Protein 1Q15 (pdb70)

B-factor: mean 29.31, std 12.7, range [5.41, 83.26]

CATH classification: 3.60.20.10 (+1 more: 3.40.50.620)

Secondary structure (DSSP, 8-state):
---EEEEET--HHHHHHHHTTS-EEEEEETTEEEEEETT--EEEEE-SSSEEEEEE--S-HHHHHHHHTTT-GGGGG--HHHHHHHHHHHH-GGGGGG--SSEEEEEE-TTS-EEEEE-SSSSS--EEEESSSEEEES-HHHHHHHH-TTSS-BPPHHHHTT-S---TT--SBTTEEEPPSSEEEEEEE-TT--EEEEEEES--PPP-S-B---HHHHHHHHHHHHHHHHHHHGGG-SEEEEE--SSHHHHHHHHHHTTT-SEEEEEEEEETTB--HHHHHHHHHHHT-EEEEEEE-HHHHHHHHHHHHHHH----HHHHHHHHHHHHHHHHHBTTBSEEE--TTHHHHHTTTSPTT---S-HHHHHHHHHHHHHHHSTT--HHHHHTT-EEE-TT--HHHHHHHHTB-GGGTEETTEESHHHHHHHHHTS-S-HHHH---HHHHHHHHHTS-TT-HHHHHHHHHHHHHHHHTTSS-SS---HHHHHHHH-/---EEEEET--HHHHHHHTTTS-EEEEEETTEEEEEETT--EEEEEETTEEEEEES--S-HHHHHHHHTTT-GGGGG--HHHHHHHHHHHH-GGGGGG--SS-EEEEE-TTS-EEEEE-SSSSS--EEEESSSEEEES-THHHHHHH-TTSS-BPPHHHHSS-S---TT--SBTTEEEPPSSEEEEEEE-TT--EEEEEEES--PPP-S-B---HHHHHHHHHHHHHHHHHHHGGG-SEEEEE--SSHHHHHHHHHHTTT-SEEEEEEEE-SS---HHHHHHHHHHHT-EEEEEE--HHHHHHHHHHHHHHHT---HHHHHHHHHHHHHHHHHTTT-SEEE--TTHHHHHTTTSPTT---S-HHHHHHHHHHHHHHHSTT-SHHHHHTT-EEE-TT--HHHHHHHHSB-GGGTEETTEESHHHHHHHHTT--S-HHHH---HHHHHHHHHTS-SS--HHHHHHHHHHHHHHHTTSS-TTT--HHHHHHHH-/---EEEEET--GGGTTTTTTTS-EEEEEETTEEEEEETT--EEEEEETTEEEEEES--S-HHHHHHHHTTT-GGGGG--HHHHHHHHHHHH-GGGGGG--SS-EEEEEETTTEEEEEE-SSSSS--EEEESSSEEEES-HHHHHHHH-TTS--B--GGGTSS-S---TT--SBTTEEEPPSSEEEEEEE-TT--EEEEEEES--PPP-S-B---HHHHHHHHHHHHHHHHHHHGGG-SEEEEE--SSHHHHHHHHHHTTT-SEEEEEEEEESS---HHHHHHHHHHHT-EEEEEEEPHHHHHHHHHHHHHHH----HHHHHHHHHHHHHHHHHBTTBSEEE--TTHHHHHTTTS-TT---S-HHHHHHHHHHHHHHHSTT-SHHHHHTT-EEE-TT--HHHHHHHHSB-GGGTB-SS-BSHHHHHHHHHTT-S-HHHHT--HHHHHHHHHTS-SS-HHHHHHHHHHHHHHHHTT-S-SS---HHHHHHHH-/---EEEEET--SHHHHHHHHHS-EEEEEETTEEEEEETT--EEEEEETTEEEEEES--S-HHHHHHHHTTT-GGGTT--HHHHHHHHHHHH-GGGGGG--SS-EEEEE-TTS-EEEEE-SSSSS-EEEEESSSEEEES-HHHHHHHH-TTSSPBPPHHHHSS-S---TT--SBTTEEEEPSSEEEEEEE-TT--EEEEEEES--PPP-S-B---HHHHHHHHHHHHHHHHHHHGGG-SEEEEE--SSHHHHHHHHHHTTT-SEEEEEEEE-SSS--HHHHHHHHHHHT-B--EEEPPHHHHHHHHHHHHHHT----HHHHHHHHHHHHHHHHHTTT-SEEE--TTHHHHHTTTSPTT---S-HHHHHHHHHHHHHHH-TT-SHHHHHTT-EEE-TT--HHHHHHHHTB-GGGTEETTEESHHHHHHHHTTS-S-HHHH---HHHHHHHHHHHHHHTTSS-TTT--HHHHHH--

Structure (mmCIF, N/CA/C/O backbone):
data_1Q15
#
_entry.id   1Q15
#
_cell.length_a   61.101
_cell.length_b   180.388
_cell.length_c   96.633
_cell.angle_alpha   90.00
_cell.angle_beta   97.46
_cell.angle_gamma   90.00
#
_symmetry.space_group_name_H-M   'P 1 21 1'
#
loop_
_entity.id
_entity.type
_entity.pdbx_description
1 polymer CarA
2 water water
#
loop_
_atom_site.group_PDB
_atom_site.id
_atom_site.type_symbol
_atom_site.label_atom_id
_atom_site.label_alt_id
_atom_site.label_comp_id
_atom_site.label_asym_id
_atom_site.label_entity_id
_atom_site.label_seq_id
_atom_site.pdbx_PDB_ins_code
_atom_site.Cartn_x
_atom_site.Cartn_y
_atom_site.Cartn_z
_atom_site.occupancy
_atom_site.B_iso_or_equiv
_atom_site.auth_seq_id
_atom_site.auth_comp_id
_atom_site.auth_asym_id
_atom_site.auth_atom_id
_atom_site.pdbx_PDB_model_num
ATOM 1 N N . SER A 1 2 ? 78.297 135.633 -30.635 1.00 36.28 2 SER A N 1
ATOM 2 C CA . SER A 1 2 ? 79.122 134.650 -31.379 1.00 31.60 2 SER A CA 1
ATOM 3 C C . SER A 1 2 ? 80.007 133.912 -30.393 1.00 29.08 2 SER A C 1
ATOM 4 O O . SER A 1 2 ? 79.513 133.301 -29.439 1.00 24.20 2 SER A O 1
ATOM 7 N N . ASN A 1 3 ? 81.317 133.954 -30.604 1.00 26.92 3 ASN A N 1
ATOM 8 C CA . ASN A 1 3 ? 82.185 133.255 -29.670 1.00 24.74 3 ASN A CA 1
ATOM 9 C C . ASN A 1 3 ? 82.106 133.869 -28.293 1.00 23.00 3 ASN A C 1
ATOM 10 O O . ASN A 1 3 ? 81.816 135.053 -28.135 1.00 22.59 3 ASN A O 1
ATOM 15 N N . SER A 1 4 ? 82.372 133.052 -27.290 1.00 20.55 4 SER A N 1
ATOM 16 C CA . SER A 1 4 ? 82.277 133.493 -25.911 1.00 19.21 4 SER A CA 1
ATOM 17 C C . SER A 1 4 ? 83.489 134.266 -25.412 1.00 15.71 4 SER A C 1
ATOM 18 O O . SER A 1 4 ? 84.494 134.381 -26.104 1.00 13.27 4 SER A O 1
ATOM 21 N N . PHE A 1 5 ? 83.377 134.807 -24.201 1.00 16.52 5 PHE A N 1
ATOM 22 C CA . PHE A 1 5 ? 84.481 135.545 -23.601 1.00 15.86 5 PHE A CA 1
ATOM 23 C C . PHE A 1 5 ? 84.412 135.438 -22.082 1.00 15.64 5 PHE A C 1
ATOM 24 O O . PHE A 1 5 ? 83.404 135.014 -21.515 1.00 14.80 5 PHE A O 1
ATOM 32 N N . CYS A 1 6 ? 85.490 135.855 -21.430 1.00 15.49 6 CYS A N 1
ATOM 33 C CA . CYS A 1 6 ? 85.551 135.876 -19.970 1.00 14.04 6 CYS A CA 1
ATOM 34 C C . CYS A 1 6 ? 86.615 136.841 -19.505 1.00 14.55 6 CYS A C 1
ATOM 35 O O . CYS A 1 6 ? 87.503 137.236 -20.263 1.00 14.33 6 CYS A O 1
ATOM 38 N N . VAL A 1 7 ? 86.491 137.253 -18.258 1.00 15.58 7 VAL A N 1
ATOM 39 C CA . VAL A 1 7 ? 87.458 138.145 -17.668 1.00 15.03 7 VAL A CA 1
ATOM 40 C C . VAL A 1 7 ? 87.782 137.540 -16.317 1.00 15.53 7 VAL A C 1
ATOM 41 O O . VAL A 1 7 ? 86.884 137.096 -15.601 1.00 13.19 7 VAL A O 1
ATOM 45 N N . VAL A 1 8 ? 89.067 137.500 -15.982 1.00 15.35 8 VAL A N 1
ATOM 46 C CA . VAL A 1 8 ? 89.500 136.953 -14.703 1.00 14.72 8 VAL A CA 1
ATOM 47 C C . VAL A 1 8 ? 90.311 137.992 -13.933 1.00 14.27 8 VAL A C 1
ATOM 48 O O . VAL A 1 8 ? 91.319 138.493 -14.427 1.00 14.91 8 VAL A O 1
ATOM 52 N N . TYR A 1 9 ? 89.846 138.330 -12.733 1.00 15.04 9 TYR A N 1
ATOM 53 C CA . TYR A 1 9 ? 90.530 139.305 -11.886 1.00 15.86 9 TYR A CA 1
ATOM 54 C C . TYR A 1 9 ? 91.890 138.750 -11.458 1.00 16.70 9 TYR A C 1
ATOM 55 O O . TYR A 1 9 ? 91.969 137.665 -10.879 1.00 17.32 9 TYR A O 1
ATOM 64 N N . LYS A 1 10 ? 92.946 139.510 -11.736 1.00 16.36 10 LYS A N 1
ATOM 65 C CA . LYS A 1 10 ? 94.319 139.124 -11.429 1.00 16.28 10 LYS A CA 1
ATOM 66 C C . LYS A 1 10 ? 94.653 137.727 -11.928 1.00 16.52 10 LYS A C 1
ATOM 67 O O . LYS A 1 10 ? 95.393 136.989 -11.281 1.00 14.82 10 LYS A O 1
ATOM 73 N N . GLY A 1 11 ? 94.100 137.363 -13.081 1.00 15.00 11 GLY A N 1
ATOM 74 C CA . GLY A 1 11 ? 94.376 136.052 -13.641 1.00 13.66 11 GLY A CA 1
ATOM 75 C C . GLY A 1 11 ? 95.846 135.922 -13.998 1.00 15.40 11 GLY A C 1
ATOM 76 O O . GLY A 1 11 ? 96.583 136.911 -14.005 1.00 18.45 11 GLY A O 1
ATOM 77 N N . SER A 1 12 ? 96.275 134.702 -14.295 1.00 14.53 12 SER A N 1
ATOM 78 C CA . SER A 1 12 ? 97.661 134.429 -14.657 1.00 15.10 12 SER A CA 1
ATOM 79 C C . SER A 1 12 ? 97.718 133.818 -16.049 1.00 14.80 12 SER A C 1
ATOM 80 O O . SER A 1 12 ? 96.709 133.330 -16.548 1.00 15.73 12 SER A O 1
ATOM 83 N N . ASP A 1 13 ? 98.897 133.826 -16.668 1.00 14.84 13 ASP A N 1
ATOM 84 C CA . ASP A 1 13 ? 99.040 133.242 -17.994 1.00 14.16 13 ASP A CA 1
ATOM 85 C C . ASP A 1 13 ? 98.596 131.784 -18.008 1.00 14.70 13 ASP A C 1
ATOM 86 O O . ASP A 1 13 ? 98.127 131.274 -19.023 1.00 13.82 13 ASP A O 1
ATOM 91 N N . THR A 1 14 ? 98.740 131.117 -16.872 1.00 15.98 14 THR A N 1
ATOM 92 C CA . THR A 1 14 ? 98.351 129.724 -16.767 1.00 16.82 14 THR A CA 1
ATOM 93 C C . THR A 1 14 ? 96.841 129.553 -16.959 1.00 16.88 14 THR A C 1
ATOM 94 O O . THR A 1 14 ? 96.393 128.619 -17.637 1.00 18.47 14 THR A O 1
ATOM 98 N N . ASP A 1 15 ? 96.060 130.457 -16.371 1.00 15.52 15 ASP A N 1
ATOM 99 C CA . ASP A 1 15 ? 94.614 130.409 -16.521 1.00 15.87 15 ASP A CA 1
ATOM 100 C C . ASP A 1 15 ? 94.275 130.468 -18.011 1.00 16.62 15 ASP A C 1
ATOM 101 O O . ASP A 1 15 ? 93.448 129.701 -18.500 1.00 16.71 15 ASP A O 1
ATOM 106 N N . ILE A 1 16 ? 94.924 131.381 -18.729 1.00 15.56 16 ILE A N 1
ATOM 107 C CA . ILE A 1 16 ? 94.662 131.539 -20.153 1.00 15.02 16 ILE A CA 1
ATOM 108 C C . ILE A 1 16 ? 95.096 130.320 -20.964 1.00 14.35 16 ILE A C 1
ATOM 109 O O . ILE A 1 16 ? 94.354 129.850 -21.825 1.00 15.15 16 ILE A O 1
ATOM 114 N N . ASN A 1 17 ? 96.288 129.800 -20.694 1.00 13.39 17 ASN A N 1
ATOM 115 C CA . ASN A 1 17 ? 96.769 128.639 -21.433 1.00 12.66 17 ASN A CA 1
ATOM 116 C C . ASN A 1 17 ? 95.895 127.407 -21.183 1.00 12.39 17 ASN A C 1
ATOM 117 O O . ASN A 1 17 ? 95.737 126.561 -22.064 1.00 14.24 17 ASN A O 1
ATOM 122 N N . ASN A 1 18 ? 95.319 127.313 -19.987 1.00 14.01 18 ASN A N 1
ATOM 123 C CA . ASN A 1 18 ? 94.441 126.195 -19.657 1.00 15.53 18 ASN A CA 1
ATOM 124 C C . ASN A 1 18 ? 93.175 126.251 -20.520 1.00 16.43 18 ASN A C 1
ATOM 125 O O . ASN A 1 18 ? 92.673 125.216 -20.966 1.00 17.07 18 ASN A O 1
ATOM 130 N N . ILE A 1 19 ? 92.681 127.460 -20.770 1.00 16.06 19 ILE A N 1
ATOM 131 C CA . ILE A 1 19 ? 91.485 127.659 -21.589 1.00 16.62 19 ILE A CA 1
ATOM 132 C C . ILE A 1 19 ? 91.751 127.356 -23.065 1.00 16.23 19 ILE A C 1
ATOM 133 O O . ILE A 1 19 ? 90.939 126.708 -23.728 1.00 16.41 19 ILE A O 1
ATOM 138 N N . GLN A 1 20 ? 92.898 127.812 -23.565 1.00 16.86 20 GLN A N 1
ATOM 139 C CA . GLN A 1 20 ? 93.282 127.612 -24.956 1.00 17.75 20 GLN A CA 1
ATOM 140 C C . GLN A 1 20 ? 93.581 126.157 -25.325 1.00 19.60 20 GLN A C 1
ATOM 141 O O . GLN A 1 20 ? 93.683 125.824 -26.507 1.00 20.59 20 GLN A O 1
ATOM 147 N N . ARG A 1 21 ? 93.725 125.281 -24.337 1.00 20.62 21 ARG A N 1
ATOM 148 C CA . ARG A 1 21 ? 93.983 123.888 -24.666 1.00 20.98 21 ARG A CA 1
ATOM 149 C C . ARG A 1 21 ? 92.679 123.253 -25.143 1.00 20.22 21 ARG A C 1
ATOM 150 O O . ARG A 1 21 ? 92.701 122.273 -25.878 1.00 20.11 21 ARG A O 1
ATOM 158 N N . ASP A 1 22 ? 91.547 123.836 -24.749 1.00 21.49 22 ASP A N 1
ATOM 159 C CA . ASP A 1 22 ? 90.236 123.325 -25.160 1.00 23.71 22 ASP A CA 1
ATOM 160 C C . ASP A 1 22 ? 89.419 124.336 -25.990 1.00 24.01 22 ASP A C 1
ATOM 161 O O . ASP A 1 22 ? 88.462 123.956 -26.667 1.00 25.08 22 ASP A O 1
ATOM 166 N N . PHE A 1 23 ? 89.780 125.618 -25.935 1.00 23.02 23 PHE A N 1
ATOM 167 C CA . PHE A 1 23 ? 89.050 126.636 -26.694 1.00 21.91 23 PHE A CA 1
ATOM 168 C C . PHE A 1 23 ? 89.994 127.575 -27.420 1.00 21.98 23 PHE A C 1
ATOM 169 O O . PHE A 1 23 ? 90.764 128.302 -26.794 1.00 22.83 23 PHE A O 1
ATOM 177 N N . ASP A 1 24 ? 89.935 127.563 -28.745 1.00 22.41 24 ASP A N 1
ATOM 178 C CA . ASP A 1 24 ? 90.791 128.438 -29.528 1.00 22.64 24 ASP A CA 1
ATOM 179 C C . ASP A 1 24 ? 90.433 129.904 -29.312 1.00 22.71 24 ASP A C 1
ATOM 180 O O . ASP A 1 24 ? 89.258 130.258 -29.205 1.00 19.33 24 ASP A O 1
ATOM 185 N N . GLY A 1 25 ? 91.455 130.752 -29.239 1.00 22.47 25 GLY A N 1
ATOM 186 C CA . GLY A 1 25 ? 91.232 132.175 -29.037 1.00 24.06 25 GLY A CA 1
ATOM 187 C C . GLY A 1 25 ? 92.490 132.908 -28.604 1.00 24.49 25 GLY A C 1
ATOM 188 O O . GLY A 1 25 ? 93.593 132.373 -28.705 1.00 24.88 25 GLY A O 1
ATOM 189 N N . LYS A 1 26 ? 92.338 134.135 -28.117 1.00 25.09 26 LYS A N 1
ATOM 190 C CA . LYS A 1 26 ? 93.498 134.891 -27.681 1.00 26.87 26 LYS A CA 1
ATOM 191 C C . LYS A 1 26 ? 93.236 135.648 -26.390 1.00 26.74 26 LYS A C 1
ATOM 192 O O . LYS A 1 26 ? 92.107 136.064 -26.107 1.00 26.80 26 LYS A O 1
ATOM 198 N N . GLY A 1 27 ? 94.289 135.812 -25.597 1.00 25.26 27 GLY A N 1
ATOM 199 C CA . GLY A 1 27 ? 94.157 136.531 -24.345 1.00 24.14 27 GLY A CA 1
ATOM 200 C C . GLY A 1 27 ? 94.666 137.947 -24.512 1.00 23.20 27 GLY A C 1
ATOM 201 O O . GLY A 1 27 ? 95.521 138.199 -25.358 1.00 22.77 27 GLY A O 1
ATOM 202 N N . GLU A 1 28 ? 94.123 138.878 -23.736 1.00 23.58 28 GLU A N 1
ATOM 203 C CA . GLU A 1 28 ? 94.563 140.269 -23.779 1.00 24.62 28 GLU A CA 1
ATOM 204 C C . GLU A 1 28 ? 94.627 140.762 -22.337 1.00 24.82 28 GLU A C 1
ATOM 205 O O . GLU A 1 28 ? 93.685 140.564 -21.559 1.00 23.66 28 GLU A O 1
ATOM 211 N N . ALA A 1 29 ? 95.740 141.396 -21.978 1.00 23.80 29 ALA A N 1
ATOM 212 C CA . ALA A 1 29 ? 95.920 141.892 -20.620 1.00 23.95 29 ALA A CA 1
ATOM 213 C C . ALA A 1 29 ? 95.104 143.139 -20.331 1.00 22.65 29 ALA A C 1
ATOM 214 O O . ALA A 1 29 ? 94.948 144.015 -21.178 1.00 23.76 29 ALA A O 1
ATOM 216 N N . LEU A 1 30 ? 94.570 143.197 -19.122 1.00 22.49 30 LEU A N 1
ATOM 217 C CA . LEU A 1 30 ? 93.799 144.346 -18.679 1.00 22.88 30 LEU A CA 1
ATOM 218 C C . LEU A 1 30 ? 94.639 144.926 -17.542 1.00 22.19 30 LEU A C 1
ATOM 219 O O . LEU A 1 30 ? 95.711 144.406 -17.243 1.00 21.44 30 LEU A O 1
ATOM 224 N N . SER A 1 31 ? 94.154 145.992 -16.918 1.00 21.66 31 SER A N 1
ATOM 225 C CA . SER A 1 31 ? 94.864 146.636 -15.818 1.00 23.73 31 SER A CA 1
ATOM 226 C C . SER A 1 31 ? 95.284 145.669 -14.714 1.00 24.15 31 SER A C 1
ATOM 227 O O . SER A 1 31 ? 96.429 145.691 -14.259 1.00 22.35 31 SER A O 1
ATOM 230 N N . ASN A 1 32 ? 94.342 144.840 -14.275 1.00 22.16 32 ASN A N 1
ATOM 231 C CA . ASN A 1 32 ? 94.605 143.904 -13.204 1.00 22.20 32 ASN A CA 1
ATOM 232 C C . ASN A 1 32 ? 93.984 142.547 -13.458 1.00 20.27 32 ASN A C 1
ATOM 233 O O . ASN A 1 32 ? 93.242 142.026 -12.623 1.00 20.10 32 ASN A O 1
ATOM 238 N N . GLY A 1 33 ? 94.288 141.977 -14.612 1.00 17.93 33 GLY A N 1
ATOM 239 C CA . GLY A 1 33 ? 93.744 140.678 -14.946 1.00 17.93 33 GLY A CA 1
ATOM 240 C C . GLY A 1 33 ? 93.837 140.396 -16.431 1.00 17.94 33 GLY A C 1
ATOM 241 O O . GLY A 1 33 ? 94.588 141.053 -17.148 1.00 17.01 33 GLY A O 1
ATOM 242 N N . TYR A 1 34 ? 93.064 139.416 -16.889 1.00 18.36 34 TYR A N 1
ATOM 243 C CA . TYR A 1 34 ? 93.051 139.032 -18.287 1.00 16.44 34 TYR A CA 1
ATOM 244 C C . TYR A 1 34 ? 91.656 138.994 -18.895 1.00 18.05 34 TYR A C 1
ATOM 245 O O . TYR A 1 34 ? 90.647 138.775 -18.205 1.00 15.09 34 TYR A O 1
ATOM 254 N N . LEU A 1 35 ? 91.637 139.195 -20.209 1.00 17.25 35 LEU A N 1
ATOM 255 C CA . LEU A 1 35 ? 90.437 139.137 -21.023 1.00 19.20 35 LEU A CA 1
ATOM 256 C C . LEU A 1 35 ? 90.739 138.083 -22.096 1.00 19.10 35 LEU A C 1
ATOM 257 O O . LEU A 1 35 ? 91.781 138.133 -22.749 1.00 19.79 35 LEU A O 1
ATOM 262 N N . PHE A 1 36 ? 89.844 137.111 -22.237 1.00 18.22 36 PHE A N 1
ATOM 263 C CA . PHE A 1 36 ? 89.981 136.050 -23.229 1.00 16.73 36 PHE A CA 1
ATOM 264 C C . PHE A 1 36 ? 88.777 136.073 -24.153 1.00 17.45 36 PHE A C 1
ATOM 265 O O . PHE A 1 36 ? 87.640 136.205 -23.695 1.00 18.68 36 PHE A O 1
ATOM 273 N N . ILE A 1 37 ? 89.020 135.924 -25.450 1.00 19.78 37 ILE A N 1
ATOM 274 C CA . ILE A 1 37 ? 87.932 135.904 -26.423 1.00 20.35 37 ILE A CA 1
ATOM 275 C C . ILE A 1 37 ? 88.162 134.783 -27.434 1.00 20.98 37 ILE A C 1
ATOM 276 O O . ILE A 1 37 ? 89.232 134.696 -28.038 1.00 22.34 37 ILE A O 1
ATOM 281 N N . GLU A 1 38 ? 87.165 133.920 -27.611 1.00 21.30 38 GLU A N 1
ATOM 282 C CA . GLU A 1 38 ? 87.290 132.818 -28.564 1.00 23.31 38 GLU A CA 1
ATOM 283 C C . GLU A 1 38 ? 87.585 133.296 -29.987 1.00 22.71 38 GLU A C 1
ATOM 284 O O . GLU A 1 38 ? 87.236 134.415 -30.369 1.00 20.84 38 GLU A O 1
ATOM 290 N N . GLN A 1 39 ? 88.212 132.410 -30.756 1.00 24.12 39 GLN A N 1
ATOM 291 C CA . GLN A 1 39 ? 88.631 132.646 -32.139 1.00 26.85 39 GLN A CA 1
ATOM 292 C C . GLN A 1 39 ? 87.671 133.429 -33.046 1.00 25.74 39 GLN A C 1
ATOM 293 O O . GLN A 1 39 ? 88.107 134.240 -33.857 1.00 25.89 39 GLN A O 1
ATOM 299 N N . ASN A 1 40 ? 86.373 133.184 -32.914 1.00 24.39 40 ASN A N 1
ATOM 300 C CA . ASN A 1 40 ? 85.380 133.854 -33.744 1.00 25.22 40 ASN A CA 1
ATOM 301 C C . ASN A 1 40 ? 84.637 134.954 -32.992 1.00 23.27 40 ASN A C 1
ATOM 302 O O . ASN A 1 40 ? 83.566 135.398 -33.411 1.00 21.45 40 ASN A O 1
ATOM 307 N N . GLY A 1 41 ? 85.208 135.384 -31.872 1.00 22.64 41 GLY A N 1
ATOM 308 C CA . GLY A 1 41 ? 84.591 136.431 -31.082 1.00 20.83 41 GLY A CA 1
ATOM 309 C C . GLY A 1 41 ? 84.914 137.795 -31.654 1.00 22.91 41 GLY A C 1
ATOM 310 O O . GLY A 1 41 ? 85.912 137.974 -32.354 1.00 22.68 41 GLY A O 1
ATOM 311 N N . HIS A 1 42 ? 84.059 138.767 -31.376 1.00 24.85 42 HIS A N 1
ATOM 312 C CA . HIS A 1 42 ? 84.284 140.114 -31.861 1.00 25.44 42 HIS A CA 1
ATOM 313 C C . HIS A 1 42 ? 84.365 141.051 -30.680 1.00 25.88 42 HIS A C 1
ATOM 314 O O . HIS A 1 42 ? 83.712 140.838 -29.655 1.00 24.74 42 HIS A O 1
ATOM 321 N N . TYR A 1 43 ? 85.186 142.083 -30.807 1.00 24.88 43 TYR A N 1
ATOM 322 C CA . TYR A 1 43 ? 85.265 143.080 -29.754 1.00 24.86 43 TYR A CA 1
ATOM 323 C C . TYR A 1 43 ? 85.964 144.336 -30.246 1.00 23.68 43 TYR A C 1
ATOM 324 O O . TYR A 1 43 ? 86.726 144.306 -31.205 1.00 24.35 43 TYR A O 1
ATOM 333 N N . GLN A 1 44 ? 85.662 145.450 -29.603 1.00 22.70 44 GLN A N 1
ATOM 334 C CA . GLN A 1 44 ? 86.250 146.724 -29.962 1.00 20.98 44 GLN A CA 1
ATOM 335 C C . GLN A 1 44 ? 86.588 147.428 -28.645 1.00 22.13 44 GLN A C 1
ATOM 336 O O . GLN A 1 44 ? 86.112 147.030 -27.576 1.00 19.44 44 GLN A O 1
ATOM 342 N N . LYS A 1 45 ? 87.404 148.470 -28.721 1.00 21.33 45 LYS A N 1
ATOM 343 C CA . LYS A 1 45 ? 87.781 149.218 -27.533 1.00 23.77 45 LYS A CA 1
ATOM 344 C C . LYS A 1 45 ? 88.007 150.692 -27.853 1.00 23.66 45 LYS A C 1
ATOM 345 O O . LYS A 1 45 ? 88.066 151.084 -29.020 1.00 22.98 45 LYS A O 1
ATOM 351 N N . CYS A 1 46 ? 88.100 151.510 -26.813 1.00 24.15 46 CYS A N 1
ATOM 352 C CA . CYS A 1 46 ? 88.363 152.934 -26.985 1.00 25.69 46 CYS A CA 1
ATOM 353 C C . CYS A 1 46 ? 88.705 153.530 -25.641 1.00 25.39 46 CYS A C 1
ATOM 354 O O . CYS A 1 46 ? 88.140 153.146 -24.621 1.00 24.64 46 CYS A O 1
ATOM 357 N N . GLU A 1 47 ? 89.646 154.458 -25.637 1.00 26.52 47 GLU A N 1
ATOM 358 C CA . GLU A 1 47 ? 90.056 155.075 -24.391 1.00 30.06 47 GLU A CA 1
ATOM 359 C C . GLU A 1 47 ? 88.998 156.041 -23.892 1.00 31.42 47 GLU A C 1
ATOM 360 O O . GLU A 1 47 ? 88.449 156.822 -24.663 1.00 33.10 47 GLU A O 1
ATOM 366 N N . MET A 1 48 ? 88.691 155.963 -22.604 1.00 31.61 48 MET A N 1
ATOM 367 C CA . MET A 1 48 ? 87.724 156.864 -22.003 1.00 33.18 48 MET A CA 1
ATOM 368 C C . MET A 1 48 ? 88.465 157.679 -20.940 1.00 37.05 48 MET A C 1
ATOM 369 O O . MET A 1 48 ? 89.676 157.525 -20.765 1.00 36.41 48 MET A O 1
ATOM 374 N N . GLU A 1 49 ? 87.738 158.549 -20.245 1.00 41.14 49 GLU A N 1
ATOM 375 C CA . GLU A 1 49 ? 88.313 159.385 -19.200 1.00 44.52 49 GLU A CA 1
ATOM 376 C C . GLU A 1 49 ? 88.707 158.564 -17.970 1.00 45.56 49 GLU A C 1
ATOM 377 O O . GLU A 1 49 ? 89.796 158.741 -17.419 1.00 44.68 49 GLU A O 1
ATOM 383 N N . ARG A 1 50 ? 87.829 157.653 -17.553 1.00 46.81 50 ARG A N 1
ATOM 384 C CA . ARG A 1 50 ? 88.088 156.827 -16.370 1.00 46.99 50 ARG A CA 1
ATOM 385 C C . ARG A 1 50 ? 88.760 155.482 -16.655 1.00 44.06 50 ARG A C 1
ATOM 386 O O . ARG A 1 50 ? 88.956 154.679 -15.742 1.00 44.03 50 ARG A O 1
ATOM 394 N N . GLY A 1 51 ? 89.113 155.236 -17.914 1.00 40.85 51 GLY A N 1
ATOM 395 C CA . GLY A 1 51 ? 89.763 153.983 -18.260 1.00 35.87 51 GLY A CA 1
ATOM 396 C C . GLY A 1 51 ? 89.469 153.497 -19.671 1.00 32.82 51 GLY A C 1
ATOM 397 O O . GLY A 1 51 ? 88.927 154.224 -20.501 1.00 32.97 51 GLY A O 1
ATOM 398 N N . THR A 1 52 ? 89.827 152.251 -19.944 1.00 28.21 52 THR A N 1
ATOM 399 C CA . THR A 1 52 ? 89.608 151.674 -21.261 1.00 24.06 52 THR A CA 1
ATOM 400 C C . THR A 1 52 ? 88.252 150.977 -21.328 1.00 21.91 52 THR A C 1
ATOM 401 O O . THR A 1 52 ? 87.910 150.173 -20.452 1.00 19.43 52 THR A O 1
ATOM 405 N N . ALA A 1 53 ? 87.475 151.289 -22.362 1.00 16.37 53 ALA A N 1
ATOM 406 C CA . ALA A 1 53 ? 86.172 150.664 -22.521 1.00 15.45 53 ALA A CA 1
ATOM 407 C C . ALA A 1 53 ? 86.276 149.522 -23.512 1.00 16.44 53 ALA A C 1
ATOM 408 O O . ALA A 1 53 ? 86.933 149.647 -24.543 1.00 16.77 53 ALA A O 1
ATOM 410 N N . TYR A 1 54 ? 85.645 148.401 -23.187 1.00 16.01 54 TYR A N 1
ATOM 411 C CA . TYR A 1 54 ? 85.653 147.244 -24.076 1.00 15.97 54 TYR A CA 1
ATOM 412 C C . TYR A 1 54 ? 84.218 146.899 -24.429 1.00 15.29 54 TYR A C 1
ATOM 413 O O . TYR A 1 54 ? 83.327 146.981 -23.584 1.00 15.35 54 TYR A O 1
ATOM 422 N N . LEU A 1 55 ? 83.993 146.546 -25.685 1.00 14.38 55 LEU A N 1
ATOM 423 C CA . LEU A 1 55 ? 82.674 146.125 -26.124 1.00 15.13 55 LEU A CA 1
ATOM 424 C C . LEU A 1 55 ? 82.903 144.746 -26.733 1.00 15.15 55 LEU A C 1
ATOM 425 O O . LEU A 1 55 ? 83.524 144.617 -27.786 1.00 13.85 55 LEU A O 1
ATOM 430 N N . ILE A 1 56 ? 82.433 143.717 -26.040 1.00 16.10 56 ILE A N 1
ATOM 431 C CA . ILE A 1 56 ? 82.582 142.343 -26.502 1.00 17.23 56 ILE A CA 1
ATOM 432 C C . ILE A 1 56 ? 81.297 141.940 -27.225 1.00 18.69 56 ILE A C 1
ATOM 433 O O . ILE A 1 56 ? 80.199 142.269 -26.772 1.00 18.36 56 ILE A O 1
ATOM 438 N N . GLY A 1 57 ? 81.428 141.224 -28.338 1.00 19.37 57 GLY A N 1
ATOM 439 C CA . GLY A 1 57 ? 80.251 140.802 -29.077 1.00 17.90 57 GLY A CA 1
ATOM 440 C C . GLY A 1 57 ? 79.911 141.766 -30.197 1.00 19.09 57 GLY A C 1
ATOM 441 O O . GLY A 1 57 ? 80.776 142.474 -30.695 1.00 17.18 57 GLY A O 1
ATOM 442 N N . SER A 1 58 ? 78.647 141.812 -30.593 1.00 19.39 58 SER A N 1
ATOM 443 C CA . SER A 1 58 ? 78.269 142.694 -31.678 1.00 19.40 58 SER A CA 1
ATOM 444 C C . SER A 1 58 ? 76.981 143.434 -31.389 1.00 19.19 58 SER A C 1
ATOM 445 O O . SER A 1 58 ? 76.198 143.039 -30.517 1.00 18.98 58 SER A O 1
ATOM 448 N N . LEU A 1 59 ? 76.769 144.505 -32.146 1.00 18.20 59 LEU A N 1
ATOM 449 C CA . LEU A 1 59 ? 75.574 145.329 -32.027 1.00 17.20 59 LEU A CA 1
ATOM 450 C C . LEU A 1 59 ? 74.638 145.031 -33.195 1.00 17.04 59 LEU A C 1
ATOM 451 O O . LEU A 1 59 ? 75.095 144.807 -34.317 1.00 14.44 59 LEU A O 1
ATOM 456 N N . TYR A 1 60 ? 73.330 145.033 -32.932 1.00 16.95 60 TYR A N 1
ATOM 457 C CA . TYR A 1 60 ? 72.326 144.754 -33.968 1.00 16.20 60 TYR A CA 1
ATOM 458 C C . TYR A 1 60 ? 71.636 145.994 -34.522 1.00 15.83 60 TYR A C 1
ATOM 459 O O . TYR A 1 60 ? 71.105 145.956 -35.632 1.00 17.42 60 TYR A O 1
ATOM 468 N N . ASN A 1 61 ? 71.631 147.083 -33.758 1.00 14.51 61 ASN A N 1
ATOM 469 C CA . ASN A 1 61 ? 70.950 148.304 -34.195 1.00 14.25 61 ASN A CA 1
ATOM 470 C C . ASN A 1 61 ? 71.841 149.537 -34.265 1.00 14.47 61 ASN A C 1
ATOM 471 O O . ASN A 1 61 ? 71.439 150.630 -33.860 1.00 14.16 61 ASN A O 1
ATOM 476 N N . ARG A 1 62 ? 73.045 149.356 -34.799 1.00 15.39 62 ARG A N 1
ATOM 477 C CA . ARG A 1 62 ? 74.004 150.449 -34.932 1.00 17.83 62 ARG A CA 1
ATOM 478 C C . ARG A 1 62 ? 73.380 151.654 -35.632 1.00 18.96 62 ARG A C 1
ATOM 479 O O . ARG A 1 62 ? 73.613 152.795 -35.234 1.00 19.33 62 ARG A O 1
ATOM 487 N N . THR A 1 63 ? 72.589 151.399 -36.671 1.00 19.92 63 THR A N 1
ATOM 488 C CA . THR A 1 63 ? 71.937 152.481 -37.392 1.00 20.63 63 THR A CA 1
ATOM 489 C C . THR A 1 63 ? 71.105 153.291 -36.402 1.00 19.80 63 THR A C 1
ATOM 490 O O . THR A 1 63 ? 71.173 154.521 -36.379 1.00 18.73 63 THR A O 1
ATOM 494 N N . PHE A 1 64 ? 70.335 152.613 -35.561 1.00 19.57 64 PHE A N 1
ATOM 495 C CA . PHE A 1 64 ? 69.542 153.338 -34.582 1.00 17.84 64 PHE A CA 1
ATOM 496 C C . PHE A 1 64 ? 70.436 154.073 -33.567 1.00 18.01 64 PHE A C 1
ATOM 497 O O . PHE A 1 64 ? 70.201 155.243 -33.271 1.00 15.86 64 PHE A O 1
ATOM 505 N N . LEU A 1 65 ? 71.454 153.382 -33.048 1.00 15.91 65 LEU A N 1
ATOM 506 C CA . LEU A 1 65 ? 72.380 153.948 -32.059 1.00 15.36 65 LEU A CA 1
ATOM 507 C C . LEU A 1 65 ? 73.130 155.159 -32.592 1.00 16.43 65 LEU A C 1
ATOM 508 O O . LEU A 1 65 ? 73.298 156.163 -31.892 1.00 15.55 65 LEU A O 1
ATOM 513 N N . ILE A 1 66 ? 73.584 155.055 -33.838 1.00 16.35 66 ILE A N 1
ATOM 514 C CA . ILE A 1 66 ? 74.309 156.136 -34.475 1.00 16.66 66 ILE A CA 1
ATOM 515 C C . ILE A 1 66 ? 73.376 157.310 -34.725 1.00 17.16 66 ILE A C 1
ATOM 516 O O . ILE A 1 66 ? 73.773 158.470 -34.600 1.00 17.81 66 ILE A O 1
ATOM 521 N N . GLY A 1 67 ? 72.131 157.009 -35.073 1.00 18.88 67 GLY A N 1
ATOM 522 C CA . GLY A 1 67 ? 71.170 158.067 -35.315 1.00 17.23 67 GLY A CA 1
ATOM 523 C C . GLY A 1 67 ? 70.969 158.817 -34.019 1.00 19.36 67 GLY A C 1
ATOM 524 O O . GLY A 1 67 ? 70.770 160.035 -34.001 1.00 21.03 67 GLY A O 1
ATOM 525 N N . LEU A 1 68 ? 71.040 158.090 -32.912 1.00 17.95 68 LEU A N 1
ATOM 526 C CA . LEU A 1 68 ? 70.855 158.729 -31.627 1.00 16.72 68 LEU A CA 1
ATOM 527 C C . LEU A 1 68 ? 72.054 159.627 -31.271 1.00 17.42 68 LEU A C 1
ATOM 528 O O . LEU A 1 68 ? 71.886 160.829 -31.107 1.00 18.64 68 LEU A O 1
ATOM 533 N N . ALA A 1 69 ? 73.255 159.059 -31.177 1.00 15.84 69 ALA A N 1
ATOM 534 C CA . ALA A 1 69 ? 74.450 159.842 -30.843 1.00 17.85 69 ALA A CA 1
ATOM 535 C C . ALA A 1 69 ? 74.747 160.951 -31.858 1.00 18.38 69 ALA A C 1
ATOM 536 O O . ALA A 1 69 ? 75.324 161.988 -31.516 1.00 19.85 69 ALA A O 1
ATOM 538 N N . GLY A 1 70 ? 74.373 160.720 -33.110 1.00 20.37 70 GLY A N 1
ATOM 539 C CA . GLY A 1 70 ? 74.607 161.713 -34.143 1.00 22.03 70 GLY A CA 1
ATOM 540 C C . GLY A 1 70 ? 73.837 162.981 -33.837 1.00 23.39 70 GLY A C 1
ATOM 541 O O . GLY A 1 70 ? 74.105 164.043 -34.402 1.00 24.13 70 GLY A O 1
ATOM 542 N N . VAL A 1 71 ? 72.867 162.877 -32.940 1.00 20.92 71 VAL A N 1
ATOM 543 C CA . VAL A 1 71 ? 72.097 164.045 -32.589 1.00 22.09 71 VAL A CA 1
ATOM 544 C C . VAL A 1 71 ? 73.004 165.114 -31.983 1.00 22.71 71 VAL A C 1
ATOM 545 O O . VAL A 1 71 ? 72.787 166.307 -32.190 1.00 22.49 71 VAL A O 1
ATOM 549 N N . TRP A 1 72 ? 74.043 164.696 -31.270 1.00 21.67 72 TRP A N 1
ATOM 550 C CA . TRP A 1 72 ? 74.935 165.666 -30.661 1.00 20.74 72 TRP A CA 1
ATOM 551 C C . TRP A 1 72 ? 76.401 165.555 -31.068 1.00 20.78 72 TRP A C 1
ATOM 552 O O . TRP A 1 72 ? 77.147 166.510 -30.904 1.00 22.74 72 TRP A O 1
ATOM 563 N N . GLU A 1 73 ? 76.810 164.407 -31.607 1.00 22.32 73 GLU A N 1
ATOM 564 C CA . GLU A 1 73 ? 78.211 164.193 -31.993 1.00 21.17 73 GLU A CA 1
ATOM 565 C C . GLU A 1 73 ? 78.426 163.671 -33.401 1.00 21.62 73 GLU A C 1
ATOM 566 O O . GLU A 1 73 ? 78.120 162.513 -33.691 1.00 20.82 73 GLU A O 1
ATOM 572 N N . GLY A 1 74 ? 79.001 164.505 -34.259 1.00 20.58 74 GLY A N 1
ATOM 573 C CA . GLY A 1 74 ? 79.248 164.088 -35.625 1.00 20.79 74 GLY A CA 1
ATOM 574 C C . GLY A 1 74 ? 80.171 162.883 -35.753 1.00 21.73 74 GLY A C 1
ATOM 575 O O . GLY A 1 74 ? 80.137 162.187 -36.764 1.00 20.35 74 GLY A O 1
ATOM 576 N N . GLU A 1 75 ? 80.984 162.617 -34.737 1.00 21.08 75 GLU A N 1
ATOM 577 C CA . GLU A 1 75 ? 81.907 161.494 -34.815 1.00 23.59 75 GLU A CA 1
ATOM 578 C C . GLU A 1 75 ? 81.267 160.122 -34.611 1.00 22.22 75 GLU A C 1
ATOM 579 O O . GLU A 1 75 ? 81.940 159.092 -34.686 1.00 21.32 75 GLU A O 1
ATOM 585 N N . ALA A 1 76 ? 79.963 160.103 -34.362 1.00 19.69 76 ALA A N 1
ATOM 586 C CA . ALA A 1 76 ? 79.257 158.845 -34.167 1.00 19.50 76 ALA A CA 1
ATOM 587 C C . ALA A 1 76 ? 79.217 158.028 -35.460 1.00 20.77 76 ALA A C 1
ATOM 588 O O . ALA A 1 76 ? 79.259 156.793 -35.426 1.00 18.80 76 ALA A O 1
ATOM 590 N N . TYR A 1 77 ? 79.139 158.718 -36.596 1.00 19.62 77 TYR A N 1
ATOM 591 C CA . TYR A 1 77 ? 79.064 158.055 -37.896 1.00 21.57 77 TYR A CA 1
ATOM 592 C C . TYR A 1 77 ? 80.226 157.146 -38.231 1.00 21.65 77 TYR A C 1
ATOM 593 O O . TYR A 1 77 ? 80.079 156.244 -39.051 1.00 23.03 77 TYR A O 1
ATOM 602 N N . LEU A 1 78 ? 81.370 157.374 -37.595 1.00 22.25 78 LEU A N 1
ATOM 603 C CA . LEU A 1 78 ? 82.556 156.566 -37.855 1.00 24.29 78 LEU A CA 1
ATOM 604 C C . LEU A 1 78 ? 83.095 155.865 -36.615 1.00 23.98 78 LEU A C 1
ATOM 605 O O . LEU A 1 78 ? 84.160 155.257 -36.660 1.00 26.35 78 LEU A O 1
ATOM 610 N N . ALA A 1 79 ? 82.365 155.938 -35.512 1.00 22.91 79 ALA A N 1
ATOM 611 C CA . ALA A 1 79 ? 82.813 155.321 -34.264 1.00 22.69 79 ALA A CA 1
ATOM 612 C C . ALA A 1 79 ? 82.683 153.795 -34.242 1.00 21.22 79 ALA A C 1
ATOM 613 O O . ALA A 1 79 ? 81.709 153.253 -34.764 1.00 22.18 79 ALA A O 1
ATOM 615 N N . ASN A 1 80 ? 83.651 153.093 -33.648 1.00 19.93 80 ASN A N 1
ATOM 616 C CA . ASN A 1 80 ? 83.535 151.635 -33.578 1.00 18.64 80 ASN A CA 1
ATOM 617 C C . ASN A 1 80 ? 82.506 151.308 -32.507 1.00 18.18 80 ASN A C 1
ATOM 618 O O . ASN A 1 80 ? 82.000 152.208 -31.833 1.00 18.24 80 ASN A O 1
ATOM 623 N N . ASP A 1 81 ? 82.181 150.032 -32.349 1.00 19.28 81 ASP A N 1
ATOM 624 C CA . ASP A 1 81 ? 81.163 149.633 -31.379 1.00 19.89 81 ASP A CA 1
ATOM 625 C C . ASP A 1 81 ? 81.387 150.155 -29.968 1.00 19.22 81 ASP A C 1
ATOM 626 O O . ASP A 1 81 ? 80.437 150.569 -29.303 1.00 19.06 81 ASP A O 1
ATOM 631 N N . ALA A 1 82 ? 82.640 150.135 -29.522 1.00 18.47 82 ALA A N 1
ATOM 632 C CA . ALA A 1 82 ? 82.998 150.592 -28.182 1.00 19.77 82 ALA A CA 1
ATOM 633 C C . ALA A 1 82 ? 82.868 152.112 -28.039 1.00 19.98 82 ALA A C 1
ATOM 634 O O . ALA A 1 82 ? 82.344 152.604 -27.036 1.00 20.43 82 ALA A O 1
ATOM 636 N N . GLU A 1 83 ? 83.353 152.847 -29.040 1.00 19.60 83 GLU A N 1
ATOM 637 C CA . GLU A 1 83 ? 83.281 154.313 -29.042 1.00 21.42 83 GLU A CA 1
ATOM 638 C C . GLU A 1 83 ? 81.820 154.781 -29.049 1.00 19.98 83 GLU A C 1
ATOM 639 O O . GLU A 1 83 ? 81.444 155.711 -28.332 1.00 18.13 83 GLU A O 1
ATOM 645 N N . LEU A 1 84 ? 81.007 154.121 -29.869 1.00 19.06 84 LEU A N 1
ATOM 646 C CA . LEU A 1 84 ? 79.600 154.448 -29.985 1.00 17.25 84 LEU A CA 1
ATOM 647 C C . LEU A 1 84 ? 78.897 154.357 -28.634 1.00 17.06 84 LEU A C 1
ATOM 648 O O . LEU A 1 84 ? 78.267 155.325 -28.215 1.00 19.07 84 LEU A O 1
ATOM 653 N N . LEU A 1 85 ? 79.010 153.223 -27.938 1.00 16.12 85 LEU A N 1
ATOM 654 C CA . LEU A 1 85 ? 78.353 153.094 -26.630 1.00 15.19 85 LEU A CA 1
ATOM 655 C C . LEU A 1 85 ? 78.972 154.028 -25.591 1.00 15.20 85 LEU A C 1
ATOM 656 O O . LEU A 1 85 ? 78.297 154.473 -24.644 1.00 13.28 85 LEU A O 1
ATOM 661 N N . ALA A 1 86 ? 80.258 154.323 -25.764 1.00 14.86 86 ALA A N 1
ATOM 662 C CA . ALA A 1 86 ? 80.946 155.228 -24.855 1.00 16.88 86 ALA A CA 1
ATOM 663 C C . ALA A 1 86 ? 80.293 156.608 -24.988 1.00 18.66 86 ALA A C 1
ATOM 664 O O . ALA A 1 86 ? 80.062 157.288 -23.988 1.00 19.63 86 ALA A O 1
ATOM 666 N N . LEU A 1 87 ? 79.972 157.016 -26.217 1.00 19.25 87 LEU A N 1
ATOM 667 C CA . LEU A 1 87 ? 79.323 158.316 -26.418 1.00 18.63 87 LEU A CA 1
ATOM 668 C C . LEU A 1 87 ? 77.984 158.364 -25.693 1.00 18.21 87 LEU A C 1
ATOM 669 O O . LEU A 1 87 ? 77.677 159.336 -25.000 1.00 17.47 87 LEU A O 1
ATOM 674 N N . LEU A 1 88 ? 77.186 157.314 -25.853 1.00 17.74 88 LEU A N 1
ATOM 675 C CA . LEU A 1 88 ? 75.891 157.263 -25.191 1.00 17.46 88 LEU A CA 1
ATOM 676 C C . LEU A 1 88 ? 76.069 157.251 -23.679 1.00 16.22 88 LEU A C 1
ATOM 677 O O . LEU A 1 88 ? 75.325 157.908 -22.952 1.00 15.99 88 LEU A O 1
ATOM 682 N N . PHE A 1 89 ? 77.064 156.507 -23.213 1.00 16.46 89 PHE A N 1
ATOM 683 C CA . PHE A 1 89 ? 77.335 156.396 -21.785 1.00 17.83 89 PHE A CA 1
ATOM 684 C C . PHE A 1 89 ? 77.639 157.740 -21.134 1.00 18.84 89 PHE A C 1
ATOM 685 O O . PHE A 1 89 ? 77.002 158.127 -20.158 1.00 17.65 89 PHE A O 1
ATOM 693 N N . THR A 1 90 ? 78.625 158.443 -21.671 1.00 19.77 90 THR A N 1
ATOM 694 C CA . THR A 1 90 ? 79.019 159.721 -21.110 1.00 23.76 90 THR A CA 1
ATOM 695 C C . THR A 1 90 ? 77.977 160.818 -21.279 1.00 24.10 90 THR A C 1
ATOM 696 O O . THR A 1 90 ? 77.925 161.741 -20.470 1.00 23.70 90 THR A O 1
ATOM 700 N N . ARG A 1 91 ? 77.148 160.731 -22.317 1.00 23.63 91 ARG A N 1
ATOM 701 C CA . ARG A 1 91 ? 76.140 161.769 -22.533 1.00 23.08 91 ARG A CA 1
ATOM 702 C C . ARG A 1 91 ? 74.794 161.497 -21.882 1.00 22.00 91 ARG A C 1
ATOM 703 O O . ARG A 1 91 ? 74.240 162.374 -21.227 1.00 21.72 91 ARG A O 1
ATOM 711 N N . LEU A 1 92 ? 74.279 160.282 -22.057 1.00 22.46 92 LEU A N 1
ATOM 712 C CA . LEU A 1 92 ? 72.976 159.896 -21.517 1.00 21.31 92 LEU A CA 1
ATOM 713 C C . LEU A 1 92 ? 73.017 158.942 -20.328 1.00 21.19 92 LEU A C 1
ATOM 714 O O . LEU A 1 92 ? 71.969 158.521 -19.839 1.00 22.68 92 LEU A O 1
ATOM 719 N N . GLY A 1 93 ? 74.216 158.581 -19.881 1.00 19.90 93 GLY A N 1
ATOM 720 C CA . GLY A 1 93 ? 74.337 157.677 -18.747 1.00 18.09 93 GLY A CA 1
ATOM 721 C C . GLY A 1 93 ? 74.217 156.204 -19.088 1.00 18.21 93 GLY A C 1
ATOM 722 O O . GLY A 1 93 ? 73.906 155.829 -20.224 1.00 17.65 93 GLY A O 1
ATOM 723 N N . ALA A 1 94 ? 74.461 155.365 -18.085 1.00 18.05 94 ALA A N 1
ATOM 724 C CA . ALA A 1 94 ? 74.393 153.915 -18.238 1.00 18.44 94 ALA A CA 1
ATOM 725 C C . ALA A 1 94 ? 73.036 153.419 -18.764 1.00 17.68 94 ALA A C 1
ATOM 726 O O . ALA A 1 94 ? 72.977 152.454 -19.520 1.00 16.41 94 ALA A O 1
ATOM 728 N N . ASN A 1 95 ? 71.955 154.075 -18.355 1.00 16.36 95 ASN A N 1
ATOM 729 C CA . ASN A 1 95 ? 70.619 153.674 -18.784 1.00 16.48 95 ASN A CA 1
ATOM 730 C C . ASN A 1 95 ? 70.460 153.633 -20.305 1.00 15.95 95 ASN A C 1
ATOM 731 O O . ASN A 1 95 ? 69.706 152.818 -20.840 1.00 15.94 95 ASN A O 1
ATOM 736 N N . ALA A 1 96 ? 71.196 154.495 -20.996 1.00 17.21 96 ALA A N 1
ATOM 737 C CA . ALA A 1 96 ? 71.151 154.570 -22.452 1.00 16.17 96 ALA A CA 1
ATOM 738 C C . ALA A 1 96 ? 71.663 153.311 -23.132 1.00 16.86 96 ALA A C 1
ATOM 739 O O . ALA A 1 96 ? 71.312 153.040 -24.285 1.00 17.56 96 ALA A O 1
ATOM 741 N N . LEU A 1 97 ? 72.511 152.545 -22.456 1.00 15.54 97 LEU A N 1
ATOM 742 C CA . LEU A 1 97 ? 73.021 151.341 -23.101 1.00 17.01 97 LEU A CA 1
ATOM 743 C C . LEU A 1 97 ? 71.964 150.263 -23.179 1.00 16.61 97 LEU A C 1
ATOM 744 O O . LEU A 1 97 ? 72.092 149.326 -23.953 1.00 17.99 97 LEU A O 1
ATOM 749 N N . ALA A 1 98 ? 70.909 150.394 -22.385 1.00 18.07 98 ALA A N 1
ATOM 750 C CA . ALA A 1 98 ? 69.839 149.413 -22.459 1.00 18.73 98 ALA A CA 1
ATOM 751 C C . ALA A 1 98 ? 69.173 149.542 -23.846 1.00 19.34 98 ALA A C 1
ATOM 752 O O . ALA A 1 98 ? 68.487 148.626 -24.297 1.00 19.27 98 ALA A O 1
ATOM 754 N N . LEU A 1 99 ? 69.406 150.668 -24.526 1.00 16.84 99 LEU A N 1
ATOM 755 C CA . LEU A 1 99 ? 68.820 150.915 -25.849 1.00 17.05 99 LEU A CA 1
ATOM 756 C C . LEU A 1 99 ? 69.502 150.150 -26.970 1.00 17.52 99 LEU A C 1
ATOM 757 O O . LEU A 1 99 ? 68.953 150.025 -28.073 1.00 17.76 99 LEU A O 1
ATOM 762 N N . ALA A 1 100 ? 70.707 149.658 -26.701 1.00 15.69 100 ALA A N 1
ATOM 763 C CA . ALA A 1 100 ? 71.466 148.901 -27.693 1.00 14.42 100 ALA A CA 1
ATOM 764 C C . ALA A 1 100 ? 70.962 147.467 -27.727 1.00 13.38 100 ALA A C 1
ATOM 765 O O . ALA A 1 100 ? 70.594 146.922 -26.694 1.00 14.63 100 ALA A O 1
ATOM 767 N N . GLU A 1 101 ? 70.938 146.857 -28.909 1.00 14.97 101 GLU A N 1
ATOM 768 C CA . GLU A 1 101 ? 70.497 145.462 -29.045 1.00 16.02 101 GLU A CA 1
ATOM 769 C C . GLU A 1 101 ? 71.702 144.666 -29.524 1.00 15.00 101 GLU A C 1
ATOM 770 O O . GLU A 1 101 ? 72.498 145.167 -30.320 1.00 15.65 101 GLU A O 1
ATOM 776 N N . GLY A 1 102 ? 71.848 143.440 -29.048 1.00 12.80 102 GLY A N 1
ATOM 777 C CA . GLY A 1 102 ? 72.965 142.642 -29.503 1.00 13.13 102 GLY A CA 1
ATOM 778 C C . GLY A 1 102 ? 73.487 141.657 -28.485 1.00 15.56 102 GLY A C 1
ATOM 779 O O . GLY A 1 102 ? 73.153 141.738 -27.304 1.00 14.37 102 GLY A O 1
ATOM 780 N N . ASP A 1 103 ? 74.291 140.704 -28.942 1.00 14.47 103 ASP A N 1
ATOM 781 C CA . ASP A 1 103 ? 74.867 139.738 -28.027 1.00 16.93 103 ASP A CA 1
ATOM 782 C C . ASP A 1 103 ? 76.157 140.391 -27.544 1.00 15.91 103 ASP A C 1
ATOM 783 O O . ASP A 1 103 ? 77.247 139.907 -27.830 1.00 18.24 103 ASP A O 1
ATOM 788 N N . PHE A 1 104 ? 76.030 141.494 -26.809 1.00 13.21 104 PHE A N 1
ATOM 789 C CA . PHE A 1 104 ? 77.208 142.223 -26.338 1.00 12.62 104 PHE A CA 1
ATOM 790 C C . PHE A 1 104 ? 77.349 142.371 -24.831 1.00 11.32 104 PHE A C 1
ATOM 791 O O . PHE A 1 104 ? 76.418 142.118 -24.069 1.00 11.10 104 PHE A O 1
ATOM 799 N N . CYS A 1 105 ? 78.542 142.798 -24.420 1.00 9.99 105 CYS A N 1
ATOM 800 C CA . CYS A 1 105 ? 78.838 143.086 -23.023 1.00 11.30 105 CYS A CA 1
ATOM 801 C C . CYS A 1 105 ? 79.798 144.271 -23.068 1.00 12.04 105 CYS A C 1
ATOM 802 O O . CYS A 1 105 ? 80.804 144.255 -23.788 1.00 12.26 105 CYS A O 1
ATOM 805 N N . PHE A 1 106 ? 79.464 145.309 -22.311 1.00 12.45 106 PHE A N 1
ATOM 806 C CA . PHE A 1 106 ? 80.262 146.532 -22.266 1.00 13.97 106 PHE A CA 1
ATOM 807 C C . PHE A 1 106 ? 80.900 146.672 -20.889 1.00 15.13 106 PHE A C 1
ATOM 808 O O . PHE A 1 106 ? 80.235 146.498 -19.866 1.00 16.19 106 PHE A O 1
ATOM 816 N N . PHE A 1 107 ? 82.194 146.955 -20.852 1.00 13.50 107 PHE A N 1
ATOM 817 C CA . PHE A 1 107 ? 82.842 147.144 -19.571 1.00 13.97 107 PHE A CA 1
ATOM 818 C C . PHE A 1 107 ? 83.991 148.120 -19.633 1.00 15.70 107 PHE A C 1
ATOM 819 O O . PHE A 1 107 ? 84.665 148.259 -20.659 1.00 15.95 107 PHE A O 1
ATOM 827 N N . ILE A 1 108 ? 84.165 148.846 -18.536 1.00 15.80 108 ILE A N 1
ATOM 828 C CA . ILE A 1 108 ? 85.241 149.811 -18.434 1.00 16.48 108 ILE A CA 1
ATOM 829 C C . ILE A 1 108 ? 86.259 149.259 -17.447 1.00 16.73 108 ILE A C 1
ATOM 830 O O . ILE A 1 108 ? 85.940 148.939 -16.294 1.00 13.50 108 ILE A O 1
ATOM 835 N N . ASP A 1 109 ? 87.481 149.120 -17.937 1.00 17.82 109 ASP A N 1
ATOM 836 C CA . ASP A 1 109 ? 88.595 148.624 -17.156 1.00 21.58 109 ASP A CA 1
ATOM 837 C C . ASP A 1 109 ? 89.241 149.844 -16.512 1.00 26.62 109 ASP A C 1
ATOM 838 O O . ASP A 1 109 ? 89.931 150.612 -17.183 1.00 28.05 109 ASP A O 1
ATOM 843 N N . GLU A 1 110 ? 88.998 150.032 -15.221 1.00 30.64 110 GLU A N 1
ATOM 844 C CA . GLU A 1 110 ? 89.560 151.162 -14.495 1.00 37.34 110 GLU A CA 1
ATOM 845 C C . GLU A 1 110 ? 90.924 150.767 -13.932 1.00 39.42 110 GLU A C 1
ATOM 846 O O . GLU A 1 110 ? 91.200 149.589 -13.730 1.00 39.87 110 GLU A O 1
ATOM 852 N N . PRO A 1 111 ? 91.798 151.753 -13.675 1.00 42.43 111 PRO A N 1
ATOM 853 C CA . PRO A 1 111 ? 93.141 151.508 -13.132 1.00 43.43 111 PRO A CA 1
ATOM 854 C C . PRO A 1 111 ? 93.156 150.662 -11.857 1.00 43.58 111 PRO A C 1
ATOM 855 O O . PRO A 1 111 ? 93.918 149.700 -11.751 1.00 43.37 111 PRO A O 1
ATOM 859 N N . ASN A 1 112 ? 92.312 151.027 -10.896 1.00 43.48 112 ASN A N 1
ATOM 860 C CA . ASN A 1 112 ? 92.216 150.307 -9.627 1.00 43.15 112 ASN A CA 1
ATOM 861 C C . ASN A 1 112 ? 91.784 148.846 -9.776 1.00 42.38 112 ASN A C 1
ATOM 862 O O . ASN A 1 112 ? 91.550 148.169 -8.777 1.00 42.43 112 ASN A O 1
ATOM 867 N N . GLY A 1 113 ? 91.669 148.364 -11.012 1.00 41.88 113 GLY A N 1
ATOM 868 C CA . GLY A 1 113 ? 91.267 146.983 -11.231 1.00 39.81 113 GLY A CA 1
ATOM 869 C C . GLY A 1 113 ? 89.771 146.732 -11.119 1.00 38.91 113 GLY A C 1
ATOM 870 O O . GLY A 1 113 ? 89.273 145.686 -11.546 1.00 39.75 113 GLY A O 1
ATOM 871 N N . GLU A 1 114 ? 89.055 147.689 -10.536 1.00 36.42 114 GLU A N 1
ATOM 872 C CA . GLU A 1 114 ? 87.603 147.602 -10.366 1.00 35.30 114 GLU A CA 1
ATOM 873 C C . GLU A 1 114 ? 86.914 147.950 -11.689 1.00 33.84 114 GLU A C 1
ATOM 874 O O . GLU A 1 114 ? 87.048 149.067 -12.178 1.00 35.83 114 GLU A O 1
ATOM 880 N N . LEU A 1 115 ? 86.172 147.016 -12.271 1.00 30.61 115 LEU A N 1
ATOM 881 C CA . LEU A 1 115 ? 85.527 147.335 -13.534 1.00 28.79 115 LEU A CA 1
ATOM 882 C C . LEU A 1 115 ? 84.013 147.545 -13.499 1.00 26.10 115 LEU A C 1
ATOM 883 O O . LEU A 1 115 ? 83.295 146.979 -12.671 1.00 24.95 115 LEU A O 1
ATOM 888 N N . THR A 1 116 ? 83.543 148.381 -14.417 1.00 22.98 116 THR A N 1
ATOM 889 C CA . THR A 1 116 ? 82.132 148.698 -14.527 1.00 21.74 116 THR A CA 1
ATOM 890 C C . THR A 1 116 ? 81.625 147.990 -15.771 1.00 21.31 116 THR A C 1
ATOM 891 O O . THR A 1 116 ? 82.149 148.182 -16.870 1.00 21.50 116 THR A O 1
ATOM 895 N N . VAL A 1 117 ? 80.608 147.158 -15.592 1.00 19.73 117 VAL A N 1
ATOM 896 C CA . VAL A 1 117 ? 80.057 146.402 -16.699 1.00 18.41 117 VAL A CA 1
ATOM 897 C C . VAL A 1 117 ? 78.572 146.630 -16.936 1.00 17.68 117 VAL A C 1
ATOM 898 O O . VAL A 1 117 ? 77.797 146.828 -16.004 1.00 18.12 117 VAL A O 1
ATOM 902 N N . ILE A 1 118 ? 78.189 146.633 -18.206 1.00 16.15 118 ILE A N 1
ATOM 903 C CA . ILE A 1 118 ? 76.792 146.772 -18.566 1.00 15.53 118 ILE A CA 1
ATOM 904 C C . ILE A 1 118 ? 76.470 145.540 -19.404 1.00 14.90 118 ILE A C 1
ATOM 905 O O . ILE A 1 118 ? 77.137 145.239 -20.395 1.00 13.87 118 ILE A O 1
ATOM 910 N N . THR A 1 119 ? 75.461 144.805 -18.961 1.00 13.60 119 THR A N 1
ATOM 911 C CA . THR A 1 119 ? 75.021 143.598 -19.637 1.00 12.57 119 THR A CA 1
ATOM 912 C C . THR A 1 119 ? 73.846 143.929 -20.549 1.00 12.80 119 THR A C 1
ATOM 913 O O . THR A 1 119 ? 72.938 144.660 -20.148 1.00 11.65 119 THR A O 1
ATOM 917 N N . GLU A 1 120 ? 73.867 143.385 -21.767 1.00 12.95 120 GLU A N 1
ATOM 918 C CA . GLU A 1 120 ? 72.794 143.615 -22.733 1.00 14.12 120 GLU A CA 1
ATOM 919 C C . GLU A 1 120 ? 71.475 143.251 -22.056 1.00 14.80 120 GLU A C 1
ATOM 920 O O . GLU A 1 120 ? 71.438 142.396 -21.176 1.00 17.50 120 GLU A O 1
ATOM 926 N N . SER A 1 121 ? 70.388 143.884 -22.476 1.00 14.92 121 SER A N 1
ATOM 927 C CA . SER A 1 121 ? 69.104 143.689 -21.815 1.00 15.36 121 SER A CA 1
ATOM 928 C C . SER A 1 121 ? 68.089 142.641 -22.275 1.00 15.30 121 SER A C 1
ATOM 929 O O . SER A 1 121 ? 66.940 142.707 -21.853 1.00 16.45 121 SER A O 1
ATOM 932 N N . ARG A 1 122 ? 68.472 141.690 -23.123 1.00 14.98 122 ARG A N 1
ATOM 933 C CA . ARG A 1 122 ? 67.509 140.674 -23.574 1.00 14.67 122 ARG A CA 1
ATOM 934 C C . ARG A 1 122 ? 67.937 139.242 -23.318 1.00 16.38 122 ARG A C 1
ATOM 935 O O . ARG A 1 122 ? 67.116 138.328 -23.360 1.00 14.96 122 ARG A O 1
ATOM 943 N N . GLY A 1 123 ? 69.224 139.031 -23.079 1.00 17.33 123 GLY A N 1
ATOM 944 C CA . GLY A 1 123 ? 69.681 137.676 -22.846 1.00 18.57 123 GLY A CA 1
ATOM 945 C C . GLY A 1 123 ? 70.389 137.113 -24.061 1.00 18.45 123 GLY A C 1
ATOM 946 O O . GLY A 1 123 ? 70.531 135.899 -24.193 1.00 20.01 123 GLY A O 1
ATOM 947 N N . PHE A 1 124 ? 70.813 137.982 -24.971 1.00 17.96 124 PHE A N 1
ATOM 948 C CA . PHE A 1 124 ? 71.545 137.512 -26.147 1.00 19.05 124 PHE A CA 1
ATOM 949 C C . PHE A 1 124 ? 72.956 137.125 -25.690 1.00 18.06 124 PHE A C 1
ATOM 950 O O . PHE A 1 124 ? 73.633 136.330 -26.338 1.00 14.35 124 PHE A O 1
ATOM 958 N N . SER A 1 125 ? 73.398 137.705 -24.578 1.00 16.22 125 SER A N 1
ATOM 959 C CA . SER A 1 125 ? 74.718 137.401 -24.045 1.00 18.48 125 SER A CA 1
ATOM 960 C C . SER A 1 125 ? 74.639 137.316 -22.523 1.00 18.39 125 SER A C 1
ATOM 961 O O . SER A 1 125 ? 74.892 138.296 -21.815 1.00 18.16 125 SER A O 1
ATOM 964 N N . PRO A 1 126 ? 74.241 136.142 -22.006 1.00 18.31 126 PRO A N 1
ATOM 965 C CA . PRO A 1 126 ? 74.107 135.873 -20.572 1.00 18.99 126 PRO A CA 1
ATOM 966 C C . PRO A 1 126 ? 75.479 135.969 -19.933 1.00 17.52 126 PRO A C 1
ATOM 967 O O . PRO A 1 126 ? 76.432 135.351 -20.403 1.00 17.64 126 PRO A O 1
ATOM 971 N N . VAL A 1 127 ? 75.582 136.747 -18.870 1.00 17.16 127 VAL A N 1
ATOM 972 C CA . VAL A 1 127 ? 76.859 136.898 -18.204 1.00 18.24 127 VAL A CA 1
ATOM 973 C C . VAL A 1 127 ? 76.808 136.436 -16.762 1.00 16.79 127 VAL A C 1
ATOM 974 O O . VAL A 1 127 ? 75.882 136.765 -16.024 1.00 17.65 127 VAL A O 1
ATOM 978 N N . HIS A 1 128 ? 77.811 135.665 -16.368 1.00 17.51 128 HIS A N 1
ATOM 979 C CA . HIS A 1 128 ? 77.905 135.175 -15.000 1.00 15.52 128 HIS A CA 1
ATOM 980 C C . HIS A 1 128 ? 79.156 135.700 -14.313 1.00 16.22 128 HIS A C 1
ATOM 981 O O . HIS A 1 128 ? 80.185 135.972 -14.941 1.00 15.83 128 HIS A O 1
ATOM 988 N N . VAL A 1 129 ? 79.059 135.836 -13.006 1.00 17.98 129 VAL A N 1
ATOM 989 C CA . VAL A 1 129 ? 80.195 136.236 -12.208 1.00 16.71 129 VAL A CA 1
ATOM 990 C C . VAL A 1 129 ? 80.377 134.981 -11.375 1.00 15.60 129 VAL A C 1
ATOM 991 O O . VAL A 1 129 ? 79.467 134.565 -10.665 1.00 16.35 129 VAL A O 1
ATOM 995 N N . VAL A 1 130 ? 81.529 134.341 -11.494 1.00 15.33 130 VAL A N 1
ATOM 996 C CA . VAL A 1 130 ? 81.738 133.123 -10.739 1.00 14.79 130 VAL A CA 1
ATOM 997 C C . VAL A 1 130 ? 82.896 133.229 -9.752 1.00 14.45 130 VAL A C 1
ATOM 998 O O . VAL A 1 130 ? 83.937 133.815 -10.052 1.00 16.87 130 VAL A O 1
ATOM 1002 N N . GLN A 1 131 ? 82.699 132.693 -8.553 1.00 15.17 131 GLN A N 1
ATOM 1003 C CA . GLN A 1 131 ? 83.752 132.720 -7.537 1.00 16.58 131 GLN A CA 1
ATOM 1004 C C . GLN A 1 131 ? 84.459 131.374 -7.470 1.00 15.60 131 GLN A C 1
ATOM 1005 O O . GLN A 1 131 ? 83.939 130.427 -6.880 1.00 15.31 131 GLN A O 1
ATOM 1011 N N . GLY A 1 132 ? 85.635 131.287 -8.081 1.00 16.39 132 GLY A N 1
ATOM 1012 C CA . GLY A 1 132 ? 86.402 130.051 -8.038 1.00 16.58 132 GLY A CA 1
ATOM 1013 C C . GLY A 1 132 ? 87.656 130.362 -7.237 1.00 17.37 132 GLY A C 1
ATOM 1014 O O . GLY A 1 132 ? 87.564 131.075 -6.238 1.00 16.83 132 GLY A O 1
ATOM 1015 N N . LYS A 1 133 ? 88.816 129.838 -7.636 1.00 17.94 133 LYS A N 1
ATOM 1016 C CA . LYS A 1 133 ? 90.051 130.175 -6.925 1.00 20.27 133 LYS A CA 1
ATOM 1017 C C . LYS A 1 133 ? 90.188 131.694 -7.099 1.00 19.83 133 LYS A C 1
ATOM 1018 O O . LYS A 1 133 ? 90.695 132.381 -6.223 1.00 22.00 133 LYS A O 1
ATOM 1024 N N . LYS A 1 134 ? 89.737 132.200 -8.248 1.00 19.58 134 LYS A N 1
ATOM 1025 C CA . LYS A 1 134 ? 89.750 133.631 -8.551 1.00 18.56 134 LYS A CA 1
ATOM 1026 C C . LYS A 1 134 ? 88.346 133.999 -9.021 1.00 19.37 134 LYS A C 1
ATOM 1027 O O . LYS A 1 134 ? 87.532 133.117 -9.304 1.00 19.89 134 LYS A O 1
ATOM 1033 N N . ALA A 1 135 ? 88.069 135.295 -9.098 1.00 18.32 135 ALA A N 1
ATOM 1034 C CA . ALA A 1 135 ? 86.770 135.788 -9.541 1.00 18.79 135 ALA A CA 1
ATOM 1035 C C . ALA A 1 135 ? 86.737 135.882 -11.067 1.00 17.23 135 ALA A C 1
ATOM 1036 O O . ALA A 1 135 ? 87.646 136.444 -11.683 1.00 17.64 135 ALA A O 1
ATOM 1038 N N . TRP A 1 136 ? 85.682 135.339 -11.669 1.00 15.09 136 TRP A N 1
ATOM 1039 C CA . TRP A 1 136 ? 85.520 135.353 -13.122 1.00 15.39 136 TRP A CA 1
ATOM 1040 C C . TRP A 1 136 ? 84.195 135.985 -13.529 1.00 15.96 136 TRP A C 1
ATOM 1041 O O . TRP A 1 136 ? 83.195 135.880 -12.813 1.00 15.46 136 TRP A O 1
ATOM 1052 N N . MET A 1 137 ? 84.205 136.629 -14.690 1.00 15.30 137 MET A N 1
ATOM 1053 C CA . MET A 1 137 ? 83.009 137.220 -15.283 1.00 16.79 137 MET A CA 1
ATOM 1054 C C . MET A 1 137 ? 83.062 136.597 -16.674 1.00 15.10 137 MET A C 1
ATOM 1055 O O . MET A 1 137 ? 84.061 136.742 -17.375 1.00 16.73 137 MET A O 1
ATOM 1060 N N . THR A 1 138 ? 82.003 135.902 -17.077 1.00 13.35 138 THR A N 1
ATOM 1061 C CA . THR A 1 138 ? 82.023 135.202 -18.361 1.00 12.38 138 THR A CA 1
ATOM 1062 C C . THR A 1 138 ? 80.629 134.934 -18.931 1.00 13.39 138 THR A C 1
ATOM 1063 O O . THR A 1 138 ? 79.647 134.907 -18.190 1.00 14.60 138 THR A O 1
ATOM 1067 N N . ASN A 1 139 ? 80.530 134.736 -20.242 1.00 14.05 139 ASN A N 1
ATOM 1068 C CA . ASN A 1 139 ? 79.231 134.399 -20.817 1.00 17.07 139 ASN A CA 1
ATOM 1069 C C . ASN A 1 139 ? 79.313 132.933 -21.266 1.00 18.15 139 ASN A C 1
ATOM 1070 O O . ASN A 1 139 ? 78.536 132.477 -22.105 1.00 19.31 139 ASN A O 1
ATOM 1075 N N . SER A 1 140 ? 80.276 132.209 -20.682 1.00 17.28 140 SER A N 1
ATOM 1076 C CA . SER A 1 140 ? 80.481 130.779 -20.940 1.00 18.07 140 SER A CA 1
ATOM 1077 C C . SER A 1 140 ? 81.138 130.111 -19.716 1.00 19.14 140 SER A C 1
ATOM 1078 O O . SER A 1 140 ? 82.361 130.147 -19.554 1.00 19.85 140 SER A O 1
ATOM 1081 N N . LEU A 1 141 ? 80.318 129.501 -18.862 1.00 18.06 141 LEU A N 1
ATOM 1082 C CA . LEU A 1 141 ? 80.801 128.840 -17.652 1.00 17.62 141 LEU A CA 1
ATOM 1083 C C . LEU A 1 141 ? 81.858 127.765 -17.903 1.00 18.89 141 LEU A C 1
ATOM 1084 O O . LEU A 1 141 ? 82.719 127.522 -17.047 1.00 15.70 141 LEU A O 1
ATOM 1089 N N . LYS A 1 142 ? 81.803 127.114 -19.062 1.00 18.88 142 LYS A N 1
ATOM 1090 C CA . LYS A 1 142 ? 82.788 126.081 -19.343 1.00 20.28 142 LYS A CA 1
ATOM 1091 C C . LYS A 1 142 ? 84.194 126.671 -19.479 1.00 18.06 142 LYS A C 1
ATOM 1092 O O . LYS A 1 142 ? 85.182 125.947 -19.390 1.00 18.30 142 LYS A O 1
ATOM 1098 N N . LEU A 1 143 ? 84.299 127.980 -19.677 1.00 16.69 143 LEU A N 1
ATOM 1099 C CA . LEU A 1 143 ? 85.626 128.577 -19.786 1.00 17.28 143 LEU A CA 1
ATOM 1100 C C . LEU A 1 143 ? 86.312 128.560 -18.423 1.00 16.23 143 LEU A C 1
ATOM 1101 O O . LEU A 1 143 ? 87.533 128.434 -18.338 1.00 15.39 143 LEU A O 1
ATOM 1106 N N . VAL A 1 144 ? 85.515 128.699 -17.366 1.00 15.78 144 VAL A N 1
ATOM 1107 C CA . VAL A 1 144 ? 86.027 128.693 -15.997 1.00 18.26 144 VAL A CA 1
ATOM 1108 C C . VAL A 1 144 ? 86.502 127.287 -15.634 1.00 17.62 144 VAL A C 1
ATOM 1109 O O . VAL A 1 144 ? 87.522 127.116 -14.957 1.00 16.30 144 VAL A O 1
ATOM 1113 N N . THR A 1 145 ? 85.757 126.281 -16.088 1.00 16.20 145 THR A N 1
ATOM 1114 C CA . THR A 1 145 ? 86.127 124.899 -15.818 1.00 15.97 145 THR A CA 1
ATOM 1115 C C . THR A 1 145 ? 87.420 124.580 -16.558 1.00 15.33 145 THR A C 1
ATOM 1116 O O . THR A 1 145 ? 88.314 123.939 -16.011 1.00 16.92 145 THR A O 1
ATOM 1120 N N . ALA A 1 146 ? 87.515 125.022 -17.806 1.00 13.90 146 ALA A N 1
ATOM 1121 C CA . ALA A 1 146 ? 88.715 124.769 -18.590 1.00 14.92 146 ALA A CA 1
ATOM 1122 C C . ALA A 1 146 ? 89.933 125.398 -17.919 1.00 15.41 146 ALA A C 1
ATOM 1123 O O . ALA A 1 146 ? 91.040 124.873 -18.004 1.00 15.00 146 ALA A O 1
ATOM 1125 N N . ALA A 1 147 ? 89.721 126.509 -17.224 1.00 15.91 147 ALA A N 1
ATOM 1126 C CA . ALA A 1 147 ? 90.827 127.189 -16.570 1.00 16.93 147 ALA A CA 1
ATOM 1127 C C . ALA A 1 147 ? 91.198 126.668 -15.184 1.00 18.50 147 ALA A C 1
ATOM 1128 O O . ALA A 1 147 ? 92.386 126.507 -14.873 1.00 19.38 147 ALA A O 1
ATOM 1130 N N . GLU A 1 148 ? 90.185 126.409 -14.358 1.00 17.09 148 GLU A N 1
ATOM 1131 C CA . GLU A 1 148 ? 90.413 125.979 -12.983 1.00 19.28 148 GLU A CA 1
ATOM 1132 C C . GLU A 1 148 ? 90.169 124.505 -12.641 1.00 20.11 148 GLU A C 1
ATOM 1133 O O . GLU A 1 148 ? 90.537 124.049 -11.552 1.00 20.96 148 GLU A O 1
ATOM 1139 N N . GLY A 1 149 ? 89.562 123.763 -13.564 1.00 20.25 149 GLY A N 1
ATOM 1140 C CA . GLY A 1 149 ? 89.312 122.352 -13.320 1.00 21.05 149 GLY A CA 1
ATOM 1141 C C . GLY A 1 149 ? 87.858 121.920 -13.231 1.00 22.98 149 GLY A C 1
ATOM 1142 O O . GLY A 1 149 ? 86.937 122.741 -13.189 1.00 20.70 149 GLY A O 1
ATOM 1143 N N . GLU A 1 150 ? 87.669 120.602 -13.189 1.00 24.04 150 GLU A N 1
ATOM 1144 C CA . GLU A 1 150 ? 86.350 119.981 -13.116 1.00 24.89 150 GLU A CA 1
ATOM 1145 C C . GLU A 1 150 ? 85.499 120.397 -11.916 1.00 23.10 150 GLU A C 1
ATOM 1146 O O . GLU A 1 150 ? 84.279 120.496 -12.028 1.00 22.08 150 GLU A O 1
ATOM 1152 N N . GLY A 1 151 ? 86.137 120.639 -10.775 1.00 23.75 151 GLY A N 1
ATOM 1153 C CA . GLY A 1 151 ? 85.393 121.033 -9.590 1.00 19.96 151 GLY A CA 1
ATOM 1154 C C . GLY A 1 151 ? 85.127 122.522 -9.407 1.00 18.98 151 GLY A C 1
ATOM 1155 O O . GLY A 1 151 ? 84.556 122.919 -8.400 1.00 19.58 151 GLY A O 1
ATOM 1156 N N . ALA A 1 152 ? 85.513 123.348 -10.372 1.00 18.31 152 ALA A N 1
ATOM 1157 C CA . ALA A 1 152 ? 85.318 124.795 -10.256 1.00 17.96 152 ALA A CA 1
ATOM 1158 C C . ALA A 1 152 ? 83.873 125.261 -10.042 1.00 17.95 152 ALA A C 1
ATOM 1159 O O . ALA A 1 152 ? 83.624 126.183 -9.255 1.00 17.18 152 ALA A O 1
ATOM 1161 N N . LEU A 1 153 ? 82.927 124.637 -10.740 1.00 15.70 153 LEU A N 1
ATOM 1162 C CA . LEU A 1 153 ? 81.519 125.011 -10.624 1.00 14.99 153 LEU A CA 1
ATOM 1163 C C . LEU A 1 153 ? 80.798 124.078 -9.655 1.00 14.74 153 LEU A C 1
ATOM 1164 O O . LEU A 1 153 ? 80.904 122.861 -9.762 1.00 16.19 153 LEU A O 1
ATOM 1169 N N . TRP A 1 154 ? 80.083 124.647 -8.694 1.00 15.78 154 TRP A N 1
ATOM 1170 C CA . TRP A 1 154 ? 79.349 123.840 -7.731 1.00 17.62 154 TRP A CA 1
ATOM 1171 C C . TRP A 1 154 ? 77.879 123.851 -8.146 1.00 18.36 154 TRP A C 1
ATOM 1172 O O . TRP A 1 154 ? 77.220 124.892 -8.121 1.00 17.73 154 TRP A O 1
ATOM 1183 N N . PHE A 1 155 ? 77.373 122.690 -8.537 1.00 19.37 155 PHE A N 1
ATOM 1184 C CA . PHE A 1 155 ? 75.994 122.586 -8.987 1.00 20.04 155 PHE A CA 1
ATOM 1185 C C . PHE A 1 155 ? 75.006 122.224 -7.890 1.00 20.05 155 PHE A C 1
ATOM 1186 O O . PHE A 1 155 ? 75.284 121.382 -7.028 1.00 21.14 155 PHE A O 1
ATOM 1194 N N . GLU A 1 156 ? 73.852 122.883 -7.922 1.00 19.18 156 GLU A N 1
ATOM 1195 C CA . GLU A 1 156 ? 72.789 122.637 -6.953 1.00 19.13 156 GLU A CA 1
ATOM 1196 C C . GLU A 1 156 ? 72.121 121.301 -7.208 1.00 19.33 156 GLU A C 1
ATOM 1197 O O . GLU A 1 156 ? 72.200 120.757 -8.307 1.00 17.99 156 GLU A O 1
ATOM 1203 N N . GLU A 1 157 ? 71.457 120.783 -6.181 1.00 21.28 157 GLU A N 1
ATOM 1204 C CA . GLU A 1 157 ? 70.734 119.518 -6.278 1.00 23.03 157 GLU A CA 1
ATOM 1205 C C . GLU A 1 157 ? 69.671 119.621 -7.368 1.00 21.84 157 GLU A C 1
ATOM 1206 O O . GLU A 1 157 ? 68.902 120.583 -7.400 1.00 21.63 157 GLU A O 1
ATOM 1212 N N . GLU A 1 158 ? 69.630 118.633 -8.254 1.00 20.73 158 GLU A N 1
ATOM 1213 C CA . GLU A 1 158 ? 68.658 118.633 -9.338 1.00 24.99 158 GLU A CA 1
ATOM 1214 C C . GLU A 1 158 ? 67.225 118.746 -8.835 1.00 26.44 158 GLU A C 1
ATOM 1215 O O . GLU A 1 158 ? 66.371 119.336 -9.501 1.00 27.14 158 GLU A O 1
ATOM 1221 N N . ALA A 1 159 ? 66.965 118.186 -7.659 1.00 27.15 159 ALA A N 1
ATOM 1222 C CA . ALA A 1 159 ? 65.631 118.239 -7.082 1.00 28.84 159 ALA A CA 1
ATOM 1223 C C . ALA A 1 159 ? 65.271 119.688 -6.766 1.00 29.69 159 ALA A C 1
ATOM 1224 O O . ALA A 1 159 ? 64.114 120.087 -6.875 1.00 29.02 159 ALA A O 1
ATOM 1226 N N . LEU A 1 160 ? 66.259 120.482 -6.374 1.00 30.26 160 LEU A N 1
ATOM 1227 C CA . LEU A 1 160 ? 65.979 121.872 -6.063 1.00 31.40 160 LEU A CA 1
ATOM 1228 C C . LEU A 1 160 ? 66.006 122.743 -7.307 1.00 31.99 160 LEU A C 1
ATOM 1229 O O . LEU A 1 160 ? 65.474 123.846 -7.303 1.00 33.75 160 LEU A O 1
ATOM 1234 N N . VAL A 1 161 ? 66.613 122.244 -8.378 1.00 31.97 161 VAL A N 1
ATOM 1235 C CA . VAL A 1 161 ? 66.700 123.012 -9.611 1.00 30.18 161 VAL A CA 1
ATOM 1236 C C . VAL A 1 161 ? 65.527 122.780 -10.553 1.00 32.00 161 VAL A C 1
ATOM 1237 O O . VAL A 1 161 ? 64.844 123.723 -10.944 1.00 32.24 161 VAL A O 1
ATOM 1241 N N . CYS A 1 162 ? 65.300 121.519 -10.906 1.00 31.84 162 CYS A N 1
ATOM 1242 C CA . CYS A 1 162 ? 64.238 121.140 -11.832 1.00 34.49 162 CYS A CA 1
ATOM 1243 C C . CYS A 1 162 ? 62.838 121.133 -11.228 1.00 37.25 162 CYS A C 1
ATOM 1244 O O . CYS A 1 162 ? 61.925 120.548 -11.806 1.00 37.85 162 CYS A O 1
ATOM 1247 N N . GLN A 1 163 ? 62.660 121.785 -10.081 1.00 40.74 163 GLN A N 1
ATOM 1248 C CA . GLN A 1 163 ? 61.355 121.807 -9.426 1.00 43.99 163 GLN A CA 1
ATOM 1249 C C . GLN A 1 163 ? 60.444 122.944 -9.896 1.00 45.00 163 GLN A C 1
ATOM 1250 O O . GLN A 1 163 ? 59.237 122.906 -9.667 1.00 44.77 163 GLN A O 1
ATOM 1256 N N . SER A 1 164 ? 61.010 123.961 -10.539 1.00 45.16 164 SER A N 1
ATOM 1257 C CA . SER A 1 164 ? 60.191 125.072 -11.013 1.00 45.66 164 SER A CA 1
ATOM 1258 C C . SER A 1 164 ? 60.541 125.446 -12.446 1.00 44.87 164 SER A C 1
ATOM 1259 O O . SER A 1 164 ? 61.712 125.463 -12.828 1.00 45.64 164 SER A O 1
ATOM 1262 N N . LEU A 1 165 ? 59.516 125.749 -13.235 1.00 42.98 165 LEU A N 1
ATOM 1263 C CA . LEU A 1 165 ? 59.699 126.108 -14.638 1.00 41.76 165 LEU A CA 1
ATOM 1264 C C . LEU A 1 165 ? 59.859 127.609 -14.869 1.00 38.17 165 LEU A C 1
ATOM 1265 O O . LEU A 1 165 ? 60.363 128.033 -15.913 1.00 38.84 165 LEU A O 1
ATOM 1270 N N . MET A 1 166 ? 59.419 128.407 -13.900 1.00 34.44 166 MET A N 1
ATOM 1271 C CA . MET A 1 166 ? 59.504 129.864 -13.993 1.00 31.95 166 MET A CA 1
ATOM 1272 C C . MET A 1 166 ? 60.485 130.389 -12.938 1.00 30.17 166 MET A C 1
ATOM 1273 O O . MET A 1 166 ? 60.347 130.121 -11.747 1.00 29.34 166 MET A O 1
ATOM 1278 N N . ARG A 1 167 ? 61.472 131.149 -13.395 1.00 27.94 167 ARG A N 1
ATOM 1279 C CA . ARG A 1 167 ? 62.509 131.669 -12.522 1.00 24.51 167 ARG A CA 1
ATOM 1280 C C . ARG A 1 167 ? 62.829 133.140 -12.791 1.00 22.65 167 ARG A C 1
ATOM 1281 O O . ARG A 1 167 ? 62.503 133.683 -13.851 1.00 21.06 167 ARG A O 1
ATOM 1289 N N . ALA A 1 168 ? 63.487 133.779 -11.829 1.00 18.76 168 ALA A N 1
ATOM 1290 C CA . ALA A 1 168 ? 63.889 135.175 -11.993 1.00 16.71 168 ALA A CA 1
ATOM 1291 C C . ALA A 1 168 ? 64.961 135.207 -13.097 1.00 15.65 168 ALA A C 1
ATOM 1292 O O . ALA A 1 168 ? 65.619 134.201 -13.351 1.00 12.27 168 ALA A O 1
ATOM 1294 N N . ASP A 1 169 ? 65.148 136.357 -13.739 1.00 14.53 169 ASP A N 1
ATOM 1295 C CA . ASP A 1 169 ? 66.131 136.446 -14.798 1.00 13.45 169 ASP A CA 1
ATOM 1296 C C . ASP A 1 169 ? 67.557 136.446 -14.270 1.00 14.69 169 ASP A C 1
ATOM 1297 O O . ASP A 1 169 ? 68.512 136.604 -15.026 1.00 13.94 169 ASP A O 1
ATOM 1302 N N . THR A 1 170 ? 67.713 136.275 -12.965 1.00 14.63 170 THR A N 1
ATOM 1303 C CA . THR A 1 170 ? 69.056 136.217 -12.422 1.00 15.18 170 THR A CA 1
ATOM 1304 C C . THR A 1 170 ? 69.321 134.821 -11.883 1.00 15.52 170 THR A C 1
ATOM 1305 O O . THR A 1 170 ? 70.337 134.597 -11.235 1.00 15.32 170 THR A O 1
ATOM 1309 N N . TYR A 1 171 ? 68.426 133.871 -12.160 1.00 14.36 171 TYR A N 1
ATOM 1310 C CA . TYR A 1 171 ? 68.622 132.517 -11.641 1.00 13.98 171 TYR A CA 1
ATOM 1311 C C . TYR A 1 171 ? 69.731 131.686 -12.277 1.00 13.52 171 TYR A C 1
ATOM 1312 O O . TYR A 1 171 ? 69.899 131.667 -13.494 1.00 15.64 171 TYR A O 1
ATOM 1321 N N . THR A 1 172 ? 70.504 131.011 -11.428 1.00 13.67 172 THR A N 1
ATOM 1322 C CA . THR A 1 172 ? 71.555 130.108 -11.886 1.00 11.51 172 THR A CA 1
ATOM 1323 C C . THR A 1 172 ? 71.657 128.905 -10.965 1.00 11.24 172 THR A C 1
ATOM 1324 O O . THR A 1 172 ? 71.463 129.009 -9.754 1.00 10.80 172 THR A O 1
ATOM 1328 N N . PRO A 1 173 ? 71.913 127.728 -11.541 1.00 13.07 173 PRO A N 1
ATOM 1329 C CA . PRO A 1 173 ? 72.041 126.513 -10.734 1.00 12.78 173 PRO A CA 1
ATOM 1330 C C . PRO A 1 173 ? 73.463 126.366 -10.187 1.00 14.29 173 PRO A C 1
ATOM 1331 O O . PRO A 1 173 ? 73.780 125.380 -9.528 1.00 15.69 173 PRO A O 1
ATOM 1335 N N . VAL A 1 174 ? 74.331 127.327 -10.481 1.00 14.62 174 VAL A N 1
ATOM 1336 C CA . VAL A 1 174 ? 75.696 127.257 -9.972 1.00 15.73 174 VAL A CA 1
ATOM 1337 C C . VAL A 1 174 ? 75.761 127.999 -8.641 1.00 15.84 174 VAL A C 1
ATOM 1338 O O . VAL A 1 174 ? 75.689 129.220 -8.604 1.00 18.11 174 VAL A O 1
ATOM 1342 N N . LYS A 1 175 ? 75.888 127.248 -7.552 1.00 16.88 175 LYS A N 1
ATOM 1343 C CA . LYS A 1 175 ? 75.922 127.808 -6.199 1.00 15.40 175 LYS A CA 1
ATOM 1344 C C . LYS A 1 175 ? 76.955 128.903 -5.972 1.00 14.33 175 LYS A C 1
ATOM 1345 O O . LYS A 1 175 ? 76.656 129.921 -5.349 1.00 13.44 175 LYS A O 1
ATOM 1351 N N . ASN A 1 176 ? 78.164 128.696 -6.481 1.00 15.11 176 ASN A N 1
ATOM 1352 C CA . ASN A 1 176 ? 79.238 129.673 -6.316 1.00 16.21 176 ASN A CA 1
ATOM 1353 C C . ASN A 1 176 ? 79.286 130.701 -7.445 1.00 17.65 176 ASN A C 1
ATOM 1354 O O . ASN A 1 176 ? 80.358 131.212 -7.786 1.00 16.33 176 ASN A O 1
ATOM 1359 N N . ALA A 1 177 ? 78.132 130.996 -8.038 1.00 16.56 177 ALA A N 1
ATOM 1360 C CA . ALA A 1 177 ? 78.086 131.975 -9.118 1.00 17.32 177 ALA A CA 1
ATOM 1361 C C . ALA A 1 177 ? 76.899 132.899 -9.008 1.00 16.97 177 ALA A C 1
ATOM 1362 O O . ALA A 1 177 ? 75.958 132.646 -8.264 1.00 12.33 177 ALA A O 1
ATOM 1364 N N . GLN A 1 178 ? 76.957 133.974 -9.777 1.00 17.07 178 GLN A N 1
ATOM 1365 C CA . GLN A 1 178 ? 75.897 134.953 -9.794 1.00 19.85 178 GLN A CA 1
ATOM 1366 C C . GLN A 1 178 ? 75.578 135.231 -11.254 1.00 18.64 178 GLN A C 1
ATOM 1367 O O . GLN A 1 178 ? 76.484 135.442 -12.068 1.00 16.13 178 GLN A O 1
ATOM 1373 N N . ARG A 1 179 ? 74.298 135.215 -11.595 1.00 16.81 179 ARG A N 1
ATOM 1374 C CA . ARG A 1 179 ? 73.913 135.516 -12.963 1.00 16.68 179 ARG A CA 1
ATOM 1375 C C . ARG A 1 179 ? 73.632 137.009 -12.962 1.00 13.16 179 ARG A C 1
ATOM 1376 O O . ARG A 1 179 ? 72.788 137.473 -12.207 1.00 13.98 179 ARG A O 1
ATOM 1384 N N . LEU A 1 180 ? 74.353 137.768 -13.776 1.00 12.13 180 LEU A N 1
ATOM 1385 C CA . LEU A 1 180 ? 74.140 139.206 -13.808 1.00 12.28 180 LEU A CA 1
ATOM 1386 C C . LEU A 1 180 ? 72.841 139.520 -14.536 1.00 12.59 180 LEU A C 1
ATOM 1387 O O . LEU A 1 180 ? 72.615 139.060 -15.658 1.00 12.17 180 LEU A O 1
ATOM 1392 N N . LYS A 1 181 ? 71.985 140.296 -13.886 1.00 11.65 181 LYS A N 1
ATOM 1393 C CA . LYS A 1 181 ? 70.709 140.662 -14.473 1.00 13.98 181 LYS A CA 1
ATOM 1394 C C . LYS A 1 181 ? 70.916 141.327 -15.828 1.00 13.37 181 LYS A C 1
ATOM 1395 O O . LYS A 1 181 ? 71.725 142.236 -15.962 1.00 15.52 181 LYS A O 1
ATOM 1401 N N . PRO A 1 182 ? 70.212 140.856 -16.863 1.00 15.53 182 PRO A N 1
ATOM 1402 C CA . PRO A 1 182 ? 70.361 141.471 -18.191 1.00 15.20 182 PRO A CA 1
ATOM 1403 C C . PRO A 1 182 ? 69.787 142.902 -18.078 1.00 14.71 182 PRO A C 1
ATOM 1404 O O . PRO A 1 182 ? 68.832 143.118 -17.337 1.00 12.82 182 PRO A O 1
ATOM 1408 N N . GLY A 1 183 ? 70.357 143.867 -18.790 1.00 16.92 183 GLY A N 1
ATOM 1409 C CA . GLY A 1 183 ? 69.842 145.225 -18.706 1.00 17.09 183 GLY A CA 1
ATOM 1410 C C . GLY A 1 183 ? 70.091 145.893 -17.363 1.00 17.23 183 GLY A C 1
ATOM 1411 O O . GLY A 1 183 ? 69.168 146.416 -16.722 1.00 17.90 183 GLY A O 1
ATOM 1412 N N . ALA A 1 184 ? 71.352 145.890 -16.944 1.00 15.29 184 ALA A N 1
ATOM 1413 C CA . ALA A 1 184 ? 71.746 146.461 -15.661 1.00 13.73 184 ALA A CA 1
ATOM 1414 C C . ALA A 1 184 ? 73.204 146.910 -15.678 1.00 12.46 184 ALA A C 1
ATOM 1415 O O . ALA A 1 184 ? 73.995 146.409 -16.472 1.00 11.75 184 ALA A O 1
ATOM 1417 N N . VAL A 1 185 ? 73.555 147.858 -14.810 1.00 12.08 185 VAL A N 1
ATOM 1418 C CA . VAL A 1 185 ? 74.941 148.304 -14.711 1.00 10.72 185 VAL A CA 1
ATOM 1419 C C . VAL A 1 185 ? 75.487 147.601 -13.469 1.00 13.00 185 VAL A C 1
ATOM 1420 O O . VAL A 1 185 ? 74.791 147.474 -12.459 1.00 12.27 185 VAL A O 1
ATOM 1424 N N . HIS A 1 186 ? 76.719 147.113 -13.548 1.00 15.77 186 HIS A N 1
ATOM 1425 C CA . HIS A 1 186 ? 77.313 146.399 -12.422 1.00 15.51 186 HIS A CA 1
ATOM 1426 C C . HIS A 1 186 ? 78.745 146.866 -12.201 1.00 17.45 186 HIS A C 1
ATOM 1427 O O . HIS A 1 186 ? 79.508 147.014 -13.154 1.00 16.08 186 HIS A O 1
ATOM 1434 N N . VAL A 1 187 ? 79.111 147.102 -10.949 1.00 16.55 187 VAL A N 1
ATOM 1435 C CA . VAL A 1 187 ? 80.479 147.492 -10.653 1.00 18.67 187 VAL A CA 1
ATOM 1436 C C . VAL A 1 187 ? 81.054 146.340 -9.841 1.00 17.76 187 VAL A C 1
ATOM 1437 O O . VAL A 1 187 ? 80.457 145.906 -8.854 1.00 16.49 187 VAL A O 1
ATOM 1441 N N . LEU A 1 188 ? 82.182 145.811 -10.314 1.00 16.22 188 LEU A N 1
ATOM 1442 C CA . LEU A 1 188 ? 82.868 144.693 -9.668 1.00 18.58 188 LEU A CA 1
ATOM 1443 C C . LEU A 1 188 ? 83.942 145.210 -8.719 1.00 18.39 188 LEU A C 1
ATOM 1444 O O . LEU A 1 188 ? 85.080 145.438 -9.117 1.00 19.88 188 LEU A O 1
ATOM 1449 N N . THR A 1 189 ? 83.573 145.385 -7.458 1.00 18.50 189 THR A N 1
ATOM 1450 C CA . THR A 1 189 ? 84.495 145.900 -6.455 1.00 19.79 189 THR A CA 1
ATOM 1451 C C . THR A 1 189 ? 85.135 144.803 -5.606 1.00 20.90 189 THR A C 1
ATOM 1452 O O . THR A 1 189 ? 84.783 143.627 -5.716 1.00 22.03 189 THR A O 1
ATOM 1456 N N . HIS A 1 190 ? 86.084 145.212 -4.766 1.00 21.37 190 HIS A N 1
ATOM 1457 C CA . HIS A 1 190 ? 86.765 144.326 -3.815 1.00 19.93 190 HIS A CA 1
ATOM 1458 C C . HIS A 1 190 ? 86.822 145.151 -2.536 1.00 18.98 190 HIS A C 1
ATOM 1459 O O . HIS A 1 190 ? 87.135 146.344 -2.578 1.00 18.07 190 HIS A O 1
ATOM 1466 N N . ASP A 1 191 ? 86.486 144.545 -1.403 1.00 17.13 191 ASP A N 1
ATOM 1467 C CA . ASP A 1 191 ? 86.488 145.284 -0.144 1.00 17.00 191 ASP A CA 1
ATOM 1468 C C . ASP A 1 191 ? 87.891 145.354 0.471 1.00 15.97 191 ASP A C 1
ATOM 1469 O O . ASP A 1 191 ? 88.870 144.978 -0.176 1.00 14.73 191 ASP A O 1
ATOM 1474 N N . SER A 1 192 ? 87.987 145.837 1.707 1.00 17.29 192 SER A N 1
ATOM 1475 C CA . SER A 1 192 ? 89.282 145.992 2.380 1.00 20.17 192 SER A CA 1
ATOM 1476 C C . SER A 1 192 ? 90.116 144.715 2.490 1.00 19.18 192 SER A C 1
ATOM 1477 O O . SER A 1 192 ? 91.333 144.784 2.636 1.00 21.95 192 SER A O 1
ATOM 1480 N N . GLU A 1 193 ? 89.468 143.557 2.434 1.00 17.37 193 GLU A N 1
ATOM 1481 C CA . GLU A 1 193 ? 90.196 142.307 2.503 1.00 17.66 193 GLU A CA 1
ATOM 1482 C C . GLU A 1 193 ? 90.344 141.653 1.137 1.00 18.76 193 GLU A C 1
ATOM 1483 O O . GLU A 1 193 ? 90.852 140.537 1.022 1.00 17.72 193 GLU A O 1
ATOM 1489 N N . GLY A 1 194 ? 89.895 142.355 0.099 1.00 17.11 194 GLY A N 1
ATOM 1490 C CA . GLY A 1 194 ? 90.017 141.841 -1.254 1.00 16.90 194 GLY A CA 1
ATOM 1491 C C . GLY A 1 194 ? 88.930 140.895 -1.727 1.00 17.04 194 GLY A C 1
ATOM 1492 O O . GLY A 1 194 ? 89.081 140.247 -2.761 1.00 16.60 194 GLY A O 1
ATOM 1493 N N . TYR A 1 195 ? 87.834 140.812 -0.982 1.00 16.49 195 TYR A N 1
ATOM 1494 C CA . TYR A 1 195 ? 86.739 139.934 -1.370 1.00 16.85 195 TYR A CA 1
ATOM 1495 C C . TYR A 1 195 ? 85.866 140.588 -2.440 1.00 17.61 195 TYR A C 1
ATOM 1496 O O . TYR A 1 195 ? 85.580 141.786 -2.386 1.00 17.64 195 TYR A O 1
ATOM 1505 N N . SER A 1 196 ? 85.465 139.795 -3.425 1.00 18.09 196 SER A N 1
ATOM 1506 C CA . SER A 1 196 ? 84.622 140.274 -4.510 1.00 17.08 196 SER A CA 1
ATOM 1507 C C . SER A 1 196 ? 83.255 140.719 -4.000 1.00 17.59 196 SER A C 1
ATOM 1508 O O . SER A 1 196 ? 82.621 140.024 -3.203 1.00 16.08 196 SER A O 1
ATOM 1511 N N . PHE A 1 197 ? 82.809 141.883 -4.455 1.00 16.04 197 PHE A N 1
ATOM 1512 C CA . PHE A 1 197 ? 81.501 142.397 -4.076 1.00 16.72 197 PHE A CA 1
ATOM 1513 C C . PHE A 1 197 ? 80.894 143.079 -5.305 1.00 18.63 197 PHE A C 1
ATOM 1514 O O . PHE A 1 197 ? 81.419 144.083 -5.797 1.00 19.31 197 PHE A O 1
ATOM 1522 N N . VAL A 1 198 ? 79.798 142.515 -5.805 1.00 18.27 198 VAL A N 1
ATOM 1523 C CA . VAL A 1 198 ? 79.126 143.037 -6.988 1.00 15.72 198 VAL A CA 1
ATOM 1524 C C . VAL A 1 198 ? 78.014 144.010 -6.637 1.00 16.06 198 VAL A C 1
ATOM 1525 O O . VAL A 1 198 ? 77.097 143.665 -5.901 1.00 16.11 198 VAL A O 1
ATOM 1529 N N . GLU A 1 199 ? 78.118 145.235 -7.150 1.00 15.61 199 GLU A N 1
ATOM 1530 C CA . GLU A 1 199 ? 77.110 146.264 -6.912 1.00 17.74 199 GLU A CA 1
ATOM 1531 C C . GLU A 1 199 ? 76.305 146.415 -8.216 1.00 18.80 199 GLU A C 1
ATOM 1532 O O . GLU A 1 199 ? 76.820 146.917 -9.214 1.00 19.77 199 GLU A O 1
ATOM 1538 N N . SER A 1 200 ? 75.047 145.978 -8.195 1.00 17.70 200 SER A N 1
ATOM 1539 C CA . SER A 1 200 ? 74.190 146.019 -9.381 1.00 18.37 200 SER A CA 1
ATOM 1540 C C . SER A 1 200 ? 73.007 146.980 -9.308 1.00 18.13 200 SER A C 1
ATOM 1541 O O . SER A 1 200 ? 72.508 147.290 -8.234 1.00 18.34 200 SER A O 1
ATOM 1544 N N . ARG A 1 201 ? 72.553 147.438 -10.468 1.00 16.96 201 ARG A N 1
ATOM 1545 C CA . ARG A 1 201 ? 71.412 148.334 -10.534 1.00 16.77 201 ARG A CA 1
ATOM 1546 C C . ARG A 1 201 ? 70.784 148.191 -11.914 1.00 16.98 201 ARG A C 1
ATOM 1547 O O . ARG A 1 201 ? 71.467 148.297 -12.945 1.00 13.27 201 ARG A O 1
ATOM 1555 N N . THR A 1 202 ? 69.477 147.957 -11.925 1.00 16.19 202 THR A N 1
ATOM 1556 C CA . THR A 1 202 ? 68.737 147.784 -13.167 1.00 16.24 202 THR A CA 1
ATOM 1557 C C . THR A 1 202 ? 68.720 149.100 -13.955 1.00 15.99 202 THR A C 1
ATOM 1558 O O . THR A 1 202 ? 68.620 150.176 -13.370 1.00 18.07 202 THR A O 1
ATOM 1562 N N . LEU A 1 203 ? 68.841 149.006 -15.277 1.00 18.27 203 LEU A N 1
ATOM 1563 C CA . LEU A 1 203 ? 68.847 150.183 -16.149 1.00 19.02 203 LEU A CA 1
ATOM 1564 C C . LEU A 1 203 ? 67.447 150.504 -16.672 1.00 21.56 203 LEU A C 1
ATOM 1565 O O . LEU A 1 203 ? 67.259 151.468 -17.418 1.00 21.02 203 LEU A O 1
ATOM 1570 N N . THR A 1 204 ? 66.473 149.685 -16.287 1.00 24.19 204 THR A N 1
ATOM 1571 C CA . THR A 1 204 ? 65.092 149.864 -16.719 1.00 27.33 204 THR A CA 1
ATOM 1572 C C . THR A 1 204 ? 64.102 149.744 -15.561 1.00 29.28 204 THR A C 1
ATOM 1573 O O . THR A 1 204 ? 64.465 149.336 -14.458 1.00 31.30 204 THR A O 1
ATOM 1577 N N . THR A 1 205 ? 62.848 150.104 -15.827 1.00 30.01 205 THR A N 1
ATOM 1578 C CA . THR A 1 205 ? 61.781 150.015 -14.832 1.00 29.56 205 THR A CA 1
ATOM 1579 C C . THR A 1 205 ? 60.600 149.319 -15.502 1.00 28.56 205 THR A C 1
ATOM 1580 O O . THR A 1 205 ? 60.459 149.365 -16.720 1.00 25.89 205 THR A O 1
ATOM 1584 N N . PRO A 1 206 ? 59.741 148.655 -14.717 1.00 27.86 206 PRO A N 1
ATOM 1585 C CA . PRO A 1 206 ? 58.596 147.977 -15.336 1.00 27.00 206 PRO A CA 1
ATOM 1586 C C . PRO A 1 206 ? 57.743 148.956 -16.154 1.00 26.00 206 PRO A C 1
ATOM 1587 O O . PRO A 1 206 ? 57.441 150.060 -15.704 1.00 25.60 206 PRO A O 1
ATOM 1591 N N . ALA A 1 207 ? 57.379 148.551 -17.366 1.00 24.54 207 ALA A N 1
ATOM 1592 C CA . ALA A 1 207 ? 56.563 149.389 -18.230 1.00 22.89 207 ALA A CA 1
ATOM 1593 C C . ALA A 1 207 ? 55.096 149.277 -17.824 1.00 21.80 207 ALA A C 1
ATOM 1594 O O . ALA A 1 207 ? 54.703 148.337 -17.135 1.00 18.92 207 ALA A O 1
ATOM 1596 N N . SER A 1 208 ? 54.293 150.244 -18.255 1.00 21.31 208 SER A N 1
ATOM 1597 C CA . SER A 1 208 ? 52.866 150.261 -17.950 1.00 21.26 208 SER A CA 1
ATOM 1598 C C . SER A 1 208 ? 52.185 148.996 -18.471 1.00 21.63 208 SER A C 1
ATOM 1599 O O . SER A 1 208 ? 52.586 148.452 -19.495 1.00 19.95 208 SER A O 1
ATOM 1602 N N . ASN A 1 209 ? 51.157 148.531 -17.768 1.00 23.38 209 ASN A N 1
ATOM 1603 C CA . ASN A 1 209 ? 50.433 147.346 -18.204 1.00 26.48 209 ASN A CA 1
ATOM 1604 C C . ASN A 1 209 ? 49.058 147.707 -18.765 1.00 28.50 209 ASN A C 1
ATOM 1605 O O . ASN A 1 209 ? 48.290 146.831 -19.176 1.00 28.12 209 ASN A O 1
ATOM 1610 N N . GLN A 1 210 ? 48.761 149.004 -18.788 1.00 29.72 210 GLN A N 1
ATOM 1611 C CA . GLN A 1 210 ? 47.490 149.491 -19.313 1.00 31.76 210 GLN A CA 1
ATOM 1612 C C . GLN A 1 210 ? 47.376 149.115 -20.788 1.00 31.28 210 GLN A C 1
ATOM 1613 O O . GLN A 1 210 ? 48.336 149.240 -21.555 1.00 31.42 210 GLN A O 1
ATOM 1619 N N . LEU A 1 211 ? 46.197 148.657 -21.184 1.00 29.91 211 LEU A N 1
ATOM 1620 C CA . LEU A 1 211 ? 45.966 148.262 -22.563 1.00 30.63 211 LEU A CA 1
ATOM 1621 C C . LEU A 1 211 ? 46.345 149.381 -23.533 1.00 29.23 211 LEU A C 1
ATOM 1622 O O . LEU A 1 211 ? 46.024 150.549 -23.308 1.00 29.65 211 LEU A O 1
ATOM 1627 N N . LEU A 1 212 ? 47.045 149.024 -24.602 1.00 27.67 212 LEU A N 1
ATOM 1628 C CA . LEU A 1 212 ? 47.456 150.014 -25.594 1.00 28.07 212 LEU A CA 1
ATOM 1629 C C . LEU A 1 212 ? 46.444 150.007 -26.731 1.00 27.40 212 LEU A C 1
ATOM 1630 O O . LEU A 1 212 ? 46.475 149.125 -27.585 1.00 26.94 212 LEU A O 1
ATOM 1635 N N . ALA A 1 213 ? 45.543 150.983 -26.733 1.00 28.34 213 ALA A N 1
ATOM 1636 C CA . ALA A 1 213 ? 44.516 151.079 -27.767 1.00 29.77 213 ALA A CA 1
ATOM 1637 C C . ALA A 1 213 ? 45.007 151.889 -28.964 1.00 30.04 213 ALA A C 1
ATOM 1638 O O . ALA A 1 213 ? 44.453 152.940 -29.292 1.00 31.28 213 ALA A O 1
ATOM 1640 N N . LEU A 1 214 ? 46.044 151.386 -29.619 1.00 30.57 214 LEU A N 1
ATOM 1641 C CA . LEU A 1 214 ? 46.620 152.061 -30.771 1.00 30.26 214 LEU A CA 1
ATOM 1642 C C . LEU A 1 214 ? 45.862 151.701 -32.043 1.00 31.07 214 LEU A C 1
ATOM 1643 O O . LEU A 1 214 ? 45.660 150.523 -32.334 1.00 31.23 214 LEU A O 1
ATOM 1648 N N . PRO A 1 215 ? 45.436 152.712 -32.822 1.00 31.19 215 PRO A N 1
ATOM 1649 C CA . PRO A 1 215 ? 44.698 152.471 -34.069 1.00 31.21 215 PRO A CA 1
ATOM 1650 C C . PRO A 1 215 ? 45.437 151.510 -34.994 1.00 31.68 215 PRO A C 1
ATOM 1651 O O . PRO A 1 215 ? 46.656 151.349 -34.902 1.00 32.40 215 PRO A O 1
ATOM 1655 N N . ARG A 1 216 ? 44.683 150.894 -35.895 1.00 33.37 216 ARG A N 1
ATOM 1656 C CA . ARG A 1 216 ? 45.208 149.923 -36.848 1.00 35.26 216 ARG A CA 1
ATOM 1657 C C . ARG A 1 216 ? 46.304 150.418 -37.803 1.00 35.71 216 ARG A C 1
ATOM 1658 O O . ARG A 1 216 ? 47.383 149.826 -37.866 1.00 35.69 216 ARG A O 1
ATOM 1666 N N . GLU A 1 217 ? 46.029 151.488 -38.546 1.00 35.29 217 GLU A N 1
ATOM 1667 C CA . GLU A 1 217 ? 46.998 152.026 -39.502 1.00 35.53 217 GLU A CA 1
ATOM 1668 C C . GLU A 1 217 ? 48.356 152.333 -38.884 1.00 32.46 217 GLU A C 1
ATOM 1669 O O . GLU A 1 217 ? 49.385 151.882 -39.385 1.00 32.10 217 GLU A O 1
ATOM 1675 N N . PRO A 1 218 ? 48.379 153.121 -37.800 1.00 29.39 218 PRO A N 1
ATOM 1676 C CA . PRO A 1 218 ? 49.647 153.453 -37.142 1.00 27.70 218 PRO A CA 1
ATOM 1677 C C . PRO A 1 218 ? 50.341 152.168 -36.659 1.00 26.98 218 PRO A C 1
ATOM 1678 O O . PRO A 1 218 ? 51.563 152.077 -36.676 1.00 27.23 218 PRO A O 1
ATOM 1682 N N . LEU A 1 219 ? 49.55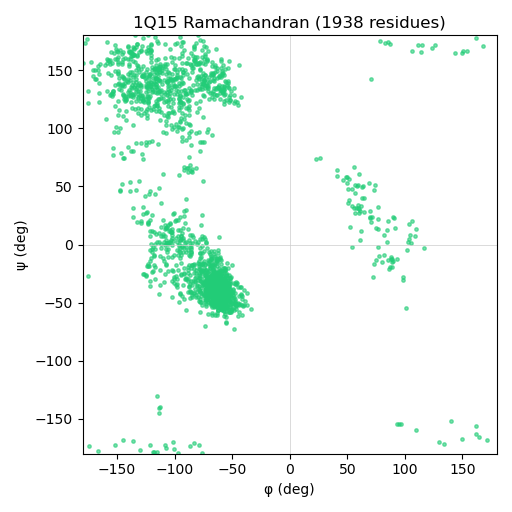7 151.182 -36.231 1.00 24.12 219 LEU A N 1
ATOM 1683 C CA . LEU A 1 219 ? 50.117 149.930 -35.743 1.00 23.05 219 LEU A CA 1
ATOM 1684 C C . LEU A 1 219 ? 50.820 149.149 -36.840 1.00 23.46 219 LEU A C 1
ATOM 1685 O O . LEU A 1 219 ? 51.931 148.653 -36.642 1.00 22.85 219 LEU A O 1
ATOM 1690 N N . LEU A 1 220 ? 50.173 149.047 -37.999 1.00 22.49 220 LEU A N 1
ATOM 1691 C CA . LEU A 1 220 ? 50.738 148.323 -39.133 1.00 21.42 220 LEU A CA 1
ATOM 1692 C C . LEU A 1 220 ? 52.022 149.003 -39.620 1.00 21.09 220 LEU A C 1
ATOM 1693 O O . LEU A 1 220 ? 52.988 148.335 -39.981 1.00 23.14 220 LEU A O 1
ATOM 1698 N N . ALA A 1 221 ? 52.028 150.331 -39.625 1.00 20.00 221 ALA A N 1
ATOM 1699 C CA . ALA A 1 221 ? 53.201 151.085 -40.049 1.00 21.72 221 ALA A CA 1
ATOM 1700 C C . ALA A 1 221 ? 54.353 150.804 -39.076 1.00 21.87 221 ALA A C 1
ATOM 1701 O O . ALA A 1 221 ? 55.510 150.717 -39.477 1.00 24.96 221 ALA A O 1
ATOM 1703 N N . LEU A 1 222 ? 54.025 150.659 -37.797 1.00 20.58 222 LEU A N 1
ATOM 1704 C CA . LEU A 1 222 ? 55.035 150.393 -36.784 1.00 20.26 222 LEU A CA 1
ATOM 1705 C C . LEU A 1 222 ? 55.606 148.983 -36.882 1.00 21.45 222 LEU A C 1
ATOM 1706 O O . LEU A 1 222 ? 56.812 148.780 -36.741 1.00 22.33 222 LEU A O 1
ATOM 1711 N N . ILE A 1 223 ? 54.742 148.005 -37.127 1.00 21.94 223 ILE A N 1
ATOM 1712 C CA . ILE A 1 223 ? 55.191 146.628 -37.253 1.00 20.48 223 ILE A CA 1
ATOM 1713 C C . ILE A 1 223 ? 56.127 146.513 -38.454 1.00 20.96 223 ILE A C 1
ATOM 1714 O O . ILE A 1 223 ? 57.178 145.880 -38.371 1.00 20.14 223 ILE A O 1
ATOM 1719 N N . ASP A 1 224 ? 55.741 147.140 -39.565 1.00 21.58 224 ASP A N 1
ATOM 1720 C CA . ASP A 1 224 ? 56.544 147.108 -40.787 1.00 23.11 224 ASP A CA 1
ATOM 1721 C C . ASP A 1 224 ? 57.946 147.678 -40.573 1.00 21.73 224 ASP A C 1
ATOM 1722 O O . ASP A 1 224 ? 58.941 147.070 -40.964 1.00 22.80 224 ASP A O 1
ATOM 1727 N N . ARG A 1 225 ? 58.016 148.853 -39.961 1.00 21.77 225 ARG A N 1
ATOM 1728 C CA . ARG A 1 225 ? 59.293 149.513 -39.705 1.00 23.19 225 ARG A CA 1
ATOM 1729 C C . ARG A 1 225 ? 60.183 148.714 -38.756 1.00 22.30 225 ARG A C 1
ATOM 1730 O O . ARG A 1 225 ? 61.387 148.565 -38.993 1.00 21.81 225 ARG A O 1
ATOM 1738 N N . TYR A 1 226 ? 59.598 148.192 -37.682 1.00 21.03 226 TYR A N 1
ATOM 1739 C CA . TYR A 1 226 ? 60.388 147.436 -36.717 1.00 19.75 226 TYR A CA 1
ATOM 1740 C C . TYR A 1 226 ? 60.849 146.059 -37.162 1.00 18.74 226 TYR A C 1
ATOM 1741 O O . TYR A 1 226 ? 61.873 145.570 -36.686 1.00 18.19 226 TYR A O 1
ATOM 1750 N N . LEU A 1 227 ? 60.112 145.433 -38.074 1.00 19.67 227 LEU A N 1
ATOM 1751 C CA . LEU A 1 227 ? 60.508 144.121 -38.572 1.00 19.87 227 LEU A CA 1
ATOM 1752 C C . LEU A 1 227 ? 61.557 144.253 -39.666 1.00 21.93 227 LEU A C 1
ATOM 1753 O O . LEU A 1 227 ? 62.427 143.395 -39.809 1.00 22.40 227 LEU A O 1
ATOM 1758 N N . ASN A 1 228 ? 61.483 145.332 -40.438 1.00 22.97 228 ASN A N 1
ATOM 1759 C CA . ASN A 1 228 ? 62.452 145.540 -41.503 1.00 24.02 228 ASN A CA 1
ATOM 1760 C C . ASN A 1 228 ? 63.765 146.159 -41.025 1.00 24.50 228 ASN A C 1
ATOM 1761 O O . ASN A 1 228 ? 64.818 145.876 -41.591 1.00 24.77 228 ASN A O 1
ATOM 1766 N N . ALA A 1 229 ? 63.716 146.998 -39.994 1.00 24.52 229 ALA A N 1
ATOM 1767 C CA . ALA A 1 229 ? 64.940 147.631 -39.504 1.00 26.35 229 ALA A CA 1
ATOM 1768 C C . ALA A 1 229 ? 66.097 146.635 -39.328 1.00 27.63 229 ALA A C 1
ATOM 1769 O O . ALA A 1 229 ? 67.196 146.861 -39.843 1.00 28.42 229 ALA A O 1
ATOM 1771 N N . PRO A 1 230 ? 65.867 145.520 -38.602 1.00 28.08 230 PRO A N 1
ATOM 1772 C CA . PRO A 1 230 ? 66.923 144.522 -38.392 1.00 28.29 230 PRO A CA 1
ATOM 1773 C C . PRO A 1 230 ? 67.479 143.988 -39.717 1.00 30.29 230 PRO A C 1
ATOM 1774 O O . PRO A 1 230 ? 68.656 143.639 -39.809 1.00 31.07 230 PRO A O 1
ATOM 1778 N N . LEU A 1 231 ? 66.631 143.906 -40.737 1.00 30.11 231 LEU A N 1
ATOM 1779 C CA . LEU A 1 231 ? 67.083 143.401 -42.027 1.00 31.86 231 LEU A CA 1
ATOM 1780 C C . LEU A 1 231 ? 67.883 144.431 -42.804 1.00 32.40 231 LEU A C 1
ATOM 1781 O O . LEU A 1 231 ? 68.851 144.084 -43.472 1.00 32.44 231 LEU A O 1
ATOM 1786 N N . GLU A 1 232 ? 67.476 145.692 -42.706 1.00 33.86 232 GLU A N 1
ATOM 1787 C CA . GLU A 1 232 ? 68.151 146.776 -43.401 1.00 37.54 232 GLU A CA 1
ATOM 1788 C C . GLU A 1 232 ? 69.546 146.981 -42.830 1.00 38.35 232 GLU A C 1
ATOM 1789 O O . GLU A 1 232 ? 70.404 147.600 -43.458 1.00 39.99 232 GLU A O 1
ATOM 1795 N N . ASP A 1 233 ? 69.776 146.456 -41.636 1.00 39.61 233 ASP A N 1
ATOM 1796 C CA . ASP A 1 233 ? 71.070 146.608 -40.993 1.00 39.66 233 ASP A CA 1
ATOM 1797 C C . ASP A 1 233 ? 72.007 145.502 -41.468 1.00 39.26 233 ASP A C 1
ATOM 1798 O O . ASP A 1 233 ? 73.221 145.696 -41.569 1.00 38.73 233 ASP A O 1
ATOM 1803 N N . LEU A 1 234 ? 71.427 144.345 -41.772 1.00 37.72 234 LEU A N 1
ATOM 1804 C CA . LEU A 1 234 ? 72.188 143.187 -42.226 1.00 36.51 234 LEU A CA 1
ATOM 1805 C C . LEU A 1 234 ? 72.408 143.141 -43.738 1.00 35.73 234 LEU A C 1
ATOM 1806 O O . LEU A 1 234 ? 73.460 142.709 -44.209 1.00 35.01 234 LEU A O 1
ATOM 1811 N N . ALA A 1 235 ? 71.410 143.583 -44.491 1.00 36.36 235 ALA A N 1
ATOM 1812 C CA . ALA A 1 235 ? 71.480 143.585 -45.948 1.00 38.23 235 ALA A CA 1
ATOM 1813 C C . ALA A 1 235 ? 72.809 144.105 -46.507 1.00 39.39 235 ALA A C 1
ATOM 1814 O O . ALA A 1 235 ? 73.430 143.459 -47.352 1.00 38.57 235 ALA A O 1
ATOM 1816 N N . PRO A 1 236 ? 73.261 145.280 -46.038 1.00 40.32 236 PRO A N 1
ATOM 1817 C CA . PRO A 1 236 ? 74.514 145.874 -46.506 1.00 40.80 236 PRO A CA 1
ATOM 1818 C C . PRO A 1 236 ? 75.750 144.988 -46.363 1.00 41.75 236 PRO A C 1
ATOM 1819 O O . PRO A 1 236 ? 76.741 145.192 -47.060 1.00 41.37 236 PRO A O 1
ATOM 1823 N N . ARG A 1 237 ? 75.718 144.004 -45.473 1.00 42.24 237 ARG A N 1
ATOM 1824 C CA . ARG A 1 237 ? 76.902 143.169 -45.333 1.00 42.84 237 ARG A CA 1
ATOM 1825 C C . ARG A 1 237 ? 76.698 141.687 -45.583 1.00 41.45 237 ARG A C 1
ATOM 1826 O O . ARG A 1 237 ? 77.507 140.869 -45.151 1.00 42.27 237 ARG A O 1
ATOM 1834 N N . PHE A 1 238 ? 75.632 141.349 -46.302 1.00 39.90 238 PHE A N 1
ATOM 1835 C CA . PHE A 1 238 ? 75.319 139.961 -46.620 1.00 38.97 238 PHE A CA 1
ATOM 1836 C C . PHE A 1 238 ? 74.497 139.851 -47.899 1.00 39.00 238 PHE A C 1
ATOM 1837 O O . PHE A 1 238 ? 73.494 140.547 -48.061 1.00 39.20 238 PHE A O 1
ATOM 1845 N N . ASP A 1 239 ? 74.926 138.975 -48.805 1.00 39.30 239 ASP A N 1
ATOM 1846 C CA . ASP A 1 239 ? 74.229 138.767 -50.074 1.00 40.82 239 ASP A CA 1
ATOM 1847 C C . ASP A 1 239 ? 73.314 137.550 -49.968 1.00 39.59 239 ASP A C 1
ATOM 1848 O O . ASP A 1 239 ? 72.280 137.468 -50.631 1.00 37.85 239 ASP A O 1
ATOM 1853 N N . THR A 1 240 ? 73.718 136.603 -49.132 1.00 38.72 240 THR A N 1
ATOM 1854 C CA . THR A 1 240 ? 72.956 135.382 -48.920 1.00 38.01 240 THR A CA 1
ATOM 1855 C C . THR A 1 240 ? 72.506 135.321 -47.466 1.00 36.60 240 THR A C 1
ATOM 1856 O O . THR A 1 240 ? 73.163 135.868 -46.580 1.00 37.17 240 THR A O 1
ATOM 1860 N N . VAL A 1 241 ? 71.386 134.654 -47.223 1.00 34.59 241 VAL A N 1
ATOM 1861 C CA . VAL A 1 241 ? 70.872 134.527 -45.872 1.00 32.17 241 VAL A CA 1
ATOM 1862 C C . VAL A 1 241 ? 70.031 133.261 -45.726 1.00 29.79 241 VAL A C 1
ATOM 1863 O O . VAL A 1 241 ? 69.174 132.975 -46.562 1.00 30.75 241 VAL A O 1
ATOM 1867 N N . GLY A 1 242 ? 70.299 132.502 -44.667 1.00 27.18 242 GLY A N 1
ATOM 1868 C CA . GLY A 1 242 ? 69.560 131.279 -44.418 1.00 25.72 242 GLY A CA 1
ATOM 1869 C C . GLY A 1 242 ? 68.324 131.541 -43.576 1.00 25.90 242 GLY A C 1
ATOM 1870 O O . GLY A 1 242 ? 68.326 132.428 -42.720 1.00 25.75 242 GLY A O 1
ATOM 1871 N N . ILE A 1 243 ? 67.263 130.777 -43.815 1.00 25.52 243 ILE A N 1
ATOM 1872 C CA . ILE A 1 243 ? 66.017 130.952 -43.072 1.00 25.39 243 ILE A CA 1
ATOM 1873 C C . ILE A 1 243 ? 65.361 129.615 -42.784 1.00 25.96 243 ILE A C 1
ATOM 1874 O O . ILE A 1 243 ? 65.110 128.830 -43.696 1.00 27.13 243 ILE A O 1
ATOM 1879 N N . PRO A 1 244 ? 65.086 129.328 -41.509 1.00 26.20 244 PRO A N 1
ATOM 1880 C CA . PRO A 1 244 ? 64.439 128.056 -41.179 1.00 27.93 244 PRO A CA 1
ATOM 1881 C C . PRO A 1 244 ? 62.966 128.197 -41.580 1.00 29.54 244 PRO A C 1
ATOM 1882 O O . PRO A 1 244 ? 62.226 128.951 -40.944 1.00 31.49 244 PRO A O 1
ATOM 1886 N N . LEU A 1 245 ? 62.549 127.498 -42.636 1.00 31.15 245 LEU A N 1
ATOM 1887 C CA . LEU A 1 245 ? 61.167 127.576 -43.114 1.00 31.27 245 LEU A CA 1
ATOM 1888 C C . LEU A 1 245 ? 60.308 126.406 -42.672 1.00 31.31 245 LEU A C 1
ATOM 1889 O O . LEU A 1 245 ? 60.512 125.273 -43.103 1.00 29.50 245 LEU A O 1
ATOM 1894 N N . SER A 1 246 ? 59.331 126.699 -41.823 1.00 32.46 246 SER A N 1
ATOM 1895 C CA . SER A 1 246 ? 58.412 125.692 -41.320 1.00 32.24 246 SER A CA 1
ATOM 1896 C C . SER A 1 246 ? 57.101 125.778 -42.094 1.00 33.85 246 SER A C 1
ATOM 1897 O O . SER A 1 246 ? 56.228 124.921 -41.953 1.00 35.15 246 SER A O 1
ATOM 1900 N N . GLY A 1 247 ? 56.961 126.821 -42.906 1.00 33.72 247 GLY A N 1
ATOM 1901 C CA . GLY A 1 247 ? 55.741 126.996 -43.672 1.00 33.48 247 GLY A CA 1
ATOM 1902 C C . GLY A 1 247 ? 54.729 127.781 -42.860 1.00 33.74 247 GLY A C 1
ATOM 1903 O O . GLY A 1 247 ? 53.715 128.239 -43.387 1.00 32.72 247 GLY A O 1
ATOM 1904 N N . GLY A 1 248 ? 55.014 127.924 -41.565 1.00 32.81 248 GLY A N 1
ATOM 1905 C CA . GLY A 1 248 ? 54.145 128.665 -40.671 1.00 29.88 248 GLY A CA 1
ATOM 1906 C C . GLY A 1 248 ? 54.256 130.157 -40.923 1.00 29.68 248 GLY A C 1
ATOM 1907 O O . GLY A 1 248 ? 55.209 130.619 -41.555 1.00 29.66 248 GLY A O 1
ATOM 1908 N N . LEU A 1 249 ? 53.284 130.909 -40.413 1.00 27.59 249 LEU A N 1
ATOM 1909 C CA . LEU A 1 249 ? 53.223 132.356 -40.588 1.00 27.59 249 LEU A CA 1
ATOM 1910 C C . LEU A 1 249 ? 54.468 133.128 -40.161 1.00 28.01 249 LEU A C 1
ATOM 1911 O O . LEU A 1 249 ? 54.917 134.034 -40.869 1.00 26.95 249 LEU A O 1
ATOM 1916 N N . ASP A 1 250 ? 55.035 132.772 -39.014 1.00 26.87 250 ASP A N 1
ATOM 1917 C CA . ASP A 1 250 ? 56.213 133.484 -38.527 1.00 27.79 250 ASP A CA 1
ATOM 1918 C C . ASP A 1 250 ? 57.431 133.371 -39.456 1.00 26.65 250 ASP A C 1
ATOM 1919 O O . ASP A 1 250 ? 58.003 134.390 -39.856 1.00 25.09 250 ASP A O 1
ATOM 1924 N N . SER A 1 251 ? 57.819 132.144 -39.804 1.00 25.30 251 SER A N 1
ATOM 1925 C CA . SER A 1 251 ? 58.973 131.931 -40.677 1.00 25.74 251 SER A CA 1
ATOM 1926 C C . SER A 1 251 ? 58.697 132.370 -42.116 1.00 24.96 251 SER A C 1
ATOM 1927 O O . SER A 1 251 ? 59.592 132.864 -42.818 1.00 23.77 251 SER A O 1
ATOM 1930 N N . SER A 1 252 ? 57.458 132.188 -42.559 1.00 23.48 252 SER A N 1
ATOM 1931 C CA . SER A 1 252 ? 57.082 132.587 -43.909 1.00 22.75 252 SER A CA 1
ATOM 1932 C C . SER A 1 252 ? 57.146 134.114 -44.021 1.00 23.74 252 SER A C 1
ATOM 1933 O O . SER A 1 252 ? 57.603 134.647 -45.030 1.00 24.65 252 SER A O 1
ATOM 1936 N N . LEU A 1 253 ? 56.707 134.822 -42.982 1.00 22.82 253 LEU A N 1
ATOM 1937 C CA . LEU A 1 253 ? 56.743 136.285 -43.023 1.00 23.03 253 LEU A CA 1
ATOM 1938 C C . LEU A 1 253 ? 58.179 136.811 -43.111 1.00 23.13 253 LEU A C 1
ATOM 1939 O O . LEU A 1 253 ? 58.455 137.755 -43.858 1.00 23.11 253 LEU A O 1
ATOM 1944 N N . VAL A 1 254 ? 59.083 136.194 -42.352 1.00 21.86 254 VAL A N 1
ATOM 1945 C CA . VAL A 1 254 ? 60.490 136.583 -42.353 1.00 22.41 254 VAL A CA 1
ATOM 1946 C C . VAL A 1 254 ? 61.084 136.339 -43.741 1.00 23.14 254 VAL A C 1
ATOM 1947 O O . VAL A 1 254 ? 61.897 137.134 -44.230 1.00 22.84 254 VAL A O 1
ATOM 1951 N N . THR A 1 255 ? 60.682 135.241 -44.378 1.00 23.57 255 THR A N 1
ATOM 1952 C CA . THR A 1 255 ? 61.190 134.937 -45.716 1.00 22.70 255 THR A CA 1
ATOM 1953 C C . THR A 1 255 ? 60.670 135.982 -46.701 1.00 22.54 255 THR A C 1
ATOM 1954 O O . THR A 1 255 ? 61.421 136.491 -47.533 1.00 23.22 255 THR A O 1
ATOM 1958 N N . ALA A 1 256 ? 59.387 136.311 -46.596 1.00 22.11 256 ALA A N 1
ATOM 1959 C CA . ALA A 1 256 ? 58.796 137.305 -47.484 1.00 22.44 256 ALA A CA 1
ATOM 1960 C C . ALA A 1 256 ? 59.528 138.639 -47.366 1.00 23.31 256 ALA A C 1
ATOM 1961 O O . ALA A 1 256 ? 59.807 139.294 -48.371 1.00 23.94 256 ALA A O 1
ATOM 1963 N N . LEU A 1 257 ? 59.844 139.054 -46.144 1.00 24.88 257 LEU A N 1
ATOM 1964 C CA . LEU A 1 257 ? 60.544 140.327 -45.977 1.00 25.88 257 LEU A CA 1
ATOM 1965 C C . LEU A 1 257 ? 61.998 140.227 -46.412 1.00 25.27 257 LEU A C 1
ATOM 1966 O O . LEU A 1 257 ? 62.531 141.151 -47.021 1.00 25.64 257 LEU A O 1
ATOM 1971 N N . ALA A 1 258 ? 62.631 139.098 -46.109 1.00 25.84 258 ALA A N 1
ATOM 1972 C CA . ALA A 1 258 ? 64.024 138.884 -46.476 1.00 27.42 258 ALA A CA 1
ATOM 1973 C C . ALA A 1 258 ? 64.244 138.909 -47.992 1.00 29.00 258 ALA A C 1
ATOM 1974 O O . ALA A 1 258 ? 65.288 139.371 -48.463 1.00 28.69 258 ALA A O 1
ATOM 1976 N N . SER A 1 259 ? 63.268 138.420 -48.757 1.00 29.91 259 SER A N 1
ATOM 1977 C CA . SER A 1 259 ? 63.394 138.389 -50.218 1.00 31.43 259 SER A CA 1
ATOM 1978 C C . SER A 1 259 ? 63.444 139.784 -50.833 1.00 32.68 259 SER A C 1
ATOM 1979 O O . SER A 1 259 ? 63.697 139.930 -52.027 1.00 33.12 259 SER A O 1
ATOM 1982 N N . ARG A 1 260 ? 63.210 140.802 -50.013 1.00 33.83 260 ARG A N 1
ATOM 1983 C CA . ARG A 1 260 ? 63.224 142.181 -50.474 1.00 35.18 260 ARG A CA 1
ATOM 1984 C C . ARG A 1 260 ? 64.470 142.941 -50.027 1.00 35.10 260 ARG A C 1
ATOM 1985 O O . ARG A 1 260 ? 64.613 144.127 -50.319 1.00 34.21 260 ARG A O 1
ATOM 1993 N N . HIS A 1 261 ? 65.371 142.264 -49.322 1.00 34.64 261 HIS A N 1
ATOM 1994 C CA . HIS A 1 261 ? 66.586 142.915 -48.841 1.00 33.79 261 HIS A CA 1
ATOM 1995 C C . HIS A 1 261 ? 67.853 142.207 -49.283 1.00 33.95 261 HIS A C 1
ATOM 1996 O O . HIS A 1 261 ? 68.902 142.836 -49.400 1.00 35.55 261 HIS A O 1
ATOM 2003 N N . PHE A 1 262 ? 67.753 140.902 -49.519 1.00 34.27 262 PHE A N 1
ATOM 2004 C CA . PHE A 1 262 ? 68.900 140.102 -49.943 1.00 36.69 262 PHE A CA 1
ATOM 2005 C C . PHE A 1 262 ? 68.654 139.472 -51.308 1.00 38.42 262 PHE A C 1
ATOM 2006 O O . PHE A 1 262 ? 67.510 139.210 -51.685 1.00 39.17 262 PHE A O 1
ATOM 2014 N N . LYS A 1 263 ? 69.735 139.210 -52.036 1.00 40.15 263 LYS A N 1
ATOM 2015 C CA . LYS A 1 263 ? 69.629 138.618 -53.363 1.00 41.69 263 LYS A CA 1
ATOM 2016 C C . LYS A 1 263 ? 69.442 137.105 -53.317 1.00 41.34 263 LYS A C 1
ATOM 2017 O O . LYS A 1 263 ? 68.601 136.561 -54.032 1.00 41.01 263 LYS A O 1
ATOM 2023 N N . LYS A 1 264 ? 70.226 136.431 -52.481 1.00 41.22 264 LYS A N 1
ATOM 2024 C CA . LYS A 1 264 ? 70.128 134.984 -52.357 1.00 41.84 264 LYS A CA 1
ATOM 2025 C C . LYS A 1 264 ? 69.460 134.580 -51.052 1.00 41.77 264 LYS A C 1
ATOM 2026 O O . LYS A 1 264 ? 69.815 135.073 -49.985 1.00 41.48 264 LYS A O 1
ATOM 2032 N N . LEU A 1 265 ? 68.487 133.681 -51.150 1.00 41.58 265 LEU A N 1
ATOM 2033 C CA . LEU A 1 265 ? 67.764 133.191 -49.983 1.00 41.01 265 LEU A CA 1
ATOM 2034 C C . LEU A 1 265 ? 67.861 131.668 -49.877 1.00 39.37 265 LEU A C 1
ATOM 2035 O O . LEU A 1 265 ? 67.542 130.954 -50.824 1.00 39.28 265 LEU A O 1
ATOM 2040 N N . ASN A 1 266 ? 68.314 131.180 -48.727 1.00 38.29 266 ASN A N 1
ATOM 2041 C CA . ASN A 1 266 ? 68.427 129.743 -48.484 1.00 38.56 266 ASN A CA 1
ATOM 2042 C C . ASN A 1 266 ? 67.443 129.340 -47.388 1.00 38.33 266 ASN A C 1
ATOM 2043 O O . ASN A 1 266 ? 67.582 129.762 -46.240 1.00 39.85 266 ASN A O 1
ATOM 2048 N N . THR A 1 267 ? 66.450 128.529 -47.738 1.00 36.64 267 THR A N 1
ATOM 2049 C CA . THR A 1 267 ? 65.454 128.088 -46.768 1.00 34.97 267 THR A CA 1
ATOM 2050 C C . THR A 1 267 ? 65.653 126.629 -46.375 1.00 34.65 267 THR A C 1
ATOM 2051 O O . THR A 1 267 ? 65.980 125.787 -47.210 1.00 34.88 267 THR A O 1
ATOM 2055 N N . TYR A 1 268 ? 65.459 126.327 -45.098 1.00 33.94 268 TYR A N 1
ATOM 2056 C CA . TYR A 1 268 ? 65.636 124.960 -44.631 1.00 33.84 268 TYR A CA 1
ATOM 2057 C C . TYR A 1 268 ? 64.440 124.488 -43.817 1.00 35.18 268 TYR A C 1
ATOM 2058 O O . TYR A 1 268 ? 63.914 125.215 -42.973 1.00 33.53 268 TYR A O 1
ATOM 2067 N N . SER A 1 269 ? 64.024 123.255 -44.071 1.00 36.85 269 SER A N 1
ATOM 2068 C CA . SER A 1 269 ? 62.885 122.687 -43.376 1.00 39.97 269 SER A CA 1
ATOM 2069 C C . SER A 1 269 ? 63.249 121.336 -42.766 1.00 41.79 269 SER A C 1
ATOM 2070 O O . SER A 1 269 ? 64.041 120.583 -43.336 1.00 42.89 269 SER A O 1
ATOM 2073 N N . ILE A 1 270 ? 62.679 121.040 -41.601 1.00 42.51 270 ILE A N 1
ATOM 2074 C CA . ILE A 1 270 ? 62.947 119.779 -40.914 1.00 45.53 270 ILE A CA 1
ATOM 2075 C C . ILE A 1 270 ? 61.670 119.132 -40.386 1.00 47.65 270 ILE A C 1
ATOM 2076 O O . ILE A 1 270 ? 60.738 119.824 -39.976 1.00 47.60 270 ILE A O 1
ATOM 2081 N N . GLY A 1 271 ? 61.641 117.802 -40.398 1.00 50.18 271 GLY A N 1
ATOM 2082 C CA . GLY A 1 271 ? 60.481 117.069 -39.919 1.00 53.65 271 GLY A CA 1
ATOM 2083 C C . GLY A 1 271 ? 60.862 115.888 -39.044 1.00 56.84 271 GLY A C 1
ATOM 2084 O O . GLY A 1 271 ? 62.019 115.750 -38.649 1.00 55.80 271 GLY A O 1
ATOM 2085 N N . THR A 1 272 ? 59.893 115.029 -38.743 1.00 60.59 272 THR A N 1
ATOM 2086 C CA . THR A 1 272 ? 60.151 113.865 -37.903 1.00 65.09 272 THR A CA 1
ATOM 2087 C C . THR A 1 272 ? 59.027 112.837 -37.973 1.00 67.54 272 THR A C 1
ATOM 2088 O O . THR A 1 272 ? 57.853 113.178 -37.820 1.00 68.65 272 THR A O 1
ATOM 2092 N N . GLU A 1 273 ? 59.399 111.579 -38.199 1.00 69.79 273 GLU A N 1
ATOM 2093 C CA . GLU A 1 273 ? 58.438 110.477 -38.285 1.00 71.77 273 GLU A CA 1
ATOM 2094 C C . GLU A 1 273 ? 57.288 110.801 -39.238 1.00 72.24 273 GLU A C 1
ATOM 2095 O O . GLU A 1 273 ? 56.117 110.691 -38.868 1.00 72.25 273 GLU A O 1
ATOM 2101 N N . LEU A 1 274 ? 57.631 111.198 -40.462 1.00 72.61 274 LEU A N 1
ATOM 2102 C CA . LEU A 1 274 ? 56.639 111.547 -41.474 1.00 72.51 274 LEU A CA 1
ATOM 2103 C C . LEU A 1 274 ? 55.637 112.576 -40.955 1.00 71.70 274 LEU A C 1
ATOM 2104 O O . LEU A 1 274 ? 54.579 112.782 -41.550 1.00 72.16 274 LEU A O 1
ATOM 2109 N N . SER A 1 275 ? 55.978 113.209 -39.836 1.00 70.51 275 SER A N 1
ATOM 2110 C CA . SER A 1 275 ? 55.148 114.247 -39.229 1.00 68.67 275 SER A CA 1
ATOM 2111 C C . SER A 1 275 ? 55.875 115.563 -39.474 1.00 67.20 275 SER A C 1
ATOM 2112 O O . SER A 1 275 ? 56.771 115.937 -38.716 1.00 67.30 275 SER A O 1
ATOM 2115 N N . ASN A 1 276 ? 55.488 116.263 -40.534 1.00 65.54 276 ASN A N 1
ATOM 2116 C CA . ASN A 1 276 ? 56.136 117.517 -40.887 1.00 63.62 276 ASN A CA 1
ATOM 2117 C C . ASN A 1 276 ? 55.176 118.538 -41.480 1.00 62.61 276 ASN A C 1
ATOM 2118 O O . ASN A 1 276 ? 53.956 118.367 -41.438 1.00 62.67 276 ASN A O 1
ATOM 2123 N N . GLU A 1 277 ? 55.747 119.600 -42.039 1.00 60.96 277 GLU A N 1
ATOM 2124 C CA . GLU A 1 277 ? 54.972 120.669 -42.657 1.00 59.29 277 GLU A CA 1
ATOM 2125 C C . GLU A 1 277 ? 55.565 121.005 -44.024 1.00 56.60 277 GLU A C 1
ATOM 2126 O O . GLU A 1 277 ? 55.320 122.079 -44.573 1.00 55.91 277 GLU A O 1
ATOM 2132 N N . PHE A 1 278 ? 56.343 120.070 -44.565 1.00 53.75 278 PHE A N 1
ATOM 2133 C CA . PHE A 1 278 ? 57.006 120.230 -45.860 1.00 51.14 278 PHE A CA 1
ATOM 2134 C C . PHE A 1 278 ? 56.098 120.771 -46.963 1.00 49.87 278 PHE A C 1
ATOM 2135 O O . PHE A 1 278 ? 56.548 121.505 -47.840 1.00 49.05 278 PHE A O 1
ATOM 2143 N N . GLU A 1 279 ? 54.823 120.400 -46.910 1.00 48.94 279 GLU A N 1
ATOM 2144 C CA . GLU A 1 279 ? 53.838 120.850 -47.883 1.00 48.46 279 GLU A CA 1
ATOM 2145 C C . GLU A 1 279 ? 53.791 122.375 -47.959 1.00 45.90 279 GLU A C 1
ATOM 2146 O O . GLU A 1 279 ? 53.985 122.962 -49.022 1.00 44.93 279 GLU A O 1
ATOM 2152 N N . PHE A 1 280 ? 53.542 123.009 -46.819 1.00 43.39 280 PHE A N 1
ATOM 2153 C CA . PHE A 1 280 ? 53.444 124.462 -46.738 1.00 40.90 280 PHE A CA 1
ATOM 2154 C C . PHE A 1 280 ? 54.797 125.118 -46.941 1.00 38.66 280 PHE A C 1
ATOM 2155 O O . PHE A 1 280 ? 54.931 126.107 -47.666 1.00 37.99 280 PHE A O 1
ATOM 2163 N N . SER A 1 281 ? 55.801 124.556 -46.287 1.00 36.33 281 SER A N 1
ATOM 2164 C CA . SER A 1 281 ? 57.151 125.064 -46.390 1.00 34.65 281 SER A CA 1
ATOM 2165 C C . SER A 1 281 ? 57.575 125.157 -47.857 1.00 33.64 281 SER A C 1
ATOM 2166 O O . SER A 1 281 ? 58.110 126.177 -48.294 1.00 32.37 281 SER A O 1
ATOM 2169 N N . GLN A 1 282 ? 57.317 124.094 -48.615 1.00 32.90 282 GLN A N 1
ATOM 2170 C CA . GLN A 1 282 ? 57.675 124.042 -50.035 1.00 32.32 282 GLN A CA 1
ATOM 2171 C C . GLN A 1 282 ? 56.907 125.085 -50.850 1.00 31.32 282 GLN A C 1
ATOM 2172 O O . GLN A 1 282 ? 57.443 125.676 -51.788 1.00 29.93 282 GLN A O 1
ATOM 2178 N N . GLN A 1 283 ? 55.647 125.300 -50.484 1.00 31.32 283 GLN A N 1
ATOM 2179 C CA . GLN A 1 283 ? 54.801 126.268 -51.170 1.00 31.79 283 GLN A CA 1
ATOM 2180 C C . GLN A 1 283 ? 55.356 127.691 -51.034 1.00 32.35 283 GLN A C 1
ATOM 2181 O O . GLN A 1 283 ? 55.251 128.496 -51.959 1.00 31.46 283 GLN A O 1
ATOM 2187 N N . VAL A 1 284 ? 55.948 127.991 -49.878 1.00 32.04 284 VAL A N 1
ATOM 2188 C CA . VAL A 1 284 ? 56.536 129.306 -49.622 1.00 30.95 284 VAL A CA 1
ATOM 2189 C C . VAL A 1 284 ? 57.818 129.459 -50.431 1.00 31.07 284 VAL A C 1
ATOM 2190 O O . VAL A 1 284 ? 58.048 130.495 -51.058 1.00 29.87 284 VAL A O 1
ATOM 2194 N N . ALA A 1 285 ? 58.654 128.423 -50.405 1.00 31.87 285 ALA A N 1
ATOM 2195 C CA . ALA A 1 285 ? 59.921 128.435 -51.138 1.00 33.77 285 ALA A CA 1
ATOM 2196 C C . ALA A 1 285 ? 59.689 128.680 -52.629 1.00 33.91 285 ALA A C 1
ATOM 2197 O O . ALA A 1 285 ? 60.402 129.465 -53.255 1.00 33.61 285 ALA A O 1
ATOM 2199 N N . ASP A 1 286 ? 58.685 128.007 -53.186 1.00 35.56 286 ASP A N 1
ATOM 2200 C CA . ASP A 1 286 ? 58.341 128.154 -54.602 1.00 37.02 286 ASP A CA 1
ATOM 2201 C C . ASP A 1 286 ? 57.732 129.527 -54.878 1.00 36.33 286 ASP A C 1
ATOM 2202 O O . ASP A 1 286 ? 58.072 130.182 -55.862 1.00 36.73 286 ASP A O 1
ATOM 2207 N N . ALA A 1 287 ? 56.837 129.955 -53.995 1.00 36.42 287 ALA A N 1
ATOM 2208 C CA . ALA A 1 287 ? 56.177 131.243 -54.128 1.00 36.49 287 ALA A CA 1
ATOM 2209 C C . ALA A 1 287 ? 57.170 132.400 -54.167 1.00 37.53 287 ALA A C 1
ATOM 2210 O O . ALA A 1 287 ? 56.906 133.423 -54.795 1.00 38.63 287 ALA A O 1
ATOM 2212 N N . LEU A 1 288 ? 58.311 132.243 -53.499 1.00 38.31 288 LEU A N 1
ATOM 2213 C CA . LEU A 1 288 ? 59.323 133.300 -53.465 1.00 38.07 288 LEU A CA 1
ATOM 2214 C C . LEU A 1 288 ? 60.600 132.941 -54.220 1.00 38.11 288 LEU A C 1
ATOM 2215 O O . LEU A 1 288 ? 61.519 133.755 -54.318 1.00 38.94 288 LEU A O 1
ATOM 2220 N N . GLY A 1 289 ? 60.652 131.721 -54.747 1.00 38.81 289 GLY A N 1
ATOM 2221 C CA . GLY A 1 289 ? 61.814 131.276 -55.500 1.00 38.18 289 GLY A CA 1
ATOM 2222 C C . GLY A 1 289 ? 63.095 131.285 -54.697 1.00 38.02 289 GLY A C 1
ATOM 2223 O O . GLY A 1 289 ? 64.050 131.975 -55.048 1.00 37.94 289 GLY A O 1
ATOM 2224 N N . THR A 1 290 ? 63.123 130.504 -53.626 1.00 37.49 290 THR A N 1
ATOM 2225 C CA . THR A 1 290 ? 64.292 130.440 -52.760 1.00 38.47 290 THR A CA 1
ATOM 2226 C C . THR A 1 290 ? 65.029 129.116 -52.917 1.00 39.02 290 THR A C 1
ATOM 2227 O O . THR A 1 290 ? 64.466 128.136 -53.404 1.00 39.33 290 THR A O 1
ATOM 2231 N N . HIS A 1 291 ? 66.292 129.093 -52.504 1.00 39.60 291 HIS A N 1
ATOM 2232 C CA . HIS A 1 291 ? 67.083 127.875 -52.581 1.00 41.29 291 HIS A CA 1
ATOM 2233 C C . HIS A 1 291 ? 66.606 126.983 -51.444 1.00 41.06 291 HIS A C 1
ATOM 2234 O O . HIS A 1 291 ? 67.149 127.016 -50.341 1.00 42.23 291 HIS A O 1
ATOM 2241 N N . HIS A 1 292 ? 65.582 126.188 -51.717 1.00 40.41 292 HIS A N 1
ATOM 2242 C CA . HIS A 1 292 ? 65.012 125.316 -50.707 1.00 41.51 292 HIS A CA 1
ATOM 2243 C C . HIS A 1 292 ? 65.689 123.948 -50.633 1.00 43.13 292 HIS A C 1
ATOM 2244 O O . HIS A 1 292 ? 66.368 123.525 -51.567 1.00 43.62 292 HIS A O 1
ATOM 2251 N N . GLN A 1 293 ? 65.509 123.278 -49.498 1.00 45.01 293 GLN A N 1
ATOM 2252 C CA . GLN A 1 293 ? 66.045 121.941 -49.260 1.00 47.13 293 GLN A CA 1
ATOM 2253 C C . GLN A 1 293 ? 65.536 121.444 -47.919 1.00 48.05 293 GLN A C 1
ATOM 2254 O O . GLN A 1 293 ? 65.581 122.162 -46.926 1.00 48.51 293 GLN A O 1
ATOM 2260 N N . MET A 1 294 ? 65.039 120.215 -47.891 1.00 49.05 294 MET A N 1
ATOM 2261 C CA . MET A 1 294 ? 64.501 119.657 -46.660 1.00 50.14 294 MET A CA 1
ATOM 2262 C C . MET A 1 294 ? 65.391 118.590 -46.053 1.00 50.50 294 MET A C 1
ATOM 2263 O O . MET A 1 294 ? 66.489 118.329 -46.541 1.00 49.98 294 MET A O 1
ATOM 2268 N N . LYS A 1 295 ? 64.895 117.981 -44.980 1.00 51.03 295 LYS A N 1
ATOM 2269 C CA . LYS A 1 295 ? 65.605 116.925 -44.271 1.00 51.37 295 LYS A CA 1
ATOM 2270 C C . LYS A 1 295 ? 64.739 116.350 -43.159 1.00 51.40 295 LYS A C 1
ATOM 2271 O O . LYS A 1 295 ? 64.305 117.079 -42.266 1.00 51.35 295 LYS A O 1
ATOM 2277 N N . ILE A 1 296 ? 64.485 115.046 -43.218 1.00 51.62 296 ILE A N 1
ATOM 2278 C CA . ILE A 1 296 ? 63.686 114.383 -42.194 1.00 51.14 296 ILE A CA 1
ATOM 2279 C C . ILE A 1 296 ? 64.627 113.871 -41.101 1.00 50.53 296 ILE A C 1
ATOM 2280 O O . ILE A 1 296 ? 65.425 112.956 -41.315 1.00 51.10 296 ILE A O 1
ATOM 2285 N N . LEU A 1 297 ? 64.533 114.486 -39.929 1.00 49.43 297 LEU A N 1
ATOM 2286 C CA . LEU A 1 297 ? 65.379 114.128 -38.802 1.00 47.95 297 LEU A CA 1
ATOM 2287 C C . LEU A 1 297 ? 64.975 112.809 -38.164 1.00 47.60 297 LEU A C 1
ATOM 2288 O O . LEU A 1 297 ? 63.794 112.464 -38.114 1.00 48.30 297 LEU A O 1
ATOM 2293 N N . SER A 1 298 ? 65.968 112.077 -37.675 1.00 45.78 298 SER A N 1
ATOM 2294 C CA . SER A 1 298 ? 65.726 110.811 -37.008 1.00 44.15 298 SER A CA 1
ATOM 2295 C C . SER A 1 298 ? 65.619 111.121 -35.528 1.00 43.94 298 SER A C 1
ATOM 2296 O O . SER A 1 298 ? 65.998 112.205 -35.088 1.00 42.84 298 SER A O 1
ATOM 2299 N N . GLU A 1 299 ? 65.104 110.175 -34.757 1.00 43.53 299 GLU A N 1
ATOM 2300 C CA . GLU A 1 299 ? 64.979 110.388 -33.329 1.00 43.62 299 GLU A CA 1
ATOM 2301 C C . GLU A 1 299 ? 66.368 110.679 -32.741 1.00 41.88 299 GLU A C 1
ATOM 2302 O O . GLU A 1 299 ? 66.494 111.370 -31.730 1.00 41.95 299 GLU A O 1
ATOM 2308 N N . THR A 1 300 ? 67.410 110.173 -33.395 1.00 38.77 300 THR A N 1
ATOM 2309 C CA . THR A 1 300 ? 68.780 110.392 -32.940 1.00 37.14 300 THR A CA 1
ATOM 2310 C C . THR A 1 300 ? 69.229 111.831 -33.211 1.00 34.26 300 THR A C 1
ATOM 2311 O O . THR A 1 300 ? 69.889 112.446 -32.378 1.00 34.58 300 THR A O 1
ATOM 2315 N N . GLU A 1 301 ? 68.877 112.356 -34.380 1.00 31.18 301 GLU A N 1
ATOM 2316 C CA . GLU A 1 301 ? 69.253 113.714 -34.747 1.00 30.45 301 GLU A CA 1
ATOM 2317 C C . GLU A 1 301 ? 68.505 114.744 -33.895 1.00 29.80 301 GLU A C 1
ATOM 2318 O O . GLU A 1 301 ? 69.041 115.811 -33.568 1.00 27.20 301 GLU A O 1
ATOM 2324 N N . VAL A 1 302 ? 67.272 114.416 -33.523 1.00 28.71 302 VAL A N 1
ATOM 2325 C CA . VAL A 1 302 ? 66.468 115.300 -32.689 1.00 28.81 302 VAL A CA 1
ATOM 2326 C C . VAL A 1 302 ? 67.156 115.450 -31.337 1.00 29.21 302 VAL A C 1
ATOM 2327 O O . VAL A 1 302 ? 67.344 116.564 -30.847 1.00 28.89 302 VAL A O 1
ATOM 2331 N N . ILE A 1 303 ? 67.537 114.325 -30.740 1.00 29.11 303 ILE A N 1
ATOM 2332 C CA . ILE A 1 303 ? 68.221 114.346 -29.456 1.00 28.21 303 ILE A CA 1
ATOM 2333 C C . ILE A 1 303 ? 69.581 115.033 -29.588 1.00 27.67 303 ILE A C 1
ATOM 2334 O O . ILE A 1 303 ? 70.042 115.678 -28.650 1.00 28.52 303 ILE A O 1
ATOM 2339 N N . ASN A 1 304 ? 70.225 114.893 -30.743 1.00 27.52 304 ASN A N 1
ATOM 2340 C CA . ASN A 1 304 ? 71.520 115.538 -30.955 1.00 27.05 304 ASN A CA 1
ATOM 2341 C C . ASN A 1 304 ? 71.385 117.050 -30.946 1.00 24.38 304 ASN A C 1
ATOM 2342 O O . ASN A 1 304 ? 72.246 117.750 -30.414 1.00 22.72 304 ASN A O 1
ATOM 2347 N N . GLY A 1 305 ? 70.308 117.549 -31.546 1.00 22.31 305 GLY A N 1
ATOM 2348 C CA . GLY A 1 305 ? 70.082 118.983 -31.580 1.00 21.08 305 GLY A CA 1
ATOM 2349 C C . GLY A 1 305 ? 69.863 119.495 -30.169 1.00 20.55 305 GLY A C 1
ATOM 2350 O O . GLY A 1 305 ? 70.260 120.605 -29.831 1.00 19.34 305 GLY A O 1
ATOM 2351 N N . ILE A 1 306 ? 69.231 118.664 -29.345 1.00 20.18 306 ILE A N 1
ATOM 2352 C CA . ILE A 1 306 ? 68.955 118.999 -27.955 1.00 19.75 306 ILE A CA 1
ATOM 2353 C C . ILE A 1 306 ? 70.245 119.128 -27.147 1.00 19.46 306 ILE A C 1
ATOM 2354 O O . ILE A 1 306 ? 70.469 120.140 -26.489 1.00 20.16 306 ILE A O 1
ATOM 2359 N N . ILE A 1 307 ? 71.100 118.112 -27.198 1.00 19.82 307 ILE A N 1
ATOM 2360 C CA . ILE A 1 307 ? 72.343 118.171 -26.437 1.00 21.97 307 ILE A CA 1
ATOM 2361 C C . ILE A 1 307 ? 73.304 119.228 -26.969 1.00 19.48 307 ILE A C 1
ATOM 2362 O O . ILE A 1 307 ? 74.129 119.751 -26.216 1.00 20.05 307 ILE A O 1
ATOM 2367 N N . GLU A 1 308 ? 73.218 119.539 -28.260 1.00 16.79 308 GLU A N 1
ATOM 2368 C CA . GLU A 1 308 ? 74.092 120.566 -28.818 1.00 18.17 308 GLU A CA 1
ATOM 2369 C C . GLU A 1 308 ? 73.686 121.941 -28.289 1.00 17.48 308 GLU A C 1
ATOM 2370 O O . GLU A 1 308 ? 74.548 122.760 -27.972 1.00 16.14 308 GLU A O 1
ATOM 2376 N N . SER A 1 309 ? 72.380 122.196 -28.194 1.00 16.10 309 SER A N 1
ATOM 2377 C CA . SER A 1 309 ? 71.920 123.491 -27.705 1.00 15.03 309 SER A CA 1
ATOM 2378 C C . SER A 1 309 ? 72.360 123.658 -26.258 1.00 15.02 309 SER A C 1
ATOM 2379 O O . SER A 1 309 ? 72.622 124.762 -25.799 1.00 16.86 309 SER A O 1
ATOM 2382 N N . ILE A 1 310 ? 72.451 122.545 -25.546 1.00 14.87 310 ILE A N 1
ATOM 2383 C CA . ILE A 1 310 ? 72.870 122.560 -24.155 1.00 15.00 310 ILE A CA 1
ATOM 2384 C C . ILE A 1 310 ? 74.361 122.884 -24.036 1.00 13.20 310 ILE A C 1
ATOM 2385 O O . ILE A 1 310 ? 74.771 123.711 -23.219 1.00 11.22 310 ILE A O 1
ATOM 2390 N N . TYR A 1 311 ? 75.171 122.226 -24.851 1.00 13.49 311 TYR A N 1
ATOM 2391 C CA . TYR A 1 311 ? 76.607 122.455 -24.823 1.00 15.17 311 TYR A CA 1
ATOM 2392 C C . TYR A 1 311 ? 76.942 123.894 -25.209 1.00 15.76 311 TYR A C 1
ATOM 2393 O O . TYR A 1 311 ? 77.522 124.642 -24.425 1.00 16.45 311 TYR A O 1
ATOM 2402 N N . TYR A 1 312 ? 76.568 124.264 -26.428 1.00 15.86 312 TYR A N 1
ATOM 2403 C CA . TYR A 1 312 ? 76.855 125.587 -26.968 1.00 16.55 312 TYR A CA 1
ATOM 2404 C C . TYR A 1 312 ? 76.193 126.791 -26.293 1.00 17.91 312 TYR A C 1
ATOM 2405 O O . TYR A 1 312 ? 76.868 127.784 -26.013 1.00 18.35 312 TYR A O 1
ATOM 2414 N N . ASN A 1 313 ? 74.887 126.719 -26.042 1.00 15.26 313 ASN A N 1
ATOM 2415 C CA . ASN A 1 313 ? 74.192 127.840 -25.422 1.00 17.35 313 ASN A CA 1
ATOM 2416 C C . ASN A 1 313 ? 74.072 127.683 -23.902 1.00 16.78 313 ASN A C 1
ATOM 2417 O O . ASN A 1 313 ? 73.481 128.525 -23.231 1.00 17.60 313 ASN A O 1
ATOM 2422 N N . GLU A 1 314 ? 74.675 126.622 -23.369 1.00 17.81 314 GLU A N 1
ATOM 2423 C CA . GLU A 1 314 ? 74.647 126.326 -21.937 1.00 16.47 314 GLU A CA 1
ATOM 2424 C C . GLU A 1 314 ? 73.220 126.411 -21.395 1.00 17.79 314 GLU A C 1
ATOM 2425 O O . GLU A 1 314 ? 72.913 127.177 -20.475 1.00 19.63 314 GLU A O 1
ATOM 2431 N N . ILE A 1 315 ? 72.344 125.609 -21.988 1.00 17.20 315 ILE A N 1
ATOM 2432 C CA . ILE A 1 315 ? 70.943 125.558 -21.592 1.00 15.97 315 ILE A CA 1
ATOM 2433 C C . ILE A 1 315 ? 70.721 124.392 -20.641 1.00 14.82 315 ILE A C 1
ATOM 2434 O O . ILE A 1 315 ? 71.155 123.281 -20.907 1.00 15.11 315 ILE A O 1
ATOM 2439 N N . PHE A 1 316 ? 70.046 124.640 -19.528 1.00 17.25 316 PHE A N 1
ATOM 2440 C CA . PHE A 1 316 ? 69.793 123.570 -18.581 1.00 17.09 316 PHE A CA 1
ATOM 2441 C C . PHE A 1 316 ? 68.297 123.332 -18.443 1.00 17.96 316 PHE A C 1
ATOM 2442 O O . PHE A 1 316 ? 67.867 122.451 -17.702 1.00 18.29 316 PHE A O 1
ATOM 2450 N N . ASP A 1 317 ? 67.515 124.109 -19.184 1.00 18.10 317 ASP A N 1
ATOM 2451 C CA . ASP A 1 317 ? 66.055 124.012 -19.163 1.00 19.61 317 ASP A CA 1
ATOM 2452 C C . ASP A 1 317 ? 65.562 123.004 -20.215 1.00 19.83 317 ASP A C 1
ATOM 2453 O O . ASP A 1 317 ? 65.953 123.064 -21.380 1.00 19.23 317 ASP A O 1
ATOM 2458 N N . GLY A 1 318 ? 64.703 122.080 -19.793 1.00 21.54 318 GLY A N 1
ATOM 2459 C CA . GLY A 1 318 ? 64.174 121.073 -20.700 1.00 20.07 318 GLY A CA 1
ATOM 2460 C C . GLY A 1 318 ? 63.380 121.608 -21.882 1.00 20.33 318 GLY A C 1
ATOM 2461 O O . GLY A 1 318 ? 63.622 121.224 -23.033 1.00 20.25 318 GLY A O 1
ATOM 2462 N N . LEU A 1 319 ? 62.424 122.489 -21.609 1.00 18.73 319 LEU A N 1
ATOM 2463 C CA . LEU A 1 319 ? 61.605 123.073 -22.670 1.00 18.87 319 LEU A CA 1
ATOM 2464 C C . LEU A 1 319 ? 62.451 123.816 -23.702 1.00 16.85 319 LEU A C 1
ATOM 2465 O O . LEU A 1 319 ? 62.319 123.584 -24.903 1.00 16.27 319 LEU A O 1
ATOM 2470 N N . SER A 1 320 ? 63.325 124.700 -23.228 1.00 16.46 320 SER A N 1
ATOM 2471 C CA . SER A 1 320 ? 64.178 125.491 -24.116 1.00 16.66 320 SER A CA 1
ATOM 2472 C C . SER A 1 320 ? 65.122 124.666 -24.980 1.00 15.88 320 SER A C 1
ATOM 2473 O O . SER A 1 320 ? 65.328 124.978 -26.149 1.00 16.66 320 SER A O 1
ATOM 2476 N N . ALA A 1 321 ? 65.704 123.622 -24.403 1.00 15.94 321 ALA A N 1
ATOM 2477 C CA . ALA A 1 321 ? 66.633 122.784 -25.139 1.00 16.54 321 ALA A CA 1
ATOM 2478 C C . ALA A 1 321 ? 65.883 122.050 -26.243 1.00 16.68 321 ALA A C 1
ATOM 2479 O O . ALA A 1 321 ? 66.373 121.911 -27.365 1.00 14.22 321 ALA A O 1
ATOM 2481 N N . GLU A 1 322 ? 64.685 121.588 -25.909 1.00 17.80 322 GLU A N 1
ATOM 2482 C CA . GLU A 1 322 ? 63.817 120.880 -26.849 1.00 19.01 322 GLU A CA 1
ATOM 2483 C C . GLU A 1 322 ? 63.431 121.766 -28.037 1.00 17.59 322 GLU A C 1
ATOM 2484 O O . GLU A 1 322 ? 63.399 121.309 -29.173 1.00 16.92 322 GLU A O 1
ATOM 2490 N N . ILE A 1 323 ? 63.126 123.032 -27.773 1.00 19.31 323 ILE A N 1
ATOM 2491 C CA . ILE A 1 323 ? 62.762 123.958 -28.845 1.00 19.69 323 ILE A CA 1
ATOM 2492 C C . ILE A 1 323 ? 63.991 124.293 -29.700 1.00 19.77 323 ILE A C 1
ATOM 2493 O O . ILE A 1 323 ? 63.884 124.418 -30.911 1.00 21.22 323 ILE A O 1
ATOM 2498 N N . GLN A 1 324 ? 65.156 124.434 -29.073 1.00 20.65 324 GLN A N 1
ATOM 2499 C CA . GLN A 1 324 ? 66.377 124.778 -29.804 1.00 19.55 324 GLN A CA 1
ATOM 2500 C C . GLN A 1 324 ? 66.856 123.658 -30.731 1.00 20.36 324 GLN A C 1
ATOM 2501 O O . GLN A 1 324 ? 67.643 123.893 -31.654 1.00 21.21 324 GLN A O 1
ATOM 2507 N N . SER A 1 325 ? 66.372 122.444 -30.499 1.00 19.88 325 SER A N 1
ATOM 2508 C CA . SER A 1 325 ? 66.779 121.300 -31.314 1.00 20.07 325 SER A CA 1
ATOM 2509 C C . SER A 1 325 ? 66.624 121.525 -32.804 1.00 19.82 325 SER A C 1
ATOM 2510 O O . SER A 1 325 ? 67.513 121.190 -33.595 1.00 19.56 325 SER A O 1
ATOM 2513 N N . GLY A 1 326 ? 65.475 122.076 -33.180 1.00 20.02 326 GLY A N 1
ATOM 2514 C CA . GLY A 1 326 ? 65.190 122.340 -34.578 1.00 20.59 326 GLY A CA 1
ATOM 2515 C C . GLY A 1 326 ? 66.163 123.313 -35.215 1.00 19.83 326 GLY A C 1
ATOM 2516 O O . GLY A 1 326 ? 66.519 123.160 -36.380 1.00 22.04 326 GLY A O 1
ATOM 2517 N N . LEU A 1 327 ? 66.583 124.321 -34.459 1.00 19.99 327 LEU A N 1
ATOM 2518 C CA . LEU A 1 327 ? 67.528 125.310 -34.963 1.00 20.63 327 LEU A CA 1
ATOM 2519 C C . LEU A 1 327 ? 68.930 124.745 -35.138 1.00 20.39 327 LEU A C 1
ATOM 2520 O O . LEU A 1 327 ? 69.637 125.084 -36.092 1.00 21.21 327 LEU A O 1
ATOM 2525 N N . PHE A 1 328 ? 69.342 123.890 -34.212 1.00 19.53 328 PHE A N 1
ATOM 2526 C CA . PHE A 1 328 ? 70.674 123.318 -34.296 1.00 19.90 328 PHE A CA 1
ATOM 2527 C C . PHE A 1 328 ? 70.825 122.331 -35.447 1.00 20.10 328 PHE A C 1
ATOM 2528 O O . PHE A 1 328 ? 71.905 122.205 -36.028 1.00 18.75 328 PHE A O 1
ATOM 2536 N N . ASN A 1 329 ? 69.741 121.649 -35.802 1.00 20.26 329 ASN A N 1
ATOM 2537 C CA . ASN A 1 329 ? 69.794 120.718 -36.924 1.00 20.70 329 ASN A CA 1
ATOM 2538 C C . ASN A 1 329 ? 69.881 121.537 -38.217 1.00 21.33 329 ASN A C 1
ATOM 2539 O O . ASN A 1 329 ? 70.493 121.110 -39.195 1.00 20.79 329 ASN A O 1
ATOM 2544 N N . VAL A 1 330 ? 69.285 122.727 -38.208 1.00 21.69 330 VAL A N 1
ATOM 2545 C CA . VAL A 1 330 ? 69.340 123.601 -39.372 1.00 20.98 330 VAL A CA 1
ATOM 2546 C C . VAL A 1 330 ? 70.762 124.172 -39.522 1.00 23.41 330 VAL A C 1
ATOM 2547 O O . VAL A 1 330 ? 71.307 124.200 -40.627 1.00 24.69 330 VAL A O 1
ATOM 2551 N N . TYR A 1 331 ? 71.362 124.618 -38.417 1.00 21.92 331 TYR A N 1
ATOM 2552 C CA . TYR A 1 331 ? 72.721 125.152 -38.458 1.00 21.89 331 TYR A CA 1
ATOM 2553 C C . TYR A 1 331 ? 73.631 124.140 -39.157 1.00 23.10 331 TYR A C 1
ATOM 2554 O O . TYR A 1 331 ? 74.467 124.502 -39.989 1.00 21.00 331 TYR A O 1
ATOM 2563 N N . ARG A 1 332 ? 73.457 122.867 -38.810 1.00 24.48 332 ARG A N 1
ATOM 2564 C CA . ARG A 1 332 ? 74.255 121.792 -39.390 1.00 26.22 332 ARG A CA 1
ATOM 2565 C C . ARG A 1 332 ? 74.037 121.674 -40.898 1.00 27.74 332 ARG A C 1
ATOM 2566 O O . ARG A 1 332 ? 74.990 121.464 -41.642 1.00 28.16 332 ARG A O 1
ATOM 2574 N N . GLN A 1 333 ? 72.790 121.814 -41.346 1.00 29.76 333 GLN A N 1
ATOM 2575 C CA . GLN A 1 333 ? 72.485 121.724 -42.775 1.00 32.97 333 GLN A CA 1
ATOM 2576 C C . GLN A 1 333 ? 72.997 122.935 -43.541 1.00 32.51 333 GLN A C 1
ATOM 2577 O O . GLN A 1 333 ? 73.470 122.813 -44.672 1.00 31.36 333 GLN A O 1
ATOM 2583 N N . ALA A 1 334 ? 72.905 124.104 -42.918 1.00 30.46 334 ALA A N 1
ATOM 2584 C CA . ALA A 1 334 ? 73.332 125.327 -43.568 1.00 29.40 334 ALA A CA 1
ATOM 2585 C C . ALA A 1 334 ? 74.806 125.632 -43.395 1.00 28.78 334 ALA A C 1
ATOM 2586 O O . ALA A 1 334 ? 75.326 126.535 -44.047 1.00 30.10 334 ALA A O 1
ATOM 2588 N N . GLN A 1 335 ? 75.489 124.889 -42.530 1.00 27.99 335 GLN A N 1
ATOM 2589 C CA . GLN A 1 335 ? 76.909 125.152 -42.296 1.00 27.50 335 GLN A CA 1
ATOM 2590 C C . GLN A 1 335 ? 77.726 125.189 -43.578 1.00 28.11 335 GLN A C 1
ATOM 2591 O O . GLN A 1 335 ? 77.757 124.222 -44.337 1.00 28.11 335 GLN A O 1
ATOM 2597 N N . GLY A 1 336 ? 78.400 126.310 -43.805 1.00 28.31 336 GLY A N 1
ATOM 2598 C CA . GLY A 1 336 ? 79.205 126.448 -45.001 1.00 29.12 336 GLY A CA 1
ATOM 2599 C C . GLY A 1 336 ? 78.406 126.989 -46.171 1.00 29.76 336 GLY A C 1
ATOM 2600 O O . GLY A 1 336 ? 78.988 127.341 -47.195 1.00 29.65 336 GLY A O 1
ATOM 2601 N N . GLN A 1 337 ? 77.081 127.050 -46.023 1.00 29.04 337 GLN A N 1
ATOM 2602 C CA . GLN A 1 337 ? 76.194 127.563 -47.073 1.00 28.71 337 GLN A CA 1
ATOM 2603 C C . GLN A 1 337 ? 75.780 129.028 -46.849 1.00 28.92 337 GLN A C 1
ATOM 2604 O O . GLN A 1 337 ? 75.469 129.731 -47.806 1.00 27.43 337 GLN A O 1
ATOM 2610 N N . VAL A 1 338 ? 75.759 129.476 -45.590 1.00 27.31 338 VAL A N 1
ATOM 2611 C CA . VAL A 1 338 ? 75.412 130.864 -45.256 1.00 25.75 338 VAL A CA 1
ATOM 2612 C C . VAL A 1 338 ? 76.225 131.338 -44.052 1.00 26.48 338 VAL A C 1
ATOM 2613 O O . VAL A 1 338 ? 76.795 130.528 -43.315 1.00 26.19 338 VAL A O 1
ATOM 2617 N N . SER A 1 339 ? 76.259 132.652 -43.851 1.00 23.89 339 SER A N 1
ATOM 2618 C CA . SER A 1 339 ? 76.982 133.242 -42.737 1.00 24.31 339 SER A CA 1
ATOM 2619 C C . SER A 1 339 ? 76.013 134.044 -41.884 1.00 24.50 339 SER A C 1
ATOM 2620 O O . SER A 1 339 ? 76.369 134.547 -40.820 1.00 24.01 339 SER A O 1
ATOM 2623 N N . CYS A 1 340 ? 74.776 134.137 -42.355 1.00 24.89 340 CYS A N 1
ATOM 2624 C CA . CYS A 1 340 ? 73.731 134.883 -41.665 1.00 25.64 340 CYS A CA 1
ATOM 2625 C C . CYS A 1 340 ? 72.404 134.129 -41.744 1.00 24.22 340 CYS A C 1
ATOM 2626 O O . CYS A 1 340 ? 72.065 133.554 -42.778 1.00 23.80 340 CYS A O 1
ATOM 2629 N N . MET A 1 341 ? 71.650 134.133 -40.653 1.00 22.20 341 MET A N 1
ATOM 2630 C CA . MET A 1 341 ? 70.368 133.443 -40.635 1.00 20.06 341 MET A CA 1
ATOM 2631 C C . MET A 1 341 ? 69.335 134.303 -39.905 1.00 20.49 341 MET A C 1
ATOM 2632 O O . MET A 1 341 ? 69.674 135.039 -38.985 1.00 21.97 341 MET A O 1
ATOM 2637 N N . LEU A 1 342 ? 68.087 134.230 -40.357 1.00 19.97 342 LEU A N 1
ATOM 2638 C CA . LEU A 1 342 ? 66.989 134.969 -39.764 1.00 19.05 342 LEU A CA 1
ATOM 2639 C C . LEU A 1 342 ? 65.918 133.928 -39.439 1.00 21.24 342 LEU A C 1
ATOM 2640 O O . LEU A 1 342 ? 65.737 132.964 -40.194 1.00 20.96 342 LEU A O 1
ATOM 2645 N N . THR A 1 343 ? 65.214 134.116 -38.322 1.00 20.56 343 THR A N 1
ATOM 2646 C CA . THR A 1 343 ? 64.165 133.187 -37.908 1.00 20.67 343 THR A CA 1
ATOM 2647 C C . THR A 1 343 ? 62.899 133.941 -37.500 1.00 21.07 343 THR A C 1
ATOM 2648 O O . THR A 1 343 ? 62.893 135.168 -37.424 1.00 20.43 343 THR A O 1
ATOM 2652 N N . GLY A 1 344 ? 61.826 133.200 -37.243 1.00 20.95 344 GLY A N 1
ATOM 2653 C CA . GLY A 1 344 ? 60.581 133.820 -36.824 1.00 20.00 344 GLY A CA 1
ATOM 2654 C C . GLY A 1 344 ? 60.431 133.584 -35.335 1.00 19.23 344 GLY A C 1
ATOM 2655 O O . GLY A 1 344 ? 59.348 133.695 -34.758 1.00 18.63 344 GLY A O 1
ATOM 2656 N N . TYR A 1 345 ? 61.551 133.254 -34.710 1.00 18.60 345 TYR A N 1
ATOM 2657 C CA . TYR A 1 345 ? 61.576 132.972 -33.288 1.00 19.02 345 TYR A CA 1
ATOM 2658 C C . TYR A 1 345 ? 61.043 134.137 -32.436 1.00 18.51 345 TYR A C 1
ATOM 2659 O O . TYR A 1 345 ? 61.357 135.303 -32.683 1.00 17.05 345 TYR A O 1
ATOM 2668 N N . GLY A 1 346 ? 60.219 133.803 -31.448 1.00 17.22 346 GLY A N 1
ATOM 2669 C CA . GLY A 1 346 ? 59.666 134.807 -30.557 1.00 16.62 346 GLY A CA 1
ATOM 2670 C C . GLY A 1 346 ? 58.357 135.436 -30.992 1.00 17.05 346 GLY A C 1
ATOM 2671 O O . GLY A 1 346 ? 57.641 136.011 -30.168 1.00 16.79 346 GLY A O 1
ATOM 2672 N N . SER A 1 347 ? 58.029 135.338 -32.275 1.00 16.17 347 SER A N 1
ATOM 2673 C CA . SER A 1 347 ? 56.789 135.932 -32.751 1.00 17.66 347 SER A CA 1
ATOM 2674 C C . SER A 1 347 ? 55.561 135.481 -31.951 1.00 16.64 347 SER A C 1
ATOM 2675 O O . SER A 1 347 ? 54.698 136.293 -31.621 1.00 16.75 347 SER A O 1
ATOM 2678 N N . ASP A 1 348 ? 55.479 134.193 -31.636 1.00 16.42 348 ASP A N 1
ATOM 2679 C CA . ASP A 1 348 ? 54.337 133.676 -30.880 1.00 17.84 348 ASP A CA 1
ATOM 2680 C C . ASP A 1 348 ? 54.204 134.304 -29.487 1.00 17.78 348 ASP A C 1
ATOM 2681 O O . ASP A 1 348 ? 53.090 134.443 -28.972 1.00 16.00 348 ASP A O 1
ATOM 2686 N N . LEU A 1 349 ? 55.326 134.695 -28.883 1.00 17.33 349 LEU A N 1
ATOM 2687 C CA . LEU A 1 349 ? 55.297 135.297 -27.548 1.00 18.43 349 LEU A CA 1
ATOM 2688 C C . LEU A 1 349 ? 54.849 136.760 -27.564 1.00 17.93 349 LEU A C 1
ATOM 2689 O O . LEU A 1 349 ? 54.390 137.287 -26.551 1.00 17.81 349 LEU A O 1
ATOM 2694 N N . LEU A 1 350 ? 54.980 137.415 -28.711 1.00 18.05 350 LEU A N 1
ATOM 2695 C CA . LEU A 1 350 ? 54.598 138.820 -28.814 1.00 18.50 350 LEU A CA 1
ATOM 2696 C C . LEU A 1 350 ? 53.166 139.057 -29.311 1.00 18.73 350 LEU A C 1
ATOM 2697 O O . LEU A 1 350 ? 52.440 139.879 -28.749 1.00 20.22 350 LEU A O 1
ATOM 2702 N N . PHE A 1 351 ? 52.775 138.321 -30.351 1.00 18.36 351 PHE A N 1
ATOM 2703 C CA . PHE A 1 351 ? 51.466 138.440 -30.983 1.00 15.82 351 PHE A CA 1
ATOM 2704 C C . PHE A 1 351 ? 50.398 137.427 -30.575 1.00 16.59 351 PHE A C 1
ATOM 2705 O O . PHE A 1 351 ? 49.321 137.392 -31.171 1.00 17.19 351 PHE A O 1
ATOM 2713 N N . GLY A 1 352 ? 50.704 136.590 -29.588 1.00 15.82 352 GLY A N 1
ATOM 2714 C CA . GLY A 1 352 ? 49.725 135.636 -29.091 1.00 14.08 352 GLY A CA 1
ATOM 2715 C C . GLY A 1 352 ? 49.645 134.265 -29.725 1.00 14.88 352 GLY A C 1
ATOM 2716 O O . GLY A 1 352 ? 48.599 133.617 -29.649 1.00 17.22 352 GLY A O 1
ATOM 2717 N N . GLY A 1 353 ? 50.731 133.820 -30.344 1.00 14.51 353 GLY A N 1
ATOM 2718 C CA . GLY A 1 353 ? 50.746 132.511 -30.972 1.00 14.28 353 GLY A CA 1
ATOM 2719 C C . GLY A 1 353 ? 50.627 131.334 -30.008 1.00 16.22 353 GLY A C 1
ATOM 2720 O O . GLY A 1 353 ? 50.204 130.254 -30.417 1.00 15.41 353 GLY A O 1
ATOM 2721 N N . ILE A 1 354 ? 51.001 131.513 -28.740 1.00 15.96 354 ILE A N 1
ATOM 2722 C CA . ILE A 1 354 ? 50.890 130.408 -27.786 1.00 16.33 354 ILE A CA 1
ATOM 2723 C C . ILE A 1 354 ? 49.508 130.362 -27.153 1.00 15.19 354 ILE A C 1
ATOM 2724 O O . ILE A 1 354 ? 49.227 129.520 -26.304 1.00 17.57 354 ILE A O 1
ATOM 2729 N N . LEU A 1 355 ? 48.644 131.277 -27.559 1.00 14.67 355 LEU A N 1
ATOM 2730 C CA . LEU A 1 355 ? 47.292 131.310 -27.027 1.00 15.06 355 LEU A CA 1
ATOM 2731 C C . LEU A 1 355 ? 46.433 130.291 -27.791 1.00 15.78 355 LEU A C 1
ATOM 2732 O O . LEU A 1 355 ? 46.771 129.892 -28.901 1.00 12.04 355 LEU A O 1
ATOM 2737 N N . LYS A 1 356 ? 45.337 129.860 -27.184 1.00 16.23 356 LYS A N 1
ATOM 2738 C CA . LYS A 1 356 ? 44.449 128.902 -27.818 1.00 19.77 356 LYS A CA 1
ATOM 2739 C C . LYS A 1 356 ? 43.332 129.690 -28.532 1.00 19.63 356 LYS A C 1
ATOM 2740 O O . LYS A 1 356 ? 42.628 130.481 -27.912 1.00 19.19 356 LYS A O 1
ATOM 2746 N N . PRO A 1 357 ? 43.178 129.498 -29.854 1.00 19.86 357 PRO A N 1
ATOM 2747 C CA . PRO A 1 357 ? 42.144 130.203 -30.632 1.00 18.91 357 PRO A CA 1
ATOM 2748 C C . PRO A 1 357 ? 40.741 130.035 -30.052 1.00 18.34 357 PRO A C 1
ATOM 2749 O O . PRO A 1 357 ? 40.377 128.946 -29.619 1.00 18.96 357 PRO A O 1
ATOM 2753 N N . GLY A 1 358 ? 39.961 131.113 -30.045 1.00 18.10 358 GLY A N 1
ATOM 2754 C CA . GLY A 1 358 ? 38.609 131.046 -29.521 1.00 17.30 358 GLY A CA 1
ATOM 2755 C C . GLY A 1 358 ? 38.501 130.984 -28.007 1.00 18.93 358 GLY A C 1
ATOM 2756 O O . GLY A 1 358 ? 37.413 131.163 -27.458 1.00 18.44 358 GLY A O 1
ATOM 2757 N N . ALA A 1 359 ? 39.615 130.732 -27.321 1.00 17.89 359 ALA A N 1
ATOM 2758 C CA . ALA A 1 359 ? 39.586 130.657 -25.864 1.00 16.51 359 ALA A CA 1
ATOM 2759 C C . ALA A 1 359 ? 39.561 132.040 -25.208 1.00 16.16 359 ALA A C 1
ATOM 2760 O O . ALA A 1 359 ? 39.981 133.029 -25.801 1.00 15.84 359 ALA A O 1
ATOM 2762 N N . GLN A 1 360 ? 39.060 132.092 -23.981 1.00 13.96 360 GLN A N 1
ATOM 2763 C CA . GLN A 1 360 ? 38.987 133.332 -23.224 1.00 13.87 360 GLN A CA 1
ATOM 2764 C C . GLN A 1 360 ? 40.133 133.401 -22.207 1.00 15.04 360 GLN A C 1
ATOM 2765 O O . GLN A 1 360 ? 40.478 132.384 -21.597 1.00 15.10 360 GLN A O 1
ATOM 2771 N N . TYR A 1 361 ? 40.696 134.597 -22.017 1.00 14.44 361 TYR A N 1
ATOM 2772 C CA . TYR A 1 361 ? 41.804 134.837 -21.073 1.00 15.55 361 TYR A CA 1
ATOM 2773 C C . TYR A 1 361 ? 41.562 136.102 -20.257 1.00 15.73 361 TYR A C 1
ATOM 2774 O O . TYR A 1 361 ? 41.278 137.153 -20.823 1.00 14.90 361 TYR A O 1
ATOM 2783 N N . ASP A 1 362 ? 41.674 136.022 -18.934 1.00 17.22 362 ASP A N 1
ATOM 2784 C CA . ASP A 1 362 ? 41.470 137.225 -18.131 1.00 19.07 362 ASP A CA 1
ATOM 2785 C C . ASP A 1 362 ? 42.551 138.263 -18.434 1.00 20.03 362 ASP A C 1
ATOM 2786 O O . ASP A 1 362 ? 42.292 139.464 -18.423 1.00 20.65 362 ASP A O 1
ATOM 2791 N N . ASN A 1 363 ? 43.761 137.803 -18.724 1.00 19.08 363 ASN A N 1
ATOM 2792 C CA . ASN A 1 363 ? 44.838 138.727 -19.014 1.00 21.70 363 ASN A CA 1
ATOM 2793 C C . ASN A 1 363 ? 45.857 138.054 -19.914 1.00 21.69 363 ASN A C 1
ATOM 2794 O O . ASN A 1 363 ? 46.929 137.638 -19.457 1.00 20.94 363 ASN A O 1
ATOM 2799 N N . PRO A 1 364 ? 45.537 137.937 -21.211 1.00 20.60 364 PRO A N 1
ATOM 2800 C CA . PRO A 1 364 ? 46.441 137.302 -22.168 1.00 19.36 364 PRO A CA 1
ATOM 2801 C C . PRO A 1 364 ? 47.802 137.979 -22.268 1.00 18.96 364 PRO A C 1
ATOM 2802 O O . PRO A 1 364 ? 48.817 137.309 -22.453 1.00 16.44 364 PRO A O 1
ATOM 2806 N N . ASN A 1 365 ? 47.826 139.303 -22.144 1.00 18.62 365 ASN A N 1
ATOM 2807 C CA . ASN A 1 365 ? 49.092 140.022 -22.230 1.00 19.28 365 ASN A CA 1
ATOM 2808 C C . ASN A 1 365 ? 50.021 139.663 -21.077 1.00 19.07 365 ASN A C 1
ATOM 2809 O O . ASN A 1 365 ? 51.238 139.612 -21.249 1.00 16.56 365 ASN A O 1
ATOM 2814 N N . GLN A 1 366 ? 49.444 139.408 -19.908 1.00 19.09 366 GLN A N 1
ATOM 2815 C CA . GLN A 1 366 ? 50.243 139.030 -18.752 1.00 21.84 366 GLN A CA 1
ATOM 2816 C C . GLN A 1 366 ? 50.848 137.646 -19.003 1.00 21.57 366 GLN A C 1
ATOM 2817 O O . GLN A 1 366 ? 52.029 137.419 -18.735 1.00 21.36 366 GLN A O 1
ATOM 2823 N N . LEU A 1 367 ? 50.044 136.735 -19.543 1.00 20.64 367 LEU A N 1
ATOM 2824 C CA . LEU A 1 367 ? 50.503 135.379 -19.831 1.00 19.20 367 LEU A CA 1
ATOM 2825 C C . LEU A 1 367 ? 51.662 135.404 -20.818 1.00 16.62 367 LEU A C 1
ATOM 2826 O O . LEU A 1 367 ? 52.623 134.639 -20.699 1.00 14.45 367 LEU A O 1
ATOM 2831 N N . LEU A 1 368 ? 51.554 136.289 -21.801 1.00 14.27 368 LEU A N 1
ATOM 2832 C CA . LEU A 1 368 ? 52.579 136.428 -22.822 1.00 13.17 368 LEU A CA 1
ATOM 2833 C C . LEU A 1 368 ? 53.838 137.062 -22.236 1.00 11.92 368 LEU A C 1
ATOM 2834 O O . LEU A 1 368 ? 54.935 136.533 -22.406 1.00 13.37 368 LEU A O 1
ATOM 2839 N N . ALA A 1 369 ? 53.673 138.176 -21.528 1.00 10.73 369 ALA A N 1
ATOM 2840 C CA . ALA A 1 369 ? 54.803 138.879 -20.926 1.00 12.79 369 ALA A CA 1
ATOM 2841 C C . ALA A 1 369 ? 55.664 137.926 -20.095 1.00 13.15 369 ALA A C 1
ATOM 2842 O O . ALA A 1 369 ? 56.889 138.008 -20.124 1.00 14.69 369 ALA A O 1
ATOM 2844 N N . GLU A 1 370 ? 55.022 137.025 -19.356 1.00 16.45 370 GLU A N 1
ATOM 2845 C CA . GLU A 1 370 ? 55.747 136.044 -18.543 1.00 16.76 370 GLU A CA 1
ATOM 2846 C C . GLU A 1 370 ? 56.712 135.204 -19.386 1.00 15.90 370 GLU A C 1
ATOM 2847 O O . GLU A 1 370 ? 57.835 134.928 -18.962 1.00 16.47 370 GLU A O 1
ATOM 2853 N N . GLN A 1 371 ? 56.267 134.803 -20.576 1.00 14.20 371 GLN A N 1
ATOM 2854 C CA . GLN A 1 371 ? 57.083 133.984 -21.474 1.00 14.70 371 GLN A CA 1
ATOM 2855 C C . GLN A 1 371 ? 58.235 134.770 -22.116 1.00 15.79 371 GLN A C 1
ATOM 2856 O O . GLN A 1 371 ? 59.312 134.217 -22.363 1.00 16.22 371 GLN A O 1
ATOM 2862 N N . VAL A 1 372 ? 57.985 136.051 -22.395 1.00 15.71 372 VAL A N 1
ATOM 2863 C CA . VAL A 1 372 ? 58.977 136.959 -22.971 1.00 15.58 372 VAL A CA 1
ATOM 2864 C C . VAL A 1 372 ? 60.105 137.122 -21.935 1.00 16.10 372 VAL A C 1
ATOM 2865 O O . VAL A 1 372 ? 61.282 137.163 -22.284 1.00 15.22 372 VAL A O 1
ATOM 2869 N N . TYR A 1 373 ? 59.736 137.184 -20.659 1.00 15.13 373 TYR A N 1
ATOM 2870 C CA . TYR A 1 373 ? 60.715 137.350 -19.589 1.00 15.48 373 TYR A CA 1
ATOM 2871 C C . TYR A 1 373 ? 61.493 136.054 -19.351 1.00 17.79 373 TYR A C 1
ATOM 2872 O O . TYR A 1 373 ? 62.695 136.088 -19.077 1.00 15.87 373 TYR A O 1
ATOM 2881 N N . ARG A 1 374 ? 60.805 134.920 -19.473 1.00 14.38 374 ARG A N 1
ATOM 2882 C CA . ARG A 1 374 ? 61.418 133.613 -19.268 1.00 14.29 374 ARG A CA 1
ATOM 2883 C C . ARG A 1 374 ? 62.662 133.415 -20.122 1.00 13.87 374 ARG A C 1
ATOM 2884 O O . ARG A 1 374 ? 63.661 132.864 -19.655 1.00 13.66 374 ARG A O 1
ATOM 2892 N N . THR A 1 375 ? 62.588 133.868 -21.370 1.00 12.46 375 THR A N 1
ATOM 2893 C CA . THR A 1 375 ? 63.682 133.737 -22.328 1.00 11.27 375 THR A CA 1
ATOM 2894 C C . THR A 1 375 ? 64.968 134.419 -21.894 1.00 11.93 375 THR A C 1
ATOM 2895 O O . THR A 1 375 ? 66.032 134.147 -22.444 1.00 11.70 375 THR A O 1
ATOM 2899 N N . ARG A 1 376 ? 64.867 135.316 -20.923 1.00 13.24 376 ARG A N 1
ATOM 2900 C CA . ARG A 1 376 ? 66.027 136.042 -20.433 1.00 14.63 376 ARG A CA 1
ATOM 2901 C C . ARG A 1 376 ? 67.048 135.149 -19.730 1.00 15.96 376 ARG A C 1
ATOM 2902 O O . ARG A 1 376 ? 68.238 135.425 -19.775 1.00 14.23 376 ARG A O 1
ATOM 2910 N N . TRP A 1 377 ? 66.605 134.068 -19.099 1.00 15.50 377 TRP A N 1
ATOM 2911 C CA . TRP A 1 377 ? 67.562 133.229 -18.383 1.00 15.18 377 TRP A CA 1
ATOM 2912 C C . TRP A 1 377 ? 67.869 131.863 -18.966 1.00 16.01 377 TRP A C 1
ATOM 2913 O O . TRP A 1 377 ? 68.845 131.229 -18.565 1.00 16.30 377 TRP A O 1
ATOM 2924 N N . THR A 1 378 ? 67.053 131.405 -19.904 1.00 15.54 378 THR A N 1
ATOM 2925 C CA . THR A 1 378 ? 67.235 130.065 -20.455 1.00 15.20 378 THR A CA 1
ATOM 2926 C C . THR A 1 378 ? 68.468 129.818 -21.289 1.00 16.28 378 THR A C 1
ATOM 2927 O O . THR A 1 378 ? 69.068 128.749 -21.218 1.00 15.51 378 THR A O 1
ATOM 2931 N N . GLY A 1 379 ? 68.833 130.803 -22.096 1.00 16.53 379 GLY A N 1
ATOM 2932 C CA . GLY A 1 379 ? 69.970 130.630 -22.969 1.00 15.70 379 GLY A CA 1
ATOM 2933 C C . GLY A 1 379 ? 69.518 130.426 -24.411 1.00 18.26 379 GLY A C 1
ATOM 2934 O O . GLY A 1 379 ? 70.361 130.237 -25.290 1.00 19.80 379 GLY A O 1
ATOM 2935 N N . GLU A 1 380 ? 68.202 130.453 -24.661 1.00 15.76 380 GLU A N 1
ATOM 2936 C CA . GLU A 1 380 ? 67.651 130.283 -26.025 1.00 16.92 380 GLU A CA 1
ATOM 2937 C C . GLU A 1 380 ? 68.171 131.367 -26.956 1.00 14.17 380 GLU A C 1
ATOM 2938 O O . GLU A 1 380 ? 68.302 131.152 -28.154 1.00 15.40 380 GLU A O 1
ATOM 2944 N N . PHE A 1 381 ? 68.444 132.544 -26.413 1.00 12.14 381 PHE A N 1
ATOM 2945 C CA . PHE A 1 381 ? 68.916 133.609 -27.262 1.00 12.98 381 PHE A CA 1
ATOM 2946 C C . PHE A 1 381 ? 70.432 133.759 -27.352 1.00 11.92 381 PHE A C 1
ATOM 2947 O O . PHE A 1 381 ? 70.930 134.718 -27.937 1.00 12.39 381 PHE A O 1
ATOM 2955 N N . ALA A 1 382 ? 71.166 132.811 -26.778 1.00 11.57 382 ALA A N 1
ATOM 2956 C CA . ALA A 1 382 ? 72.625 132.845 -26.848 1.00 12.58 382 ALA A CA 1
ATOM 2957 C C . ALA A 1 382 ? 72.964 132.575 -28.315 1.00 13.70 382 ALA A C 1
ATOM 2958 O O . ALA A 1 382 ? 72.254 131.826 -29.003 1.00 12.57 382 ALA A O 1
ATOM 2960 N N . THR A 1 383 ? 74.053 133.171 -28.787 1.00 13.24 383 THR A N 1
ATOM 2961 C CA . THR A 1 383 ? 74.457 133.032 -30.180 1.00 13.27 383 THR A CA 1
ATOM 2962 C C . THR A 1 383 ? 75.654 132.097 -30.401 1.00 14.22 383 THR A C 1
ATOM 2963 O O . THR A 1 383 ? 76.092 131.918 -31.533 1.00 14.56 383 THR A O 1
ATOM 2967 N N . HIS A 1 384 ? 76.165 131.484 -29.336 1.00 15.55 384 HIS A N 1
ATOM 2968 C CA . HIS A 1 384 ? 77.330 130.603 -29.462 1.00 16.90 384 HIS A CA 1
ATOM 2969 C C . HIS A 1 384 ? 77.132 129.433 -30.442 1.00 17.94 384 HIS A C 1
ATOM 2970 O O . HIS A 1 384 ? 77.973 129.195 -31.314 1.00 18.36 384 HIS A O 1
ATOM 2977 N N . GLY A 1 385 ? 76.029 128.705 -30.305 1.00 17.96 385 GLY A N 1
ATOM 2978 C CA . GLY A 1 385 ? 75.772 127.598 -31.209 1.00 17.91 385 GLY A CA 1
ATOM 2979 C C . GLY A 1 385 ? 75.899 127.996 -32.674 1.00 18.36 385 GLY A C 1
ATOM 2980 O O . GLY A 1 385 ? 76.679 127.400 -33.415 1.00 17.80 385 GLY A O 1
ATOM 2981 N N . ALA A 1 386 ? 75.154 129.011 -33.106 1.00 18.58 386 ALA A N 1
ATOM 2982 C CA . ALA A 1 386 ? 75.230 129.424 -34.507 1.00 20.03 386 ALA A CA 1
ATOM 2983 C C . ALA A 1 386 ? 76.633 129.879 -34.887 1.00 19.74 386 ALA A C 1
ATOM 2984 O O . ALA A 1 386 ? 77.092 129.615 -35.997 1.00 20.16 386 ALA A O 1
ATOM 2986 N N . SER A 1 387 ? 77.317 130.545 -33.961 1.00 20.35 387 SER A N 1
ATOM 2987 C CA . SER A 1 387 ? 78.666 131.027 -34.220 1.00 22.27 387 SER A CA 1
ATOM 2988 C C . SER A 1 387 ? 79.615 129.877 -34.527 1.00 22.92 387 SER A C 1
ATOM 2989 O O . SER A 1 387 ? 80.449 129.976 -35.429 1.00 22.35 387 SER A O 1
ATOM 2992 N N . CYS A 1 388 ? 79.497 128.783 -33.781 1.00 23.43 388 CYS A N 1
ATOM 2993 C CA . CYS A 1 388 ? 80.377 127.648 -34.026 1.00 24.68 388 CYS A CA 1
ATOM 2994 C C . CYS A 1 388 ? 80.082 126.978 -35.368 1.00 23.77 388 CYS A C 1
ATOM 2995 O O . CYS A 1 388 ? 80.841 126.124 -35.817 1.00 22.31 388 CYS A O 1
ATOM 2998 N N . TYR A 1 389 ? 78.980 127.372 -36.006 1.00 23.07 389 TYR A N 1
ATOM 2999 C CA . TYR A 1 389 ? 78.625 126.843 -37.321 1.00 22.04 389 TYR A CA 1
ATOM 3000 C C . TYR A 1 389 ? 78.922 127.905 -38.383 1.00 21.73 389 TYR A C 1
ATOM 3001 O O . TYR A 1 389 ? 78.505 127.769 -39.529 1.00 23.38 389 TYR A O 1
ATOM 3010 N N . GLY A 1 390 ? 79.637 128.960 -37.994 1.00 20.35 390 GLY A N 1
ATOM 3011 C CA . GLY A 1 390 ? 79.970 130.030 -38.924 1.00 18.17 390 GLY A CA 1
ATOM 3012 C C . GLY A 1 390 ? 78.772 130.884 -39.298 1.00 18.39 390 GLY A C 1
ATOM 3013 O O . GLY A 1 390 ? 78.764 131.538 -40.341 1.00 18.64 390 GLY A O 1
ATOM 3014 N N . ILE A 1 391 ? 77.769 130.899 -38.427 1.00 17.96 391 ILE A N 1
ATOM 3015 C CA . ILE A 1 391 ? 76.542 131.636 -38.683 1.00 18.65 391 ILE A CA 1
ATOM 3016 C C . ILE A 1 391 ? 76.218 132.740 -37.673 1.00 18.74 391 ILE A C 1
ATOM 3017 O O . ILE A 1 391 ? 76.280 132.531 -36.463 1.00 18.89 391 ILE A O 1
ATOM 3022 N N . ASP A 1 392 ? 75.877 133.918 -38.185 1.00 19.09 392 ASP A N 1
ATOM 3023 C CA . ASP A 1 392 ? 75.486 135.044 -37.342 1.00 21.25 392 ASP A CA 1
ATOM 3024 C C . ASP A 1 392 ? 73.957 134.931 -37.259 1.00 22.78 392 ASP A C 1
ATOM 3025 O O . ASP A 1 392 ? 73.257 135.331 -38.193 1.00 23.88 392 ASP A O 1
ATOM 3030 N N . ILE A 1 393 ? 73.447 134.389 -36.154 1.00 20.20 393 ILE A N 1
ATOM 3031 C CA . ILE A 1 393 ? 72.010 134.197 -35.978 1.00 17.91 393 ILE A CA 1
ATOM 3032 C C . ILE A 1 393 ? 71.286 135.467 -35.544 1.00 19.38 393 ILE A C 1
ATOM 3033 O O . ILE A 1 393 ? 71.720 136.155 -34.619 1.00 18.47 393 ILE A O 1
ATOM 3038 N N . ARG A 1 394 ? 70.174 135.764 -36.212 1.00 18.53 394 ARG A N 1
ATOM 3039 C CA . ARG A 1 394 ? 69.381 136.944 -35.903 1.00 19.02 394 ARG A CA 1
ATOM 3040 C C . ARG A 1 394 ? 67.888 136.598 -35.815 1.00 19.95 394 ARG A C 1
ATOM 3041 O O . ARG A 1 394 ? 67.380 135.777 -36.588 1.00 19.25 394 ARG A O 1
ATOM 3049 N N . HIS A 1 395 ? 67.189 137.226 -34.871 1.00 17.67 395 HIS A N 1
ATOM 3050 C CA . HIS A 1 395 ? 65.757 136.996 -34.682 1.00 16.61 395 HIS A CA 1
ATOM 3051 C C . HIS A 1 395 ? 65.068 138.340 -34.819 1.00 15.50 395 HIS A C 1
ATOM 3052 O O . HIS A 1 395 ? 64.855 139.038 -33.831 1.00 17.03 395 HIS A O 1
ATOM 3059 N N . PRO A 1 396 ? 64.703 138.713 -36.058 1.00 15.84 396 PRO A N 1
ATOM 3060 C CA . PRO A 1 396 ? 64.038 139.973 -36.406 1.00 14.74 396 PRO A CA 1
ATOM 3061 C C . PRO A 1 396 ? 62.904 140.407 -35.486 1.00 14.16 396 PRO A C 1
ATOM 3062 O O . PRO A 1 396 ? 62.731 141.595 -35.232 1.00 13.74 396 PRO A O 1
ATOM 3066 N N . PHE A 1 397 ? 62.121 139.460 -34.990 1.00 13.11 397 PHE A N 1
ATOM 3067 C CA . PHE A 1 397 ? 61.013 139.833 -34.125 1.00 13.66 397 PHE A CA 1
ATOM 3068 C C . PHE A 1 397 ? 61.435 140.342 -32.760 1.00 14.32 397 PHE A C 1
ATOM 3069 O O . PHE A 1 397 ? 60.728 141.152 -32.153 1.00 14.99 397 PHE A O 1
ATOM 3077 N N . TRP A 1 398 ? 62.588 139.875 -32.286 1.00 13.13 398 TRP A N 1
ATOM 3078 C CA . TRP A 1 398 ? 63.068 140.225 -30.954 1.00 15.74 398 TRP A CA 1
ATOM 3079 C C . TRP A 1 398 ? 63.835 141.545 -30.844 1.00 15.60 398 TRP A C 1
ATOM 3080 O O . TRP A 1 398 ? 65.013 141.572 -30.485 1.00 16.45 398 TRP A O 1
ATOM 3091 N N . SER A 1 399 ? 63.156 142.641 -31.152 1.00 14.75 399 SER A N 1
ATOM 3092 C CA . SER A 1 399 ? 63.770 143.953 -31.049 1.00 15.22 399 SER A CA 1
ATOM 3093 C C . SER A 1 399 ? 63.061 144.633 -29.887 1.00 14.59 399 SER A C 1
ATOM 3094 O O . SER A 1 399 ? 61.906 144.310 -29.582 1.00 13.41 399 SER A O 1
ATOM 3097 N N . HIS A 1 400 ? 63.758 145.551 -29.228 1.00 13.45 400 HIS A N 1
ATOM 3098 C CA . HIS A 1 400 ? 63.182 146.262 -28.095 1.00 13.79 400 HIS A CA 1
ATOM 3099 C C . HIS A 1 400 ? 61.899 146.961 -28.516 1.00 13.94 400 HIS A C 1
ATOM 3100 O O . HIS A 1 400 ? 60.881 146.888 -27.824 1.00 14.36 400 HIS A O 1
ATOM 3107 N N . SER A 1 401 ? 61.953 147.665 -29.642 1.00 13.40 401 SER A N 1
ATOM 3108 C CA . SER A 1 401 ? 60.786 148.401 -30.111 1.00 12.36 401 SER A CA 1
ATOM 3109 C C . SER A 1 401 ? 59.566 147.512 -30.343 1.00 12.31 401 SER A C 1
ATOM 3110 O O . SER A 1 401 ? 58.461 147.867 -29.928 1.00 9.79 401 SER A O 1
ATOM 3113 N N . LEU A 1 402 ? 59.756 146.363 -30.990 1.00 12.42 402 LEU A N 1
ATOM 3114 C CA . LEU A 1 402 ? 58.636 145.461 -31.237 1.00 13.08 402 LEU A CA 1
ATOM 3115 C C . LEU A 1 402 ? 58.157 144.809 -29.939 1.00 15.55 402 LEU A C 1
ATOM 3116 O O . LEU A 1 402 ? 56.955 144.678 -29.697 1.00 15.45 402 LEU A O 1
ATOM 3121 N N . ILE A 1 403 ? 59.100 144.410 -29.092 1.00 16.25 403 ILE A N 1
ATOM 3122 C CA . ILE A 1 403 ? 58.726 143.776 -27.842 1.00 16.00 403 ILE A CA 1
ATOM 3123 C C . ILE A 1 403 ? 57.915 144.734 -26.977 1.00 15.59 403 ILE A C 1
ATOM 3124 O O . ILE A 1 403 ? 56.877 144.353 -26.424 1.00 13.84 403 ILE A O 1
ATOM 3129 N N . SER A 1 404 ? 58.389 145.974 -26.858 1.00 14.55 404 SER A N 1
ATOM 3130 C CA . SER A 1 404 ? 57.694 146.991 -26.074 1.00 13.98 404 SER A CA 1
ATOM 3131 C C . SER A 1 404 ? 56.317 147.310 -26.663 1.00 14.86 404 SER A C 1
ATOM 3132 O O . SER A 1 404 ? 55.368 147.571 -25.921 1.00 14.14 404 SER A O 1
ATOM 3135 N N . LEU A 1 405 ? 56.210 147.304 -27.994 1.00 16.17 405 LEU A N 1
ATOM 3136 C CA . LEU A 1 405 ? 54.937 147.620 -28.665 1.00 16.26 405 LEU A CA 1
ATOM 3137 C C . LEU A 1 405 ? 53.874 146.613 -28.274 1.00 16.24 405 LEU A C 1
ATOM 3138 O O . LEU A 1 405 ? 52.740 146.974 -27.952 1.00 16.61 405 LEU A O 1
ATOM 3143 N N . CYS A 1 406 ? 54.264 145.343 -28.295 1.00 17.08 406 CYS A N 1
ATOM 3144 C CA . CYS A 1 406 ? 53.358 144.243 -27.983 1.00 17.44 406 CYS A CA 1
ATOM 3145 C C . CYS A 1 406 ? 53.055 144.039 -26.502 1.00 17.17 406 CYS A C 1
ATOM 3146 O O . CYS A 1 406 ? 51.995 143.506 -26.154 1.00 16.70 406 CYS A O 1
ATOM 3149 N N . HIS A 1 407 ? 53.967 144.486 -25.639 1.00 15.62 407 HIS A N 1
ATOM 3150 C CA . HIS A 1 407 ? 53.814 144.300 -24.198 1.00 15.89 407 HIS A CA 1
ATOM 3151 C C . HIS A 1 407 ? 52.421 144.512 -23.633 1.00 15.94 407 HIS A C 1
ATOM 3152 O O . HIS A 1 407 ? 51.941 143.713 -22.822 1.00 15.87 407 HIS A O 1
ATOM 3159 N N . ALA A 1 408 ? 51.781 145.604 -24.028 1.00 15.68 408 ALA A N 1
ATOM 3160 C CA . ALA A 1 408 ? 50.4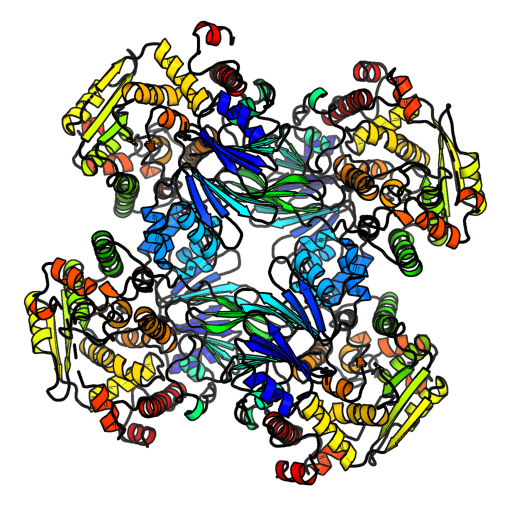34 145.896 -23.534 1.00 17.34 408 ALA A CA 1
ATOM 3161 C C . ALA A 1 408 ? 49.485 146.193 -24.693 1.00 17.19 408 ALA A C 1
ATOM 3162 O O . ALA A 1 408 ? 48.444 146.813 -24.501 1.00 18.70 408 ALA A O 1
ATOM 3164 N N . LEU A 1 409 ? 49.848 145.758 -25.896 1.00 17.15 409 LEU A N 1
ATOM 3165 C CA . LEU A 1 409 ? 48.999 146.008 -27.048 1.00 17.64 409 LEU A CA 1
ATOM 3166 C C . LEU A 1 409 ? 47.630 145.361 -26.836 1.00 18.48 409 LEU A C 1
ATOM 3167 O O . LEU A 1 409 ? 47.542 144.203 -26.429 1.00 17.82 409 LEU A O 1
ATOM 3172 N N . HIS A 1 410 ? 46.563 146.103 -27.115 1.00 19.64 410 HIS A N 1
ATOM 3173 C CA . HIS A 1 410 ? 45.223 145.559 -26.937 1.00 19.55 410 HIS A CA 1
ATOM 3174 C C . HIS A 1 410 ? 45.150 144.122 -27.454 1.00 18.69 410 HIS A C 1
ATOM 3175 O O . HIS A 1 410 ? 45.518 143.840 -28.592 1.00 17.50 410 HIS A O 1
ATOM 3182 N N . PRO A 1 411 ? 44.671 143.195 -26.612 1.00 17.63 411 PRO A N 1
ATOM 3183 C CA . PRO A 1 411 ? 44.526 141.769 -26.925 1.00 18.07 411 PRO A CA 1
ATOM 3184 C C . PRO A 1 411 ? 43.724 141.459 -28.194 1.00 15.65 411 PRO A C 1
ATOM 3185 O O . PRO A 1 411 ? 44.048 140.518 -28.902 1.00 14.05 411 PRO A O 1
ATOM 3189 N N . ASP A 1 412 ? 42.683 142.229 -28.489 1.00 16.28 412 ASP A N 1
ATOM 3190 C CA . ASP A 1 412 ? 41.902 141.921 -29.681 1.00 17.41 412 ASP A CA 1
ATOM 3191 C C . ASP A 1 412 ? 42.762 141.846 -30.935 1.00 17.60 412 ASP A C 1
ATOM 3192 O O . ASP A 1 412 ? 42.329 141.322 -31.955 1.00 19.56 412 ASP A O 1
ATOM 3197 N N . TYR A 1 413 ? 43.981 142.366 -30.859 1.00 16.31 413 TYR A N 1
ATOM 3198 C CA . TYR A 1 413 ? 44.909 142.319 -31.984 1.00 16.04 413 TYR A CA 1
ATOM 3199 C C . TYR A 1 413 ? 45.667 141.001 -31.967 1.00 16.58 413 TYR A C 1
ATOM 3200 O O . TYR A 1 413 ? 46.232 140.568 -32.980 1.00 16.94 413 TYR A O 1
ATOM 3209 N N . LYS A 1 414 ? 45.682 140.367 -30.803 1.00 16.07 414 LYS A N 1
ATOM 3210 C CA . LYS A 1 414 ? 46.410 139.112 -30.631 1.00 16.86 414 LYS A CA 1
ATOM 3211 C C . LYS A 1 414 ? 45.527 137.873 -30.633 1.00 15.85 414 LYS A C 1
ATOM 3212 O O . LYS A 1 414 ? 45.955 136.805 -31.057 1.00 14.63 414 LYS A O 1
ATOM 3218 N N . ILE A 1 415 ? 44.302 138.008 -30.147 1.00 16.81 415 ILE A N 1
ATOM 3219 C CA . ILE A 1 415 ? 43.395 136.877 -30.125 1.00 19.60 415 ILE A CA 1
ATOM 3220 C C . ILE A 1 415 ? 41.980 137.409 -30.282 1.00 20.65 415 ILE A C 1
ATOM 3221 O O . ILE A 1 415 ? 41.449 138.090 -29.404 1.00 23.30 415 ILE A O 1
ATOM 3226 N N . PHE A 1 416 ? 41.386 137.108 -31.430 1.00 22.98 416 PHE A N 1
ATOM 3227 C CA . PHE A 1 416 ? 40.046 137.579 -31.738 1.00 25.44 416 PHE A CA 1
ATOM 3228 C C . PHE A 1 416 ? 39.369 136.707 -32.791 1.00 27.79 416 PHE A C 1
ATOM 3229 O O . PHE A 1 416 ? 40.026 136.162 -33.685 1.00 24.54 416 PHE A O 1
ATOM 3237 N N . ASP A 1 417 ? 38.045 136.602 -32.658 1.00 31.40 417 ASP A N 1
ATOM 3238 C CA . ASP A 1 417 ? 37.169 135.821 -33.532 1.00 34.19 417 ASP A CA 1
ATOM 3239 C C . ASP A 1 417 ? 37.728 134.467 -33.935 1.00 32.42 417 ASP A C 1
ATOM 3240 O O . ASP A 1 417 ? 37.898 134.174 -35.118 1.00 30.90 417 ASP A O 1
ATOM 3245 N N . ASN A 1 418 ? 38.008 133.647 -32.929 1.00 32.46 418 ASN A N 1
ATOM 3246 C CA . ASN A 1 418 ? 38.526 132.302 -33.127 1.00 33.16 418 ASN A CA 1
ATOM 3247 C C . ASN A 1 418 ? 39.845 132.242 -33.888 1.00 32.00 418 ASN A C 1
ATOM 3248 O O . ASN A 1 418 ? 40.118 131.278 -34.601 1.00 29.63 418 ASN A O 1
ATOM 3253 N N . GLU A 1 419 ? 40.662 133.278 -33.722 1.00 31.04 419 GLU A N 1
ATOM 3254 C CA . GLU A 1 419 ? 41.970 133.348 -34.360 1.00 29.40 419 GLU A CA 1
ATOM 3255 C C . GLU A 1 419 ? 43.011 133.928 -33.400 1.00 27.12 419 GLU A C 1
ATOM 3256 O O . GLU A 1 419 ? 42.678 134.508 -32.363 1.00 25.36 419 GLU A O 1
ATOM 3262 N N . VAL A 1 420 ? 44.273 133.770 -33.772 1.00 24.86 420 VAL A N 1
ATOM 3263 C CA . VAL A 1 420 ? 45.398 134.252 -32.987 1.00 20.82 420 VAL A CA 1
ATOM 3264 C C . VAL A 1 420 ? 46.374 134.975 -33.918 1.00 19.48 420 VAL A C 1
ATOM 3265 O O . VAL A 1 420 ? 46.462 134.645 -35.097 1.00 17.36 420 VAL A O 1
ATOM 3269 N N . LYS A 1 421 ? 47.091 135.968 -33.390 1.00 19.92 421 LYS A N 1
ATOM 3270 C CA . LYS A 1 421 ? 48.071 136.721 -34.174 1.00 17.75 421 LYS A CA 1
ATOM 3271 C C . LYS A 1 421 ? 47.411 137.454 -35.333 1.00 17.66 421 LYS A C 1
ATOM 3272 O O . LYS A 1 421 ? 48.005 137.638 -36.397 1.00 17.33 421 LYS A O 1
ATOM 3278 N N . ASN A 1 422 ? 46.180 137.889 -35.096 1.00 17.03 422 ASN A N 1
ATOM 3279 C CA . ASN A 1 422 ? 45.383 138.591 -36.093 1.00 17.88 422 ASN A CA 1
ATOM 3280 C C . ASN A 1 422 ? 46.110 139.748 -36.770 1.00 17.10 422 ASN A C 1
ATOM 3281 O O . ASN A 1 422 ? 46.209 139.788 -37.994 1.00 18.10 422 ASN A O 1
ATOM 3286 N N . ILE A 1 423 ? 46.618 140.690 -35.984 1.00 18.65 423 ILE A N 1
ATOM 3287 C CA . ILE A 1 423 ? 47.289 141.833 -36.572 1.00 17.94 423 ILE A CA 1
ATOM 3288 C C . ILE A 1 423 ? 48.520 141.452 -37.397 1.00 19.28 423 ILE A C 1
ATOM 3289 O O . ILE A 1 423 ? 48.798 142.081 -38.423 1.00 20.65 423 ILE A O 1
ATOM 3294 N N . LEU A 1 424 ? 49.249 140.421 -36.965 1.00 18.50 424 LEU A N 1
ATOM 3295 C CA . LEU A 1 424 ? 50.448 139.968 -37.687 1.00 19.18 424 LEU A CA 1
ATOM 3296 C C . LEU A 1 424 ? 50.039 139.394 -39.036 1.00 19.03 424 LEU A C 1
ATOM 3297 O O . LEU A 1 424 ? 50.695 139.628 -40.054 1.00 18.84 424 LEU A O 1
ATOM 3302 N N . ARG A 1 425 ? 48.960 138.619 -39.029 1.00 19.10 425 ARG A N 1
ATOM 3303 C CA . ARG A 1 425 ? 48.451 138.015 -40.254 1.00 21.31 425 ARG A CA 1
ATOM 3304 C C . ARG A 1 425 ? 47.955 139.134 -41.171 1.00 20.51 425 ARG A C 1
ATOM 3305 O O . ARG A 1 425 ? 48.179 139.086 -42.375 1.00 20.92 425 ARG A O 1
ATOM 3313 N N . GLU A 1 426 ? 47.298 140.147 -40.610 1.00 19.79 426 GLU A N 1
ATOM 3314 C CA . GLU A 1 426 ? 46.825 141.242 -41.451 1.00 22.92 426 GLU A CA 1
ATOM 3315 C C . GLU A 1 426 ? 48.038 141.889 -42.111 1.00 22.35 426 GLU A C 1
ATOM 3316 O O . GLU A 1 426 ? 48.036 142.133 -43.319 1.00 22.25 426 GLU A O 1
ATOM 3322 N N . TYR A 1 427 ? 49.082 142.149 -41.327 1.00 21.43 427 TYR A N 1
ATOM 3323 C CA . TYR A 1 427 ? 50.289 142.757 -41.880 1.00 22.27 427 TYR A CA 1
ATOM 3324 C C . TYR A 1 427 ? 50.923 141.839 -42.928 1.00 24.00 427 TYR A C 1
ATOM 3325 O O . TYR A 1 427 ? 51.389 142.305 -43.970 1.00 24.25 427 TYR A O 1
ATOM 3334 N N . ALA A 1 428 ? 50.929 140.537 -42.650 1.00 24.90 428 ALA A N 1
ATOM 3335 C CA . ALA A 1 428 ? 51.506 139.565 -43.567 1.00 27.85 428 ALA A CA 1
ATOM 3336 C C . ALA A 1 428 ? 50.898 139.625 -44.969 1.00 29.58 428 ALA A C 1
ATOM 3337 O O . ALA A 1 428 ? 51.612 139.879 -45.938 1.00 30.48 428 ALA A O 1
ATOM 3339 N N . ASP A 1 429 ? 49.595 139.409 -45.110 1.00 30.44 429 ASP A N 1
ATOM 3340 C CA . ASP A 1 429 ? 49.060 139.453 -46.465 1.00 34.53 429 ASP A CA 1
ATOM 3341 C C . ASP A 1 429 ? 49.095 140.839 -47.121 1.00 34.00 429 ASP A C 1
ATOM 3342 O O . ASP A 1 429 ? 49.038 140.937 -48.345 1.00 34.83 429 ASP A O 1
ATOM 3347 N N . SER A 1 430 ? 49.210 141.906 -46.331 1.00 34.00 430 SER A N 1
ATOM 3348 C CA . SER A 1 430 ? 49.269 143.248 -46.914 1.00 33.79 430 SER A CA 1
ATOM 3349 C C . SER A 1 430 ? 50.543 143.402 -47.753 1.00 35.40 430 SER A C 1
ATOM 3350 O O . SER A 1 430 ? 50.670 144.338 -48.544 1.00 36.82 430 SER A O 1
ATOM 3353 N N . LEU A 1 431 ? 51.491 142.491 -47.566 1.00 35.58 431 LEU A N 1
ATOM 3354 C CA . LEU A 1 431 ? 52.738 142.537 -48.314 1.00 36.94 431 LEU A CA 1
ATOM 3355 C C . LEU A 1 431 ? 52.548 142.005 -49.731 1.00 36.86 431 LEU A C 1
ATOM 3356 O O . LEU A 1 431 ? 53.425 142.153 -50.584 1.00 36.04 431 LEU A O 1
ATOM 3361 N N . GLN A 1 432 ? 51.397 141.387 -49.978 1.00 37.41 432 GLN A N 1
ATOM 3362 C CA . GLN A 1 432 ? 51.086 140.833 -51.295 1.00 37.69 432 GLN A CA 1
ATOM 3363 C C . GLN A 1 432 ? 52.196 139.886 -51.756 1.00 37.14 432 GLN A C 1
ATOM 3364 O O . GLN A 1 432 ? 52.474 139.798 -52.950 1.00 36.89 432 GLN A O 1
ATOM 3370 N N . LEU A 1 433 ? 52.829 139.189 -50.813 1.00 37.30 433 LEU A N 1
ATOM 3371 C CA . LEU A 1 433 ? 53.912 138.260 -51.139 1.00 36.38 433 LEU A CA 1
ATOM 3372 C C . LEU A 1 433 ? 53.581 136.824 -50.767 1.00 36.66 433 LEU A C 1
ATOM 3373 O O . LEU A 1 433 ? 54.048 135.883 -51.403 1.00 35.79 433 LEU A O 1
ATOM 3378 N N . LEU A 1 434 ? 52.770 136.652 -49.733 1.00 38.93 434 LEU A N 1
ATOM 3379 C CA . LEU A 1 434 ? 52.405 135.316 -49.286 1.00 39.90 434 LEU A CA 1
ATOM 3380 C C . LEU A 1 434 ? 50.951 134.963 -49.583 1.00 40.42 434 LEU A C 1
ATOM 3381 O O . LEU A 1 434 ? 50.056 135.803 -49.468 1.00 41.28 434 LEU A O 1
ATOM 3386 N N . PRO A 1 435 ? 50.699 133.706 -49.977 1.00 40.28 435 PRO A N 1
ATOM 3387 C CA . PRO A 1 435 ? 49.341 133.248 -50.285 1.00 40.62 435 PRO A CA 1
ATOM 3388 C C . PRO A 1 435 ? 48.448 133.141 -49.053 1.00 40.88 435 PRO A C 1
ATOM 3389 O O . PRO A 1 435 ? 48.890 132.697 -47.991 1.00 40.92 435 PRO A O 1
ATOM 3393 N N . LYS A 1 436 ? 47.192 133.556 -49.208 1.00 41.39 436 LYS A N 1
ATOM 3394 C CA . LYS A 1 436 ? 46.213 133.511 -48.126 1.00 42.43 436 LYS A CA 1
ATOM 3395 C C . LYS A 1 436 ? 46.316 132.200 -47.359 1.00 42.56 436 LYS A C 1
ATOM 3396 O O . LYS A 1 436 ? 46.262 132.180 -46.131 1.00 41.73 436 LYS A O 1
ATOM 3402 N N . ASP A 1 437 ? 46.465 131.109 -48.100 1.00 43.42 437 ASP A N 1
ATOM 3403 C CA . ASP A 1 437 ? 46.572 129.776 -47.523 1.00 43.53 437 ASP A CA 1
ATOM 3404 C C . ASP A 1 437 ? 47.563 129.739 -46.361 1.00 42.58 437 ASP A C 1
ATOM 3405 O O . ASP A 1 437 ? 47.235 129.283 -45.268 1.00 43.07 437 ASP A O 1
ATOM 3410 N N . ILE A 1 438 ? 48.774 130.225 -46.609 1.00 39.74 438 ILE A N 1
ATOM 3411 C CA . ILE A 1 438 ? 49.827 130.244 -45.605 1.00 37.19 438 ILE A CA 1
ATOM 3412 C C . ILE A 1 438 ? 49.585 131.274 -44.502 1.00 35.05 438 ILE A C 1
ATOM 3413 O O . ILE A 1 438 ? 49.765 130.979 -43.325 1.00 33.39 438 ILE A O 1
ATOM 3418 N N . VAL A 1 439 ? 49.182 132.480 -44.888 1.00 34.48 439 VAL A N 1
ATOM 3419 C CA . VAL A 1 439 ? 48.905 133.547 -43.935 1.00 34.63 439 VAL A CA 1
ATOM 3420 C C . VAL A 1 439 ? 47.730 133.181 -43.026 1.00 37.40 439 VAL A C 1
ATOM 3421 O O . VAL A 1 439 ? 47.623 133.675 -41.902 1.00 36.54 439 VAL A O 1
ATOM 3425 N N . TRP A 1 440 ? 46.859 132.302 -43.517 1.00 40.33 440 TRP A N 1
ATOM 3426 C CA . TRP A 1 440 ? 45.681 131.856 -42.772 1.00 45.04 440 TRP A CA 1
ATOM 3427 C C . TRP A 1 440 ? 44.733 133.013 -42.466 1.00 45.74 440 TRP A C 1
ATOM 3428 O O . TRP A 1 440 ? 43.806 132.860 -41.678 1.00 48.66 440 TRP A O 1
ATOM 3439 N N . ARG A 1 441 ? 44.961 134.165 -43.089 1.00 45.29 441 ARG A N 1
ATOM 3440 C CA . ARG A 1 441 ? 44.123 135.332 -42.853 1.00 44.12 441 ARG A CA 1
ATOM 3441 C C . ARG A 1 441 ? 44.551 136.442 -43.790 1.00 43.87 441 ARG A C 1
ATOM 3442 O O . ARG A 1 441 ? 45.225 136.182 -44.787 1.00 43.19 441 ARG A O 1
ATOM 3450 N N . SER A 1 451 ? 57.072 117.243 -33.999 1.00 46.68 451 SER A N 1
ATOM 3451 C CA . SER A 1 451 ? 56.914 116.199 -32.992 1.00 46.44 451 SER A CA 1
ATOM 3452 C C . SER A 1 451 ? 58.160 116.012 -32.134 1.00 44.41 451 SER A C 1
ATOM 3453 O O . SER A 1 451 ? 58.439 114.907 -31.671 1.00 44.92 451 SER A O 1
ATOM 3456 N N . VAL A 1 452 ? 58.906 117.089 -31.916 1.00 42.05 452 VAL A N 1
ATOM 3457 C CA . VAL A 1 452 ? 60.111 117.002 -31.103 1.00 39.53 452 VAL A CA 1
ATOM 3458 C C . VAL A 1 452 ? 59.782 116.683 -29.648 1.00 38.62 452 VAL A C 1
ATOM 3459 O O . VAL A 1 452 ? 60.454 115.863 -29.023 1.00 38.89 452 VAL A O 1
ATOM 3463 N N . ASN A 1 453 ? 58.747 117.329 -29.119 1.00 37.70 453 ASN A N 1
ATOM 3464 C CA . ASN A 1 453 ? 58.322 117.128 -27.735 1.00 38.13 453 ASN A CA 1
ATOM 3465 C C . ASN A 1 453 ? 57.984 115.670 -27.451 1.00 37.16 453 ASN A C 1
ATOM 3466 O O . ASN A 1 453 ? 58.150 115.194 -26.326 1.00 35.95 453 ASN A O 1
ATOM 3471 N N . GLN A 1 454 ? 57.502 114.977 -28.478 1.00 36.99 454 GLN A N 1
ATOM 3472 C CA . GLN A 1 454 ? 57.131 113.569 -28.377 1.00 36.26 454 GLN A CA 1
ATOM 3473 C C . GLN A 1 454 ? 58.364 112.674 -28.425 1.00 35.07 454 GLN A C 1
ATOM 3474 O O . GLN A 1 454 ? 58.522 111.769 -27.603 1.00 33.24 454 GLN A O 1
ATOM 3480 N N . ALA A 1 455 ? 59.229 112.929 -29.403 1.00 32.27 455 ALA A N 1
ATOM 3481 C CA . ALA A 1 455 ? 60.448 112.150 -29.564 1.00 30.23 455 ALA A CA 1
ATOM 3482 C C . ALA A 1 455 ? 61.358 112.317 -28.349 1.00 29.13 455 ALA A C 1
ATOM 3483 O O . ALA A 1 455 ? 62.007 111.366 -27.909 1.00 27.01 455 ALA A O 1
ATOM 3485 N N . PHE A 1 456 ? 61.405 113.530 -27.808 1.00 27.68 456 PHE A N 1
ATOM 3486 C CA . PHE A 1 456 ? 62.234 113.795 -26.642 1.00 26.31 456 PHE A CA 1
ATOM 3487 C C . PHE A 1 456 ? 61.742 112.902 -25.502 1.00 27.42 456 PHE A C 1
ATOM 3488 O O . PHE A 1 456 ? 62.519 112.160 -24.903 1.00 26.48 456 PHE A O 1
ATOM 3496 N N . ALA A 1 457 ? 60.444 112.977 -25.212 1.00 28.99 457 ALA A N 1
ATOM 3497 C CA . ALA A 1 457 ? 59.842 112.176 -24.150 1.00 30.52 457 ALA A CA 1
ATOM 3498 C C . ALA A 1 457 ? 60.098 110.679 -24.348 1.00 32.33 457 ALA A C 1
ATOM 3499 O O . ALA A 1 457 ? 60.295 109.940 -23.378 1.00 33.00 457 ALA A O 1
ATOM 3501 N N . ASN A 1 458 ? 60.092 110.246 -25.609 1.00 34.37 458 ASN A N 1
ATOM 3502 C CA . ASN A 1 458 ? 60.320 108.846 -25.972 1.00 35.92 458 ASN A CA 1
ATOM 3503 C C . ASN A 1 458 ? 61.639 108.272 -25.461 1.00 35.85 458 ASN A C 1
ATOM 3504 O O . ASN A 1 458 ? 61.655 107.204 -24.838 1.00 35.26 458 ASN A O 1
ATOM 3509 N N . VAL A 1 459 ? 62.741 108.969 -25.728 1.00 35.21 459 VAL A N 1
ATOM 3510 C CA . VAL A 1 459 ? 64.048 108.498 -25.286 1.00 35.04 459 VAL A CA 1
ATOM 3511 C C . VAL A 1 459 ? 64.147 108.493 -23.768 1.00 35.39 459 VAL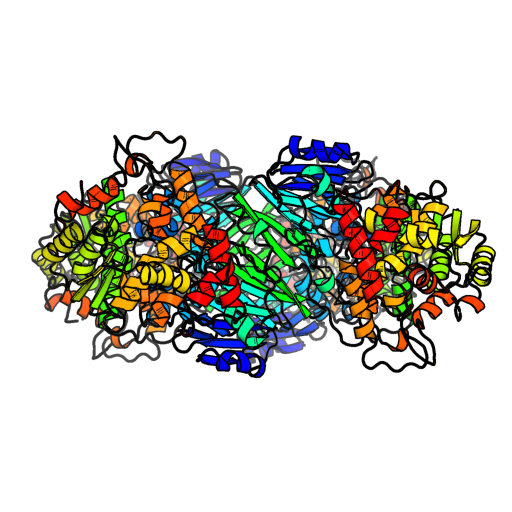 A C 1
ATOM 3512 O O . VAL A 1 459 ? 64.836 107.658 -23.196 1.00 37.88 459 VAL A O 1
ATOM 3516 N N . LEU A 1 460 ? 63.451 109.416 -23.113 1.00 35.30 460 LEU A N 1
ATOM 3517 C CA . LEU A 1 460 ? 63.506 109.495 -21.662 1.00 35.13 460 LEU A CA 1
ATOM 3518 C C . LEU A 1 460 ? 62.558 108.521 -20.970 1.00 36.74 460 LEU A C 1
ATOM 3519 O O . LEU A 1 460 ? 62.707 108.248 -19.778 1.00 36.94 460 LEU A O 1
ATOM 3524 N N . GLY A 1 461 ? 61.584 108.010 -21.719 1.00 36.97 461 GLY A N 1
ATOM 3525 C CA . GLY A 1 461 ? 60.626 107.075 -21.162 1.00 37.71 461 GLY A CA 1
ATOM 3526 C C . GLY A 1 461 ? 59.580 107.748 -20.296 1.00 39.66 461 GLY A C 1
ATOM 3527 O O . GLY A 1 461 ? 59.092 107.169 -19.327 1.00 39.71 461 GLY A O 1
ATOM 3528 N N . SER A 1 462 ? 59.225 108.977 -20.642 1.00 40.63 462 SER A N 1
ATOM 3529 C CA . SER A 1 462 ? 58.232 109.705 -19.868 1.00 41.57 462 SER A CA 1
ATOM 3530 C C . SER A 1 462 ? 57.176 110.286 -20.780 1.00 41.43 462 SER A C 1
ATOM 3531 O O . SER A 1 462 ? 57.196 110.065 -21.988 1.00 40.51 462 SER A O 1
ATOM 3534 N N . THR A 1 463 ? 56.251 111.030 -20.188 1.00 42.95 463 THR A N 1
ATOM 3535 C CA . THR A 1 463 ? 55.182 111.660 -20.941 1.00 43.68 463 THR A CA 1
ATOM 3536 C C . THR A 1 463 ? 55.695 112.919 -21.624 1.00 44.77 463 THR A C 1
ATOM 3537 O O . THR A 1 463 ? 56.670 113.531 -21.177 1.00 45.66 463 THR A O 1
ATOM 3541 N N . VAL A 1 464 ? 55.031 113.303 -22.709 1.00 45.18 464 VAL A N 1
ATOM 3542 C CA . VAL A 1 464 ? 55.420 114.481 -23.480 1.00 45.87 464 VAL A CA 1
ATOM 3543 C C . VAL A 1 464 ? 55.321 115.788 -22.706 1.00 46.39 464 VAL A C 1
ATOM 3544 O O . VAL A 1 464 ? 56.091 116.716 -22.946 1.00 47.63 464 VAL A O 1
ATOM 3548 N N . ASP A 1 465 ? 54.374 115.860 -21.779 1.00 45.66 465 ASP A N 1
ATOM 3549 C CA . ASP A 1 465 ? 54.180 117.073 -20.994 1.00 45.40 465 ASP A CA 1
ATOM 3550 C C . ASP A 1 465 ? 55.034 117.151 -19.728 1.00 43.13 465 ASP A C 1
ATOM 3551 O O . ASP A 1 465 ? 55.081 118.196 -19.082 1.00 43.33 465 ASP A O 1
ATOM 3556 N N . ASN A 1 466 ? 55.706 116.059 -19.368 1.00 40.31 466 ASN A N 1
ATOM 3557 C CA . ASN A 1 466 ? 56.530 116.050 -18.158 1.00 38.16 466 ASN A CA 1
ATOM 3558 C C . ASN A 1 466 ? 57.873 116.748 -18.372 1.00 35.53 466 ASN A C 1
ATOM 3559 O O . ASN A 1 466 ? 58.897 116.094 -18.577 1.00 33.46 466 ASN A O 1
ATOM 3564 N N . TYR A 1 467 ? 57.869 118.077 -18.318 1.00 34.26 467 TYR A N 1
ATOM 3565 C CA . TYR A 1 467 ? 59.097 118.835 -18.514 1.00 32.67 467 TYR A CA 1
ATOM 3566 C C . TYR A 1 467 ? 59.990 118.843 -17.276 1.00 31.26 467 TYR A C 1
ATOM 3567 O O . TYR A 1 467 ? 61.100 119.368 -17.302 1.00 31.35 467 TYR A O 1
ATOM 3576 N N . GLN A 1 468 ? 59.514 118.239 -16.196 1.00 31.26 468 GLN A N 1
ATOM 3577 C CA . GLN A 1 468 ? 60.312 118.173 -14.985 1.00 32.50 468 GLN A CA 1
ATOM 3578 C C . GLN A 1 468 ? 61.337 117.055 -15.176 1.00 31.46 468 GLN A C 1
ATOM 3579 O O . GLN A 1 468 ? 62.490 117.176 -14.769 1.00 31.18 468 GLN A O 1
ATOM 3585 N N . THR A 1 469 ? 60.917 115.971 -15.815 1.00 29.08 469 THR A N 1
ATOM 3586 C CA . THR A 1 469 ? 61.825 114.874 -16.065 1.00 28.78 469 THR A CA 1
ATOM 3587 C C . THR A 1 469 ? 62.728 115.254 -17.249 1.00 27.74 469 THR A C 1
ATOM 3588 O O . THR A 1 469 ? 63.874 114.808 -17.345 1.00 28.40 469 THR A O 1
ATOM 3592 N N . LYS A 1 470 ? 62.215 116.091 -18.147 1.00 24.95 470 LYS A N 1
ATOM 3593 C CA . LYS A 1 470 ? 63.010 116.530 -19.290 1.00 24.42 470 LYS A CA 1
ATOM 3594 C C . LYS A 1 470 ? 64.080 117.521 -18.826 1.00 21.83 470 LYS A C 1
ATOM 3595 O O . LYS A 1 470 ? 65.186 117.544 -19.364 1.00 19.54 470 LYS A O 1
ATOM 3601 N N . SER A 1 471 ? 63.740 118.333 -17.828 1.00 21.02 471 SER A N 1
ATOM 3602 C CA . SER A 1 471 ? 64.679 119.305 -17.276 1.00 22.89 471 SER A CA 1
ATOM 3603 C C . SER A 1 471 ? 65.737 118.592 -16.434 1.00 23.41 471 SER A C 1
ATOM 3604 O O . SER A 1 471 ? 66.882 119.033 -16.367 1.00 24.70 471 SER A O 1
ATOM 3607 N N . ARG A 1 472 ? 65.355 117.492 -15.793 1.00 21.98 472 ARG A N 1
ATOM 3608 C CA . ARG A 1 472 ? 66.297 116.744 -14.974 1.00 25.36 472 ARG A CA 1
ATOM 3609 C C . ARG A 1 472 ? 67.384 116.132 -15.863 1.00 23.58 472 ARG A C 1
ATOM 3610 O O . ARG A 1 472 ? 68.548 116.062 -15.469 1.00 23.79 472 ARG A O 1
ATOM 3618 N N . PHE A 1 473 ? 66.999 115.703 -17.064 1.00 21.08 473 PHE A N 1
ATOM 3619 C CA . PHE A 1 473 ? 67.934 115.126 -18.028 1.00 18.34 473 PHE A CA 1
ATOM 3620 C C . PHE A 1 473 ? 68.819 116.220 -18.624 1.00 17.50 473 PHE A C 1
ATOM 3621 O O . PHE A 1 473 ? 70.043 116.114 -18.604 1.00 13.87 473 PHE A O 1
ATOM 3629 N N . THR A 1 474 ? 68.191 117.268 -19.155 1.00 16.38 474 THR A N 1
ATOM 3630 C CA . THR A 1 474 ? 68.947 118.356 -19.759 1.00 16.86 474 THR A CA 1
ATOM 3631 C C . THR A 1 474 ? 69.936 118.927 -18.753 1.00 15.67 474 THR A C 1
ATOM 3632 O O . THR A 1 474 ? 71.087 119.205 -19.097 1.00 16.71 474 THR A O 1
ATOM 3636 N N . TYR A 1 475 ? 69.501 119.078 -17.507 1.00 15.16 475 TYR A N 1
ATOM 3637 C CA . TYR A 1 475 ? 70.368 119.612 -16.458 1.00 17.43 475 TYR A CA 1
ATOM 3638 C C . TYR A 1 475 ? 71.537 118.644 -16.225 1.00 20.51 475 TYR A C 1
ATOM 3639 O O . TYR A 1 475 ? 72.652 119.056 -15.883 1.00 21.53 475 TYR A O 1
ATOM 3648 N N . ARG A 1 476 ? 71.267 117.357 -16.424 1.00 21.85 476 ARG A N 1
ATOM 3649 C CA . ARG A 1 476 ? 72.268 116.307 -16.259 1.00 22.96 476 ARG A CA 1
ATOM 3650 C C . ARG A 1 476 ? 73.396 116.487 -17.262 1.00 20.15 476 ARG A C 1
ATOM 3651 O O . ARG A 1 476 ? 74.564 116.516 -16.884 1.00 19.74 476 ARG A O 1
ATOM 3659 N N . VAL A 1 477 ? 73.042 116.597 -18.543 1.00 18.68 477 VAL A N 1
ATOM 3660 C CA . VAL A 1 477 ? 74.044 116.769 -19.596 1.00 18.38 477 VAL A CA 1
ATOM 3661 C C . VAL A 1 477 ? 74.717 118.130 -19.459 1.00 17.32 477 VAL A C 1
ATOM 3662 O O . VAL A 1 477 ? 75.880 118.296 -19.810 1.00 18.06 477 VAL A O 1
ATOM 3666 N N . TYR A 1 478 ? 73.966 119.095 -18.949 1.00 15.25 478 TYR A N 1
ATOM 3667 C CA . TYR A 1 478 ? 74.470 120.435 -18.724 1.00 17.04 478 TYR A CA 1
ATOM 3668 C C . TYR A 1 478 ? 75.699 120.345 -17.814 1.00 16.82 478 TYR A C 1
ATOM 3669 O O . TYR A 1 478 ? 76.790 120.783 -18.173 1.00 16.87 478 TYR A O 1
ATOM 3678 N N . GLN A 1 479 ? 75.500 119.759 -16.639 1.00 19.14 479 GLN A N 1
ATOM 3679 C CA . GLN A 1 479 ? 76.559 119.571 -15.651 1.00 18.72 479 GLN A CA 1
ATOM 3680 C C . GLN A 1 479 ? 77.729 118.794 -16.220 1.00 18.69 479 GLN A C 1
ATOM 3681 O O . GLN A 1 479 ? 78.888 119.178 -16.047 1.00 17.68 479 GLN A O 1
ATOM 3687 N N . ALA A 1 480 ? 77.423 117.684 -16.883 1.00 16.46 480 ALA A N 1
ATOM 3688 C CA . ALA A 1 480 ? 78.468 116.852 -17.465 1.00 17.51 480 ALA A CA 1
ATOM 3689 C C . ALA A 1 480 ? 79.299 117.626 -18.497 1.00 17.28 480 ALA A C 1
ATOM 3690 O O . ALA A 1 480 ? 80.521 117.507 -18.522 1.00 17.85 480 ALA A O 1
ATOM 3692 N N . PHE A 1 481 ? 78.640 118.424 -19.335 1.00 16.74 481 PHE A N 1
ATOM 3693 C CA . PHE A 1 481 ? 79.338 119.229 -20.345 1.00 15.77 481 PHE A CA 1
ATOM 3694 C C . PHE A 1 481 ? 80.184 120.327 -19.684 1.00 16.85 481 PHE A C 1
ATOM 3695 O O . PHE A 1 481 ? 81.351 120.505 -20.023 1.00 16.41 481 PHE A O 1
ATOM 3703 N N . LEU A 1 482 ? 79.582 121.069 -18.757 1.00 17.25 482 LEU A N 1
ATOM 3704 C CA . LEU A 1 482 ? 80.283 122.146 -18.066 1.00 19.17 482 LEU A CA 1
ATOM 3705 C C . LEU A 1 482 ? 81.407 121.663 -17.155 1.00 20.57 482 LEU A C 1
ATOM 3706 O O . LEU A 1 482 ? 82.300 122.433 -16.829 1.00 22.52 482 LEU A O 1
ATOM 3711 N N . ARG A 1 483 ? 81.366 120.406 -16.726 1.00 22.37 483 ARG A N 1
ATOM 3712 C CA . ARG A 1 483 ? 82.437 119.897 -15.878 1.00 24.89 483 ARG A CA 1
ATOM 3713 C C . ARG A 1 483 ? 83.524 119.260 -16.727 1.00 24.67 483 ARG A C 1
ATOM 3714 O O . ARG A 1 483 ? 84.561 118.841 -16.219 1.00 24.12 483 ARG A O 1
ATOM 3722 N N . GLY A 1 484 ? 83.285 119.223 -18.036 1.00 24.96 484 GLY A N 1
ATOM 3723 C CA . GLY A 1 484 ? 84.248 118.656 -18.966 1.00 25.88 484 GLY A CA 1
ATOM 3724 C C . GLY A 1 484 ? 84.312 117.136 -19.002 1.00 26.85 484 GLY A C 1
ATOM 3725 O O . GLY A 1 484 ? 85.243 116.571 -19.568 1.00 26.68 484 GLY A O 1
ATOM 3726 N N . ARG A 1 485 ? 83.326 116.465 -18.417 1.00 25.71 485 ARG A N 1
ATOM 3727 C CA . ARG A 1 485 ? 83.328 115.010 -18.405 1.00 28.28 485 ARG A CA 1
ATOM 3728 C C . ARG A 1 485 ? 82.614 114.419 -19.609 1.00 27.84 485 ARG A C 1
ATOM 3729 O O . ARG A 1 485 ? 82.551 113.201 -19.776 1.00 27.20 485 ARG A O 1
ATOM 3737 N N . LEU A 1 486 ? 82.068 115.298 -20.438 1.00 27.95 486 LEU A N 1
ATOM 3738 C CA . LEU A 1 486 ? 81.354 114.909 -21.642 1.00 27.33 486 LEU A CA 1
ATOM 3739 C C . LEU A 1 486 ? 81.876 115.801 -22.769 1.00 27.23 486 LEU A C 1
ATOM 3740 O O . LEU A 1 486 ? 82.007 117.014 -22.599 1.00 25.38 486 LEU A O 1
ATOM 3745 N N . SER A 1 487 ? 82.185 115.195 -23.912 1.00 28.09 487 SER A N 1
ATOM 3746 C CA . SER A 1 487 ? 82.703 115.935 -25.054 1.00 29.28 487 SER A CA 1
ATOM 3747 C C . SER A 1 487 ? 81.642 116.094 -26.125 1.00 31.52 487 SER A C 1
ATOM 3748 O O . SER A 1 487 ? 80.981 115.128 -26.516 1.00 29.30 487 SER A O 1
ATOM 3751 N N . ILE A 1 488 ? 81.492 117.318 -26.613 1.00 32.37 488 ILE A N 1
ATOM 3752 C CA . ILE A 1 488 ? 80.501 117.584 -27.632 1.00 34.01 488 ILE A CA 1
ATOM 3753 C C . ILE A 1 488 ? 80.878 116.803 -28.891 1.00 36.23 488 ILE A C 1
ATOM 3754 O O . ILE A 1 488 ? 80.026 116.489 -29.720 1.00 35.99 488 ILE A O 1
ATOM 3759 N N . THR A 1 489 ? 82.160 116.462 -29.003 1.00 39.23 489 THR A N 1
ATOM 3760 C CA . THR A 1 489 ? 82.671 115.713 -30.149 1.00 42.76 489 THR A CA 1
ATOM 3761 C C . THR A 1 489 ? 82.529 114.203 -29.968 1.00 44.59 489 THR A C 1
ATOM 3762 O O . THR A 1 489 ? 82.449 113.462 -30.946 1.00 44.90 489 THR A O 1
ATOM 3766 N N . ASP A 1 490 ? 82.501 113.750 -28.719 1.00 47.04 490 ASP A N 1
ATOM 3767 C CA . ASP A 1 490 ? 82.390 112.322 -28.434 1.00 48.78 490 ASP A CA 1
ATOM 3768 C C . ASP A 1 490 ? 81.281 111.990 -27.432 1.00 48.59 490 ASP A C 1
ATOM 3769 O O . ASP A 1 490 ? 81.523 111.911 -26.226 1.00 48.92 490 ASP A O 1
ATOM 3774 N N . VAL A 1 491 ? 80.065 111.799 -27.935 1.00 48.74 491 VAL A N 1
ATOM 3775 C CA . VAL A 1 491 ? 78.938 111.454 -27.077 1.00 49.09 491 VAL A CA 1
ATOM 3776 C C . VAL A 1 491 ? 78.367 110.100 -27.489 1.00 49.95 491 VAL A C 1
ATOM 3777 O O . VAL A 1 491 ? 77.459 110.026 -28.319 1.00 50.19 491 VAL A O 1
ATOM 3781 N N . THR A 1 492 ? 78.907 109.033 -26.906 1.00 49.87 492 THR A N 1
ATOM 3782 C CA . THR A 1 492 ? 78.454 107.679 -27.210 1.00 49.26 492 THR A CA 1
ATOM 3783 C C . THR A 1 492 ? 77.034 107.462 -26.694 1.00 49.22 492 THR A C 1
ATOM 3784 O O . THR A 1 492 ? 76.602 108.113 -25.746 1.00 48.93 492 THR A O 1
ATOM 3788 N N . PRO A 1 493 ? 76.287 106.542 -27.320 1.00 49.75 493 PRO A N 1
ATOM 3789 C CA . PRO A 1 493 ? 74.913 106.272 -26.890 1.00 49.37 493 PRO A CA 1
ATOM 3790 C C . PRO A 1 493 ? 74.848 105.718 -25.470 1.00 48.82 493 PRO A C 1
ATOM 3791 O O . PRO A 1 493 ? 73.842 105.881 -24.775 1.00 49.30 493 PRO A O 1
ATOM 3795 N N . SER A 1 494 ? 75.927 105.071 -25.038 1.00 47.52 494 SER A N 1
ATOM 3796 C CA . SER A 1 494 ? 75.975 104.502 -23.693 1.00 46.66 494 SER A CA 1
ATOM 3797 C C . SER A 1 494 ? 76.026 105.614 -22.648 1.00 45.83 494 SER A C 1
ATOM 3798 O O . SER A 1 494 ? 75.379 105.525 -21.602 1.00 46.29 494 SER A O 1
ATOM 3801 N N . GLN A 1 495 ? 76.799 106.659 -22.933 1.00 44.42 495 GLN A N 1
ATOM 3802 C CA . GLN A 1 495 ? 76.920 107.790 -22.020 1.00 43.56 495 GLN A CA 1
ATOM 3803 C C . GLN A 1 495 ? 75.575 108.496 -21.878 1.00 43.24 495 GLN A C 1
ATOM 3804 O O . GLN A 1 495 ? 75.195 108.935 -20.792 1.00 42.31 495 GLN A O 1
ATOM 3810 N N . LEU A 1 496 ? 74.856 108.605 -22.986 1.00 43.76 496 LEU A N 1
ATOM 3811 C CA . LEU A 1 496 ? 73.558 109.262 -22.982 1.00 45.76 496 LEU A CA 1
ATOM 3812 C C . LEU A 1 496 ? 72.592 108.470 -22.096 1.00 46.11 496 LEU A C 1
ATOM 3813 O O . LEU A 1 496 ? 71.953 109.026 -21.198 1.00 44.16 496 LEU A O 1
ATOM 3818 N N . LYS A 1 497 ? 72.507 107.167 -22.346 1.00 46.71 497 LYS A N 1
ATOM 3819 C CA . LYS A 1 497 ? 71.634 106.284 -21.585 1.00 47.82 497 LYS A CA 1
ATOM 3820 C C . LYS A 1 497 ? 71.916 106.378 -20.083 1.00 48.86 497 LYS A C 1
ATOM 3821 O O . LYS A 1 497 ? 70.997 106.312 -19.267 1.00 48.08 497 LYS A O 1
ATOM 3827 N N . ASP A 1 498 ? 73.184 106.537 -19.713 1.00 50.04 498 ASP A N 1
ATOM 3828 C CA . ASP A 1 498 ? 73.536 106.649 -18.299 1.00 51.47 498 ASP A CA 1
ATOM 3829 C C . ASP A 1 498 ? 72.889 107.884 -17.676 1.00 51.01 498 ASP A C 1
ATOM 3830 O O . ASP A 1 498 ? 72.386 107.837 -16.553 1.00 51.07 498 ASP A O 1
ATOM 3835 N N . LEU A 1 499 ? 72.905 108.987 -18.415 1.00 50.31 499 LEU A N 1
ATOM 3836 C CA . LEU A 1 499 ? 72.326 110.245 -17.950 1.00 49.99 499 LEU A CA 1
ATOM 3837 C C . LEU A 1 499 ? 70.803 110.152 -17.826 1.00 49.94 499 LEU A C 1
ATOM 3838 O O . LEU A 1 499 ? 70.194 110.842 -17.005 1.00 50.63 499 LEU A O 1
ATOM 3843 N N . ILE A 1 500 ? 70.200 109.294 -18.645 1.00 50.02 500 ILE A N 1
ATOM 3844 C CA . ILE A 1 500 ? 68.751 109.103 -18.651 1.00 49.90 500 ILE A CA 1
ATOM 3845 C C . ILE A 1 500 ? 68.214 108.427 -17.390 1.00 52.02 500 ILE A C 1
ATOM 3846 O O . ILE A 1 500 ? 67.286 108.932 -16.758 1.00 51.94 500 ILE A O 1
ATOM 3851 N N . LYS A 1 501 ? 68.787 107.285 -17.025 1.00 54.54 501 LYS A N 1
ATOM 3852 C CA . LYS A 1 501 ? 68.329 106.571 -15.837 1.00 57.67 501 LYS A CA 1
ATOM 3853 C C . LYS A 1 501 ? 69.332 106.634 -14.683 1.00 58.19 501 LYS A C 1
ATOM 3854 O O . LYS A 1 501 ? 70.306 107.411 -14.781 1.00 57.75 501 LYS A O 1
ATOM 3860 N N . SER B 1 2 ? 97.411 191.133 2.177 1.00 38.15 2 SER C N 1
ATOM 3861 C CA . SER B 1 2 ? 96.372 190.596 3.103 1.00 36.50 2 SER C CA 1
ATOM 3862 C C . SER B 1 2 ? 96.208 189.084 2.920 1.00 34.41 2 SER C C 1
ATOM 3863 O O . SER B 1 2 ? 97.188 188.393 2.672 1.00 34.20 2 SER C O 1
ATOM 3866 N N . ASN B 1 3 ? 94.982 188.570 3.018 1.00 32.00 3 ASN C N 1
ATOM 3867 C CA . ASN B 1 3 ? 94.767 187.125 2.899 1.00 29.91 3 ASN C CA 1
ATOM 3868 C C . ASN B 1 3 ? 93.709 186.731 1.878 1.00 29.98 3 ASN C C 1
ATOM 3869 O O . ASN B 1 3 ? 93.008 185.728 2.052 1.00 30.66 3 ASN C O 1
ATOM 3874 N N . SER B 1 4 ? 93.590 187.513 0.816 1.00 28.89 4 SER C N 1
ATOM 3875 C CA . SER B 1 4 ? 92.590 187.225 -0.200 1.00 27.66 4 SER C CA 1
ATOM 3876 C C . SER B 1 4 ? 93.192 186.390 -1.322 1.00 25.02 4 SER C C 1
ATOM 3877 O O . SER B 1 4 ? 94.391 186.111 -1.334 1.00 24.11 4 SER C O 1
ATOM 3880 N N . PHE B 1 5 ? 92.349 185.971 -2.253 1.00 21.28 5 PHE C N 1
ATOM 3881 C CA . PHE B 1 5 ? 92.817 185.183 -3.377 1.00 19.70 5 PHE C CA 1
ATOM 3882 C C . PHE B 1 5 ? 91.882 185.402 -4.566 1.00 19.44 5 PHE C C 1
ATOM 3883 O O . PHE B 1 5 ? 90.776 185.934 -4.423 1.00 16.93 5 PHE C O 1
ATOM 3891 N N . CYS B 1 6 ? 92.344 184.997 -5.739 1.00 20.14 6 CYS C N 1
ATOM 3892 C CA . CYS B 1 6 ? 91.529 185.048 -6.938 1.00 22.77 6 CYS C CA 1
ATOM 3893 C C . CYS B 1 6 ? 92.116 184.064 -7.941 1.00 23.52 6 CYS C C 1
ATOM 3894 O O . CYS B 1 6 ? 93.288 183.682 -7.852 1.00 22.76 6 CYS C O 1
ATOM 3897 N N . VAL B 1 7 ? 91.270 183.613 -8.858 1.00 24.06 7 VAL C N 1
ATOM 3898 C CA . VAL B 1 7 ? 91.669 182.669 -9.890 1.00 22.91 7 VAL C CA 1
ATOM 3899 C C . VAL B 1 7 ? 91.114 183.168 -11.215 1.00 23.55 7 VAL C C 1
ATOM 3900 O O . VAL B 1 7 ? 89.967 183.615 -11.288 1.00 22.64 7 VAL C O 1
ATOM 3904 N N . VAL B 1 8 ? 91.936 183.091 -12.253 1.00 23.05 8 VAL C N 1
ATOM 3905 C CA . VAL B 1 8 ? 91.532 183.505 -13.586 1.00 24.77 8 VAL C CA 1
ATOM 3906 C C . VAL B 1 8 ? 91.242 182.241 -14.399 1.00 24.57 8 VAL C C 1
ATOM 3907 O O . VAL B 1 8 ? 92.157 181.549 -14.835 1.00 21.45 8 VAL C O 1
ATOM 3911 N N . TYR B 1 9 ? 89.959 181.938 -14.579 1.00 28.78 9 TYR C N 1
ATOM 3912 C CA . TYR B 1 9 ? 89.541 180.748 -15.319 1.00 33.02 9 TYR C CA 1
ATOM 3913 C C . TYR B 1 9 ? 90.112 180.748 -16.728 1.00 34.24 9 TYR C C 1
ATOM 3914 O O . TYR B 1 9 ? 89.865 181.670 -17.506 1.00 36.08 9 TYR C O 1
ATOM 3923 N N . LYS B 1 10 ? 90.876 179.711 -17.051 1.00 35.48 10 LYS C N 1
ATOM 3924 C CA . LYS B 1 10 ? 91.482 179.586 -18.370 1.00 38.19 10 LYS C CA 1
ATOM 3925 C C . LYS B 1 10 ? 92.428 180.753 -18.677 1.00 37.55 10 LYS C C 1
ATOM 3926 O O . LYS B 1 10 ? 92.619 181.124 -19.836 1.00 36.91 10 LYS C O 1
ATOM 3932 N N . GLY B 1 11 ? 93.019 181.325 -17.633 1.00 37.35 11 GLY C N 1
ATOM 3933 C CA . GLY B 1 11 ? 93.935 182.436 -17.820 1.00 37.77 11 GLY C CA 1
ATOM 3934 C C . GLY B 1 11 ? 95.391 182.015 -17.757 1.00 37.73 11 GLY C C 1
ATOM 3935 O O . GLY B 1 11 ? 95.698 180.826 -17.638 1.00 39.87 11 GLY C O 1
ATOM 3936 N N . SER B 1 12 ? 96.291 182.989 -17.834 1.00 37.69 12 SER C N 1
ATOM 3937 C CA . SER B 1 12 ? 97.727 182.723 -17.790 1.00 36.72 12 SER C CA 1
ATOM 3938 C C . SER B 1 12 ? 98.401 183.488 -16.648 1.00 36.53 12 SER C C 1
ATOM 3939 O O . SER B 1 12 ? 97.799 184.384 -16.047 1.00 32.86 12 SER C O 1
ATOM 3942 N N . ASP B 1 13 ? 99.650 183.132 -16.356 1.00 36.49 13 ASP C N 1
ATOM 3943 C CA . ASP B 1 13 ? 100.406 183.780 -15.284 1.00 38.01 13 ASP C CA 1
ATOM 3944 C C . ASP B 1 13 ? 100.547 185.286 -15.516 1.00 37.50 13 ASP C C 1
ATOM 3945 O O . ASP B 1 13 ? 100.651 186.055 -14.562 1.00 37.15 13 ASP C O 1
ATOM 3950 N N . THR B 1 14 ? 100.540 185.696 -16.782 1.00 37.00 14 THR C N 1
ATOM 3951 C CA . THR B 1 14 ? 100.667 187.108 -17.141 1.00 36.56 14 THR C CA 1
ATOM 3952 C C . THR B 1 14 ? 99.434 187.915 -16.741 1.00 35.81 14 THR C C 1
ATOM 3953 O O . THR B 1 14 ? 99.492 189.140 -16.625 1.00 33.50 14 THR C O 1
ATOM 3957 N N . ASP B 1 15 ? 98.317 187.226 -16.532 1.00 36.04 15 ASP C N 1
ATOM 3958 C CA . ASP B 1 15 ? 97.083 187.893 -16.138 1.00 36.73 15 ASP C CA 1
ATOM 3959 C C . ASP B 1 15 ? 97.140 188.353 -14.681 1.00 35.70 15 ASP C C 1
ATOM 3960 O O . ASP B 1 15 ? 96.347 189.192 -14.253 1.00 35.36 15 ASP C O 1
ATOM 3965 N N . ILE B 1 16 ? 98.086 187.810 -13.925 1.00 35.10 16 ILE C N 1
ATOM 3966 C CA . ILE B 1 16 ? 98.226 188.162 -12.515 1.00 34.95 16 ILE C CA 1
ATOM 3967 C C . ILE B 1 16 ? 99.162 189.344 -12.257 1.00 34.39 16 ILE C C 1
ATOM 3968 O O . ILE B 1 16 ? 98.978 190.088 -11.295 1.00 33.33 16 ILE C O 1
ATOM 3973 N N . ASN B 1 17 ? 100.156 189.515 -13.123 1.00 33.99 17 ASN C N 1
ATOM 3974 C CA . ASN B 1 17 ? 101.136 190.588 -12.984 1.00 34.98 17 ASN C CA 1
ATOM 3975 C C . ASN B 1 17 ? 100.567 191.962 -12.618 1.00 35.06 17 ASN C C 1
ATOM 3976 O O . ASN B 1 17 ? 101.116 192.652 -11.759 1.00 32.76 17 ASN C O 1
ATOM 3981 N N . ASN B 1 18 ? 99.475 192.363 -13.261 1.00 36.71 18 ASN C N 1
ATOM 3982 C CA . ASN B 1 18 ? 98.878 193.657 -12.960 1.00 38.43 18 ASN C CA 1
ATOM 3983 C C . ASN B 1 18 ? 98.317 193.730 -11.548 1.00 38.57 18 ASN C C 1
ATOM 3984 O O . ASN B 1 18 ? 98.186 194.813 -10.977 1.00 39.48 18 ASN C O 1
ATOM 3989 N N . ILE B 1 19 ? 97.978 192.577 -10.985 1.00 38.20 19 ILE C N 1
ATOM 3990 C CA . ILE B 1 19 ? 97.452 192.530 -9.628 1.00 37.33 19 ILE C CA 1
ATOM 3991 C C . ILE B 1 19 ? 98.611 192.670 -8.637 1.00 36.10 19 ILE C C 1
ATOM 3992 O O . ILE B 1 19 ? 98.535 193.449 -7.694 1.00 35.40 19 ILE C O 1
ATOM 3997 N N . GLN B 1 20 ? 99.680 191.911 -8.864 1.00 35.43 20 GLN C N 1
ATOM 3998 C CA . GLN B 1 20 ? 100.851 191.930 -7.987 1.00 37.19 20 GLN C CA 1
ATOM 3999 C C . GLN B 1 20 ? 101.529 193.301 -7.949 1.00 37.18 20 GLN C C 1
ATOM 4000 O O . GLN B 1 20 ? 102.453 193.535 -7.169 1.00 36.24 20 GLN C O 1
ATOM 4006 N N . ARG B 1 21 ? 101.056 194.199 -8.806 1.00 38.54 21 ARG C N 1
ATOM 4007 C CA . ARG B 1 21 ? 101.577 195.552 -8.891 1.00 38.28 21 ARG C CA 1
ATOM 4008 C C . ARG B 1 21 ? 100.997 196.411 -7.761 1.00 37.54 21 ARG C C 1
ATOM 4009 O O . ARG B 1 21 ? 101.639 197.353 -7.298 1.00 34.96 21 ARG C O 1
ATOM 4017 N N . ASP B 1 22 ? 99.787 196.075 -7.314 1.00 36.21 22 ASP C N 1
ATOM 4018 C CA . ASP B 1 22 ? 99.140 196.812 -6.234 1.00 34.34 22 ASP C CA 1
ATOM 4019 C C . ASP B 1 22 ? 99.002 195.976 -4.968 1.00 33.05 22 ASP C C 1
ATOM 4020 O O . ASP B 1 22 ? 98.872 196.518 -3.872 1.00 34.08 22 ASP C O 1
ATOM 4025 N N . PHE B 1 23 ? 99.038 194.657 -5.120 1.00 31.51 23 PHE C N 1
ATOM 4026 C CA . PHE B 1 23 ? 98.900 193.748 -3.985 1.00 28.81 23 PHE C CA 1
ATOM 4027 C C . PHE B 1 23 ? 100.021 192.709 -4.007 1.00 28.97 23 PHE C C 1
ATOM 4028 O O . PHE B 1 23 ? 100.248 192.068 -5.028 1.00 29.97 23 PHE C O 1
ATOM 4036 N N . ASP B 1 24 ? 100.730 192.543 -2.892 1.00 28.51 24 ASP C N 1
ATOM 4037 C CA . ASP B 1 24 ? 101.804 191.558 -2.842 1.00 27.78 24 ASP C CA 1
ATOM 4038 C C . ASP B 1 24 ? 101.223 190.170 -2.653 1.00 28.21 24 ASP C C 1
ATOM 4039 O O . ASP B 1 24 ? 100.338 189.965 -1.820 1.00 26.31 24 ASP C O 1
ATOM 4044 N N . GLY B 1 25 ? 101.733 189.217 -3.426 1.00 27.41 25 GLY C N 1
ATOM 4045 C CA . GLY B 1 25 ? 101.255 187.852 -3.334 1.00 28.88 25 GLY C CA 1
ATOM 4046 C C . GLY B 1 25 ? 102.002 186.922 -4.269 1.00 30.76 25 GLY C C 1
ATOM 4047 O O . GLY B 1 25 ? 102.811 187.355 -5.091 1.00 32.20 25 GLY C O 1
ATOM 4048 N N . LYS B 1 26 ? 101.720 185.634 -4.158 1.00 30.45 26 LYS C N 1
ATOM 4049 C CA . LYS B 1 26 ? 102.380 184.644 -4.993 1.00 31.66 26 LYS C CA 1
ATOM 4050 C C . LYS B 1 26 ? 101.415 184.004 -6.004 1.00 31.30 26 LYS C C 1
ATOM 4051 O O . LYS B 1 26 ? 100.218 183.861 -5.739 1.00 28.82 26 LYS C O 1
ATOM 4057 N N . GLY B 1 27 ? 101.953 183.646 -7.170 1.00 31.97 27 GLY C N 1
ATOM 4058 C CA . GLY B 1 27 ? 101.166 183.018 -8.218 1.00 31.84 27 GLY C CA 1
ATOM 4059 C C . GLY B 1 27 ? 101.225 181.506 -8.081 1.00 33.47 27 GLY C C 1
ATOM 4060 O O . GLY B 1 27 ? 102.054 180.984 -7.338 1.00 33.20 27 GLY C O 1
ATOM 4061 N N . GLU B 1 28 ? 100.356 180.803 -8.801 1.00 33.77 28 GLU C N 1
ATOM 4062 C CA . GLU B 1 28 ? 100.286 179.344 -8.742 1.00 34.41 28 GLU C CA 1
ATOM 4063 C C . GLU B 1 28 ? 99.588 178.862 -10.011 1.00 33.72 28 GLU C C 1
ATOM 4064 O O . GLU B 1 28 ? 98.375 179.038 -10.156 1.00 32.52 28 GLU C O 1
ATOM 4070 N N . ALA B 1 29 ? 100.350 178.263 -10.924 1.00 32.42 29 ALA C N 1
ATOM 4071 C CA . ALA B 1 29 ? 99.793 177.768 -12.185 1.00 31.89 29 ALA C CA 1
ATOM 4072 C C . ALA B 1 29 ? 98.814 176.620 -11.980 1.00 30.31 29 ALA C C 1
ATOM 4073 O O . ALA B 1 29 ? 99.108 175.646 -11.284 1.00 29.07 29 ALA C O 1
ATOM 4075 N N . LEU B 1 30 ? 97.643 176.745 -12.589 1.00 28.86 30 LEU C N 1
ATOM 4076 C CA . LEU B 1 30 ? 96.635 175.706 -12.473 1.00 31.11 30 LEU C CA 1
ATOM 4077 C C . LEU B 1 30 ? 96.524 174.971 -13.794 1.00 31.58 30 LEU C C 1
ATOM 4078 O O . LEU B 1 30 ? 97.136 175.353 -14.788 1.00 31.61 30 LEU C O 1
ATOM 4083 N N . SER B 1 31 ? 95.756 173.897 -13.794 1.00 31.97 31 SER C N 1
ATOM 4084 C CA . SER B 1 31 ? 95.555 173.140 -15.005 1.00 33.84 31 SER C CA 1
ATOM 4085 C C . SER B 1 31 ? 94.540 173.911 -15.854 1.00 34.80 31 SER C C 1
ATOM 4086 O O . SER B 1 31 ? 94.692 174.012 -17.068 1.00 33.75 31 SER C O 1
ATOM 4089 N N . ASN B 1 32 ? 93.520 174.476 -15.206 1.00 35.81 32 ASN C N 1
ATOM 4090 C CA . ASN B 1 32 ? 92.497 175.247 -15.918 1.00 38.21 32 ASN C CA 1
ATOM 4091 C C . ASN B 1 32 ? 92.522 176.735 -15.555 1.00 36.61 32 ASN C C 1
ATOM 4092 O O . ASN B 1 32 ? 91.481 177.316 -15.246 1.00 38.91 32 ASN C O 1
ATOM 4097 N N . GLY B 1 33 ? 93.703 177.348 -15.592 1.00 33.73 33 GLY C N 1
ATOM 4098 C CA . GLY B 1 33 ? 93.809 178.763 -15.273 1.00 31.32 33 GLY C CA 1
ATOM 4099 C C . GLY B 1 33 ? 95.032 179.122 -14.447 1.00 29.31 33 GLY C C 1
ATOM 4100 O O . GLY B 1 33 ? 96.058 178.452 -14.524 1.00 29.18 33 GLY C O 1
ATOM 4101 N N . TYR B 1 34 ? 94.929 180.180 -13.649 1.00 27.02 34 TYR C N 1
ATOM 4102 C CA . TYR B 1 34 ? 96.048 180.601 -12.822 1.00 26.80 34 TYR C CA 1
ATOM 4103 C C . TYR B 1 34 ? 95.556 181.170 -11.488 1.00 24.74 34 TYR C C 1
ATOM 4104 O O . TYR B 1 34 ? 94.602 181.951 -11.439 1.00 21.93 34 TYR C O 1
ATOM 4113 N N . LEU B 1 35 ? 96.223 180.774 -10.407 1.00 23.30 35 LEU C N 1
ATOM 4114 C CA . LEU B 1 35 ? 95.846 181.201 -9.063 1.00 19.99 35 LEU C CA 1
ATOM 4115 C C . LEU B 1 35 ? 96.710 182.305 -8.461 1.00 20.64 35 LEU C C 1
ATOM 4116 O O . LEU B 1 35 ? 97.906 182.381 -8.722 1.00 21.54 35 LEU C O 1
ATOM 4121 N N . PHE B 1 36 ? 96.088 183.161 -7.656 1.00 20.75 36 PHE C N 1
ATOM 4122 C CA . PHE B 1 36 ? 96.800 184.238 -6.980 1.00 21.68 36 PHE C CA 1
ATOM 4123 C C . PHE B 1 36 ? 96.419 184.265 -5.510 1.00 22.97 36 PHE C C 1
ATOM 4124 O O . PHE B 1 36 ? 95.240 184.276 -5.163 1.00 21.65 36 PHE C O 1
ATOM 4132 N N . ILE B 1 37 ? 97.421 184.284 -4.644 1.00 23.35 37 ILE C N 1
ATOM 4133 C CA . ILE B 1 37 ? 97.162 184.339 -3.217 1.00 25.73 37 ILE C CA 1
ATOM 4134 C C . ILE B 1 37 ? 97.973 185.481 -2.604 1.00 23.96 37 ILE C C 1
ATOM 4135 O O . ILE B 1 37 ? 99.173 185.582 -2.831 1.00 24.01 37 ILE C O 1
ATOM 4140 N N . GLU B 1 38 ? 97.300 186.349 -1.854 1.00 24.17 38 GLU C N 1
ATOM 4141 C CA . GLU B 1 38 ? 97.949 187.483 -1.208 1.00 23.60 38 GLU C CA 1
ATOM 4142 C C . GLU B 1 38 ? 98.974 187.013 -0.179 1.00 24.01 38 GLU C C 1
ATOM 4143 O O . GLU B 1 38 ? 98.810 185.956 0.444 1.00 21.71 38 GLU C O 1
ATOM 4149 N N . GLN B 1 39 ? 100.013 187.831 -0.006 1.00 26.18 39 GLN C N 1
ATOM 4150 C CA . GLN B 1 39 ? 101.144 187.586 0.900 1.00 29.70 39 GLN C CA 1
ATOM 4151 C C . GLN B 1 39 ? 100.840 186.904 2.234 1.00 30.64 39 GLN C C 1
ATOM 4152 O O . GLN B 1 39 ? 101.492 185.921 2.595 1.00 29.68 39 GLN C O 1
ATOM 4158 N N . ASN B 1 40 ? 99.875 187.443 2.973 1.00 30.23 40 ASN C N 1
ATOM 4159 C CA . ASN B 1 40 ? 99.492 186.880 4.265 1.00 33.76 40 ASN C CA 1
ATOM 4160 C C . ASN B 1 40 ? 98.377 185.844 4.152 1.00 34.80 40 ASN C C 1
ATOM 4161 O O . ASN B 1 40 ? 97.713 185.532 5.143 1.00 33.91 40 ASN C O 1
ATOM 4166 N N . GLY B 1 41 ? 98.163 185.316 2.952 1.00 35.29 41 GLY C N 1
ATOM 4167 C CA . GLY B 1 41 ? 97.112 184.331 2.770 1.00 36.24 41 GLY C CA 1
ATOM 4168 C C . GLY B 1 41 ? 97.586 182.924 3.069 1.00 36.19 41 GLY C C 1
ATOM 4169 O O . GLY B 1 41 ? 98.775 182.640 2.983 1.00 37.81 41 GLY C O 1
ATOM 4170 N N . HIS B 1 42 ? 96.666 182.038 3.430 1.00 37.04 42 HIS C N 1
ATOM 4171 C CA . HIS B 1 42 ? 97.036 180.657 3.726 1.00 37.61 42 HIS C CA 1
ATOM 4172 C C . HIS B 1 42 ? 96.422 179.719 2.681 1.00 37.73 42 HIS C C 1
ATOM 4173 O O . HIS B 1 42 ? 95.366 180.013 2.109 1.00 36.73 42 HIS C O 1
ATOM 4180 N N . TYR B 1 43 ? 97.086 178.598 2.423 1.00 35.58 43 TYR C N 1
ATOM 4181 C CA . TYR B 1 43 ? 96.566 177.631 1.468 1.00 35.22 43 TYR C CA 1
ATOM 4182 C C . TYR B 1 43 ? 97.323 176.313 1.496 1.00 34.19 43 TYR C C 1
ATOM 4183 O O . TYR B 1 43 ? 98.543 176.278 1.662 1.00 34.42 43 TYR C O 1
ATOM 4192 N N . GLN B 1 44 ? 96.586 175.223 1.340 1.00 31.76 44 GLN C N 1
ATOM 4193 C CA . GLN B 1 44 ? 97.179 173.900 1.341 1.00 30.57 44 GLN C CA 1
ATOM 4194 C C . GLN B 1 44 ? 96.689 173.178 0.098 1.00 30.37 44 GLN C C 1
ATOM 4195 O O . GLN B 1 44 ? 95.742 173.620 -0.553 1.00 29.67 44 GLN C O 1
ATOM 4201 N N . LYS B 1 45 ? 97.328 172.067 -0.236 1.00 29.07 45 LYS C N 1
ATOM 4202 C CA . LYS B 1 45 ? 96.918 171.316 -1.406 1.00 31.18 45 LYS C CA 1
ATOM 4203 C C . LYS B 1 45 ? 97.197 169.836 -1.245 1.00 31.47 45 LYS C C 1
ATOM 4204 O O . LYS B 1 45 ? 97.900 169.418 -0.328 1.00 30.99 45 LYS C O 1
ATOM 4210 N N . CYS B 1 46 ? 96.612 169.042 -2.130 1.00 31.27 46 CYS C N 1
ATOM 4211 C CA . CYS B 1 46 ? 96.834 167.612 -2.112 1.00 33.34 46 CYS C CA 1
ATOM 4212 C C . CYS B 1 46 ? 96.229 167.012 -3.359 1.00 33.10 46 CYS C C 1
ATOM 4213 O O . CYS B 1 46 ? 95.203 167.485 -3.863 1.00 32.31 46 CYS C O 1
ATOM 4216 N N . GLU B 1 47 ? 96.896 165.980 -3.861 1.00 32.99 47 GLU C N 1
ATOM 4217 C CA . GLU B 1 47 ? 96.471 165.285 -5.067 1.00 35.47 47 GLU C CA 1
ATOM 4218 C C . GLU B 1 47 ? 95.327 164.335 -4.784 1.00 34.78 47 GLU C C 1
ATOM 4219 O O . GLU B 1 47 ? 95.443 163.464 -3.932 1.00 35.44 47 GLU C O 1
ATOM 4225 N N . MET B 1 48 ? 94.220 164.510 -5.493 1.00 36.33 48 MET C N 1
ATOM 4226 C CA . MET B 1 48 ? 93.067 163.636 -5.328 1.00 38.90 48 MET C CA 1
ATOM 4227 C C . MET B 1 48 ? 93.047 162.674 -6.504 1.00 43.41 48 MET C C 1
ATOM 4228 O O . MET B 1 48 ? 93.670 162.922 -7.541 1.00 45.09 48 MET C O 1
ATOM 4233 N N . GLU B 1 49 ? 92.313 161.582 -6.346 1.00 48.33 49 GLU C N 1
ATOM 4234 C CA . GLU B 1 49 ? 92.209 160.573 -7.385 1.00 52.42 49 GLU C CA 1
ATOM 4235 C C . GLU B 1 49 ? 91.584 161.136 -8.659 1.00 53.36 49 GLU C C 1
ATOM 4236 O O . GLU B 1 49 ? 91.506 160.441 -9.672 1.00 54.81 49 GLU C O 1
ATOM 4242 N N . ARG B 1 50 ? 91.152 162.396 -8.609 1.00 53.61 50 ARG C N 1
ATOM 4243 C CA . ARG B 1 50 ? 90.522 163.041 -9.762 1.00 52.84 50 ARG C CA 1
ATOM 4244 C C . ARG B 1 50 ? 90.828 164.542 -9.814 1.00 50.72 50 ARG C C 1
ATOM 4245 O O . ARG B 1 50 ? 89.937 165.366 -10.038 1.00 51.56 50 ARG C O 1
ATOM 4253 N N . GLY B 1 51 ? 92.092 164.894 -9.608 1.00 46.85 51 GLY C N 1
ATOM 4254 C CA . GLY B 1 51 ? 92.477 166.292 -9.646 1.00 40.40 51 GLY C CA 1
ATOM 4255 C C . GLY B 1 51 ? 93.207 166.769 -8.403 1.00 36.84 51 GLY C C 1
ATOM 4256 O O . GLY B 1 51 ? 93.294 166.060 -7.400 1.00 37.46 51 GLY C O 1
ATOM 4257 N N . THR B 1 52 ? 93.731 167.986 -8.473 1.00 31.70 52 THR C N 1
ATOM 4258 C CA . THR B 1 52 ? 94.455 168.569 -7.359 1.00 27.36 52 THR C CA 1
ATOM 4259 C C . THR B 1 52 ? 93.527 169.460 -6.548 1.00 24.93 52 THR C C 1
ATOM 4260 O O . THR B 1 52 ? 92.873 170.355 -7.086 1.00 23.31 52 THR C O 1
ATOM 4264 N N . ALA B 1 53 ? 93.459 169.204 -5.251 1.00 23.19 53 ALA C N 1
ATOM 4265 C CA . ALA B 1 53 ? 92.590 169.985 -4.387 1.00 22.50 53 ALA C CA 1
ATOM 4266 C C . ALA B 1 53 ? 93.331 171.140 -3.729 1.00 21.66 53 ALA C C 1
ATOM 4267 O O . ALA B 1 53 ? 94.500 171.021 -3.362 1.00 21.83 53 ALA C O 1
ATOM 4269 N N . TYR B 1 54 ? 92.631 172.255 -3.581 1.00 19.70 54 TYR C N 1
ATOM 4270 C CA . TYR B 1 54 ? 93.192 173.436 -2.958 1.00 20.21 54 TYR C CA 1
ATOM 4271 C C . TYR B 1 54 ? 92.286 173.922 -1.833 1.00 19.91 54 TYR C C 1
ATOM 4272 O O . TYR B 1 54 ? 91.065 173.788 -1.899 1.00 21.62 54 TYR C O 1
ATOM 4281 N N . LEU B 1 55 ? 92.896 174.480 -0.798 1.00 20.34 55 LEU C N 1
ATOM 4282 C CA . LEU B 1 55 ? 92.157 175.038 0.318 1.00 19.59 55 LEU C CA 1
ATOM 4283 C C . LEU B 1 55 ? 92.825 176.374 0.634 1.00 19.46 55 LEU C C 1
ATOM 4284 O O . LEU B 1 55 ? 93.905 176.407 1.216 1.00 18.65 55 LEU C O 1
ATOM 4289 N N . ILE B 1 56 ? 92.190 177.464 0.203 1.00 21.44 56 ILE C N 1
ATOM 4290 C CA . ILE B 1 56 ? 92.685 178.820 0.448 1.00 23.37 56 ILE C CA 1
ATOM 4291 C C . ILE B 1 56 ? 91.969 179.342 1.693 1.00 23.66 56 ILE C C 1
ATOM 4292 O O . ILE B 1 56 ? 90.740 179.310 1.778 1.00 24.10 56 ILE C O 1
ATOM 4297 N N . GLY B 1 57 ? 92.740 179.827 2.658 1.00 23.68 57 GLY C N 1
ATOM 4298 C CA . GLY B 1 57 ? 92.148 180.325 3.885 1.00 22.23 57 GLY C CA 1
ATOM 4299 C C . GLY B 1 57 ? 92.481 179.357 5.003 1.00 22.47 57 GLY C C 1
ATOM 4300 O O . GLY B 1 57 ? 93.428 178.583 4.886 1.00 23.79 57 GLY C O 1
ATOM 4301 N N . SER B 1 58 ? 91.716 179.388 6.085 1.00 21.25 58 SER C N 1
ATOM 4302 C CA . SER B 1 58 ? 91.980 178.490 7.195 1.00 21.82 58 SER C CA 1
ATOM 4303 C C . SER B 1 58 ? 90.691 177.905 7.757 1.00 20.43 58 SER C C 1
ATOM 4304 O O . SER B 1 58 ? 89.597 178.369 7.432 1.00 19.43 58 SER C O 1
ATOM 4307 N N . LEU B 1 59 ? 90.826 176.865 8.577 1.00 19.88 59 LEU C N 1
ATOM 4308 C CA . LEU B 1 59 ? 89.677 176.202 9.188 1.00 18.51 59 LEU C CA 1
ATOM 4309 C C . LEU B 1 59 ? 89.682 176.483 10.675 1.00 20.01 59 LEU C C 1
ATOM 4310 O O . LEU B 1 59 ? 90.733 176.434 11.315 1.00 17.47 59 LEU C O 1
ATOM 4315 N N . TYR B 1 60 ? 88.507 176.754 11.234 1.00 20.44 60 TYR C N 1
ATOM 4316 C CA . TYR B 1 60 ? 88.411 177.046 12.660 1.00 19.44 60 TYR C CA 1
ATOM 4317 C C . TYR B 1 60 ? 88.068 175.835 13.519 1.00 19.29 60 TYR C C 1
ATOM 4318 O O . TYR B 1 60 ? 88.244 175.873 14.735 1.00 19.94 60 TYR C O 1
ATOM 4327 N N . ASN B 1 61 ? 87.577 174.766 12.899 1.00 19.17 61 ASN C N 1
ATOM 4328 C CA . ASN B 1 61 ? 87.191 173.589 13.663 1.00 18.72 61 ASN C CA 1
ATOM 4329 C C . ASN B 1 61 ? 87.827 172.261 13.230 1.00 19.16 61 ASN C C 1
ATOM 4330 O O . ASN B 1 61 ? 87.157 171.217 13.184 1.00 18.96 61 ASN C O 1
ATOM 4335 N N . ARG B 1 62 ? 89.123 172.309 12.928 1.00 17.78 62 ARG C N 1
ATOM 4336 C CA . ARG B 1 62 ? 89.878 171.121 12.528 1.00 19.93 62 ARG C CA 1
ATOM 4337 C C . ARG B 1 62 ? 89.647 169.953 13.493 1.00 20.24 62 ARG C C 1
ATOM 4338 O O . ARG B 1 62 ? 89.517 168.811 13.059 1.00 23.27 62 ARG C O 1
ATOM 4346 N N . THR B 1 63 ? 89.603 170.239 14.796 1.00 19.87 63 THR C N 1
ATOM 4347 C CA . THR B 1 63 ? 89.401 169.199 15.815 1.00 20.44 63 THR C CA 1
ATOM 4348 C C . THR B 1 63 ? 88.109 168.419 15.581 1.00 21.98 63 THR C C 1
ATOM 4349 O O . THR B 1 63 ? 88.078 167.188 15.690 1.00 22.37 63 THR C O 1
ATOM 4353 N N . PHE B 1 64 ? 87.042 169.141 15.267 1.00 20.78 64 PHE C N 1
ATOM 4354 C CA . PHE B 1 64 ? 85.768 168.505 14.997 1.00 19.46 64 PHE C CA 1
ATOM 4355 C C . PHE B 1 64 ? 85.843 167.722 13.676 1.00 18.94 64 PHE C C 1
ATOM 4356 O O . PHE B 1 64 ? 85.368 166.587 13.589 1.00 17.71 64 PHE C O 1
ATOM 4364 N N . LEU B 1 65 ? 86.460 168.319 12.656 1.00 17.22 65 LEU C N 1
ATOM 4365 C CA . LEU B 1 65 ? 86.577 167.661 11.352 1.00 17.00 65 LEU C CA 1
ATOM 4366 C C . LEU B 1 65 ? 87.458 166.408 11.406 1.00 19.00 65 LEU C C 1
ATOM 4367 O O . LEU B 1 65 ? 87.205 165.428 10.694 1.00 18.79 65 LEU C O 1
ATOM 4372 N N . ILE B 1 66 ? 88.498 166.448 12.236 1.00 19.59 66 ILE C N 1
ATOM 4373 C CA . ILE B 1 66 ? 89.403 165.312 12.391 1.00 19.55 66 ILE C CA 1
ATOM 4374 C C . ILE B 1 66 ? 88.669 164.219 13.165 1.00 20.76 66 ILE C C 1
ATOM 4375 O O . ILE B 1 66 ? 88.786 163.025 12.864 1.00 22.18 66 ILE C O 1
ATOM 4380 N N . GLY B 1 67 ? 87.884 164.642 14.149 1.00 21.13 67 GLY C N 1
ATOM 4381 C CA . GLY B 1 67 ? 87.114 163.698 14.942 1.00 19.90 67 GLY C CA 1
ATOM 4382 C C . GLY B 1 67 ? 86.118 162.950 14.070 1.00 19.95 67 GLY C C 1
ATOM 4383 O O . GLY B 1 67 ? 85.796 161.797 14.338 1.00 22.69 67 GLY C O 1
ATOM 4384 N N . LEU B 1 68 ? 85.634 163.611 13.021 1.00 19.37 68 LEU C N 1
ATOM 4385 C CA . LEU B 1 68 ? 84.673 163.017 12.096 1.00 18.09 68 LEU C CA 1
ATOM 4386 C C . LEU B 1 68 ? 85.372 162.069 11.120 1.00 18.91 68 LEU C C 1
ATOM 4387 O O . LEU B 1 68 ? 85.038 160.887 11.026 1.00 16.78 68 LEU C O 1
ATOM 4392 N N . ALA B 1 69 ? 86.340 162.606 10.385 1.00 18.49 69 ALA C N 1
ATOM 4393 C CA . ALA B 1 69 ? 87.101 161.819 9.426 1.00 18.61 69 ALA C CA 1
ATOM 4394 C C . ALA B 1 69 ? 87.761 160.627 10.125 1.00 17.45 69 ALA C C 1
ATOM 4395 O O . ALA B 1 69 ? 87.842 159.535 9.567 1.00 16.03 69 ALA C O 1
ATOM 4397 N N . GLY B 1 70 ? 88.227 160.841 11.353 1.00 17.35 70 GLY C N 1
ATOM 4398 C CA . GLY B 1 70 ? 88.878 159.771 12.089 1.00 16.07 70 GLY C CA 1
ATOM 4399 C C . GLY B 1 70 ? 88.034 158.517 12.248 1.00 16.15 70 GLY C C 1
ATOM 4400 O O . GLY B 1 70 ? 88.556 157.428 12.488 1.00 14.21 70 GLY C O 1
ATOM 4401 N N . VAL B 1 71 ? 86.721 158.670 12.128 1.00 16.68 71 VAL C N 1
ATOM 4402 C CA . VAL B 1 71 ? 85.806 157.546 12.261 1.00 16.74 71 VAL C CA 1
ATOM 4403 C C . VAL B 1 71 ? 86.077 156.445 11.233 1.00 17.48 71 VAL C C 1
ATOM 4404 O O . VAL B 1 71 ? 85.877 155.262 11.514 1.00 17.15 71 VAL C O 1
ATOM 4408 N N . TRP B 1 72 ? 86.550 156.822 10.049 1.00 16.89 72 TRP C N 1
ATOM 4409 C CA . TRP B 1 72 ? 86.844 155.819 9.033 1.00 18.00 72 TRP C CA 1
ATOM 4410 C C . TRP B 1 72 ? 88.278 155.845 8.520 1.00 19.37 72 TRP C C 1
ATOM 4411 O O . TRP B 1 72 ? 88.736 154.861 7.944 1.00 20.45 72 TRP C O 1
ATOM 4422 N N . GLU B 1 73 ? 88.993 156.952 8.727 1.00 20.33 73 GLU C N 1
ATOM 4423 C CA . GLU B 1 73 ? 90.376 157.072 8.229 1.00 20.73 73 GLU C CA 1
ATOM 4424 C C . GLU B 1 73 ? 91.389 157.575 9.257 1.00 19.80 73 GLU C C 1
ATOM 4425 O O . GLU B 1 73 ? 91.338 158.734 9.657 1.00 19.65 73 GLU C O 1
ATOM 4431 N N . GLY B 1 74 ? 92.327 156.720 9.647 1.00 20.12 74 GLY C N 1
ATOM 4432 C CA . GLY B 1 74 ? 93.337 157.122 10.611 1.00 20.24 74 GLY C CA 1
ATOM 4433 C C . GLY B 1 74 ? 94.281 158.221 10.131 1.00 21.25 74 GLY C C 1
ATOM 4434 O O . GLY B 1 74 ? 94.871 158.932 10.945 1.00 22.30 74 GLY C O 1
ATOM 4435 N N . GLU B 1 75 ? 94.440 158.372 8.822 1.00 20.20 75 GLU C N 1
ATOM 4436 C CA . GLU B 1 75 ? 95.327 159.404 8.308 1.00 23.73 75 GLU C CA 1
ATOM 4437 C C . GLU B 1 75 ? 94.749 160.800 8.479 1.00 26.06 75 GLU C C 1
ATOM 4438 O O . GLU B 1 75 ? 95.365 161.783 8.073 1.00 27.06 75 GLU C O 1
ATOM 4444 N N . ALA B 1 76 ? 93.571 160.899 9.082 1.00 24.89 76 ALA C N 1
ATOM 4445 C CA . ALA B 1 76 ? 92.955 162.204 9.279 1.00 24.37 76 ALA C CA 1
ATOM 4446 C C . ALA B 1 76 ? 93.689 163.000 10.347 1.00 23.44 76 ALA C C 1
ATOM 4447 O O . ALA B 1 76 ? 93.707 164.222 10.306 1.00 23.65 76 ALA C O 1
ATOM 4449 N N . TYR B 1 77 ? 94.294 162.303 11.303 1.00 24.02 77 TYR C N 1
ATOM 4450 C CA . TYR B 1 77 ? 94.988 162.967 12.399 1.00 25.31 77 TYR C CA 1
ATOM 4451 C C . TYR B 1 77 ? 96.194 163.820 11.995 1.00 25.82 77 TYR C C 1
ATOM 4452 O O . TYR B 1 77 ? 96.539 164.771 12.695 1.00 28.40 77 TYR C O 1
ATOM 4461 N N . LEU B 1 78 ? 96.824 163.499 10.873 1.00 26.70 78 LEU C N 1
ATOM 4462 C CA . LEU B 1 78 ? 97.994 164.251 10.430 1.00 27.46 78 LEU C CA 1
ATOM 4463 C C . LEU B 1 78 ? 97.845 164.828 9.025 1.00 27.40 78 LEU C C 1
ATOM 4464 O O . LEU B 1 78 ? 98.832 165.016 8.318 1.00 28.28 78 LEU C O 1
ATOM 4469 N N . ALA B 1 79 ? 96.616 165.112 8.615 1.00 26.52 79 ALA C N 1
ATOM 4470 C CA . ALA B 1 79 ? 96.394 165.659 7.282 1.00 24.96 79 ALA C CA 1
ATOM 4471 C C . ALA B 1 79 ? 96.299 167.179 7.291 1.00 22.52 79 ALA C C 1
ATOM 4472 O O . ALA B 1 79 ? 95.782 167.767 8.239 1.00 23.30 79 ALA C O 1
ATOM 4474 N N . ASN B 1 80 ? 96.810 167.821 6.246 1.00 21.73 80 ASN C N 1
ATOM 4475 C CA . ASN B 1 80 ? 96.718 169.270 6.179 1.00 22.11 80 ASN C CA 1
ATOM 4476 C C . ASN B 1 80 ? 95.251 169.601 5.882 1.00 22.02 80 ASN C C 1
ATOM 4477 O O . ASN B 1 80 ? 94.460 168.700 5.589 1.00 21.61 80 ASN C O 1
ATOM 4482 N N . ASP B 1 81 ? 94.889 170.878 5.971 1.00 20.91 81 ASP C N 1
ATOM 4483 C CA . ASP B 1 81 ? 93.516 171.303 5.744 1.00 22.23 81 ASP C CA 1
ATOM 4484 C C . ASP B 1 81 ? 92.862 170.776 4.477 1.00 21.06 81 ASP C C 1
ATOM 4485 O O . ASP B 1 81 ? 91.698 170.371 4.495 1.00 24.03 81 ASP C O 1
ATOM 4490 N N . ALA B 1 82 ? 93.605 170.792 3.380 1.00 20.33 82 ALA C N 1
ATOM 4491 C CA . ALA B 1 82 ? 93.090 170.333 2.093 1.00 20.09 82 ALA C CA 1
ATOM 4492 C C . ALA B 1 82 ? 92.819 168.837 2.080 1.00 20.21 82 ALA C C 1
ATOM 4493 O O . ALA B 1 82 ? 91.779 168.392 1.589 1.00 22.57 82 ALA C O 1
ATOM 4495 N N . GLU B 1 83 ? 93.768 168.066 2.596 1.00 19.29 83 GLU C N 1
ATOM 4496 C CA . GLU B 1 83 ? 93.636 166.616 2.662 1.00 20.86 83 GLU C CA 1
ATOM 4497 C C . GLU B 1 83 ? 92.447 166.253 3.545 1.00 21.16 83 GLU C C 1
ATOM 4498 O O . GLU B 1 83 ? 91.699 165.324 3.242 1.00 21.18 83 GLU C O 1
ATOM 4504 N N . LEU B 1 84 ? 92.279 167.006 4.628 1.00 20.13 84 LEU C N 1
ATOM 4505 C CA . LEU B 1 84 ? 91.201 166.771 5.569 1.00 20.84 84 LEU C CA 1
ATOM 4506 C C . LEU B 1 84 ? 89.839 166.969 4.916 1.00 20.67 84 LEU C C 1
ATOM 4507 O O . LEU B 1 84 ? 88.911 166.210 5.181 1.00 21.34 84 LEU C O 1
ATOM 4512 N N . LEU B 1 85 ? 89.710 167.977 4.061 1.00 19.53 85 LEU C N 1
ATOM 4513 C CA . LEU B 1 85 ? 88.428 168.196 3.409 1.00 18.92 85 LEU C CA 1
ATOM 4514 C C . LEU B 1 85 ? 88.238 167.201 2.277 1.00 19.38 85 LEU C C 1
ATOM 4515 O O . LEU B 1 85 ? 87.113 166.778 1.995 1.00 20.60 85 LEU C O 1
ATOM 4520 N N . ALA B 1 86 ? 89.335 166.805 1.641 1.00 19.39 86 ALA C N 1
ATOM 4521 C CA . ALA B 1 86 ? 89.253 165.835 0.552 1.00 18.55 86 ALA C CA 1
ATOM 4522 C C . ALA B 1 86 ? 88.725 164.508 1.095 1.00 18.18 86 ALA C C 1
ATOM 4523 O O . ALA B 1 86 ? 87.985 163.810 0.405 1.00 21.38 86 ALA C O 1
ATOM 4525 N N . LEU B 1 87 ? 89.095 164.163 2.327 1.00 17.75 87 LEU C N 1
ATOM 4526 C CA . LEU B 1 87 ? 88.612 162.918 2.929 1.00 19.52 87 LEU C CA 1
ATOM 4527 C C . LEU B 1 87 ? 87.102 162.991 3.137 1.00 20.04 87 LEU C C 1
ATOM 4528 O O . LEU B 1 87 ? 86.385 162.034 2.865 1.00 18.24 87 LEU C O 1
ATOM 4533 N N . LEU B 1 88 ? 86.625 164.128 3.633 1.00 21.10 88 LEU C N 1
ATOM 4534 C CA . LEU B 1 88 ? 85.201 164.297 3.859 1.00 22.10 88 LEU C CA 1
ATOM 4535 C C . LEU B 1 88 ? 84.456 164.343 2.537 1.00 22.68 88 LEU C C 1
ATOM 4536 O O . LEU B 1 88 ? 83.353 163.798 2.415 1.00 22.21 88 LEU C O 1
ATOM 4541 N N . PHE B 1 89 ? 85.068 164.990 1.547 1.00 22.59 89 PHE C N 1
ATOM 4542 C CA . PHE B 1 89 ? 84.468 165.136 0.224 1.00 22.48 89 PHE C CA 1
ATOM 4543 C C . PHE B 1 89 ? 84.235 163.800 -0.468 1.00 22.59 89 PHE C C 1
ATOM 4544 O O . PHE B 1 89 ? 83.146 163.538 -0.967 1.00 18.28 89 PHE C O 1
ATOM 4552 N N . THR B 1 90 ? 85.275 162.970 -0.507 1.00 24.73 90 THR C N 1
ATOM 4553 C CA . THR B 1 90 ? 85.195 161.675 -1.173 1.00 26.21 90 THR C CA 1
ATOM 4554 C C . THR B 1 90 ? 84.355 160.656 -0.423 1.00 26.64 90 THR C C 1
ATOM 4555 O O . THR B 1 90 ? 83.843 159.714 -1.028 1.00 27.10 90 THR C O 1
ATOM 4559 N N . ARG B 1 91 ? 84.209 160.835 0.888 1.00 26.39 91 ARG C N 1
ATOM 4560 C CA . ARG B 1 91 ? 83.427 159.897 1.686 1.00 26.97 91 ARG C CA 1
ATOM 4561 C C . ARG B 1 91 ? 81.971 160.288 1.929 1.00 26.04 91 ARG C C 1
ATOM 4562 O O . ARG B 1 91 ? 81.091 159.434 1.859 1.00 26.07 91 ARG C O 1
ATOM 4570 N N . LEU B 1 92 ? 81.719 161.564 2.210 1.00 24.85 92 LEU C N 1
ATOM 4571 C CA . LEU B 1 92 ? 80.366 162.032 2.502 1.00 23.21 92 LEU C CA 1
ATOM 4572 C C . LEU B 1 92 ? 79.810 163.044 1.501 1.00 24.57 92 LEU C C 1
ATOM 4573 O O . LEU B 1 92 ? 78.755 163.641 1.736 1.00 25.81 92 LEU C O 1
ATOM 4578 N N . GLY B 1 93 ? 80.525 163.239 0.395 1.00 24.56 93 GLY C N 1
ATOM 4579 C CA . GLY B 1 93 ? 80.089 164.176 -0.630 1.00 23.52 93 GLY C CA 1
ATOM 4580 C C . GLY B 1 93 ? 80.358 165.630 -0.287 1.00 24.16 93 GLY C C 1
ATOM 4581 O O . GLY B 1 93 ? 80.816 165.943 0.810 1.00 24.44 93 GLY C O 1
ATOM 4582 N N . ALA B 1 94 ? 80.067 166.518 -1.234 1.00 25.44 94 ALA C N 1
ATOM 4583 C CA . ALA B 1 94 ? 80.263 167.953 -1.054 1.00 25.60 94 ALA C CA 1
ATOM 4584 C C . ALA B 1 94 ? 79.523 168.508 0.171 1.00 26.22 94 ALA C C 1
ATOM 4585 O O . ALA B 1 94 ? 80.020 169.403 0.852 1.00 25.23 94 ALA C O 1
ATOM 4587 N N . ASN B 1 95 ? 78.333 167.981 0.445 1.00 26.91 95 ASN C N 1
ATOM 4588 C CA . ASN B 1 95 ? 77.537 168.442 1.580 1.00 25.57 95 ASN C CA 1
ATOM 4589 C C . ASN B 1 95 ? 78.289 168.399 2.917 1.00 25.83 95 ASN C C 1
ATOM 4590 O O . ASN B 1 95 ? 77.984 169.169 3.824 1.00 27.70 95 ASN C O 1
ATOM 4595 N N . ALA B 1 96 ? 79.276 167.518 3.048 1.00 23.63 96 ALA C N 1
ATOM 4596 C CA . ALA B 1 96 ? 80.015 167.424 4.305 1.00 21.95 96 ALA C CA 1
ATOM 4597 C C . ALA B 1 96 ? 80.904 168.647 4.573 1.00 20.54 96 ALA C C 1
ATOM 4598 O O . ALA B 1 96 ? 81.183 168.966 5.727 1.00 17.03 96 ALA C O 1
ATOM 4600 N N . LEU B 1 97 ? 81.350 169.320 3.512 1.00 20.83 97 LEU C N 1
ATOM 4601 C CA . LEU B 1 97 ? 82.197 170.508 3.658 1.00 20.99 97 LEU C CA 1
ATOM 4602 C C . LEU B 1 97 ? 81.446 171.685 4.272 1.00 20.77 97 LEU C C 1
ATOM 4603 O O . LEU B 1 97 ? 82.049 172.687 4.658 1.00 23.35 97 LEU C O 1
ATOM 4608 N N . ALA B 1 98 ? 80.128 171.564 4.369 1.00 19.12 98 ALA C N 1
ATOM 4609 C CA . ALA B 1 98 ? 79.332 172.624 4.970 1.00 19.08 98 ALA C CA 1
ATOM 4610 C C . ALA B 1 98 ? 79.482 172.550 6.500 1.00 19.56 98 ALA C C 1
ATOM 4611 O O . ALA B 1 98 ? 79.068 173.464 7.225 1.00 19.28 98 ALA C O 1
ATOM 4613 N N . LEU B 1 99 ? 80.088 171.459 6.973 1.00 18.17 99 LEU C N 1
ATOM 4614 C CA . LEU B 1 99 ? 80.330 171.218 8.402 1.00 18.02 99 LEU C CA 1
ATOM 4615 C C . LEU B 1 99 ? 81.595 171.936 8.873 1.00 17.37 99 LEU C C 1
ATOM 4616 O O . LEU B 1 99 ? 81.787 172.163 10.064 1.00 17.51 99 LEU C O 1
ATOM 4621 N N . ALA B 1 100 ? 82.466 172.264 7.926 1.00 18.20 100 ALA C N 1
ATOM 4622 C CA . ALA B 1 100 ? 83.711 172.955 8.232 1.00 17.32 100 ALA C CA 1
ATOM 4623 C C . ALA B 1 100 ? 83.421 174.443 8.440 1.00 16.79 100 ALA C C 1
ATOM 4624 O O . ALA B 1 100 ? 82.558 175.011 7.770 1.00 18.05 100 ALA C O 1
ATOM 4626 N N . GLU B 1 101 ? 84.127 175.051 9.388 1.00 17.49 101 GLU C N 1
ATOM 4627 C CA . GLU B 1 101 ? 83.991 176.477 9.689 1.00 18.92 101 GLU C CA 1
ATOM 4628 C C . GLU B 1 101 ? 85.329 177.123 9.306 1.00 18.14 101 GLU C C 1
ATOM 4629 O O . GLU B 1 101 ? 86.378 176.483 9.406 1.00 18.31 101 GLU C O 1
ATOM 4635 N N . GLY B 1 102 ? 85.292 178.379 8.868 1.00 17.79 102 GLY C N 1
ATOM 4636 C CA . GLY B 1 102 ? 86.516 179.068 8.506 1.00 16.82 102 GLY C CA 1
ATOM 4637 C C . GLY B 1 102 ? 86.344 179.992 7.321 1.00 19.25 102 GLY C C 1
ATOM 4638 O O . GLY B 1 102 ? 85.342 179.911 6.613 1.00 16.71 102 GLY C O 1
ATOM 4639 N N . ASP B 1 103 ? 87.312 180.883 7.113 1.00 19.50 103 ASP C N 1
ATOM 4640 C CA . ASP B 1 103 ? 87.266 181.806 5.984 1.00 21.13 103 ASP C CA 1
ATOM 4641 C C . ASP B 1 103 ? 88.021 181.114 4.865 1.00 22.97 103 ASP C C 1
ATOM 4642 O O . ASP B 1 103 ? 89.074 181.576 4.427 1.00 25.41 103 ASP C O 1
ATOM 4647 N N . PHE B 1 104 ? 87.482 179.991 4.408 1.00 22.05 104 PHE C N 1
ATOM 4648 C CA . PHE B 1 104 ? 88.134 179.230 3.354 1.00 21.07 104 PHE C CA 1
ATOM 4649 C C . PHE B 1 104 ? 87.309 179.137 2.086 1.00 20.54 104 PHE C C 1
ATOM 4650 O O . PHE B 1 104 ? 86.193 179.639 2.004 1.00 17.90 104 PHE C O 1
ATOM 4658 N N . CYS B 1 105 ? 87.909 178.469 1.107 1.00 20.39 105 CYS C N 1
ATOM 4659 C CA . CYS B 1 105 ? 87.309 178.165 -0.178 1.00 20.37 105 CYS C CA 1
ATOM 4660 C C . CYS B 1 105 ? 88.074 176.919 -0.621 1.00 21.34 105 CYS C C 1
ATOM 4661 O O . CYS B 1 105 ? 89.311 176.885 -0.595 1.00 20.61 105 CYS C O 1
ATOM 4664 N N . PHE B 1 106 ? 87.321 175.887 -0.980 1.00 21.45 106 PHE C N 1
ATOM 4665 C CA . PHE B 1 106 ? 87.869 174.607 -1.417 1.00 21.96 106 PHE C CA 1
ATOM 4666 C C . PHE B 1 106 ? 87.510 174.422 -2.889 1.00 22.13 106 PHE C C 1
ATOM 4667 O O . PHE B 1 106 ? 86.366 174.658 -3.280 1.00 21.76 106 PHE C O 1
ATOM 4675 N N . PHE B 1 107 ? 88.488 174.039 -3.707 1.00 22.89 107 PHE C N 1
ATOM 4676 C CA . PHE B 1 107 ? 88.226 173.775 -5.120 1.00 21.19 107 PHE C CA 1
ATOM 4677 C C . PHE B 1 107 ? 89.141 172.698 -5.710 1.00 22.22 107 PHE C C 1
ATOM 4678 O O . PHE B 1 107 ? 90.279 172.517 -5.269 1.00 19.49 107 PHE C O 1
ATOM 4686 N N . ILE B 1 108 ? 88.623 171.962 -6.690 1.00 23.40 108 ILE C N 1
ATOM 4687 C CA . ILE B 1 108 ? 89.392 170.908 -7.328 1.00 24.74 108 ILE C CA 1
ATOM 4688 C C . ILE B 1 108 ? 89.749 171.305 -8.752 1.00 26.87 108 ILE C C 1
ATOM 4689 O O . ILE B 1 108 ? 88.878 171.669 -9.545 1.00 25.90 108 ILE C O 1
ATOM 4694 N N . ASP B 1 109 ? 91.044 171.252 -9.052 1.00 28.80 109 ASP C N 1
ATOM 4695 C CA . ASP B 1 109 ? 91.572 171.593 -10.371 1.00 32.10 109 ASP C CA 1
ATOM 4696 C C . ASP B 1 109 ? 91.476 170.334 -11.231 1.00 34.24 109 ASP C C 1
ATOM 4697 O O . ASP B 1 109 ? 92.429 169.567 -11.332 1.00 34.35 109 ASP C O 1
ATOM 4702 N N . GLU B 1 110 ? 90.324 170.126 -11.852 1.00 37.52 110 GLU C N 1
ATOM 4703 C CA . GLU B 1 110 ? 90.118 168.939 -12.667 1.00 42.32 110 GLU C CA 1
ATOM 4704 C C . GLU B 1 110 ? 90.822 168.997 -14.020 1.00 43.99 110 GLU C C 1
ATOM 4705 O O . GLU B 1 110 ? 90.688 169.963 -14.765 1.00 41.88 110 GLU C O 1
ATOM 4711 N N . PRO B 1 111 ? 91.599 167.951 -14.345 1.00 47.40 111 PRO C N 1
ATOM 4712 C CA . PRO B 1 111 ? 92.346 167.856 -15.604 1.00 48.96 111 PRO C CA 1
ATOM 4713 C C . PRO B 1 111 ? 91.493 168.094 -16.848 1.00 49.89 111 PRO C C 1
ATOM 4714 O O . PRO B 1 111 ? 91.992 168.566 -17.872 1.00 50.46 111 PRO C O 1
ATOM 4718 N N . ASN B 1 112 ? 90.207 167.770 -16.757 1.00 50.28 112 ASN C N 1
ATOM 4719 C CA . ASN B 1 112 ? 89.289 167.968 -17.875 1.00 51.35 112 ASN C CA 1
ATOM 4720 C C . ASN B 1 112 ? 88.898 169.436 -18.044 1.00 50.07 112 ASN C C 1
ATOM 4721 O O . ASN B 1 112 ? 87.832 169.738 -18.578 1.00 50.10 112 ASN C O 1
ATOM 4726 N N . GLY B 1 113 ? 89.766 170.338 -17.588 1.00 48.78 113 GLY C N 1
ATOM 4727 C CA . GLY B 1 113 ? 89.502 171.765 -17.702 1.00 47.01 113 GLY C CA 1
ATOM 4728 C C . GLY B 1 113 ? 88.223 172.228 -17.024 1.00 45.30 113 GLY C C 1
ATOM 4729 O O . GLY B 1 113 ? 87.424 172.943 -17.622 1.00 47.61 113 GLY C O 1
ATOM 4730 N N . GLU B 1 114 ? 88.035 171.845 -15.767 1.00 41.46 114 GLU C N 1
ATOM 4731 C CA . GLU B 1 114 ? 86.833 172.218 -15.038 1.00 37.40 114 GLU C CA 1
ATOM 4732 C C . GLU B 1 114 ? 87.120 172.401 -13.546 1.00 34.04 114 GLU C C 1
ATOM 4733 O O . GLU B 1 114 ? 87.844 171.610 -12.941 1.00 33.19 114 GLU C O 1
ATOM 4739 N N . LEU B 1 115 ? 86.564 173.454 -12.959 1.00 30.26 115 LEU C N 1
ATOM 4740 C CA . LEU B 1 115 ? 86.763 173.709 -11.540 1.00 27.84 115 LEU C CA 1
ATOM 4741 C C . LEU B 1 115 ? 85.562 173.351 -10.690 1.00 25.46 115 LEU C C 1
ATOM 4742 O O . LEU B 1 115 ? 84.442 173.746 -10.996 1.00 24.83 115 LEU C O 1
ATOM 4747 N N . THR B 1 116 ? 85.801 172.604 -9.616 1.00 23.10 116 THR C N 1
ATOM 4748 C CA . THR B 1 116 ? 84.735 172.245 -8.690 1.00 20.65 116 THR C CA 1
ATOM 4749 C C . THR B 1 116 ? 85.057 172.998 -7.403 1.00 20.52 116 THR C C 1
ATOM 4750 O O . THR B 1 116 ? 86.070 172.730 -6.752 1.00 21.56 116 THR C O 1
ATOM 4754 N N . VAL B 1 117 ? 84.211 173.954 -7.038 1.00 19.67 117 VAL C N 1
ATOM 4755 C CA . VAL B 1 117 ? 84.465 174.725 -5.827 1.00 18.32 117 VAL C CA 1
ATOM 4756 C C . VAL B 1 117 ? 83.358 174.649 -4.784 1.00 17.77 117 VAL C C 1
ATOM 4757 O O . VAL B 1 117 ? 82.183 174.494 -5.101 1.00 16.74 117 VAL C O 1
ATOM 4761 N N . ILE B 1 118 ? 83.767 174.697 -3.523 1.00 17.08 118 ILE C N 1
ATOM 4762 C CA . ILE B 1 118 ? 82.834 174.694 -2.411 1.00 16.00 118 ILE C CA 1
ATOM 4763 C C . ILE B 1 118 ? 83.145 175.972 -1.639 1.00 17.33 118 ILE C C 1
ATOM 4764 O O . ILE B 1 118 ? 84.300 176.222 -1.274 1.00 15.98 118 ILE C O 1
ATOM 4769 N N . THR B 1 119 ? 82.128 176.795 -1.412 1.00 17.48 119 THR C N 1
ATOM 4770 C CA . THR B 1 119 ? 82.309 178.036 -0.659 1.00 19.21 119 THR C CA 1
ATOM 4771 C C . THR B 1 119 ? 81.873 177.826 0.799 1.00 20.27 119 THR C C 1
ATOM 4772 O O . THR B 1 119 ? 80.915 177.092 1.062 1.00 22.16 119 THR C O 1
ATOM 4776 N N . GLU B 1 120 ? 82.581 178.449 1.742 1.00 19.46 120 GLU C N 1
ATOM 4777 C CA . GLU B 1 120 ? 82.248 178.318 3.166 1.00 18.50 120 GLU C CA 1
ATOM 4778 C C . GLU B 1 120 ? 80.809 178.779 3.359 1.00 18.81 120 GLU C C 1
ATOM 4779 O O . GLU B 1 120 ? 80.342 179.687 2.675 1.00 18.48 120 GLU C O 1
ATOM 4785 N N . SER B 1 121 ? 80.119 178.167 4.311 1.00 20.13 121 SER C N 1
ATOM 4786 C CA . SER B 1 121 ? 78.695 178.433 4.532 1.00 22.87 121 SER C CA 1
ATOM 4787 C C . SER B 1 121 ? 78.187 179.601 5.381 1.00 23.01 121 SER C C 1
ATOM 4788 O O . SER B 1 121 ? 76.982 179.692 5.622 1.00 24.01 121 SER C O 1
ATOM 4791 N N . ARG B 1 122 ? 79.061 180.490 5.833 1.00 21.99 122 ARG C N 1
ATOM 4792 C CA . ARG B 1 122 ? 78.599 181.590 6.666 1.00 21.33 122 ARG C CA 1
ATOM 4793 C C . ARG B 1 122 ? 78.856 182.975 6.103 1.00 21.89 122 ARG C C 1
ATOM 4794 O O . ARG B 1 122 ? 78.177 183.937 6.458 1.00 22.97 122 ARG C O 1
ATOM 4802 N N . GLY B 1 123 ? 79.839 183.083 5.225 1.00 22.14 123 GLY C N 1
ATOM 4803 C CA . GLY B 1 123 ? 80.152 184.378 4.664 1.00 22.34 123 GLY C CA 1
ATOM 4804 C C . GLY B 1 123 ? 81.485 184.883 5.184 1.00 22.99 123 GLY C C 1
ATOM 4805 O O . GLY B 1 123 ? 81.797 186.057 5.027 1.00 24.65 123 GLY C O 1
ATOM 4806 N N . PHE B 1 124 ? 82.267 184.012 5.820 1.00 21.60 124 PHE C N 1
ATOM 4807 C CA . PHE B 1 124 ? 83.581 184.413 6.322 1.00 22.75 124 PHE C CA 1
ATOM 4808 C C . PHE B 1 124 ? 84.474 184.716 5.128 1.00 24.03 124 PHE C C 1
ATOM 4809 O O . PHE B 1 124 ? 85.403 185.519 5.215 1.00 23.56 124 PHE C O 1
ATOM 4817 N N . SER B 1 125 ? 84.189 184.059 4.009 1.00 25.06 125 SER C N 1
ATOM 4818 C CA . SER B 1 125 ? 84.973 184.254 2.794 1.00 26.39 125 SER C CA 1
ATOM 4819 C C . SER B 1 125 ? 84.076 184.344 1.565 1.00 25.53 125 SER C C 1
ATOM 4820 O O . SER B 1 125 ? 83.898 183.367 0.841 1.00 25.80 125 SER C O 1
ATOM 4823 N N . PRO B 1 126 ? 83.490 185.528 1.328 1.00 24.71 126 PRO C N 1
ATOM 4824 C CA . PRO B 1 126 ? 82.598 185.809 0.200 1.00 23.75 126 PRO C CA 1
ATOM 4825 C C . PRO B 1 126 ? 83.312 185.602 -1.130 1.00 23.45 126 PRO C C 1
ATOM 4826 O O . PRO B 1 126 ? 84.361 186.192 -1.372 1.00 24.00 126 PRO C O 1
ATOM 4830 N N . VAL B 1 127 ? 82.751 184.770 -1.994 1.00 25.07 127 VAL C N 1
ATOM 4831 C CA . VAL B 1 127 ? 83.366 184.537 -3.289 1.00 23.81 127 VAL C CA 1
ATOM 4832 C C . VAL B 1 127 ? 82.481 185.075 -4.398 1.00 23.48 127 VAL C C 1
ATOM 4833 O O . VAL B 1 127 ? 81.256 184.974 -4.322 1.00 23.34 127 VAL C O 1
ATOM 4837 N N . HIS B 1 128 ? 83.116 185.663 -5.412 1.00 22.92 128 HIS C N 1
ATOM 4838 C CA . HIS B 1 128 ? 82.424 186.217 -6.579 1.00 20.92 128 HIS C CA 1
ATOM 4839 C C . HIS B 1 128 ? 83.053 185.704 -7.861 1.00 20.61 128 HIS C C 1
ATOM 4840 O O . HIS B 1 128 ? 84.249 185.403 -7.906 1.00 19.99 128 HIS C O 1
ATOM 4847 N N . VAL B 1 129 ? 82.234 185.622 -8.900 1.00 19.10 129 VAL C N 1
ATOM 4848 C CA . VAL B 1 129 ? 82.704 185.233 -10.214 1.00 20.01 129 VAL C CA 1
ATOM 4849 C C . VAL B 1 129 ? 82.433 186.481 -11.034 1.00 21.33 129 VAL C C 1
ATOM 4850 O O . VAL B 1 129 ? 81.280 186.905 -11.187 1.00 19.14 129 VAL C O 1
ATOM 4854 N N . VAL B 1 130 ? 83.516 187.096 -11.502 1.00 22.97 130 VAL C N 1
ATOM 4855 C CA . VAL B 1 130 ? 83.456 188.330 -12.279 1.00 24.34 130 VAL C CA 1
ATOM 4856 C C . VAL B 1 130 ? 83.733 188.064 -13.739 1.00 26.12 130 VAL C C 1
ATOM 4857 O O . VAL B 1 130 ? 84.658 187.327 -14.092 1.00 26.74 130 VAL C O 1
ATOM 4861 N N . GLN B 1 131 ? 82.930 188.687 -14.588 1.00 28.92 131 GLN C N 1
ATOM 4862 C CA . GLN B 1 131 ? 83.083 188.535 -16.021 1.00 31.36 131 GLN C CA 1
ATOM 4863 C C . GLN B 1 131 ? 83.662 189.813 -16.616 1.00 32.47 131 GLN C C 1
ATOM 4864 O O . GLN B 1 131 ? 82.966 190.818 -16.765 1.00 32.33 131 GLN C O 1
ATOM 4870 N N . GLY B 1 132 ? 84.954 189.772 -16.924 1.00 34.48 132 GLY C N 1
ATOM 4871 C CA . GLY B 1 132 ? 85.621 190.910 -17.533 1.00 35.33 132 GLY C CA 1
ATOM 4872 C C . GLY B 1 132 ? 86.038 190.429 -18.907 1.00 35.67 132 GLY C C 1
ATOM 4873 O O . GLY B 1 132 ? 85.211 189.878 -19.636 1.00 35.08 132 GLY C O 1
ATOM 4874 N N . LYS B 1 133 ? 87.302 190.633 -19.268 1.00 35.59 133 LYS C N 1
ATOM 4875 C CA . LYS B 1 133 ? 87.799 190.158 -20.555 1.00 37.17 133 LYS C CA 1
ATOM 4876 C C . LYS B 1 133 ? 87.931 188.643 -20.398 1.00 36.83 133 LYS C C 1
ATOM 4877 O O . LYS B 1 133 ? 87.856 187.889 -21.368 1.00 37.43 133 LYS C O 1
ATOM 4883 N N . LYS B 1 134 ? 88.127 188.213 -19.155 1.00 36.59 134 LYS C N 1
ATOM 4884 C CA . LYS B 1 134 ? 88.244 186.798 -18.813 1.00 35.48 134 LYS C CA 1
ATOM 4885 C C . LYS B 1 134 ? 87.400 186.573 -17.566 1.00 34.78 134 LYS C C 1
ATOM 4886 O O . LYS B 1 134 ? 87.039 187.524 -16.872 1.00 35.83 134 LYS C O 1
ATOM 4892 N N . ALA B 1 135 ? 87.086 185.315 -17.282 1.00 32.29 135 ALA C N 1
ATOM 4893 C CA . ALA B 1 135 ? 86.285 184.981 -16.113 1.00 28.06 135 ALA C CA 1
ATOM 4894 C C . ALA B 1 135 ? 87.163 184.920 -14.855 1.00 26.24 135 ALA C C 1
ATOM 4895 O O . ALA B 1 135 ? 88.231 184.307 -14.863 1.00 22.98 135 ALA C O 1
ATOM 4897 N N . TRP B 1 136 ? 86.710 185.555 -13.775 1.00 23.59 136 TRP C N 1
ATOM 4898 C CA . TRP B 1 136 ? 87.468 185.559 -12.529 1.00 22.50 136 TRP C CA 1
ATOM 4899 C C . TRP B 1 136 ? 86.654 185.052 -11.336 1.00 22.11 136 TRP C C 1
ATOM 4900 O O . TRP B 1 136 ? 85.446 185.279 -11.246 1.00 23.32 136 TRP C O 1
ATOM 4911 N N . MET B 1 137 ? 87.321 184.343 -10.434 1.00 19.37 137 MET C N 1
ATOM 4912 C CA . MET B 1 137 ? 86.689 183.879 -9.207 1.00 20.34 137 MET C CA 1
ATOM 4913 C C . MET B 1 137 ? 87.596 184.418 -8.106 1.00 19.78 137 MET C C 1
ATOM 4914 O O . MET B 1 137 ? 88.758 184.029 -8.008 1.00 20.93 137 MET C O 1
ATOM 4919 N N . THR B 1 138 ? 87.066 185.323 -7.290 1.00 20.60 138 THR C N 1
ATOM 4920 C CA . THR B 1 138 ? 87.843 185.934 -6.219 1.00 20.98 138 THR C CA 1
ATOM 4921 C C . THR B 1 138 ? 87.009 186.176 -4.967 1.00 20.59 138 THR C C 1
ATOM 4922 O O . THR B 1 138 ? 85.781 186.198 -5.033 1.00 22.18 138 THR C O 1
ATOM 4926 N N . ASN B 1 139 ? 87.686 186.346 -3.831 1.00 19.29 139 ASN C N 1
ATOM 4927 C CA . ASN B 1 139 ? 87.010 186.665 -2.582 1.00 20.28 139 ASN C CA 1
ATOM 4928 C C . ASN B 1 139 ? 87.343 188.139 -2.280 1.00 20.74 139 ASN C C 1
ATOM 4929 O O . ASN B 1 139 ? 87.182 188.606 -1.156 1.00 21.05 139 ASN C O 1
ATOM 4934 N N . SER B 1 140 ? 87.808 188.856 -3.309 1.00 20.55 140 SER C N 1
ATOM 4935 C CA . SER B 1 140 ? 88.124 190.288 -3.219 1.00 20.76 140 SER C CA 1
ATOM 4936 C C . SER B 1 140 ? 87.926 190.963 -4.583 1.00 19.65 140 SER C C 1
ATOM 4937 O O . SER B 1 140 ? 88.779 190.868 -5.461 1.00 19.74 140 SER C O 1
ATOM 4940 N N . LEU B 1 141 ? 86.807 191.653 -4.762 1.00 19.16 141 LEU C N 1
ATOM 4941 C CA . LEU B 1 141 ? 86.533 192.292 -6.042 1.00 20.04 141 LEU C CA 1
ATOM 4942 C C . LEU B 1 141 ? 87.632 193.208 -6.568 1.00 22.19 141 LEU C C 1
ATOM 4943 O O . LEU B 1 141 ? 87.876 193.250 -7.772 1.00 23.43 141 LEU C O 1
ATOM 4948 N N . LYS B 1 142 ? 88.293 193.932 -5.671 1.00 24.52 142 LYS C N 1
ATOM 4949 C CA . LYS B 1 142 ? 89.348 194.856 -6.062 1.00 26.87 142 LYS C CA 1
ATOM 4950 C C . LYS B 1 142 ? 90.513 194.187 -6.808 1.00 26.43 142 LYS C C 1
ATOM 4951 O O . LYS B 1 142 ? 91.222 194.846 -7.565 1.00 27.35 142 LYS C O 1
ATOM 4957 N N . LEU B 1 143 ? 90.726 192.890 -6.609 1.00 25.23 143 LEU C N 1
ATOM 4958 C CA . LEU B 1 143 ? 91.822 192.230 -7.312 1.00 23.43 143 LEU C CA 1
ATOM 4959 C C . LEU B 1 143 ? 91.565 192.221 -8.820 1.00 24.24 143 LEU C C 1
ATOM 4960 O O . LEU B 1 143 ? 92.499 192.333 -9.617 1.00 24.52 143 LEU C O 1
ATOM 4965 N N . VAL B 1 144 ? 90.301 192.095 -9.215 1.00 24.19 144 VAL C N 1
ATOM 4966 C CA . VAL B 1 144 ? 89.967 192.081 -10.632 1.00 24.41 144 VAL C CA 1
ATOM 4967 C C . VAL B 1 144 ? 90.258 193.449 -11.249 1.00 25.01 144 VAL C C 1
ATOM 4968 O O . VAL B 1 144 ? 90.720 193.534 -12.386 1.00 25.71 144 VAL C O 1
ATOM 4972 N N . THR B 1 145 ? 90.008 194.518 -10.494 1.00 25.63 145 THR C N 1
ATOM 4973 C CA . THR B 1 145 ? 90.277 195.879 -10.979 1.00 26.03 145 THR C CA 1
ATOM 4974 C C . THR B 1 145 ? 91.772 196.061 -11.252 1.00 25.89 145 THR C C 1
ATOM 4975 O O . THR B 1 145 ? 92.159 196.633 -12.269 1.00 24.59 145 THR C O 1
ATOM 4979 N N . ALA B 1 146 ? 92.611 195.584 -10.337 1.00 26.09 146 ALA C N 1
ATOM 4980 C CA . ALA B 1 146 ? 94.050 195.708 -10.525 1.00 27.11 146 ALA C CA 1
ATOM 4981 C C . ALA B 1 146 ? 94.501 194.891 -11.737 1.00 28.58 146 ALA C C 1
ATOM 4982 O O . ALA B 1 146 ? 95.490 195.231 -12.386 1.00 29.66 146 ALA C O 1
ATOM 4984 N N . ALA B 1 147 ? 93.763 193.828 -12.052 1.00 28.62 147 ALA C N 1
ATOM 4985 C CA . ALA B 1 147 ? 94.113 192.963 -13.175 1.00 29.70 147 ALA C CA 1
ATOM 4986 C C . ALA B 1 147 ? 93.674 193.475 -14.540 1.00 30.41 147 ALA C C 1
ATOM 4987 O O . ALA B 1 147 ? 94.440 193.409 -15.501 1.00 30.40 147 ALA C O 1
ATOM 4989 N N . GLU B 1 148 ? 92.452 193.988 -14.637 1.00 31.32 148 GLU C N 1
ATOM 4990 C CA . GLU B 1 148 ? 91.976 194.462 -15.929 1.00 31.86 148 GLU C CA 1
ATOM 4991 C C . GLU B 1 148 ? 91.822 195.969 -16.048 1.00 31.62 148 GLU C C 1
ATOM 4992 O O . GLU B 1 148 ? 91.622 196.486 -17.149 1.00 32.79 148 GLU C O 1
ATOM 4998 N N . GLY B 1 149 ? 91.907 196.683 -14.932 1.00 31.26 149 GLY C N 1
ATOM 4999 C CA . GLY B 1 149 ? 91.778 198.128 -15.003 1.00 32.21 149 GLY C CA 1
ATOM 5000 C C . GLY B 1 149 ? 90.529 198.714 -14.372 1.00 32.96 149 GLY C C 1
ATOM 5001 O O . GLY B 1 149 ? 89.610 197.990 -13.981 1.00 31.59 149 GLY C O 1
ATOM 5002 N N . GLU B 1 150 ? 90.511 200.045 -14.301 1.00 32.32 150 GLU C N 1
ATOM 5003 C CA . GLU B 1 150 ? 89.428 200.827 -13.706 1.00 33.19 150 GLU C CA 1
ATOM 5004 C C . GLU B 1 150 ? 88.011 200.526 -14.189 1.00 32.80 150 GLU C C 1
ATOM 5005 O O . GLU B 1 150 ? 87.050 200.667 -13.429 1.00 31.99 150 GLU C O 1
ATOM 5011 N N . GLY B 1 151 ? 87.872 200.126 -15.446 1.00 33.23 151 GLY C N 1
ATOM 5012 C CA . GLY B 1 151 ? 86.549 199.823 -15.968 1.00 33.61 151 GLY C CA 1
ATOM 5013 C C . GLY B 1 151 ? 86.220 198.338 -15.969 1.00 34.14 151 GLY C C 1
ATOM 5014 O O . GLY B 1 151 ? 85.342 197.890 -16.707 1.00 35.10 151 GLY C O 1
ATOM 5015 N N . ALA B 1 152 ? 86.917 197.570 -15.138 1.00 32.37 152 ALA C N 1
ATOM 5016 C CA . ALA B 1 152 ? 86.689 196.132 -15.062 1.00 31.23 152 ALA C CA 1
ATOM 5017 C C . ALA B 1 152 ? 85.369 195.766 -14.389 1.00 30.52 152 ALA C C 1
ATOM 5018 O O . ALA B 1 152 ? 84.762 194.745 -14.720 1.00 32.08 152 ALA C O 1
ATOM 5020 N N . LEU B 1 153 ? 84.928 196.589 -13.442 1.00 28.64 153 LEU C N 1
ATOM 5021 C CA . LEU B 1 153 ? 83.689 196.321 -12.716 1.00 27.60 153 LEU C CA 1
ATOM 5022 C C . LEU B 1 153 ? 82.601 197.351 -12.995 1.00 28.69 153 LEU C C 1
ATOM 5023 O O . LEU B 1 153 ? 82.850 198.552 -12.944 1.00 29.37 153 LEU C O 1
ATOM 5028 N N . TRP B 1 154 ? 81.395 196.881 -13.300 1.00 28.99 154 TRP C N 1
ATOM 5029 C CA . TRP B 1 154 ? 80.281 197.787 -13.561 1.00 28.67 154 TRP C CA 1
ATOM 5030 C C . TRP B 1 154 ? 79.355 197.770 -12.352 1.00 27.65 154 TRP C C 1
ATOM 5031 O O . TRP B 1 154 ? 78.929 196.708 -11.900 1.00 28.73 154 TRP C O 1
ATOM 5042 N N . PHE B 1 155 ? 79.046 198.955 -11.840 1.00 26.80 155 PHE C N 1
ATOM 5043 C CA . PHE B 1 155 ? 78.211 199.093 -10.657 1.00 26.42 155 PHE C CA 1
ATOM 5044 C C . PHE B 1 155 ? 76.796 199.574 -10.949 1.00 25.04 155 PHE C C 1
ATOM 5045 O O . PHE B 1 155 ? 76.561 200.327 -11.894 1.00 25.19 155 PHE C O 1
ATOM 5053 N N . GLU B 1 156 ? 75.866 199.124 -10.116 1.00 25.42 156 GLU C N 1
ATOM 5054 C CA . GLU B 1 156 ? 74.462 199.487 -10.224 1.00 28.04 156 GLU C CA 1
ATOM 5055 C C . GLU B 1 156 ? 74.178 200.872 -9.641 1.00 28.94 156 GLU C C 1
ATOM 5056 O O . GLU B 1 156 ? 74.914 201.357 -8.779 1.00 26.03 156 GLU C O 1
ATOM 5062 N N . GLU B 1 157 ? 73.094 201.484 -10.116 1.00 30.42 157 GLU C N 1
ATOM 5063 C CA . GLU B 1 157 ? 72.654 202.800 -9.660 1.00 32.45 157 GLU C CA 1
ATOM 5064 C C . GLU B 1 157 ? 72.451 202.732 -8.151 1.00 31.25 157 GLU C C 1
ATOM 5065 O O . GLU B 1 157 ? 71.810 201.806 -7.650 1.00 28.88 157 GLU C O 1
ATOM 5071 N N . GLU B 1 158 ? 72.980 203.717 -7.433 1.00 31.20 158 GLU C N 1
ATOM 5072 C CA . GLU B 1 158 ? 72.871 203.741 -5.980 1.00 31.63 158 GLU C CA 1
ATOM 5073 C C . GLU B 1 158 ? 71.446 203.670 -5.483 1.00 30.95 158 GLU C C 1
ATOM 5074 O O . GLU B 1 158 ? 71.158 202.995 -4.490 1.00 31.17 158 GLU C O 1
ATOM 5080 N N . ALA B 1 159 ? 70.555 204.375 -6.169 1.00 30.73 159 ALA C N 1
ATOM 5081 C CA . ALA B 1 159 ? 69.151 204.386 -5.791 1.00 32.20 159 ALA C CA 1
ATOM 5082 C C . ALA B 1 159 ? 68.617 202.956 -5.797 1.00 33.05 159 ALA C C 1
ATOM 5083 O O . ALA B 1 159 ? 67.775 202.597 -4.977 1.00 32.69 159 ALA C O 1
ATOM 5085 N N . LEU B 1 160 ? 69.122 202.143 -6.721 1.00 34.49 160 LEU C N 1
ATOM 5086 C CA . LEU B 1 160 ? 68.704 200.751 -6.833 1.00 36.95 160 LEU C CA 1
ATOM 5087 C C . LEU B 1 160 ? 69.485 199.826 -5.905 1.00 38.39 160 LEU C C 1
ATOM 5088 O O . LEU B 1 160 ? 69.224 198.627 -5.849 1.00 41.49 160 LEU C O 1
ATOM 5093 N N . VAL B 1 161 ? 70.439 200.384 -5.171 1.00 39.68 161 VAL C N 1
ATOM 5094 C CA . VAL B 1 161 ? 71.245 199.592 -4.251 1.00 40.22 161 VAL C CA 1
ATOM 5095 C C . VAL B 1 161 ? 70.961 199.953 -2.796 1.00 41.85 161 VAL C C 1
ATOM 5096 O O . VAL B 1 161 ? 70.973 199.090 -1.920 1.00 42.07 161 VAL C O 1
ATOM 5100 N N . CYS B 1 162 ? 70.691 201.229 -2.548 1.00 43.61 162 CYS C N 1
ATOM 5101 C CA . CYS B 1 162 ? 70.438 201.705 -1.197 1.00 45.70 162 CYS C CA 1
ATOM 5102 C C . CYS B 1 162 ? 68.963 201.759 -0.813 1.00 48.27 162 CYS C C 1
ATOM 5103 O O . CYS B 1 162 ? 68.621 202.263 0.256 1.00 48.91 162 CYS C O 1
ATOM 5106 N N . GLN B 1 163 ? 68.091 201.240 -1.673 1.00 50.59 163 GLN C N 1
ATOM 5107 C CA . GLN B 1 163 ? 66.659 201.253 -1.395 1.00 53.55 163 GLN C CA 1
ATOM 5108 C C . GLN B 1 163 ? 66.214 200.183 -0.402 1.00 54.92 163 GLN C C 1
ATOM 5109 O O . GLN B 1 163 ? 65.382 200.446 0.466 1.00 55.12 163 GLN C O 1
ATOM 5115 N N . SER B 1 164 ? 66.765 198.980 -0.525 1.00 56.20 164 SER C N 1
ATOM 5116 C CA . SER B 1 164 ? 66.392 197.885 0.368 1.00 56.60 164 SER C CA 1
ATOM 5117 C C . SER B 1 164 ? 67.438 197.646 1.452 1.00 56.22 164 SER C C 1
ATOM 5118 O O . SER B 1 164 ? 68.608 197.996 1.288 1.00 57.47 164 SER C O 1
ATOM 5121 N N . LEU B 1 165 ? 67.012 197.044 2.558 1.00 55.28 165 LEU C N 1
ATOM 5122 C CA . LEU B 1 165 ? 67.911 196.773 3.675 1.00 53.32 165 LEU C CA 1
ATOM 5123 C C . LEU B 1 165 ? 68.223 195.282 3.816 1.00 50.85 165 LEU C C 1
ATOM 5124 O O . LEU B 1 165 ? 69.316 194.906 4.241 1.00 50.54 165 LEU C O 1
ATOM 5129 N N . MET B 1 166 ? 67.253 194.440 3.467 1.00 47.43 166 MET C N 1
ATOM 5130 C CA . MET B 1 166 ? 67.413 192.991 3.545 1.00 43.13 166 MET C CA 1
ATOM 5131 C C . MET B 1 166 ? 67.573 192.438 2.126 1.00 41.22 166 MET C C 1
ATOM 5132 O O . MET B 1 166 ? 66.768 192.734 1.241 1.00 41.42 166 MET C O 1
ATOM 5137 N N . ARG B 1 167 ? 68.611 191.636 1.909 1.00 37.97 167 ARG C N 1
ATOM 5138 C CA . ARG B 1 167 ? 68.876 191.085 0.584 1.00 33.29 167 ARG C CA 1
ATOM 5139 C C . ARG B 1 167 ? 69.153 189.587 0.594 1.00 29.60 167 ARG C C 1
ATOM 5140 O O . ARG B 1 167 ? 69.257 188.971 1.648 1.00 29.78 167 ARG C O 1
ATOM 5148 N N . ALA B 1 168 ? 69.257 189.007 -0.596 1.00 26.56 168 ALA C N 1
ATOM 5149 C CA . ALA B 1 168 ? 69.548 187.586 -0.738 1.00 23.54 168 ALA C CA 1
ATOM 5150 C C . ALA B 1 168 ? 71.046 187.419 -0.499 1.00 21.72 168 ALA C C 1
ATOM 5151 O O . ALA B 1 168 ? 71.817 188.361 -0.680 1.00 21.21 168 ALA C O 1
ATOM 5153 N N . ASP B 1 169 ? 71.462 186.222 -0.110 1.00 18.77 169 ASP C N 1
ATOM 5154 C CA . ASP B 1 169 ? 72.862 185.998 0.151 1.00 18.96 169 ASP C CA 1
ATOM 5155 C C . ASP B 1 169 ? 73.681 185.862 -1.123 1.00 19.55 169 ASP C C 1
ATOM 5156 O O . ASP B 1 169 ? 74.864 185.532 -1.071 1.00 22.17 169 ASP C O 1
ATOM 5161 N N . THR B 1 170 ? 73.055 186.117 -2.268 1.00 20.49 170 THR C N 1
ATOM 5162 C CA . THR B 1 170 ? 73.759 186.053 -3.551 1.00 20.78 170 THR C CA 1
ATOM 5163 C C . THR B 1 170 ? 73.702 187.420 -4.227 1.00 22.07 170 THR C C 1
ATOM 5164 O O . THR B 1 170 ? 74.029 187.557 -5.415 1.00 20.60 170 THR C O 1
ATOM 5168 N N . TYR B 1 171 ? 73.272 188.432 -3.475 1.00 21.31 171 TYR C N 1
ATOM 5169 C CA . TYR B 1 171 ? 73.173 189.780 -4.028 1.00 20.67 171 TYR C CA 1
ATOM 5170 C C . TYR B 1 171 ? 74.501 190.496 -4.138 1.00 20.40 171 TYR C C 1
ATOM 5171 O O . TYR B 1 171 ? 75.324 190.439 -3.229 1.00 19.24 171 TYR C O 1
ATOM 5180 N N . THR B 1 172 ? 74.689 191.192 -5.253 1.00 20.55 172 THR C N 1
ATOM 5181 C CA . THR B 1 172 ? 75.888 191.981 -5.462 1.00 19.18 172 THR C CA 1
ATOM 5182 C C . THR B 1 172 ? 75.570 193.183 -6.331 1.00 19.09 172 THR C C 1
ATOM 5183 O O . THR B 1 172 ? 74.803 193.084 -7.284 1.00 18.96 172 THR C O 1
ATOM 5187 N N . PRO B 1 173 ? 76.125 194.353 -5.984 1.00 19.27 173 PRO C N 1
ATOM 5188 C CA . PRO B 1 173 ? 75.882 195.566 -6.767 1.00 19.04 173 PRO C CA 1
ATOM 5189 C C . PRO B 1 173 ? 76.666 195.601 -8.079 1.00 19.89 173 PRO C C 1
ATOM 5190 O O . PRO B 1 173 ? 76.469 196.500 -8.895 1.00 21.26 173 PRO C O 1
ATOM 5194 N N . VAL B 1 174 ? 77.563 194.633 -8.272 1.00 19.80 174 VAL C N 1
ATOM 5195 C CA . VAL B 1 174 ? 78.365 194.556 -9.495 1.00 19.37 174 VAL C CA 1
ATOM 5196 C C . VAL B 1 174 ? 77.602 193.781 -10.574 1.00 20.83 174 VAL C C 1
ATOM 5197 O O . VAL B 1 174 ? 77.535 192.553 -10.548 1.00 21.19 174 VAL C O 1
ATOM 5201 N N . LYS B 1 175 ? 77.038 194.526 -11.519 1.00 23.51 175 LYS C N 1
ATOM 5202 C CA . LYS B 1 175 ? 76.240 193.997 -12.623 1.00 23.17 175 LYS C CA 1
ATOM 5203 C C . LYS B 1 175 ? 76.900 192.904 -13.463 1.00 24.59 175 LYS C C 1
ATOM 5204 O O . LYS B 1 175 ? 76.239 191.939 -13.850 1.00 25.61 175 LYS C O 1
ATOM 5210 N N . ASN B 1 176 ? 78.190 193.042 -13.754 1.00 24.57 176 ASN C N 1
ATOM 5211 C CA . ASN B 1 176 ? 78.871 192.035 -14.567 1.00 24.74 176 ASN C CA 1
ATOM 5212 C C . ASN B 1 176 ? 79.518 190.946 -13.730 1.00 26.18 176 ASN C C 1
ATOM 5213 O O . ASN B 1 176 ? 80.469 190.292 -14.170 1.00 26.01 176 ASN C O 1
ATOM 5218 N N . ALA B 1 177 ? 79.001 190.750 -12.521 1.00 26.36 177 ALA C N 1
ATOM 5219 C CA . ALA B 1 177 ? 79.537 189.732 -11.628 1.00 25.32 177 ALA C CA 1
ATOM 5220 C C . ALA B 1 177 ? 78.424 188.943 -10.952 1.00 25.22 177 ALA C C 1
ATOM 5221 O O . ALA B 1 177 ? 77.273 189.359 -10.934 1.00 22.37 177 ALA C O 1
ATOM 5223 N N . GLN B 1 178 ? 78.782 187.795 -10.394 1.00 25.42 178 GLN C N 1
ATOM 5224 C CA . GLN B 1 178 ? 77.821 186.958 -9.711 1.00 25.57 178 GLN C CA 1
ATOM 5225 C C . GLN B 1 178 ? 78.413 186.560 -8.366 1.00 25.62 178 GLN C C 1
ATOM 5226 O O . GLN B 1 178 ? 79.596 186.234 -8.267 1.00 27.17 178 GLN C O 1
ATOM 5232 N N . ARG B 1 179 ? 77.591 186.597 -7.328 1.00 24.75 179 ARG C N 1
ATOM 5233 C CA . ARG B 1 179 ? 78.056 186.241 -6.000 1.00 23.89 179 ARG C CA 1
ATOM 5234 C C . ARG B 1 179 ? 77.719 184.783 -5.719 1.00 23.81 179 ARG C C 1
ATOM 5235 O O . ARG B 1 179 ? 76.544 184.415 -5.664 1.00 23.86 179 ARG C O 1
ATOM 5243 N N . LEU B 1 180 ? 78.741 183.952 -5.546 1.00 22.41 180 LEU C N 1
ATOM 5244 C CA . LEU B 1 180 ? 78.498 182.544 -5.276 1.00 21.45 180 LEU C CA 1
ATOM 5245 C C . LEU B 1 180 ? 77.836 182.413 -3.918 1.00 20.43 180 LEU C C 1
ATOM 5246 O O . LEU B 1 180 ? 78.269 183.019 -2.939 1.00 22.19 180 LEU C O 1
ATOM 5251 N N . LYS B 1 181 ? 76.765 181.637 -3.868 1.00 19.29 181 LYS C N 1
ATOM 5252 C CA . LYS B 1 181 ? 76.035 181.430 -2.628 1.00 20.25 181 LYS C CA 1
ATOM 5253 C C . LYS B 1 181 ? 76.924 180.708 -1.615 1.00 18.71 181 LYS C C 1
ATOM 5254 O O . LYS B 1 181 ? 77.607 179.752 -1.956 1.00 18.10 181 LYS C O 1
ATOM 5260 N N . PRO B 1 182 ? 76.948 181.174 -0.362 1.00 18.77 182 PRO C N 1
ATOM 5261 C CA . PRO B 1 182 ? 77.776 180.512 0.655 1.00 20.16 182 PRO C CA 1
ATOM 5262 C C . PRO B 1 182 ? 77.221 179.095 0.941 1.00 21.06 182 PRO C C 1
ATOM 5263 O O . PRO B 1 182 ? 76.012 178.873 0.863 1.00 20.12 182 PRO C O 1
ATOM 5267 N N . GLY B 1 183 ? 78.097 178.148 1.269 1.00 22.35 183 GLY C N 1
ATOM 5268 C CA . GLY B 1 183 ? 77.645 176.797 1.563 1.00 22.87 183 GLY C CA 1
ATOM 5269 C C . GLY B 1 183 ? 76.999 176.118 0.373 1.00 22.73 183 GLY C C 1
ATOM 5270 O O . GLY B 1 183 ? 75.904 175.562 0.468 1.00 25.18 183 GLY C O 1
ATOM 5271 N N . ALA B 1 184 ? 77.686 176.157 -0.759 1.00 21.42 184 ALA C N 1
ATOM 5272 C CA . ALA B 1 184 ? 77.159 175.566 -1.972 1.00 18.88 184 ALA C CA 1
ATOM 5273 C C . ALA B 1 184 ? 78.304 174.997 -2.778 1.00 17.65 184 ALA C C 1
ATOM 5274 O O . ALA B 1 184 ? 79.444 175.402 -2.594 1.00 15.86 184 ALA C O 1
ATOM 5276 N N . VAL B 1 185 ? 78.004 174.038 -3.648 1.00 16.60 185 VAL C N 1
ATOM 5277 C CA . VAL B 1 185 ? 79.037 173.461 -4.488 1.00 15.39 185 VAL C CA 1
ATOM 5278 C C . VAL B 1 185 ? 78.859 174.090 -5.865 1.00 18.37 185 VAL C C 1
ATOM 5279 O O . VAL B 1 185 ? 77.741 174.218 -6.364 1.00 17.87 185 VAL C O 1
ATOM 5283 N N . HIS B 1 186 ? 79.966 174.498 -6.468 1.00 18.00 186 HIS C N 1
ATOM 5284 C CA . HIS B 1 186 ? 79.912 175.167 -7.753 1.00 21.25 186 HIS C CA 1
ATOM 5285 C C . HIS B 1 186 ? 80.852 174.550 -8.772 1.00 22.91 186 HIS C C 1
ATOM 5286 O O . HIS B 1 186 ? 81.993 174.250 -8.457 1.00 26.23 186 HIS C O 1
ATOM 5293 N N . VAL B 1 187 ? 80.387 174.356 -9.997 1.00 23.64 187 VAL C N 1
ATOM 5294 C CA . VAL B 1 187 ? 81.284 173.837 -11.017 1.00 24.51 187 VAL C CA 1
ATOM 5295 C C . VAL B 1 187 ? 81.440 174.921 -12.080 1.00 24.38 187 VAL C C 1
ATOM 5296 O O . VAL B 1 187 ? 80.453 175.388 -12.646 1.00 24.44 187 VAL C O 1
ATOM 5300 N N . LEU B 1 188 ? 82.682 175.345 -12.309 1.00 25.14 188 LEU C N 1
ATOM 5301 C CA . LEU B 1 188 ? 82.989 176.359 -13.312 1.00 26.93 188 LEU C CA 1
ATOM 5302 C C . LEU B 1 188 ? 83.402 175.705 -14.618 1.00 28.05 188 LEU C C 1
ATOM 5303 O O . LEU B 1 188 ? 84.512 175.191 -14.740 1.00 28.97 188 LEU C O 1
ATOM 5308 N N . THR B 1 189 ? 82.509 175.732 -15.596 1.00 29.53 189 THR C N 1
ATOM 5309 C CA . THR B 1 189 ? 82.798 175.146 -16.895 1.00 30.67 189 THR C CA 1
ATOM 5310 C C . THR B 1 189 ? 82.690 176.189 -17.987 1.00 29.80 189 THR C C 1
ATOM 5311 O O . THR B 1 189 ? 82.534 177.376 -17.716 1.00 31.21 189 THR C O 1
ATOM 5315 N N . HIS B 1 190 ? 82.773 175.729 -19.228 1.00 29.82 190 HIS C N 1
ATOM 5316 C CA . HIS B 1 190 ? 82.676 176.600 -20.392 1.00 27.88 190 HIS C CA 1
ATOM 5317 C C . HIS B 1 190 ? 81.969 175.816 -21.496 1.00 25.71 190 HIS C C 1
ATOM 5318 O O . HIS B 1 190 ? 82.146 174.601 -21.624 1.00 22.83 190 HIS C O 1
ATOM 5325 N N . ASP B 1 191 ? 81.171 176.510 -22.295 1.00 23.16 191 ASP C N 1
ATOM 5326 C CA . ASP B 1 191 ? 80.434 175.847 -23.363 1.00 21.69 191 ASP C CA 1
ATOM 5327 C C . ASP B 1 191 ? 81.262 175.738 -24.636 1.00 19.87 191 ASP C C 1
ATOM 5328 O O . ASP B 1 191 ? 82.443 176.085 -24.648 1.00 19.40 191 ASP C O 1
ATOM 5333 N N . SER B 1 192 ? 80.631 175.270 -25.710 1.00 20.37 192 SER C N 1
ATOM 5334 C CA . SER B 1 192 ? 81.326 175.078 -26.981 1.00 21.10 192 SER C CA 1
ATOM 5335 C C . SER B 1 192 ? 82.070 176.297 -27.516 1.00 20.32 192 SER C C 1
ATOM 5336 O O . SER B 1 192 ? 82.966 176.152 -28.345 1.00 22.00 192 SER C O 1
ATOM 5339 N N . GLU B 1 193 ? 81.716 177.493 -27.065 1.00 19.20 193 GLU C N 1
ATOM 5340 C CA . GLU B 1 193 ? 82.427 178.673 -27.538 1.00 20.30 193 GLU C CA 1
ATOM 5341 C C . GLU B 1 193 ? 83.341 179.271 -26.483 1.00 20.85 193 GLU C C 1
ATOM 5342 O O . GLU B 1 193 ? 83.791 180.400 -26.629 1.00 19.74 193 GLU C O 1
ATOM 5348 N N . GLY B 1 194 ? 83.605 178.522 -25.415 1.00 21.60 194 GLY C N 1
ATOM 5349 C CA . GLY B 1 194 ? 84.499 179.011 -24.377 1.00 20.63 194 GLY C CA 1
ATOM 5350 C C . GLY B 1 194 ? 83.899 179.881 -23.289 1.00 22.95 194 GLY C C 1
ATOM 5351 O O . GLY B 1 194 ? 84.552 180.124 -22.273 1.00 24.38 194 GLY C O 1
ATOM 5352 N N . TYR B 1 195 ? 82.675 180.363 -23.483 1.00 22.10 195 TYR C N 1
ATOM 5353 C CA . TYR B 1 195 ? 82.036 181.201 -22.469 1.00 22.72 195 TYR C CA 1
ATOM 5354 C C . TYR B 1 195 ? 81.879 180.422 -21.171 1.00 23.34 195 TYR C C 1
ATOM 5355 O O . TYR B 1 195 ? 81.449 179.265 -21.174 1.00 23.27 195 TYR C O 1
ATOM 5364 N N . SER B 1 196 ? 82.232 181.068 -20.064 1.00 24.55 196 SER C N 1
ATOM 5365 C CA . SER B 1 196 ? 82.166 180.444 -18.748 1.00 25.59 196 SER C CA 1
ATOM 5366 C C . SER B 1 196 ? 80.729 180.303 -18.257 1.00 25.05 196 SER C C 1
ATOM 5367 O O . SER B 1 196 ? 79.879 181.143 -18.538 1.00 26.19 196 SER C O 1
ATOM 5370 N N . PHE B 1 197 ? 80.461 179.234 -17.520 1.00 24.73 197 PHE C N 1
ATOM 5371 C CA . PHE B 1 197 ? 79.123 178.993 -17.010 1.00 25.07 197 PHE C CA 1
ATOM 5372 C C . PHE B 1 197 ? 79.209 178.372 -15.627 1.00 25.74 197 PHE C C 1
ATOM 5373 O O . PHE B 1 197 ? 79.858 177.346 -15.436 1.00 28.45 197 PHE C O 1
ATOM 5381 N N . VAL B 1 198 ? 78.555 179.004 -14.662 1.00 25.88 198 VAL C N 1
ATOM 5382 C CA . VAL B 1 198 ? 78.562 178.518 -13.291 1.00 23.95 198 VAL C CA 1
ATOM 5383 C C . VAL B 1 198 ? 77.327 177.673 -12.972 1.00 23.02 198 VAL C C 1
ATOM 5384 O O . VAL B 1 198 ? 76.195 178.138 -13.098 1.00 20.24 198 VAL C O 1
ATOM 5388 N N . GLU B 1 199 ? 77.560 176.432 -12.559 1.00 22.94 199 GLU C N 1
ATOM 5389 C CA . GLU B 1 199 ? 76.484 175.516 -12.203 1.00 22.99 199 GLU C CA 1
ATOM 5390 C C . GLU B 1 199 ? 76.534 175.353 -10.682 1.00 22.01 199 GLU C C 1
ATOM 5391 O O . GLU B 1 199 ? 77.478 174.778 -10.144 1.00 24.14 199 GLU C O 1
ATOM 5397 N N . SER B 1 200 ? 75.522 175.866 -9.988 1.00 21.26 200 SER C N 1
ATOM 5398 C CA . SER B 1 200 ? 75.504 175.797 -8.534 1.00 21.42 200 SER C CA 1
ATOM 5399 C C . SER B 1 200 ? 74.415 174.922 -7.936 1.00 23.76 200 SER C C 1
ATOM 5400 O O . SER B 1 200 ? 73.341 174.738 -8.517 1.00 22.39 200 SER C O 1
ATOM 5403 N N . ARG B 1 201 ? 74.711 174.409 -6.747 1.00 22.66 201 ARG C N 1
ATOM 5404 C CA . ARG B 1 201 ? 73.804 173.545 -6.009 1.00 25.08 201 ARG C CA 1
ATOM 5405 C C . ARG B 1 201 ? 74.025 173.846 -4.537 1.00 25.77 201 ARG C C 1
ATOM 5406 O O . ARG B 1 201 ? 75.168 173.912 -4.080 1.00 26.74 201 ARG C O 1
ATOM 5414 N N . THR B 1 202 ? 72.948 174.025 -3.785 1.00 26.59 202 THR C N 1
ATOM 5415 C CA . THR B 1 202 ? 73.120 174.327 -2.376 1.00 25.88 202 THR C CA 1
ATOM 5416 C C . THR B 1 202 ? 73.466 173.053 -1.607 1.00 27.54 202 THR C C 1
ATOM 5417 O O . THR B 1 202 ? 73.065 171.949 -1.988 1.00 25.69 202 THR C O 1
ATOM 5421 N N . LEU B 1 203 ? 74.223 173.224 -0.526 1.00 28.28 203 LEU C N 1
ATOM 5422 C CA . LEU B 1 203 ? 74.668 172.112 0.305 1.00 28.16 203 LEU C CA 1
ATOM 5423 C C . LEU B 1 203 ? 73.783 171.868 1.513 1.00 30.16 203 LEU C C 1
ATOM 5424 O O . LEU B 1 203 ? 73.977 170.895 2.239 1.00 30.56 203 LEU C O 1
ATOM 5429 N N . THR B 1 204 ? 72.809 172.744 1.719 1.00 31.94 204 THR C N 1
ATOM 5430 C CA . THR B 1 204 ? 71.922 172.640 2.870 1.00 34.67 204 THR C CA 1
ATOM 5431 C C . THR B 1 204 ? 70.478 172.983 2.525 1.00 35.45 204 THR C C 1
ATOM 5432 O O . THR B 1 204 ? 70.215 173.651 1.530 1.00 36.02 204 THR C O 1
ATOM 5436 N N . THR B 1 205 ? 69.548 172.527 3.358 1.00 36.21 205 THR C N 1
ATOM 5437 C CA . THR B 1 205 ? 68.135 172.833 3.167 1.00 37.01 205 THR C CA 1
ATOM 5438 C C . THR B 1 205 ? 67.706 173.569 4.437 1.00 35.41 205 THR C C 1
ATOM 5439 O O . THR B 1 205 ? 68.342 173.426 5.479 1.00 34.76 205 THR C O 1
ATOM 5443 N N . PRO B 1 206 ? 66.631 174.373 4.364 1.00 35.00 206 PRO C N 1
ATOM 5444 C CA . PRO B 1 206 ? 66.155 175.118 5.536 1.00 32.61 206 PRO C CA 1
ATOM 5445 C C . PRO B 1 206 ? 65.854 174.189 6.706 1.00 31.56 206 PRO C C 1
ATOM 5446 O O . PRO B 1 206 ? 65.321 173.094 6.518 1.00 31.71 206 PRO C O 1
ATOM 5450 N N . ALA B 1 207 ? 66.207 174.639 7.905 1.00 28.53 207 ALA C N 1
ATOM 5451 C CA . ALA B 1 207 ? 65.983 173.879 9.124 1.00 27.52 207 ALA C CA 1
ATOM 5452 C C . ALA B 1 207 ? 64.588 174.127 9.680 1.00 28.13 207 ALA C C 1
ATOM 5453 O O . ALA B 1 207 ? 63.908 175.088 9.306 1.00 27.10 207 ALA C O 1
ATOM 5455 N N . SER B 1 208 ? 64.185 173.252 10.593 1.00 28.14 208 SER C N 1
ATOM 5456 C CA . SER B 1 208 ? 62.886 173.315 11.252 1.00 29.63 208 SER C CA 1
ATOM 5457 C C . SER B 1 208 ? 62.671 174.618 12.025 1.00 32.35 208 SER C C 1
ATOM 5458 O O . SER B 1 208 ? 63.608 175.160 12.613 1.00 31.88 208 SER C O 1
ATOM 5461 N N . ASN B 1 209 ? 61.436 175.115 12.032 1.00 34.13 209 ASN C N 1
ATOM 5462 C CA . ASN B 1 209 ? 61.129 176.336 12.767 1.00 35.81 209 ASN C CA 1
ATOM 5463 C C . ASN B 1 209 ? 60.291 176.065 14.006 1.00 37.80 209 ASN C C 1
ATOM 5464 O O . ASN B 1 209 ? 59.834 176.996 14.661 1.00 38.95 209 ASN C O 1
ATOM 5469 N N . GLN B 1 210 ? 60.088 174.794 14.333 1.00 38.94 210 GLN C N 1
ATOM 5470 C CA . GLN B 1 210 ? 59.304 174.442 15.511 1.00 41.09 210 GLN C CA 1
ATOM 5471 C C . GLN B 1 210 ? 60.113 174.760 16.765 1.00 40.25 210 GLN C C 1
ATOM 5472 O O . GLN B 1 210 ? 61.311 174.486 16.818 1.00 39.04 210 GLN C O 1
ATOM 5478 N N . LEU B 1 211 ? 59.465 175.338 17.772 1.00 40.02 211 LEU C N 1
ATOM 5479 C CA . LEU B 1 211 ? 60.166 175.682 19.005 1.00 40.55 211 LEU C CA 1
ATOM 5480 C C . LEU B 1 211 ? 60.912 174.485 19.588 1.00 39.75 211 LEU C C 1
ATOM 5481 O O . LEU B 1 211 ? 60.380 173.377 19.665 1.00 38.04 211 LEU C O 1
ATOM 5486 N N . LEU B 1 212 ? 62.157 174.722 19.987 1.00 40.20 212 LEU C N 1
ATOM 5487 C CA . LEU B 1 212 ? 62.989 173.675 20.554 1.00 41.18 212 LEU C CA 1
ATOM 5488 C C . LEU B 1 212 ? 62.912 173.765 22.066 1.00 41.18 212 LEU C C 1
ATOM 5489 O O . LEU B 1 212 ? 63.560 174.610 22.681 1.00 41.78 212 LEU C O 1
ATOM 5494 N N . ALA B 1 213 ? 62.113 172.891 22.662 1.00 41.59 213 ALA C N 1
ATOM 5495 C CA . ALA B 1 213 ? 61.946 172.877 24.106 1.00 41.79 213 ALA C CA 1
ATOM 5496 C C . ALA B 1 213 ? 63.014 172.011 24.755 1.00 41.91 213 ALA C C 1
ATOM 5497 O O . ALA B 1 213 ? 62.739 170.892 25.186 1.00 41.71 213 ALA C O 1
ATOM 5499 N N . LEU B 1 214 ? 64.234 172.528 24.823 1.00 41.83 214 LEU C N 1
ATOM 5500 C CA . LEU B 1 214 ? 65.330 171.779 25.421 1.00 42.86 214 LEU C CA 1
ATOM 5501 C C . LEU B 1 214 ? 65.497 172.163 26.894 1.00 43.07 214 LEU C C 1
ATOM 5502 O O . LEU B 1 214 ? 65.530 173.345 27.233 1.00 44.13 214 LEU C O 1
ATOM 5507 N N . PRO B 1 215 ? 65.603 171.165 27.789 1.00 43.74 215 PRO C N 1
ATOM 5508 C CA . PRO B 1 215 ? 65.764 171.409 29.228 1.00 44.34 215 PRO C CA 1
ATOM 5509 C C . PRO B 1 215 ? 67.005 172.220 29.618 1.00 45.06 215 PRO C C 1
ATOM 5510 O O . PRO B 1 215 ? 67.987 172.269 28.881 1.00 45.71 215 PRO C O 1
ATOM 5514 N N . ARG B 1 216 ? 66.944 172.838 30.797 1.00 45.57 216 ARG C N 1
ATOM 5515 C CA . ARG B 1 216 ? 68.017 173.680 31.324 1.00 45.38 216 ARG C CA 1
ATOM 5516 C C . ARG B 1 216 ? 69.442 173.115 31.273 1.00 45.03 216 ARG C C 1
ATOM 5517 O O . ARG B 1 216 ? 70.257 173.573 30.471 1.00 43.98 216 ARG C O 1
ATOM 5525 N N . GLU B 1 217 ? 69.740 172.133 32.126 1.00 44.31 217 GLU C N 1
ATOM 5526 C CA . GLU B 1 217 ? 71.075 171.528 32.194 1.00 43.58 217 GLU C CA 1
ATOM 5527 C C . GLU B 1 217 ? 71.679 171.135 30.848 1.00 41.55 217 GLU C C 1
ATOM 5528 O O . GLU B 1 217 ? 72.834 171.456 30.565 1.00 40.50 217 GLU C O 1
ATOM 5534 N N . PRO B 1 218 ? 70.924 170.397 30.018 1.00 39.51 218 PRO C N 1
ATOM 5535 C CA . PRO B 1 218 ? 71.446 169.992 28.710 1.00 37.02 218 PRO C CA 1
ATOM 5536 C C . PRO B 1 218 ? 71.838 171.212 27.874 1.00 33.64 218 PRO C C 1
ATOM 5537 O O . PRO B 1 218 ? 72.900 171.232 27.245 1.00 31.47 218 PRO C O 1
ATOM 5541 N N . LEU B 1 219 ? 70.978 172.228 27.887 1.00 30.26 219 LEU C N 1
ATOM 5542 C CA . LEU B 1 219 ? 71.223 173.454 27.131 1.00 30.56 219 LEU C CA 1
ATOM 5543 C C . LEU B 1 219 ? 72.533 174.121 27.566 1.00 30.26 219 LEU C C 1
ATOM 5544 O O . LEU B 1 219 ? 73.371 174.462 26.732 1.00 29.71 219 LEU C O 1
ATOM 5549 N N . LEU B 1 220 ? 72.694 174.303 28.874 1.00 28.53 220 LEU C N 1
ATOM 5550 C CA . LEU B 1 220 ? 73.888 174.922 29.434 1.00 28.87 220 LEU C CA 1
ATOM 5551 C C . LEU B 1 220 ? 75.154 174.134 29.106 1.00 28.58 220 LEU C C 1
ATOM 5552 O O . LEU B 1 220 ? 76.223 174.715 28.929 1.00 28.48 220 LEU C O 1
ATOM 5557 N N . ALA B 1 221 ? 75.036 172.811 29.034 1.00 28.07 221 ALA C N 1
ATOM 5558 C CA . ALA B 1 221 ? 76.183 171.972 28.715 1.00 26.44 221 ALA C CA 1
ATOM 5559 C C . ALA B 1 221 ? 76.556 172.161 27.248 1.00 26.08 221 ALA C C 1
ATOM 5560 O O . ALA B 1 221 ? 77.730 172.128 26.891 1.00 25.43 221 ALA C O 1
ATOM 5562 N N . LEU B 1 222 ? 75.551 172.366 26.402 1.00 25.54 222 LEU C N 1
ATOM 5563 C CA . LEU B 1 222 ? 75.794 172.555 24.982 1.00 26.23 222 LEU C CA 1
ATOM 5564 C C . LEU B 1 222 ? 76.445 173.916 24.709 1.00 26.12 222 LEU C C 1
ATOM 5565 O O . LEU B 1 222 ? 77.394 174.012 23.933 1.00 24.85 222 LEU C O 1
ATOM 5570 N N . ILE B 1 223 ? 75.929 174.958 25.357 1.00 25.95 223 ILE C N 1
ATOM 5571 C CA . ILE B 1 223 ? 76.450 176.312 25.208 1.00 24.89 223 ILE C CA 1
ATOM 5572 C C . ILE B 1 223 ? 77.901 176.338 25.671 1.00 25.05 223 ILE C C 1
ATOM 5573 O O . ILE B 1 223 ? 78.785 176.857 24.976 1.00 24.03 223 ILE C O 1
ATOM 5578 N N . ASP B 1 224 ? 78.147 175.755 26.839 1.00 24.10 224 ASP C N 1
ATOM 5579 C CA . ASP B 1 224 ? 79.498 175.704 27.381 1.00 26.46 224 ASP C CA 1
ATOM 5580 C C . ASP B 1 224 ? 80.445 175.029 26.393 1.00 27.48 224 ASP C C 1
ATOM 5581 O O . ASP B 1 224 ? 81.553 175.514 26.144 1.00 27.43 224 ASP C O 1
ATOM 5586 N N . ARG B 1 225 ? 80.001 173.914 25.825 1.00 27.66 225 ARG C N 1
ATOM 5587 C CA . ARG B 1 225 ? 80.818 173.169 24.874 1.00 30.19 225 ARG C CA 1
ATOM 5588 C C . ARG B 1 225 ? 81.090 173.956 23.594 1.00 28.12 225 ARG C C 1
ATOM 5589 O O . ARG B 1 225 ? 82.241 174.121 23.189 1.00 27.64 225 ARG C O 1
ATOM 5597 N N . TYR B 1 226 ? 80.032 174.452 22.964 1.00 24.71 226 TYR C N 1
ATOM 5598 C CA . TYR B 1 226 ? 80.203 175.170 21.721 1.00 23.82 226 TYR C CA 1
ATOM 5599 C C . TYR B 1 226 ? 80.932 176.513 21.809 1.00 23.44 226 TYR C C 1
ATOM 5600 O O . TYR B 1 226 ? 81.621 176.893 20.866 1.00 21.72 226 TYR C O 1
ATOM 5609 N N . LEU B 1 227 ? 80.804 177.224 22.928 1.00 22.66 227 LEU C N 1
ATOM 5610 C CA . LEU B 1 227 ? 81.497 178.501 23.074 1.00 22.61 227 LEU C CA 1
ATOM 5611 C C . LEU B 1 227 ? 82.964 178.311 23.425 1.00 23.23 227 LEU C C 1
ATOM 5612 O O . LEU B 1 227 ? 83.785 179.183 23.161 1.00 24.62 227 LEU C O 1
ATOM 5617 N N . ASN B 1 228 ? 83.300 177.172 24.018 1.00 24.14 228 ASN C N 1
ATOM 5618 C CA . ASN B 1 228 ? 84.684 176.920 24.380 1.00 25.11 228 ASN C CA 1
ATOM 5619 C C . ASN B 1 228 ? 85.497 176.268 23.269 1.00 25.21 228 ASN C C 1
ATOM 5620 O O . ASN B 1 228 ? 86.705 176.485 23.183 1.00 27.29 228 ASN C O 1
ATOM 5625 N N . ALA B 1 229 ? 84.857 175.477 22.412 1.00 23.74 229 ALA C N 1
ATOM 5626 C CA . ALA B 1 229 ? 85.603 174.815 21.342 1.00 23.80 229 ALA C CA 1
ATOM 5627 C C . ALA B 1 229 ? 86.463 175.791 20.543 1.00 24.29 229 ALA C C 1
ATOM 5628 O O . ALA B 1 229 ? 87.658 175.561 20.358 1.00 24.95 229 ALA C O 1
ATOM 5630 N N . PRO B 1 230 ? 85.870 176.896 20.059 1.00 24.62 230 PRO C N 1
ATOM 5631 C CA . PRO B 1 230 ? 86.651 177.868 19.286 1.00 26.19 230 PRO C CA 1
ATOM 5632 C C . PRO B 1 230 ? 87.934 178.295 20.001 1.00 27.28 230 PRO C C 1
ATOM 5633 O O . PRO B 1 230 ? 88.993 178.366 19.384 1.00 27.47 230 PRO C O 1
ATOM 5637 N N . LEU B 1 231 ? 87.844 178.572 21.299 1.00 28.37 231 LEU C N 1
ATOM 5638 C CA . LEU B 1 231 ? 89.023 178.981 22.050 1.00 30.91 231 LEU C CA 1
ATOM 5639 C C . LEU B 1 231 ? 90.039 177.859 22.171 1.00 32.56 231 LEU C C 1
ATOM 5640 O O . LEU B 1 231 ? 91.237 178.095 22.054 1.00 31.05 231 LEU C O 1
ATOM 5645 N N . GLU B 1 232 ? 89.561 176.642 22.411 1.00 35.34 232 GLU C N 1
ATOM 5646 C CA . GLU B 1 232 ? 90.451 175.492 22.541 1.00 38.65 232 GLU C CA 1
ATOM 5647 C C . GLU B 1 232 ? 91.242 175.288 21.245 1.00 39.87 232 GLU C C 1
ATOM 5648 O O . GLU B 1 232 ? 92.380 174.820 21.267 1.00 41.20 232 GLU C O 1
ATOM 5654 N N . ASP B 1 233 ? 90.641 175.653 20.117 1.00 39.99 233 ASP C N 1
ATOM 5655 C CA . ASP B 1 233 ? 91.301 175.514 18.821 1.00 40.98 233 ASP C CA 1
ATOM 5656 C C . ASP B 1 233 ? 92.419 176.543 18.657 1.00 41.73 233 ASP C C 1
ATOM 5657 O O . ASP B 1 233 ? 93.416 176.288 17.977 1.00 41.90 233 ASP C O 1
ATOM 5662 N N . LEU B 1 234 ? 92.253 177.704 19.287 1.00 41.02 234 LEU C N 1
ATOM 5663 C CA . LEU B 1 234 ? 93.241 178.778 19.205 1.00 40.29 234 LEU C CA 1
ATOM 5664 C C . LEU B 1 234 ? 94.311 178.756 20.291 1.00 39.70 234 LEU C C 1
ATOM 5665 O O . LEU B 1 234 ? 95.435 179.204 20.062 1.00 40.55 234 LEU C O 1
ATOM 5670 N N . ALA B 1 235 ? 93.960 178.240 21.467 1.00 39.48 235 ALA C N 1
ATOM 5671 C CA . ALA B 1 235 ? 94.880 178.184 22.609 1.00 39.39 235 ALA C CA 1
ATOM 5672 C C . ALA B 1 235 ? 96.276 177.647 22.296 1.00 38.15 235 ALA C C 1
ATOM 5673 O O . ALA B 1 235 ? 97.274 178.271 22.630 1.00 38.76 235 ALA C O 1
ATOM 5675 N N . PRO B 1 236 ? 96.359 176.478 21.649 1.00 39.04 236 PRO C N 1
ATOM 5676 C CA . PRO B 1 236 ? 97.643 175.863 21.298 1.00 39.09 236 PRO C CA 1
ATOM 5677 C C . PRO B 1 236 ? 98.575 176.714 20.430 1.00 39.24 236 PRO C C 1
ATOM 5678 O O . PRO B 1 236 ? 99.793 176.551 20.488 1.00 39.47 236 PRO C O 1
ATOM 5682 N N . ARG B 1 237 ? 98.022 177.619 19.628 1.00 39.73 237 ARG C N 1
ATOM 5683 C CA . ARG B 1 237 ? 98.877 178.431 18.770 1.00 40.18 237 ARG C CA 1
ATOM 5684 C C . ARG B 1 237 ? 99.035 179.899 19.145 1.00 39.84 237 ARG C C 1
ATOM 5685 O O . ARG B 1 237 ? 99.757 180.633 18.473 1.00 39.68 237 ARG C O 1
ATOM 5693 N N . PHE B 1 238 ? 98.381 180.322 20.223 1.00 37.94 238 PHE C N 1
ATOM 5694 C CA . PHE B 1 238 ? 98.481 181.702 20.684 1.00 36.77 238 PHE C CA 1
ATOM 5695 C C . PHE B 1 238 ? 98.569 181.794 22.200 1.00 36.28 238 PHE C C 1
ATOM 5696 O O . PHE B 1 238 ? 97.794 181.163 22.920 1.00 35.24 238 PHE C O 1
ATOM 5704 N N . ASP B 1 239 ? 99.523 182.588 22.673 1.00 35.54 239 ASP C N 1
ATOM 5705 C CA . ASP B 1 239 ? 99.733 182.789 24.102 1.00 36.25 239 ASP C CA 1
ATOM 5706 C C . ASP B 1 239 ? 98.946 184.017 24.558 1.00 33.52 239 ASP C C 1
ATOM 5707 O O . ASP B 1 239 ? 98.420 184.059 25.671 1.00 31.43 239 ASP C O 1
ATOM 5712 N N . THR B 1 240 ? 98.874 185.009 23.675 1.00 31.84 240 THR C N 1
ATOM 5713 C CA . THR B 1 240 ? 98.184 186.264 23.946 1.00 31.79 240 THR C CA 1
ATOM 5714 C C . THR B 1 240 ? 96.976 186.434 23.033 1.00 30.35 240 THR C C 1
ATOM 5715 O O . THR B 1 240 ? 97.000 186.031 21.872 1.00 30.25 240 THR C O 1
ATOM 5719 N N . VAL B 1 241 ? 95.921 187.044 23.550 1.00 28.70 241 VAL C N 1
ATOM 5720 C CA . VAL B 1 241 ? 94.744 187.266 22.737 1.00 28.44 241 VAL C CA 1
ATOM 5721 C C . VAL B 1 241 ? 94.123 188.634 23.031 1.00 27.53 241 VAL C C 1
ATOM 5722 O O . VAL B 1 241 ? 94.081 189.078 24.182 1.00 28.38 241 VAL C O 1
ATOM 5726 N N . GLY B 1 242 ? 93.661 189.301 21.975 1.00 26.17 242 GLY C N 1
ATOM 5727 C CA . GLY B 1 242 ? 93.037 190.604 22.123 1.00 25.53 242 GLY C CA 1
ATOM 5728 C C . GLY B 1 242 ? 91.525 190.471 22.136 1.00 24.82 242 GLY C C 1
ATOM 5729 O O . GLY B 1 242 ? 90.969 189.614 21.451 1.00 23.03 242 GLY C O 1
ATOM 5730 N N . ILE B 1 243 ? 90.853 191.323 22.903 1.00 24.54 243 ILE C N 1
ATOM 5731 C CA . ILE B 1 243 ? 89.398 191.265 23.006 1.00 24.47 243 ILE C CA 1
ATOM 5732 C C . ILE B 1 243 ? 88.748 192.647 23.113 1.00 25.56 243 ILE C C 1
ATOM 5733 O O . ILE B 1 243 ? 89.084 193.431 24.006 1.00 25.64 243 ILE C O 1
ATOM 5738 N N . PRO B 1 244 ? 87.818 192.968 22.198 1.00 25.25 244 PRO C N 1
ATOM 5739 C CA . PRO B 1 244 ? 87.126 194.261 22.225 1.00 26.42 244 PRO C CA 1
ATOM 5740 C C . PRO B 1 244 ? 86.187 194.236 23.432 1.00 27.92 244 PRO C C 1
ATOM 5741 O O . PRO B 1 244 ? 85.108 193.655 23.356 1.00 27.48 244 PRO C O 1
ATOM 5745 N N . LEU B 1 245 ? 86.600 194.850 24.538 1.00 29.37 245 LEU C N 1
ATOM 5746 C CA . LEU B 1 245 ? 85.786 194.864 25.748 1.00 31.54 245 LEU C CA 1
ATOM 5747 C C . LEU B 1 245 ? 84.939 196.124 25.841 1.00 32.83 245 LEU C C 1
ATOM 5748 O O . LEU B 1 245 ? 85.467 197.239 25.909 1.00 32.82 245 LEU C O 1
ATOM 5753 N N . SER B 1 246 ? 83.623 195.943 25.847 1.00 32.30 246 SER C N 1
ATOM 5754 C CA . SER B 1 246 ? 82.708 197.068 25.954 1.00 33.33 246 SER C CA 1
ATOM 5755 C C . SER B 1 246 ? 82.178 197.150 27.380 1.00 33.56 246 SER C C 1
ATOM 5756 O O . SER B 1 246 ? 81.729 198.203 27.831 1.00 34.21 246 SER C O 1
ATOM 5759 N N . GLY B 1 247 ? 82.241 196.035 28.096 1.00 32.51 247 GLY C N 1
ATOM 5760 C CA . GLY B 1 247 ? 81.737 196.025 29.453 1.00 32.42 247 GLY C CA 1
ATOM 5761 C C . GLY B 1 247 ? 80.369 195.372 29.493 1.00 32.14 247 GLY C C 1
ATOM 5762 O O . GLY B 1 247 ? 79.783 195.195 30.564 1.00 31.47 247 GLY C O 1
ATOM 5763 N N . GLY B 1 248 ? 79.856 195.027 28.314 1.00 30.67 248 GLY C N 1
ATOM 5764 C CA . GLY B 1 248 ? 78.568 194.365 28.222 1.00 29.33 248 GLY C CA 1
ATOM 5765 C C . GLY B 1 248 ? 78.748 192.871 28.446 1.00 28.09 248 GLY C C 1
ATOM 5766 O O . GLY B 1 248 ? 79.877 192.380 28.485 1.00 25.67 248 GLY C O 1
ATOM 5767 N N . LEU B 1 249 ? 77.642 192.145 28.575 1.00 28.19 249 LEU C N 1
ATOM 5768 C CA . LEU B 1 249 ? 77.674 190.700 28.817 1.00 27.67 249 LEU C CA 1
ATOM 5769 C C . LEU B 1 249 ? 78.448 189.873 27.785 1.00 26.11 249 LEU C C 1
ATOM 5770 O O . LEU B 1 249 ? 79.283 189.049 28.156 1.00 27.01 249 LEU C O 1
ATOM 5775 N N . ASP B 1 250 ? 78.175 190.095 26.501 1.00 25.59 250 ASP C N 1
ATOM 5776 C CA . ASP B 1 250 ? 78.833 189.343 25.429 1.00 25.60 250 ASP C CA 1
ATOM 5777 C C . ASP B 1 250 ? 80.354 189.412 25.486 1.00 25.31 250 ASP C C 1
ATOM 5778 O O . ASP B 1 250 ? 81.023 188.388 25.638 1.00 24.71 250 ASP C O 1
ATOM 5783 N N . SER B 1 251 ? 80.903 190.618 25.346 1.00 23.96 251 SER C N 1
ATOM 5784 C CA . SER B 1 251 ? 82.355 190.767 25.366 1.00 22.37 251 SER C CA 1
ATOM 5785 C C . SER B 1 251 ? 82.930 190.364 26.727 1.00 21.25 251 SER C C 1
ATOM 5786 O O . SER B 1 251 ? 84.055 189.876 26.803 1.00 20.98 251 SER C O 1
ATOM 5789 N N . SER B 1 252 ? 82.154 190.545 27.795 1.00 20.81 252 SER C N 1
ATOM 5790 C CA . SER B 1 252 ? 82.619 190.185 29.130 1.00 20.10 252 SER C CA 1
ATOM 5791 C C . SER B 1 252 ? 82.694 188.667 29.267 1.00 21.49 252 SER C C 1
AT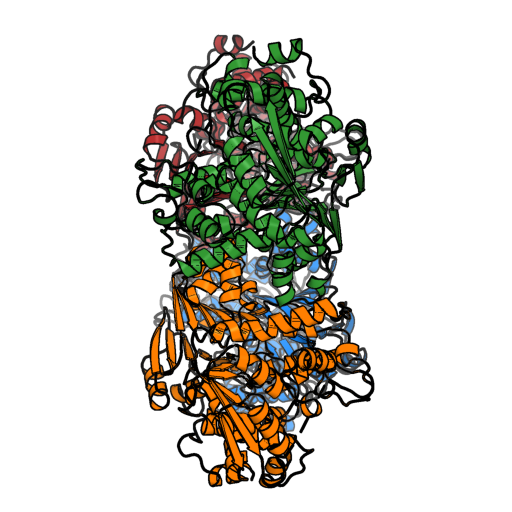OM 5792 O O . SER B 1 252 ? 83.629 188.132 29.863 1.00 22.51 252 SER C O 1
ATOM 5795 N N . LEU B 1 253 ? 81.708 187.976 28.705 1.00 20.52 253 LEU C N 1
ATOM 5796 C CA . LEU B 1 253 ? 81.684 186.523 28.745 1.00 18.92 253 LEU C CA 1
ATOM 5797 C C . LEU B 1 253 ? 82.889 185.982 27.974 1.00 18.46 253 LEU C C 1
ATOM 5798 O O . LEU B 1 253 ? 83.621 185.118 28.464 1.00 14.17 253 LEU C O 1
ATOM 5803 N N . VAL B 1 254 ? 83.097 186.497 26.766 1.00 18.16 254 VAL C N 1
ATOM 5804 C CA . VAL B 1 254 ? 84.223 186.054 25.963 1.00 18.30 254 VAL C CA 1
ATOM 5805 C C . VAL B 1 254 ? 85.526 186.286 26.716 1.00 19.52 254 VAL C C 1
ATOM 5806 O O . VAL B 1 254 ? 86.400 185.416 26.742 1.00 21.12 254 VAL C O 1
ATOM 5810 N N . THR B 1 255 ? 85.654 187.453 27.340 1.00 19.66 255 THR C N 1
ATOM 5811 C CA . THR B 1 255 ? 86.863 187.768 28.093 1.00 18.93 255 THR C CA 1
ATOM 5812 C C . THR B 1 255 ? 87.066 186.783 29.246 1.00 17.51 255 THR C C 1
ATOM 5813 O O . THR B 1 255 ? 88.186 186.338 29.512 1.00 17.65 255 THR C O 1
ATOM 5817 N N . ALA B 1 256 ? 85.974 186.452 29.924 1.00 17.30 256 ALA C N 1
ATOM 5818 C CA . ALA B 1 256 ? 86.017 185.513 31.035 1.00 20.91 256 ALA C CA 1
ATOM 5819 C C . ALA B 1 256 ? 86.437 184.125 30.553 1.00 23.35 256 ALA C C 1
ATOM 5820 O O . ALA B 1 256 ? 87.261 183.458 31.189 1.00 24.11 256 ALA C O 1
ATOM 5822 N N . LEU B 1 257 ? 85.874 183.680 29.434 1.00 23.95 257 LEU C N 1
ATOM 5823 C CA . LEU B 1 257 ? 86.234 182.367 28.907 1.00 26.52 257 LEU C CA 1
ATOM 5824 C C . LEU B 1 257 ? 87.686 182.352 28.432 1.00 27.31 257 LEU C C 1
ATOM 5825 O O . LEU B 1 257 ? 88.406 181.390 28.671 1.00 28.79 257 LEU C O 1
ATOM 5830 N N . ALA B 1 258 ? 88.109 183.431 27.779 1.00 28.28 258 ALA C N 1
ATOM 5831 C CA . ALA B 1 258 ? 89.473 183.553 27.271 1.00 29.12 258 ALA C CA 1
ATOM 5832 C C . ALA B 1 258 ? 90.521 183.470 28.380 1.00 29.84 258 ALA C C 1
ATOM 5833 O O . ALA B 1 258 ? 91.602 182.907 28.181 1.00 29.88 258 ALA C O 1
ATOM 5835 N N . SER B 1 259 ? 90.204 184.038 29.540 1.00 31.51 259 SER C N 1
ATOM 5836 C CA . SER B 1 259 ? 91.130 184.034 30.670 1.00 34.27 259 SER C CA 1
ATOM 5837 C C . SER B 1 259 ? 91.411 182.615 31.146 1.00 35.97 259 SER C C 1
ATOM 5838 O O . SER B 1 259 ? 92.398 182.363 31.839 1.00 36.71 259 SER C O 1
ATOM 5841 N N . ARG B 1 260 ? 90.537 181.689 30.772 1.00 37.61 260 ARG C N 1
ATOM 5842 C CA . ARG B 1 260 ? 90.694 180.303 31.172 1.00 39.63 260 ARG C CA 1
ATOM 5843 C C . ARG B 1 260 ? 91.396 179.485 30.089 1.00 39.09 260 ARG C C 1
ATOM 5844 O O . ARG B 1 260 ? 91.617 178.289 30.258 1.00 39.92 260 ARG C O 1
ATOM 5852 N N . HIS B 1 261 ? 91.756 180.134 28.984 1.00 38.29 261 HIS C N 1
ATOM 5853 C CA . HIS B 1 261 ? 92.429 179.453 27.881 1.00 36.57 261 HIS C CA 1
ATOM 5854 C C . HIS B 1 261 ? 93.750 180.092 27.488 1.00 35.88 261 HIS C C 1
ATOM 5855 O O . HIS B 1 261 ? 94.628 179.427 26.937 1.00 35.40 261 HIS C O 1
ATOM 5862 N N . PHE B 1 262 ? 93.888 181.384 27.753 1.00 34.46 262 PHE C N 1
ATOM 5863 C CA . PHE B 1 262 ? 95.117 182.083 27.413 1.00 34.90 262 PHE C CA 1
ATOM 5864 C C . PHE B 1 262 ? 95.712 182.706 28.656 1.00 35.88 262 PHE C C 1
ATOM 5865 O O . PHE B 1 262 ? 94.987 183.161 29.539 1.00 37.09 262 PHE C O 1
ATOM 5873 N N . LYS B 1 263 ? 97.035 182.727 28.727 1.00 36.62 263 LYS C N 1
ATOM 5874 C CA . LYS B 1 263 ? 97.690 183.281 29.898 1.00 38.17 263 LYS C CA 1
ATOM 5875 C C . LYS B 1 263 ? 97.841 184.796 29.870 1.00 36.54 263 LYS C C 1
ATOM 5876 O O . LYS B 1 263 ? 98.082 185.417 30.903 1.00 36.46 263 LYS C O 1
ATOM 5882 N N . LYS B 1 264 ? 97.691 185.392 28.694 1.00 35.79 264 LYS C N 1
ATOM 5883 C CA . LYS B 1 264 ? 97.809 186.840 28.566 1.00 35.45 264 LYS C CA 1
ATOM 5884 C C . LYS B 1 264 ? 96.636 187.394 27.774 1.00 33.83 264 LYS C C 1
ATOM 5885 O O . LYS B 1 264 ? 96.448 187.057 26.607 1.00 33.51 264 LYS C O 1
ATOM 5891 N N . LEU B 1 265 ? 95.847 188.241 28.421 1.00 32.65 265 LEU C N 1
ATOM 5892 C CA . LEU B 1 265 ? 94.688 188.847 27.784 1.00 31.12 265 LEU C CA 1
ATOM 5893 C C . LEU B 1 265 ? 94.833 190.362 27.647 1.00 30.64 265 LEU C C 1
ATOM 5894 O O . LEU B 1 265 ? 95.188 191.055 28.602 1.00 30.33 265 LEU C O 1
ATOM 5899 N N . ASN B 1 266 ? 94.575 190.864 26.445 1.00 29.66 266 ASN C N 1
ATOM 5900 C CA . ASN B 1 266 ? 94.630 192.295 26.186 1.00 28.68 266 ASN C CA 1
ATOM 5901 C C . ASN B 1 266 ? 93.210 192.738 25.833 1.00 27.29 266 ASN C C 1
ATOM 5902 O O . ASN B 1 266 ? 92.615 192.230 24.882 1.00 27.34 266 ASN C O 1
ATOM 5907 N N . THR B 1 267 ? 92.662 193.659 26.620 1.00 25.24 267 THR C N 1
ATOM 5908 C CA . THR B 1 267 ? 91.309 194.155 26.391 1.00 25.20 267 THR C CA 1
ATOM 5909 C C . THR B 1 267 ? 91.331 195.571 25.809 1.00 24.88 267 THR C C 1
ATOM 5910 O O . THR B 1 267 ? 92.161 196.396 26.194 1.00 24.86 267 THR C O 1
ATOM 5914 N N . TYR B 1 268 ? 90.433 195.838 24.862 1.00 24.80 268 TYR C N 1
ATOM 5915 C CA . TYR B 1 268 ? 90.369 197.147 24.210 1.00 25.61 268 TYR C CA 1
ATOM 5916 C C . TYR B 1 268 ? 88.973 197.739 24.238 1.00 25.04 268 TYR C C 1
ATOM 5917 O O . TYR B 1 268 ? 88.004 197.106 23.832 1.00 24.92 268 TYR C O 1
ATOM 5926 N N . SER B 1 269 ? 88.872 198.970 24.709 1.00 25.03 269 SER C N 1
ATOM 5927 C CA . SER B 1 269 ? 87.575 199.605 24.791 1.00 27.15 269 SER C CA 1
ATOM 5928 C C . SER B 1 269 ? 87.585 200.931 24.053 1.00 27.41 269 SER C C 1
ATOM 5929 O O . SER B 1 269 ? 88.532 201.702 24.165 1.00 27.33 269 SER C O 1
ATOM 5932 N N . ILE B 1 270 ? 86.541 201.183 23.274 1.00 29.12 270 ILE C N 1
ATOM 5933 C CA . ILE B 1 270 ? 86.449 202.436 22.544 1.00 30.84 270 ILE C CA 1
ATOM 5934 C C . ILE B 1 270 ? 85.191 203.172 22.977 1.00 31.83 270 ILE C C 1
ATOM 5935 O O . ILE B 1 270 ? 84.366 202.644 23.731 1.00 33.93 270 ILE C O 1
ATOM 5940 N N . GLY B 1 271 ? 85.056 204.398 22.499 1.00 32.64 271 GLY C N 1
ATOM 5941 C CA . GLY B 1 271 ? 83.903 205.213 22.822 1.00 33.95 271 GLY C CA 1
ATOM 5942 C C . GLY B 1 271 ? 83.998 206.480 22.000 1.00 35.07 271 GLY C C 1
ATOM 5943 O O . GLY B 1 271 ? 84.867 206.586 21.136 1.00 35.92 271 GLY C O 1
ATOM 5944 N N . THR B 1 272 ? 83.111 207.435 22.250 1.00 36.13 272 THR C N 1
ATOM 5945 C CA . THR B 1 272 ? 83.134 208.696 21.519 1.00 36.92 272 THR C CA 1
ATOM 5946 C C . THR B 1 272 ? 82.970 209.851 22.495 1.00 37.59 272 THR C C 1
ATOM 5947 O O . THR B 1 272 ? 82.847 209.647 23.704 1.00 36.14 272 THR C O 1
ATOM 5951 N N . GLU B 1 273 ? 82.974 211.065 21.956 1.00 39.28 273 GLU C N 1
ATOM 5952 C CA . GLU B 1 273 ? 82.815 212.266 22.754 1.00 40.61 273 GLU C CA 1
ATOM 5953 C C . GLU B 1 273 ? 81.344 212.424 23.138 1.00 42.62 273 GLU C C 1
ATOM 5954 O O . GLU B 1 273 ? 80.948 213.424 23.742 1.00 43.78 273 GLU C O 1
ATOM 5960 N N . LEU B 1 274 ? 80.534 211.433 22.779 1.00 43.64 274 LEU C N 1
ATOM 5961 C CA . LEU B 1 274 ? 79.112 211.463 23.111 1.00 45.63 274 LEU C CA 1
ATOM 5962 C C . LEU B 1 274 ? 78.824 210.547 24.293 1.00 45.60 274 LEU C C 1
ATOM 5963 O O . LEU B 1 274 ? 78.109 210.931 25.214 1.00 46.92 274 LEU C O 1
ATOM 5968 N N . SER B 1 275 ? 79.387 209.341 24.271 1.00 46.09 275 SER C N 1
ATOM 5969 C CA . SER B 1 275 ? 79.167 208.373 25.347 1.00 45.69 275 SER C CA 1
ATOM 5970 C C . SER B 1 275 ? 80.264 207.309 25.419 1.00 46.11 275 SER C C 1
ATOM 5971 O O . SER B 1 275 ? 81.141 207.243 24.557 1.00 45.45 275 SER C O 1
ATOM 5974 N N . ASN B 1 276 ? 80.194 206.467 26.448 1.00 46.58 276 ASN C N 1
ATOM 5975 C CA . ASN B 1 276 ? 81.171 205.402 26.640 1.00 47.61 276 ASN C CA 1
ATOM 5976 C C . ASN B 1 276 ? 80.841 204.580 27.890 1.00 48.91 276 ASN C C 1
ATOM 5977 O O . ASN B 1 276 ? 80.167 205.064 28.799 1.00 49.52 276 ASN C O 1
ATOM 5982 N N . GLU B 1 277 ? 81.317 203.336 27.924 1.00 49.98 277 GLU C N 1
ATOM 5983 C CA . GLU B 1 277 ? 81.090 202.437 29.053 1.00 49.76 277 GLU C CA 1
ATOM 5984 C C . GLU B 1 277 ? 82.427 201.981 29.634 1.00 48.88 277 GLU C C 1
ATOM 5985 O O . GLU B 1 277 ? 82.630 200.794 29.896 1.00 48.91 277 GLU C O 1
ATOM 5991 N N . PHE B 1 278 ? 83.336 202.932 29.832 1.00 47.35 278 PHE C N 1
ATOM 5992 C CA . PHE B 1 278 ? 84.661 202.631 30.371 1.00 45.93 278 PHE C CA 1
ATOM 5993 C C . PHE B 1 278 ? 84.565 202.129 31.805 1.00 44.56 278 PHE C C 1
ATOM 5994 O O . PHE B 1 278 ? 85.407 201.356 32.266 1.00 43.72 278 PHE C O 1
ATOM 6002 N N . GLU B 1 279 ? 83.529 202.574 32.504 1.00 43.65 279 GLU C N 1
ATOM 6003 C CA . GLU B 1 279 ? 83.313 202.180 33.886 1.00 43.76 279 GLU C CA 1
ATOM 6004 C C . GLU B 1 279 ? 83.155 200.662 33.991 1.00 42.47 279 GLU C C 1
ATOM 6005 O O . GLU B 1 279 ? 83.849 200.005 34.763 1.00 41.59 279 GLU C O 1
ATOM 6011 N N . PHE B 1 280 ? 82.242 200.111 33.201 1.00 42.00 280 PHE C N 1
ATOM 6012 C CA . PHE B 1 280 ? 81.978 198.677 33.213 1.00 41.66 280 PHE C CA 1
ATOM 6013 C C . PHE B 1 280 ? 83.137 197.873 32.638 1.00 40.37 280 PHE C C 1
ATOM 6014 O O . PHE B 1 280 ? 83.508 196.825 33.169 1.00 40.53 280 PHE C O 1
ATOM 6022 N N . SER B 1 281 ? 83.713 198.382 31.558 1.00 39.48 281 SER C N 1
ATOM 6023 C CA . SER B 1 281 ? 84.828 197.728 30.895 1.00 38.53 281 SER C CA 1
ATOM 6024 C C . SER B 1 281 ? 86.009 197.560 31.855 1.00 37.46 281 SER C C 1
ATOM 6025 O O . SER B 1 281 ? 86.638 196.498 31.909 1.00 36.78 281 SER C O 1
ATOM 6028 N N . GLN B 1 282 ? 86.301 198.612 32.617 1.00 35.82 282 GLN C N 1
ATOM 6029 C CA . GLN B 1 282 ? 87.400 198.600 33.587 1.00 34.14 282 GLN C CA 1
ATOM 6030 C C . GLN B 1 282 ? 87.122 197.552 34.663 1.00 32.35 282 GLN C C 1
ATOM 6031 O O . GLN B 1 282 ? 88.017 196.836 35.111 1.00 32.01 282 GLN C O 1
ATOM 6037 N N . GLN B 1 283 ? 85.862 197.483 35.069 1.00 32.18 283 GLN C N 1
ATOM 6038 C CA . GLN B 1 283 ? 85.423 196.544 36.079 1.00 33.04 283 GLN C CA 1
ATOM 6039 C C . GLN B 1 283 ? 85.795 195.119 35.686 1.00 32.52 283 GLN C C 1
ATOM 6040 O O . GLN B 1 283 ? 86.403 194.390 36.468 1.00 33.14 283 GLN C O 1
ATOM 6046 N N . VAL B 1 284 ? 85.435 194.723 34.469 1.00 30.97 284 VAL C N 1
ATOM 6047 C CA . VAL B 1 284 ? 85.738 193.376 33.993 1.00 29.14 284 VAL C CA 1
ATOM 6048 C C . VAL B 1 284 ? 87.254 193.144 33.930 1.00 29.53 284 VAL C C 1
ATOM 6049 O O . VAL B 1 284 ? 87.743 192.110 34.386 1.00 30.25 284 VAL C O 1
ATOM 6053 N N . ALA B 1 285 ? 87.996 194.101 33.377 1.00 28.74 285 ALA C N 1
ATOM 6054 C CA . ALA B 1 285 ? 89.451 193.968 33.281 1.00 28.97 285 ALA C CA 1
ATOM 6055 C C . ALA B 1 285 ? 90.066 193.767 34.665 1.00 29.47 285 ALA C C 1
ATOM 6056 O O . ALA B 1 285 ? 91.002 192.985 34.837 1.00 26.45 285 ALA C O 1
ATOM 6058 N N . ASP B 1 286 ? 89.538 194.487 35.649 1.00 31.65 286 ASP C N 1
ATOM 6059 C CA . ASP B 1 286 ? 90.025 194.373 37.018 1.00 34.34 286 ASP C CA 1
ATOM 6060 C C . ASP B 1 286 ? 89.701 192.980 37.578 1.00 34.59 286 ASP C C 1
ATOM 6061 O O . ASP B 1 286 ? 90.558 192.333 38.183 1.00 34.08 286 ASP C O 1
ATOM 6066 N N . ALA B 1 287 ? 88.475 192.510 37.360 1.00 34.43 287 ALA C N 1
ATOM 6067 C CA . ALA B 1 287 ? 88.078 191.196 37.858 1.00 35.69 287 ALA C CA 1
ATOM 6068 C C . ALA B 1 287 ? 88.903 190.066 37.249 1.00 35.40 287 ALA C C 1
ATOM 6069 O O . ALA B 1 287 ? 89.194 189.073 37.917 1.00 36.73 287 ALA C O 1
ATOM 6071 N N . LEU B 1 288 ? 89.285 190.216 35.986 1.00 35.93 288 LEU C N 1
ATOM 6072 C CA . LEU B 1 288 ? 90.067 189.182 35.309 1.00 35.28 288 LEU C CA 1
ATOM 6073 C C . LEU B 1 288 ? 91.547 189.524 35.201 1.00 35.04 288 LEU C C 1
ATOM 6074 O O . LEU B 1 288 ? 92.332 188.747 34.654 1.00 35.44 288 LEU C O 1
ATOM 6079 N N . GLY B 1 289 ? 91.924 190.687 35.722 1.00 34.42 289 GLY C N 1
ATOM 6080 C CA . GLY B 1 289 ? 93.314 191.108 35.680 1.00 34.08 289 GLY C CA 1
ATOM 6081 C C . GLY B 1 289 ? 93.942 191.104 34.298 1.00 33.74 289 GLY C C 1
ATOM 6082 O O . GLY B 1 289 ? 95.050 190.598 34.113 1.00 34.66 289 GLY C O 1
ATOM 6083 N N . THR B 1 290 ? 93.247 191.671 33.320 1.00 32.72 290 THR C N 1
ATOM 6084 C CA . THR B 1 290 ? 93.780 191.710 31.962 1.00 32.85 290 THR C CA 1
ATOM 6085 C C . THR B 1 290 ? 94.507 193.023 31.714 1.00 32.27 290 THR C C 1
ATOM 6086 O O . THR B 1 290 ? 94.466 193.934 32.541 1.00 30.13 290 THR C O 1
ATOM 6090 N N . HIS B 1 291 ? 95.193 193.109 30.582 1.00 30.61 291 HIS C N 1
ATOM 6091 C CA . HIS B 1 291 ? 95.873 194.343 30.229 1.00 30.58 291 HIS C CA 1
ATOM 6092 C C . HIS B 1 291 ? 94.821 195.166 29.493 1.00 29.03 291 HIS C C 1
ATOM 6093 O O . HIS B 1 291 ? 94.524 194.900 28.328 1.00 28.70 291 HIS C O 1
ATOM 6100 N N . HIS B 1 292 ? 94.258 196.162 30.170 1.00 26.92 292 HIS C N 1
ATOM 6101 C CA . HIS B 1 292 ? 93.205 196.991 29.582 1.00 26.98 292 HIS C CA 1
ATOM 6102 C C . HIS B 1 292 ? 93.688 198.339 29.059 1.00 26.78 292 HIS C C 1
ATOM 6103 O O . HIS B 1 292 ? 94.757 198.816 29.431 1.00 28.31 292 HIS C O 1
ATOM 6110 N N . GLN B 1 293 ? 92.892 198.933 28.178 1.00 24.73 293 GLN C N 1
ATOM 6111 C CA . GLN B 1 293 ? 93.172 200.250 27.626 1.00 27.64 293 GLN C CA 1
ATOM 6112 C C . GLN B 1 293 ? 91.910 200.759 26.951 1.00 27.84 293 GLN C C 1
ATOM 6113 O O . GLN B 1 293 ? 91.187 199.996 26.310 1.00 27.99 293 GLN C O 1
ATOM 6119 N N . MET B 1 294 ? 91.622 202.042 27.141 1.00 29.15 294 MET C N 1
ATOM 6120 C CA . MET B 1 294 ? 90.442 202.644 26.544 1.00 31.04 294 MET C CA 1
ATOM 6121 C C . MET B 1 294 ? 90.828 203.756 25.578 1.00 31.17 294 MET C C 1
ATOM 6122 O O . MET B 1 294 ? 91.823 204.455 25.770 1.00 31.58 294 MET C O 1
ATOM 6127 N N . LYS B 1 295 ? 90.030 203.895 24.527 1.00 30.93 295 LYS C N 1
ATOM 6128 C CA . LYS B 1 295 ? 90.271 204.877 23.480 1.00 29.54 295 LYS C CA 1
ATOM 6129 C C . LYS B 1 295 ? 88.991 205.623 23.147 1.00 28.97 295 LYS C C 1
ATOM 6130 O O . LYS B 1 295 ? 87.979 205.012 22.800 1.00 26.70 295 LYS C O 1
ATOM 6136 N N . ILE B 1 296 ? 89.035 206.944 23.258 1.00 27.45 296 ILE C N 1
ATOM 6137 C CA . ILE B 1 296 ? 87.874 207.749 22.934 1.00 27.61 296 ILE C CA 1
ATOM 6138 C C . ILE B 1 296 ? 88.072 208.205 21.480 1.00 25.35 296 ILE C C 1
ATOM 6139 O O . ILE B 1 296 ? 89.087 208.810 21.137 1.00 25.21 296 ILE C O 1
ATOM 6144 N N . LEU B 1 297 ? 87.108 207.872 20.628 1.00 22.82 297 LEU C N 1
ATOM 6145 C CA . LEU B 1 297 ? 87.167 208.202 19.209 1.00 22.20 297 LEU C CA 1
ATOM 6146 C C . LEU B 1 297 ? 86.528 209.540 18.856 1.00 22.49 297 LEU C C 1
ATOM 6147 O O . LEU B 1 297 ? 85.591 209.988 19.507 1.00 22.13 297 LEU C O 1
ATOM 6152 N N . SER B 1 298 ? 87.047 210.160 17.804 1.00 20.85 298 SER C N 1
ATOM 6153 C CA . SER B 1 298 ? 86.519 211.411 17.313 1.00 21.60 298 SER C CA 1
ATOM 6154 C C . SER B 1 298 ? 85.724 211.050 16.066 1.00 22.41 298 SER C C 1
ATOM 6155 O O . SER B 1 298 ? 85.828 209.931 15.563 1.00 21.14 298 SER C O 1
ATOM 6158 N N . GLU B 1 299 ? 84.945 212.003 15.566 1.00 23.83 299 GLU C N 1
ATOM 6159 C CA . GLU B 1 299 ? 84.147 211.794 14.366 1.00 25.62 299 GLU C CA 1
ATOM 6160 C C . GLU B 1 299 ? 85.008 211.331 13.196 1.00 25.23 299 GLU C C 1
ATOM 6161 O O . GLU B 1 299 ? 84.580 210.509 12.374 1.00 25.18 299 GLU C O 1
ATOM 6167 N N . THR B 1 300 ? 86.216 211.877 13.116 1.00 22.87 300 THR C N 1
ATOM 6168 C CA . THR B 1 300 ? 87.149 211.520 12.056 1.00 21.42 300 THR C CA 1
ATOM 6169 C C . THR B 1 300 ? 87.541 210.042 12.158 1.00 20.76 300 THR C C 1
ATOM 6170 O O . THR B 1 300 ? 87.574 209.334 11.149 1.00 19.46 300 THR C O 1
ATOM 6174 N N . GLU B 1 301 ? 87.820 209.573 13.373 1.00 19.92 301 GLU C N 1
ATOM 6175 C CA . GLU B 1 301 ? 88.216 208.174 13.573 1.00 19.93 301 GLU C CA 1
ATOM 6176 C C . GLU B 1 301 ? 87.089 207.185 13.302 1.00 20.17 301 GLU C C 1
ATOM 6177 O O . GLU B 1 301 ? 87.334 206.046 12.895 1.00 21.15 301 GLU C O 1
ATOM 6183 N N . VAL B 1 302 ? 85.859 207.624 13.537 1.00 18.32 302 VAL C N 1
ATOM 6184 C CA . VAL B 1 302 ? 84.693 206.798 13.288 1.00 19.72 302 VAL C CA 1
ATOM 6185 C C . VAL B 1 302 ? 84.590 206.586 11.771 1.00 20.55 302 VAL C C 1
ATOM 6186 O O . VAL B 1 302 ? 84.472 205.455 11.285 1.00 19.02 302 VAL C O 1
ATOM 6190 N N . ILE B 1 303 ? 84.665 207.683 11.027 1.00 19.92 303 ILE C N 1
ATOM 6191 C CA . ILE B 1 303 ? 84.603 207.618 9.578 1.00 21.34 303 ILE C CA 1
ATOM 6192 C C . ILE B 1 303 ? 85.752 206.777 9.013 1.00 21.49 303 ILE C C 1
ATOM 6193 O O . ILE B 1 303 ? 85.545 206.005 8.079 1.00 20.69 303 ILE C O 1
ATOM 6198 N N . ASN B 1 304 ? 86.957 206.924 9.565 1.00 19.81 304 ASN C N 1
ATOM 6199 C CA . ASN B 1 304 ? 88.092 206.133 9.077 1.00 21.99 304 ASN C CA 1
ATOM 6200 C C . ASN B 1 304 ? 87.836 204.641 9.261 1.00 19.25 304 ASN C C 1
ATOM 6201 O O . ASN B 1 304 ? 88.195 203.833 8.404 1.00 18.24 304 ASN C O 1
ATOM 6206 N N . GLY B 1 305 ? 87.229 204.286 10.391 1.00 18.64 305 GLY C N 1
ATOM 6207 C CA . GLY B 1 305 ? 86.918 202.893 10.664 1.00 19.63 305 GLY C CA 1
ATOM 6208 C C . GLY B 1 305 ? 85.891 202.370 9.674 1.00 19.82 305 GLY C C 1
ATOM 6209 O O . GLY B 1 305 ? 85.936 201.215 9.250 1.00 18.74 305 GLY C O 1
ATOM 6210 N N . ILE B 1 306 ? 84.965 203.242 9.300 1.00 21.06 306 ILE C N 1
ATOM 6211 C CA . ILE B 1 306 ? 83.917 202.899 8.356 1.00 23.57 306 ILE C CA 1
ATOM 6212 C C . ILE B 1 306 ? 84.490 202.666 6.960 1.00 24.05 306 ILE C C 1
ATOM 6213 O O . ILE B 1 306 ? 84.226 201.639 6.335 1.00 25.11 306 ILE C O 1
ATOM 6218 N N . ILE B 1 307 ? 85.292 203.612 6.485 1.00 24.53 307 ILE C N 1
ATOM 6219 C CA . ILE B 1 307 ? 85.886 203.512 5.157 1.00 25.90 307 ILE C CA 1
ATOM 6220 C C . ILE B 1 307 ? 86.852 202.329 5.037 1.00 23.88 307 ILE C C 1
ATOM 6221 O O . ILE B 1 307 ? 86.999 201.747 3.959 1.00 22.93 307 ILE C O 1
ATOM 6226 N N . GLU B 1 308 ? 87.503 201.981 6.144 1.00 22.45 308 GLU C N 1
ATOM 6227 C CA . GLU B 1 308 ? 88.427 200.856 6.166 1.00 21.28 308 GLU C CA 1
ATOM 6228 C C . GLU B 1 308 ? 87.648 199.543 6.105 1.00 20.02 308 GLU C C 1
ATOM 6229 O O . GLU B 1 308 ? 88.077 198.591 5.450 1.00 20.91 308 GLU C O 1
ATOM 6235 N N . SER B 1 309 ? 86.504 199.482 6.777 1.00 18.69 309 SER C N 1
ATOM 6236 C CA . SER B 1 309 ? 85.715 198.260 6.730 1.00 20.93 309 SER C CA 1
ATOM 6237 C C . SER B 1 309 ? 85.208 198.074 5.296 1.00 19.88 309 SER C C 1
ATOM 6238 O O . SER B 1 309 ? 85.054 196.952 4.828 1.00 19.88 309 SER C O 1
ATOM 6241 N N . ILE B 1 310 ? 84.991 199.182 4.595 1.00 19.93 310 ILE C N 1
ATOM 6242 C CA . ILE B 1 310 ? 84.514 199.144 3.216 1.00 21.01 310 ILE C CA 1
ATOM 6243 C C . ILE B 1 310 ? 85.610 198.687 2.252 1.00 23.06 310 ILE C C 1
ATOM 6244 O O . ILE B 1 310 ? 85.370 197.872 1.359 1.00 21.20 310 ILE C O 1
ATOM 6249 N N . TYR B 1 311 ? 86.813 199.221 2.434 1.00 22.86 311 TYR C N 1
ATOM 6250 C CA . TYR B 1 311 ? 87.941 198.867 1.586 1.00 23.74 311 TYR C CA 1
ATOM 6251 C C . TYR B 1 311 ? 88.381 197.406 1.781 1.00 23.94 311 TYR C C 1
ATOM 6252 O O . TYR B 1 311 ? 88.351 196.615 0.845 1.00 25.21 311 TYR C O 1
ATOM 6261 N N . TYR B 1 312 ? 88.780 197.050 2.998 1.00 25.10 312 TYR C N 1
ATOM 6262 C CA . TYR B 1 312 ? 89.250 195.695 3.280 1.00 25.52 312 TYR C CA 1
ATOM 6263 C C . TYR B 1 312 ? 88.216 194.575 3.178 1.00 26.82 312 TYR C C 1
ATOM 6264 O O . TYR B 1 312 ? 88.499 193.521 2.608 1.00 25.59 312 TYR C O 1
ATOM 6273 N N . ASN B 1 313 ? 87.027 194.790 3.731 1.00 26.07 313 ASN C N 1
ATOM 6274 C CA . ASN B 1 313 ? 85.999 193.755 3.709 1.00 28.39 313 ASN C CA 1
ATOM 6275 C C . ASN B 1 313 ? 85.007 193.890 2.540 1.00 27.75 313 ASN C C 1
ATOM 6276 O O . ASN B 1 313 ? 84.142 193.032 2.347 1.00 28.10 313 ASN C O 1
ATOM 6281 N N . GLU B 1 314 ? 85.166 194.952 1.754 1.00 26.16 314 GLU C N 1
ATOM 6282 C CA . GLU B 1 314 ? 84.301 195.244 0.609 1.00 25.67 314 GLU C CA 1
ATOM 6283 C C . GLU B 1 314 ? 82.825 195.340 1.018 1.00 25.21 314 GLU C C 1
ATOM 6284 O O . GLU B 1 314 ? 81.928 194.813 0.352 1.00 24.05 314 GLU C O 1
ATOM 6290 N N . ILE B 1 315 ? 82.589 196.028 2.130 1.00 23.80 315 ILE C N 1
ATOM 6291 C CA . ILE B 1 315 ? 81.246 196.243 2.645 1.00 23.97 315 ILE C CA 1
ATOM 6292 C C . ILE B 1 315 ? 80.668 197.472 1.953 1.00 25.66 315 ILE C C 1
ATOM 6293 O O . ILE B 1 315 ? 81.337 198.497 1.861 1.00 25.68 315 ILE C O 1
ATOM 6298 N N . PHE B 1 316 ? 79.436 197.365 1.462 1.00 26.10 316 PHE C N 1
ATOM 6299 C CA . PHE B 1 316 ? 78.785 198.486 0.790 1.00 28.05 316 PHE C CA 1
ATOM 6300 C C . PHE B 1 316 ? 77.512 198.907 1.531 1.00 29.59 316 PHE C C 1
ATOM 6301 O O . PHE B 1 316 ? 76.850 199.871 1.148 1.00 32.04 316 PHE C O 1
ATOM 6309 N N . ASP B 1 317 ? 77.191 198.183 2.602 1.00 29.90 317 ASP C N 1
ATOM 6310 C CA . ASP B 1 317 ? 76.008 198.449 3.424 1.00 30.21 317 ASP C CA 1
ATOM 6311 C C . ASP B 1 317 ? 76.339 199.476 4.512 1.00 30.28 317 ASP C C 1
ATOM 6312 O O . ASP B 1 317 ? 77.374 199.382 5.174 1.00 28.93 317 ASP C O 1
ATOM 6317 N N . GLY B 1 318 ? 75.451 200.450 4.693 1.00 30.38 318 GLY C N 1
ATOM 6318 C CA . GLY B 1 318 ? 75.673 201.480 5.691 1.00 28.30 318 GLY C CA 1
ATOM 6319 C C . GLY B 1 318 ? 75.700 200.971 7.118 1.00 28.22 318 GLY C C 1
ATOM 6320 O O . GLY B 1 318 ? 76.630 201.269 7.867 1.00 28.63 318 GLY C O 1
ATOM 6321 N N . LEU B 1 319 ? 74.687 200.198 7.502 1.00 27.47 319 LEU C N 1
ATOM 6322 C CA . LEU B 1 319 ? 74.610 199.662 8.860 1.00 26.75 319 LEU C CA 1
ATOM 6323 C C . LEU B 1 319 ? 75.813 198.789 9.221 1.00 25.17 319 LEU C C 1
ATOM 6324 O O . LEU B 1 319 ? 76.412 198.949 10.285 1.00 24.40 319 LEU C O 1
ATOM 6329 N N . SER B 1 320 ? 76.158 197.863 8.333 1.00 25.44 320 SER C N 1
ATOM 6330 C CA . SER B 1 320 ? 77.280 196.955 8.556 1.00 26.00 320 SER C CA 1
ATOM 6331 C C . SER B 1 320 ? 78.582 197.721 8.783 1.00 25.35 320 SER C C 1
ATOM 6332 O O . SER B 1 320 ? 79.330 197.416 9.708 1.00 23.43 320 SER C O 1
ATOM 6335 N N . ALA B 1 321 ? 78.838 198.719 7.937 1.00 25.51 321 ALA C N 1
ATOM 6336 C CA . ALA B 1 321 ? 80.050 199.533 8.046 1.00 27.00 321 ALA C CA 1
ATOM 6337 C C . ALA B 1 321 ? 80.111 200.275 9.386 1.00 27.49 321 ALA C C 1
ATOM 6338 O O . ALA B 1 321 ? 81.159 200.340 10.034 1.00 26.91 321 ALA C O 1
ATOM 6340 N N . GLU B 1 322 ? 78.976 200.830 9.791 1.00 28.43 322 GLU C N 1
ATOM 6341 C CA . GLU B 1 322 ? 78.869 201.566 11.043 1.00 29.47 322 GLU C CA 1
ATOM 6342 C C . GLU B 1 322 ? 79.278 200.684 12.225 1.00 29.67 322 GLU C C 1
ATOM 6343 O O . GLU B 1 322 ? 80.024 201.111 13.110 1.00 30.02 322 GLU C O 1
ATOM 6349 N N . ILE B 1 323 ? 78.796 199.446 12.226 1.00 29.91 323 ILE C N 1
ATOM 6350 C CA . ILE B 1 323 ? 79.103 198.491 13.290 1.00 27.45 323 ILE C CA 1
ATOM 6351 C C . ILE B 1 323 ? 80.581 198.101 13.289 1.00 27.28 323 ILE C C 1
ATOM 6352 O O . ILE B 1 323 ? 81.213 198.003 14.344 1.00 26.04 323 ILE C O 1
ATOM 6357 N N . GLN B 1 324 ? 81.118 197.881 12.092 1.00 27.09 324 GLN C N 1
ATOM 6358 C CA . GLN B 1 324 ? 82.517 197.492 11.921 1.00 27.12 324 GLN C CA 1
ATOM 6359 C C . GLN B 1 324 ? 83.506 198.577 12.349 1.00 26.17 324 GLN C C 1
ATOM 6360 O O . GLN B 1 324 ? 84.640 198.274 12.709 1.00 27.08 324 GLN C O 1
ATOM 6366 N N . SER B 1 325 ? 83.077 199.835 12.313 1.00 26.02 325 SER C N 1
ATOM 6367 C CA . SER B 1 325 ? 83.948 200.942 12.684 1.00 24.33 325 SER C CA 1
ATOM 6368 C C . SER B 1 325 ? 84.639 200.715 14.030 1.00 24.22 325 SER C C 1
ATOM 6369 O O . SER B 1 325 ? 85.828 200.993 14.178 1.00 22.89 325 SER C O 1
ATOM 6372 N N . GLY B 1 326 ? 83.894 200.198 15.002 1.00 22.16 326 GLY C N 1
ATOM 6373 C CA . GLY B 1 326 ? 84.461 199.950 16.314 1.00 23.25 326 GLY C CA 1
ATOM 6374 C C . GLY B 1 326 ? 85.584 198.925 16.303 1.00 24.01 326 GLY C C 1
ATOM 6375 O O . GLY B 1 326 ? 86.617 199.095 16.965 1.00 23.25 326 GLY C O 1
ATOM 6376 N N . LEU B 1 327 ? 85.378 197.855 15.543 1.00 23.12 327 LEU C N 1
ATOM 6377 C CA . LEU B 1 327 ? 86.364 196.786 15.428 1.00 22.71 327 LEU C CA 1
ATOM 6378 C C . LEU B 1 327 ? 87.615 197.258 14.710 1.00 19.79 327 LEU C C 1
ATOM 6379 O O . LEU B 1 327 ? 88.733 196.979 15.141 1.00 20.97 327 LEU C O 1
ATOM 6384 N N . PHE B 1 328 ? 87.430 197.981 13.614 1.00 17.44 328 PHE C N 1
ATOM 6385 C CA . PHE B 1 328 ? 88.579 198.437 12.850 1.00 17.80 328 PHE C CA 1
ATOM 6386 C C . PHE B 1 328 ? 89.437 199.405 13.640 1.00 19.77 328 PHE C C 1
ATOM 6387 O O . PHE B 1 328 ? 90.653 199.453 13.460 1.00 20.17 328 PHE C O 1
ATOM 6395 N N . ASN B 1 329 ? 88.808 200.166 14.528 1.00 20.86 329 ASN C N 1
ATOM 6396 C CA . ASN B 1 329 ? 89.556 201.082 15.365 1.00 21.62 329 ASN C CA 1
ATOM 6397 C C . ASN B 1 329 ? 90.259 200.258 16.435 1.00 21.76 329 ASN C C 1
ATOM 6398 O O . ASN B 1 329 ? 91.373 200.581 16.842 1.00 23.07 329 ASN C O 1
ATOM 6403 N N . VAL B 1 330 ? 89.616 199.181 16.881 1.00 20.19 330 VAL C N 1
ATOM 6404 C CA . VAL B 1 330 ? 90.232 198.310 17.876 1.00 18.70 330 VAL C CA 1
ATOM 6405 C C . VAL B 1 330 ? 91.435 197.617 17.241 1.00 19.49 330 VAL C C 1
ATOM 6406 O O . VAL B 1 330 ? 92.444 197.396 17.904 1.00 22.00 330 VAL C O 1
ATOM 6410 N N . TYR B 1 331 ? 91.329 197.271 15.958 1.00 18.77 331 TYR C N 1
ATOM 6411 C CA . TYR B 1 331 ? 92.438 196.616 15.272 1.00 19.29 331 TYR C CA 1
ATOM 6412 C C . TYR B 1 331 ? 93.617 197.573 15.260 1.00 20.07 331 TYR C C 1
ATOM 6413 O O . TYR B 1 331 ? 94.739 197.188 15.558 1.00 20.80 331 TYR C O 1
ATOM 6422 N N . ARG B 1 332 ? 93.349 198.824 14.896 1.00 20.52 332 ARG C N 1
ATOM 6423 C CA . ARG B 1 332 ? 94.385 199.845 14.830 1.00 21.80 332 ARG C CA 1
ATOM 6424 C C . ARG B 1 332 ? 95.072 200.010 16.185 1.00 22.34 332 ARG C C 1
ATOM 6425 O O . ARG B 1 332 ? 96.273 200.269 16.248 1.00 21.40 332 ARG C O 1
ATOM 6433 N N . GLN B 1 333 ? 94.318 199.834 17.266 1.00 22.95 333 GLN C N 1
ATOM 6434 C CA . GLN B 1 333 ? 94.876 199.972 18.612 1.00 23.75 333 GLN C CA 1
ATOM 6435 C C . GLN B 1 333 ? 95.658 198.735 19.029 1.00 24.57 333 GLN C C 1
ATOM 6436 O O . GLN B 1 333 ? 96.670 198.832 19.724 1.00 23.78 333 GLN C O 1
ATOM 6442 N N . ALA B 1 334 ? 95.180 197.568 18.611 1.00 24.82 334 ALA C N 1
ATOM 6443 C CA . ALA B 1 334 ? 95.830 196.311 18.974 1.00 24.49 334 ALA C CA 1
ATOM 6444 C C . ALA B 1 334 ? 96.977 195.928 18.053 1.00 23.79 334 ALA C C 1
ATOM 6445 O O . ALA B 1 334 ? 97.800 195.083 18.396 1.00 23.21 334 ALA C O 1
ATOM 6447 N N . GLN B 1 335 ? 97.023 196.543 16.880 1.00 23.38 335 GLN C N 1
ATOM 6448 C CA . GLN B 1 335 ? 98.057 196.226 15.914 1.00 23.96 335 GLN C CA 1
ATOM 6449 C C . GLN B 1 335 ? 99.467 196.146 16.510 1.00 22.63 335 GLN C C 1
ATOM 6450 O O . GLN B 1 335 ? 99.948 197.099 17.120 1.00 21.87 335 GLN C O 1
ATOM 6456 N N . GLY B 1 336 ? 100.110 194.990 16.336 1.00 24.90 336 GLY C N 1
ATOM 6457 C CA . GLY B 1 336 ? 101.459 194.772 16.845 1.00 22.76 336 GLY C CA 1
ATOM 6458 C C . GLY B 1 336 ? 101.495 194.266 18.275 1.00 24.59 336 GLY C C 1
ATOM 6459 O O . GLY B 1 336 ? 102.505 193.717 18.729 1.00 23.10 336 GLY C O 1
ATOM 6460 N N . GLN B 1 337 ? 100.388 194.473 18.985 1.00 25.83 337 GLN C N 1
ATOM 6461 C CA . GLN B 1 337 ? 100.238 194.054 20.374 1.00 26.66 337 GLN C CA 1
ATOM 6462 C C . GLN B 1 337 ? 99.723 192.614 20.459 1.00 27.19 337 GLN C C 1
ATOM 6463 O O . GLN B 1 337 ? 100.099 191.869 21.364 1.00 26.95 337 GLN C O 1
ATOM 6469 N N . VAL B 1 338 ? 98.856 192.227 19.524 1.00 27.25 338 VAL C N 1
ATOM 6470 C CA . VAL B 1 338 ? 98.317 190.865 19.495 1.00 27.40 338 VAL C CA 1
ATOM 6471 C C . VAL B 1 338 ? 98.252 190.343 18.064 1.00 28.56 338 VAL C C 1
ATOM 6472 O O . VAL B 1 338 ? 98.257 191.117 17.104 1.00 29.48 338 VAL C O 1
ATOM 6476 N N . SER B 1 339 ? 98.188 189.025 17.929 1.00 27.73 339 SER C N 1
ATOM 6477 C CA . SER B 1 339 ? 98.112 188.398 16.620 1.00 28.73 339 SER C CA 1
ATOM 6478 C C . SER B 1 339 ? 96.794 187.639 16.467 1.00 29.40 339 SER C C 1
ATOM 6479 O O . SER B 1 339 ? 96.492 187.108 15.397 1.00 28.16 339 SER C O 1
ATOM 6482 N N . CYS B 1 340 ? 96.012 187.615 17.547 1.00 29.33 340 CYS C N 1
ATOM 6483 C CA . CYS B 1 340 ? 94.714 186.942 17.588 1.00 29.22 340 CYS C CA 1
ATOM 6484 C C . CYS B 1 340 ? 93.724 187.797 18.385 1.00 27.48 340 CYS C C 1
ATOM 6485 O O . CYS B 1 340 ? 94.119 188.470 19.333 1.00 30.08 340 CYS C O 1
ATOM 6488 N N . MET B 1 341 ? 92.446 187.765 18.007 1.00 24.64 341 MET C N 1
ATOM 6489 C CA . MET B 1 341 ? 91.407 188.537 18.696 1.00 22.47 341 MET C CA 1
ATOM 6490 C C . MET B 1 341 ? 90.077 187.767 18.748 1.00 23.16 341 MET C C 1
ATOM 6491 O O . MET B 1 341 ? 89.721 187.057 17.803 1.00 24.79 341 MET C O 1
ATOM 6496 N N . LEU B 1 342 ? 89.360 187.907 19.861 1.00 21.59 342 LEU C N 1
ATOM 6497 C CA . LEU B 1 342 ? 88.077 187.243 20.076 1.00 22.08 342 LEU C CA 1
ATOM 6498 C C . LEU B 1 342 ? 87.021 188.296 20.396 1.00 22.74 342 LEU C C 1
ATOM 6499 O O . LEU B 1 342 ? 87.273 189.208 21.188 1.00 22.04 342 LEU C O 1
ATOM 6504 N N . THR B 1 343 ? 85.842 188.164 19.791 1.00 23.11 343 THR C N 1
ATOM 6505 C CA . THR B 1 343 ? 84.763 189.119 20.020 1.00 23.38 343 THR C CA 1
ATOM 6506 C C . THR B 1 343 ? 83.443 188.434 20.348 1.00 23.93 343 THR C C 1
ATOM 6507 O O . THR B 1 343 ? 83.280 187.234 20.132 1.00 22.93 343 THR C O 1
ATOM 6511 N N . GLY B 1 344 ? 82.503 189.220 20.861 1.00 23.09 344 GLY C N 1
ATOM 6512 C CA . GLY B 1 344 ? 81.193 188.698 21.193 1.00 25.03 344 GLY C CA 1
ATOM 6513 C C . GLY B 1 344 ? 80.242 189.000 20.050 1.00 24.56 344 GLY C C 1
ATOM 6514 O O . GLY B 1 344 ? 79.027 189.014 20.215 1.00 25.30 344 GLY C O 1
ATOM 6515 N N . TYR B 1 345 ? 80.809 189.247 18.877 1.00 24.91 345 TYR C N 1
ATOM 6516 C CA . TYR B 1 345 ? 80.024 189.567 17.692 1.00 26.27 345 TYR C CA 1
ATOM 6517 C C . TYR B 1 345 ? 79.007 188.474 17.372 1.00 27.13 345 TYR C C 1
ATOM 6518 O O . TYR B 1 345 ? 79.327 187.286 17.419 1.00 26.37 345 TYR C O 1
ATOM 6527 N N . GLY B 1 346 ? 77.783 188.888 17.051 1.00 27.05 346 GLY C N 1
ATOM 6528 C CA . GLY B 1 346 ? 76.740 187.940 16.698 1.00 26.89 346 GLY C CA 1
ATOM 6529 C C . GLY B 1 346 ? 75.962 187.379 17.870 1.00 26.24 346 GLY C C 1
ATOM 6530 O O . GLY B 1 346 ? 74.846 186.884 17.704 1.00 26.88 346 GLY C O 1
ATOM 6531 N N . SER B 1 347 ? 76.549 187.443 19.057 1.00 26.58 347 SER C N 1
ATOM 6532 C CA . SER B 1 347 ? 75.890 186.933 20.247 1.00 28.79 347 SER C CA 1
ATOM 6533 C C . SER B 1 347 ? 74.441 187.426 20.334 1.00 28.72 347 SER C C 1
ATOM 6534 O O . SER B 1 347 ? 73.529 186.665 20.674 1.00 26.86 347 SER C O 1
ATOM 6537 N N . ASP B 1 348 ? 74.241 188.701 20.013 1.00 27.52 348 ASP C N 1
ATOM 6538 C CA . ASP B 1 348 ? 72.923 189.319 20.053 1.00 27.23 348 ASP C CA 1
ATOM 6539 C C . ASP B 1 348 ? 71.924 188.735 19.046 1.00 25.98 348 ASP C C 1
ATOM 6540 O O . ASP B 1 348 ? 70.722 188.742 19.295 1.00 23.70 348 ASP C O 1
ATOM 6545 N N . LEU B 1 349 ? 72.419 188.219 17.924 1.00 24.71 349 LEU C N 1
ATOM 6546 C CA . LEU B 1 349 ? 71.550 187.646 16.902 1.00 22.76 349 LEU C CA 1
ATOM 6547 C C . LEU B 1 349 ? 71.068 186.237 17.275 1.00 22.75 349 LEU C C 1
ATOM 6548 O O . LEU B 1 349 ? 70.042 185.760 16.782 1.00 20.33 349 LEU C O 1
ATOM 6553 N N . LEU B 1 350 ? 71.797 185.577 18.168 1.00 23.24 350 LEU C N 1
ATOM 6554 C CA . LEU B 1 350 ? 71.426 184.229 18.578 1.00 23.56 350 LEU C CA 1
ATOM 6555 C C . LEU B 1 350 ? 70.613 184.170 19.863 1.00 24.70 350 LEU C C 1
ATOM 6556 O O . LEU B 1 350 ? 69.567 183.515 19.927 1.00 26.09 350 LEU C O 1
ATOM 6561 N N . PHE B 1 351 ? 71.091 184.856 20.891 1.00 25.24 351 PHE C N 1
ATOM 6562 C CA . PHE B 1 351 ? 70.417 184.828 22.179 1.00 23.14 351 PHE C CA 1
ATOM 6563 C C . PHE B 1 351 ? 69.365 185.905 22.392 1.00 23.55 351 PHE C C 1
ATOM 6564 O O . PHE B 1 351 ? 68.775 185.985 23.462 1.00 22.74 351 PHE C O 1
ATOM 6572 N N . GLY B 1 352 ? 69.125 186.732 21.382 1.00 23.41 352 GLY C N 1
ATOM 6573 C CA . GLY B 1 352 ? 68.100 187.754 21.523 1.00 25.42 352 GLY C CA 1
ATOM 6574 C C . GLY B 1 352 ? 68.564 189.092 22.071 1.00 26.46 352 GLY C C 1
ATOM 6575 O O . GLY B 1 352 ? 67.773 189.858 22.621 1.00 25.37 352 GLY C O 1
ATOM 6576 N N . GLY B 1 353 ? 69.852 189.375 21.929 1.00 25.91 353 GLY C N 1
ATOM 6577 C CA . GLY B 1 353 ? 70.373 190.639 22.404 1.00 24.59 353 GLY C CA 1
ATOM 6578 C C . GLY B 1 353 ? 69.759 191.850 21.718 1.00 23.97 353 GLY C C 1
ATOM 6579 O O . GLY B 1 353 ? 69.698 192.923 22.314 1.00 18.50 353 GLY C O 1
ATOM 6580 N N . ILE B 1 354 ? 69.305 191.706 20.475 1.00 24.98 354 ILE C N 1
ATOM 6581 C CA . ILE B 1 354 ? 68.711 192.851 19.791 1.00 28.44 354 ILE C CA 1
ATOM 6582 C C . ILE B 1 354 ? 67.288 193.086 20.264 1.00 30.17 354 ILE C C 1
ATOM 6583 O O . ILE B 1 354 ? 66.706 194.141 20.017 1.00 32.19 354 ILE C O 1
ATOM 6588 N N . LEU B 1 355 ? 66.737 192.090 20.947 1.00 30.28 355 LEU C N 1
ATOM 6589 C CA . LEU B 1 355 ? 65.393 192.173 21.489 1.00 31.52 355 LEU C CA 1
ATOM 6590 C C . LEU B 1 355 ? 65.443 193.013 22.763 1.00 33.93 355 LEU C C 1
ATOM 6591 O O . LEU B 1 355 ? 66.463 193.044 23.455 1.00 33.57 355 LEU C O 1
ATOM 6596 N N . LYS B 1 356 ? 64.341 193.692 23.067 1.00 35.18 356 LYS C N 1
ATOM 6597 C CA . LYS B 1 356 ? 64.253 194.520 24.263 1.00 37.77 356 LYS C CA 1
ATOM 6598 C C . LYS B 1 356 ? 63.258 193.944 25.275 1.00 38.16 356 LYS C C 1
ATOM 6599 O O . LYS B 1 356 ? 62.201 193.431 24.902 1.00 36.44 356 LYS C O 1
ATOM 6605 N N . PRO B 1 357 ? 63.596 194.018 26.572 1.00 38.90 357 PRO C N 1
ATOM 6606 C CA . PRO B 1 357 ? 62.753 193.519 27.663 1.00 40.72 357 PRO C CA 1
ATOM 6607 C C . PRO B 1 357 ? 61.473 194.345 27.750 1.00 42.79 357 PRO C C 1
ATOM 6608 O O . PRO B 1 357 ? 61.521 195.574 27.704 1.00 43.51 357 PRO C O 1
ATOM 6612 N N . GLY B 1 358 ? 60.332 193.677 27.883 1.00 44.28 358 GLY C N 1
ATOM 6613 C CA . GLY B 1 358 ? 59.076 194.399 27.976 1.00 44.71 358 GLY C CA 1
ATOM 6614 C C . GLY B 1 358 ? 58.415 194.570 26.623 1.00 46.22 358 GLY C C 1
ATOM 6615 O O . GLY B 1 358 ? 57.244 194.948 26.529 1.00 46.04 358 GLY C O 1
ATOM 6616 N N . ALA B 1 359 ? 59.165 194.291 25.565 1.00 46.41 359 ALA C N 1
ATOM 6617 C CA . ALA B 1 359 ? 58.630 194.415 24.217 1.00 47.45 359 ALA C CA 1
ATOM 6618 C C . ALA B 1 359 ? 57.863 193.155 23.831 1.00 47.28 359 ALA C C 1
ATOM 6619 O O . ALA B 1 359 ? 58.153 192.062 24.322 1.00 46.54 359 ALA C O 1
ATOM 6621 N N . GLN B 1 360 ? 56.878 193.319 22.956 1.00 47.38 360 GLN C N 1
ATOM 6622 C CA . GLN B 1 360 ? 56.067 192.199 22.498 1.00 47.53 360 GLN C CA 1
ATOM 6623 C C . GLN B 1 360 ? 56.438 191.806 21.073 1.00 45.56 360 GLN C C 1
ATOM 6624 O O . GLN B 1 360 ? 56.413 192.630 20.156 1.00 45.62 360 GLN C O 1
ATOM 6630 N N . TYR B 1 361 ? 56.780 190.536 20.900 1.00 43.22 361 TYR C N 1
ATOM 6631 C CA . TYR B 1 361 ? 57.162 190.003 19.602 1.00 41.40 361 TYR C CA 1
ATOM 6632 C C . TYR B 1 361 ? 56.298 188.800 19.243 1.00 40.98 361 TYR C C 1
ATOM 6633 O O . TYR B 1 361 ? 56.113 187.885 20.051 1.00 39.82 361 TYR C O 1
ATOM 6642 N N . ASP B 1 362 ? 55.765 188.800 18.029 1.00 40.60 362 ASP C N 1
ATOM 6643 C CA . ASP B 1 362 ? 54.948 187.682 17.596 1.00 40.90 362 ASP C CA 1
ATOM 6644 C C . ASP B 1 362 ? 55.830 186.481 17.329 1.00 39.66 362 ASP C C 1
ATOM 6645 O O . ASP B 1 362 ? 55.546 185.376 17.785 1.00 40.19 362 ASP C O 1
ATOM 6650 N N . ASN B 1 363 ? 56.914 186.704 16.597 1.00 37.41 363 ASN C N 1
ATOM 6651 C CA . ASN B 1 363 ? 57.826 185.624 16.278 1.00 35.64 363 ASN C CA 1
ATOM 6652 C C . ASN B 1 363 ? 59.263 186.094 16.463 1.00 33.29 363 ASN C C 1
ATOM 6653 O O . ASN B 1 363 ? 59.946 186.443 15.503 1.00 29.63 363 ASN C O 1
ATOM 6658 N N . PRO B 1 364 ? 59.739 186.106 17.714 1.00 32.15 364 PRO C N 1
ATOM 6659 C CA . PRO B 1 364 ? 61.103 186.541 18.016 1.00 30.49 364 PRO C CA 1
ATOM 6660 C C . PRO B 1 364 ? 62.193 185.775 17.275 1.00 29.71 364 PRO C C 1
ATOM 6661 O O . PRO B 1 364 ? 63.125 186.384 16.744 1.00 30.42 364 PRO C O 1
ATOM 6665 N N . ASN B 1 365 ? 62.085 184.451 17.218 1.00 27.99 365 ASN C N 1
ATOM 6666 C CA . ASN B 1 365 ? 63.104 183.666 16.515 1.00 25.57 365 ASN C CA 1
ATOM 6667 C C . ASN B 1 365 ? 63.223 183.998 15.026 1.00 25.23 365 ASN C C 1
ATOM 6668 O O . ASN B 1 365 ? 64.318 183.942 14.462 1.00 24.88 365 ASN C O 1
ATOM 6673 N N . GLN B 1 366 ? 62.100 184.343 14.401 1.00 24.12 366 GLN C N 1
ATOM 6674 C CA . GLN B 1 366 ? 62.068 184.695 12.986 1.00 24.45 366 GLN C CA 1
ATOM 6675 C C . GLN B 1 366 ? 62.753 186.040 12.755 1.00 25.35 366 GLN C C 1
ATOM 6676 O O . GLN B 1 366 ? 63.379 186.262 11.712 1.00 23.44 366 GLN C O 1
ATOM 6682 N N . LEU B 1 367 ? 62.623 186.942 13.727 1.00 24.64 367 LEU C N 1
ATOM 6683 C CA . LEU B 1 367 ? 63.246 188.260 13.625 1.00 23.47 367 LEU C CA 1
ATOM 6684 C C . LEU B 1 367 ? 64.748 188.082 13.719 1.00 21.15 367 LEU C C 1
ATOM 6685 O O . LEU B 1 367 ? 65.512 188.711 12.991 1.00 22.52 367 LEU C O 1
ATOM 6690 N N . LEU B 1 368 ? 65.159 187.215 14.632 1.00 18.85 368 LEU C N 1
ATOM 6691 C CA . LEU B 1 368 ? 66.567 186.944 14.846 1.00 18.58 368 LEU C CA 1
ATOM 6692 C C . LEU B 1 368 ? 67.186 186.224 13.650 1.00 19.34 368 LEU C C 1
ATOM 6693 O O . LEU B 1 368 ? 68.232 186.650 13.136 1.00 16.31 368 LEU C O 1
ATOM 6698 N N . ALA B 1 369 ? 66.531 185.146 13.208 1.00 17.12 369 ALA C N 1
ATOM 6699 C CA . ALA B 1 369 ? 67.005 184.357 12.065 1.00 18.54 369 ALA C CA 1
ATOM 6700 C C . ALA B 1 369 ? 67.262 185.231 10.834 1.00 19.11 369 ALA C C 1
ATOM 6701 O O . ALA B 1 369 ? 68.225 185.014 10.100 1.00 19.83 369 ALA C O 1
ATOM 6703 N N . GLU B 1 370 ? 66.406 186.222 10.614 1.00 20.41 370 GLU C N 1
ATOM 6704 C CA . GLU B 1 370 ? 66.570 187.122 9.474 1.00 24.27 370 GLU C CA 1
ATOM 6705 C C . GLU B 1 370 ? 67.900 187.885 9.560 1.00 23.56 370 GLU C C 1
ATOM 6706 O O . GLU B 1 370 ? 68.587 188.069 8.554 1.00 22.97 370 GLU C O 1
ATOM 6712 N N . GLN B 1 371 ? 68.244 188.337 10.764 1.00 23.15 371 GLN C N 1
ATOM 6713 C CA . GLN B 1 371 ? 69.490 189.066 10.987 1.00 22.66 371 GLN C CA 1
ATOM 6714 C C . GLN B 1 371 ? 70.685 188.126 10.827 1.00 20.60 371 GLN C C 1
ATOM 6715 O O . GLN B 1 371 ? 71.716 188.511 10.275 1.00 19.64 371 GLN C O 1
ATOM 6721 N N . VAL B 1 372 ? 70.534 186.896 11.315 1.00 19.18 372 VAL C N 1
ATOM 6722 C CA . VAL B 1 372 ? 71.578 185.870 11.214 1.00 19.49 372 VAL C CA 1
ATOM 6723 C C . VAL B 1 372 ? 71.929 185.682 9.734 1.00 20.26 372 VAL C C 1
ATOM 6724 O O . VAL B 1 372 ? 73.106 185.639 9.362 1.00 21.58 372 VAL C O 1
ATOM 6728 N N . TYR B 1 373 ? 70.891 185.588 8.906 1.00 19.20 373 TYR C N 1
ATOM 6729 C CA . TYR B 1 373 ? 71.018 185.413 7.460 1.00 17.26 373 TYR C CA 1
ATOM 6730 C C . TYR B 1 373 ? 71.616 186.653 6.798 1.00 17.89 373 TYR C C 1
ATOM 6731 O O . TYR B 1 373 ? 72.427 186.547 5.873 1.00 16.67 373 TYR C O 1
ATOM 6740 N N . ARG B 1 374 ? 71.198 187.829 7.262 1.00 16.20 374 ARG C N 1
ATOM 6741 C CA . ARG B 1 374 ? 71.685 189.092 6.707 1.00 16.16 374 ARG C CA 1
ATOM 6742 C C . ARG B 1 374 ? 73.217 189.166 6.691 1.00 17.12 374 ARG C C 1
ATOM 6743 O O . ARG B 1 374 ? 73.816 189.626 5.717 1.00 16.51 374 ARG C O 1
ATOM 6751 N N . THR B 1 375 ? 73.852 188.698 7.761 1.00 18.50 375 THR C N 1
ATOM 6752 C CA . THR B 1 375 ? 75.310 188.755 7.848 1.00 19.23 375 THR C CA 1
ATOM 6753 C C . THR B 1 375 ? 76.020 187.959 6.768 1.00 21.02 375 THR C C 1
ATOM 6754 O O . THR B 1 375 ? 77.235 188.080 6.602 1.00 21.29 375 THR C O 1
ATOM 6758 N N . ARG B 1 376 ? 75.268 187.138 6.039 1.00 21.72 376 ARG C N 1
ATOM 6759 C CA . ARG B 1 376 ? 75.855 186.303 4.991 1.00 21.08 376 ARG C CA 1
ATOM 6760 C C . ARG B 1 376 ? 76.406 187.086 3.795 1.00 21.65 376 ARG C C 1
ATOM 6761 O O . ARG B 1 376 ? 77.413 186.689 3.206 1.00 21.72 376 ARG C O 1
ATOM 6769 N N . TRP B 1 377 ? 75.763 188.199 3.450 1.00 19.33 377 TRP C N 1
ATOM 6770 C CA . TRP B 1 377 ? 76.204 188.995 2.311 1.00 20.43 377 TRP C CA 1
ATOM 6771 C C . TRP B 1 377 ? 76.886 190.331 2.609 1.00 20.63 377 TRP C C 1
ATOM 6772 O O . TRP B 1 377 ? 77.549 190.885 1.734 1.00 19.56 377 TRP C O 1
ATOM 6783 N N . THR B 1 378 ? 76.733 190.854 3.820 1.00 20.13 378 THR C N 1
ATOM 6784 C CA . THR B 1 378 ? 77.330 192.147 4.145 1.00 21.00 378 THR C CA 1
ATOM 6785 C C . THR B 1 378 ? 78.852 192.233 4.006 1.00 22.31 378 THR C C 1
ATOM 6786 O O . THR B 1 378 ? 79.370 193.128 3.336 1.00 24.59 378 THR C O 1
ATOM 6790 N N . GLY B 1 379 ? 79.563 191.305 4.632 1.00 20.66 379 GLY C N 1
ATOM 6791 C CA . GLY B 1 379 ? 81.010 191.337 4.584 1.00 21.30 379 GLY C CA 1
ATOM 6792 C C . GLY B 1 379 ? 81.543 191.536 5.992 1.00 21.39 379 GLY C C 1
ATOM 6793 O O . GLY B 1 379 ? 82.755 191.537 6.221 1.00 21.89 379 GLY C O 1
ATOM 6794 N N . GLU B 1 380 ? 80.623 191.707 6.938 1.00 18.65 380 GLU C N 1
ATOM 6795 C CA . GLU B 1 380 ? 80.969 191.900 8.342 1.00 19.87 380 GLU C CA 1
ATOM 6796 C C . GLU B 1 380 ? 81.910 190.817 8.854 1.00 18.96 380 GLU C C 1
ATOM 6797 O O . GLU B 1 380 ? 82.751 191.079 9.709 1.00 19.90 380 GLU C O 1
ATOM 6803 N N . PHE B 1 381 ? 81.747 189.602 8.335 1.00 19.84 381 PHE C N 1
ATOM 6804 C CA . PHE B 1 381 ? 82.548 188.451 8.749 1.00 20.77 381 PHE C CA 1
ATOM 6805 C C . PHE B 1 381 ? 83.801 188.184 7.917 1.00 20.92 381 PHE C C 1
ATOM 6806 O O . PHE B 1 381 ? 84.478 187.173 8.113 1.00 21.99 381 PHE C O 1
ATOM 6814 N N . ALA B 1 382 ? 84.103 189.086 6.989 1.00 20.79 382 ALA C N 1
ATOM 6815 C CA . ALA B 1 382 ? 85.289 188.960 6.149 1.00 19.90 382 ALA C CA 1
ATOM 6816 C C . ALA B 1 382 ? 86.493 189.125 7.082 1.00 19.86 382 ALA C C 1
ATOM 6817 O O . ALA B 1 382 ? 86.424 189.878 8.053 1.00 19.42 382 ALA C O 1
ATOM 6819 N N . THR B 1 383 ? 87.591 188.432 6.792 1.00 17.93 383 THR C N 1
ATOM 6820 C CA . THR B 1 383 ? 88.773 188.490 7.653 1.00 17.64 383 THR C CA 1
ATOM 6821 C C . THR B 1 383 ? 89.929 189.306 7.079 1.00 18.74 383 THR C C 1
ATOM 6822 O O . THR B 1 383 ? 90.991 189.412 7.704 1.00 18.44 383 THR C O 1
ATOM 6826 N N . HIS B 1 384 ? 89.731 189.870 5.891 1.00 17.51 384 HIS C N 1
ATOM 6827 C CA . HIS B 1 384 ? 90.772 190.666 5.248 1.00 17.89 384 HIS C CA 1
ATOM 6828 C C . HIS B 1 384 ? 91.226 191.815 6.156 1.00 18.16 384 HIS C C 1
ATOM 6829 O O . HIS B 1 384 ? 92.417 191.950 6.447 1.00 18.29 384 HIS C O 1
ATOM 6836 N N . GLY B 1 385 ? 90.266 192.621 6.610 1.00 17.41 385 GLY C N 1
ATOM 6837 C CA . GLY B 1 385 ? 90.563 193.751 7.475 1.00 19.00 385 GLY C CA 1
ATOM 6838 C C . GLY B 1 385 ? 91.481 193.443 8.646 1.00 18.22 385 GLY C C 1
ATOM 6839 O O . GLY B 1 385 ? 92.470 194.140 8.875 1.00 18.50 385 GLY C O 1
ATOM 6840 N N . ALA B 1 386 ? 91.151 192.397 9.393 1.00 18.73 386 ALA C N 1
ATOM 6841 C CA . ALA B 1 386 ? 91.954 192.008 10.537 1.00 18.20 386 ALA C CA 1
ATOM 6842 C C . ALA B 1 386 ? 93.295 191.468 10.063 1.00 19.16 386 ALA C C 1
ATOM 6843 O O . ALA B 1 386 ? 94.335 191.734 10.669 1.00 18.18 386 ALA C O 1
ATOM 6845 N N . SER B 1 387 ? 93.275 190.714 8.970 1.00 19.93 387 SER C N 1
ATOM 6846 C CA . SER B 1 387 ? 94.503 190.147 8.436 1.00 21.69 387 SER C CA 1
ATOM 6847 C C . SER B 1 387 ? 95.529 191.246 8.154 1.00 23.38 387 SER C C 1
ATOM 6848 O O . SER B 1 387 ? 96.687 191.128 8.541 1.00 23.96 387 SER C O 1
ATOM 6851 N N . CYS B 1 388 ? 95.103 192.313 7.482 1.00 23.62 388 CYS C N 1
ATOM 6852 C CA . CYS B 1 388 ? 96.017 193.400 7.152 1.00 25.05 388 CYS C CA 1
ATOM 6853 C C . CYS B 1 388 ? 96.598 194.071 8.391 1.00 24.17 388 CYS C C 1
ATOM 6854 O O . CYS B 1 388 ? 97.637 194.723 8.325 1.00 25.85 388 CYS C O 1
ATOM 6857 N N . TYR B 1 389 ? 95.932 193.900 9.524 1.00 23.00 389 TYR C N 1
ATOM 6858 C CA . TYR B 1 389 ? 96.427 194.451 10.773 1.00 20.50 389 TYR C CA 1
ATOM 6859 C C . TYR B 1 389 ? 97.226 193.382 11.514 1.00 19.42 389 TYR C C 1
ATOM 6860 O O . TYR B 1 389 ? 97.545 193.538 12.690 1.00 19.80 389 TYR C O 1
ATOM 6869 N N . GLY B 1 390 ? 97.541 192.290 10.822 1.00 18.12 390 GLY C N 1
ATOM 6870 C CA . GLY B 1 390 ? 98.295 191.212 11.445 1.00 18.01 390 GLY C CA 1
ATOM 6871 C C . GLY B 1 390 ? 97.508 190.438 12.493 1.00 18.69 390 GLY C C 1
ATOM 6872 O O . GLY B 1 390 ? 98.091 189.785 13.355 1.00 18.69 390 GLY C O 1
ATOM 6873 N N . ILE B 1 391 ? 96.181 190.483 12.404 1.00 17.76 391 ILE C N 1
ATOM 6874 C CA . ILE B 1 391 ? 95.327 189.803 13.372 1.00 18.35 391 ILE C CA 1
ATOM 6875 C C . ILE B 1 391 ? 94.391 188.715 12.819 1.00 19.44 391 ILE C C 1
ATOM 6876 O O . ILE B 1 391 ? 93.671 188.929 11.835 1.00 16.79 391 ILE C O 1
ATOM 6881 N N . ASP B 1 392 ? 94.402 187.555 13.475 1.00 18.82 392 ASP C N 1
ATOM 6882 C CA . ASP B 1 392 ? 93.534 186.429 13.110 1.00 20.07 392 ASP C CA 1
ATOM 6883 C C . ASP B 1 392 ? 92.236 186.672 13.889 1.00 19.14 392 ASP C C 1
ATOM 6884 O O . ASP B 1 392 ? 92.138 186.316 15.059 1.00 17.45 392 ASP C O 1
ATOM 6889 N N . ILE B 1 393 ? 91.245 187.286 13.255 1.00 19.76 393 ILE C N 1
ATOM 6890 C CA . ILE B 1 393 ? 89.993 187.575 13.951 1.00 20.17 393 ILE C CA 1
ATOM 6891 C C . ILE B 1 393 ? 89.121 186.333 14.108 1.00 21.08 393 ILE C C 1
ATOM 6892 O O . ILE B 1 393 ? 88.979 185.555 13.172 1.00 21.15 393 ILE C O 1
ATOM 6897 N N . ARG B 1 394 ? 88.544 186.145 15.294 1.00 22.69 394 ARG C N 1
ATOM 6898 C CA . ARG B 1 394 ? 87.681 184.994 15.548 1.00 23.58 394 ARG C CA 1
ATOM 6899 C C . ARG B 1 394 ? 86.441 185.390 16.353 1.00 24.23 394 ARG C C 1
ATOM 6900 O O . ARG B 1 394 ? 86.531 186.128 17.339 1.00 24.96 394 ARG C O 1
ATOM 6908 N N . HIS B 1 395 ? 85.284 184.883 15.940 1.00 21.93 395 HIS C N 1
ATOM 6909 C CA . HIS B 1 395 ? 84.021 185.189 16.612 1.00 21.84 395 HIS C CA 1
ATOM 6910 C C . HIS B 1 395 ? 83.454 183.922 17.260 1.00 22.75 395 HIS C C 1
ATOM 6911 O O . HIS B 1 395 ? 82.615 183.243 16.679 1.00 22.25 395 HIS C O 1
ATOM 6918 N N . PRO B 1 396 ? 83.878 183.613 18.493 1.00 23.51 396 PRO C N 1
ATOM 6919 C CA . PRO B 1 396 ? 83.406 182.412 19.197 1.00 24.50 396 PRO C CA 1
ATOM 6920 C C . PRO B 1 396 ? 81.925 182.054 19.034 1.00 24.58 396 PRO C C 1
ATOM 6921 O O . PRO B 1 396 ? 81.599 180.907 18.746 1.00 27.25 396 PRO C O 1
ATOM 6925 N N . PHE B 1 397 ? 81.037 183.027 19.212 1.00 21.80 397 PHE C N 1
ATOM 6926 C CA . PHE B 1 397 ? 79.607 182.777 19.100 1.00 20.68 397 PHE C CA 1
ATOM 6927 C C . PHE B 1 397 ? 79.138 182.274 17.741 1.00 21.39 397 PHE C C 1
ATOM 6928 O O . PHE B 1 397 ? 78.124 181.573 17.647 1.00 18.75 397 PHE C O 1
ATOM 6936 N N . TRP B 1 398 ? 79.868 182.616 16.687 1.00 20.47 398 TRP C N 1
ATOM 6937 C CA . TRP B 1 398 ? 79.442 182.227 15.353 1.00 19.26 398 TRP C CA 1
ATOM 6938 C C . TRP B 1 398 ? 79.879 180.841 14.891 1.00 19.06 398 TRP C C 1
ATOM 6939 O O . TRP B 1 398 ? 80.613 180.701 13.917 1.00 18.02 398 TRP C O 1
ATOM 6950 N N . SER B 1 399 ? 79.411 179.811 15.586 1.00 19.12 399 SER C N 1
ATOM 6951 C CA . SER B 1 399 ? 79.742 178.445 15.203 1.00 19.98 399 SER C CA 1
ATOM 6952 C C . SER B 1 399 ? 78.488 177.811 14.624 1.00 19.00 399 SER C C 1
ATOM 6953 O O . SER B 1 399 ? 77.365 178.209 14.965 1.00 17.82 399 SER C O 1
ATOM 6956 N N . HIS B 1 400 ? 78.672 176.827 13.750 1.00 19.70 400 HIS C N 1
ATOM 6957 C CA . HIS B 1 400 ? 77.526 176.154 13.139 1.00 20.95 400 HIS C CA 1
ATOM 6958 C C . HIS B 1 400 ? 76.569 175.600 14.192 1.00 20.50 400 HIS C C 1
ATOM 6959 O O . HIS B 1 400 ? 75.367 175.851 14.132 1.00 22.78 400 HIS C O 1
ATOM 6966 N N . SER B 1 401 ? 77.110 174.871 15.164 1.00 20.07 401 SER C N 1
ATOM 6967 C CA . SER B 1 401 ? 76.300 174.262 16.217 1.00 19.96 401 SER C CA 1
ATOM 6968 C C . SER B 1 401 ? 75.548 175.243 17.119 1.00 19.81 401 SER C C 1
ATOM 6969 O O . SER B 1 401 ? 74.422 174.961 17.530 1.00 20.62 401 SER C O 1
ATOM 6972 N N . LEU B 1 402 ? 76.163 176.382 17.439 1.00 19.49 402 LEU C N 1
ATOM 6973 C CA . LEU B 1 402 ? 75.510 177.368 18.305 1.00 17.07 402 LEU C CA 1
ATOM 6974 C C . LEU B 1 402 ? 74.401 178.075 17.525 1.00 16.51 402 LEU C C 1
ATOM 6975 O O . LEU B 1 402 ? 73.282 178.237 18.019 1.00 17.47 402 LEU C O 1
ATOM 6980 N N . ILE B 1 403 ? 74.710 178.482 16.299 1.00 15.53 403 ILE C N 1
ATOM 6981 C CA . ILE B 1 403 ? 73.726 179.147 15.463 1.00 16.26 403 ILE C CA 1
ATOM 6982 C C . ILE B 1 403 ? 72.524 178.216 15.263 1.00 17.91 403 ILE C C 1
ATOM 6983 O O . ILE B 1 403 ? 71.375 178.634 15.431 1.00 17.74 403 ILE C O 1
ATOM 6988 N N . SER B 1 404 ? 72.784 176.955 14.927 1.00 18.08 404 SER C N 1
ATOM 6989 C CA . SER B 1 404 ? 71.695 176.001 14.723 1.00 19.66 404 SER C CA 1
ATOM 6990 C C . SER B 1 404 ? 70.915 175.804 16.021 1.00 20.47 404 SER C C 1
ATOM 6991 O O . SER B 1 404 ? 69.689 175.761 16.014 1.00 18.31 404 SER C O 1
ATOM 6994 N N . LEU B 1 405 ? 71.630 175.700 17.135 1.00 21.72 405 LEU C N 1
ATOM 6995 C CA . LEU B 1 405 ? 70.987 175.498 18.426 1.00 23.25 405 LEU C CA 1
ATOM 6996 C C . LEU B 1 405 ? 70.009 176.638 18.746 1.00 23.86 405 LEU C C 1
ATOM 6997 O O . LEU B 1 405 ? 68.878 176.394 19.162 1.00 24.70 405 LEU C O 1
ATOM 7002 N N . CYS B 1 406 ? 70.437 177.880 18.543 1.00 22.20 406 CYS C N 1
ATOM 7003 C CA . CYS B 1 406 ? 69.583 179.019 18.852 1.00 22.28 406 CYS C CA 1
ATOM 7004 C C . CYS B 1 406 ? 68.536 179.296 17.789 1.00 23.33 406 CYS C C 1
ATOM 7005 O O . CYS B 1 406 ? 67.557 180.001 18.038 1.00 22.57 406 CYS C O 1
ATOM 7008 N N . HIS B 1 407 ? 68.734 178.736 16.603 1.00 23.45 407 HIS C N 1
ATOM 7009 C CA . HIS B 1 407 ? 67.795 178.967 15.519 1.00 23.97 407 HIS C CA 1
ATOM 7010 C C . HIS B 1 407 ? 66.327 178.894 15.935 1.00 24.58 407 HIS C C 1
ATOM 7011 O O . HIS B 1 407 ? 65.538 179.803 15.645 1.00 25.76 407 HIS C O 1
ATOM 7018 N N . ALA B 1 408 ? 65.953 177.810 16.603 1.00 22.58 408 ALA C N 1
ATOM 7019 C CA . ALA B 1 408 ? 64.576 177.651 17.037 1.00 23.34 408 ALA C CA 1
ATOM 7020 C C . ALA B 1 408 ? 64.479 177.439 18.543 1.00 24.42 408 ALA C C 1
ATOM 7021 O O . ALA B 1 408 ? 63.459 176.967 19.044 1.00 25.33 408 ALA C O 1
ATOM 7023 N N . LEU B 1 409 ? 65.542 177.778 19.263 1.00 25.72 409 LEU C N 1
ATOM 7024 C CA . LEU B 1 409 ? 65.539 177.622 20.713 1.00 27.77 409 LEU C CA 1
ATOM 7025 C C . LEU B 1 409 ? 64.319 178.350 21.271 1.00 28.00 409 LEU C C 1
ATOM 7026 O O . LEU B 1 409 ? 63.961 179.427 20.795 1.00 28.12 409 LEU C O 1
ATOM 7031 N N . HIS B 1 410 ? 63.677 177.749 22.268 1.00 29.73 410 HIS C N 1
ATOM 7032 C CA . HIS B 1 410 ? 62.484 178.331 22.873 1.00 30.98 410 HIS C CA 1
ATOM 7033 C C . HIS B 1 410 ? 62.710 179.788 23.293 1.00 30.50 410 HIS C C 1
ATOM 7034 O O . HIS B 1 410 ? 63.633 180.088 24.053 1.00 31.14 410 HIS C O 1
ATOM 7041 N N . PRO B 1 411 ? 61.866 180.710 22.797 1.00 30.26 411 PRO C N 1
ATOM 7042 C CA . PRO B 1 411 ? 61.940 182.146 23.092 1.00 31.01 411 PRO C CA 1
ATOM 7043 C C . PRO B 1 411 ? 62.149 182.475 24.571 1.00 31.70 411 PRO C C 1
ATOM 7044 O O . PRO B 1 411 ? 62.792 183.471 24.907 1.00 32.11 411 PRO C O 1
ATOM 7048 N N . ASP B 1 412 ? 61.598 181.644 25.450 1.00 31.38 412 ASP C N 1
ATOM 7049 C CA . ASP B 1 412 ? 61.731 181.865 26.888 1.00 32.35 412 ASP C CA 1
ATOM 7050 C C . ASP B 1 412 ? 63.192 181.950 27.329 1.00 31.92 412 ASP C C 1
ATOM 7051 O O . ASP B 1 412 ? 63.496 182.494 28.391 1.00 32.54 412 ASP C O 1
ATOM 7056 N N . TYR B 1 413 ? 64.097 181.417 26.517 1.00 29.85 413 TYR C N 1
ATOM 7057 C CA . TYR B 1 413 ? 65.505 181.462 26.859 1.00 29.49 413 TYR C CA 1
ATOM 7058 C C . TYR B 1 413 ? 66.174 182.738 26.360 1.00 28.57 413 TYR C C 1
ATOM 7059 O O . TYR B 1 413 ? 67.234 183.117 26.857 1.00 28.90 413 TYR C O 1
ATOM 7068 N N . LYS B 1 414 ? 65.545 183.399 25.388 1.00 28.35 414 LYS C N 1
ATOM 7069 C CA . LYS B 1 414 ? 66.085 184.627 24.796 1.00 28.90 414 LYS C CA 1
ATOM 7070 C C . LYS B 1 414 ? 65.450 185.910 25.335 1.00 30.75 414 LYS C C 1
ATOM 7071 O O . LYS B 1 414 ? 66.089 186.965 25.361 1.00 29.52 414 LYS C O 1
ATOM 7077 N N . ILE B 1 415 ? 64.186 185.821 25.735 1.00 31.56 415 ILE C N 1
ATOM 7078 C CA . ILE B 1 415 ? 63.461 186.964 26.278 1.00 32.97 415 ILE C CA 1
ATOM 7079 C C . ILE B 1 415 ? 62.391 186.451 27.244 1.00 34.31 415 ILE C C 1
ATOM 7080 O O . ILE B 1 415 ? 61.503 185.688 26.864 1.00 35.06 415 ILE C O 1
ATOM 7085 N N . PHE B 1 416 ? 62.492 186.859 28.505 1.00 35.21 416 PHE C N 1
ATOM 7086 C CA . PHE B 1 416 ? 61.549 186.403 29.510 1.00 36.55 416 PHE C CA 1
ATOM 7087 C C . PHE B 1 416 ? 61.703 187.195 30.801 1.00 37.18 416 PHE C C 1
ATOM 7088 O O . PHE B 1 416 ? 62.796 187.659 31.136 1.00 36.68 416 PHE C O 1
ATOM 7096 N N . ASP B 1 417 ? 60.592 187.338 31.519 1.00 39.25 417 ASP C N 1
ATOM 7097 C CA . ASP B 1 417 ? 60.547 188.049 32.797 1.00 40.11 417 ASP C CA 1
ATOM 7098 C C . ASP B 1 417 ? 61.288 189.385 32.745 1.00 40.03 417 ASP C C 1
ATOM 7099 O O . ASP B 1 417 ? 62.184 189.641 33.551 1.00 41.19 417 ASP C O 1
ATOM 7104 N N . ASN B 1 418 ? 60.905 190.231 31.794 1.00 40.06 418 ASN C N 1
ATOM 7105 C CA . ASN B 1 418 ? 61.523 191.543 31.630 1.00 41.05 418 ASN C CA 1
ATOM 7106 C C . ASN B 1 418 ? 63.038 191.472 31.549 1.00 40.09 418 ASN C C 1
ATOM 7107 O O . ASN B 1 418 ? 63.743 192.108 32.331 1.00 40.59 418 ASN C O 1
ATOM 7112 N N . GLU B 1 419 ? 63.537 190.691 30.600 1.00 38.95 419 GLU C N 1
ATOM 7113 C CA . GLU B 1 419 ? 64.972 190.552 30.408 1.00 36.55 419 GLU C CA 1
ATOM 7114 C C . GLU B 1 419 ? 65.243 189.737 29.150 1.00 34.74 419 GLU C C 1
ATOM 7115 O O . GLU B 1 419 ? 64.390 188.976 28.690 1.00 34.04 419 GLU C O 1
ATOM 7121 N N . VAL B 1 420 ? 66.429 189.918 28.582 1.00 32.11 420 VAL C N 1
ATOM 7122 C CA . VAL B 1 420 ? 66.800 189.189 27.382 1.00 29.49 420 VAL C CA 1
ATOM 7123 C C . VAL B 1 420 ? 68.101 188.428 27.591 1.00 28.79 420 VAL C C 1
ATOM 7124 O O . VAL B 1 420 ? 68.814 188.656 28.574 1.00 26.50 420 VAL C O 1
ATOM 7128 N N . LYS B 1 421 ? 68.390 187.506 26.674 1.00 27.29 421 LYS C N 1
ATOM 7129 C CA . LYS B 1 421 ? 69.606 186.715 26.747 1.00 27.08 421 LYS C CA 1
ATOM 7130 C C . LYS B 1 421 ? 69.631 185.981 28.076 1.00 25.70 421 LYS C C 1
ATOM 7131 O O . LYS B 1 421 ? 70.695 185.731 28.644 1.00 23.41 421 LYS C O 1
ATOM 7137 N N . ASN B 1 422 ? 68.443 185.639 28.567 1.00 25.73 422 ASN C N 1
ATOM 7138 C CA . ASN B 1 422 ? 68.307 184.956 29.854 1.00 26.18 422 ASN C CA 1
ATOM 7139 C C . ASN B 1 422 ? 69.217 183.758 30.035 1.00 25.28 422 ASN C C 1
ATOM 7140 O O . ASN B 1 422 ? 69.993 183.718 30.987 1.00 26.57 422 ASN C O 1
ATOM 7145 N N . ILE B 1 423 ? 69.138 182.786 29.130 1.00 23.97 423 ILE C N 1
ATOM 7146 C CA . ILE B 1 423 ? 69.979 181.606 29.267 1.00 23.12 423 ILE C CA 1
ATOM 7147 C C . ILE B 1 423 ? 71.456 181.987 29.191 1.00 23.63 423 ILE C C 1
ATOM 7148 O O . ILE B 1 423 ? 72.284 181.438 29.922 1.00 22.04 423 ILE C O 1
ATOM 7153 N N . LEU B 1 424 ? 71.787 182.938 28.321 1.00 24.46 424 LEU C N 1
ATOM 7154 C CA . LEU B 1 424 ? 73.176 183.377 28.182 1.00 27.10 424 LEU C CA 1
ATOM 7155 C C . LEU B 1 424 ? 73.657 183.935 29.527 1.00 28.14 424 LEU C C 1
ATOM 7156 O O . LEU B 1 424 ? 74.763 183.627 29.990 1.00 27.08 424 LEU C O 1
ATOM 7161 N N . ARG B 1 425 ? 72.820 184.759 30.151 1.00 27.92 425 ARG C N 1
ATOM 7162 C CA . ARG B 1 425 ? 73.157 185.333 31.448 1.00 29.37 425 ARG C CA 1
ATOM 7163 C C . ARG B 1 425 ? 73.374 184.231 32.491 1.00 29.42 425 ARG C C 1
ATOM 7164 O O . ARG B 1 425 ? 74.295 184.319 33.306 1.00 27.08 425 ARG C O 1
ATOM 7172 N N . GLU B 1 426 ? 72.539 183.190 32.456 1.00 30.82 426 GLU C N 1
ATOM 7173 C CA . GLU B 1 426 ? 72.665 182.082 33.406 1.00 33.12 426 GLU C CA 1
ATOM 7174 C C . GLU B 1 426 ? 73.991 181.348 33.220 1.00 31.89 426 GLU C C 1
ATOM 7175 O O . GLU B 1 426 ? 74.632 180.963 34.197 1.00 32.61 426 GLU C O 1
ATOM 7181 N N . TYR B 1 427 ? 74.408 181.158 31.971 1.00 30.80 427 TYR C N 1
ATOM 7182 C CA . TYR B 1 427 ? 75.666 180.471 31.706 1.00 30.49 427 TYR C CA 1
ATOM 7183 C C . TYR B 1 427 ? 76.851 181.297 32.185 1.00 29.97 427 TYR C C 1
ATOM 7184 O O . TYR B 1 427 ? 77.772 180.769 32.809 1.00 31.20 427 TYR C O 1
ATOM 7193 N N . ALA B 1 428 ? 76.825 182.592 31.891 1.00 29.81 428 ALA C N 1
ATOM 7194 C CA . ALA B 1 428 ? 77.896 183.498 32.301 1.00 31.11 428 ALA C CA 1
ATOM 7195 C C . ALA B 1 428 ? 77.990 183.538 33.826 1.00 31.74 428 ALA C C 1
ATOM 7196 O O . ALA B 1 428 ? 79.083 183.530 34.393 1.00 31.20 428 ALA C O 1
ATOM 7198 N N . ASP B 1 429 ? 76.834 183.579 34.479 1.00 33.24 429 ASP C N 1
ATOM 7199 C CA . ASP B 1 429 ? 76.771 183.632 35.935 1.00 36.20 429 ASP C CA 1
ATOM 7200 C C . ASP B 1 429 ? 77.335 182.361 36.556 1.00 37.25 429 ASP C C 1
ATOM 7201 O O . ASP B 1 429 ? 78.009 182.407 37.585 1.00 36.91 429 ASP C O 1
ATOM 7206 N N . SER B 1 430 ? 77.068 181.225 35.921 1.00 37.56 430 SER C N 1
ATOM 7207 C CA . SER B 1 430 ? 77.531 179.944 36.441 1.00 38.11 430 SER C CA 1
ATOM 7208 C C . SER B 1 430 ? 79.051 179.815 36.426 1.00 38.86 430 SER C C 1
ATOM 7209 O O . SER B 1 430 ? 79.610 178.975 37.127 1.00 38.08 430 SER C O 1
ATOM 7212 N N . LEU B 1 431 ? 79.714 180.642 35.623 1.00 40.01 431 LEU C N 1
ATOM 7213 C CA . LEU B 1 431 ? 81.169 180.600 35.525 1.00 40.27 431 LEU C CA 1
ATOM 7214 C C . LEU B 1 431 ? 81.853 181.109 36.793 1.00 40.70 431 LEU C C 1
ATOM 7215 O O . LEU B 1 431 ? 83.006 180.776 37.054 1.00 39.77 431 LEU C O 1
ATOM 7220 N N . GLN B 1 432 ? 81.137 181.914 37.577 1.00 41.43 432 GLN C N 1
ATOM 7221 C CA . GLN B 1 432 ? 81.667 182.465 38.823 1.00 42.73 432 GLN C CA 1
ATOM 7222 C C . GLN B 1 432 ? 82.924 183.298 38.586 1.00 42.07 432 GLN C C 1
ATOM 7223 O O . GLN B 1 432 ? 83.823 183.326 39.425 1.00 42.16 432 GLN C O 1
ATOM 7229 N N . LEU B 1 433 ? 82.985 183.977 37.446 1.00 41.41 433 LEU C N 1
ATOM 7230 C CA . LEU B 1 433 ? 84.144 184.796 37.111 1.00 40.35 433 LEU C CA 1
ATOM 7231 C C . LEU B 1 433 ? 83.801 186.278 37.060 1.00 41.06 433 LEU C C 1
ATOM 7232 O O . LEU B 1 433 ? 84.557 187.119 37.545 1.00 41.08 433 LEU C O 1
ATOM 7237 N N . LEU B 1 434 ? 82.657 186.594 36.469 1.00 40.66 434 LEU C N 1
ATOM 7238 C CA . LEU B 1 434 ? 82.219 187.969 36.345 1.00 40.97 434 LEU C CA 1
ATOM 7239 C C . LEU B 1 434 ? 81.324 188.397 37.506 1.00 42.71 434 LEU C C 1
ATOM 7240 O O . LEU B 1 434 ? 80.604 187.584 38.084 1.00 42.48 434 LEU C O 1
ATOM 7245 N N . PRO B 1 435 ? 81.381 189.685 37.882 1.00 44.58 435 PRO C N 1
ATOM 7246 C CA . PRO B 1 435 ? 80.557 190.207 38.979 1.00 46.08 435 PRO C CA 1
ATOM 7247 C C . PRO B 1 435 ? 79.086 190.286 38.570 1.00 47.18 435 PRO C C 1
ATOM 7248 O O . PRO B 1 435 ? 78.767 190.796 37.495 1.00 46.94 435 PRO C O 1
ATOM 7252 N N . LYS B 1 436 ? 78.199 189.783 39.427 1.00 48.33 436 LYS C N 1
ATOM 7253 C CA . LYS B 1 436 ? 76.761 189.777 39.149 1.00 49.95 436 LYS C CA 1
ATOM 7254 C C . LYS B 1 436 ? 76.314 191.097 38.532 1.00 50.04 436 LYS C C 1
ATOM 7255 O O . LYS B 1 436 ? 75.447 191.129 37.660 1.00 50.79 436 LYS C O 1
ATOM 7261 N N . ASP B 1 437 ? 76.922 192.181 39.002 1.00 50.88 437 ASP C N 1
ATOM 7262 C CA . ASP B 1 437 ? 76.632 193.533 38.537 1.00 51.67 437 ASP C CA 1
ATOM 7263 C C . ASP B 1 437 ? 76.630 193.610 37.006 1.00 50.40 437 ASP C C 1
ATOM 7264 O O . ASP B 1 437 ? 75.741 194.205 36.398 1.00 50.06 437 ASP C O 1
ATOM 7269 N N . ILE B 1 438 ? 77.639 192.995 36.400 1.00 48.63 438 ILE C N 1
ATOM 7270 C CA . ILE B 1 438 ? 77.807 192.985 34.953 1.00 46.51 438 ILE C CA 1
ATOM 7271 C C . ILE B 1 438 ? 76.973 191.916 34.254 1.00 45.58 438 ILE C C 1
ATOM 7272 O O . ILE B 1 438 ? 76.442 192.144 33.167 1.00 42.60 438 ILE C O 1
ATOM 7277 N N . VAL B 1 439 ? 76.860 190.749 34.876 1.00 45.08 439 VAL C N 1
ATOM 7278 C CA . VAL B 1 439 ? 76.098 189.662 34.286 1.00 45.43 439 VAL C CA 1
ATOM 7279 C C . VAL B 1 439 ? 74.647 190.044 34.035 1.00 45.36 439 VAL C C 1
ATOM 7280 O O . VAL B 1 439 ? 74.110 189.758 32.968 1.00 45.19 439 VAL C O 1
ATOM 7284 N N . TRP B 1 440 ? 74.016 190.690 35.012 1.00 45.86 440 TRP C N 1
ATOM 7285 C CA . TRP B 1 440 ? 72.618 191.090 34.878 1.00 47.80 440 TRP C CA 1
ATOM 7286 C C . TRP B 1 440 ? 72.462 192.596 34.744 1.00 50.35 440 TRP C C 1
ATOM 7287 O O . TRP B 1 440 ? 71.800 193.233 35.561 1.00 50.55 440 TRP C O 1
ATOM 7298 N N . ARG B 1 441 ? 73.061 193.149 33.692 1.00 53.89 441 ARG C N 1
ATOM 7299 C CA . ARG B 1 441 ? 73.037 194.586 33.422 1.00 55.71 441 ARG C CA 1
ATOM 7300 C C . ARG B 1 441 ? 73.897 195.297 34.456 1.00 56.86 441 ARG C C 1
ATOM 7301 O O . ARG B 1 441 ? 73.518 195.403 35.624 1.00 58.51 441 ARG C O 1
ATOM 7309 N N . SER B 1 451 ? 78.577 205.856 20.925 1.00 41.45 451 SER C N 1
ATOM 7310 C CA . SER B 1 451 ? 77.511 206.383 20.069 1.00 41.01 451 SER C CA 1
ATOM 7311 C C . SER B 1 451 ? 77.983 206.551 18.628 1.00 39.24 451 SER C C 1
ATOM 7312 O O . SER B 1 451 ? 77.749 207.592 18.009 1.00 40.03 451 SER C O 1
ATOM 7315 N N . VAL B 1 452 ? 78.642 205.529 18.093 1.00 35.88 452 VAL C N 1
ATOM 7316 C CA . VAL B 1 452 ? 79.153 205.588 16.728 1.00 34.06 452 VAL C CA 1
ATOM 7317 C C . VAL B 1 452 ? 78.052 205.933 15.729 1.00 33.16 452 VAL C C 1
ATOM 7318 O O . VAL B 1 452 ? 78.273 206.687 14.776 1.00 31.00 452 VAL C O 1
ATOM 7322 N N . ASN B 1 453 ? 76.863 205.385 15.960 1.00 33.64 453 ASN C N 1
ATOM 7323 C CA . ASN B 1 453 ? 75.722 205.639 15.092 1.00 35.31 453 ASN C CA 1
ATOM 7324 C C . ASN B 1 453 ? 75.442 207.135 14.996 1.00 34.19 453 ASN C C 1
ATOM 7325 O O . ASN B 1 453 ? 75.179 207.653 13.912 1.00 33.60 453 ASN C O 1
ATOM 7330 N N . GLN B 1 454 ? 75.508 207.830 16.129 1.00 34.17 454 GLN C N 1
ATOM 7331 C CA . GLN B 1 454 ? 75.264 209.271 16.144 1.00 33.81 454 GLN C CA 1
ATOM 7332 C C . GLN B 1 454 ? 76.408 210.038 15.484 1.00 32.92 454 GLN C C 1
ATOM 7333 O O . GLN B 1 454 ? 76.173 210.976 14.712 1.00 31.26 454 GLN C O 1
ATOM 7339 N N . ALA B 1 455 ? 77.645 209.642 15.784 1.00 32.26 455 ALA C N 1
ATOM 7340 C CA . ALA B 1 455 ? 78.814 210.311 15.204 1.00 32.66 455 ALA C CA 1
ATOM 7341 C C . ALA B 1 455 ? 78.785 210.201 13.678 1.00 32.22 455 ALA C C 1
ATOM 7342 O O . ALA B 1 455 ? 79.038 211.180 12.970 1.00 31.18 455 ALA C O 1
ATOM 7344 N N . PHE B 1 456 ? 78.469 209.005 13.183 1.00 32.33 456 PHE C N 1
ATOM 7345 C CA . PHE B 1 456 ? 78.383 208.761 11.742 1.00 32.21 456 PHE C CA 1
ATOM 7346 C C . PHE B 1 456 ? 77.352 209.720 11.135 1.00 33.71 456 PHE C C 1
ATOM 7347 O O . PHE B 1 456 ? 77.655 210.455 10.195 1.00 34.47 456 PHE C O 1
ATOM 7355 N N . ALA B 1 457 ? 76.134 209.712 11.672 1.00 34.35 457 ALA C N 1
ATOM 7356 C CA . ALA B 1 457 ? 75.075 210.582 11.159 1.00 36.18 457 ALA C CA 1
ATOM 7357 C C . ALA B 1 457 ? 75.448 212.064 11.226 1.00 37.56 457 ALA C C 1
ATOM 7358 O O . ALA B 1 457 ? 75.062 212.847 10.351 1.00 36.81 457 ALA C O 1
ATOM 7360 N N . ASN B 1 458 ? 76.198 212.444 12.260 1.00 38.59 458 ASN C N 1
ATOM 7361 C CA . ASN B 1 458 ? 76.632 213.830 12.436 1.00 40.59 458 ASN C CA 1
ATOM 7362 C C . ASN B 1 458 ? 77.494 214.348 11.282 1.00 41.02 458 ASN C C 1
ATOM 7363 O O . ASN B 1 458 ? 77.338 215.493 10.855 1.00 40.40 458 ASN C O 1
ATOM 7368 N N . VAL B 1 459 ? 78.396 213.514 10.772 1.00 42.07 459 VAL C N 1
ATOM 7369 C CA . VAL B 1 459 ? 79.255 213.938 9.670 1.00 42.63 459 VAL C CA 1
ATOM 7370 C C . VAL B 1 459 ? 78.472 214.026 8.361 1.00 43.46 459 VAL C C 1
ATOM 7371 O O . VAL B 1 459 ? 78.751 214.880 7.517 1.00 42.80 459 VAL C O 1
ATOM 7375 N N . LEU B 1 460 ? 77.487 213.146 8.202 1.00 43.73 460 LEU C N 1
ATOM 7376 C CA . LEU B 1 460 ? 76.669 213.128 6.998 1.00 45.58 460 LEU C CA 1
ATOM 7377 C C . LEU B 1 460 ? 75.618 214.234 7.035 1.00 47.94 460 LEU C C 1
ATOM 7378 O O . LEU B 1 460 ? 75.067 214.614 6.001 1.00 48.82 460 LEU C O 1
ATOM 7383 N N . GLY B 1 461 ? 75.348 214.748 8.230 1.00 50.19 461 GLY C N 1
ATOM 7384 C CA . GLY B 1 461 ? 74.361 215.798 8.375 1.00 52.16 461 GLY C CA 1
ATOM 7385 C C . GLY B 1 461 ? 72.959 215.245 8.236 1.00 54.22 461 GLY C C 1
ATOM 7386 O O . GLY B 1 461 ? 72.158 215.754 7.453 1.00 55.25 461 GLY C O 1
ATOM 7387 N N . SER B 1 462 ? 72.659 214.196 8.994 1.00 55.98 462 SER C N 1
ATOM 7388 C CA . SER B 1 462 ? 71.343 213.576 8.944 1.00 58.36 462 SER C CA 1
ATOM 7389 C C . SER B 1 462 ? 70.999 212.929 10.276 1.00 59.56 462 SER C C 1
ATOM 7390 O O . SER B 1 462 ? 71.722 213.081 11.262 1.00 59.40 462 SER C O 1
ATOM 7393 N N . THR B 1 463 ? 69.885 212.206 10.294 1.00 61.20 463 THR C N 1
ATOM 7394 C CA . THR B 1 463 ? 69.419 211.527 11.495 1.00 62.58 463 THR C CA 1
ATOM 7395 C C . THR B 1 463 ? 70.115 210.179 11.667 1.00 63.18 463 THR C C 1
ATOM 7396 O O . THR B 1 463 ? 70.636 209.611 10.709 1.00 64.34 463 THR C O 1
ATOM 7400 N N . VAL B 1 464 ? 70.125 209.677 12.895 1.00 64.07 464 VAL C N 1
ATOM 7401 C CA . VAL B 1 464 ? 70.764 208.402 13.197 1.00 64.88 464 VAL C CA 1
ATOM 7402 C C . VAL B 1 464 ? 69.921 207.204 12.782 1.00 65.39 464 VAL C C 1
ATOM 7403 O O . VAL B 1 464 ? 70.378 206.062 12.852 1.00 65.32 464 VAL C O 1
ATOM 7407 N N . ASP B 1 465 ? 68.688 207.464 12.358 1.00 65.49 465 ASP C N 1
ATOM 7408 C CA . ASP B 1 465 ? 67.783 206.398 11.939 1.00 65.88 465 ASP C CA 1
ATOM 7409 C C . ASP B 1 465 ? 67.810 206.241 10.419 1.00 63.84 465 ASP C C 1
ATOM 7410 O O . ASP B 1 465 ? 67.465 205.187 9.889 1.00 64.12 465 ASP C O 1
ATOM 7415 N N . ASN B 1 466 ? 68.225 207.289 9.716 1.00 61.00 466 ASN C N 1
ATOM 7416 C CA . ASN B 1 466 ? 68.274 207.231 8.261 1.00 58.55 466 ASN C CA 1
ATOM 7417 C C . ASN B 1 466 ? 69.492 206.455 7.763 1.00 56.90 466 ASN C C 1
ATOM 7418 O O . ASN B 1 466 ? 70.550 207.039 7.521 1.00 56.10 466 ASN C O 1
ATOM 7423 N N . TYR B 1 467 ? 69.346 205.140 7.615 1.00 54.80 467 TYR C N 1
ATOM 7424 C CA . TYR B 1 467 ? 70.447 204.310 7.127 1.00 52.14 467 TYR C CA 1
ATOM 7425 C C . TYR B 1 467 ? 70.486 204.239 5.606 1.00 49.96 467 TYR C C 1
ATOM 7426 O O . TYR B 1 467 ? 71.376 203.617 5.033 1.00 49.46 467 TYR C O 1
ATOM 7435 N N . GLN B 1 468 ? 69.520 204.884 4.960 1.00 48.06 468 GLN C N 1
ATOM 7436 C CA . GLN B 1 468 ? 69.468 204.912 3.509 1.00 46.75 468 GLN C CA 1
ATOM 7437 C C . GLN B 1 468 ? 70.506 205.913 3.014 1.00 44.89 468 GLN C C 1
ATOM 7438 O O . GLN B 1 468 ? 71.212 205.661 2.039 1.00 45.67 468 GLN C O 1
ATOM 7444 N N . THR B 1 469 ? 70.593 207.049 3.697 1.00 42.23 469 THR C N 1
ATOM 7445 C CA . THR B 1 469 ? 71.544 208.092 3.335 1.00 39.81 469 THR C CA 1
ATOM 7446 C C . THR B 1 469 ? 72.967 207.642 3.681 1.00 37.60 469 THR C C 1
ATOM 7447 O O . THR B 1 469 ? 73.932 208.009 3.008 1.00 36.16 469 THR C O 1
ATOM 7451 N N . LYS B 1 470 ? 73.084 206.832 4.726 1.00 35.85 470 LYS C N 1
ATOM 7452 C CA . LYS B 1 470 ? 74.374 206.312 5.149 1.00 35.93 470 LYS C CA 1
ATOM 7453 C C . LYS B 1 470 ? 74.880 205.257 4.164 1.00 35.89 470 LYS C C 1
ATOM 7454 O O . LYS B 1 470 ? 76.077 205.187 3.886 1.00 35.01 470 LYS C O 1
ATOM 7460 N N . SER B 1 471 ? 73.972 204.437 3.636 1.00 34.49 471 SER C N 1
ATOM 7461 C CA . SER B 1 471 ? 74.367 203.402 2.687 1.00 34.16 471 SER C CA 1
ATOM 7462 C C . SER B 1 471 ? 74.774 204.021 1.366 1.00 33.98 471 SER C C 1
ATOM 7463 O O . SER B 1 471 ? 75.597 203.470 0.635 1.00 33.99 471 SER C O 1
ATOM 7466 N N . ARG B 1 472 ? 74.197 205.174 1.060 1.00 34.39 472 ARG C N 1
ATOM 7467 C CA . ARG B 1 472 ? 74.520 205.860 -0.177 1.00 35.33 472 ARG C CA 1
ATOM 7468 C C . ARG B 1 472 ? 75.968 206.366 -0.095 1.00 34.66 472 ARG C C 1
ATOM 7469 O O . ARG B 1 472 ? 76.679 206.422 -1.102 1.00 34.21 472 ARG C O 1
ATOM 7477 N N . PHE B 1 473 ? 76.412 206.713 1.110 1.00 31.91 473 PHE C N 1
ATOM 7478 C CA . PHE B 1 473 ? 77.782 207.182 1.300 1.00 30.19 473 PHE C CA 1
ATOM 7479 C C . PHE B 1 473 ? 78.742 205.990 1.189 1.00 28.38 473 PHE C C 1
ATOM 7480 O O . PHE B 1 473 ? 79.751 206.046 0.481 1.00 25.86 473 PHE C O 1
ATOM 7488 N N . THR B 1 474 ? 78.408 204.913 1.894 1.00 28.21 474 THR C N 1
ATOM 7489 C CA . THR B 1 474 ? 79.221 203.701 1.893 1.00 27.55 474 THR C CA 1
ATOM 7490 C C . THR B 1 474 ? 79.332 203.102 0.492 1.00 25.37 474 THR C C 1
ATOM 7491 O O . THR B 1 474 ? 80.413 202.712 0.056 1.00 24.05 474 THR C O 1
ATOM 7495 N N . TYR B 1 475 ? 78.222 203.046 -0.231 1.00 24.86 475 TYR C N 1
ATOM 7496 C CA . TYR B 1 475 ? 78.272 202.486 -1.571 1.00 25.06 475 TYR C CA 1
ATOM 7497 C C . TYR B 1 475 ? 79.120 203.377 -2.478 1.00 25.68 475 TYR C C 1
ATOM 7498 O O . TYR B 1 475 ? 79.806 202.904 -3.389 1.00 25.61 475 TYR C O 1
ATOM 7507 N N . ARG B 1 476 ? 79.071 204.675 -2.212 1.00 27.35 476 ARG C N 1
ATOM 7508 C CA . ARG B 1 476 ? 79.831 205.652 -2.980 1.00 28.16 476 ARG C CA 1
ATOM 7509 C C . ARG B 1 476 ? 81.333 205.378 -2.815 1.00 26.31 476 ARG C C 1
ATOM 7510 O O . ARG B 1 476 ? 82.071 205.320 -3.801 1.00 23.83 476 ARG C O 1
ATOM 7518 N N . VAL B 1 477 ? 81.778 205.198 -1.569 1.00 24.73 477 VAL C N 1
ATOM 7519 C CA . VAL B 1 477 ? 83.188 204.934 -1.303 1.00 24.25 477 VAL C CA 1
ATOM 7520 C C . VAL B 1 477 ? 83.538 203.531 -1.775 1.00 23.45 477 VAL C C 1
ATOM 7521 O O . VAL B 1 477 ? 84.634 203.284 -2.287 1.00 24.27 477 VAL C O 1
ATOM 7525 N N . TYR B 1 478 ? 82.599 202.613 -1.602 1.00 22.92 478 TYR C N 1
ATOM 7526 C CA . TYR B 1 478 ? 82.778 201.241 -2.050 1.00 23.33 478 TYR C CA 1
ATOM 7527 C C . TYR B 1 478 ? 83.171 201.293 -3.534 1.00 25.04 478 TYR C C 1
ATOM 7528 O O . TYR B 1 478 ? 84.196 200.739 -3.942 1.00 24.87 478 TYR C O 1
ATOM 7537 N N . GLN B 1 479 ? 82.361 201.980 -4.336 1.00 26.08 479 GLN C N 1
ATOM 7538 C CA . GLN B 1 479 ? 82.634 202.114 -5.765 1.00 27.16 479 GLN C CA 1
ATOM 7539 C C . GLN B 1 479 ? 83.988 202.748 -6.033 1.00 28.47 479 GLN C C 1
ATOM 7540 O O . GLN B 1 479 ? 84.785 202.224 -6.816 1.00 29.43 479 GLN C O 1
ATOM 7546 N N . ALA B 1 480 ? 84.247 203.882 -5.389 1.00 26.88 480 ALA C N 1
ATOM 7547 C CA . ALA B 1 480 ? 85.511 204.575 -5.588 1.00 28.24 480 ALA C CA 1
ATOM 7548 C C . ALA B 1 480 ? 86.709 203.694 -5.234 1.00 28.74 480 ALA C C 1
ATOM 7549 O O . ALA B 1 480 ? 87.736 203.732 -5.909 1.00 28.90 480 ALA C O 1
ATOM 7551 N N . PHE B 1 481 ? 86.593 202.895 -4.183 1.00 29.58 481 PHE C N 1
ATOM 7552 C CA . PHE B 1 481 ? 87.711 202.032 -3.814 1.00 31.56 481 PHE C CA 1
ATOM 7553 C C . PHE B 1 481 ? 87.923 200.920 -4.836 1.00 33.50 481 PHE C C 1
ATOM 7554 O O . PHE B 1 481 ? 89.035 200.718 -5.318 1.00 33.79 481 PHE C O 1
ATOM 7562 N N . LEU B 1 482 ? 86.855 200.210 -5.177 1.00 35.07 482 LEU C N 1
ATOM 7563 C CA . LEU B 1 482 ? 86.953 199.120 -6.133 1.00 36.71 482 LEU C CA 1
ATOM 7564 C C . LEU B 1 482 ? 87.367 199.546 -7.536 1.00 39.43 482 LEU C C 1
ATOM 7565 O O . LEU B 1 482 ? 87.923 198.748 -8.280 1.00 40.25 482 LEU C O 1
ATOM 7570 N N . ARG B 1 483 ? 87.102 200.792 -7.912 1.00 41.18 483 ARG C N 1
ATOM 7571 C CA . ARG B 1 483 ? 87.493 201.245 -9.243 1.00 43.12 483 ARG C CA 1
ATOM 7572 C C . ARG B 1 483 ? 88.935 201.739 -9.251 1.00 44.03 483 ARG C C 1
ATOM 7573 O O . ARG B 1 483 ? 89.487 202.046 -10.306 1.00 43.59 483 ARG C O 1
ATOM 7581 N N . GLY B 1 484 ? 89.540 201.810 -8.068 1.00 45.37 484 GLY C N 1
ATOM 7582 C CA . GLY B 1 484 ? 90.914 202.266 -7.960 1.00 45.44 484 GLY C CA 1
ATOM 7583 C C . GLY B 1 484 ? 91.008 203.771 -8.095 1.00 45.55 484 GLY C C 1
ATOM 7584 O O . GLY B 1 484 ? 92.064 204.311 -8.424 1.00 45.49 484 GLY C O 1
ATOM 7585 N N . ARG B 1 485 ? 89.896 204.448 -7.837 1.00 47.07 485 ARG C N 1
ATOM 7586 C CA . ARG B 1 485 ? 89.835 205.900 -7.937 1.00 48.48 485 ARG C CA 1
ATOM 7587 C C . ARG B 1 485 ? 90.067 206.528 -6.577 1.00 47.35 485 ARG C C 1
ATOM 7588 O O . ARG B 1 485 ? 90.172 207.749 -6.452 1.00 47.54 485 ARG C O 1
ATOM 7596 N N . LEU B 1 486 ? 90.148 205.687 -5.556 1.00 45.83 486 LEU C N 1
ATOM 7597 C CA . LEU B 1 486 ? 90.353 206.177 -4.204 1.00 44.96 486 LEU C CA 1
ATOM 7598 C C . LEU B 1 486 ? 91.455 205.372 -3.533 1.00 44.06 486 LEU C C 1
ATOM 7599 O O . LEU B 1 486 ? 91.707 204.223 -3.899 1.00 43.45 486 LEU C O 1
ATOM 7604 N N . SER B 1 487 ? 92.119 205.983 -2.559 1.00 43.06 487 SER C N 1
ATOM 7605 C CA . SER B 1 487 ? 93.200 205.318 -1.841 1.00 41.08 487 SER C CA 1
ATOM 7606 C C . SER B 1 487 ? 92.869 205.138 -0.370 1.00 39.55 487 SER C C 1
ATOM 7607 O O . SER B 1 487 ? 92.381 206.059 0.278 1.00 38.28 487 SER C O 1
ATOM 7610 N N . ILE B 1 488 ? 93.143 203.945 0.146 1.00 39.31 488 ILE C N 1
ATOM 7611 C CA . ILE B 1 488 ? 92.892 203.629 1.541 1.00 39.54 488 ILE C CA 1
ATOM 7612 C C . ILE B 1 488 ? 93.980 204.275 2.404 1.00 42.81 488 ILE C C 1
ATOM 7613 O O . ILE B 1 488 ? 93.822 204.435 3.614 1.00 42.89 488 ILE C O 1
ATOM 7618 N N . THR B 1 489 ? 95.080 204.662 1.772 1.00 46.44 489 THR C N 1
ATOM 7619 C CA . THR B 1 489 ? 96.176 205.305 2.489 1.00 51.23 489 THR C CA 1
ATOM 7620 C C . THR B 1 489 ? 95.904 206.797 2.657 1.00 53.76 489 THR C C 1
ATOM 7621 O O . THR B 1 489 ? 96.149 207.370 3.721 1.00 53.27 489 THR C O 1
ATOM 7625 N N . ASP B 1 490 ? 95.387 207.409 1.594 1.00 57.20 490 ASP C N 1
ATOM 7626 C CA . ASP B 1 490 ? 95.072 208.838 1.569 1.00 59.92 490 ASP C CA 1
ATOM 7627 C C . ASP B 1 490 ? 93.651 209.131 1.095 1.00 60.19 490 ASP C C 1
ATOM 7628 O O . ASP B 1 490 ? 93.294 208.852 -0.052 1.00 60.82 490 ASP C O 1
ATOM 7633 N N . VAL B 1 491 ? 92.848 209.710 1.977 1.00 59.94 491 VAL C N 1
ATOM 7634 C CA . VAL B 1 491 ? 91.477 210.061 1.637 1.00 60.30 491 VAL C CA 1
ATOM 7635 C C . VAL B 1 491 ? 91.262 211.529 1.990 1.00 60.39 491 VAL C C 1
ATOM 7636 O O . VAL B 1 491 ? 90.593 211.857 2.970 1.00 60.40 491 VAL C O 1
ATOM 7640 N N . THR B 1 492 ? 91.846 212.406 1.180 1.00 60.35 492 THR C N 1
ATOM 7641 C CA . THR B 1 492 ? 91.750 213.843 1.393 1.00 60.34 492 THR C CA 1
ATOM 7642 C C . THR B 1 492 ? 90.325 214.278 1.740 1.00 60.72 492 THR C C 1
ATOM 7643 O O . THR B 1 492 ? 89.354 213.608 1.382 1.00 60.14 492 THR C O 1
ATOM 7647 N N . PRO B 1 493 ? 90.186 215.409 2.455 1.00 61.23 493 PRO C N 1
ATOM 7648 C CA . PRO B 1 493 ? 88.869 215.920 2.846 1.00 61.11 493 PRO C CA 1
ATOM 7649 C C . PRO B 1 493 ? 88.036 216.351 1.643 1.00 60.99 493 PRO C C 1
ATOM 7650 O O . PRO B 1 493 ? 86.811 216.226 1.645 1.00 62.14 493 PRO C O 1
ATOM 7654 N N . SER B 1 494 ? 88.703 216.861 0.615 1.00 59.95 494 SER C N 1
ATOM 7655 C CA . SER B 1 494 ? 88.002 217.292 -0.585 1.00 59.40 494 SER C CA 1
ATOM 7656 C C . SER B 1 494 ? 87.300 216.098 -1.231 1.00 58.70 494 SER C C 1
ATOM 7657 O O . SER B 1 494 ? 86.264 216.255 -1.874 1.00 58.19 494 SER C O 1
ATOM 7660 N N . GLN B 1 495 ? 87.863 214.905 -1.052 1.00 57.94 495 GLN C N 1
ATOM 7661 C CA . GLN B 1 495 ? 87.278 213.693 -1.619 1.00 57.93 495 GLN C CA 1
ATOM 7662 C C . GLN B 1 495 ? 86.130 213.216 -0.736 1.00 57.61 495 GLN C C 1
ATOM 7663 O O . GLN B 1 495 ? 85.085 212.793 -1.227 1.00 55.91 495 GLN C O 1
ATOM 7669 N N . LEU B 1 496 ? 86.334 213.299 0.573 1.00 58.56 496 LEU C N 1
ATOM 7670 C CA . LEU B 1 496 ? 85.328 212.877 1.534 1.00 60.18 496 LEU C CA 1
ATOM 7671 C C . LEU B 1 496 ? 84.068 213.731 1.383 1.00 61.55 496 LEU C C 1
ATOM 7672 O O . LEU B 1 496 ? 82.949 213.238 1.528 1.00 61.20 496 LEU C O 1
ATOM 7677 N N . LYS B 1 497 ? 84.255 215.012 1.078 1.00 63.03 497 LYS C N 1
ATOM 7678 C CA . LYS B 1 497 ? 83.127 215.922 0.907 1.00 64.77 497 LYS C CA 1
ATOM 7679 C C . LYS B 1 497 ? 82.304 215.571 -0.330 1.00 65.26 497 LYS C C 1
ATOM 7680 O O . LYS B 1 497 ? 81.079 215.488 -0.256 1.00 65.38 497 LYS C O 1
ATOM 7686 N N . ASP B 1 498 ? 82.970 215.367 -1.464 1.00 65.80 498 ASP C N 1
ATOM 7687 C CA . ASP B 1 498 ? 82.260 215.014 -2.689 1.00 66.85 498 ASP C CA 1
ATOM 7688 C C . ASP B 1 498 ? 81.476 213.721 -2.503 1.00 67.10 498 ASP C C 1
ATOM 7689 O O . ASP B 1 498 ? 80.382 213.567 -3.044 1.00 67.09 498 ASP C O 1
ATOM 7694 N N . LEU B 1 499 ? 82.042 212.789 -1.743 1.00 66.91 499 LEU C N 1
ATOM 7695 C CA . LEU B 1 499 ? 81.377 211.518 -1.492 1.00 67.83 499 LEU C CA 1
ATOM 7696 C C . LEU B 1 499 ? 80.076 211.742 -0.728 1.00 68.69 499 LEU C C 1
ATOM 7697 O O . LEU B 1 499 ? 79.047 211.149 -1.054 1.00 68.72 499 LEU C O 1
ATOM 7702 N N . ILE B 1 500 ? 80.126 212.603 0.286 1.00 69.54 500 ILE C N 1
ATOM 7703 C CA . ILE B 1 500 ? 78.950 212.904 1.093 1.00 70.70 500 ILE C CA 1
ATOM 7704 C C . ILE B 1 500 ? 77.880 213.589 0.248 1.00 71.95 500 ILE C C 1
ATOM 7705 O O . ILE B 1 500 ? 76.691 213.300 0.382 1.00 71.84 500 ILE C O 1
ATOM 7710 N N . LYS B 1 501 ? 78.310 214.499 -0.622 1.00 73.13 501 LYS C N 1
ATOM 7711 C CA . LYS B 1 501 ? 77.392 215.218 -1.498 1.00 74.22 501 LYS C CA 1
ATOM 7712 C C . LYS B 1 501 ? 78.137 216.107 -2.493 1.00 74.94 501 LYS C C 1
ATOM 7713 O O . LYS B 1 501 ? 78.021 215.846 -3.711 1.00 75.31 501 LYS C O 1
ATOM 7719 N N . SER C 1 2 ? 63.243 137.790 22.684 1.00 38.27 2 SER B N 1
ATOM 7720 C CA . SER C 1 2 ? 64.579 138.355 22.358 1.00 35.68 2 SER B CA 1
ATOM 7721 C C . SER C 1 2 ? 64.443 139.660 21.587 1.00 32.95 2 SER B C 1
ATOM 7722 O O . SER C 1 2 ? 63.457 140.375 21.744 1.00 31.67 2 SER B O 1
ATOM 7725 N N . ASN C 1 3 ? 65.425 139.961 20.739 1.00 30.93 3 ASN B N 1
ATOM 7726 C CA . ASN C 1 3 ? 65.400 141.207 19.981 1.00 27.69 3 ASN B CA 1
ATOM 7727 C C . ASN C 1 3 ? 65.569 141.088 18.462 1.00 26.55 3 ASN B C 1
ATOM 7728 O O . ASN C 1 3 ? 66.022 142.033 17.810 1.00 28.09 3 ASN B O 1
ATOM 7733 N N . SER C 1 4 ? 65.202 139.942 17.895 1.00 23.90 4 SER B N 1
ATOM 7734 C CA . SER C 1 4 ? 65.321 139.739 16.450 1.00 23.16 4 SER B CA 1
ATOM 7735 C C . SER C 1 4 ? 64.133 140.324 15.692 1.00 20.83 4 SER B C 1
ATOM 7736 O O . SER C 1 4 ? 63.122 140.691 16.290 1.00 20.93 4 SER B O 1
ATOM 7739 N N . PHE C 1 5 ? 64.256 140.415 14.372 1.00 18.28 5 PHE B N 1
ATOM 7740 C CA . PHE C 1 5 ? 63.165 140.930 13.558 1.00 15.93 5 PHE B CA 1
ATOM 7741 C C . PHE C 1 5 ? 63.285 140.422 12.135 1.00 16.56 5 PHE B C 1
ATOM 7742 O O . PHE C 1 5 ? 64.363 140.017 11.697 1.00 15.83 5 PHE B O 1
ATOM 7750 N N . CYS C 1 6 ? 62.166 140.449 11.420 1.00 16.85 6 CYS B N 1
ATOM 7751 C CA . CYS C 1 6 ? 62.144 140.062 10.019 1.00 16.03 6 CYS B CA 1
ATOM 7752 C C . CYS C 1 6 ? 61.062 140.853 9.303 1.00 16.71 6 CYS B C 1
ATOM 7753 O O . CYS C 1 6 ? 60.170 141.437 9.931 1.00 16.39 6 CYS B O 1
ATOM 7756 N N . VAL C 1 7 ? 61.182 140.889 7.983 1.00 16.76 7 VAL B N 1
ATOM 7757 C CA . VAL C 1 7 ? 60.258 141.594 7.119 1.00 19.09 7 VAL B CA 1
ATOM 7758 C C . VAL C 1 7 ? 59.984 140.686 5.926 1.00 20.02 7 VAL B C 1
ATOM 7759 O O . VAL C 1 7 ? 60.914 140.150 5.303 1.00 21.86 7 VAL B O 1
ATOM 7763 N N . VAL C 1 8 ? 58.700 140.495 5.631 1.00 20.17 8 VAL B N 1
ATOM 7764 C CA . VAL C 1 8 ? 58.274 139.643 4.528 1.00 19.67 8 VAL B CA 1
ATOM 7765 C C . VAL C 1 8 ? 57.429 140.426 3.536 1.00 20.86 8 VAL B C 1
ATOM 7766 O O . VAL C 1 8 ? 56.371 140.957 3.882 1.00 19.02 8 VAL B O 1
ATOM 7770 N N . TYR C 1 9 ? 57.922 140.507 2.304 1.00 22.01 9 TYR B N 1
ATOM 7771 C CA . TYR C 1 9 ? 57.225 141.203 1.228 1.00 24.51 9 TYR B CA 1
ATOM 7772 C C . TYR C 1 9 ? 55.910 140.478 0.970 1.00 24.38 9 TYR B C 1
ATOM 7773 O O . TYR C 1 9 ? 55.903 139.261 0.775 1.00 23.41 9 TYR B O 1
ATOM 7782 N N . LYS C 1 10 ? 54.811 141.230 0.963 1.00 23.97 10 LYS B N 1
ATOM 7783 C CA . LYS C 1 10 ? 53.473 140.676 0.743 1.00 25.10 10 LYS B CA 1
ATOM 7784 C C . LYS C 1 10 ? 53.190 139.498 1.667 1.00 23.22 10 LYS B C 1
ATOM 7785 O O . LYS C 1 10 ? 52.571 138.520 1.252 1.00 24.33 10 LYS B O 1
ATOM 7791 N N . GLY C 1 11 ? 53.651 139.577 2.911 1.00 21.41 11 GLY B N 1
ATOM 7792 C CA . GLY C 1 11 ? 53.409 138.490 3.849 1.00 20.67 11 GLY B CA 1
ATOM 7793 C C . GLY C 1 11 ? 51.948 138.428 4.269 1.00 19.27 11 GLY B C 1
ATOM 7794 O O . GLY C 1 11 ? 51.192 139.372 4.040 1.00 18.77 11 GLY B O 1
ATOM 7795 N N . SER C 1 12 ? 51.554 137.330 4.901 1.00 19.04 12 SER B N 1
ATOM 7796 C CA . SER C 1 12 ? 50.173 137.149 5.331 1.00 20.75 12 SER B CA 1
ATOM 7797 C C . SER C 1 12 ? 50.062 136.956 6.837 1.00 21.83 12 SER B C 1
ATOM 7798 O O . SER C 1 12 ? 51.065 136.697 7.502 1.00 22.41 12 SER B O 1
ATOM 7801 N N . ASP C 1 13 ? 48.845 137.065 7.377 1.00 21.69 13 ASP B N 1
ATOM 7802 C CA . ASP C 1 13 ? 48.681 136.872 8.813 1.00 22.67 13 ASP B CA 1
ATOM 7803 C C . ASP C 1 13 ? 49.087 135.467 9.207 1.00 22.30 13 ASP B C 1
ATOM 7804 O O . ASP C 1 13 ? 49.454 135.220 10.353 1.00 24.55 13 ASP B O 1
ATOM 7809 N N . THR C 1 14 ? 49.033 134.553 8.245 1.00 23.15 14 THR B N 1
ATOM 7810 C CA . THR C 1 14 ? 49.409 133.163 8.474 1.00 22.00 14 THR B CA 1
ATOM 7811 C C . THR C 1 14 ? 50.902 133.091 8.805 1.00 22.16 14 THR B C 1
ATOM 7812 O O . THR C 1 14 ? 51.305 132.431 9.770 1.00 20.59 14 THR B O 1
ATOM 7816 N N . ASP C 1 15 ? 51.716 133.775 8.002 1.00 20.95 15 ASP B N 1
ATOM 7817 C CA . ASP C 1 15 ? 53.162 133.804 8.214 1.00 21.05 15 ASP B CA 1
ATOM 7818 C C . ASP C 1 15 ? 53.472 134.303 9.622 1.00 21.12 15 ASP B C 1
ATOM 7819 O O . ASP C 1 15 ? 54.246 133.687 10.351 1.00 21.38 15 ASP B O 1
ATOM 7824 N N . ILE C 1 16 ? 52.864 135.424 9.998 1.00 20.33 16 ILE B N 1
ATOM 7825 C CA . ILE C 1 16 ? 53.088 136.011 11.314 1.00 20.98 16 ILE B CA 1
ATOM 7826 C C . ILE C 1 16 ? 52.656 135.087 12.433 1.00 20.77 16 ILE B C 1
ATOM 7827 O O . ILE C 1 16 ? 53.366 134.927 13.421 1.00 23.42 16 ILE B O 1
ATOM 7832 N N . ASN C 1 17 ? 51.482 134.486 12.285 1.00 21.16 17 ASN B N 1
ATOM 7833 C CA . ASN C 1 17 ? 50.976 133.581 13.306 1.00 19.98 17 ASN B CA 1
ATOM 7834 C C . ASN C 1 17 ? 51.832 132.314 13.410 1.00 19.13 17 ASN B C 1
ATOM 7835 O O . ASN C 1 17 ? 52.011 131.780 14.497 1.00 19.97 17 ASN B O 1
ATOM 7840 N N . ASN C 1 18 ? 52.365 131.831 12.293 1.00 19.65 18 ASN B N 1
ATOM 7841 C CA . ASN C 1 18 ? 53.210 130.650 12.364 1.00 20.37 18 ASN B CA 1
ATOM 7842 C C . ASN C 1 18 ? 54.470 130.999 13.146 1.00 19.45 18 ASN B C 1
ATOM 7843 O O . ASN C 1 18 ? 54.955 130.202 13.950 1.00 19.72 18 ASN B O 1
ATOM 7848 N N . ILE C 1 19 ? 54.992 132.200 12.928 1.00 18.86 19 ILE B N 1
ATOM 7849 C CA . ILE C 1 19 ? 56.185 132.619 13.642 1.00 17.29 19 ILE B CA 1
ATOM 7850 C C . ILE C 1 19 ? 55.933 132.681 15.148 1.00 17.28 19 ILE B C 1
ATOM 7851 O O . ILE C 1 19 ? 56.718 132.143 15.927 1.00 14.89 19 ILE B O 1
ATOM 7856 N N . GLN C 1 20 ? 54.828 133.308 15.551 1.00 18.62 20 GLN B N 1
ATOM 7857 C CA . GLN C 1 20 ? 54.501 133.471 16.971 1.00 21.83 20 GLN B CA 1
ATOM 7858 C C . GLN C 1 20 ? 54.221 132.156 17.688 1.00 24.55 20 GLN B C 1
ATOM 7859 O O . GLN C 1 20 ? 54.047 132.103 18.911 1.00 24.10 20 GLN B O 1
ATOM 7865 N N . ARG C 1 21 ? 54.193 131.083 16.920 1.00 26.81 21 ARG B N 1
ATOM 7866 C CA . ARG C 1 21 ? 53.970 129.783 17.504 1.00 30.51 21 ARG B CA 1
ATOM 7867 C C . ARG C 1 21 ? 55.248 129.365 18.235 1.00 29.56 21 ARG B C 1
ATOM 7868 O O . ARG C 1 21 ? 55.198 128.597 19.191 1.00 29.50 21 ARG B O 1
ATOM 7876 N N . ASP C 1 22 ? 56.389 129.887 17.793 1.00 29.35 22 ASP B N 1
ATOM 7877 C CA . ASP C 1 22 ? 57.662 129.556 18.430 1.00 30.10 22 ASP B CA 1
ATOM 7878 C C . ASP C 1 22 ? 58.402 130.755 19.042 1.00 28.98 22 ASP B C 1
ATOM 7879 O O . ASP C 1 22 ? 59.227 130.586 19.943 1.00 29.50 22 ASP B O 1
ATOM 7884 N N . PHE C 1 23 ? 58.107 131.960 18.561 1.00 26.59 23 PHE B N 1
ATOM 7885 C CA . PHE C 1 23 ? 58.772 133.163 19.054 1.00 25.54 23 PHE B CA 1
ATOM 7886 C C . PHE C 1 23 ? 57.763 134.247 19.431 1.00 24.59 23 PHE B C 1
ATOM 7887 O O . PHE C 1 23 ? 56.946 134.651 18.609 1.00 26.56 23 PHE B O 1
ATOM 7895 N N . ASP C 1 24 ? 57.810 134.721 20.670 1.00 24.51 24 ASP B N 1
ATOM 7896 C CA . ASP C 1 24 ? 56.879 135.765 21.079 1.00 25.30 24 ASP B CA 1
ATOM 7897 C C . ASP C 1 24 ? 57.296 137.113 20.491 1.00 24.87 24 ASP B C 1
ATOM 7898 O O . ASP C 1 24 ? 58.488 137.393 20.301 1.00 23.72 24 ASP B O 1
ATOM 7903 N N . GLY C 1 25 ? 56.297 137.940 20.207 1.00 22.77 25 GLY B N 1
ATOM 7904 C CA . GLY C 1 25 ? 56.534 139.256 19.643 1.00 23.65 25 GLY B CA 1
ATOM 7905 C C . GLY C 1 25 ? 55.263 139.792 19.015 1.00 25.18 25 GLY B C 1
ATOM 7906 O O . GLY C 1 25 ? 54.157 139.377 19.377 1.00 24.73 25 GLY B O 1
ATOM 7907 N N . LYS C 1 26 ? 55.406 140.713 18.071 1.00 26.66 26 LYS B N 1
ATOM 7908 C CA . LYS C 1 26 ? 54.239 141.275 17.412 1.00 28.39 26 LYS B CA 1
ATOM 7909 C C . LYS C 1 26 ? 54.549 141.659 15.980 1.00 27.03 26 LYS B C 1
ATOM 7910 O O . LYS C 1 26 ? 55.676 142.024 15.657 1.00 26.36 26 LYS B O 1
ATOM 7916 N N . GLY C 1 27 ? 53.545 141.540 15.122 1.00 24.70 27 GLY B N 1
ATOM 7917 C CA . GLY C 1 27 ? 53.725 141.898 13.734 1.00 25.11 27 GLY B CA 1
ATOM 7918 C C . GLY C 1 27 ? 53.162 143.285 13.508 1.00 24.44 27 GLY B C 1
ATOM 7919 O O . GLY C 1 27 ? 52.286 143.734 14.247 1.00 25.42 27 GLY B O 1
ATOM 7920 N N . GLU C 1 28 ? 53.673 143.980 12.503 1.00 24.17 28 GLU B N 1
ATOM 7921 C CA . GLU C 1 28 ? 53.183 145.313 12.198 1.00 22.85 28 GLU B CA 1
ATOM 7922 C C . GLU C 1 28 ? 53.095 145.412 10.687 1.00 21.23 28 GLU B C 1
ATOM 7923 O O . GLU C 1 28 ? 54.054 145.088 9.983 1.00 19.36 28 GLU B O 1
ATOM 7929 N N . ALA C 1 29 ? 51.940 145.838 10.188 1.00 20.68 29 ALA B N 1
ATOM 7930 C CA . ALA C 1 29 ? 51.734 145.957 8.745 1.00 21.64 29 ALA B CA 1
ATOM 7931 C C . ALA C 1 29 ? 52.525 147.110 8.131 1.00 21.64 29 ALA B C 1
ATOM 7932 O O . ALA C 1 29 ? 52.566 148.200 8.689 1.00 22.15 29 ALA B O 1
ATOM 7934 N N . LEU C 1 30 ? 53.172 146.852 6.995 1.00 22.59 30 LEU B N 1
ATOM 7935 C CA . LEU C 1 30 ? 53.919 147.884 6.271 1.00 22.87 30 LEU B CA 1
ATOM 7936 C C . LEU C 1 30 ? 53.072 148.161 5.025 1.00 22.69 30 LEU B C 1
ATOM 7937 O O . LEU C 1 30 ? 51.973 147.635 4.918 1.00 24.80 30 LEU B O 1
ATOM 7942 N N . SER C 1 31 ? 53.579 148.955 4.087 1.00 23.53 31 SER B N 1
ATOM 7943 C CA . SER C 1 31 ? 52.821 149.277 2.886 1.00 23.43 31 SER B CA 1
ATOM 7944 C C . SER C 1 31 ? 52.449 148.039 2.071 1.00 24.18 31 SER B C 1
ATOM 7945 O O . SER C 1 31 ? 51.310 147.910 1.624 1.00 24.56 31 SER B O 1
ATOM 7948 N N . ASN C 1 32 ? 53.401 147.129 1.883 1.00 23.39 32 ASN B N 1
ATOM 7949 C CA . ASN C 1 32 ? 53.153 145.917 1.111 1.00 23.66 32 ASN B CA 1
ATOM 7950 C C . ASN C 1 32 ? 53.784 144.702 1.755 1.00 23.35 32 ASN B C 1
ATOM 7951 O O . ASN C 1 32 ? 54.434 143.897 1.090 1.00 24.52 32 ASN B O 1
ATOM 7956 N N . GLY C 1 33 ? 53.600 144.568 3.058 1.00 22.14 33 GLY B N 1
ATOM 7957 C CA . GLY C 1 33 ? 54.169 143.429 3.743 1.00 20.50 33 GLY B CA 1
ATOM 7958 C C . GLY C 1 33 ? 54.034 143.560 5.240 1.00 19.99 33 GLY B C 1
ATOM 7959 O O . GLY C 1 33 ? 53.319 144.429 5.743 1.00 20.21 33 GLY B O 1
ATOM 7960 N N . TYR C 1 34 ? 54.742 142.697 5.955 1.00 19.51 34 TYR B N 1
ATOM 7961 C CA . TYR C 1 34 ? 54.712 142.688 7.407 1.00 18.83 34 TYR B CA 1
ATOM 7962 C C . TYR C 1 34 ? 56.092 142.842 8.032 1.00 20.21 34 TYR B C 1
ATOM 7963 O O . TYR C 1 34 ? 57.106 142.434 7.454 1.00 17.43 34 TYR B O 1
ATOM 7972 N N . LEU C 1 35 ? 56.098 143.428 9.226 1.00 18.99 35 LEU B N 1
ATOM 7973 C CA . LEU C 1 35 ? 57.303 143.613 10.027 1.00 18.96 35 LEU B CA 1
ATOM 7974 C C . LEU C 1 35 ? 57.048 142.784 11.290 1.00 19.93 35 LEU B C 1
ATOM 7975 O O . LEU C 1 35 ? 55.975 142.873 11.890 1.00 20.55 35 LEU B O 1
ATOM 7980 N N . PHE C 1 36 ? 58.012 141.957 11.670 1.00 18.47 36 PHE B N 1
ATOM 7981 C CA . PHE C 1 36 ? 57.886 141.165 12.884 1.00 20.27 36 PHE B CA 1
ATOM 7982 C C . PHE C 1 36 ? 59.040 141.493 13.810 1.00 19.90 36 PHE B C 1
ATOM 7983 O O . PHE C 1 36 ? 60.199 141.416 13.409 1.00 20.84 36 PHE B O 1
ATOM 7991 N N . ILE C 1 37 ? 58.726 141.834 15.051 1.00 20.41 37 ILE B N 1
ATOM 7992 C CA . ILE C 1 37 ? 59.755 142.152 16.028 1.00 22.39 37 ILE B CA 1
ATOM 7993 C C . ILE C 1 37 ? 59.506 141.342 17.304 1.00 20.65 37 ILE B C 1
ATOM 7994 O O . ILE C 1 37 ? 58.414 141.391 17.855 1.00 20.71 37 ILE B O 1
ATOM 7999 N N . GLU C 1 38 ? 60.510 140.597 17.760 1.00 21.66 38 GLU B N 1
ATOM 8000 C CA . GLU C 1 38 ? 60.383 139.799 18.979 1.00 24.01 38 GLU B CA 1
ATOM 8001 C C . GLU C 1 38 ? 60.055 140.658 20.191 1.00 24.37 38 GLU B C 1
ATOM 8002 O O . GLU C 1 38 ? 60.309 141.861 20.193 1.00 22.35 38 GLU B O 1
ATOM 8008 N N . GLN C 1 39 ? 59.515 140.003 21.219 1.00 26.89 39 GLN B N 1
ATOM 8009 C CA . GLN C 1 39 ? 59.098 140.610 22.485 1.00 29.91 39 GLN B CA 1
ATOM 8010 C C . GLN C 1 39 ? 60.005 141.697 23.058 1.00 29.66 39 GLN B C 1
ATOM 8011 O O . GLN C 1 39 ? 59.543 142.793 23.390 1.00 29.12 39 GLN B O 1
ATOM 8017 N N . ASN C 1 40 ? 61.290 141.404 23.194 1.00 29.14 40 ASN B N 1
ATOM 8018 C CA . ASN C 1 40 ? 62.197 142.394 23.758 1.00 30.00 40 ASN B CA 1
ATOM 8019 C C . ASN C 1 40 ? 63.027 143.149 22.724 1.00 29.79 40 ASN B C 1
ATOM 8020 O O . ASN C 1 40 ? 64.126 143.620 23.020 1.00 28.94 40 ASN B O 1
ATOM 8025 N N . GLY C 1 41 ? 62.496 143.264 21.511 1.00 28.83 41 GLY B N 1
ATOM 8026 C CA . GLY C 1 41 ? 63.199 143.997 20.476 1.00 26.40 41 GLY B CA 1
ATOM 8027 C C . GLY C 1 41 ? 62.874 145.479 20.586 1.00 26.86 41 GLY B C 1
ATOM 8028 O O . GLY C 1 41 ? 61.823 145.851 21.108 1.00 26.78 41 GLY B O 1
ATOM 8029 N N . HIS C 1 42 ? 63.775 146.331 20.108 1.00 27.54 42 HIS B N 1
ATOM 8030 C CA . HIS C 1 42 ? 63.563 147.775 20.157 1.00 28.86 42 HIS B CA 1
ATOM 8031 C C . HIS C 1 42 ? 63.448 148.315 18.742 1.00 27.78 42 HIS B C 1
ATOM 8032 O O . HIS C 1 42 ? 64.064 147.784 17.823 1.00 25.50 42 HIS B O 1
ATOM 8039 N N . TYR C 1 43 ? 62.649 149.360 18.564 1.00 26.38 43 TYR B N 1
ATOM 8040 C CA . TYR C 1 43 ? 62.513 149.980 17.254 1.00 27.52 43 TYR B CA 1
ATOM 8041 C C . TYR C 1 43 ? 61.823 151.331 17.359 1.00 26.76 43 TYR B C 1
ATOM 8042 O O . TYR C 1 43 ? 61.060 151.579 18.291 1.00 27.58 43 TYR B O 1
ATOM 8051 N N . GLN C 1 44 ? 62.114 152.205 16.401 1.00 25.00 44 GLN B N 1
ATOM 8052 C CA . GLN C 1 44 ? 61.538 153.546 16.348 1.00 24.68 44 GLN B CA 1
ATOM 8053 C C . GLN C 1 44 ? 61.223 153.847 14.882 1.00 24.10 44 GLN B C 1
ATOM 8054 O O . GLN C 1 44 ? 61.705 153.162 13.985 1.00 21.76 44 GLN B O 1
ATOM 8060 N N . LYS C 1 45 ? 60.434 154.880 14.624 1.00 23.78 45 LYS B N 1
ATOM 8061 C CA . LYS C 1 45 ? 60.130 155.224 13.241 1.00 27.14 45 LYS B CA 1
ATOM 8062 C C . LYS C 1 45 ? 59.851 156.706 13.093 1.00 26.54 45 LYS B C 1
ATOM 8063 O O . LYS C 1 45 ? 59.780 157.437 14.078 1.00 27.43 45 LYS B O 1
ATOM 8069 N N . CYS C 1 46 ? 59.729 157.156 11.857 1.00 26.83 46 CYS B N 1
ATOM 8070 C CA . CYS C 1 46 ? 59.405 158.549 11.613 1.00 28.79 46 CYS B CA 1
ATOM 8071 C C . CYS C 1 46 ? 59.101 158.729 10.148 1.00 28.30 46 CYS B C 1
ATOM 8072 O O . CYS C 1 46 ? 59.621 158.008 9.299 1.00 29.06 46 CYS B O 1
ATOM 8075 N N . GLU C 1 47 ? 58.236 159.686 9.859 1.00 29.41 47 GLU B N 1
ATOM 8076 C CA . GLU C 1 47 ? 57.852 159.959 8.494 1.00 30.48 47 GLU B CA 1
ATOM 8077 C C . GLU C 1 47 ? 58.920 160.758 7.777 1.00 30.76 47 GLU B C 1
ATOM 8078 O O . GLU C 1 47 ? 59.452 161.727 8.318 1.00 30.78 47 GLU B O 1
ATOM 8084 N N . MET C 1 48 ? 59.245 160.331 6.563 1.00 31.47 48 MET B N 1
ATOM 8085 C CA . MET C 1 48 ? 60.230 161.026 5.744 1.00 31.80 48 MET B CA 1
ATOM 8086 C C . MET C 1 48 ? 59.492 161.535 4.506 1.00 36.16 48 MET B C 1
ATOM 8087 O O . MET C 1 48 ? 58.416 161.033 4.168 1.00 35.49 48 MET B O 1
ATOM 8092 N N . GLU C 1 49 ? 60.062 162.540 3.845 1.00 40.96 49 GLU B N 1
ATOM 8093 C CA . GLU C 1 49 ? 59.460 163.118 2.649 1.00 44.93 49 GLU B CA 1
ATOM 8094 C C . GLU C 1 49 ? 58.907 162.015 1.745 1.00 46.60 49 GLU B C 1
ATOM 8095 O O . GLU C 1 49 ? 57.796 162.125 1.221 1.00 47.75 49 GLU B O 1
ATOM 8101 N N . ARG C 1 50 ? 59.678 160.942 1.585 1.00 47.52 50 ARG B N 1
ATOM 8102 C CA . ARG C 1 50 ? 59.258 159.824 0.750 1.00 47.54 50 ARG B CA 1
ATOM 8103 C C . ARG C 1 50 ? 59.330 158.458 1.434 1.00 45.54 50 ARG B C 1
ATOM 8104 O O . ARG C 1 50 ? 60.258 157.686 1.196 1.00 46.30 50 ARG B O 1
ATOM 8112 N N . GLY C 1 51 ? 58.341 158.168 2.279 1.00 42.06 51 GLY B N 1
ATOM 8113 C CA . GLY C 1 51 ? 58.288 156.887 2.963 1.00 36.69 51 GLY B CA 1
ATOM 8114 C C . GLY C 1 51 ? 58.456 156.939 4.467 1.00 33.71 51 GLY B C 1
ATOM 8115 O O . GLY C 1 51 ? 58.885 157.949 5.022 1.00 34.19 51 GLY B O 1
ATOM 8116 N N . THR C 1 52 ? 58.116 155.838 5.130 1.00 32.11 52 THR B N 1
ATOM 8117 C CA . THR C 1 52 ? 58.240 155.740 6.584 1.00 30.53 52 THR B CA 1
ATOM 8118 C C . THR C 1 52 ? 59.583 155.080 6.931 1.00 28.01 52 THR B C 1
ATOM 8119 O O . THR C 1 52 ? 59.870 153.978 6.473 1.00 26.37 52 THR B O 1
ATOM 8123 N N . ALA C 1 53 ? 60.406 155.760 7.726 1.00 25.53 53 ALA B N 1
ATOM 8124 C CA . ALA C 1 53 ? 61.707 155.216 8.112 1.00 24.76 53 ALA B CA 1
ATOM 8125 C C . ALA C 1 53 ? 61.608 154.412 9.400 1.00 22.78 53 ALA B C 1
ATOM 8126 O O . ALA C 1 53 ? 61.008 154.859 10.381 1.00 20.14 53 ALA B O 1
ATOM 8128 N N . TYR C 1 54 ? 62.203 153.223 9.384 1.00 20.28 54 TYR B N 1
ATOM 8129 C CA . TYR C 1 54 ? 62.196 152.327 10.537 1.00 19.96 54 TYR B CA 1
ATOM 8130 C C . TYR C 1 54 ? 63.611 152.035 11.017 1.00 19.17 54 TYR B C 1
ATOM 8131 O O . TYR C 1 54 ? 64.492 151.742 10.210 1.00 20.52 54 TYR B O 1
ATOM 8140 N N . LEU C 1 55 ? 63.832 152.118 12.323 1.00 18.18 55 LEU B N 1
ATOM 8141 C CA . LEU C 1 55 ? 65.134 151.784 12.897 1.00 17.23 55 LEU B CA 1
ATOM 8142 C C . LEU C 1 55 ? 64.863 150.624 13.846 1.00 15.48 55 LEU B C 1
ATOM 8143 O O . LEU C 1 55 ? 64.109 150.775 14.805 1.00 17.17 55 LEU B O 1
ATOM 8148 N N . ILE C 1 56 ? 65.434 149.458 13.561 1.00 15.47 56 ILE B N 1
ATOM 8149 C CA . ILE C 1 56 ? 65.250 148.298 14.441 1.00 16.54 56 ILE B CA 1
ATOM 8150 C C . ILE C 1 56 ? 66.549 148.102 15.219 1.00 14.90 56 ILE B C 1
ATOM 8151 O O . ILE C 1 56 ? 67.636 148.195 14.655 1.00 14.37 56 ILE B O 1
ATOM 8156 N N . GLY C 1 57 ? 66.432 147.823 16.510 1.00 14.85 57 GLY B N 1
ATOM 8157 C CA . GLY C 1 57 ? 67.619 147.655 17.321 1.00 17.05 57 GLY B CA 1
ATOM 8158 C C . GLY C 1 57 ? 67.937 148.964 18.033 1.00 18.33 57 GLY B C 1
ATOM 8159 O O . GLY C 1 57 ? 67.048 149.791 18.240 1.00 17.44 57 GLY B O 1
ATOM 8160 N N . SER C 1 58 ? 69.202 149.176 18.385 1.00 18.93 58 SER B N 1
ATOM 8161 C CA . SER C 1 58 ? 69.578 150.388 19.101 1.00 21.42 58 SER B CA 1
ATOM 8162 C C . SER C 1 58 ? 70.885 151.019 18.638 1.00 21.82 58 SER B C 1
ATOM 8163 O O . SER C 1 58 ? 71.672 150.397 17.917 1.00 21.40 58 SER B O 1
ATOM 8166 N N . LEU C 1 59 ? 71.105 152.265 19.058 1.00 21.79 59 LEU B N 1
ATOM 8167 C CA . LEU C 1 59 ? 72.316 153.002 18.704 1.00 20.49 59 LEU B CA 1
ATOM 8168 C C . LEU C 1 59 ? 73.245 153.104 19.912 1.00 20.69 59 LEU B C 1
ATOM 8169 O O . LEU C 1 59 ? 72.796 153.317 21.038 1.00 22.41 59 LEU B O 1
ATOM 8174 N N . TYR C 1 60 ? 74.541 152.944 19.667 1.00 19.21 60 TYR B N 1
ATOM 8175 C CA . TYR C 1 60 ? 75.546 152.990 20.729 1.00 17.73 60 TYR B CA 1
ATOM 8176 C C . TYR C 1 60 ? 76.251 154.336 20.851 1.00 19.19 60 TYR B C 1
ATOM 8177 O O . TYR C 1 60 ? 76.880 154.618 21.876 1.00 20.16 60 TYR B O 1
ATOM 8186 N N . ASN C 1 61 ? 76.162 155.160 19.810 1.00 16.38 61 ASN B N 1
ATOM 8187 C CA . ASN C 1 61 ? 76.847 156.444 19.838 1.00 16.73 61 ASN B CA 1
ATOM 8188 C C . ASN C 1 61 ? 75.994 157.647 19.439 1.00 17.50 61 ASN B C 1
ATOM 8189 O O . ASN C 1 61 ? 76.350 158.435 18.550 1.00 16.66 61 ASN B O 1
ATOM 8194 N N . ARG C 1 62 ? 74.869 157.773 20.135 1.00 18.61 62 ARG B N 1
ATOM 8195 C CA . ARG C 1 62 ? 73.928 158.862 19.946 1.00 18.70 62 ARG B CA 1
ATOM 8196 C C . ARG C 1 62 ? 74.591 160.204 20.221 1.00 17.33 62 ARG B C 1
ATOM 8197 O O . ARG C 1 62 ? 74.371 161.163 19.488 1.00 17.95 62 ARG B O 1
ATOM 8205 N N . THR C 1 63 ? 75.402 160.278 21.273 1.00 18.45 63 THR B N 1
ATOM 8206 C CA . THR C 1 63 ? 76.059 161.543 21.603 1.00 21.05 63 THR B CA 1
ATOM 8207 C C . THR C 1 63 ? 76.841 162.036 20.388 1.00 20.30 63 THR B C 1
ATOM 8208 O O . THR C 1 63 ? 76.733 163.200 19.987 1.00 20.03 63 THR B O 1
ATOM 8212 N N . PHE C 1 64 ? 77.606 161.135 19.784 1.00 19.97 64 PHE B N 1
ATOM 8213 C CA . PHE C 1 64 ? 78.368 161.483 18.598 1.00 19.12 64 PHE B CA 1
ATOM 8214 C C . PHE C 1 64 ? 77.447 161.800 17.411 1.00 19.06 64 PHE B C 1
ATOM 8215 O O . PHE C 1 64 ? 77.675 162.774 16.692 1.00 21.53 64 PHE B O 1
ATOM 8223 N N . LEU C 1 65 ? 76.411 160.991 17.200 1.00 15.41 65 LEU B N 1
ATOM 8224 C CA . LEU C 1 65 ? 75.500 161.219 16.071 1.00 15.18 65 LEU B CA 1
ATOM 8225 C C . LEU C 1 65 ? 74.690 162.504 16.204 1.00 15.83 65 LEU B C 1
ATOM 8226 O O . LEU C 1 65 ? 74.440 163.191 15.217 1.00 16.25 65 LEU B O 1
ATOM 8231 N N . ILE C 1 66 ? 74.281 162.814 17.430 1.00 16.30 66 ILE B N 1
ATOM 8232 C CA . ILE C 1 66 ? 73.516 164.017 17.709 1.00 17.56 66 ILE B CA 1
ATOM 8233 C C . ILE C 1 66 ? 74.430 165.225 17.540 1.00 19.63 66 ILE B C 1
ATOM 8234 O O . ILE C 1 66 ? 74.007 166.278 17.056 1.00 18.68 66 ILE B O 1
ATOM 8239 N N . GLY C 1 67 ? 75.689 165.053 17.935 1.00 20.17 67 GLY B N 1
ATOM 8240 C CA . GLY C 1 67 ? 76.664 166.122 17.822 1.00 18.55 67 GLY B CA 1
ATOM 8241 C C . GLY C 1 67 ? 76.927 166.487 16.374 1.00 18.80 67 GLY B C 1
ATOM 8242 O O . GLY C 1 67 ? 77.213 167.645 16.056 1.00 18.74 67 GLY B O 1
ATOM 8243 N N . LEU C 1 68 ? 76.831 165.495 15.493 1.00 17.83 68 LEU B N 1
ATOM 8244 C CA . LEU C 1 68 ? 77.054 165.713 14.068 1.00 16.34 68 LEU B CA 1
ATOM 8245 C C . LEU C 1 68 ? 75.853 166.399 13.419 1.00 17.78 68 LEU B C 1
ATOM 8246 O O . LEU C 1 68 ? 76.003 167.409 12.726 1.00 19.84 68 LEU B O 1
ATOM 8251 N N . ALA C 1 69 ? 74.663 165.841 13.633 1.00 16.92 69 ALA B N 1
ATOM 8252 C CA . ALA C 1 69 ? 73.440 166.411 13.063 1.00 19.25 69 ALA B CA 1
ATOM 8253 C C . ALA C 1 69 ? 73.118 167.769 13.696 1.00 18.42 69 ALA B C 1
ATOM 8254 O O . ALA C 1 69 ? 72.477 168.612 13.076 1.00 19.05 69 ALA B O 1
ATOM 8256 N N . GLY C 1 70 ? 73.561 167.967 14.934 1.00 20.47 70 GLY B N 1
ATOM 8257 C CA . GLY C 1 70 ? 73.316 169.226 15.609 1.00 23.14 70 GLY B CA 1
ATOM 8258 C C . GLY C 1 70 ? 74.019 170.387 14.925 1.00 24.58 70 GLY B C 1
ATOM 8259 O O . GLY C 1 70 ? 73.769 171.548 15.247 1.00 24.69 70 GLY B O 1
ATOM 8260 N N . VAL C 1 71 ? 74.894 170.083 13.971 1.00 23.99 71 VAL B N 1
ATOM 8261 C CA . VAL C 1 71 ? 75.614 171.131 13.263 1.00 22.73 71 VAL B CA 1
ATOM 8262 C C . VAL C 1 71 ? 74.692 171.953 12.372 1.00 23.01 71 VAL B C 1
ATOM 8263 O O . VAL C 1 71 ? 74.875 173.160 12.219 1.00 22.37 71 VAL B O 1
ATOM 8267 N N . TRP C 1 72 ? 73.682 171.304 11.805 1.00 23.68 72 TRP B N 1
ATOM 8268 C CA . TRP C 1 72 ? 72.739 171.994 10.931 1.00 23.77 72 TRP B CA 1
ATOM 8269 C C . TRP C 1 72 ? 71.285 171.928 11.413 1.00 23.83 72 TRP B C 1
ATOM 8270 O O . TRP C 1 72 ? 70.439 172.632 10.872 1.00 22.61 72 TRP B O 1
ATOM 8281 N N . GLU C 1 73 ? 70.996 171.084 12.409 1.00 24.18 73 GLU B N 1
ATOM 8282 C CA . GLU C 1 73 ? 69.623 170.933 12.918 1.00 25.61 73 GLU B CA 1
ATOM 8283 C C . GLU C 1 73 ? 69.470 170.847 14.436 1.00 24.64 73 GLU B C 1
ATOM 8284 O O . GLU C 1 73 ? 70.022 169.954 15.078 1.00 25.53 73 GLU B O 1
ATOM 8290 N N . GLY C 1 74 ? 68.689 171.761 15.001 1.00 24.78 74 GLY B N 1
ATOM 8291 C CA . GLY C 1 74 ? 68.474 171.754 16.437 1.00 25.22 74 GLY B CA 1
ATOM 8292 C C . GLY C 1 74 ? 67.601 170.604 16.932 1.00 25.64 74 GLY B C 1
ATOM 8293 O O . GLY C 1 74 ? 67.715 170.187 18.084 1.00 24.75 74 GLY B O 1
ATOM 8294 N N . GLU C 1 75 ? 66.733 170.084 16.070 1.00 25.93 75 GLU B N 1
ATOM 8295 C CA . GLU C 1 75 ? 65.847 168.994 16.465 1.00 27.32 75 GLU B CA 1
ATOM 8296 C C . GLU C 1 75 ? 66.596 167.683 16.629 1.00 26.15 75 GLU B C 1
ATOM 8297 O O . GLU C 1 75 ? 66.028 166.662 17.029 1.00 25.59 75 GLU B O 1
ATOM 8303 N N . ALA C 1 76 ? 67.885 167.714 16.331 1.00 23.47 76 ALA B N 1
ATOM 8304 C CA . ALA C 1 76 ? 68.693 166.520 16.472 1.00 21.36 76 ALA B CA 1
ATOM 8305 C C . ALA C 1 76 ? 68.748 166.079 17.938 1.00 20.51 76 ALA B C 1
ATOM 8306 O O . ALA C 1 76 ? 68.736 164.885 18.219 1.00 20.29 76 ALA B O 1
ATOM 8308 N N . TYR C 1 77 ? 68.779 167.039 18.865 1.00 19.44 77 TYR B N 1
ATOM 8309 C CA . TYR C 1 77 ? 68.882 166.738 20.303 1.00 20.24 77 TYR B CA 1
ATOM 8310 C C . TYR C 1 77 ? 67.726 165.953 20.939 1.00 20.93 77 TYR B C 1
ATOM 8311 O O . TYR C 1 77 ? 67.913 165.279 21.954 1.00 22.98 77 TYR B O 1
ATOM 8320 N N . LEU C 1 78 ? 66.538 166.043 20.362 1.00 20.44 78 LEU B N 1
ATOM 8321 C CA . LEU C 1 78 ? 65.405 165.326 20.913 1.00 21.83 78 LEU B CA 1
ATOM 8322 C C . LEU C 1 78 ? 64.841 164.288 19.942 1.00 22.79 78 LEU B C 1
ATOM 8323 O O . LEU C 1 78 ? 63.769 163.728 20.175 1.00 20.61 78 LEU B O 1
ATOM 8328 N N . ALA C 1 79 ? 65.570 164.022 18.864 1.00 21.97 79 ALA B N 1
ATOM 8329 C CA . ALA C 1 79 ? 65.129 163.058 17.858 1.00 22.93 79 ALA B CA 1
ATOM 8330 C C . ALA C 1 79 ? 65.275 161.607 18.322 1.00 22.75 79 ALA B C 1
ATOM 8331 O O . ALA C 1 79 ? 66.257 161.264 18.988 1.00 23.25 79 ALA B O 1
ATOM 8333 N N . ASN C 1 80 ? 64.301 160.756 17.985 1.00 21.89 80 ASN B N 1
ATOM 8334 C CA . ASN C 1 80 ? 64.403 159.345 18.365 1.00 20.90 80 ASN B CA 1
ATOM 8335 C C . ASN C 1 80 ? 65.440 158.723 17.430 1.00 19.45 80 ASN B C 1
ATOM 8336 O O . ASN C 1 80 ? 65.877 159.371 16.478 1.00 16.29 80 ASN B O 1
ATOM 8341 N N . ASP C 1 81 ? 65.843 157.486 17.703 1.00 20.17 81 ASP B N 1
ATOM 8342 C CA . ASP C 1 81 ? 66.856 156.824 16.880 1.00 20.33 81 ASP B CA 1
ATOM 8343 C C . ASP C 1 81 ? 66.543 156.863 15.391 1.00 20.60 81 ASP B C 1
ATOM 8344 O O . ASP C 1 81 ? 67.440 157.048 14.573 1.00 21.31 81 ASP B O 1
ATOM 8349 N N . ALA C 1 82 ? 65.276 156.682 15.036 1.00 18.08 82 ALA B N 1
ATOM 8350 C CA . ALA C 1 82 ? 64.886 156.683 13.636 1.00 17.55 82 ALA B CA 1
ATOM 8351 C C . ALA C 1 82 ? 65.026 158.073 13.022 1.00 18.17 82 ALA B C 1
ATOM 8352 O O . ALA C 1 82 ? 65.617 158.233 11.952 1.00 16.06 82 ALA B O 1
ATOM 8354 N N . GLU C 1 83 ? 64.469 159.071 13.702 1.00 17.97 83 GLU B N 1
ATOM 8355 C CA . GLU C 1 83 ? 64.532 160.455 13.245 1.00 19.63 83 GLU B CA 1
ATOM 8356 C C . GLU C 1 83 ? 65.987 160.930 13.146 1.00 20.34 83 GLU B C 1
ATOM 8357 O O . GLU C 1 83 ? 66.338 161.721 12.267 1.00 21.51 83 GLU B O 1
ATOM 8363 N N . LEU C 1 84 ? 66.831 160.436 14.045 1.00 19.75 84 LEU B N 1
ATOM 8364 C CA . LEU C 1 84 ? 68.231 160.824 14.055 1.00 20.07 84 LEU B CA 1
ATOM 8365 C C . LEU C 1 84 ? 68.960 160.366 12.792 1.00 18.98 84 LEU B C 1
ATOM 8366 O O . LEU C 1 84 ? 69.662 161.156 12.161 1.00 18.72 84 LEU B O 1
ATOM 8371 N N . LEU C 1 85 ? 68.806 159.099 12.419 1.00 16.63 85 LEU B N 1
ATOM 8372 C CA . LEU C 1 85 ? 69.457 158.621 11.208 1.00 15.53 85 LEU B CA 1
ATOM 8373 C C . LEU C 1 85 ? 68.813 159.253 9.974 1.00 13.78 85 LEU B C 1
ATOM 8374 O O . LEU C 1 85 ? 69.475 159.456 8.955 1.00 13.96 85 LEU B O 1
ATOM 8379 N N . ALA C 1 86 ? 67.526 159.572 10.066 1.00 13.36 86 ALA B N 1
ATOM 8380 C CA . ALA C 1 86 ? 66.831 160.208 8.954 1.00 13.40 86 ALA B CA 1
ATOM 8381 C C . ALA C 1 86 ? 67.494 161.561 8.667 1.00 14.47 86 ALA B C 1
ATOM 8382 O O . ALA C 1 86 ? 67.709 161.912 7.510 1.00 14.23 86 ALA B O 1
ATOM 8384 N N . LEU C 1 87 ? 67.835 162.311 9.715 1.00 15.55 87 LEU B N 1
ATOM 8385 C CA . LEU C 1 87 ? 68.482 163.616 9.539 1.00 17.52 87 LEU B CA 1
ATOM 8386 C C . LEU C 1 87 ? 69.796 163.480 8.776 1.00 16.21 87 LEU B C 1
ATOM 8387 O O . LEU C 1 87 ? 70.069 164.244 7.854 1.00 17.70 87 LEU B O 1
ATOM 8392 N N . LEU C 1 88 ? 70.607 162.507 9.171 1.00 16.92 88 LEU B N 1
ATOM 8393 C CA . LEU C 1 88 ? 71.892 162.262 8.524 1.00 19.15 88 LEU B CA 1
ATOM 8394 C C . LEU C 1 88 ? 71.712 161.798 7.085 1.00 19.91 88 LEU B C 1
ATOM 8395 O O . LEU C 1 88 ? 72.396 162.259 6.168 1.00 18.41 88 LEU B O 1
ATOM 8400 N N . PHE C 1 89 ? 70.787 160.866 6.906 1.00 18.90 89 PHE B N 1
ATOM 8401 C CA . PHE C 1 89 ? 70.498 160.308 5.605 1.00 20.31 89 PHE B CA 1
ATOM 8402 C C . PHE C 1 89 ? 70.167 161.393 4.604 1.00 21.43 89 PHE B C 1
ATOM 8403 O O . PHE C 1 89 ? 70.780 161.472 3.545 1.00 22.62 89 PHE B O 1
ATOM 8411 N N . THR C 1 90 ? 69.187 162.225 4.941 1.00 22.95 90 THR B N 1
ATOM 8412 C CA . THR C 1 90 ? 68.749 163.283 4.040 1.00 24.84 90 THR B CA 1
ATOM 8413 C C . THR C 1 90 ? 69.779 164.370 3.796 1.00 23.93 90 THR B C 1
ATOM 8414 O O . THR C 1 90 ? 69.871 164.883 2.689 1.00 23.97 90 THR B O 1
ATOM 8418 N N . ARG C 1 91 ? 70.558 164.720 4.813 1.00 25.05 91 ARG B N 1
ATOM 8419 C CA . ARG C 1 91 ? 71.559 165.771 4.657 1.00 24.58 91 ARG B CA 1
ATOM 8420 C C . ARG C 1 91 ? 72.914 165.312 4.131 1.00 22.51 91 ARG B C 1
ATOM 8421 O O . ARG C 1 91 ? 73.514 165.991 3.302 1.00 21.10 91 ARG B O 1
ATOM 8429 N N . LEU C 1 92 ? 73.396 164.169 4.612 1.00 21.74 92 LEU B N 1
ATOM 8430 C CA . LEU C 1 92 ? 74.710 163.665 4.208 1.00 19.95 92 LEU B CA 1
ATOM 8431 C C . LEU C 1 92 ? 74.729 162.401 3.368 1.00 20.67 92 LEU B C 1
ATOM 8432 O O . LEU C 1 92 ? 75.804 161.914 3.012 1.00 23.22 92 LEU B O 1
ATOM 8437 N N . GLY C 1 93 ? 73.555 161.860 3.060 1.00 20.22 93 GLY B N 1
ATOM 8438 C CA . GLY C 1 93 ? 73.496 160.651 2.259 1.00 19.30 93 GLY B CA 1
ATOM 8439 C C . GLY C 1 93 ? 73.600 159.370 3.066 1.00 20.50 93 GLY B C 1
ATOM 8440 O O . GLY C 1 93 ? 73.866 159.384 4.270 1.00 21.32 93 GLY B O 1
ATOM 8441 N N . ALA C 1 94 ? 73.400 158.251 2.385 1.00 18.71 94 ALA B N 1
ATOM 8442 C CA . ALA C 1 94 ? 73.449 156.941 3.009 1.00 18.72 94 ALA B CA 1
ATOM 8443 C C . ALA C 1 94 ? 74.799 156.644 3.639 1.00 18.88 94 ALA B C 1
ATOM 8444 O O . ALA C 1 94 ? 74.874 156.027 4.700 1.00 18.40 94 ALA B O 1
ATOM 8446 N N . ASN C 1 95 ? 75.870 157.070 2.978 1.00 19.38 95 ASN B N 1
ATOM 8447 C CA . ASN C 1 95 ? 77.212 156.827 3.493 1.00 18.47 95 ASN B CA 1
ATOM 8448 C C . ASN C 1 95 ? 77.370 157.277 4.951 1.00 17.13 95 ASN B C 1
ATOM 8449 O O . ASN C 1 95 ? 78.142 156.695 5.706 1.00 17.40 95 ASN B O 1
ATOM 8454 N N . ALA C 1 96 ? 76.610 158.288 5.352 1.00 16.62 96 ALA B N 1
ATOM 8455 C CA . ALA C 1 96 ? 76.692 158.798 6.712 1.00 16.59 96 ALA B CA 1
ATOM 8456 C C . ALA C 1 96 ? 76.183 157.830 7.791 1.00 15.17 96 ALA B C 1
ATOM 8457 O O . ALA C 1 96 ? 76.582 157.943 8.945 1.00 14.14 96 ALA B O 1
ATOM 8459 N N . LEU C 1 97 ? 75.298 156.896 7.442 1.00 16.13 97 LEU B N 1
ATOM 8460 C CA . LEU C 1 97 ? 74.785 155.964 8.449 1.00 16.04 97 LEU B CA 1
ATOM 8461 C C . LEU C 1 97 ? 75.810 154.914 8.835 1.00 14.91 97 LEU B C 1
ATOM 8462 O O . LEU C 1 97 ? 75.574 154.108 9.737 1.00 15.37 97 LEU B O 1
ATOM 8467 N N . ALA C 1 98 ? 76.944 154.918 8.143 1.00 13.90 98 ALA B N 1
ATOM 8468 C CA . ALA C 1 98 ? 78.016 153.994 8.470 1.00 15.13 98 ALA B CA 1
ATOM 8469 C C . ALA C 1 98 ? 78.718 154.542 9.726 1.00 15.54 98 ALA B C 1
ATOM 8470 O O . ALA C 1 98 ? 79.435 153.816 10.423 1.00 15.99 98 ALA B O 1
ATOM 8472 N N . LEU C 1 99 ? 78.499 155.821 10.023 1.00 13.58 99 LEU B N 1
ATOM 8473 C CA . LEU C 1 99 ? 79.108 156.432 11.214 1.00 14.73 99 LEU B CA 1
ATOM 8474 C C . LEU C 1 99 ? 78.406 155.973 12.488 1.00 15.80 99 LEU B C 1
ATOM 8475 O O . LEU C 1 99 ? 78.973 156.057 13.567 1.00 18.93 99 LEU B O 1
ATOM 8480 N N . ALA C 1 100 ? 77.177 155.476 12.366 1.00 16.34 100 ALA B N 1
ATOM 8481 C CA . ALA C 1 100 ? 76.440 155.026 13.540 1.00 15.46 100 ALA B CA 1
ATOM 8482 C C . ALA C 1 100 ? 76.923 153.657 14.018 1.00 16.78 100 ALA B C 1
ATOM 8483 O O . ALA C 1 100 ? 77.292 152.810 13.207 1.00 17.18 100 ALA B O 1
ATOM 8485 N N . GLU C 1 101 ? 76.922 153.448 15.333 1.00 16.94 101 GLU B N 1
ATOM 8486 C CA . GLU C 1 101 ? 77.326 152.166 15.911 1.00 18.71 101 GLU B CA 1
ATOM 8487 C C . GLU C 1 101 ? 76.127 151.546 16.622 1.00 19.04 101 GLU B C 1
ATOM 8488 O O . GLU C 1 101 ? 75.362 152.254 17.277 1.00 20.69 101 GLU B O 1
ATOM 8494 N N . GLY C 1 102 ? 75.959 150.232 16.507 1.00 18.22 102 GLY B N 1
ATOM 8495 C CA . GLY C 1 102 ? 74.850 149.592 17.192 1.00 16.60 102 GLY B CA 1
ATOM 8496 C C . GLY C 1 102 ? 74.324 148.352 16.512 1.00 16.92 102 GLY B C 1
ATOM 8497 O O . GLY C 1 102 ? 74.660 148.079 15.362 1.00 16.10 102 GLY B O 1
ATOM 8498 N N . ASP C 1 103 ? 73.503 147.587 17.222 1.00 15.31 103 ASP B N 1
ATOM 8499 C CA . ASP C 1 103 ? 72.935 146.384 16.633 1.00 16.48 103 ASP B CA 1
ATOM 8500 C C . ASP C 1 103 ? 71.643 146.817 15.961 1.00 16.55 103 ASP B C 1
ATOM 8501 O O . ASP C 1 103 ? 70.559 146.407 16.365 1.00 18.79 103 ASP B O 1
ATOM 8506 N N . PHE C 1 104 ? 71.757 147.641 14.924 1.00 15.67 104 PHE B N 1
ATOM 8507 C CA . PHE C 1 104 ? 70.569 148.145 14.247 1.00 16.61 104 PHE B CA 1
ATOM 8508 C C . PHE C 1 104 ? 70.442 147.833 12.764 1.00 17.14 104 PHE B C 1
ATOM 8509 O O . PHE C 1 104 ? 71.385 147.383 12.120 1.00 17.45 104 PHE B O 1
ATOM 8517 N N . CYS C 1 105 ? 69.250 148.095 12.237 1.00 15.60 105 CYS B N 1
ATOM 8518 C CA . CYS C 1 105 ? 68.970 147.960 10.816 1.00 15.64 105 CYS B CA 1
ATOM 8519 C C . CYS C 1 105 ? 68.024 149.117 10.500 1.00 14.38 105 CYS B C 1
ATOM 8520 O O . CYS C 1 105 ? 67.007 149.303 11.170 1.00 14.56 105 CYS B O 1
ATOM 8523 N N . PHE C 1 106 ? 68.385 149.915 9.503 1.00 14.83 106 PHE B N 1
ATOM 8524 C CA . PHE C 1 106 ? 67.573 151.065 9.111 1.00 15.81 106 PHE B CA 1
ATOM 8525 C C . PHE C 1 106 ? 66.936 150.781 7.766 1.00 15.36 106 PHE B C 1
ATOM 8526 O O . PHE C 1 106 ? 67.615 150.313 6.860 1.00 17.74 106 PHE B O 1
ATOM 8534 N N . PHE C 1 107 ? 65.633 151.008 7.631 1.00 16.02 107 PHE B N 1
ATOM 8535 C CA . PHE C 1 107 ? 65.010 150.802 6.326 1.00 15.34 107 PHE B CA 1
ATOM 8536 C C . PHE C 1 107 ? 63.846 151.733 6.075 1.00 16.98 107 PHE B C 1
ATOM 8537 O O . PHE C 1 107 ? 63.108 152.098 6.991 1.00 18.95 107 PHE B O 1
ATOM 8545 N N . ILE C 1 108 ? 63.714 152.161 4.827 1.00 17.28 108 ILE B N 1
ATOM 8546 C CA . ILE C 1 108 ? 62.638 153.055 4.475 1.00 17.71 108 ILE B CA 1
ATOM 8547 C C . ILE C 1 108 ? 61.578 152.295 3.699 1.00 19.33 108 ILE B C 1
ATOM 8548 O O . ILE C 1 108 ? 61.859 151.675 2.676 1.00 16.23 108 ILE B O 1
ATOM 8553 N N . ASP C 1 109 ? 60.358 152.329 4.217 1.00 22.10 109 ASP B N 1
ATOM 8554 C CA . ASP C 1 109 ? 59.238 151.662 3.574 1.00 25.04 109 ASP B CA 1
ATOM 8555 C C . ASP C 1 109 ? 58.612 152.628 2.570 1.00 26.91 109 ASP B C 1
ATOM 8556 O O . ASP C 1 109 ? 58.014 153.629 2.960 1.00 26.04 109 ASP B O 1
ATOM 8561 N N . GLU C 1 110 ? 58.755 152.332 1.282 1.00 31.40 110 GLU B N 1
ATOM 8562 C CA . GLU C 1 110 ? 58.197 153.184 0.234 1.00 37.31 110 GLU B CA 1
ATOM 8563 C C . GLU C 1 110 ? 56.800 152.707 -0.173 1.00 39.78 110 GLU B C 1
ATOM 8564 O O . GLU C 1 110 ? 56.508 151.513 -0.138 1.00 40.36 110 GLU B O 1
ATOM 8570 N N . PRO C 1 111 ? 55.919 153.641 -0.572 1.00 41.64 111 PRO B N 1
ATOM 8571 C CA . PRO C 1 111 ? 54.545 153.327 -0.986 1.00 43.27 111 PRO B CA 1
ATOM 8572 C C . PRO C 1 111 ? 54.436 152.188 -2.000 1.00 44.52 111 PRO B C 1
ATOM 8573 O O . PRO C 1 111 ? 53.514 151.372 -1.937 1.00 44.70 111 PRO B O 1
ATOM 8577 N N . ASN C 1 112 ? 55.382 152.144 -2.933 1.00 45.60 112 ASN B N 1
ATOM 8578 C CA . ASN C 1 112 ? 55.400 151.125 -3.978 1.00 46.73 112 ASN B CA 1
ATOM 8579 C C . ASN C 1 112 ? 55.911 149.761 -3.520 1.00 44.21 112 ASN B C 1
ATOM 8580 O O . ASN C 1 112 ? 56.057 148.849 -4.332 1.00 44.57 112 ASN B O 1
ATOM 8585 N N . GLY C 1 113 ? 56.180 149.620 -2.225 1.00 42.38 113 GLY B N 1
ATOM 8586 C CA . GLY C 1 113 ? 56.659 148.348 -1.706 1.00 39.91 113 GLY B CA 1
ATOM 8587 C C . GLY C 1 113 ? 58.167 148.171 -1.726 1.00 37.87 113 GLY B C 1
ATOM 8588 O O . GLY C 1 113 ? 58.698 147.272 -1.075 1.00 39.48 113 GLY B O 1
ATOM 8589 N N . GLU C 1 114 ? 58.853 149.025 -2.477 1.00 35.22 114 GLU B N 1
ATOM 8590 C CA . GLU C 1 114 ? 60.306 148.983 -2.584 1.00 33.88 114 GLU B CA 1
ATOM 8591 C C . GLU C 1 114 ? 60.961 149.433 -1.269 1.00 32.47 114 GLU B C 1
ATOM 8592 O O . GLU C 1 114 ? 60.689 150.522 -0.762 1.00 32.42 114 GLU B O 1
ATOM 8598 N N . LEU C 1 115 ? 61.825 148.592 -0.713 1.00 29.36 115 LEU B N 1
ATOM 8599 C CA . LEU C 1 115 ? 62.472 148.919 0.555 1.00 25.32 115 LEU B CA 1
ATOM 8600 C C . LEU C 1 115 ? 63.912 149.380 0.412 1.00 22.81 115 LEU B C 1
ATOM 8601 O O . LEU C 1 115 ? 64.703 148.763 -0.288 1.00 21.27 115 LEU B O 1
ATOM 8606 N N . THR C 1 116 ? 64.256 150.471 1.078 1.00 21.47 116 THR B N 1
ATOM 8607 C CA . THR C 1 116 ? 65.628 150.947 1.033 1.00 21.38 116 THR B CA 1
ATOM 8608 C C . THR C 1 116 ? 66.223 150.607 2.391 1.00 20.66 116 THR B C 1
ATOM 8609 O O . THR C 1 116 ? 65.819 151.159 3.418 1.00 22.60 116 THR B O 1
ATOM 8613 N N . VAL C 1 117 ? 67.187 149.696 2.398 1.00 19.32 117 VAL B N 1
ATOM 8614 C CA . VAL C 1 117 ? 67.788 149.274 3.651 1.00 18.30 117 VAL B CA 1
ATOM 8615 C C . VAL C 1 117 ? 69.269 149.573 3.803 1.00 17.16 117 VAL B C 1
ATOM 8616 O O . VAL C 1 117 ? 70.042 149.511 2.852 1.00 17.71 117 VAL B O 1
ATOM 8620 N N . ILE C 1 118 ? 69.644 149.925 5.026 1.00 16.63 118 ILE B N 1
ATOM 8621 C CA . ILE C 1 118 ? 71.025 150.201 5.356 1.00 15.58 118 ILE B CA 1
ATOM 8622 C C . ILE C 1 118 ? 71.380 149.299 6.535 1.00 15.43 118 ILE B C 1
ATOM 8623 O O . ILE C 1 118 ? 70.682 149.272 7.553 1.00 14.06 118 ILE B O 1
ATOM 8628 N N . THR C 1 119 ? 72.442 148.521 6.366 1.00 14.54 119 THR B N 1
ATOM 8629 C CA . THR C 1 119 ? 72.898 147.608 7.409 1.00 14.79 119 THR B CA 1
ATOM 8630 C C . THR C 1 119 ? 74.081 148.195 8.161 1.00 15.39 119 THR B C 1
ATOM 8631 O O . THR C 1 119 ? 74.943 148.846 7.565 1.00 16.74 119 THR B O 1
ATOM 8635 N N . GLU C 1 120 ? 74.118 147.961 9.469 1.00 15.58 120 GLU B N 1
ATOM 8636 C CA . GLU C 1 120 ? 75.209 148.454 10.296 1.00 16.92 120 GLU B CA 1
ATOM 8637 C C . GLU C 1 120 ? 76.517 147.879 9.754 1.00 16.60 120 GLU B C 1
ATOM 8638 O O . GLU C 1 120 ? 76.546 146.789 9.185 1.00 16.03 120 GLU B O 1
ATOM 8644 N N . SER C 1 121 ? 77.590 148.639 9.925 1.00 17.24 121 SER B N 1
ATOM 8645 C CA . SER C 1 121 ? 78.903 148.308 9.387 1.00 17.80 121 SER B CA 1
ATOM 8646 C C . SER C 1 121 ? 79.855 147.414 10.161 1.00 17.74 121 SER B C 1
ATOM 8647 O O . SER C 1 121 ? 81.008 147.269 9.759 1.00 20.25 121 SER B O 1
ATOM 8650 N N . ARG C 1 122 ? 79.409 146.804 11.250 1.00 17.34 122 ARG B N 1
ATOM 8651 C CA . ARG C 1 122 ? 80.323 145.966 12.015 1.00 16.08 122 ARG B CA 1
ATOM 8652 C C . ARG C 1 122 ? 79.919 144.521 12.225 1.00 17.88 122 ARG B C 1
ATOM 8653 O O . ARG C 1 122 ? 80.755 143.691 12.587 1.00 17.22 122 ARG B O 1
ATOM 8661 N N . GLY C 1 123 ? 78.647 144.209 12.012 1.00 16.62 123 GLY B N 1
ATOM 8662 C CA . GLY C 1 123 ? 78.216 142.843 12.221 1.00 14.52 123 GLY B CA 1
ATOM 8663 C C . GLY C 1 123 ? 77.431 142.674 13.508 1.00 16.57 123 GLY B C 1
ATOM 8664 O O . GLY C 1 123 ? 77.129 141.547 13.902 1.00 17.38 123 GLY B O 1
ATOM 8665 N N . PHE C 1 124 ? 77.100 143.783 14.170 1.00 16.23 124 PHE B N 1
ATOM 8666 C CA . PHE C 1 124 ? 76.316 143.728 15.404 1.00 17.11 124 PHE B CA 1
ATOM 8667 C C . PHE C 1 124 ? 74.898 143.224 15.096 1.00 17.39 124 PHE B C 1
ATOM 8668 O O . PHE C 1 124 ? 74.206 142.715 15.980 1.00 14.44 124 PHE B O 1
ATOM 8676 N N . SER C 1 125 ? 74.461 143.378 13.849 1.00 17.20 125 SER B N 1
ATOM 8677 C CA . SER C 1 125 ? 73.124 142.923 13.452 1.00 19.48 125 SER B CA 1
ATOM 8678 C C . SER C 1 125 ? 73.100 142.370 12.033 1.00 19.27 125 SER B C 1
ATOM 8679 O O . SER C 1 125 ? 72.599 143.010 11.117 1.00 18.42 125 SER B O 1
ATOM 8682 N N . PRO C 1 126 ? 73.649 141.158 11.843 1.00 19.54 126 PRO B N 1
ATOM 8683 C CA . PRO C 1 126 ? 73.722 140.467 10.558 1.00 19.63 126 PRO B CA 1
ATOM 8684 C C . PRO C 1 126 ? 72.339 140.322 9.938 1.00 17.86 126 PRO B C 1
ATOM 8685 O O . PRO C 1 126 ? 71.422 139.773 10.549 1.00 18.08 126 PRO B O 1
ATOM 8689 N N . VAL C 1 127 ? 72.198 140.812 8.719 1.00 16.53 127 VAL B N 1
ATOM 8690 C CA . VAL C 1 127 ? 70.928 140.723 8.043 1.00 15.99 127 VAL B CA 1
ATOM 8691 C C . VAL C 1 127 ? 71.017 139.840 6.808 1.00 16.39 127 VAL B C 1
ATOM 8692 O O . VAL C 1 127 ? 71.960 139.943 6.017 1.00 18.29 127 VAL B O 1
ATOM 8696 N N . HIS C 1 128 ? 70.043 138.948 6.672 1.00 14.05 128 HIS B N 1
ATOM 8697 C CA . HIS C 1 128 ? 69.969 138.055 5.525 1.00 16.09 128 HIS B CA 1
ATOM 8698 C C . HIS C 1 128 ? 68.713 138.313 4.719 1.00 14.95 128 HIS B C 1
ATOM 8699 O O . HIS C 1 128 ? 67.702 138.771 5.250 1.00 13.61 128 HIS B O 1
ATOM 8706 N N . VAL C 1 129 ? 68.791 138.039 3.427 1.00 13.76 129 VAL B N 1
ATOM 8707 C CA . VAL C 1 129 ? 67.621 138.127 2.580 1.00 15.31 129 VAL B CA 1
ATOM 8708 C C . VAL C 1 129 ? 67.506 136.684 2.120 1.00 15.85 129 VAL B C 1
ATOM 8709 O O . VAL C 1 129 ? 68.441 136.139 1.534 1.00 16.32 129 VAL B O 1
ATOM 8713 N N . VAL C 1 130 ? 66.392 136.042 2.437 1.00 17.87 130 VAL B N 1
ATOM 8714 C CA . VAL C 1 130 ? 66.213 134.645 2.050 1.00 21.43 130 VAL B CA 1
ATOM 8715 C C . VAL C 1 130 ? 65.051 134.469 1.072 1.00 20.73 130 VAL B C 1
ATOM 8716 O O . VAL C 1 130 ? 63.995 135.078 1.240 1.00 20.78 130 VAL B O 1
ATOM 8720 N N . GLN C 1 131 ? 65.241 133.637 0.054 1.00 20.77 131 GLN B N 1
ATOM 8721 C CA . GLN C 1 131 ? 64.171 133.379 -0.908 1.00 21.39 131 GLN B CA 1
ATOM 8722 C C . GLN C 1 131 ? 63.494 132.032 -0.639 1.00 21.42 131 GLN B C 1
ATOM 8723 O O . GLN C 1 131 ? 64.011 130.981 -1.014 1.00 23.10 131 GLN B O 1
ATOM 8729 N N . GLY C 1 132 ? 62.347 132.078 0.030 1.00 20.73 132 GLY B N 1
ATOM 8730 C CA . GLY C 1 132 ? 61.584 130.875 0.308 1.00 22.77 132 GLY B CA 1
ATOM 8731 C C . GLY C 1 132 ? 60.314 131.053 -0.505 1.00 24.62 132 GLY B C 1
ATOM 8732 O O . GLY C 1 132 ? 60.375 131.623 -1.596 1.00 24.31 132 GLY B O 1
ATOM 8733 N N . LYS C 1 133 ? 59.173 130.588 -0.004 1.00 25.28 133 LYS B N 1
ATOM 8734 C CA . LYS C 1 133 ? 57.922 130.770 -0.739 1.00 27.74 133 LYS B CA 1
ATOM 8735 C C . LYS C 1 133 ? 57.827 132.268 -1.041 1.00 27.29 133 LYS B C 1
ATOM 8736 O O . LYS C 1 133 ? 57.484 132.676 -2.154 1.00 26.95 133 LYS B O 1
ATOM 8742 N N . LYS C 1 134 ? 58.144 133.083 -0.041 1.00 25.90 134 LYS B N 1
ATOM 8743 C CA . LYS C 1 134 ? 58.150 134.522 -0.216 1.00 24.57 134 LYS B CA 1
ATOM 8744 C C . LYS C 1 134 ? 59.565 134.988 0.089 1.00 24.49 134 LYS B C 1
ATOM 8745 O O . LYS C 1 134 ? 60.403 134.198 0.527 1.00 24.00 134 LYS B O 1
ATOM 8751 N N . ALA C 1 135 ? 59.837 136.260 -0.169 1.00 22.83 135 ALA B N 1
ATOM 8752 C CA . ALA C 1 135 ? 61.158 136.810 0.076 1.00 21.06 135 ALA B CA 1
ATOM 8753 C C . ALA C 1 135 ? 61.181 137.399 1.482 1.00 19.78 135 ALA B C 1
ATOM 8754 O O . ALA C 1 135 ? 60.271 138.123 1.878 1.00 18.97 135 ALA B O 1
ATOM 8756 N N . TRP C 1 136 ? 62.226 137.078 2.234 1.00 18.90 136 TRP B N 1
ATOM 8757 C CA . TRP C 1 136 ? 62.358 137.554 3.601 1.00 17.67 136 TRP B CA 1
ATOM 8758 C C . TRP C 1 136 ? 63.641 138.348 3.820 1.00 18.21 136 TRP B C 1
ATOM 8759 O O . TRP C 1 136 ? 64.669 138.062 3.203 1.00 18.42 136 TRP B O 1
ATOM 8770 N N . MET C 1 137 ? 63.570 139.354 4.689 1.00 17.12 137 MET B N 1
ATOM 8771 C CA . MET C 1 137 ? 64.750 140.128 5.073 1.00 17.31 137 MET B CA 1
ATOM 8772 C C . MET C 1 137 ? 64.718 139.960 6.596 1.00 17.38 137 MET B C 1
ATOM 8773 O O . MET C 1 137 ? 63.769 140.399 7.249 1.00 17.50 137 MET B O 1
ATOM 8778 N N . THR C 1 138 ? 65.739 139.316 7.162 1.00 15.67 138 THR B N 1
ATOM 8779 C CA . THR C 1 138 ? 65.755 139.036 8.602 1.00 14.27 138 THR B CA 1
ATOM 8780 C C . THR C 1 138 ? 67.143 139.003 9.241 1.00 14.43 138 THR B C 1
ATOM 8781 O O . THR C 1 138 ? 68.140 138.799 8.547 1.00 13.33 138 THR B O 1
ATOM 8785 N N . ASN C 1 139 ? 67.213 139.221 10.555 1.00 12.73 139 ASN B N 1
ATOM 8786 C CA . ASN C 1 139 ? 68.502 139.137 11.238 1.00 16.31 139 ASN B CA 1
ATOM 8787 C C . ASN C 1 139 ? 68.497 137.849 12.070 1.00 16.85 139 ASN B C 1
ATOM 8788 O O . ASN C 1 139 ? 69.356 137.631 12.920 1.00 16.08 139 ASN B O 1
ATOM 8793 N N . SER C 1 140 ? 67.521 136.985 11.783 1.00 16.32 140 SER B N 1
ATOM 8794 C CA . SER C 1 140 ? 67.400 135.685 12.443 1.00 16.24 140 SER B CA 1
ATOM 8795 C C . SER C 1 140 ? 66.776 134.646 11.504 1.00 15.75 140 SER B C 1
ATOM 8796 O O . SER C 1 140 ? 65.553 134.559 11.388 1.00 17.86 140 SER B O 1
ATOM 8799 N N . LEU C 1 141 ? 67.622 133.858 10.851 1.00 12.27 141 LEU B N 1
ATOM 8800 C CA . LEU C 1 141 ? 67.178 132.834 9.920 1.00 12.17 141 LEU B CA 1
ATOM 8801 C C . LEU C 1 141 ? 66.127 131.891 10.483 1.00 13.30 141 LEU B C 1
ATOM 8802 O O . LEU C 1 141 ? 65.259 131.421 9.756 1.00 14.87 141 LEU B O 1
ATOM 8807 N N . LYS C 1 142 ? 66.194 131.608 11.774 1.00 14.17 142 LYS B N 1
ATOM 8808 C CA . LYS C 1 142 ? 65.220 130.705 12.361 1.00 16.08 142 LYS B CA 1
ATOM 8809 C C . LYS C 1 142 ? 63.783 131.251 12.267 1.00 15.95 142 LYS B C 1
ATOM 8810 O O . LYS C 1 142 ? 62.839 130.473 12.293 1.00 19.18 142 LYS B O 1
ATOM 8816 N N . LEU C 1 143 ? 63.606 132.568 12.145 1.00 15.10 143 LEU B N 1
ATOM 8817 C CA . LEU C 1 143 ? 62.249 133.132 12.031 1.00 15.79 143 LEU B CA 1
ATOM 8818 C C . LEU C 1 143 ? 61.556 132.720 10.721 1.00 14.56 143 LEU B C 1
ATOM 8819 O O . LEU C 1 143 ? 60.329 132.631 10.654 1.00 13.58 143 LEU B O 1
ATOM 8824 N N . VAL C 1 144 ? 62.347 132.486 9.681 1.00 14.30 144 VAL B N 1
ATOM 8825 C CA . VAL C 1 144 ? 61.804 132.092 8.393 1.00 14.92 144 VAL B CA 1
ATOM 8826 C C . VAL C 1 144 ? 61.333 130.645 8.477 1.00 15.60 144 VAL B C 1
ATOM 8827 O O . VAL C 1 144 ? 60.293 130.293 7.928 1.00 15.25 144 VAL B O 1
ATOM 8831 N N . THR C 1 145 ? 62.102 129.813 9.176 1.00 16.28 145 THR B N 1
ATOM 8832 C CA . THR C 1 145 ? 61.748 128.411 9.365 1.00 15.89 145 THR B CA 1
ATOM 8833 C C . THR C 1 145 ? 60.449 128.344 10.154 1.00 17.56 145 THR B C 1
ATOM 8834 O O . THR C 1 145 ? 59.571 127.526 9.864 1.00 17.75 145 THR B O 1
ATOM 8838 N N . ALA C 1 146 ? 60.342 129.192 11.176 1.00 16.47 146 ALA B N 1
ATOM 8839 C CA . ALA C 1 146 ? 59.142 129.227 12.015 1.00 16.91 146 ALA B CA 1
ATOM 8840 C C . ALA C 1 146 ? 57.918 129.607 11.196 1.00 16.14 146 ALA B C 1
ATOM 8841 O O . ALA C 1 146 ? 56.802 129.168 11.480 1.00 15.27 146 ALA B O 1
ATOM 8843 N N . ALA C 1 147 ? 58.141 130.416 10.167 1.00 15.47 147 ALA B N 1
ATOM 8844 C CA . ALA C 1 147 ? 57.055 130.874 9.322 1.00 16.50 147 ALA B CA 1
ATOM 8845 C C . ALA C 1 147 ? 56.686 129.923 8.198 1.00 17.60 147 ALA B C 1
ATOM 8846 O O . ALA C 1 147 ? 55.507 129.661 7.971 1.00 17.78 147 ALA B O 1
ATOM 8848 N N . GLU C 1 148 ? 57.685 129.402 7.497 1.00 16.57 148 GLU B N 1
ATOM 8849 C CA . GLU C 1 148 ? 57.392 128.536 6.373 1.00 17.26 148 GLU B CA 1
ATOM 8850 C C . GLU C 1 148 ? 57.670 127.062 6.580 1.00 18.63 148 GLU B C 1
ATOM 8851 O O . GLU C 1 148 ? 57.382 126.251 5.700 1.00 18.06 148 GLU B O 1
ATOM 8857 N N . GLY C 1 149 ? 58.234 126.705 7.728 1.00 17.98 149 GLY B N 1
ATOM 8858 C CA . GLY C 1 149 ? 58.495 125.303 7.981 1.00 17.88 149 GLY B CA 1
ATOM 8859 C C . GLY C 1 149 ? 59.937 124.852 7.903 1.00 20.68 149 GLY B C 1
ATOM 8860 O O . GLY C 1 149 ? 60.811 125.558 7.396 1.00 21.02 149 GLY B O 1
ATOM 8861 N N . GLU C 1 150 ? 60.158 123.639 8.405 1.00 20.56 150 GLU B N 1
ATOM 8862 C CA . GLU C 1 150 ? 61.466 122.992 8.464 1.00 22.01 150 GLU B CA 1
ATOM 8863 C C . GLU C 1 150 ? 62.289 123.014 7.185 1.00 20.01 150 GLU B C 1
ATOM 8864 O O . GLU C 1 150 ? 63.515 123.054 7.240 1.00 19.36 150 GLU B O 1
ATOM 8870 N N . GLY C 1 151 ? 61.627 122.964 6.036 1.00 19.69 151 GLY B N 1
ATOM 8871 C CA . GLY C 1 151 ? 62.368 122.965 4.792 1.00 18.87 151 GLY B CA 1
ATOM 8872 C C . GLY C 1 151 ? 62.592 124.322 4.142 1.00 19.27 151 GLY B C 1
ATOM 8873 O O . GLY C 1 151 ? 63.063 124.381 3.007 1.00 21.47 151 GLY B O 1
ATOM 8874 N N . ALA C 1 152 ? 62.280 125.415 4.831 1.00 15.55 152 ALA B N 1
ATOM 8875 C CA . ALA C 1 152 ? 62.466 126.732 4.217 1.00 15.96 152 ALA B CA 1
ATOM 8876 C C . ALA C 1 152 ? 63.922 127.091 3.892 1.00 16.17 152 ALA B C 1
ATOM 8877 O O . ALA C 1 152 ? 64.185 127.761 2.895 1.00 16.83 152 ALA B O 1
ATOM 8879 N N . LEU C 1 153 ? 64.868 126.644 4.712 1.00 16.00 153 LEU B N 1
ATOM 8880 C CA . LEU C 1 153 ? 66.273 126.964 4.470 1.00 16.69 153 LEU B CA 1
ATOM 8881 C C . LEU C 1 153 ? 67.061 125.825 3.818 1.00 18.29 153 LEU B C 1
ATOM 8882 O O . LEU C 1 153 ? 67.006 124.684 4.275 1.00 18.14 153 LEU B O 1
ATOM 8887 N N . TRP C 1 154 ? 67.782 126.134 2.740 1.00 19.58 154 TRP B N 1
ATOM 8888 C CA . TRP C 1 154 ? 68.590 125.129 2.057 1.00 19.79 154 TRP B CA 1
ATOM 8889 C C . TRP C 1 154 ? 70.042 125.317 2.477 1.00 19.60 154 TRP B C 1
ATOM 8890 O O . TRP C 1 154 ? 70.662 126.343 2.187 1.00 22.24 154 TRP B O 1
ATOM 8901 N N . PHE C 1 155 ? 70.568 124.314 3.168 1.00 18.68 155 PHE B N 1
ATOM 8902 C CA . PHE C 1 155 ? 71.931 124.323 3.682 1.00 17.95 155 PHE B CA 1
ATOM 8903 C C . PHE C 1 155 ? 72.955 123.679 2.767 1.00 17.37 155 PHE B C 1
ATOM 8904 O O . PHE C 1 155 ? 72.694 122.650 2.143 1.00 19.31 155 PHE B O 1
ATOM 8912 N N . GLU C 1 156 ? 74.126 124.304 2.699 1.00 18.14 156 GLU B N 1
ATOM 8913 C CA . GLU C 1 156 ? 75.238 123.813 1.893 1.00 18.37 156 GLU B CA 1
ATOM 8914 C C . GLU C 1 156 ? 75.895 122.620 2.579 1.00 18.11 156 GLU B C 1
ATOM 8915 O O . GLU C 1 156 ? 75.798 122.470 3.790 1.00 14.75 156 GLU B O 1
ATOM 8921 N N . GLU C 1 157 ? 76.566 121.786 1.790 1.00 20.38 157 GLU B N 1
ATOM 8922 C CA . GLU C 1 157 ? 77.271 120.605 2.291 1.00 24.04 157 GLU B CA 1
ATOM 8923 C C . GLU C 1 157 ? 78.320 120.990 3.331 1.00 23.35 157 GLU B C 1
ATOM 8924 O O . GLU C 1 157 ? 79.142 121.874 3.080 1.00 20.78 157 GLU B O 1
ATOM 8930 N N . GLU C 1 158 ? 78.314 120.316 4.480 1.00 22.60 158 GLU B N 1
ATOM 8931 C CA . GLU C 1 158 ? 79.281 120.628 5.530 1.00 26.20 158 GLU B CA 1
ATOM 8932 C C . GLU C 1 158 ? 80.733 120.603 5.047 1.00 26.09 158 GLU B C 1
ATOM 8933 O O . GLU C 1 158 ? 81.564 121.384 5.512 1.00 26.63 158 GLU B O 1
ATOM 8939 N N . ALA C 1 159 ? 81.036 119.716 4.108 1.00 27.62 159 ALA B N 1
ATOM 8940 C CA . ALA C 1 159 ? 82.385 119.619 3.572 1.00 27.82 159 ALA B CA 1
ATOM 8941 C C . ALA C 1 159 ? 82.788 120.946 2.936 1.00 28.98 159 ALA B C 1
ATOM 8942 O O . ALA C 1 159 ? 83.948 121.361 3.015 1.00 30.96 159 ALA B O 1
ATOM 8944 N N . LEU C 1 160 ? 81.833 121.617 2.304 1.00 28.15 160 LEU B N 1
ATOM 8945 C CA . LEU C 1 160 ? 82.128 122.889 1.661 1.00 27.72 160 LEU B CA 1
ATOM 8946 C C . LEU C 1 160 ? 82.146 124.065 2.622 1.00 27.98 160 LEU B C 1
ATOM 8947 O O . LEU C 1 160 ? 82.849 125.052 2.393 1.00 29.71 160 LEU B O 1
ATOM 8952 N N . VAL C 1 161 ? 81.382 123.949 3.699 1.00 24.93 161 VAL B N 1
ATOM 8953 C CA . VAL C 1 161 ? 81.276 125.008 4.686 1.00 24.10 161 VAL B CA 1
ATOM 8954 C C . VAL C 1 161 ? 82.392 124.989 5.725 1.00 27.36 161 VAL B C 1
ATOM 8955 O O . VAL C 1 161 ? 82.815 126.043 6.222 1.00 24.95 161 VAL B O 1
ATOM 8959 N N . CYS C 1 162 ? 82.881 123.794 6.039 1.00 28.64 162 CYS B N 1
ATOM 8960 C CA . CYS C 1 162 ? 83.940 123.641 7.032 1.00 33.33 162 CYS B CA 1
ATOM 8961 C C . CYS C 1 162 ? 85.340 123.528 6.432 1.00 34.35 162 CYS B C 1
ATOM 8962 O O . CYS C 1 162 ? 86.276 123.177 7.139 1.00 35.44 162 CYS B O 1
ATOM 8965 N N . GLN C 1 163 ? 85.485 123.832 5.143 1.00 38.23 163 GLN B N 1
ATOM 8966 C CA . GLN C 1 163 ? 86.787 123.734 4.480 1.00 42.14 163 GLN B CA 1
ATOM 8967 C C . GLN C 1 163 ? 87.660 124.976 4.636 1.00 43.98 163 GLN B C 1
ATOM 8968 O O . GLN C 1 163 ? 88.823 124.970 4.241 1.00 44.86 163 GLN B O 1
ATOM 8974 N N . SER C 1 164 ? 87.105 126.045 5.195 1.00 46.10 164 SER B N 1
ATOM 8975 C CA . SER C 1 164 ? 87.877 127.266 5.379 1.00 47.15 164 SER B CA 1
ATOM 8976 C C . SER C 1 164 ? 87.424 128.043 6.600 1.00 46.82 164 SER B C 1
ATOM 8977 O O . SER C 1 164 ? 86.280 127.918 7.043 1.00 47.62 164 SER B O 1
ATOM 8980 N N . LEU C 1 165 ? 88.334 128.845 7.142 1.00 46.30 165 LEU B N 1
ATOM 8981 C CA . LEU C 1 165 ? 88.041 129.651 8.320 1.00 45.74 165 LEU B CA 1
ATOM 8982 C C . LEU C 1 165 ? 88.050 131.150 8.030 1.00 43.23 165 LEU B C 1
ATOM 8983 O O . LEU C 1 165 ? 87.868 131.962 8.934 1.00 43.64 165 LEU B O 1
ATOM 8988 N N . MET C 1 166 ? 88.269 131.510 6.768 1.00 39.36 166 MET B N 1
ATOM 8989 C CA . MET C 1 166 ? 88.271 132.911 6.352 1.00 35.05 166 MET B CA 1
ATOM 8990 C C . MET C 1 166 ? 87.299 133.039 5.171 1.00 33.12 166 MET B C 1
ATOM 8991 O O . MET C 1 166 ? 87.432 132.337 4.164 1.00 33.57 166 MET B O 1
ATOM 8996 N N . ARG C 1 167 ? 86.320 133.932 5.308 1.00 29.15 167 ARG B N 1
ATOM 8997 C CA . ARG C 1 167 ? 85.296 134.146 4.282 1.00 25.74 167 ARG B CA 1
ATOM 8998 C C . ARG C 1 167 ? 85.022 135.636 4.049 1.00 22.64 167 ARG B C 1
ATOM 8999 O O . ARG C 1 167 ? 85.466 136.484 4.813 1.00 23.12 167 ARG B O 1
ATOM 9007 N N . ALA C 1 168 ? 84.272 135.935 2.995 1.00 19.65 168 ALA B N 1
ATOM 9008 C CA . ALA C 1 168 ? 83.881 137.303 2.682 1.00 18.92 168 ALA B CA 1
ATOM 9009 C C . ALA C 1 168 ? 82.817 137.671 3.717 1.00 17.94 168 ALA B C 1
ATOM 9010 O O . ALA C 1 168 ? 82.148 136.787 4.263 1.00 17.00 168 ALA B O 1
ATOM 9012 N N . ASP C 1 169 ? 82.644 138.958 3.993 1.00 14.15 169 ASP B N 1
ATOM 9013 C CA . ASP C 1 169 ? 81.642 139.340 4.973 1.00 14.73 169 ASP B CA 1
ATOM 9014 C C . ASP C 1 169 ? 80.224 139.169 4.448 1.00 15.83 169 ASP B C 1
ATOM 9015 O O . ASP C 1 169 ? 79.275 139.515 5.139 1.00 17.38 169 ASP B O 1
ATOM 9020 N N . THR C 1 170 ? 80.077 138.661 3.227 1.00 15.91 170 THR B N 1
ATOM 9021 C CA . THR C 1 170 ? 78.746 138.433 2.664 1.00 16.72 170 THR B CA 1
ATOM 9022 C C . THR C 1 170 ? 78.490 136.935 2.572 1.00 18.67 170 THR B C 1
ATOM 9023 O O . THR C 1 170 ? 77.510 136.516 1.964 1.00 20.45 170 THR B O 1
ATOM 9027 N N . TYR C 1 171 ? 79.372 136.127 3.167 1.00 18.20 171 TYR B N 1
ATOM 9028 C CA . TYR C 1 171 ? 79.231 134.671 3.114 1.00 16.61 171 TYR B CA 1
ATOM 9029 C C . TYR C 1 171 ? 78.128 134.092 3.996 1.00 16.55 171 TYR B C 1
ATOM 9030 O O . TYR C 1 171 ? 77.948 134.502 5.139 1.00 16.18 171 TYR B O 1
ATOM 9039 N N . THR C 1 172 ? 77.385 133.138 3.440 1.00 15.43 172 THR B N 1
ATOM 9040 C CA . THR C 1 172 ? 76.330 132.458 4.174 1.00 13.24 172 THR B CA 1
ATOM 9041 C C . THR C 1 172 ? 76.265 131.010 3.728 1.00 12.38 172 THR B C 1
ATOM 9042 O O . THR C 1 172 ? 76.406 130.704 2.555 1.00 10.91 172 THR B O 1
ATOM 9046 N N . PRO C 1 173 ? 76.094 130.090 4.677 1.00 14.33 173 PRO B N 1
ATOM 9047 C CA . PRO C 1 173 ? 76.017 128.677 4.304 1.00 14.36 173 PRO B CA 1
ATOM 9048 C C . PRO C 1 173 ? 74.623 128.307 3.797 1.00 16.08 173 PRO B C 1
ATOM 9049 O O . PRO C 1 173 ? 74.378 127.157 3.452 1.00 20.17 173 PRO B O 1
ATOM 9053 N N . VAL C 1 174 ? 73.711 129.280 3.758 1.00 15.37 174 VAL B N 1
ATOM 9054 C CA . VAL C 1 174 ? 72.344 129.032 3.286 1.00 13.50 174 VAL B CA 1
ATOM 9055 C C . VAL C 1 174 ? 72.196 129.383 1.792 1.00 14.51 174 VAL B C 1
ATOM 9056 O O . VAL C 1 174 ? 72.154 130.553 1.412 1.00 13.55 174 VAL B O 1
ATOM 9060 N N . LYS C 1 175 ? 72.111 128.343 0.963 1.00 15.90 175 LYS B N 1
ATOM 9061 C CA . LYS C 1 175 ? 72.003 128.458 -0.495 1.00 14.81 175 LYS B CA 1
ATOM 9062 C C . LYS C 1 175 ? 70.885 129.332 -1.052 1.00 15.60 175 LYS B C 1
ATOM 9063 O O . LYS C 1 175 ? 71.095 130.060 -2.023 1.00 16.51 175 LYS B O 1
ATOM 9069 N N . ASN C 1 176 ? 69.697 129.258 -0.463 1.00 16.11 176 ASN B N 1
ATOM 9070 C CA . ASN C 1 176 ? 68.584 130.063 -0.956 1.00 15.84 176 ASN B CA 1
ATOM 9071 C C . ASN C 1 176 ? 68.515 131.393 -0.223 1.00 17.12 176 ASN B C 1
ATOM 9072 O O . ASN C 1 176 ? 67.450 131.994 -0.068 1.00 15.27 176 ASN B O 1
ATOM 9077 N N . ALA C 1 177 ? 69.675 131.857 0.219 1.00 18.02 177 ALA B N 1
ATOM 9078 C CA . ALA C 1 177 ? 69.739 133.108 0.942 1.00 18.01 177 ALA B CA 1
ATOM 9079 C C . ALA C 1 177 ? 70.920 133.964 0.525 1.00 19.11 177 ALA B C 1
ATOM 9080 O O . ALA C 1 177 ? 71.884 133.483 -0.068 1.00 19.48 177 ALA B O 1
ATOM 9082 N N . GLN C 1 178 ? 70.838 135.242 0.854 1.00 19.36 178 GLN B N 1
ATOM 9083 C CA . GLN C 1 178 ? 71.897 136.173 0.535 1.00 21.85 178 GLN B CA 1
ATOM 9084 C C . GLN C 1 178 ? 72.184 136.964 1.799 1.00 21.16 178 GLN B C 1
ATOM 9085 O O . GLN C 1 178 ? 71.269 137.527 2.402 1.00 20.60 178 GLN B O 1
ATOM 9091 N N . ARG C 1 179 ? 73.443 137.005 2.213 1.00 20.49 179 ARG B N 1
ATOM 9092 C CA . ARG C 1 179 ? 73.806 137.774 3.400 1.00 17.21 179 ARG B CA 1
ATOM 9093 C C . ARG C 1 179 ? 74.092 139.210 2.948 1.00 16.59 179 ARG B C 1
ATOM 9094 O O . ARG C 1 179 ? 74.982 139.426 2.133 1.00 13.11 179 ARG B O 1
ATOM 9102 N N . LEU C 1 180 ? 73.336 140.181 3.457 1.00 16.48 180 LEU B N 1
ATOM 9103 C CA . LEU C 1 180 ? 73.534 141.582 3.074 1.00 16.69 180 LEU B CA 1
ATOM 9104 C C . LEU C 1 180 ? 74.853 142.099 3.628 1.00 16.06 180 LEU B C 1
ATOM 9105 O O . LEU C 1 180 ? 75.147 141.923 4.804 1.00 19.97 180 LEU B O 1
ATOM 9110 N N . LYS C 1 181 ? 75.661 142.727 2.789 1.00 15.70 181 LYS B N 1
ATOM 9111 C CA . LYS C 1 181 ? 76.936 143.241 3.261 1.00 16.90 181 LYS B CA 1
ATOM 9112 C C . LYS C 1 181 ? 76.751 144.283 4.365 1.00 17.02 181 LYS B C 1
ATOM 9113 O O . LYS C 1 181 ? 75.908 145.174 4.255 1.00 15.46 181 LYS B O 1
ATOM 9119 N N . PRO C 1 182 ? 77.520 144.163 5.461 1.00 16.64 182 PRO B N 1
ATOM 9120 C CA . PRO C 1 182 ? 77.423 145.124 6.571 1.00 17.65 182 PRO B CA 1
ATOM 9121 C C . PRO C 1 182 ? 77.994 146.458 6.072 1.00 16.41 182 PRO B C 1
ATOM 9122 O O . PRO C 1 182 ? 78.985 146.466 5.351 1.00 16.16 182 PRO B O 1
ATOM 9126 N N . GLY C 1 183 ? 77.381 147.574 6.443 1.00 14.70 183 GLY B N 1
ATOM 9127 C CA . GLY C 1 183 ? 77.885 148.854 5.980 1.00 14.40 183 GLY B CA 1
ATOM 9128 C C . GLY C 1 183 ? 77.604 149.123 4.507 1.00 14.53 183 GLY B C 1
ATOM 9129 O O . GLY C 1 183 ? 78.494 149.536 3.760 1.00 14.70 183 GLY B O 1
ATOM 9130 N N . ALA C 1 184 ? 76.362 148.889 4.084 1.00 14.21 184 ALA B N 1
ATOM 9131 C CA . ALA C 1 184 ? 75.960 149.099 2.694 1.00 12.86 184 ALA B CA 1
ATOM 9132 C C . ALA C 1 184 ? 74.489 149.482 2.579 1.00 13.58 184 ALA B C 1
ATOM 9133 O O . ALA C 1 184 ? 73.695 149.244 3.492 1.00 12.85 184 ALA B O 1
ATOM 9135 N N . VAL C 1 185 ? 74.130 150.090 1.455 1.00 12.65 185 VAL B N 1
ATOM 9136 C CA . VAL C 1 185 ? 72.747 150.464 1.233 1.00 12.29 185 VAL B CA 1
ATOM 9137 C C . VAL C 1 185 ? 72.219 149.429 0.232 1.00 12.56 185 VAL B C 1
ATOM 9138 O O . VAL C 1 185 ? 72.941 148.978 -0.661 1.00 12.04 185 VAL B O 1
ATOM 9142 N N . HIS C 1 186 ? 70.974 149.019 0.421 1.00 11.40 186 HIS B N 1
ATOM 9143 C CA . HIS C 1 186 ? 70.384 147.992 -0.419 1.00 13.58 186 HIS B CA 1
ATOM 9144 C C . HIS C 1 186 ? 68.973 148.380 -0.817 1.00 16.16 186 HIS B C 1
ATOM 9145 O O . HIS C 1 186 ? 68.160 148.740 0.037 1.00 18.24 186 HIS B O 1
ATOM 9152 N N . VAL C 1 187 ? 68.670 148.328 -2.104 1.00 13.33 187 VAL B N 1
ATOM 9153 C CA . VAL C 1 187 ? 67.311 148.629 -2.512 1.00 14.91 187 VAL B CA 1
ATOM 9154 C C . VAL C 1 187 ? 66.706 147.283 -2.859 1.00 15.34 187 VAL B C 1
ATOM 9155 O O . VAL C 1 187 ? 67.224 146.581 -3.725 1.00 17.82 187 VAL B O 1
ATOM 9159 N N . LEU C 1 188 ? 65.647 146.903 -2.151 1.00 15.81 188 LEU B N 1
ATOM 9160 C CA . LEU C 1 188 ? 64.959 145.636 -2.408 1.00 17.62 188 LEU B CA 1
ATOM 9161 C C . LEU C 1 188 ? 63.869 145.902 -3.420 1.00 16.65 188 LEU B C 1
ATOM 9162 O O . LEU C 1 188 ? 62.742 146.214 -3.048 1.00 16.94 188 LEU B O 1
ATOM 9167 N N . THR C 1 189 ? 64.205 145.772 -4.697 1.00 16.06 189 THR B N 1
ATOM 9168 C CA . THR C 1 189 ? 63.244 146.024 -5.767 1.00 15.26 189 THR B CA 1
ATOM 9169 C C . THR C 1 189 ? 62.572 144.743 -6.246 1.00 15.35 189 THR B C 1
ATOM 9170 O O . THR C 1 189 ? 62.859 143.647 -5.763 1.00 14.95 189 THR B O 1
ATOM 9174 N N . HIS C 1 190 ? 61.663 144.911 -7.200 1.00 15.38 190 HIS B N 1
ATOM 9175 C CA . HIS C 1 190 ? 60.960 143.808 -7.836 1.00 14.95 190 HIS B CA 1
ATOM 9176 C C . HIS C 1 190 ? 60.890 144.215 -9.292 1.00 14.64 190 HIS B C 1
ATOM 9177 O O . HIS C 1 190 ? 60.482 145.335 -9.585 1.00 14.09 190 HIS B O 1
ATOM 9184 N N . ASP C 1 191 ? 61.319 143.329 -10.195 1.00 12.19 191 ASP B N 1
ATOM 9185 C CA . ASP C 1 191 ? 61.334 143.626 -11.630 1.00 12.83 191 ASP B CA 1
ATOM 9186 C C . ASP C 1 191 ? 59.946 143.492 -12.293 1.00 14.00 191 ASP B C 1
ATOM 9187 O O . ASP C 1 191 ? 58.934 143.303 -11.600 1.00 13.83 191 ASP B O 1
ATOM 9192 N N . SER C 1 192 ? 59.891 143.597 -13.622 1.00 15.62 192 SER B N 1
ATOM 9193 C CA . SER C 1 192 ? 58.604 143.530 -14.336 1.00 17.94 192 SER B CA 1
ATOM 9194 C C . SER C 1 192 ? 57.748 142.312 -14.025 1.00 18.17 192 SER B C 1
ATOM 9195 O O . SER C 1 192 ? 56.524 142.364 -14.148 1.00 20.27 192 SER B O 1
ATOM 9198 N N . GLU C 1 193 ? 58.377 141.219 -13.619 1.00 18.09 193 GLU B N 1
ATOM 9199 C CA . GLU C 1 193 ? 57.614 140.032 -13.300 1.00 17.32 193 GLU B CA 1
ATOM 9200 C C . GLU C 1 193 ? 57.512 139.777 -11.800 1.00 19.12 193 GLU B C 1
ATOM 9201 O O . GLU C 1 193 ? 57.163 138.678 -11.374 1.00 19.33 193 GLU B O 1
ATOM 9207 N N . GLY C 1 194 ? 57.813 140.803 -11.003 1.00 17.64 194 GLY B N 1
ATOM 9208 C CA . GLY C 1 194 ? 57.703 140.690 -9.557 1.00 16.02 194 GLY B CA 1
ATOM 9209 C C . GLY C 1 194 ? 58.768 139.896 -8.819 1.00 16.24 194 GLY B C 1
ATOM 9210 O O . GLY C 1 194 ? 58.579 139.560 -7.649 1.00 16.27 194 GLY B O 1
ATOM 9211 N N . TYR C 1 195 ? 59.879 139.607 -9.492 1.00 12.94 195 TYR B N 1
ATOM 9212 C CA . TYR C 1 195 ? 60.978 138.854 -8.898 1.00 13.79 195 TYR B CA 1
ATOM 9213 C C . TYR C 1 195 ? 61.889 139.776 -8.108 1.00 14.17 195 TYR B C 1
ATOM 9214 O O . TYR C 1 195 ? 62.208 140.878 -8.551 1.00 14.58 195 TYR B O 1
ATOM 9223 N N . SER C 1 196 ? 62.302 139.319 -6.928 1.00 16.47 196 SER B N 1
ATOM 9224 C CA . SER C 1 196 ? 63.189 140.091 -6.060 1.00 15.75 196 SER B CA 1
ATOM 9225 C C . SER C 1 196 ? 64.544 140.355 -6.710 1.00 16.89 196 SER B C 1
ATOM 9226 O O . SER C 1 196 ? 65.145 139.462 -7.308 1.00 17.02 196 SER B O 1
ATOM 9229 N N . PHE C 1 197 ? 65.019 141.589 -6.589 1.00 16.56 197 PHE B N 1
ATOM 9230 C CA . PHE C 1 197 ? 66.319 141.970 -7.135 1.00 17.56 197 PHE B CA 1
ATOM 9231 C C . PHE C 1 197 ? 66.929 142.982 -6.169 1.00 16.67 197 PHE B C 1
ATOM 9232 O O . PHE C 1 197 ? 66.447 144.103 -6.053 1.00 16.28 197 PHE B O 1
ATOM 9240 N N . VAL C 1 198 ? 67.979 142.576 -5.465 1.00 18.04 198 VAL B N 1
ATOM 9241 C CA . VAL C 1 198 ? 68.630 143.445 -4.491 1.00 17.69 198 VAL B CA 1
ATOM 9242 C C . VAL C 1 198 ? 69.724 144.298 -5.136 1.00 18.92 198 VAL B C 1
ATOM 9243 O O . VAL C 1 198 ? 70.637 143.767 -5.768 1.00 21.22 198 VAL B O 1
ATOM 9247 N N . GLU C 1 199 ? 69.622 145.618 -5.009 1.00 17.37 199 GLU B N 1
ATOM 9248 C CA . GLU C 1 199 ? 70.646 146.502 -5.567 1.00 17.01 199 GLU B CA 1
ATOM 9249 C C . GLU C 1 199 ? 71.463 146.979 -4.361 1.00 17.57 199 GLU B C 1
ATOM 9250 O O . GLU C 1 199 ? 70.953 147.698 -3.509 1.00 18.97 199 GLU B O 1
ATOM 9256 N N . SER C 1 200 ? 72.726 146.575 -4.281 1.00 17.00 200 SER B N 1
ATOM 9257 C CA . SER C 1 200 ? 73.548 146.948 -3.139 1.00 15.68 200 SER B CA 1
ATOM 9258 C C . SER C 1 200 ? 74.746 147.835 -3.467 1.00 17.09 200 SER B C 1
ATOM 9259 O O . SER C 1 200 ? 75.329 147.751 -4.551 1.00 14.37 200 SER B O 1
ATOM 9262 N N . ARG C 1 201 ? 75.107 148.692 -2.514 1.00 17.28 201 ARG B N 1
ATOM 9263 C CA . ARG C 1 201 ? 76.241 149.598 -2.682 1.00 17.22 201 ARG B CA 1
ATOM 9264 C C . ARG C 1 201 ? 76.971 149.763 -1.356 1.00 16.74 201 ARG B C 1
ATOM 9265 O O . ARG C 1 201 ? 76.348 150.087 -0.349 1.00 14.94 201 ARG B O 1
ATOM 9273 N N . THR C 1 202 ? 78.287 149.553 -1.341 1.00 17.09 202 THR B N 1
ATOM 9274 C CA . THR C 1 202 ? 79.007 149.714 -0.086 1.00 15.36 202 THR B CA 1
ATOM 9275 C C . THR C 1 202 ? 79.062 151.190 0.304 1.00 15.00 202 THR B C 1
ATOM 9276 O O . THR C 1 202 ? 79.142 152.065 -0.554 1.00 15.61 202 THR B O 1
ATOM 9280 N N . LEU C 1 203 ? 78.982 151.461 1.602 1.00 16.11 203 LEU B N 1
ATOM 9281 C CA . LEU C 1 203 ? 79.007 152.829 2.098 1.00 17.72 203 LEU B CA 1
ATOM 9282 C C . LEU C 1 203 ? 80.413 153.253 2.483 1.00 20.52 203 LEU B C 1
ATOM 9283 O O . LEU C 1 203 ? 80.668 154.424 2.766 1.00 19.75 203 LEU B O 1
ATOM 9288 N N . THR C 1 204 ? 81.324 152.292 2.497 1.00 24.05 204 THR B N 1
ATOM 9289 C CA . THR C 1 204 ? 82.698 152.565 2.880 1.00 27.60 204 THR B CA 1
ATOM 9290 C C . THR C 1 204 ? 83.667 152.207 1.774 1.00 29.02 204 THR B C 1
ATOM 9291 O O . THR C 1 204 ? 83.313 151.523 0.818 1.00 30.58 204 THR B O 1
ATOM 9295 N N . THR C 1 205 ? 84.893 152.690 1.905 1.00 31.20 205 THR B N 1
ATOM 9296 C CA . THR C 1 205 ? 85.939 152.387 0.942 1.00 30.82 205 THR B CA 1
ATOM 9297 C C . THR C 1 205 ? 87.146 151.971 1.770 1.00 28.56 205 THR B C 1
ATOM 9298 O O . THR C 1 205 ? 87.285 152.387 2.919 1.00 26.89 205 THR B O 1
ATOM 9302 N N . PRO C 1 206 ? 88.017 151.120 1.210 1.00 27.65 206 PRO B N 1
ATOM 9303 C CA . PRO C 1 206 ? 89.210 150.655 1.922 1.00 27.18 206 PRO B CA 1
ATOM 9304 C C . PRO C 1 206 ? 90.078 151.788 2.478 1.00 26.56 206 PRO B C 1
ATOM 9305 O O . PRO C 1 206 ? 90.463 152.713 1.753 1.00 26.66 206 PRO B O 1
ATOM 9309 N N . ALA C 1 207 ? 90.377 151.718 3.772 1.00 23.48 207 ALA B N 1
ATOM 9310 C CA . ALA C 1 207 ? 91.211 152.740 4.399 1.00 22.58 207 ALA B CA 1
ATOM 9311 C C . ALA C 1 207 ? 92.658 152.536 3.959 1.00 21.61 207 ALA B C 1
ATOM 9312 O O . ALA C 1 207 ? 93.013 151.468 3.458 1.00 18.30 207 ALA B O 1
ATOM 9314 N N . SER C 1 208 ? 93.487 153.563 4.128 1.00 19.80 208 SER B N 1
ATOM 9315 C CA . SER C 1 208 ? 94.901 153.473 3.746 1.00 20.18 208 SER B CA 1
ATOM 9316 C C . SER C 1 208 ? 95.626 152.456 4.624 1.00 19.64 208 SER B C 1
ATOM 9317 O O . SER C 1 208 ? 95.327 152.343 5.811 1.00 21.35 208 SER B O 1
ATOM 9320 N N . ASN C 1 209 ? 96.568 151.718 4.043 1.00 21.02 209 ASN B N 1
ATOM 9321 C CA . ASN C 1 209 ? 97.346 150.733 4.800 1.00 23.58 209 ASN B CA 1
ATOM 9322 C C . ASN C 1 209 ? 98.755 151.266 5.107 1.00 23.81 209 ASN B C 1
ATOM 9323 O O . ASN C 1 209 ? 99.626 150.523 5.559 1.00 23.65 209 ASN B O 1
ATOM 9328 N N . GLN C 1 210 ? 98.970 152.555 4.858 1.00 24.61 210 GLN B N 1
ATOM 9329 C CA . GLN C 1 210 ? 100.261 153.188 5.117 1.00 26.58 210 GLN B CA 1
ATOM 9330 C C . GLN C 1 210 ? 100.464 153.299 6.619 1.00 25.79 210 GLN B C 1
ATOM 9331 O O . GLN C 1 210 ? 99.542 153.676 7.340 1.00 26.01 210 GLN B O 1
ATOM 9337 N N . LEU C 1 211 ? 101.664 152.974 7.094 1.00 24.43 211 LEU B N 1
ATOM 9338 C CA . LEU C 1 211 ? 101.940 153.044 8.526 1.00 24.63 211 LEU B CA 1
ATOM 9339 C C . LEU C 1 211 ? 101.547 154.391 9.126 1.00 24.44 211 LEU B C 1
ATOM 9340 O O . LEU C 1 211 ? 101.863 155.442 8.579 1.00 21.67 211 LEU B O 1
ATOM 9345 N N . LEU C 1 212 ? 100.838 154.352 10.248 1.00 24.40 212 LEU B N 1
ATOM 9346 C CA . LEU C 1 212 ? 100.433 155.577 10.924 1.00 24.66 212 LEU B CA 1
ATOM 9347 C C . LEU C 1 212 ? 101.442 155.802 12.054 1.00 26.04 212 LEU B C 1
ATOM 9348 O O . LEU C 1 212 ? 101.391 155.120 13.079 1.00 24.66 212 LEU B O 1
ATOM 9353 N N . ALA C 1 213 ? 102.360 156.744 11.849 1.00 27.86 213 ALA B N 1
ATOM 9354 C CA . ALA C 1 213 ? 103.383 157.071 12.841 1.00 30.42 213 ALA B CA 1
ATOM 9355 C C . ALA C 1 213 ? 102.935 158.266 13.668 1.00 31.97 213 ALA B C 1
ATOM 9356 O O . ALA C 1 213 ? 103.593 159.309 13.694 1.00 34.27 213 ALA B O 1
ATOM 9358 N N . LEU C 1 214 ? 101.802 158.111 14.340 1.00 33.48 214 LEU B N 1
ATOM 9359 C CA . LEU C 1 214 ? 101.255 159.174 15.168 1.00 32.87 214 LEU B CA 1
ATOM 9360 C C . LEU C 1 214 ? 102.078 159.258 16.446 1.00 33.18 214 LEU B C 1
ATOM 9361 O O . LEU C 1 214 ? 102.439 158.235 17.021 1.00 31.72 214 LEU B O 1
ATOM 9366 N N . PRO C 1 215 ? 102.391 160.479 16.907 1.00 34.57 215 PRO B N 1
ATOM 9367 C CA . PRO C 1 215 ? 103.180 160.655 18.134 1.00 35.35 215 PRO B CA 1
ATOM 9368 C C . PRO C 1 215 ? 102.485 160.063 19.372 1.00 35.27 215 PRO B C 1
ATOM 9369 O O . PRO C 1 215 ? 101.263 160.109 19.485 1.00 33.75 215 PRO B O 1
ATOM 9373 N N . ARG C 1 216 ? 103.285 159.520 20.289 1.00 35.88 216 ARG B N 1
ATOM 9374 C CA . ARG C 1 216 ? 102.811 158.877 21.518 1.00 37.40 216 ARG B CA 1
ATOM 9375 C C . ARG C 1 216 ? 101.793 159.629 22.382 1.00 37.32 216 ARG B C 1
ATOM 9376 O O . ARG C 1 216 ? 100.725 159.094 22.686 1.00 37.29 216 ARG B O 1
ATOM 9384 N N . GLU C 1 217 ? 102.116 160.857 22.779 1.00 37.09 217 GLU B N 1
ATOM 9385 C CA . GLU C 1 217 ? 101.225 161.650 23.627 1.00 36.50 217 GLU B CA 1
ATOM 9386 C C . GLU C 1 217 ? 99.819 161.793 23.052 1.00 35.17 217 GLU B C 1
ATOM 9387 O O . GLU C 1 217 ? 98.830 161.541 23.742 1.00 32.51 217 GLU B O 1
ATOM 9393 N N . PRO C 1 218 ? 99.705 162.228 21.789 1.00 34.27 218 PRO B N 1
ATOM 9394 C CA . PRO C 1 218 ? 98.367 162.368 21.202 1.00 33.49 218 PRO B CA 1
ATOM 9395 C C . PRO C 1 218 ? 97.693 160.998 21.105 1.00 31.77 218 PRO B C 1
ATOM 9396 O O . PRO C 1 218 ? 96.483 160.874 21.299 1.00 31.97 218 PRO B O 1
ATOM 9400 N N . LEU C 1 219 ? 98.492 159.973 20.812 1.00 28.26 219 LEU B N 1
ATOM 9401 C CA . LEU C 1 219 ? 97.987 158.607 20.682 1.00 27.04 219 LEU B CA 1
ATOM 9402 C C . LEU C 1 219 ? 97.272 158.163 21.949 1.00 24.79 219 LEU B C 1
ATOM 9403 O O . LEU C 1 219 ? 96.153 157.645 21.890 1.00 22.18 219 LEU B O 1
ATOM 9408 N N . LEU C 1 220 ? 97.931 158.353 23.089 1.00 23.30 220 LEU B N 1
ATOM 9409 C CA . LEU C 1 220 ? 97.360 157.970 24.377 1.00 22.73 220 LEU B CA 1
ATOM 9410 C C . LEU C 1 220 ? 96.094 158.754 24.658 1.00 22.94 220 LEU B C 1
ATOM 9411 O O . LEU C 1 220 ? 95.130 158.217 25.211 1.00 23.03 220 LEU B O 1
ATOM 9416 N N . ALA C 1 221 ? 96.089 160.022 24.264 1.00 22.14 221 ALA B N 1
ATOM 9417 C CA . ALA C 1 221 ? 94.919 160.860 24.484 1.00 22.87 221 ALA B CA 1
ATOM 9418 C C . ALA C 1 221 ? 93.725 160.345 23.675 1.00 23.49 221 ALA B C 1
ATOM 9419 O O . ALA C 1 221 ? 92.604 160.318 24.179 1.00 24.12 221 ALA B O 1
ATOM 9421 N N . LEU C 1 222 ? 93.962 159.927 22.432 1.00 21.76 222 LEU B N 1
ATOM 9422 C CA . LEU C 1 222 ? 92.868 159.425 21.603 1.00 20.78 222 LEU B CA 1
ATOM 9423 C C . LEU C 1 222 ? 92.332 158.102 22.159 1.00 20.28 222 LEU B C 1
ATOM 9424 O O . LEU C 1 222 ? 91.120 157.935 22.320 1.00 20.42 222 LEU B O 1
ATOM 9429 N N . ILE C 1 223 ? 93.229 157.172 22.467 1.00 20.54 223 ILE B N 1
ATOM 9430 C CA . ILE C 1 223 ? 92.820 155.886 23.018 1.00 22.37 223 ILE B CA 1
ATOM 9431 C C . ILE C 1 223 ? 91.918 156.122 24.225 1.00 24.14 223 ILE B C 1
ATOM 9432 O O . ILE C 1 223 ? 90.843 155.530 24.333 1.00 23.83 223 ILE B O 1
ATOM 9437 N N . ASP C 1 224 ? 92.355 157.006 25.119 1.00 25.06 224 ASP B N 1
ATOM 9438 C CA . ASP C 1 224 ? 91.591 157.331 26.320 1.00 26.14 224 ASP B CA 1
ATOM 9439 C C . ASP C 1 224 ? 90.193 157.830 25.949 1.00 25.76 224 ASP B C 1
ATOM 9440 O O . ASP C 1 224 ? 89.186 157.354 26.479 1.00 25.63 224 ASP B O 1
ATOM 9445 N N . ARG C 1 225 ? 90.127 158.785 25.031 1.00 25.33 225 ARG B N 1
ATOM 9446 C CA . ARG C 1 225 ? 88.838 159.334 24.634 1.00 26.39 225 ARG B CA 1
ATOM 9447 C C . ARG C 1 225 ? 87.880 158.285 24.053 1.00 24.95 225 ARG B C 1
ATOM 9448 O O . ARG C 1 225 ? 86.704 158.232 24.430 1.00 23.44 225 ARG B O 1
ATOM 9456 N N . TYR C 1 226 ? 88.377 157.447 23.146 1.00 21.75 226 TYR B N 1
ATOM 9457 C CA . TYR C 1 226 ? 87.521 156.441 22.526 1.00 21.27 226 TYR B CA 1
ATOM 9458 C C . TYR C 1 226 ? 87.094 155.283 23.426 1.00 21.61 226 TYR B C 1
ATOM 9459 O O . TYR C 1 226 ? 86.006 154.738 23.245 1.00 22.55 226 TYR B O 1
ATOM 9468 N N . LEU C 1 227 ? 87.927 154.899 24.387 1.00 21.97 227 LEU B N 1
ATOM 9469 C CA . LEU C 1 227 ? 87.550 153.813 25.287 1.00 23.86 227 LEU B CA 1
ATOM 9470 C C . LEU C 1 227 ? 86.559 154.272 26.351 1.00 25.15 227 LEU B C 1
ATOM 9471 O O . LEU C 1 227 ? 85.817 153.462 26.892 1.00 25.86 227 LEU B O 1
ATOM 9476 N N . ASN C 1 228 ? 86.543 155.570 26.644 1.00 27.29 228 ASN B N 1
ATOM 9477 C CA . ASN C 1 228 ? 85.633 156.104 27.651 1.00 31.03 228 ASN B CA 1
ATOM 9478 C C . ASN C 1 228 ? 84.318 156.633 27.080 1.00 33.33 228 ASN B C 1
ATOM 9479 O O . ASN C 1 228 ? 83.310 156.672 27.784 1.00 35.04 228 ASN B O 1
ATOM 9484 N N . ALA C 1 229 ? 84.321 157.043 25.815 1.00 34.23 229 ALA B N 1
ATOM 9485 C CA . ALA C 1 229 ? 83.111 157.571 25.195 1.00 34.83 229 ALA B CA 1
ATOM 9486 C C . ALA C 1 229 ? 81.946 156.601 25.373 1.00 35.45 229 ALA B C 1
ATOM 9487 O O . ALA C 1 229 ? 80.880 156.987 25.851 1.00 35.54 229 ALA B O 1
ATOM 9489 N N . PRO C 1 230 ? 82.136 155.324 24.997 1.00 35.81 230 PRO B N 1
ATOM 9490 C CA . PRO C 1 230 ? 81.069 154.327 25.137 1.00 35.98 230 PRO B CA 1
ATOM 9491 C C . PRO C 1 230 ? 80.532 154.235 26.570 1.00 36.50 230 PRO B C 1
ATOM 9492 O O . PRO C 1 230 ? 79.344 154.002 26.782 1.00 37.04 230 PRO B O 1
ATOM 9496 N N . LEU C 1 231 ? 81.412 154.418 27.551 1.00 36.41 231 LEU B N 1
ATOM 9497 C CA . LEU C 1 231 ? 81.007 154.349 28.948 1.00 36.85 231 LEU B CA 1
ATOM 9498 C C . LEU C 1 231 ? 80.216 155.575 29.378 1.00 37.28 231 LEU B C 1
ATOM 9499 O O . LEU C 1 231 ? 79.347 155.488 30.238 1.00 36.39 231 LEU B O 1
ATOM 9504 N N . GLU C 1 232 ? 80.521 156.714 28.773 1.00 39.90 232 GLU B N 1
ATOM 9505 C CA . GLU C 1 232 ? 79.838 157.955 29.095 1.00 42.64 232 GLU B CA 1
ATOM 9506 C C . GLU C 1 232 ? 78.401 157.932 28.574 1.00 43.72 232 GLU B C 1
ATOM 9507 O O . GLU C 1 232 ? 77.539 158.650 29.082 1.00 45.07 232 GLU B O 1
ATOM 9513 N N . ASP C 1 233 ? 78.152 157.099 27.562 1.00 44.47 233 ASP B N 1
ATOM 9514 C CA . ASP C 1 233 ? 76.825 156.947 26.948 1.00 44.37 233 ASP B CA 1
ATOM 9515 C C . ASP C 1 233 ? 75.928 156.033 27.782 1.00 43.39 233 ASP B C 1
ATOM 9516 O O . ASP C 1 233 ? 74.720 156.244 27.865 1.00 43.48 233 ASP B O 1
ATOM 9521 N N . LEU C 1 234 ? 76.524 155.014 28.389 1.00 42.81 234 LEU B N 1
ATOM 9522 C CA . LEU C 1 234 ? 75.775 154.065 29.201 1.00 42.87 234 LEU B CA 1
ATOM 9523 C C . LEU C 1 234 ? 75.597 154.501 30.651 1.00 42.53 234 LEU B C 1
ATOM 9524 O O . LEU C 1 234 ? 74.567 154.217 31.265 1.00 41.98 234 LEU B O 1
ATOM 9529 N N . ALA C 1 235 ? 76.600 155.183 31.195 1.00 41.56 235 ALA B N 1
ATOM 9530 C CA . ALA C 1 235 ? 76.564 155.643 32.582 1.00 42.64 235 ALA B CA 1
ATOM 9531 C C . ALA C 1 235 ? 75.265 156.348 32.977 1.00 42.69 235 ALA B C 1
ATOM 9532 O O . ALA C 1 235 ? 74.668 156.032 34.005 1.00 41.46 235 ALA B O 1
ATOM 9534 N N . PRO C 1 236 ? 74.804 157.305 32.157 1.00 43.60 236 PRO B N 1
ATOM 9535 C CA . PRO C 1 236 ? 73.573 158.039 32.455 1.00 45.35 236 PRO B CA 1
ATOM 9536 C C . PRO C 1 236 ? 72.323 157.180 32.628 1.00 46.81 236 PRO B C 1
ATOM 9537 O O . PRO C 1 236 ? 71.349 157.623 33.237 1.00 47.62 236 PRO B O 1
ATOM 9541 N N . ARG C 1 237 ? 72.346 155.957 32.108 1.00 47.73 237 ARG B N 1
ATOM 9542 C CA . ARG C 1 237 ? 71.175 155.091 32.198 1.00 48.83 237 ARG B CA 1
ATOM 9543 C C . ARG C 1 237 ? 71.392 153.736 32.867 1.00 48.17 237 ARG B C 1
ATOM 9544 O O . ARG C 1 237 ? 70.587 152.817 32.701 1.00 48.37 237 ARG B O 1
ATOM 9552 N N . PHE C 1 238 ? 72.470 153.617 33.632 1.00 46.90 238 PHE B N 1
ATOM 9553 C CA . PHE C 1 238 ? 72.775 152.373 34.329 1.00 46.30 238 PHE B CA 1
ATOM 9554 C C . PHE C 1 238 ? 73.600 152.619 35.590 1.00 45.31 238 PHE B C 1
ATOM 9555 O O . PHE C 1 238 ? 74.595 153.344 35.563 1.00 44.46 238 PHE B O 1
ATOM 9563 N N . ASP C 1 239 ? 73.180 152.004 36.691 1.00 44.34 239 ASP B N 1
ATOM 9564 C CA . ASP C 1 239 ? 73.866 152.148 37.969 1.00 43.56 239 ASP B CA 1
ATOM 9565 C C . ASP C 1 239 ? 74.797 150.968 38.203 1.00 41.65 239 ASP B C 1
ATOM 9566 O O . ASP C 1 239 ? 75.856 151.104 38.811 1.00 40.46 239 ASP B O 1
ATOM 9571 N N . THR C 1 240 ? 74.378 149.805 37.724 1.00 39.23 240 THR B N 1
ATOM 9572 C CA . THR C 1 240 ? 75.151 148.589 37.880 1.00 37.32 240 THR B CA 1
ATOM 9573 C C . THR C 1 240 ? 75.495 148.023 36.507 1.00 36.84 240 THR B C 1
ATOM 9574 O O . THR C 1 240 ? 74.672 148.048 35.593 1.00 37.65 240 THR B O 1
ATOM 9578 N N . VAL C 1 241 ? 76.719 147.526 36.366 1.00 35.38 241 VAL B N 1
ATOM 9579 C CA . VAL C 1 241 ? 77.180 146.939 35.112 1.00 33.06 241 VAL B CA 1
ATOM 9580 C C . VAL C 1 241 ? 77.933 145.643 35.400 1.00 30.88 241 VAL B C 1
ATOM 9581 O O . VAL C 1 241 ? 78.631 145.523 36.410 1.00 30.83 241 VAL B O 1
ATOM 9585 N N . GLY C 1 242 ? 77.777 144.667 34.517 1.00 28.49 242 GLY B N 1
ATOM 9586 C CA . GLY C 1 242 ? 78.471 143.409 34.701 1.00 28.05 242 GLY B CA 1
ATOM 9587 C C . GLY C 1 242 ? 79.706 143.402 33.824 1.00 29.11 242 GLY B C 1
ATOM 9588 O O . GLY C 1 242 ? 79.721 144.047 32.777 1.00 29.05 242 GLY B O 1
ATOM 9589 N N . ILE C 1 243 ? 80.742 142.683 34.247 1.00 29.89 243 ILE B N 1
ATOM 9590 C CA . ILE C 1 243 ? 81.979 142.599 33.484 1.00 30.55 243 ILE B CA 1
ATOM 9591 C C . ILE C 1 243 ? 82.552 141.188 33.577 1.00 31.75 243 ILE B C 1
ATOM 9592 O O . ILE C 1 243 ? 82.741 140.662 34.674 1.00 32.05 243 ILE B O 1
ATOM 9597 N N . PRO C 1 244 ? 82.807 140.544 32.427 1.00 32.33 244 PRO B N 1
ATOM 9598 C CA . PRO C 1 244 ? 83.377 139.192 32.425 1.00 32.90 244 PRO B CA 1
ATOM 9599 C C . PRO C 1 244 ? 84.878 139.361 32.683 1.00 34.00 244 PRO B C 1
ATOM 9600 O O . PRO C 1 244 ? 85.639 139.648 31.758 1.00 33.10 244 PRO B O 1
ATOM 9604 N N . LEU C 1 245 ? 85.289 139.199 33.939 1.00 35.38 245 LEU B N 1
ATOM 9605 C CA . LEU C 1 245 ? 86.688 139.360 34.329 1.00 36.85 245 LEU B CA 1
ATOM 9606 C C . LEU C 1 245 ? 87.508 138.085 34.217 1.00 37.51 245 LEU B C 1
ATOM 9607 O O . LEU C 1 245 ? 87.248 137.106 34.916 1.00 37.93 245 LEU B O 1
ATOM 9612 N N . SER C 1 246 ? 88.514 138.112 33.349 1.00 38.72 246 SER B N 1
ATOM 9613 C CA . SER C 1 246 ? 89.387 136.962 33.140 1.00 39.67 246 SER B CA 1
ATOM 9614 C C . SER C 1 246 ? 90.754 137.226 33.759 1.00 40.26 246 SER B C 1
ATOM 9615 O O . SER C 1 246 ? 91.669 136.417 33.620 1.00 40.52 246 SER B O 1
ATOM 9618 N N . GLY C 1 247 ? 90.894 138.370 34.421 1.00 39.71 247 GLY B N 1
ATOM 9619 C CA . GLY C 1 247 ? 92.165 138.712 35.029 1.00 38.42 247 GLY B CA 1
ATOM 9620 C C . GLY C 1 247 ? 93.160 139.184 33.984 1.00 38.04 247 GLY B C 1
ATOM 9621 O O . GLY C 1 247 ? 94.287 139.562 34.310 1.00 38.26 247 GLY B O 1
ATOM 9622 N N . GLY C 1 248 ? 92.742 139.158 32.722 1.00 35.73 248 GLY B N 1
ATOM 9623 C CA . GLY C 1 248 ? 93.610 139.595 31.648 1.00 32.13 248 GLY B CA 1
ATOM 9624 C C . GLY C 1 248 ? 93.591 141.101 31.504 1.00 30.40 248 GLY B C 1
ATOM 9625 O O . GLY C 1 248 ? 92.649 141.767 31.936 1.00 30.43 248 GLY B O 1
ATOM 9626 N N . LEU C 1 249 ? 94.635 141.640 30.889 1.00 29.06 249 LEU B N 1
ATOM 9627 C CA . LEU C 1 249 ? 94.751 143.077 30.683 1.00 28.55 249 LEU B CA 1
ATOM 9628 C C . LEU C 1 249 ? 93.488 143.702 30.075 1.00 27.30 249 LEU B C 1
ATOM 9629 O O . LEU C 1 249 ? 92.995 144.711 30.577 1.00 26.49 249 LEU B O 1
ATOM 9634 N N . ASP C 1 250 ? 92.956 143.098 29.012 1.00 27.31 250 ASP B N 1
ATOM 9635 C CA . ASP C 1 250 ? 91.760 143.634 28.348 1.00 27.32 250 ASP B CA 1
ATOM 9636 C C . ASP C 1 250 ? 90.568 143.827 29.305 1.00 24.85 250 ASP B C 1
ATOM 9637 O O . ASP C 1 250 ? 90.156 144.960 29.563 1.00 22.54 250 ASP B O 1
ATOM 9642 N N . SER C 1 251 ? 90.018 142.734 29.833 1.00 24.94 251 SER B N 1
ATOM 9643 C CA . SER C 1 251 ? 88.878 142.840 30.751 1.00 26.19 251 SER B CA 1
ATOM 9644 C C . SER C 1 251 ? 89.210 143.663 32.003 1.00 24.75 251 SER B C 1
ATOM 9645 O O . SER C 1 251 ? 88.362 144.390 32.514 1.00 25.12 251 SER B O 1
ATOM 9648 N N . SER C 1 252 ? 90.445 143.565 32.485 1.00 25.13 252 SER B N 1
ATOM 9649 C CA . SER C 1 252 ? 90.845 144.324 33.672 1.00 25.81 252 SER B CA 1
ATOM 9650 C C . SER C 1 252 ? 90.806 145.835 33.412 1.00 25.31 252 SER B C 1
ATOM 9651 O O . SER C 1 252 ? 90.320 146.604 34.244 1.00 25.19 252 SER B O 1
ATOM 9654 N N . LEU C 1 253 ? 91.306 146.256 32.254 1.00 24.39 253 LEU B N 1
ATOM 9655 C CA . LEU C 1 253 ? 91.291 147.666 31.906 1.00 23.74 253 LEU B CA 1
ATOM 9656 C C . LEU C 1 253 ? 89.847 148.175 31.834 1.00 24.02 253 LEU B C 1
ATOM 9657 O O . LEU C 1 253 ? 89.524 149.228 32.387 1.00 21.92 253 LEU B O 1
ATOM 9662 N N . VAL C 1 254 ? 88.972 147.426 31.166 1.00 24.76 254 VAL B N 1
ATOM 9663 C CA . VAL C 1 254 ? 87.571 147.843 31.044 1.00 24.61 254 VAL B CA 1
ATOM 9664 C C . VAL C 1 254 ? 86.945 147.973 32.426 1.00 24.40 254 VAL B C 1
ATOM 9665 O O . VAL C 1 254 ? 86.144 148.875 32.669 1.00 25.55 254 VAL B O 1
ATOM 9669 N N . THR C 1 255 ? 87.306 147.067 33.328 1.00 24.60 255 THR B N 1
ATOM 9670 C CA . THR C 1 255 ? 86.780 147.108 34.693 1.00 26.82 255 THR B CA 1
ATOM 9671 C C . THR C 1 255 ? 87.296 148.369 35.412 1.00 26.94 255 THR B C 1
ATOM 9672 O O . THR C 1 255 ? 86.541 149.050 36.103 1.00 28.17 255 THR B O 1
ATOM 9676 N N . ALA C 1 256 ? 88.580 148.672 35.228 1.00 26.37 256 ALA B N 1
ATOM 9677 C CA . ALA C 1 256 ? 89.205 149.845 35.833 1.00 26.30 256 ALA B CA 1
ATOM 9678 C C . ALA C 1 256 ? 88.521 151.133 35.381 1.00 27.08 256 ALA B C 1
ATOM 9679 O O . ALA C 1 256 ? 88.257 152.029 36.186 1.00 27.99 256 ALA B O 1
ATOM 9681 N N . LEU C 1 257 ? 88.245 151.240 34.088 1.00 27.33 257 LEU B N 1
ATOM 9682 C CA . LEU C 1 257 ? 87.586 152.434 33.574 1.00 29.17 257 LEU B CA 1
ATOM 9683 C C . LEU C 1 257 ? 86.136 152.480 34.022 1.00 30.09 257 LEU B C 1
ATOM 9684 O O . LEU C 1 257 ? 85.634 153.530 34.416 1.00 30.80 257 LEU B O 1
ATOM 9689 N N . ALA C 1 258 ? 85.463 151.336 33.972 1.00 30.85 258 ALA B N 1
ATOM 9690 C CA . ALA C 1 258 ? 84.065 151.266 34.380 1.00 32.53 258 ALA B CA 1
ATOM 9691 C C . ALA C 1 258 ? 83.879 151.726 35.825 1.00 32.24 258 ALA B C 1
ATOM 9692 O O . ALA C 1 258 ? 82.914 152.412 36.141 1.00 31.60 258 ALA B O 1
ATOM 9694 N N . SER C 1 259 ? 84.806 151.348 36.699 1.00 34.62 259 SER B N 1
ATOM 9695 C CA . SER C 1 259 ? 84.711 151.719 38.107 1.00 35.90 259 SER B CA 1
ATOM 9696 C C . SER C 1 259 ? 84.690 153.226 38.309 1.00 36.51 259 SER B C 1
ATOM 9697 O O . SER C 1 259 ? 84.371 153.700 39.390 1.00 38.24 259 SER B O 1
ATOM 9700 N N . ARG C 1 260 ? 85.034 153.978 37.273 1.00 38.81 260 ARG B N 1
ATOM 9701 C CA . ARG C 1 260 ? 85.065 155.429 37.373 1.00 40.08 260 ARG B CA 1
ATOM 9702 C C . ARG C 1 260 ? 83.845 156.041 36.689 1.00 40.47 260 ARG B C 1
ATOM 9703 O O . ARG C 1 260 ? 83.711 157.261 36.618 1.00 40.51 260 ARG B O 1
ATOM 9711 N N . HIS C 1 261 ? 82.950 155.187 36.200 1.00 39.92 261 HIS B N 1
ATOM 9712 C CA . HIS C 1 261 ? 81.748 155.642 35.502 1.00 40.00 261 HIS B CA 1
ATOM 9713 C C . HIS C 1 261 ? 80.442 155.173 36.131 1.00 40.35 261 HIS B C 1
ATOM 9714 O O . HIS C 1 261 ? 79.451 155.897 36.120 1.00 39.04 261 HIS B O 1
ATOM 9721 N N . PHE C 1 262 ? 80.441 153.958 36.668 1.00 41.51 262 PHE B N 1
ATOM 9722 C CA . PHE C 1 262 ? 79.243 153.409 37.282 1.00 42.22 262 PHE B CA 1
ATOM 9723 C C . PHE C 1 262 ? 79.390 153.218 38.786 1.00 44.03 262 PHE B C 1
ATOM 9724 O O . PHE C 1 262 ? 80.490 152.979 39.296 1.00 43.84 262 PHE B O 1
ATOM 9732 N N . LYS C 1 263 ? 78.262 153.311 39.483 1.00 45.10 263 LYS B N 1
ATOM 9733 C CA . LYS C 1 263 ? 78.223 153.148 40.927 1.00 46.45 263 LYS B CA 1
ATOM 9734 C C . LYS C 1 263 ? 78.655 151.752 41.362 1.00 46.06 263 LYS B C 1
ATOM 9735 O O . LYS C 1 263 ? 79.583 151.604 42.155 1.00 46.75 263 LYS B O 1
ATOM 9741 N N . LYS C 1 264 ? 77.975 150.731 40.847 1.00 45.63 264 LYS B N 1
ATOM 9742 C CA . LYS C 1 264 ? 78.288 149.351 41.205 1.00 43.98 264 LYS B CA 1
ATOM 9743 C C . LYS C 1 264 ? 78.790 148.537 40.015 1.00 43.04 264 LYS B C 1
ATOM 9744 O O . LYS C 1 264 ? 78.318 148.706 38.891 1.00 42.88 264 LYS B O 1
ATOM 9750 N N . LEU C 1 265 ? 79.751 147.654 40.275 1.00 41.24 265 LEU B N 1
ATOM 9751 C CA . LEU C 1 265 ? 80.324 146.801 39.239 1.00 39.82 265 LEU B CA 1
ATOM 9752 C C . LEU C 1 265 ? 80.279 145.330 39.647 1.00 39.46 265 LEU B C 1
ATOM 9753 O O . LEU C 1 265 ? 80.760 144.959 40.720 1.00 39.69 265 LEU B O 1
ATOM 9758 N N . ASN C 1 266 ? 79.694 144.496 38.791 1.00 37.82 266 ASN B N 1
ATOM 9759 C CA . ASN C 1 266 ? 79.605 143.062 39.052 1.00 35.31 266 ASN B CA 1
ATOM 9760 C C . ASN C 1 266 ? 80.574 142.322 38.152 1.00 34.05 266 ASN B C 1
ATOM 9761 O O . ASN C 1 266 ? 80.381 142.254 36.946 1.00 34.71 266 ASN B O 1
ATOM 9766 N N . THR C 1 267 ? 81.621 141.764 38.734 1.00 32.31 267 THR B N 1
ATOM 9767 C CA . THR C 1 267 ? 82.587 141.042 37.933 1.00 31.62 267 THR B CA 1
ATOM 9768 C C . THR C 1 267 ? 82.339 139.543 38.003 1.00 31.05 267 THR B C 1
ATOM 9769 O O . THR C 1 267 ? 82.144 138.983 39.081 1.00 31.40 267 THR B O 1
ATOM 9773 N N . TYR C 1 268 ? 82.344 138.898 36.842 1.00 29.93 268 TYR B N 1
ATOM 9774 C CA . TYR C 1 268 ? 82.114 137.467 36.775 1.00 29.02 268 TYR B CA 1
ATOM 9775 C C . TYR C 1 268 ? 83.309 136.759 36.151 1.00 30.53 268 TYR B C 1
ATOM 9776 O O . TYR C 1 268 ? 83.862 137.213 35.148 1.00 32.00 268 TYR B O 1
ATOM 9785 N N . SER C 1 269 ? 83.703 135.641 36.747 1.00 30.91 269 SER B N 1
ATOM 9786 C CA . SER C 1 269 ? 84.832 134.874 36.241 1.00 33.08 269 SER B CA 1
ATOM 9787 C C . SER C 1 269 ? 84.469 133.393 36.185 1.00 34.51 269 SER B C 1
ATOM 9788 O O . SER C 1 269 ? 83.711 132.901 37.019 1.00 33.09 269 SER B O 1
ATOM 9791 N N . ILE C 1 270 ? 84.995 132.684 35.192 1.00 37.42 270 ILE B N 1
ATOM 9792 C CA . ILE C 1 270 ? 84.711 131.259 35.058 1.00 41.15 270 ILE B CA 1
ATOM 9793 C C . ILE C 1 270 ? 85.967 130.497 34.659 1.00 43.57 270 ILE B C 1
ATOM 9794 O O . ILE C 1 270 ? 86.889 131.058 34.072 1.00 41.70 270 ILE B O 1
ATOM 9799 N N . GLY C 1 271 ? 86.003 129.214 34.991 1.00 48.08 271 GLY B N 1
ATOM 9800 C CA . GLY C 1 271 ? 87.161 128.414 34.655 1.00 52.95 271 GLY B CA 1
ATOM 9801 C C . GLY C 1 271 ? 86.791 126.954 34.568 1.00 57.36 271 GLY B C 1
ATOM 9802 O O . GLY C 1 271 ? 85.812 126.522 35.176 1.00 57.63 271 GLY B O 1
ATOM 9803 N N . THR C 1 272 ? 87.577 126.200 33.807 1.00 61.17 272 THR B N 1
ATOM 9804 C CA . THR C 1 272 ? 87.353 124.775 33.618 1.00 65.11 272 THR B CA 1
ATOM 9805 C C . THR C 1 272 ? 88.150 123.969 34.646 1.00 67.39 272 THR B C 1
ATOM 9806 O O . THR C 1 272 ? 88.931 124.531 35.422 1.00 67.89 272 THR B O 1
ATOM 9810 N N . GLU C 1 273 ? 87.943 122.655 34.655 1.00 69.12 273 GLU B N 1
ATOM 9811 C CA . GLU C 1 273 ? 88.645 121.776 35.586 1.00 70.68 273 GLU B CA 1
ATOM 9812 C C . GLU C 1 273 ? 90.076 121.509 35.126 1.00 70.95 273 GLU B C 1
ATOM 9813 O O . GLU C 1 273 ? 90.871 120.905 35.849 1.00 71.17 273 GLU B O 1
ATOM 9819 N N . LEU C 1 274 ? 90.398 121.973 33.921 1.00 71.02 274 LEU B N 1
ATOM 9820 C CA . LEU C 1 274 ? 91.734 121.804 33.353 1.00 70.29 274 LEU B CA 1
ATOM 9821 C C . LEU C 1 274 ? 92.631 122.967 33.777 1.00 69.86 274 LEU B C 1
ATOM 9822 O O . LEU C 1 274 ? 93.843 122.807 33.932 1.00 70.21 274 LEU B O 1
ATOM 9827 N N . SER C 1 275 ? 92.024 124.134 33.965 1.00 68.48 275 SER B N 1
ATOM 9828 C CA . SER C 1 275 ? 92.753 125.331 34.368 1.00 67.59 275 SER B CA 1
ATOM 9829 C C . SER C 1 275 ? 91.781 126.486 34.590 1.00 66.16 275 SER B C 1
ATOM 9830 O O . SER C 1 275 ? 90.577 126.344 34.376 1.00 65.68 275 SER B O 1
ATOM 9833 N N . ASN C 1 276 ? 92.307 127.628 35.017 1.00 64.64 276 ASN B N 1
ATOM 9834 C CA . ASN C 1 276 ? 91.479 128.801 35.266 1.00 63.41 276 ASN B CA 1
ATOM 9835 C C . ASN C 1 276 ? 92.351 130.039 35.420 1.00 62.30 276 ASN B C 1
ATOM 9836 O O . ASN C 1 276 ? 93.572 129.967 35.299 1.00 61.98 276 ASN B O 1
ATOM 9841 N N . GLU C 1 277 ? 91.711 131.168 35.703 1.00 61.07 277 GLU B N 1
ATOM 9842 C CA . GLU C 1 277 ? 92.409 132.433 35.868 1.00 59.37 277 GLU B CA 1
ATOM 9843 C C . GLU C 1 277 ? 91.847 133.163 37.085 1.00 56.99 277 GLU B C 1
ATOM 9844 O O . GLU C 1 277 ? 91.945 134.386 37.184 1.00 57.61 277 GLU B O 1
ATOM 9850 N N . PHE C 1 278 ? 91.257 132.407 38.007 1.00 54.57 278 PHE B N 1
ATOM 9851 C CA . PHE C 1 278 ? 90.658 132.974 39.216 1.00 52.81 278 PHE B CA 1
ATOM 9852 C C . PHE C 1 278 ? 91.663 133.746 40.064 1.00 51.67 278 PHE B C 1
ATOM 9853 O O . PHE C 1 278 ? 91.304 134.695 40.761 1.00 50.68 278 PHE B O 1
ATOM 9861 N N . GLU C 1 279 ? 92.922 133.330 39.999 1.00 50.78 279 GLU B N 1
ATOM 9862 C CA . GLU C 1 279 ? 93.987 133.976 40.753 1.00 50.36 279 GLU B CA 1
ATOM 9863 C C . GLU C 1 279 ? 94.180 135.447 40.364 1.00 48.75 279 GLU B C 1
ATOM 9864 O O . GLU C 1 279 ? 94.177 136.327 41.226 1.00 48.28 279 GLU B O 1
ATOM 9870 N N . PHE C 1 280 ? 94.336 135.711 39.069 1.00 46.81 280 PHE B N 1
ATOM 9871 C CA . PHE C 1 280 ? 94.547 137.074 38.578 1.00 45.08 280 PHE B CA 1
ATOM 9872 C C . PHE C 1 280 ? 93.280 137.921 38.602 1.00 43.15 280 PHE B C 1
ATOM 9873 O O . PHE C 1 280 ? 93.330 139.128 38.843 1.00 41.36 280 PHE B O 1
ATOM 9881 N N . SER C 1 281 ? 92.144 137.284 38.354 1.00 41.75 281 SER B N 1
ATOM 9882 C CA . SER C 1 281 ? 90.880 137.996 38.348 1.00 39.93 281 SER B CA 1
ATOM 9883 C C . SER C 1 281 ? 90.514 138.476 39.743 1.00 37.89 281 SER B C 1
ATOM 9884 O O . SER C 1 281 ? 90.007 139.580 39.905 1.00 36.49 281 SER B O 1
ATOM 9887 N N . GLN C 1 282 ? 90.767 137.647 40.751 1.00 38.68 282 GLN B N 1
ATOM 9888 C CA . GLN C 1 282 ? 90.455 138.023 42.128 1.00 39.14 282 GLN B CA 1
ATOM 9889 C C . GLN C 1 282 ? 91.253 139.267 42.510 1.00 37.69 282 GLN B C 1
ATOM 9890 O O . GLN C 1 282 ? 90.763 140.127 43.243 1.00 37.76 282 GLN B O 1
ATOM 9896 N N . GLN C 1 283 ? 92.474 139.370 41.993 1.00 36.39 283 GLN B N 1
ATOM 9897 C CA . GLN C 1 283 ? 93.324 140.526 42.271 1.00 35.49 283 GLN B CA 1
ATOM 9898 C C . GLN C 1 283 ? 92.719 141.842 41.799 1.00 34.16 283 GLN B C 1
ATOM 9899 O O . GLN C 1 283 ? 92.830 142.856 42.487 1.00 35.84 283 GLN B O 1
ATOM 9905 N N . VAL C 1 284 ? 92.099 141.836 40.622 1.00 32.04 284 VAL B N 1
ATOM 9906 C CA . VAL C 1 284 ? 91.484 143.052 40.093 1.00 31.37 284 VAL B CA 1
ATOM 9907 C C . VAL C 1 284 ? 90.235 143.388 40.899 1.00 31.01 284 VAL B C 1
ATOM 9908 O O . VAL C 1 284 ? 90.027 144.537 41.266 1.00 31.57 284 VAL B O 1
ATOM 9912 N N . ALA C 1 285 ? 89.405 142.387 41.176 1.00 32.52 285 ALA B N 1
ATOM 9913 C CA . ALA C 1 285 ? 88.188 142.625 41.948 1.00 34.38 285 ALA B CA 1
ATOM 9914 C C . ALA C 1 285 ? 88.546 143.281 43.282 1.00 34.84 285 ALA B C 1
ATOM 9915 O O . ALA C 1 285 ? 87.939 144.274 43.680 1.00 34.15 285 ALA B O 1
ATOM 9917 N N . ASP C 1 286 ? 89.537 142.720 43.967 1.00 35.15 286 ASP B N 1
ATOM 9918 C CA . ASP C 1 286 ? 89.975 143.264 45.246 1.00 36.55 286 ASP B CA 1
ATOM 9919 C C . ASP C 1 286 ? 90.507 144.680 45.058 1.00 37.03 286 ASP B C 1
ATOM 9920 O O . ASP C 1 286 ? 90.092 145.608 45.753 1.00 36.20 286 ASP B O 1
ATOM 9925 N N . ALA C 1 287 ? 91.416 144.842 44.104 1.00 36.99 287 ALA B N 1
ATOM 9926 C CA . ALA C 1 287 ? 92.009 146.145 43.832 1.00 38.69 287 ALA B CA 1
ATOM 9927 C C . ALA C 1 287 ? 90.972 147.240 43.597 1.00 39.11 287 ALA B C 1
ATOM 9928 O O . ALA C 1 287 ? 91.117 148.353 44.103 1.00 40.59 287 ALA B O 1
ATOM 9930 N N . LEU C 1 288 ? 89.931 146.927 42.831 1.00 39.75 288 LEU B N 1
ATOM 9931 C CA . LEU C 1 288 ? 88.886 147.905 42.521 1.00 39.90 288 LEU B CA 1
ATOM 9932 C C . LEU C 1 288 ? 87.660 147.765 43.415 1.00 39.40 288 LEU B C 1
ATOM 9933 O O . LEU C 1 288 ? 86.728 148.567 43.333 1.00 39.11 288 LEU B O 1
ATOM 9938 N N . GLY C 1 289 ? 87.669 146.744 44.267 1.00 38.84 289 GLY B N 1
ATOM 9939 C CA . GLY C 1 289 ? 86.555 146.515 45.168 1.00 38.14 289 GLY B CA 1
ATOM 9940 C C . GLY C 1 289 ? 85.231 146.391 44.443 1.00 38.34 289 GLY B C 1
ATOM 9941 O O . GLY C 1 289 ? 84.350 147.241 44.579 1.00 37.56 289 GLY B O 1
ATOM 9942 N N . THR C 1 290 ? 85.088 145.325 43.670 1.00 37.30 290 THR B N 1
ATOM 9943 C CA . THR C 1 290 ? 83.865 145.101 42.918 1.00 38.68 290 THR B CA 1
ATOM 9944 C C . THR C 1 290 ? 83.184 143.828 43.407 1.00 39.36 290 THR B C 1
ATOM 9945 O O . THR C 1 290 ? 83.837 142.924 43.934 1.00 38.97 290 THR B O 1
ATOM 9949 N N . HIS C 1 291 ? 81.870 143.762 43.227 1.00 40.15 291 HIS B N 1
ATOM 9950 C CA . HIS C 1 291 ? 81.106 142.587 43.625 1.00 40.85 291 HIS B CA 1
ATOM 9951 C C . HIS C 1 291 ? 81.548 141.457 42.697 1.00 40.55 291 HIS B C 1
ATOM 9952 O O . HIS C 1 291 ? 81.026 141.310 41.594 1.00 40.75 291 HIS B O 1
ATOM 9959 N N . HIS C 1 292 ? 82.512 140.665 43.151 1.00 39.66 292 HIS B N 1
ATOM 9960 C CA . HIS C 1 292 ? 83.055 139.565 42.363 1.00 39.84 292 HIS B CA 1
ATOM 9961 C C . HIS C 1 292 ? 82.319 138.245 42.586 1.00 40.84 292 HIS B C 1
ATOM 9962 O O . HIS C 1 292 ? 81.693 138.049 43.623 1.00 40.86 292 HIS B O 1
ATOM 9969 N N . GLN C 1 293 ? 82.397 137.348 41.603 1.00 42.04 293 GLN B N 1
ATOM 9970 C CA . GLN C 1 293 ? 81.765 136.028 41.689 1.00 42.77 293 GLN B CA 1
ATOM 9971 C C . GLN C 1 293 ? 82.527 135.016 40.846 1.00 42.52 293 GLN B C 1
ATOM 9972 O O . GLN C 1 293 ? 82.939 135.311 39.729 1.00 42.65 293 GLN B O 1
ATOM 9978 N N . MET C 1 294 ? 82.714 133.822 41.389 1.00 43.96 294 MET B N 1
ATOM 9979 C CA . MET C 1 294 ? 83.424 132.767 40.681 1.00 45.74 294 MET B CA 1
ATOM 9980 C C . MET C 1 294 ? 82.493 131.615 40.367 1.00 45.80 294 MET B C 1
ATOM 9981 O O . MET C 1 294 ? 81.449 131.460 41.002 1.00 47.15 294 MET B O 1
ATOM 9986 N N . LYS C 1 295 ? 82.882 130.799 39.395 1.00 45.89 295 LYS B N 1
ATOM 9987 C CA . LYS C 1 295 ? 82.068 129.662 38.996 1.00 45.89 295 LYS B CA 1
ATOM 9988 C C . LYS C 1 295 ? 82.903 128.727 38.135 1.00 45.30 295 LYS B C 1
ATOM 9989 O O . LYS C 1 295 ? 83.456 129.140 37.114 1.00 44.74 295 LYS B O 1
ATOM 9995 N N . ILE C 1 296 ? 83.002 127.471 38.567 1.00 44.65 296 ILE B N 1
ATOM 9996 C CA . ILE C 1 296 ? 83.769 126.452 37.853 1.00 44.50 296 ILE B CA 1
ATOM 9997 C C . ILE C 1 296 ? 82.841 125.683 36.920 1.00 43.83 296 ILE B C 1
ATOM 9998 O O . ILE C 1 296 ? 81.944 124.960 37.358 1.00 43.93 296 ILE B O 1
ATOM 10003 N N . LEU C 1 297 ? 83.060 125.845 35.625 1.00 43.68 297 LEU B N 1
ATOM 10004 C CA . LEU C 1 297 ? 82.225 125.188 34.638 1.00 44.49 297 LEU B CA 1
ATOM 10005 C C . LEU C 1 297 ? 82.576 123.715 34.435 1.00 45.49 297 LEU B C 1
ATOM 10006 O O . LEU C 1 297 ? 83.745 123.326 34.465 1.00 44.56 297 LEU B O 1
ATOM 10011 N N . SER C 1 298 ? 81.541 122.906 34.231 1.00 46.00 298 SER B N 1
ATOM 10012 C CA . SER C 1 298 ? 81.694 121.478 34.007 1.00 46.42 298 SER B CA 1
ATOM 10013 C C . SER C 1 298 ? 81.698 121.222 32.508 1.00 47.72 298 SER B C 1
ATOM 10014 O O . SER C 1 298 ? 81.235 122.056 31.730 1.00 48.24 298 SER B O 1
ATOM 10017 N N . GLU C 1 299 ? 82.218 120.065 32.112 1.00 48.07 299 GLU B N 1
ATOM 10018 C CA . GLU C 1 299 ? 82.278 119.687 30.706 1.00 49.33 299 GLU B CA 1
ATOM 10019 C C . GLU C 1 299 ? 80.915 119.958 30.051 1.00 49.34 299 GLU B C 1
ATOM 10020 O O . GLU C 1 299 ? 80.838 120.307 28.872 1.00 49.86 299 GLU B O 1
ATOM 10026 N N . THR C 1 300 ? 79.844 119.808 30.826 1.00 47.38 300 THR B N 1
ATOM 10027 C CA . THR C 1 300 ? 78.492 120.030 30.319 1.00 44.89 300 THR B CA 1
ATOM 10028 C C . THR C 1 300 ? 78.182 121.508 30.101 1.00 42.65 300 THR B C 1
ATOM 10029 O O . THR C 1 300 ? 77.725 121.900 29.026 1.00 40.71 300 THR B O 1
ATOM 10033 N N . GLU C 1 301 ? 78.426 122.323 31.123 1.00 40.37 301 GLU B N 1
ATOM 10034 C CA . GLU C 1 301 ? 78.171 123.757 31.034 1.00 38.02 301 GLU B CA 1
ATOM 10035 C C . GLU C 1 301 ? 79.029 124.399 29.959 1.00 35.11 301 GLU B C 1
ATOM 10036 O O . GLU C 1 301 ? 78.607 125.356 29.314 1.00 34.95 301 GLU B O 1
ATOM 10042 N N . VAL C 1 302 ? 80.234 123.868 29.775 1.00 31.47 302 VAL B N 1
ATOM 10043 C CA . VAL C 1 302 ? 81.138 124.382 28.764 1.00 29.92 302 VAL B CA 1
ATOM 10044 C C . VAL C 1 302 ? 80.522 124.181 27.391 1.00 29.39 302 VAL B C 1
ATOM 10045 O O . VAL C 1 302 ? 80.440 125.117 26.597 1.00 27.69 302 VAL B O 1
ATOM 10049 N N . ILE C 1 303 ? 80.087 122.960 27.109 1.00 28.37 303 ILE B N 1
ATOM 10050 C CA . ILE C 1 303 ? 79.476 122.680 25.821 1.00 29.20 303 ILE B CA 1
ATOM 10051 C C . ILE C 1 303 ? 78.159 123.439 25.684 1.00 27.92 303 ILE B C 1
ATOM 10052 O O . ILE C 1 303 ? 77.847 123.952 24.612 1.00 29.72 303 ILE B O 1
ATOM 10057 N N . ASN C 1 304 ? 77.398 123.532 26.769 1.00 26.29 304 ASN B N 1
ATOM 10058 C CA . ASN C 1 304 ? 76.126 124.243 26.730 1.00 26.46 304 ASN B CA 1
ATOM 10059 C C . ASN C 1 304 ? 76.340 125.706 26.330 1.00 25.79 304 ASN B C 1
ATOM 10060 O O . ASN C 1 304 ? 75.480 126.320 25.700 1.00 24.79 304 ASN B O 1
ATOM 10065 N N . GLY C 1 305 ? 77.486 126.265 26.700 1.00 23.78 305 GLY B N 1
ATOM 10066 C CA . GLY C 1 305 ? 77.766 127.641 26.338 1.00 22.45 305 GLY B CA 1
ATOM 10067 C C . GLY C 1 305 ? 77.975 127.767 24.840 1.00 22.40 305 GLY B C 1
ATOM 10068 O O . GLY C 1 305 ? 77.590 128.765 24.222 1.00 23.00 305 GLY B O 1
ATOM 10069 N N . ILE C 1 306 ? 78.585 126.744 24.252 1.00 22.00 306 ILE B N 1
ATOM 10070 C CA . ILE C 1 306 ? 78.850 126.715 22.815 1.00 21.38 306 ILE B CA 1
ATOM 10071 C C . ILE C 1 306 ? 77.567 126.613 21.980 1.00 22.22 306 ILE B C 1
ATOM 10072 O O . ILE C 1 306 ? 77.358 127.399 21.057 1.00 20.43 306 ILE B O 1
ATOM 10077 N N . ILE C 1 307 ? 76.711 125.645 22.299 1.00 22.26 307 ILE B N 1
ATOM 10078 C CA . ILE C 1 307 ? 75.486 125.483 21.530 1.00 22.89 307 ILE B CA 1
ATOM 10079 C C . ILE C 1 307 ? 74.512 126.651 21.729 1.00 21.64 307 ILE B C 1
ATOM 10080 O O . ILE C 1 307 ? 73.696 126.922 20.853 1.00 22.95 307 ILE B O 1
ATOM 10085 N N . GLU C 1 308 ? 74.583 127.335 22.872 1.00 20.30 308 GLU B N 1
ATOM 10086 C CA . GLU C 1 308 ? 73.710 128.484 23.096 1.00 18.78 308 GLU B CA 1
ATOM 10087 C C . GLU C 1 308 ? 74.180 129.625 22.195 1.00 17.37 308 GLU B C 1
ATOM 10088 O O . GLU C 1 308 ? 73.366 130.340 21.620 1.00 19.26 308 GLU B O 1
ATOM 10094 N N . SER C 1 309 ? 75.493 129.803 22.069 1.00 15.57 309 SER B N 1
ATOM 10095 C CA . SER C 1 309 ? 75.993 130.868 21.216 1.00 14.26 309 SER B CA 1
ATOM 10096 C C . SER C 1 309 ? 75.532 130.575 19.798 1.00 15.20 309 SER B C 1
ATOM 10097 O O . SER C 1 309 ? 75.179 131.491 19.051 1.00 14.54 309 SER B O 1
ATOM 10100 N N . ILE C 1 310 ? 75.519 129.290 19.443 1.00 15.75 310 ILE B N 1
ATOM 10101 C CA . ILE C 1 310 ? 75.080 128.859 18.119 1.00 16.90 310 ILE B CA 1
ATOM 10102 C C . ILE C 1 310 ? 73.612 129.224 17.882 1.00 16.25 310 ILE B C 1
ATOM 10103 O O . ILE C 1 310 ? 73.290 129.932 16.932 1.00 16.90 310 ILE B O 1
ATOM 10108 N N . TYR C 1 311 ? 72.733 128.756 18.764 1.00 18.10 311 TYR B N 1
ATOM 10109 C CA . TYR C 1 311 ? 71.300 129.027 18.660 1.00 17.24 311 TYR B CA 1
ATOM 10110 C C . TYR C 1 311 ? 70.936 130.511 18.631 1.00 17.14 311 TYR B C 1
ATOM 10111 O O . TYR C 1 311 ? 70.350 131.001 17.658 1.00 16.29 311 TYR B O 1
ATOM 10120 N N . TYR C 1 312 ? 71.269 131.215 19.711 1.00 15.70 312 TYR B N 1
ATOM 10121 C CA . TYR C 1 312 ? 70.942 132.635 19.845 1.00 15.80 312 TYR B CA 1
ATOM 10122 C C . TYR C 1 312 ? 71.615 133.563 18.857 1.00 16.36 312 TYR B C 1
ATOM 10123 O O . TYR C 1 312 ? 70.985 134.490 18.346 1.00 17.43 312 TYR B O 1
ATOM 10132 N N . ASN C 1 313 ? 72.894 133.334 18.591 1.00 15.96 313 ASN B N 1
ATOM 10133 C CA . ASN C 1 313 ? 73.603 134.210 17.676 1.00 18.88 313 ASN B CA 1
ATOM 10134 C C . ASN C 1 313 ? 73.771 133.638 16.276 1.00 18.67 313 ASN B C 1
ATOM 10135 O O . ASN C 1 313 ? 74.384 134.262 15.410 1.00 16.57 313 ASN B O 1
ATOM 10140 N N . GLU C 1 314 ? 73.207 132.455 16.056 1.00 18.56 314 GLU B N 1
ATOM 10141 C CA . GLU C 1 314 ? 73.280 131.815 14.752 1.00 17.15 314 GLU B CA 1
ATOM 10142 C C . GLU C 1 314 ? 74.709 131.797 14.222 1.00 16.08 314 GLU B C 1
ATOM 10143 O O . GLU C 1 314 ? 75.015 132.324 13.153 1.00 17.13 314 GLU B O 1
ATOM 10149 N N . ILE C 1 315 ? 75.584 131.188 15.009 1.00 15.69 315 ILE B N 1
ATOM 10150 C CA . ILE C 1 315 ? 76.982 131.057 14.658 1.00 15.76 315 ILE B CA 1
ATOM 10151 C C . ILE C 1 315 ? 77.166 129.649 14.116 1.00 14.83 315 ILE B C 1
ATOM 10152 O O . ILE C 1 315 ? 76.623 128.699 14.670 1.00 16.21 315 ILE B O 1
ATOM 10157 N N . PHE C 1 316 ? 77.898 129.508 13.022 1.00 15.16 316 PHE B N 1
ATOM 10158 C CA . PHE C 1 316 ? 78.135 128.181 12.459 1.00 17.20 316 PHE B CA 1
ATOM 10159 C C . PHE C 1 316 ? 79.630 127.866 12.476 1.00 17.73 316 PHE B C 1
ATOM 10160 O O . PHE C 1 316 ? 80.035 126.733 12.216 1.00 19.11 316 PHE B O 1
ATOM 10168 N N . ASP C 1 317 ? 80.432 128.878 12.804 1.00 18.02 317 ASP B N 1
ATOM 10169 C CA . ASP C 1 317 ? 81.888 128.757 12.854 1.00 20.49 317 ASP B CA 1
ATOM 10170 C C . ASP C 1 317 ? 82.383 128.132 14.161 1.00 20.97 317 ASP B C 1
ATOM 10171 O O . ASP C 1 317 ? 82.117 128.646 15.247 1.00 17.24 317 ASP B O 1
ATOM 10176 N N . GLY C 1 318 ? 83.109 127.026 14.037 1.00 23.88 318 GLY B N 1
ATOM 10177 C CA . GLY C 1 318 ? 83.630 126.329 15.198 1.00 26.37 318 GLY B CA 1
ATOM 10178 C C . GLY C 1 318 ? 84.383 127.210 16.172 1.00 27.49 318 GLY B C 1
ATOM 10179 O O . GLY C 1 318 ? 84.013 127.295 17.346 1.00 29.31 318 GLY B O 1
ATOM 10180 N N . LEU C 1 319 ? 85.432 127.870 15.692 1.00 29.20 319 LEU B N 1
ATOM 10181 C CA . LEU C 1 319 ? 86.252 128.743 16.535 1.00 30.05 319 LEU B CA 1
ATOM 10182 C C . LEU C 1 319 ? 85.434 129.783 17.298 1.00 29.69 319 LEU B C 1
ATOM 10183 O O . LEU C 1 319 ? 85.499 129.853 18.530 1.00 29.65 319 LEU B O 1
ATOM 10188 N N . SER C 1 320 ? 84.670 130.590 16.564 1.00 28.11 320 SER B N 1
ATOM 10189 C CA . SER C 1 320 ? 83.841 131.636 17.172 1.00 26.33 320 SER B CA 1
ATOM 10190 C C . SER C 1 320 ? 82.876 131.098 18.216 1.00 24.71 320 SER B C 1
ATOM 10191 O O . SER C 1 320 ? 82.671 131.709 19.266 1.00 23.61 320 SER B O 1
ATOM 10194 N N . ALA C 1 321 ? 82.269 129.958 17.924 1.00 24.02 321 ALA B N 1
ATOM 10195 C CA . ALA C 1 321 ? 81.323 129.387 18.865 1.00 24.84 321 ALA B CA 1
ATOM 10196 C C . ALA C 1 321 ? 82.053 128.985 20.140 1.00 23.61 321 ALA B C 1
ATOM 10197 O O . ALA C 1 321 ? 81.528 129.133 21.245 1.00 22.81 321 ALA B O 1
ATOM 10199 N N . GLU C 1 322 ? 83.267 128.478 19.979 1.00 24.00 322 GLU B N 1
ATOM 10200 C CA . GLU C 1 322 ? 84.076 128.041 21.113 1.00 25.86 322 GLU B CA 1
ATOM 10201 C C . GLU C 1 322 ? 84.434 129.192 22.052 1.00 24.95 322 GLU B C 1
ATOM 10202 O O . GLU C 1 322 ? 84.468 129.031 23.273 1.00 24.58 322 GLU B O 1
ATOM 10208 N N . ILE C 1 323 ? 84.685 130.356 21.467 1.00 24.89 323 ILE B N 1
ATOM 10209 C CA . ILE C 1 323 ? 85.052 131.551 22.218 1.00 25.00 323 ILE B CA 1
ATOM 10210 C C . ILE C 1 323 ? 83.871 132.147 22.987 1.00 24.86 323 ILE B C 1
ATOM 10211 O O . ILE C 1 323 ? 84.035 132.634 24.108 1.00 24.84 323 ILE B O 1
ATOM 10216 N N . GLN C 1 324 ? 82.688 132.115 22.373 1.00 24.21 324 GLN B N 1
ATOM 10217 C CA . GLN C 1 324 ? 81.479 132.663 22.985 1.00 22.96 324 GLN B CA 1
ATOM 10218 C C . GLN C 1 324 ? 81.058 131.870 24.220 1.00 23.82 324 GLN B C 1
ATOM 10219 O O . GLN C 1 324 ? 80.430 132.411 25.127 1.00 25.35 324 GLN B O 1
ATOM 10225 N N . SER C 1 325 ? 81.407 130.589 24.250 1.00 25.57 325 SER B N 1
ATOM 10226 C CA . SER C 1 325 ? 81.064 129.723 25.368 1.00 25.96 325 SER B CA 1
ATOM 10227 C C . SER C 1 325 ? 81.232 130.417 26.714 1.00 25.40 325 SER B C 1
ATOM 10228 O O . SER C 1 325 ? 80.314 130.440 27.536 1.00 25.85 325 SER B O 1
ATOM 10231 N N . GLY C 1 326 ? 82.412 130.986 26.934 1.00 24.77 326 GLY B N 1
ATOM 10232 C CA . GLY C 1 326 ? 82.678 131.681 28.183 1.00 24.36 326 GLY B CA 1
ATOM 10233 C C . GLY C 1 326 ? 81.708 132.815 28.464 1.00 23.27 326 GLY B C 1
ATOM 10234 O O . GLY C 1 326 ? 81.216 132.951 29.584 1.00 23.57 326 GLY B O 1
ATOM 10235 N N . LEU C 1 327 ? 81.434 133.632 27.450 1.00 21.78 327 LEU B N 1
ATOM 10236 C CA . LEU C 1 327 ? 80.514 134.755 27.592 1.00 22.96 327 LEU B CA 1
ATOM 10237 C C . LEU C 1 327 ? 79.084 134.322 27.921 1.00 22.00 327 LEU B C 1
ATOM 10238 O O . LEU C 1 327 ? 78.419 134.932 28.752 1.00 21.75 327 LEU B O 1
ATOM 10243 N N . PHE C 1 328 ? 78.604 133.282 27.255 1.00 21.42 328 PHE B N 1
ATOM 10244 C CA . PHE C 1 328 ? 77.241 132.839 27.498 1.00 22.85 328 PHE B CA 1
ATOM 10245 C C . PHE C 1 328 ? 77.086 132.256 28.891 1.00 21.12 328 PHE B C 1
ATOM 10246 O O . PHE C 1 328 ? 76.035 132.402 29.517 1.00 20.32 328 PHE B O 1
ATOM 10254 N N . ASN C 1 329 ? 78.137 131.613 29.387 1.00 21.59 329 ASN B N 1
ATOM 10255 C CA . ASN C 1 329 ? 78.083 131.059 30.728 1.00 20.91 329 ASN B CA 1
ATOM 10256 C C . ASN C 1 329 ? 77.999 132.216 31.708 1.00 21.22 329 ASN B C 1
ATOM 10257 O O . ASN C 1 329 ? 77.346 132.116 32.755 1.00 22.12 329 ASN B O 1
ATOM 10262 N N . VAL C 1 330 ? 78.640 133.327 31.347 1.00 20.91 330 VAL B N 1
ATOM 10263 C CA . VAL C 1 330 ? 78.609 134.521 32.175 1.00 21.09 330 VAL B CA 1
ATOM 10264 C C . VAL C 1 330 ? 77.234 135.180 32.138 1.00 22.77 330 VAL B C 1
ATOM 10265 O O . VAL C 1 330 ? 76.755 135.670 33.160 1.00 24.23 330 VAL B O 1
ATOM 10269 N N . TYR C 1 331 ? 76.592 135.206 30.973 1.00 23.26 331 TYR B N 1
ATOM 10270 C CA . TYR C 1 331 ? 75.264 135.817 30.905 1.00 25.18 331 TYR B CA 1
ATOM 10271 C C . TYR C 1 331 ? 74.361 135.075 31.882 1.00 26.69 331 TYR B C 1
ATOM 10272 O O . TYR C 1 331 ? 73.568 135.684 32.599 1.00 29.23 331 TYR B O 1
ATOM 10281 N N . ARG C 1 332 ? 74.487 133.753 31.903 1.00 28.83 332 ARG B N 1
ATOM 10282 C CA . ARG C 1 332 ? 73.669 132.931 32.780 1.00 31.51 332 ARG B CA 1
ATOM 10283 C C . ARG C 1 332 ? 73.897 133.302 34.242 1.00 31.61 332 ARG B C 1
ATOM 10284 O O . ARG C 1 332 ? 72.943 133.545 34.982 1.00 30.51 332 ARG B O 1
ATOM 10292 N N . GLN C 1 333 ? 75.161 133.359 34.647 1.00 31.87 333 GLN B N 1
ATOM 10293 C CA . GLN C 1 333 ? 75.504 133.708 36.023 1.00 32.23 333 GLN B CA 1
ATOM 10294 C C . GLN C 1 333 ? 75.068 135.128 36.377 1.00 31.82 333 GLN B C 1
ATOM 10295 O O . GLN C 1 333 ? 74.740 135.409 37.521 1.00 31.60 333 GLN B O 1
ATOM 10301 N N . ALA C 1 334 ? 75.051 136.024 35.396 1.00 32.37 334 ALA B N 1
ATOM 10302 C CA . ALA C 1 334 ? 74.657 137.404 35.658 1.00 31.80 334 ALA B CA 1
ATOM 10303 C C . ALA C 1 334 ? 73.176 137.669 35.431 1.00 32.06 334 ALA B C 1
ATOM 10304 O O . ALA C 1 334 ? 72.694 138.762 35.727 1.00 32.31 334 ALA B O 1
ATOM 10306 N N . GLN C 1 335 ? 72.449 136.691 34.902 1.00 31.52 335 GLN B N 1
ATOM 10307 C CA . GLN C 1 335 ? 71.031 136.912 34.623 1.00 32.00 335 GLN B CA 1
ATOM 10308 C C . GLN C 1 335 ? 70.253 137.464 35.821 1.00 31.41 335 GLN B C 1
ATOM 10309 O O . GLN C 1 335 ? 70.331 136.940 36.935 1.00 30.93 335 GLN B O 1
ATOM 10315 N N . GLY C 1 336 ? 69.520 138.545 35.578 1.00 31.29 336 GLY B N 1
ATOM 10316 C CA . GLY C 1 336 ? 68.727 139.162 36.624 1.00 32.42 336 GLY B CA 1
ATOM 10317 C C . GLY C 1 336 ? 69.534 139.996 37.602 1.00 32.65 336 GLY B C 1
ATOM 10318 O O . GLY C 1 336 ? 68.965 140.710 38.426 1.00 31.47 336 GLY B O 1
ATOM 10319 N N . GLN C 1 337 ? 70.857 139.896 37.521 1.00 32.32 337 GLN B N 1
ATOM 10320 C CA . GLN C 1 337 ? 71.739 140.655 38.396 1.00 31.91 337 GLN B CA 1
ATOM 10321 C C . GLN C 1 337 ? 72.183 141.955 37.747 1.00 32.55 337 GLN B C 1
ATOM 10322 O O . GLN C 1 337 ? 72.528 142.913 38.442 1.00 32.13 337 GLN B O 1
ATOM 10328 N N . VAL C 1 338 ? 72.191 141.976 36.415 1.00 31.40 338 VAL B N 1
ATOM 10329 C CA . VAL C 1 338 ? 72.592 143.163 35.655 1.00 30.67 338 VAL B CA 1
ATOM 10330 C C . VAL C 1 338 ? 71.780 143.303 34.378 1.00 29.51 338 VAL B C 1
ATOM 10331 O O . VAL C 1 338 ? 71.202 142.332 33.902 1.00 28.94 338 VAL B O 1
ATOM 10335 N N . SER C 1 339 ? 71.745 144.516 33.835 1.00 28.07 339 SER B N 1
ATOM 10336 C CA . SER C 1 339 ? 71.020 144.799 32.599 1.00 28.65 339 SER B CA 1
ATOM 10337 C C . SER C 1 339 ? 71.963 145.319 31.517 1.00 27.82 339 SER B C 1
ATOM 10338 O O . SER C 1 339 ? 71.555 145.543 30.380 1.00 26.54 339 SER B O 1
ATOM 10341 N N . CYS C 1 340 ? 73.226 145.500 31.877 1.00 27.72 340 CYS B N 1
ATOM 10342 C CA . CYS C 1 340 ? 74.231 145.997 30.948 1.00 28.35 340 CYS B CA 1
ATOM 10343 C C . CYS C 1 340 ? 75.561 145.291 31.238 1.00 26.53 340 CYS B C 1
ATOM 10344 O O . CYS C 1 340 ? 75.905 145.084 32.401 1.00 27.30 340 CYS B O 1
ATOM 10347 N N . MET C 1 341 ? 76.297 144.904 30.195 1.00 23.91 341 MET B N 1
ATOM 10348 C CA . MET C 1 341 ? 77.581 144.226 30.389 1.00 20.75 341 MET B CA 1
ATOM 10349 C C . MET C 1 341 ? 78.666 144.775 29.450 1.00 21.30 341 MET B C 1
ATOM 10350 O O . MET C 1 341 ? 78.389 145.084 28.292 1.00 22.00 341 MET B O 1
ATOM 10355 N N . LEU C 1 342 ? 79.889 144.922 29.965 1.00 20.75 342 LEU B N 1
ATOM 10356 C CA . LEU C 1 342 ? 81.025 145.426 29.183 1.00 21.32 342 LEU B CA 1
ATOM 10357 C C . LEU C 1 342 ? 82.100 144.353 29.133 1.00 20.50 342 LEU B C 1
ATOM 10358 O O . LEU C 1 342 ? 82.304 143.643 30.110 1.00 22.84 342 LEU B O 1
ATOM 10363 N N . THR C 1 343 ? 82.786 144.229 28.002 1.00 20.23 343 THR B N 1
ATOM 10364 C CA . THR C 1 343 ? 83.836 143.222 27.874 1.00 21.12 343 THR B CA 1
ATOM 10365 C C . THR C 1 343 ? 85.080 143.816 27.223 1.00 21.27 343 THR B C 1
ATOM 10366 O O . THR C 1 343 ? 85.043 144.919 26.683 1.00 21.81 343 THR B O 1
ATOM 10370 N N . GLY C 1 344 ? 86.180 143.076 27.274 1.00 20.44 344 GLY B N 1
ATOM 10371 C CA . GLY C 1 344 ? 87.400 143.544 26.651 1.00 20.20 344 GLY B CA 1
ATOM 10372 C C . GLY C 1 344 ? 87.513 142.839 25.315 1.00 19.53 344 GLY B C 1
ATOM 10373 O O . GLY C 1 344 ? 88.588 142.745 24.735 1.00 19.54 344 GLY B O 1
ATOM 10374 N N . TYR C 1 345 ? 86.388 142.331 24.830 1.00 18.86 345 TYR B N 1
ATOM 10375 C CA . TYR C 1 345 ? 86.351 141.605 23.559 1.00 19.22 345 TYR B CA 1
ATOM 10376 C C . TYR C 1 345 ? 86.874 142.480 22.414 1.00 19.02 345 TYR B C 1
ATOM 10377 O O . TYR C 1 345 ? 86.491 143.642 22.293 1.00 18.34 345 TYR B O 1
ATOM 10386 N N . GLY C 1 346 ? 87.768 141.925 21.597 1.00 18.58 346 GLY B N 1
ATOM 10387 C CA . GLY C 1 346 ? 88.298 142.662 20.464 1.00 17.76 346 GLY B CA 1
ATOM 10388 C C . GLY C 1 346 ? 89.651 143.331 20.633 1.00 19.30 346 GLY B C 1
ATOM 10389 O O . GLY C 1 346 ? 90.390 143.525 19.659 1.00 18.37 346 GLY B O 1
ATOM 10390 N N . SER C 1 347 ? 89.975 143.693 21.867 1.00 18.03 347 SER B N 1
ATOM 10391 C CA . SER C 1 347 ? 91.238 144.353 22.166 1.00 17.95 347 SER B CA 1
ATOM 10392 C C . SER C 1 347 ? 92.430 143.687 21.466 1.00 17.53 347 SER B C 1
ATOM 10393 O O . SER C 1 347 ? 93.231 144.345 20.783 1.00 17.71 347 SER B O 1
ATOM 10396 N N . ASP C 1 348 ? 92.547 142.377 21.628 1.00 16.05 348 ASP B N 1
ATOM 10397 C CA . ASP C 1 348 ? 93.647 141.645 21.012 1.00 19.17 348 ASP B CA 1
ATOM 10398 C C . ASP C 1 348 ? 93.763 141.863 19.499 1.00 18.68 348 ASP B C 1
ATOM 10399 O O . ASP C 1 348 ? 94.868 141.866 18.948 1.00 18.88 348 ASP B O 1
ATOM 10404 N N . LEU C 1 349 ? 92.629 142.057 18.834 1.00 18.88 349 LEU B N 1
ATOM 10405 C CA . LEU C 1 349 ? 92.621 142.261 17.387 1.00 19.47 349 LEU B CA 1
ATOM 10406 C C . LEU C 1 349 ? 93.047 143.676 16.963 1.00 19.20 349 LEU B C 1
ATOM 10407 O O . LEU C 1 349 ? 93.483 143.890 15.825 1.00 19.72 349 LEU B O 1
ATOM 10412 N N . LEU C 1 350 ? 92.917 144.645 17.863 1.00 18.65 350 LEU B N 1
ATOM 10413 C CA . LEU C 1 350 ? 93.313 146.012 17.534 1.00 18.39 350 LEU B CA 1
ATOM 10414 C C . LEU C 1 350 ? 94.743 146.314 18.003 1.00 18.40 350 LEU B C 1
ATOM 10415 O O . LEU C 1 350 ? 95.529 146.909 17.265 1.00 19.83 350 LEU B O 1
ATOM 10420 N N . PHE C 1 351 ? 95.085 145.873 19.214 1.00 19.40 351 PHE B N 1
ATOM 10421 C CA . PHE C 1 351 ? 96.407 146.126 19.788 1.00 19.51 351 PHE B CA 1
ATOM 10422 C C . PHE C 1 351 ? 97.495 145.053 19.650 1.00 19.94 351 PHE B C 1
ATOM 10423 O O . PHE C 1 351 ? 98.594 145.221 20.182 1.00 20.79 351 PHE B O 1
ATOM 10431 N N . GLY C 1 352 ? 97.200 143.964 18.943 1.00 19.08 352 GLY B N 1
ATOM 10432 C CA . GLY C 1 352 ? 98.196 142.923 18.739 1.00 20.37 352 GLY B CA 1
ATOM 10433 C C . GLY C 1 352 ? 98.253 141.776 19.739 1.00 21.58 352 GLY B C 1
ATOM 10434 O O . GLY C 1 352 ? 99.218 141.003 19.757 1.00 21.28 352 GLY B O 1
ATOM 10435 N N . GLY C 1 353 ? 97.216 141.651 20.560 1.00 19.26 353 GLY B N 1
ATOM 10436 C CA . GLY C 1 353 ? 97.177 140.596 21.554 1.00 18.71 353 GLY B CA 1
ATOM 10437 C C . GLY C 1 353 ? 97.241 139.183 20.999 1.00 19.56 353 GLY B C 1
ATOM 10438 O O . GLY C 1 353 ? 97.618 138.253 21.713 1.00 17.73 353 GLY B O 1
ATOM 10439 N N . ILE C 1 354 ? 96.873 138.995 19.735 1.00 17.39 354 ILE B N 1
ATOM 10440 C CA . ILE C 1 354 ? 96.927 137.650 19.179 1.00 18.72 354 ILE B CA 1
ATOM 10441 C C . ILE C 1 354 ? 98.288 137.323 18.579 1.00 20.50 354 ILE B C 1
ATOM 10442 O O . ILE C 1 354 ? 98.520 136.194 18.148 1.00 20.57 354 ILE B O 1
ATOM 10447 N N . LEU C 1 355 ? 99.191 138.299 18.547 1.00 19.12 355 LEU B N 1
ATOM 10448 C CA . LEU C 1 355 ? 100.509 138.041 17.989 1.00 21.29 355 LEU B CA 1
ATOM 10449 C C . LEU C 1 355 ? 101.383 137.380 19.046 1.00 22.60 355 LEU B C 1
ATOM 10450 O O . LEU C 1 355 ? 101.081 137.438 20.240 1.00 23.03 355 LEU B O 1
ATOM 10455 N N . LYS C 1 356 ? 102.457 136.738 18.603 1.00 22.84 356 LYS B N 1
ATOM 10456 C CA . LYS C 1 356 ? 103.365 136.052 19.515 1.00 23.12 356 LYS B CA 1
ATOM 10457 C C . LYS C 1 356 ? 104.488 136.981 19.988 1.00 22.15 356 LYS B C 1
ATOM 10458 O O . LYS C 1 356 ? 105.277 137.477 19.187 1.00 21.27 356 LYS B O 1
ATOM 10464 N N . PRO C 1 357 ? 104.552 137.245 21.301 1.00 21.76 357 PRO B N 1
ATOM 10465 C CA . PRO C 1 357 ? 105.575 138.113 21.898 1.00 22.50 357 PRO B CA 1
ATOM 10466 C C . PRO C 1 357 ? 107.004 137.768 21.438 1.00 22.67 357 PRO B C 1
ATOM 10467 O O . PRO C 1 357 ? 107.465 136.640 21.616 1.00 22.36 357 PRO B O 1
ATOM 10471 N N . GLY C 1 358 ? 107.692 138.741 20.847 1.00 22.13 358 GLY B N 1
ATOM 10472 C CA . GLY C 1 358 ? 109.054 138.520 20.391 1.00 22.16 358 GLY B CA 1
ATOM 10473 C C . GLY C 1 358 ? 109.180 137.961 18.988 1.00 23.47 358 GLY B C 1
ATOM 10474 O O . GLY C 1 358 ? 110.271 137.941 18.409 1.00 23.64 358 GLY B O 1
ATOM 10475 N N . ALA C 1 359 ? 108.070 137.502 18.429 1.00 21.78 359 ALA B N 1
ATOM 10476 C CA . ALA C 1 359 ? 108.107 136.937 17.089 1.00 21.21 359 ALA B CA 1
ATOM 10477 C C . ALA C 1 359 ? 108.204 138.033 16.034 1.00 21.45 359 ALA B C 1
ATOM 10478 O O . ALA C 1 359 ? 107.911 139.203 16.289 1.00 21.21 359 ALA B O 1
ATOM 10480 N N . GLN C 1 360 ? 108.622 137.638 14.844 1.00 20.62 360 GLN B N 1
ATOM 10481 C CA . GLN C 1 360 ? 108.755 138.569 13.741 1.00 21.22 360 GLN B CA 1
ATOM 10482 C C . GLN C 1 360 ? 107.566 138.391 12.796 1.00 19.80 360 GLN B C 1
ATOM 10483 O O . GLN C 1 360 ? 107.120 137.266 12.577 1.00 21.88 360 GLN B O 1
ATOM 10489 N N . TYR C 1 361 ? 107.056 139.494 12.251 1.00 19.81 361 TYR B N 1
ATOM 10490 C CA . TYR C 1 361 ? 105.922 139.467 11.316 1.00 20.32 361 TYR B CA 1
ATOM 10491 C C . TYR C 1 361 ? 106.198 140.434 10.166 1.00 21.46 361 TYR B C 1
ATOM 10492 O O . TYR C 1 361 ? 106.520 141.604 10.391 1.00 20.78 361 TYR B O 1
ATOM 10501 N N . ASP C 1 362 ? 106.082 139.962 8.929 1.00 22.31 362 ASP B N 1
ATOM 10502 C CA . ASP C 1 362 ? 106.338 140.859 7.811 1.00 23.39 362 ASP B CA 1
ATOM 10503 C C . ASP C 1 362 ? 105.309 141.975 7.779 1.00 23.31 362 ASP B C 1
ATOM 10504 O O . ASP C 1 362 ? 105.646 143.126 7.517 1.00 23.43 362 ASP B O 1
ATOM 10509 N N . ASN C 1 363 ? 104.059 141.637 8.083 1.00 22.89 363 ASN B N 1
ATOM 10510 C CA . ASN C 1 363 ? 102.981 142.615 8.057 1.00 20.80 363 ASN B CA 1
ATOM 10511 C C . ASN C 1 363 ? 101.974 142.316 9.166 1.00 18.93 363 ASN B C 1
ATOM 10512 O O . ASN C 1 363 ? 100.872 141.825 8.901 1.00 16.56 363 ASN B O 1
ATOM 10517 N N . PRO C 1 364 ? 102.338 142.619 10.425 1.00 18.67 364 PRO B N 1
ATOM 10518 C CA . PRO C 1 364 ? 101.446 142.367 11.560 1.00 17.11 364 PRO B CA 1
ATOM 10519 C C . PRO C 1 364 ? 100.086 143.030 11.398 1.00 17.86 364 PRO B C 1
ATOM 10520 O O . PRO C 1 364 ? 99.055 142.435 11.722 1.00 14.67 364 PRO B O 1
ATOM 10524 N N . ASN C 1 365 ? 100.069 144.256 10.887 1.00 16.79 365 ASN B N 1
ATOM 10525 C CA . ASN C 1 365 ? 98.788 144.928 10.734 1.00 19.27 365 ASN B CA 1
ATOM 10526 C C . ASN C 1 365 ? 97.821 144.238 9.782 1.00 20.22 365 ASN B C 1
ATOM 10527 O O . ASN C 1 365 ? 96.612 144.278 10.003 1.00 18.17 365 ASN B O 1
ATOM 10532 N N . GLN C 1 366 ? 98.343 143.602 8.738 1.00 20.70 366 GLN B N 1
ATOM 10533 C CA . GLN C 1 366 ? 97.482 142.907 7.787 1.00 24.06 366 GLN B CA 1
ATOM 10534 C C . GLN C 1 366 ? 96.870 141.678 8.469 1.00 24.14 366 GLN B C 1
ATOM 10535 O O . GLN C 1 366 ? 95.694 141.385 8.279 1.00 24.34 366 GLN B O 1
ATOM 10541 N N . LEU C 1 367 ? 97.666 140.970 9.271 1.00 23.42 367 LEU B N 1
ATOM 10542 C CA . LEU C 1 367 ? 97.156 139.811 9.981 1.00 22.18 367 LEU B CA 1
ATOM 10543 C C . LEU C 1 367 ? 96.040 140.275 10.913 1.00 21.19 367 LEU B C 1
ATOM 10544 O O . LEU C 1 367 ? 94.953 139.690 10.929 1.00 18.93 367 LEU B O 1
ATOM 10549 N N . LEU C 1 368 ? 96.291 141.340 11.674 1.00 17.56 368 LEU B N 1
ATOM 10550 C CA . LEU C 1 368 ? 95.267 141.845 12.582 1.00 15.76 368 LEU B CA 1
ATOM 10551 C C . LEU C 1 368 ? 94.011 142.278 11.835 1.00 14.97 368 LEU B C 1
ATOM 10552 O O . LEU C 1 368 ? 92.896 141.935 12.236 1.00 14.28 368 LEU B O 1
ATOM 10557 N N . ALA C 1 369 ? 94.196 143.016 10.745 1.00 13.07 369 ALA B N 1
ATOM 10558 C CA . ALA C 1 369 ? 93.073 143.499 9.958 1.00 14.77 369 ALA B CA 1
ATOM 10559 C C . ALA C 1 369 ? 92.210 142.333 9.475 1.00 14.60 369 ALA B C 1
ATOM 10560 O O . ALA C 1 369 ? 90.979 142.425 9.477 1.00 15.74 369 ALA B O 1
ATOM 10562 N N . GLU C 1 370 ? 92.852 141.237 9.077 1.00 16.36 370 GLU B N 1
ATOM 10563 C CA . GLU C 1 370 ? 92.134 140.042 8.617 1.00 20.36 370 GLU B CA 1
ATOM 10564 C C . GLU C 1 370 ? 91.173 139.545 9.698 1.00 18.39 370 GLU B C 1
ATOM 10565 O O . GLU C 1 370 ? 90.022 139.196 9.416 1.00 19.95 370 GLU B O 1
ATOM 10571 N N . GLN C 1 371 ? 91.653 139.510 10.936 1.00 16.94 371 GLN B N 1
ATOM 10572 C CA . GLN C 1 371 ? 90.836 139.050 12.055 1.00 16.47 371 GLN B CA 1
ATOM 10573 C C . GLN C 1 371 ? 89.689 140.011 12.380 1.00 15.15 371 GLN B C 1
ATOM 10574 O O . GLN C 1 371 ? 88.581 139.575 12.690 1.00 16.16 371 GLN B O 1
ATOM 10580 N N . VAL C 1 372 ? 89.960 141.313 12.294 1.00 13.96 372 VAL B N 1
ATOM 10581 C CA . VAL C 1 372 ? 88.960 142.361 12.555 1.00 13.66 372 VAL B CA 1
ATOM 10582 C C . VAL C 1 372 ? 87.791 142.178 11.574 1.00 14.60 372 VAL B C 1
ATOM 10583 O O . VAL C 1 372 ? 86.617 142.252 11.936 1.00 14.36 372 VAL B O 1
ATOM 10587 N N . TYR C 1 373 ? 88.137 141.923 10.322 1.00 13.44 373 TYR B N 1
ATOM 10588 C CA . TYR C 1 373 ? 87.150 141.717 9.288 1.00 14.07 373 TYR B CA 1
ATOM 10589 C C . TYR C 1 373 ? 86.363 140.415 9.528 1.00 16.45 373 TYR B C 1
ATOM 10590 O O . TYR C 1 373 ? 85.136 140.391 9.395 1.00 12.35 373 TYR B O 1
ATOM 10599 N N . ARG C 1 374 ? 87.070 139.348 9.907 1.00 14.62 374 ARG B N 1
ATOM 10600 C CA . ARG C 1 374 ? 86.451 138.038 10.149 1.00 15.95 374 ARG B CA 1
ATOM 10601 C C . ARG C 1 374 ? 85.200 138.055 11.054 1.00 15.27 374 ARG B C 1
ATOM 10602 O O . ARG C 1 374 ? 84.230 137.324 10.811 1.00 15.49 374 ARG B O 1
ATOM 10610 N N . THR C 1 375 ? 85.237 138.887 12.090 1.00 14.43 375 THR B N 1
ATOM 10611 C CA . THR C 1 375 ? 84.147 139.035 13.051 1.00 12.92 375 THR B CA 1
ATOM 10612 C C . THR C 1 375 ? 82.866 139.578 12.413 1.00 15.84 375 THR B C 1
ATOM 10613 O O . THR C 1 375 ? 81.786 139.537 13.022 1.00 15.51 375 THR B O 1
ATOM 10617 N N . ARG C 1 376 ? 82.981 140.107 11.203 1.00 14.84 376 ARG B N 1
ATOM 10618 C CA . ARG C 1 376 ? 81.821 140.675 10.532 1.00 17.80 376 ARG B CA 1
ATOM 10619 C C . ARG C 1 376 ? 80.779 139.637 10.128 1.00 17.24 376 ARG B C 1
ATOM 10620 O O . ARG C 1 376 ? 79.586 139.922 10.156 1.00 17.28 376 ARG B O 1
ATOM 10628 N N . TRP C 1 377 ? 81.228 138.431 9.786 1.00 16.89 377 TRP B N 1
ATOM 10629 C CA . TRP C 1 377 ? 80.314 137.381 9.352 1.00 16.73 377 TRP B CA 1
ATOM 10630 C C . TRP C 1 377 ? 80.055 136.213 10.322 1.00 19.84 377 TRP B C 1
ATOM 10631 O O . TRP C 1 377 ? 79.085 135.481 10.152 1.00 19.85 377 TRP B O 1
ATOM 10642 N N . THR C 1 378 ? 80.903 136.038 11.331 1.00 18.40 378 THR B N 1
ATOM 10643 C CA . THR C 1 378 ? 80.744 134.929 12.265 1.00 18.19 378 THR B CA 1
ATOM 10644 C C . THR C 1 378 ? 79.501 134.955 13.145 1.00 19.68 378 THR B C 1
ATOM 10645 O O . THR C 1 378 ? 78.921 133.905 13.443 1.00 19.78 378 THR B O 1
ATOM 10649 N N . GLY C 1 379 ? 79.113 136.149 13.578 1.00 19.40 379 GLY B N 1
ATOM 10650 C CA . GLY C 1 379 ? 77.977 136.288 14.463 1.00 19.34 379 GLY B CA 1
ATOM 10651 C C . GLY C 1 379 ? 78.413 136.546 15.901 1.00 21.94 379 GLY B C 1
ATOM 10652 O O . GLY C 1 379 ? 77.572 136.611 16.797 1.00 22.79 379 GLY B O 1
ATOM 10653 N N . GLU C 1 380 ? 79.716 136.704 16.134 1.00 20.79 380 GLU B N 1
ATOM 10654 C CA . GLU C 1 380 ? 80.226 136.954 17.496 1.00 21.91 380 GLU B CA 1
ATOM 10655 C C . GLU C 1 380 ? 79.682 138.242 18.095 1.00 19.06 380 GLU B C 1
ATOM 10656 O O . GLU C 1 380 ? 79.611 138.375 19.311 1.00 17.83 380 GLU B O 1
ATOM 10662 N N . PHE C 1 381 ? 79.325 139.200 17.246 1.00 18.41 381 PHE B N 1
ATOM 10663 C CA . PHE C 1 381 ? 78.839 140.475 17.752 1.00 16.70 381 PHE B CA 1
ATOM 10664 C C . PHE C 1 381 ? 77.333 140.613 17.810 1.00 16.44 381 PHE B C 1
ATOM 10665 O O . PHE C 1 381 ? 76.809 141.694 18.101 1.00 15.05 381 PHE B O 1
ATOM 10673 N N . ALA C 1 382 ? 76.634 139.514 17.546 1.00 16.16 382 ALA B N 1
ATOM 10674 C CA . ALA C 1 382 ? 75.178 139.518 17.606 1.00 16.60 382 ALA B CA 1
ATOM 10675 C C . ALA C 1 382 ? 74.823 139.777 19.063 1.00 17.54 382 ALA B C 1
ATOM 10676 O O . ALA C 1 382 ? 75.557 139.378 19.972 1.00 17.07 382 ALA B O 1
ATOM 10678 N N . THR C 1 383 ? 73.696 140.442 19.283 1.00 17.37 383 THR B N 1
ATOM 10679 C CA . THR C 1 383 ? 73.255 140.772 20.633 1.00 15.99 383 THR B CA 1
ATOM 10680 C C . THR C 1 383 ? 72.074 139.923 21.129 1.00 16.79 383 THR B C 1
ATOM 10681 O O . THR C 1 383 ? 71.653 140.059 22.280 1.00 15.50 383 THR B O 1
ATOM 10685 N N . HIS C 1 384 ? 71.538 139.057 20.269 1.00 14.86 384 HIS B N 1
ATOM 10686 C CA . HIS C 1 384 ? 70.395 138.218 20.643 1.00 16.70 384 HIS B CA 1
ATOM 10687 C C . HIS C 1 384 ? 70.660 137.410 21.916 1.00 17.67 384 HIS B C 1
ATOM 10688 O O . HIS C 1 384 ? 69.819 137.358 22.815 1.00 15.34 384 HIS B O 1
ATOM 10695 N N . GLY C 1 385 ? 71.832 136.783 21.983 1.00 16.44 385 GLY B N 1
ATOM 10696 C CA . GLY C 1 385 ? 72.185 135.995 23.151 1.00 17.59 385 GLY B CA 1
ATOM 10697 C C . GLY C 1 385 ? 72.029 136.772 24.444 1.00 17.15 385 GLY B C 1
ATOM 10698 O O . GLY C 1 385 ? 71.273 136.368 25.329 1.00 18.39 385 GLY B O 1
ATOM 10699 N N . ALA C 1 386 ? 72.730 137.897 24.555 1.00 17.62 386 ALA B N 1
ATOM 10700 C CA . ALA C 1 386 ? 72.659 138.721 25.760 1.00 19.21 386 ALA B CA 1
ATOM 10701 C C . ALA C 1 386 ? 71.246 139.246 26.006 1.00 19.54 386 ALA B C 1
ATOM 10702 O O . ALA C 1 386 ? 70.801 139.321 27.151 1.00 21.61 386 ALA B O 1
ATOM 10704 N N . SER C 1 387 ? 70.542 139.597 24.933 1.00 20.52 387 SER B N 1
ATOM 10705 C CA . SER C 1 387 ? 69.183 140.114 25.054 1.00 20.38 387 SER B CA 1
ATOM 10706 C C . SER C 1 387 ? 68.248 139.115 25.734 1.00 19.73 387 SER B C 1
ATOM 10707 O O . SER C 1 387 ? 67.463 139.493 26.598 1.00 21.31 387 SER B O 1
ATOM 10710 N N . CYS C 1 388 ? 68.323 137.846 25.353 1.00 18.44 388 CYS B N 1
ATOM 10711 C CA . CYS C 1 388 ? 67.457 136.854 25.973 1.00 20.61 388 CYS B CA 1
ATOM 10712 C C . CYS C 1 388 ? 67.794 136.611 27.450 1.00 20.54 388 CYS B C 1
ATOM 10713 O O . CYS C 1 388 ? 67.028 135.972 28.165 1.00 20.02 388 CYS B O 1
ATOM 10716 N N . TYR C 1 389 ? 68.936 137.128 27.900 1.00 20.27 389 TYR B N 1
ATOM 10717 C CA . TYR C 1 389 ? 69.346 137.007 29.295 1.00 20.03 389 TYR B CA 1
ATOM 10718 C C . TYR C 1 389 ? 69.096 138.330 30.031 1.00 20.06 389 TYR B C 1
ATOM 10719 O O . TYR C 1 389 ? 69.546 138.519 31.164 1.00 19.05 389 TYR B O 1
ATOM 10728 N N . GLY C 1 390 ? 68.375 139.240 29.373 1.00 19.32 390 GLY B N 1
ATOM 10729 C CA . GLY C 1 390 ? 68.056 140.533 29.959 1.00 17.99 390 GLY B CA 1
ATOM 10730 C C . GLY C 1 390 ? 69.257 141.450 30.096 1.00 20.94 390 GLY B C 1
ATOM 10731 O O . GLY C 1 390 ? 69.304 142.315 30.974 1.00 20.94 390 GLY B O 1
ATOM 10732 N N . ILE C 1 391 ? 70.226 141.275 29.205 1.00 20.64 391 ILE B N 1
ATOM 10733 C CA . ILE C 1 391 ? 71.452 142.062 29.235 1.00 21.09 391 ILE B CA 1
ATOM 10734 C C . ILE C 1 391 ? 71.715 142.800 27.919 1.00 22.02 391 ILE B C 1
ATOM 10735 O O . ILE C 1 391 ? 71.562 142.241 26.829 1.00 21.42 391 ILE B O 1
ATOM 10740 N N . ASP C 1 392 ? 72.107 144.064 28.031 1.00 22.47 392 ASP B N 1
ATOM 10741 C CA . ASP C 1 392 ? 72.438 144.876 26.859 1.00 23.62 392 ASP B CA 1
ATOM 10742 C C . ASP C 1 392 ? 73.964 144.764 26.806 1.00 22.74 392 ASP B C 1
ATOM 10743 O O . ASP C 1 392 ? 74.661 145.463 27.541 1.00 23.47 392 ASP B O 1
ATOM 10748 N N . ILE C 1 393 ? 74.473 143.862 25.961 1.00 20.99 393 ILE B N 1
ATOM 10749 C CA . ILE C 1 393 ? 75.918 143.637 25.848 1.00 18.64 393 ILE B CA 1
ATOM 10750 C C . ILE C 1 393 ? 76.599 144.759 25.080 1.00 19.91 393 ILE B C 1
ATOM 10751 O O . ILE C 1 393 ? 76.048 145.306 24.124 1.00 20.19 393 ILE B O 1
ATOM 10756 N N . ARG C 1 394 ? 77.806 145.094 25.507 1.00 19.33 394 ARG B N 1
ATOM 10757 C CA . ARG C 1 394 ? 78.562 146.159 24.885 1.00 20.49 394 ARG B CA 1
ATOM 10758 C C . ARG C 1 394 ? 80.049 145.815 24.903 1.00 21.92 394 ARG B C 1
ATOM 10759 O O . ARG C 1 394 ? 80.549 145.226 25.865 1.00 22.07 394 ARG B O 1
ATOM 10767 N N . HIS C 1 395 ? 80.750 146.197 23.840 1.00 22.39 395 HIS B N 1
ATOM 10768 C CA . HIS C 1 395 ? 82.182 145.939 23.705 1.00 21.66 395 HIS B CA 1
ATOM 10769 C C . HIS C 1 395 ? 82.891 147.272 23.448 1.00 21.97 395 HIS B C 1
ATOM 10770 O O . HIS C 1 395 ? 83.096 147.662 22.300 1.00 21.44 395 HIS B O 1
ATOM 10777 N N . PRO C 1 396 ? 83.279 147.983 24.522 1.00 22.53 396 PRO B N 1
ATOM 10778 C CA . PRO C 1 396 ? 83.964 149.284 24.471 1.00 22.27 396 PRO B CA 1
ATOM 10779 C C . PRO C 1 396 ? 85.058 149.441 23.414 1.00 21.93 396 PRO B C 1
ATOM 10780 O O . PRO C 1 396 ? 85.133 150.470 22.740 1.00 22.14 396 PRO B O 1
ATOM 10784 N N . PHE C 1 397 ? 85.914 148.434 23.277 1.00 18.44 397 PHE B N 1
ATOM 10785 C CA . PHE C 1 397 ? 86.984 148.520 22.294 1.00 17.86 397 PHE B CA 1
ATOM 10786 C C . PHE C 1 397 ? 86.495 148.596 20.858 1.00 17.09 397 PHE B C 1
ATOM 10787 O O . PHE C 1 397 ? 87.139 149.229 20.019 1.00 17.93 397 PHE B O 1
ATOM 10795 N N . TRP C 1 398 ? 85.355 147.966 20.581 1.00 14.19 398 TRP B N 1
ATOM 10796 C CA . TRP C 1 398 ? 84.827 147.930 19.226 1.00 13.22 398 TRP B CA 1
ATOM 10797 C C . TRP C 1 398 ? 84.058 149.146 18.761 1.00 13.56 398 TRP B C 1
ATOM 10798 O O . TRP C 1 398 ? 82.856 149.069 18.510 1.00 13.95 398 TRP B O 1
ATOM 10809 N N . SER C 1 399 ? 84.761 150.268 18.643 1.00 15.11 399 SER B N 1
ATOM 10810 C CA . SER C 1 399 ? 84.167 151.510 18.158 1.00 15.52 399 SER B CA 1
ATOM 10811 C C . SER C 1 399 ? 84.846 151.813 16.823 1.00 16.00 399 SER B C 1
ATOM 10812 O O . SER C 1 399 ? 85.997 151.412 16.597 1.00 17.30 399 SER B O 1
ATOM 10815 N N . HIS C 1 400 ? 84.135 152.498 15.930 1.00 15.90 400 HIS B N 1
ATOM 10816 C CA . HIS C 1 400 ? 84.697 152.831 14.620 1.00 16.91 400 HIS B CA 1
ATOM 10817 C C . HIS C 1 400 ? 85.992 153.623 14.758 1.00 16.57 400 HIS B C 1
ATOM 10818 O O . HIS C 1 400 ? 86.969 153.352 14.057 1.00 16.06 400 HIS B O 1
ATOM 10825 N N . SER C 1 401 ? 85.996 154.609 15.652 1.00 16.28 401 SER B N 1
ATOM 10826 C CA . SER C 1 401 ? 87.175 155.444 15.846 1.00 17.16 401 SER B CA 1
ATOM 10827 C C . SER C 1 401 ? 88.398 154.675 16.332 1.00 16.47 401 SER B C 1
ATOM 10828 O O . SER C 1 401 ? 89.499 154.884 15.825 1.00 19.34 401 SER B O 1
ATOM 10831 N N . LEU C 1 402 ? 88.224 153.789 17.305 1.00 16.50 402 LEU B N 1
ATOM 10832 C CA . LEU C 1 402 ? 89.371 153.032 17.811 1.00 17.07 402 LEU B CA 1
ATOM 10833 C C . LEU C 1 402 ? 89.851 152.040 16.749 1.00 16.36 402 LEU B C 1
ATOM 10834 O O . LEU C 1 402 ? 91.053 151.914 16.495 1.00 17.39 402 LEU B O 1
ATOM 10839 N N . ILE C 1 403 ? 88.902 151.355 16.118 1.00 15.57 403 ILE B N 1
ATOM 10840 C CA . ILE C 1 403 ? 89.209 150.372 15.079 1.00 15.04 403 ILE B CA 1
ATOM 10841 C C . ILE C 1 403 ? 89.983 151.034 13.944 1.00 15.85 403 ILE B C 1
ATOM 10842 O O . ILE C 1 403 ? 91.021 150.518 13.503 1.00 15.34 403 ILE B O 1
ATOM 10847 N N . SER C 1 404 ? 89.485 152.182 13.482 1.00 15.43 404 SER B N 1
ATOM 10848 C CA . SER C 1 404 ? 90.139 152.926 12.408 1.00 16.09 404 SER B CA 1
ATOM 10849 C C . SER C 1 404 ? 91.524 153.419 12.836 1.00 15.15 404 SER B C 1
ATOM 10850 O O . SER C 1 404 ? 92.458 153.426 12.035 1.00 15.37 404 SER B O 1
ATOM 10853 N N . LEU C 1 405 ? 91.657 153.832 14.091 1.00 16.45 405 LEU B N 1
ATOM 10854 C CA . LEU C 1 405 ? 92.939 154.348 14.581 1.00 17.85 405 LEU B CA 1
ATOM 10855 C C . LEU C 1 405 ? 94.019 153.281 14.538 1.00 17.16 405 LEU B C 1
ATOM 10856 O O . LEU C 1 405 ? 95.132 153.516 14.065 1.00 19.43 405 LEU B O 1
ATOM 10861 N N . CYS C 1 406 ? 93.677 152.109 15.054 1.00 17.89 406 CYS B N 1
ATOM 10862 C CA . CYS C 1 406 ? 94.593 150.979 15.106 1.00 16.80 406 CYS B CA 1
ATOM 10863 C C . CYS C 1 406 ? 94.784 150.291 13.763 1.00 17.15 406 CYS B C 1
ATOM 10864 O O . CYS C 1 406 ? 95.743 149.542 13.591 1.00 15.81 406 CYS B O 1
ATOM 10867 N N . HIS C 1 407 ? 93.893 150.551 12.808 1.00 15.68 407 HIS B N 1
ATOM 10868 C CA . HIS C 1 407 ? 93.989 149.876 11.520 1.00 15.80 407 HIS B CA 1
ATOM 10869 C C . HIS C 1 407 ? 95.396 149.785 10.931 1.00 15.34 407 HIS B C 1
ATOM 10870 O O . HIS C 1 407 ? 95.847 148.699 10.556 1.00 17.26 407 HIS B O 1
ATOM 10877 N N . ALA C 1 408 ? 96.084 150.919 10.843 1.00 16.10 408 ALA B N 1
ATOM 10878 C CA . ALA C 1 408 ? 97.436 150.963 10.283 1.00 16.96 408 ALA B CA 1
ATOM 10879 C C . ALA C 1 408 ? 98.434 151.510 11.295 1.00 18.25 408 ALA B C 1
ATOM 10880 O O . ALA C 1 408 ? 99.568 151.831 10.945 1.00 21.28 408 ALA B O 1
ATOM 10882 N N . LEU C 1 409 ? 98.015 151.627 12.549 1.00 19.35 409 LEU B N 1
ATOM 10883 C CA . LEU C 1 409 ? 98.901 152.150 13.583 1.00 19.54 409 LEU B CA 1
ATOM 10884 C C . LEU C 1 409 ? 100.271 151.461 13.546 1.00 19.15 409 LEU B C 1
ATOM 10885 O O . LEU C 1 409 ? 100.357 150.236 13.433 1.00 18.17 409 LEU B O 1
ATOM 10890 N N . HIS C 1 410 ? 101.335 152.258 13.639 1.00 20.21 410 HIS B N 1
ATOM 10891 C CA . HIS C 1 410 ? 102.701 151.738 13.611 1.00 18.84 410 HIS B CA 1
ATOM 10892 C C . HIS C 1 410 ? 102.835 150.502 14.507 1.00 18.35 410 HIS B C 1
ATOM 10893 O O . HIS C 1 410 ? 102.597 150.565 15.709 1.00 18.67 410 HIS B O 1
ATOM 10900 N N . PRO C 1 411 ? 103.227 149.362 13.919 1.00 17.47 411 PRO B N 1
ATOM 10901 C CA . PRO C 1 411 ? 103.410 148.062 14.574 1.00 18.59 411 PRO B CA 1
ATOM 10902 C C . PRO C 1 411 ? 104.204 148.079 15.883 1.00 18.32 411 PRO B C 1
ATOM 10903 O O . PRO C 1 411 ? 103.935 147.285 16.776 1.00 15.79 411 PRO B O 1
ATOM 10907 N N . ASP C 1 412 ? 105.194 148.964 15.976 1.00 19.22 412 ASP B N 1
ATOM 10908 C CA . ASP C 1 412 ? 106.010 149.052 17.177 1.00 19.75 412 ASP B CA 1
ATOM 10909 C C . ASP C 1 412 ? 105.144 149.399 18.390 1.00 21.32 412 ASP B C 1
ATOM 10910 O O . ASP C 1 412 ? 105.599 149.302 19.530 1.00 20.54 412 ASP B O 1
ATOM 10915 N N . TYR C 1 413 ? 103.898 149.802 18.148 1.00 21.50 413 TYR B N 1
ATOM 10916 C CA . TYR C 1 413 ? 102.981 150.126 19.245 1.00 20.94 413 TYR B CA 1
ATOM 10917 C C . TYR C 1 413 ? 102.233 148.880 19.707 1.00 20.90 413 TYR B C 1
ATOM 10918 O O . TYR C 1 413 ? 101.781 148.814 20.844 1.00 23.35 413 TYR B O 1
ATOM 10927 N N . LYS C 1 414 ? 102.114 147.896 18.820 1.00 21.83 414 LYS B N 1
ATOM 10928 C CA . LYS C 1 414 ? 101.396 146.667 19.121 1.00 21.73 414 LYS B CA 1
ATOM 10929 C C . LYS C 1 414 ? 102.306 145.498 19.481 1.00 22.73 414 LYS B C 1
ATOM 10930 O O . LYS C 1 414 ? 101.905 144.576 20.200 1.00 20.64 414 LYS B O 1
ATOM 10936 N N . ILE C 1 415 ? 103.524 145.516 18.959 1.00 22.34 415 ILE B N 1
ATOM 10937 C CA . ILE C 1 415 ? 104.462 144.442 19.246 1.00 23.00 415 ILE B CA 1
ATOM 10938 C C . ILE C 1 415 ? 105.878 144.989 19.247 1.00 23.85 415 ILE B C 1
ATOM 10939 O O . ILE C 1 415 ? 106.376 145.460 18.229 1.00 22.18 415 ILE B O 1
ATOM 10944 N N . PHE C 1 416 ? 106.518 144.937 20.410 1.00 25.08 416 PHE B N 1
ATOM 10945 C CA . PHE C 1 416 ? 107.872 145.445 20.547 1.00 27.74 416 PHE B CA 1
ATOM 10946 C C . PHE C 1 416 ? 108.590 144.768 21.710 1.00 28.11 416 PHE B C 1
ATOM 10947 O O . PHE C 1 416 ? 107.973 144.440 22.727 1.00 27.74 416 PHE B O 1
ATOM 10955 N N . ASP C 1 417 ? 109.894 144.573 21.534 1.00 29.86 417 ASP B N 1
ATOM 10956 C CA . ASP C 1 417 ? 110.781 143.913 22.497 1.00 32.36 417 ASP B CA 1
ATOM 10957 C C . ASP C 1 417 ? 110.137 142.895 23.444 1.00 30.57 417 ASP B C 1
ATOM 10958 O O . ASP C 1 417 ? 109.949 143.152 24.633 1.00 27.24 417 ASP B O 1
ATOM 10963 N N . ASN C 1 418 ? 109.819 141.729 22.885 1.00 30.72 418 ASN B N 1
ATOM 10964 C CA . ASN C 1 418 ? 109.222 140.613 23.614 1.00 31.99 418 ASN B CA 1
ATOM 10965 C C . ASN C 1 418 ? 107.917 140.915 24.344 1.00 31.70 418 ASN B C 1
ATOM 10966 O O . ASN C 1 418 ? 107.592 140.278 25.347 1.00 31.60 418 ASN B O 1
ATOM 10971 N N . GLU C 1 419 ? 107.173 141.894 23.847 1.00 31.42 419 GLU B N 1
ATOM 10972 C CA . GLU C 1 419 ? 105.889 142.236 24.439 1.00 32.04 419 GLU B CA 1
ATOM 10973 C C . GLU C 1 419 ? 104.847 142.441 23.349 1.00 29.95 419 GLU B C 1
ATOM 10974 O O . GLU C 1 419 ? 105.168 142.517 22.162 1.00 29.13 419 GLU B O 1
ATOM 10980 N N . VAL C 1 420 ? 103.593 142.527 23.770 1.00 28.50 420 VAL B N 1
ATOM 10981 C CA . VAL C 1 420 ? 102.482 142.728 22.860 1.00 25.75 420 VAL B CA 1
ATOM 10982 C C . VAL C 1 420 ? 101.525 143.709 23.511 1.00 23.18 420 VAL B C 1
ATOM 10983 O O . VAL C 1 420 ? 101.497 143.825 24.738 1.00 22.46 420 VAL B O 1
ATOM 10987 N N . LYS C 1 421 ? 100.763 144.423 22.685 1.00 20.08 421 LYS B N 1
ATOM 10988 C CA . LYS C 1 421 ? 99.808 145.421 23.163 1.00 21.00 421 LYS B CA 1
ATOM 10989 C C . LYS C 1 421 ? 100.508 146.525 23.953 1.00 20.46 421 LYS B C 1
ATOM 10990 O O . LYS C 1 421 ? 99.932 147.126 24.860 1.00 20.89 421 LYS B O 1
ATOM 10996 N N . ASN C 1 422 ? 101.754 146.793 23.586 1.00 19.56 422 ASN B N 1
ATOM 10997 C CA . ASN C 1 422 ? 102.567 147.796 24.263 1.00 20.36 422 ASN B CA 1
ATOM 10998 C C . ASN C 1 422 ? 101.876 149.089 24.639 1.00 18.46 422 ASN B C 1
ATOM 10999 O O . ASN C 1 422 ? 101.809 149.435 25.815 1.00 18.17 422 ASN B O 1
ATOM 11004 N N . ILE C 1 423 ? 101.367 149.803 23.645 1.00 18.67 423 ILE B N 1
ATOM 11005 C CA . ILE C 1 423 ? 100.700 151.075 23.891 1.00 20.49 423 ILE B CA 1
ATOM 11006 C C . ILE C 1 423 ? 99.479 150.939 24.809 1.00 21.25 423 ILE B C 1
ATOM 11007 O O . ILE C 1 423 ? 99.155 151.869 25.543 1.00 21.31 423 ILE B O 1
ATOM 11012 N N . LEU C 1 424 ? 98.803 149.790 24.769 1.00 21.86 424 LEU B N 1
ATOM 11013 C CA . LEU C 1 424 ? 97.630 149.571 25.622 1.00 21.83 424 LEU B CA 1
ATOM 11014 C C . LEU C 1 424 ? 98.069 149.435 27.080 1.00 23.86 424 LEU B C 1
ATOM 11015 O O . LEU C 1 424 ? 97.428 149.974 27.988 1.00 23.02 424 LEU B O 1
ATOM 11020 N N . ARG C 1 425 ? 99.157 148.695 27.292 1.00 23.50 425 ARG B N 1
ATOM 11021 C CA . ARG C 1 425 ? 99.700 148.490 28.628 1.00 24.38 425 ARG B CA 1
ATOM 11022 C C . ARG C 1 425 ? 100.182 149.828 29.194 1.00 25.81 425 ARG B C 1
ATOM 11023 O O . ARG C 1 425 ? 99.993 150.114 30.375 1.00 25.80 425 ARG B O 1
ATOM 11031 N N . GLU C 1 426 ? 100.792 150.654 28.348 1.00 26.51 426 GLU B N 1
ATOM 11032 C CA . GLU C 1 426 ? 101.267 151.954 28.800 1.00 29.31 426 GLU B CA 1
ATOM 11033 C C . GLU C 1 426 ? 100.088 152.807 29.262 1.00 29.18 426 GLU B C 1
ATOM 11034 O O . GLU C 1 426 ? 100.145 153.427 30.321 1.00 29.28 426 GLU B O 1
ATOM 11040 N N . TYR C 1 427 ? 99.018 152.831 28.469 1.00 28.15 427 TYR B N 1
ATOM 11041 C CA . TYR C 1 427 ? 97.828 153.601 28.819 1.00 27.70 427 TYR B CA 1
ATOM 11042 C C . TYR C 1 427 ? 97.198 153.070 30.099 1.00 28.98 427 TYR B C 1
ATOM 11043 O O . TYR C 1 427 ? 96.735 153.834 30.940 1.00 28.84 427 TYR B O 1
ATOM 11052 N N . ALA C 1 428 ? 97.169 151.750 30.230 1.00 30.37 428 ALA B N 1
ATOM 11053 C CA . ALA C 1 428 ? 96.579 151.124 31.400 1.00 32.83 428 ALA B CA 1
ATOM 11054 C C . ALA C 1 428 ? 97.379 151.484 32.641 1.00 33.94 428 ALA B C 1
ATOM 11055 O O . ALA C 1 428 ? 96.824 151.915 33.648 1.00 34.51 428 ALA B O 1
ATOM 11057 N N . ASP C 1 429 ? 98.692 151.311 32.561 1.00 35.69 429 ASP B N 1
ATOM 11058 C CA . ASP C 1 429 ? 99.556 151.604 33.690 1.00 37.68 429 ASP B CA 1
ATOM 11059 C C . ASP C 1 429 ? 99.445 153.060 34.143 1.00 36.48 429 ASP B C 1
ATOM 11060 O O . ASP C 1 429 ? 99.477 153.340 35.338 1.00 35.35 429 ASP B O 1
ATOM 11065 N N . SER C 1 430 ? 99.291 153.978 33.192 1.00 36.40 430 SER B N 1
ATOM 11066 C CA . SER C 1 430 ? 99.189 155.402 33.509 1.00 37.23 430 SER B CA 1
ATOM 11067 C C . SER C 1 430 ? 97.945 155.728 34.326 1.00 38.16 430 SER B C 1
ATOM 11068 O O . SER C 1 430 ? 97.815 156.824 34.867 1.00 38.08 430 SER B O 1
ATOM 11071 N N . LEU C 1 431 ? 97.015 154.787 34.398 1.00 39.38 431 LEU B N 1
ATOM 11072 C CA . LEU C 1 431 ? 95.802 155.016 35.161 1.00 40.05 431 LEU B CA 1
ATOM 11073 C C . LEU C 1 431 ? 96.056 154.828 36.647 1.00 41.17 431 LEU B C 1
ATOM 11074 O O . LEU C 1 431 ? 95.357 155.406 37.476 1.00 41.05 431 LEU B O 1
ATOM 11079 N N . GLN C 1 432 ? 97.059 154.021 36.980 1.00 42.38 432 GLN B N 1
ATOM 11080 C CA . GLN C 1 432 ? 97.386 153.751 38.375 1.00 45.45 432 GLN B CA 1
ATOM 11081 C C . GLN C 1 432 ? 96.162 153.191 39.092 1.00 45.00 432 GLN B C 1
ATOM 11082 O O . GLN C 1 432 ? 95.769 153.682 40.147 1.00 44.52 432 GLN B O 1
ATOM 11088 N N . LEU C 1 433 ? 95.557 152.163 38.510 1.00 45.48 433 LEU B N 1
ATOM 11089 C CA . LEU C 1 433 ? 94.383 151.547 39.106 1.00 44.67 433 LEU B CA 1
ATOM 11090 C C . LEU C 1 433 ? 94.551 150.054 39.259 1.00 44.46 433 LEU B C 1
ATOM 11091 O O . LEU C 1 433 ? 93.929 149.442 40.122 1.00 46.20 433 LEU B O 1
ATOM 11096 N N . LEU C 1 434 ? 95.405 149.468 38.430 1.00 43.90 434 LEU B N 1
ATOM 11097 C CA . LEU C 1 434 ? 95.622 148.028 38.463 1.00 43.95 434 LEU B CA 1
ATOM 11098 C C . LEU C 1 434 ? 97.030 147.633 38.887 1.00 44.96 434 LEU B C 1
ATOM 11099 O O . LEU C 1 434 ? 97.988 148.375 38.671 1.00 44.13 434 LEU B O 1
ATOM 11104 N N . PRO C 1 435 ? 97.173 146.444 39.490 1.00 46.18 435 PRO B N 1
ATOM 11105 C CA . PRO C 1 435 ? 98.486 145.966 39.934 1.00 47.06 435 PRO B CA 1
ATOM 11106 C C . PRO C 1 435 ? 99.430 145.658 38.771 1.00 48.21 435 PRO B C 1
ATOM 11107 O O . PRO C 1 435 ? 98.999 145.215 37.706 1.00 47.58 435 PRO B O 1
ATOM 11111 N N . LYS C 1 436 ? 100.720 145.888 38.995 1.00 49.13 436 LYS B N 1
ATOM 11112 C CA . LYS C 1 436 ? 101.745 145.666 37.981 1.00 49.85 436 LYS B CA 1
ATOM 11113 C C . LYS C 1 436 ? 101.745 144.275 37.346 1.00 49.79 436 LYS B C 1
ATOM 11114 O O . LYS C 1 436 ? 102.023 144.143 36.153 1.00 49.01 436 LYS B O 1
ATOM 11120 N N . ASP C 1 437 ? 101.439 143.243 38.128 1.00 49.52 437 ASP B N 1
ATOM 11121 C CA . ASP C 1 437 ? 101.437 141.887 37.589 1.00 50.25 437 ASP B CA 1
ATOM 11122 C C . ASP C 1 437 ? 100.290 141.647 36.610 1.00 50.83 437 ASP B C 1
ATOM 11123 O O . ASP C 1 437 ? 100.285 140.664 35.866 1.00 51.65 437 ASP B O 1
ATOM 11128 N N . ILE C 1 438 ? 99.319 142.550 36.600 1.00 50.39 438 ILE B N 1
ATOM 11129 C CA . ILE C 1 438 ? 98.185 142.412 35.700 1.00 50.94 438 ILE B CA 1
ATOM 11130 C C . ILE C 1 438 ? 98.366 143.264 34.448 1.00 51.56 438 ILE B C 1
ATOM 11131 O O . ILE C 1 438 ? 97.998 142.854 33.346 1.00 50.84 438 ILE B O 1
ATOM 11136 N N . VAL C 1 439 ? 98.951 144.443 34.622 1.00 51.76 439 VAL B N 1
ATOM 11137 C CA . VAL C 1 439 ? 99.193 145.346 33.508 1.00 52.46 439 VAL B CA 1
ATOM 11138 C C . VAL C 1 439 ? 100.502 145.005 32.808 1.00 54.04 439 VAL B C 1
ATOM 11139 O O . VAL C 1 439 ? 100.612 145.126 31.591 1.00 53.72 439 VAL B O 1
ATOM 11143 N N . TRP C 1 440 ? 101.484 144.563 33.589 1.00 56.79 440 TRP B N 1
ATOM 11144 C CA . TRP C 1 440 ? 102.809 144.237 33.071 1.00 59.41 440 TRP B CA 1
ATOM 11145 C C . TRP C 1 440 ? 103.479 145.492 32.523 1.00 60.06 440 TRP B C 1
ATOM 11146 O O . TRP C 1 440 ? 104.134 145.450 31.481 1.00 61.35 440 TRP B O 1
ATOM 11157 N N . ARG C 1 441 ? 103.312 146.606 33.229 1.00 60.08 441 ARG B N 1
ATOM 11158 C CA . ARG C 1 441 ? 103.900 147.869 32.806 1.00 60.26 441 ARG B CA 1
ATOM 11159 C C . ARG C 1 441 ? 103.490 148.186 31.372 1.00 60.45 441 ARG B C 1
ATOM 11160 O O . ARG C 1 441 ? 104.093 147.687 30.419 1.00 59.26 441 ARG B O 1
ATOM 11168 N N . SER C 1 451 ? 90.882 126.470 29.735 1.00 65.42 451 SER B N 1
ATOM 11169 C CA . SER C 1 451 ? 91.179 125.470 28.717 1.00 65.66 451 SER B CA 1
ATOM 11170 C C . SER C 1 451 ? 89.893 124.968 28.074 1.00 65.27 451 SER B C 1
ATOM 11171 O O . SER C 1 451 ? 89.699 123.763 27.921 1.00 65.20 451 SER B O 1
ATOM 11174 N N . VAL C 1 452 ? 89.016 125.896 27.705 1.00 64.53 452 VAL B N 1
ATOM 11175 C CA . VAL C 1 452 ? 87.751 125.541 27.077 1.00 63.88 452 VAL B CA 1
ATOM 11176 C C . VAL C 1 452 ? 88.007 124.874 25.730 1.00 63.66 452 VAL B C 1
ATOM 11177 O O . VAL C 1 452 ? 87.273 123.969 25.320 1.00 62.31 452 VAL B O 1
ATOM 11181 N N . ASN C 1 453 ? 89.057 125.328 25.049 1.00 63.73 453 ASN B N 1
ATOM 11182 C CA . ASN C 1 453 ? 89.432 124.789 23.744 1.00 63.82 453 ASN B CA 1
ATOM 11183 C C . ASN C 1 453 ? 89.802 123.312 23.864 1.00 63.65 453 ASN B C 1
ATOM 11184 O O . ASN C 1 453 ? 89.581 122.526 22.942 1.00 63.28 453 ASN B O 1
ATOM 11189 N N . GLN C 1 454 ? 90.367 122.951 25.011 1.00 63.73 454 GLN B N 1
ATOM 11190 C CA . GLN C 1 454 ? 90.773 121.578 25.289 1.00 63.42 454 GLN B CA 1
ATOM 11191 C C . GLN C 1 454 ? 89.532 120.766 25.658 1.00 62.67 454 GLN B C 1
ATOM 11192 O O . GLN C 1 454 ? 89.300 119.684 25.118 1.00 61.19 454 GLN B O 1
ATOM 11198 N N . ALA C 1 455 ? 88.735 121.307 26.575 1.00 62.30 455 ALA B N 1
ATOM 11199 C CA . ALA C 1 455 ? 87.512 120.654 27.025 1.00 62.17 455 ALA B CA 1
ATOM 11200 C C . ALA C 1 455 ? 86.569 120.368 25.857 1.00 61.82 455 ALA B C 1
ATOM 11201 O O . ALA C 1 455 ? 85.821 119.389 25.877 1.00 62.20 455 ALA B O 1
ATOM 11203 N N . PHE C 1 456 ? 86.606 121.225 24.842 1.00 61.93 456 PHE B N 1
ATOM 11204 C CA . PHE C 1 456 ? 85.754 121.058 23.664 1.00 63.13 456 PHE B CA 1
ATOM 11205 C C . PHE C 1 456 ? 86.298 119.912 22.818 1.00 63.41 456 PHE B C 1
ATOM 11206 O O . PHE C 1 456 ? 85.542 119.062 22.339 1.00 62.73 456 PHE B O 1
ATOM 11214 N N . ALA C 1 457 ? 87.616 119.902 22.642 1.00 63.96 457 ALA B N 1
ATOM 11215 C CA . ALA C 1 457 ? 88.283 118.870 21.862 1.00 64.65 457 ALA B CA 1
ATOM 11216 C C . ALA C 1 457 ? 88.137 117.490 22.505 1.00 65.05 457 ALA B C 1
ATOM 11217 O O . ALA C 1 457 ? 88.213 116.469 21.819 1.00 65.48 457 ALA B O 1
ATOM 11219 N N . ASN C 1 458 ? 87.920 117.459 23.817 1.00 64.69 458 ASN B N 1
ATOM 11220 C CA . ASN C 1 458 ? 87.767 116.190 24.523 1.00 65.41 458 ASN B CA 1
ATOM 11221 C C . ASN C 1 458 ? 86.381 115.584 24.357 1.00 65.46 458 ASN B C 1
ATOM 11222 O O . ASN C 1 458 ? 86.240 114.369 24.217 1.00 65.58 458 ASN B O 1
ATOM 11227 N N . VAL C 1 459 ? 85.358 116.431 24.379 1.00 65.87 459 VAL B N 1
ATOM 11228 C CA . VAL C 1 459 ? 83.986 115.965 24.226 1.00 65.93 459 VAL B CA 1
ATOM 11229 C C . VAL C 1 459 ? 83.772 115.335 22.853 1.00 67.01 459 VAL B C 1
ATOM 11230 O O . VAL C 1 459 ? 83.051 114.344 22.720 1.00 67.63 459 VAL B O 1
ATOM 11234 N N . LEU C 1 460 ? 84.400 115.913 21.835 1.00 67.71 460 LEU B N 1
ATOM 11235 C CA . LEU C 1 460 ? 84.279 115.401 20.474 1.00 68.24 460 LEU B CA 1
ATOM 11236 C C . LEU C 1 460 ? 85.142 114.155 20.305 1.00 68.68 460 LEU B C 1
ATOM 11237 O O . LEU C 1 460 ? 84.705 113.158 19.731 1.00 68.37 460 LEU B O 1
ATOM 11242 N N . GLY C 1 461 ? 86.367 114.221 20.819 1.00 68.93 461 GLY B N 1
ATOM 11243 C CA . GLY C 1 461 ? 87.275 113.097 20.715 1.00 69.04 461 GLY B CA 1
ATOM 11244 C C . GLY C 1 461 ? 88.362 113.354 19.694 1.00 69.88 461 GLY B C 1
ATOM 11245 O O . GLY C 1 461 ? 88.992 112.421 19.198 1.00 69.59 461 GLY B O 1
ATOM 11246 N N . SER C 1 462 ? 88.582 114.623 19.372 1.00 70.72 462 SER B N 1
ATOM 11247 C CA . SER C 1 462 ? 89.606 114.989 18.403 1.00 72.26 462 SER B CA 1
ATOM 11248 C C . SER C 1 462 ? 90.663 115.876 19.057 1.00 73.06 462 SER B C 1
ATOM 11249 O O . SER C 1 462 ? 90.592 116.160 20.253 1.00 72.72 462 SER B O 1
ATOM 11252 N N . THR C 1 463 ? 91.642 116.306 18.266 1.00 74.08 463 THR B N 1
ATOM 11253 C CA . THR C 1 463 ? 92.724 117.155 18.757 1.00 75.59 463 THR B CA 1
ATOM 11254 C C . THR C 1 463 ? 92.354 118.635 18.753 1.00 76.31 463 THR B C 1
ATOM 11255 O O . THR C 1 463 ? 91.580 119.083 17.908 1.00 76.94 463 THR B O 1
ATOM 11259 N N . VAL C 1 464 ? 92.908 119.390 19.700 1.00 76.68 464 VAL B N 1
ATOM 11260 C CA . VAL C 1 464 ? 92.630 120.821 19.787 1.00 77.55 464 VAL B CA 1
ATOM 11261 C C . VAL C 1 464 ? 93.055 121.546 18.518 1.00 77.44 464 VAL B C 1
ATOM 11262 O O . VAL C 1 464 ? 92.518 122.603 18.192 1.00 77.50 464 VAL B O 1
ATOM 11266 N N . ASP C 1 465 ? 94.021 120.972 17.807 1.00 77.88 465 ASP B N 1
ATOM 11267 C CA . ASP C 1 465 ? 94.520 121.558 16.566 1.00 77.91 465 ASP B CA 1
ATOM 11268 C C . ASP C 1 465 ? 93.466 121.438 15.462 1.00 76.47 465 ASP B C 1
ATOM 11269 O O . ASP C 1 465 ? 93.238 122.381 14.703 1.00 76.11 465 ASP B O 1
ATOM 11274 N N . ASN C 1 466 ? 92.824 120.274 15.390 1.00 74.76 466 ASN B N 1
ATOM 11275 C CA . ASN C 1 466 ? 91.798 120.009 14.386 1.00 72.13 466 ASN B CA 1
ATOM 11276 C C . ASN C 1 466 ? 90.505 120.770 14.659 1.00 70.79 466 ASN B C 1
ATOM 11277 O O . ASN C 1 466 ? 89.668 120.330 15.448 1.00 70.52 466 ASN B O 1
ATOM 11282 N N . TYR C 1 467 ? 90.352 121.915 13.998 1.00 69.14 467 TYR B N 1
ATOM 11283 C CA . TYR C 1 467 ? 89.165 122.749 14.156 1.00 67.11 467 TYR B CA 1
ATOM 11284 C C . TYR C 1 467 ? 88.095 122.440 13.113 1.00 65.48 467 TYR B C 1
ATOM 11285 O O . TYR C 1 467 ? 87.012 123.028 13.133 1.00 65.27 467 TYR B O 1
ATOM 11294 N N . GLN C 1 468 ? 88.400 121.521 12.201 1.00 62.94 468 GLN B N 1
ATOM 11295 C CA . GLN C 1 468 ? 87.443 121.143 11.171 1.00 60.55 468 GLN B CA 1
ATOM 11296 C C . GLN C 1 468 ? 86.411 120.197 11.777 1.00 57.39 468 GLN B C 1
ATOM 11297 O O . GLN C 1 468 ? 85.272 120.129 11.318 1.00 58.50 468 GLN B O 1
ATOM 11303 N N . THR C 1 469 ? 86.816 119.470 12.813 1.00 52.54 469 THR B N 1
ATOM 11304 C CA . THR C 1 469 ? 85.913 118.549 13.492 1.00 48.71 469 THR B CA 1
ATOM 11305 C C . THR C 1 469 ? 84.978 119.353 14.395 1.00 45.01 469 THR B C 1
ATOM 11306 O O . THR C 1 469 ? 83.827 118.976 14.615 1.00 43.58 469 THR B O 1
ATOM 11310 N N . LYS C 1 470 ? 85.487 120.465 14.917 1.00 41.55 470 LYS B N 1
ATOM 11311 C CA . LYS C 1 470 ? 84.704 121.343 15.776 1.00 38.03 470 LYS B CA 1
ATOM 11312 C C . LYS C 1 470 ? 83.681 122.082 14.931 1.00 34.25 470 LYS B C 1
ATOM 11313 O O . LYS C 1 470 ? 82.537 122.258 15.340 1.00 33.05 470 LYS B O 1
ATOM 11319 N N . SER C 1 471 ? 84.110 122.509 13.748 1.00 32.10 471 SER B N 1
ATOM 11320 C CA . SER C 1 471 ? 83.245 123.222 12.825 1.00 30.53 471 SER B CA 1
ATOM 11321 C C . SER C 1 471 ? 82.153 122.286 12.329 1.00 29.58 471 SER B C 1
ATOM 11322 O O . SER C 1 471 ? 81.009 122.694 12.161 1.00 28.63 471 SER B O 1
ATOM 11325 N N . ARG C 1 472 ? 82.519 121.029 12.103 1.00 28.36 472 ARG B N 1
ATOM 11326 C CA . ARG C 1 472 ? 81.576 120.022 11.632 1.00 28.64 472 ARG B CA 1
ATOM 11327 C C . ARG C 1 472 ? 80.416 119.950 12.615 1.00 27.51 472 ARG B C 1
ATOM 11328 O O . ARG C 1 472 ? 79.237 120.028 12.237 1.00 25.80 472 ARG B O 1
ATOM 11336 N N . PHE C 1 473 ? 80.774 119.800 13.887 1.00 24.42 473 PHE B N 1
ATOM 11337 C CA . PHE C 1 473 ? 79.806 119.713 14.971 1.00 22.79 473 PHE B CA 1
ATOM 11338 C C . PHE C 1 473 ? 78.986 121.002 15.075 1.00 21.75 473 PHE B C 1
ATOM 11339 O O . PHE C 1 473 ? 77.754 120.958 15.156 1.00 20.88 473 PHE B O 1
ATOM 11347 N N . THR C 1 474 ? 79.665 122.147 15.060 1.00 19.05 474 THR B N 1
ATOM 11348 C CA . THR C 1 474 ? 78.961 123.421 15.174 1.00 20.63 474 THR B CA 1
ATOM 11349 C C . THR C 1 474 ? 78.010 123.683 14.001 1.00 17.96 474 THR B C 1
ATOM 11350 O O . THR C 1 474 ? 76.900 124.156 14.208 1.00 17.33 474 THR B O 1
ATOM 11354 N N . TYR C 1 475 ? 78.435 123.359 12.785 1.00 18.03 475 TYR B N 1
ATOM 11355 C CA . TYR C 1 475 ? 77.596 123.566 11.616 1.00 19.29 475 TYR B CA 1
ATOM 11356 C C . TYR C 1 475 ? 76.400 122.621 11.677 1.00 21.77 475 TYR B C 1
ATOM 11357 O O . TYR C 1 475 ? 75.313 122.933 11.182 1.00 23.83 475 TYR B O 1
ATOM 11366 N N . ARG C 1 476 ? 76.612 121.469 12.305 1.00 22.52 476 ARG B N 1
ATOM 11367 C CA . ARG C 1 476 ? 75.579 120.454 12.456 1.00 21.96 476 ARG B CA 1
ATOM 11368 C C . ARG C 1 476 ? 74.514 120.918 13.443 1.00 20.71 476 ARG B C 1
ATOM 11369 O O . ARG C 1 476 ? 73.323 120.742 13.199 1.00 21.71 476 ARG B O 1
ATOM 11377 N N . VAL C 1 477 ? 74.946 121.503 14.560 1.00 18.94 477 VAL B N 1
ATOM 11378 C CA . VAL C 1 477 ? 74.016 121.999 15.565 1.00 16.43 477 VAL B CA 1
ATOM 11379 C C . VAL C 1 477 ? 73.301 123.215 14.977 1.00 17.26 477 VAL B C 1
ATOM 11380 O O . VAL C 1 477 ? 72.103 123.412 15.179 1.00 15.45 477 VAL B O 1
ATOM 11384 N N . TYR C 1 478 ? 74.057 124.018 14.235 1.00 17.23 478 TYR B N 1
ATOM 11385 C CA . TYR C 1 478 ? 73.535 125.212 13.582 1.00 17.59 478 TYR B CA 1
ATOM 11386 C C . TYR C 1 478 ? 72.314 124.809 12.758 1.00 17.43 478 TYR B C 1
ATOM 11387 O O . TYR C 1 478 ? 71.213 125.318 12.965 1.00 16.90 478 TYR B O 1
ATOM 11396 N N . GLN C 1 479 ? 72.525 123.879 11.832 1.00 17.76 479 GLN B N 1
ATOM 11397 C CA . GLN C 1 479 ? 71.454 123.400 10.970 1.00 19.55 479 GLN B CA 1
ATOM 11398 C C . GLN C 1 479 ? 70.256 122.858 11.725 1.00 19.66 479 GLN B C 1
ATOM 11399 O O . GLN C 1 479 ? 69.116 123.234 11.446 1.00 17.15 479 GLN B O 1
ATOM 11405 N N . ALA C 1 480 ? 70.513 121.976 12.684 1.00 17.88 480 ALA B N 1
ATOM 11406 C CA . ALA C 1 480 ? 69.436 121.375 13.446 1.00 17.48 480 ALA B CA 1
ATOM 11407 C C . ALA C 1 480 ? 68.586 122.440 14.127 1.00 18.42 480 ALA B C 1
ATOM 11408 O O . ALA C 1 480 ? 67.354 122.368 14.097 1.00 17.35 480 ALA B O 1
ATOM 11410 N N . PHE C 1 481 ? 69.243 123.427 14.738 1.00 18.81 481 PHE B N 1
ATOM 11411 C CA . PHE C 1 481 ? 68.539 124.521 15.418 1.00 18.14 481 PHE B CA 1
ATOM 11412 C C . PHE C 1 481 ? 67.756 125.394 14.438 1.00 18.66 481 PHE B C 1
ATOM 11413 O O . PHE C 1 481 ? 66.616 125.757 14.715 1.00 20.26 481 PHE B O 1
ATOM 11421 N N . LEU C 1 482 ? 68.362 125.742 13.303 1.00 17.78 482 LEU B N 1
ATOM 11422 C CA . LEU C 1 482 ? 67.678 126.596 12.326 1.00 19.15 482 LEU B CA 1
ATOM 11423 C C . LEU C 1 482 ? 66.549 125.893 11.565 1.00 19.81 482 LEU B C 1
ATOM 11424 O O . LEU C 1 482 ? 65.654 126.556 11.041 1.00 18.94 482 LEU B O 1
ATOM 11429 N N . ARG C 1 483 ? 66.585 124.562 11.510 1.00 19.64 483 ARG B N 1
ATOM 11430 C CA . ARG C 1 483 ? 65.534 123.795 10.841 1.00 23.11 483 ARG B CA 1
ATOM 11431 C C . ARG C 1 483 ? 64.384 123.538 11.809 1.00 25.06 483 ARG B C 1
ATOM 11432 O O . ARG C 1 483 ? 63.346 122.995 11.427 1.00 26.15 483 ARG B O 1
ATOM 11440 N N . GLY C 1 484 ? 64.575 123.914 13.069 1.00 26.35 484 GLY B N 1
ATOM 11441 C CA . GLY C 1 484 ? 63.535 123.708 14.061 1.00 28.01 484 GLY B CA 1
ATOM 11442 C C . GLY C 1 484 ? 63.545 122.317 14.670 1.00 29.90 484 GLY B C 1
ATOM 11443 O O . GLY C 1 484 ? 62.685 121.998 15.487 1.00 30.39 484 GLY B O 1
ATOM 11444 N N . ARG C 1 485 ? 64.507 121.489 14.269 1.00 31.07 485 ARG B N 1
ATOM 11445 C CA . ARG C 1 485 ? 64.632 120.128 14.789 1.00 33.80 485 ARG B CA 1
ATOM 11446 C C . ARG C 1 485 ? 64.912 120.195 16.290 1.00 33.37 485 ARG B C 1
ATOM 11447 O O . ARG C 1 485 ? 64.154 119.659 17.093 1.00 34.61 485 ARG B O 1
ATOM 11455 N N . LEU C 1 486 ? 66.004 120.853 16.668 1.00 31.53 486 LEU B N 1
ATOM 11456 C CA . LEU C 1 486 ? 66.342 120.993 18.076 1.00 29.63 486 LEU B CA 1
ATOM 11457 C C . LEU C 1 486 ? 65.757 122.294 18.614 1.00 28.34 486 LEU B C 1
ATOM 11458 O O . LEU C 1 486 ? 65.672 123.298 17.906 1.00 28.26 486 LEU B O 1
ATOM 11463 N N . SER C 1 487 ? 65.350 122.264 19.873 1.00 27.98 487 SER B N 1
ATOM 11464 C CA . SER C 1 487 ? 64.779 123.428 20.526 1.00 28.47 487 SER B CA 1
ATOM 11465 C C . SER C 1 487 ? 65.719 123.815 21.661 1.00 27.66 487 SER B C 1
ATOM 11466 O O . SER C 1 487 ? 66.177 122.952 22.411 1.00 25.67 487 SER B O 1
ATOM 11469 N N . ILE C 1 488 ? 66.008 125.106 21.792 1.00 28.55 488 ILE B N 1
ATOM 11470 C CA . ILE C 1 488 ? 66.909 125.573 22.845 1.00 29.66 488 ILE B CA 1
ATOM 11471 C C . ILE C 1 488 ? 66.241 125.406 24.212 1.00 32.07 488 ILE B C 1
ATOM 11472 O O . ILE C 1 488 ? 66.896 125.467 25.257 1.00 30.36 488 ILE B O 1
ATOM 11477 N N . THR C 1 489 ? 64.930 125.175 24.182 1.00 34.96 489 THR B N 1
ATOM 11478 C CA . THR C 1 489 ? 64.125 124.996 25.390 1.00 38.66 489 THR B CA 1
ATOM 11479 C C . THR C 1 489 ? 64.335 123.639 26.063 1.00 39.13 489 THR B C 1
ATOM 11480 O O . THR C 1 489 ? 64.429 123.554 27.286 1.00 40.02 489 THR B O 1
ATOM 11484 N N . ASP C 1 490 ? 64.406 122.577 25.269 1.00 39.19 490 ASP B N 1
ATOM 11485 C CA . ASP C 1 490 ? 64.571 121.248 25.840 1.00 38.72 490 ASP B CA 1
ATOM 11486 C C . ASP C 1 490 ? 65.713 120.433 25.227 1.00 36.21 490 ASP B C 1
ATOM 11487 O O . ASP C 1 490 ? 65.757 119.206 25.361 1.00 36.81 490 ASP B O 1
ATOM 11492 N N . VAL C 1 491 ? 66.632 121.114 24.549 1.00 32.35 491 VAL B N 1
ATOM 11493 C CA . VAL C 1 491 ? 67.775 120.443 23.946 1.00 28.69 491 VAL B CA 1
ATOM 11494 C C . VAL C 1 491 ? 68.580 119.785 25.079 1.00 27.43 491 VAL B C 1
ATOM 11495 O O . VAL C 1 491 ? 68.661 120.324 26.183 1.00 25.29 491 VAL B O 1
ATOM 11499 N N . THR C 1 492 ? 69.155 118.618 24.806 1.00 25.83 492 THR B N 1
ATOM 11500 C CA . THR C 1 492 ? 69.936 117.880 25.803 1.00 25.86 492 THR B CA 1
ATOM 11501 C C . THR C 1 492 ? 71.254 117.413 25.198 1.00 25.81 492 THR B C 1
ATOM 11502 O O . THR C 1 492 ? 71.399 117.374 23.978 1.00 25.09 492 THR B O 1
ATOM 11506 N N . PRO C 1 493 ? 72.230 117.034 26.045 1.00 27.25 493 PRO B N 1
ATOM 11507 C CA . PRO C 1 493 ? 73.523 116.564 25.535 1.00 26.84 493 PRO B CA 1
ATOM 11508 C C . PRO C 1 493 ? 73.372 115.272 24.750 1.00 26.74 493 PRO B C 1
ATOM 11509 O O . PRO C 1 493 ? 74.132 114.995 23.821 1.00 26.75 493 PRO B O 1
ATOM 11513 N N . SER C 1 494 ? 72.374 114.482 25.120 1.00 28.14 494 SER B N 1
ATOM 11514 C CA . SER C 1 494 ? 72.127 113.224 24.430 1.00 29.26 494 SER B CA 1
ATOM 11515 C C . SER C 1 494 ? 71.838 113.477 22.951 1.00 29.52 494 SER B C 1
ATOM 11516 O O . SER C 1 494 ? 72.290 112.725 22.087 1.00 30.71 494 SER B O 1
ATOM 11519 N N . GLN C 1 495 ? 71.082 114.530 22.656 1.00 29.88 495 GLN B N 1
ATOM 11520 C CA . GLN C 1 495 ? 70.766 114.863 21.269 1.00 29.02 495 GLN B CA 1
ATOM 11521 C C . GLN C 1 495 ? 71.992 115.416 20.541 1.00 29.95 495 GLN B C 1
ATOM 11522 O O . GLN C 1 495 ? 72.132 115.262 19.326 1.00 28.93 495 GLN B O 1
ATOM 11528 N N . LEU C 1 496 ? 72.880 116.060 21.291 1.00 30.61 496 LEU B N 1
ATOM 11529 C CA . LEU C 1 496 ? 74.091 116.630 20.718 1.00 34.03 496 LEU B CA 1
ATOM 11530 C C . LEU C 1 496 ? 75.098 115.525 20.382 1.00 37.31 496 LEU B C 1
ATOM 11531 O O . LEU C 1 496 ? 75.852 115.635 19.413 1.00 37.18 496 LEU B O 1
ATOM 11536 N N . LYS C 1 497 ? 75.096 114.459 21.178 1.00 40.59 497 LYS B N 1
ATOM 11537 C CA . LYS C 1 497 ? 75.998 113.326 20.967 1.00 43.98 497 LYS B CA 1
ATOM 11538 C C . LYS C 1 497 ? 75.628 112.617 19.664 1.00 45.07 497 LYS B C 1
ATOM 11539 O O . LYS C 1 497 ? 76.495 112.090 18.965 1.00 45.02 497 LYS B O 1
ATOM 11545 N N . ASP C 1 498 ? 74.337 112.599 19.344 1.00 45.71 498 ASP B N 1
ATOM 11546 C CA . ASP C 1 498 ? 73.882 111.967 18.111 1.00 46.93 498 ASP B CA 1
ATOM 11547 C C . ASP C 1 498 ? 74.446 112.703 16.903 1.00 47.48 498 ASP B C 1
ATOM 11548 O O . ASP C 1 498 ? 74.613 112.115 15.840 1.00 47.96 498 ASP B O 1
ATOM 11553 N N . LEU C 1 499 ? 74.736 113.991 17.062 1.00 48.07 499 LEU B N 1
ATOM 11554 C CA . LEU C 1 499 ? 75.290 114.768 15.962 1.00 49.51 499 LEU B CA 1
ATOM 11555 C C . LEU C 1 499 ? 76.785 114.511 15.832 1.00 50.71 499 LEU B C 1
ATOM 11556 O O . LEU C 1 499 ? 77.325 114.491 14.728 1.00 51.20 499 LEU B O 1
ATOM 11561 N N . ILE C 1 500 ? 77.453 114.313 16.963 1.00 52.94 500 ILE B N 1
ATOM 11562 C CA . ILE C 1 500 ? 78.887 114.048 16.965 1.00 56.25 500 ILE B CA 1
ATOM 11563 C C . ILE C 1 500 ? 79.178 112.800 16.134 1.00 58.44 500 ILE B C 1
ATOM 11564 O O . ILE C 1 500 ? 80.239 112.685 15.522 1.00 58.07 500 ILE B O 1
ATOM 11569 N N . LYS C 1 501 ? 78.220 111.874 16.128 1.00 62.05 501 LYS B N 1
ATOM 11570 C CA . LYS C 1 501 ? 78.315 110.621 15.376 1.00 65.08 501 LYS B CA 1
ATOM 11571 C C . LYS C 1 501 ? 77.001 109.842 15.456 1.00 66.09 501 LYS B C 1
ATOM 11572 O O . LYS C 1 501 ? 76.405 109.573 14.389 1.00 66.42 501 LYS B O 1
ATOM 11578 N N . SER D 1 2 ? 51.962 185.484 -30.340 1.00 28.92 2 SER D N 1
ATOM 11579 C CA . SER D 1 2 ? 50.975 185.404 -29.222 1.00 29.75 2 SER D CA 1
ATOM 11580 C C . SER D 1 2 ? 50.911 184.002 -28.599 1.00 28.64 2 SER D C 1
ATOM 11581 O O . SER D 1 2 ? 49.837 183.515 -28.235 1.00 27.20 2 SER D O 1
ATOM 11584 N N . ASN D 1 3 ? 52.075 183.373 -28.460 1.00 28.02 3 ASN D N 1
ATOM 11585 C CA . ASN D 1 3 ? 52.185 182.034 -27.887 1.00 29.33 3 ASN D CA 1
ATOM 11586 C C . ASN D 1 3 ? 53.167 182.030 -26.715 1.00 28.12 3 ASN D C 1
ATOM 11587 O O . ASN D 1 3 ? 53.791 181.009 -26.422 1.00 28.66 3 ASN D O 1
ATOM 11592 N N . SER D 1 4 ? 53.305 183.177 -26.057 1.00 27.19 4 SER D N 1
ATOM 11593 C CA . SER D 1 4 ? 54.215 183.324 -24.919 1.00 26.19 4 SER D CA 1
ATOM 11594 C C . SER D 1 4 ? 53.601 182.849 -23.607 1.00 24.26 4 SER D C 1
ATOM 11595 O O . SER D 1 4 ? 52.399 182.597 -23.528 1.00 23.08 4 SER D O 1
ATOM 11598 N N . PHE D 1 5 ? 54.438 182.753 -22.577 1.00 23.21 5 PHE D N 1
ATOM 11599 C CA . PHE D 1 5 ? 53.992 182.334 -21.254 1.00 21.94 5 PHE D CA 1
ATOM 11600 C C . PHE D 1 5 ? 54.947 182.875 -20.192 1.00 21.35 5 PHE D C 1
ATOM 11601 O O . PHE D 1 5 ? 56.050 183.321 -20.509 1.00 20.84 5 PHE D O 1
ATOM 11609 N N . CYS D 1 6 ? 54.513 182.830 -18.937 1.00 19.87 6 CYS D N 1
ATOM 11610 C CA . CYS D 1 6 ? 55.338 183.257 -17.810 1.00 22.01 6 CYS D CA 1
ATOM 11611 C C . CYS D 1 6 ? 54.779 182.643 -16.538 1.00 22.21 6 CYS D C 1
ATOM 11612 O O . CYS D 1 6 ? 53.596 182.308 -16.467 1.00 22.54 6 CYS D O 1
ATOM 11615 N N . VAL D 1 7 ? 55.649 182.481 -15.551 1.00 21.12 7 VAL D N 1
ATOM 11616 C CA . VAL D 1 7 ? 55.283 181.923 -14.262 1.00 21.97 7 VAL D CA 1
ATOM 11617 C C . VAL D 1 7 ? 55.789 182.865 -13.177 1.00 24.60 7 VAL D C 1
ATOM 11618 O O . VAL D 1 7 ? 56.915 183.368 -13.259 1.00 22.79 7 VAL D O 1
ATOM 11622 N N . VAL D 1 8 ? 54.950 183.106 -12.170 1.00 27.60 8 VAL D N 1
ATOM 11623 C CA . VAL D 1 8 ? 55.310 183.963 -11.041 1.00 30.40 8 VAL D CA 1
ATOM 11624 C C . VAL D 1 8 ? 55.381 183.103 -9.779 1.00 34.08 8 VAL D C 1
ATOM 11625 O O . VAL D 1 8 ? 54.382 182.522 -9.362 1.00 32.93 8 VAL D O 1
ATOM 11629 N N . TYR D 1 9 ? 56.569 183.021 -9.183 1.00 38.89 9 TYR D N 1
ATOM 11630 C CA . TYR D 1 9 ? 56.785 182.220 -7.976 1.00 44.26 9 TYR D CA 1
ATOM 11631 C C . TYR D 1 9 ? 56.045 182.795 -6.775 1.00 45.15 9 TYR D C 1
ATOM 11632 O O . TYR D 1 9 ? 56.156 183.986 -6.488 1.00 46.17 9 TYR D O 1
ATOM 11641 N N . LYS D 1 10 ? 55.300 181.950 -6.067 1.00 46.25 10 LYS D N 1
ATOM 11642 C CA . LYS D 1 10 ? 54.549 182.406 -4.898 1.00 46.52 10 LYS D CA 1
ATOM 11643 C C . LYS D 1 10 ? 53.549 183.487 -5.291 1.00 45.74 10 LYS D C 1
ATOM 11644 O O . LYS D 1 10 ? 53.190 184.343 -4.480 1.00 45.59 10 LYS D O 1
ATOM 11650 N N . GLY D 1 11 ? 53.107 183.450 -6.542 1.00 44.06 11 GLY D N 1
ATOM 11651 C CA . GLY D 1 11 ? 52.149 184.436 -7.003 1.00 42.33 11 GLY D CA 1
ATOM 11652 C C . GLY D 1 11 ? 50.735 183.891 -7.013 1.00 41.36 11 GLY D C 1
ATOM 11653 O O . GLY D 1 11 ? 50.516 182.700 -6.792 1.00 40.13 11 GLY D O 1
ATOM 11654 N N . SER D 1 12 ? 49.775 184.773 -7.267 1.00 40.37 12 SER D N 1
ATOM 11655 C CA . SER D 1 12 ? 48.369 184.403 -7.322 1.00 40.44 12 SER D CA 1
ATOM 11656 C C . SER D 1 12 ? 47.834 184.805 -8.689 1.00 39.46 12 SER D C 1
ATOM 11657 O O . SER D 1 12 ? 48.569 185.358 -9.509 1.00 38.64 12 SER D O 1
ATOM 11660 N N . ASP D 1 13 ? 46.552 184.542 -8.925 1.00 38.59 13 ASP D N 1
ATOM 11661 C CA . ASP D 1 13 ? 45.927 184.880 -10.200 1.00 39.00 13 ASP D CA 1
ATOM 11662 C C . ASP D 1 13 ? 45.774 186.391 -10.340 1.00 39.56 13 ASP D C 1
ATOM 11663 O O . ASP D 1 13 ? 45.560 186.903 -11.439 1.00 40.93 13 ASP D O 1
ATOM 11668 N N . THR D 1 14 ? 45.878 187.101 -9.221 1.00 39.08 14 THR D N 1
ATOM 11669 C CA . THR D 1 14 ? 45.757 188.551 -9.233 1.00 37.51 14 THR D CA 1
ATOM 11670 C C . THR D 1 14 ? 46.986 189.168 -9.892 1.00 36.48 14 THR D C 1
ATOM 11671 O O . THR D 1 14 ? 46.882 190.141 -10.643 1.00 33.84 14 THR D O 1
ATOM 11675 N N . ASP D 1 15 ? 48.151 188.591 -9.614 1.00 34.62 15 ASP D N 1
ATOM 11676 C CA . ASP D 1 15 ? 49.394 189.087 -10.194 1.00 35.24 15 ASP D CA 1
ATOM 11677 C C . ASP D 1 15 ? 49.388 188.945 -11.714 1.00 35.14 15 ASP D C 1
ATOM 11678 O O . ASP D 1 15 ? 50.215 189.544 -12.399 1.00 35.88 15 ASP D O 1
ATOM 11683 N N . ILE D 1 16 ? 48.448 188.158 -12.230 1.00 34.52 16 ILE D N 1
ATOM 11684 C CA . ILE D 1 16 ? 48.325 187.919 -13.664 1.00 36.17 16 ILE D CA 1
ATOM 11685 C C . ILE D 1 16 ? 47.371 188.907 -14.326 1.00 35.59 16 ILE D C 1
ATOM 11686 O O . ILE D 1 16 ? 47.466 189.172 -15.528 1.00 35.62 16 ILE D O 1
ATOM 11691 N N . ASN D 1 17 ? 46.446 189.439 -13.535 1.00 34.39 17 ASN D N 1
ATOM 11692 C CA . ASN D 1 17 ? 45.458 190.394 -14.023 1.00 33.74 17 ASN D CA 1
ATOM 11693 C C . ASN D 1 17 ? 46.053 191.507 -14.888 1.00 33.04 17 ASN D C 1
ATOM 11694 O O . ASN D 1 17 ? 45.582 191.738 -15.998 1.00 30.97 17 ASN D O 1
ATOM 11699 N N . ASN D 1 18 ? 47.081 192.197 -14.397 1.00 31.82 18 ASN D N 1
ATOM 11700 C CA . ASN D 1 18 ? 47.664 193.272 -15.190 1.00 31.82 18 ASN D CA 1
ATOM 11701 C C . ASN D 1 18 ? 48.143 192.799 -16.550 1.00 31.65 18 ASN D C 1
ATOM 11702 O O . ASN D 1 18 ? 48.114 193.555 -17.526 1.00 31.25 18 ASN D O 1
ATOM 11707 N N . ILE D 1 19 ? 48.587 191.550 -16.617 1.00 30.32 19 ILE D N 1
ATOM 11708 C CA . ILE D 1 19 ? 49.064 190.989 -17.872 1.00 30.00 19 ILE D CA 1
ATOM 11709 C C . ILE D 1 19 ? 47.908 190.827 -18.850 1.00 30.82 19 ILE D C 1
ATOM 11710 O O . ILE D 1 19 ? 48.034 191.142 -20.028 1.00 30.45 19 ILE D O 1
ATOM 11715 N N . GLN D 1 20 ? 46.776 190.352 -18.348 1.00 32.42 20 GLN D N 1
ATOM 11716 C CA . GLN D 1 20 ? 45.619 190.132 -19.187 1.00 33.78 20 GLN D CA 1
ATOM 11717 C C . GLN D 1 20 ? 44.951 191.399 -19.700 1.00 36.18 20 GLN D C 1
ATOM 11718 O O . GLN D 1 20 ? 44.042 191.333 -20.530 1.00 36.91 20 GLN D O 1
ATOM 11724 N N . ARG D 1 21 ? 45.405 192.556 -19.229 1.00 37.82 21 ARG D N 1
ATOM 11725 C CA . ARG D 1 21 ? 44.840 193.816 -19.701 1.00 40.19 21 ARG D CA 1
ATOM 11726 C C . ARG D 1 21 ? 45.529 194.205 -21.012 1.00 39.78 21 ARG D C 1
ATOM 11727 O O . ARG D 1 21 ? 44.963 194.934 -21.830 1.00 40.50 21 ARG D O 1
ATOM 11735 N N . ASP D 1 22 ? 46.754 193.713 -21.204 1.00 36.62 22 ASP D N 1
ATOM 11736 C CA . ASP D 1 22 ? 47.519 194.010 -22.411 1.00 34.62 22 ASP D CA 1
ATOM 11737 C C . ASP D 1 22 ? 47.645 192.796 -23.345 1.00 33.25 22 ASP D C 1
ATOM 11738 O O . ASP D 1 22 ? 47.831 192.951 -24.554 1.00 34.20 22 ASP D O 1
ATOM 11743 N N . PHE D 1 23 ? 47.549 191.593 -22.791 1.00 30.21 23 PHE D N 1
ATOM 11744 C CA . PHE D 1 23 ? 47.675 190.376 -23.594 1.00 28.56 23 PHE D CA 1
ATOM 11745 C C . PHE D 1 23 ? 46.569 189.392 -23.248 1.00 29.26 23 PHE D C 1
ATOM 11746 O O . PHE D 1 23 ? 46.310 189.135 -22.077 1.00 30.64 23 PHE D O 1
ATOM 11754 N N . ASP D 1 24 ? 45.910 188.842 -24.258 1.00 28.51 24 ASP D N 1
ATOM 11755 C CA . ASP D 1 24 ? 44.858 187.879 -23.991 1.00 29.38 24 ASP D CA 1
ATOM 11756 C C . ASP D 1 24 ? 45.470 186.506 -23.734 1.00 28.90 24 ASP D C 1
ATOM 11757 O O . ASP D 1 24 ? 46.454 186.130 -24.367 1.00 26.69 24 ASP D O 1
ATOM 11762 N N . GLY D 1 25 ? 44.894 185.773 -22.787 1.00 28.40 25 GLY D N 1
ATOM 11763 C CA . GLY D 1 25 ? 45.399 184.453 -22.453 1.00 29.57 25 GLY D CA 1
ATOM 11764 C C . GLY D 1 25 ? 44.799 183.930 -21.161 1.00 29.70 25 GLY D C 1
ATOM 11765 O O . GLY D 1 25 ? 44.121 184.660 -20.441 1.00 29.53 25 GLY D O 1
ATOM 11766 N N . LYS D 1 26 ? 45.043 182.667 -20.845 1.00 29.73 26 LYS D N 1
ATOM 11767 C CA . LYS D 1 26 ? 44.487 182.113 -19.622 1.00 30.68 26 LYS D CA 1
ATOM 11768 C C . LYS D 1 26 ? 45.560 181.842 -18.570 1.00 29.60 26 LYS D C 1
ATOM 11769 O O . LYS D 1 26 ? 46.729 181.624 -18.894 1.00 27.69 26 LYS D O 1
ATOM 11775 N N . GLY D 1 27 ? 45.150 181.875 -17.308 1.00 28.72 27 GLY D N 1
ATOM 11776 C CA . GLY D 1 27 ? 46.071 181.617 -16.222 1.00 29.44 27 GLY D CA 1
ATOM 11777 C C . GLY D 1 27 ? 45.715 180.297 -15.575 1.00 30.44 27 GLY D C 1
ATOM 11778 O O . GLY D 1 27 ? 44.555 179.890 -15.585 1.00 31.77 27 GLY D O 1
ATOM 11779 N N . GLU D 1 28 ? 46.710 179.610 -15.033 1.00 31.83 28 GLU D N 1
ATOM 11780 C CA . GLU D 1 28 ? 46.467 178.339 -14.369 1.00 33.21 28 GLU D CA 1
ATOM 11781 C C . GLU D 1 28 ? 47.264 178.286 -13.071 1.00 32.18 28 GLU D C 1
ATOM 11782 O O . GLU D 1 28 ? 48.431 178.685 -13.033 1.00 31.31 28 GLU D O 1
ATOM 11788 N N . ALA D 1 29 ? 46.622 177.792 -12.015 1.00 31.05 29 ALA D N 1
ATOM 11789 C CA . ALA D 1 29 ? 47.239 177.688 -10.693 1.00 29.43 29 ALA D CA 1
ATOM 11790 C C . ALA D 1 29 ? 48.276 176.577 -10.611 1.00 28.35 29 ALA D C 1
ATOM 11791 O O . ALA D 1 29 ? 48.114 175.520 -11.208 1.00 27.08 29 ALA D O 1
ATOM 11793 N N . LEU D 1 30 ? 49.352 176.834 -9.879 1.00 28.74 30 LEU D N 1
ATOM 11794 C CA . LEU D 1 30 ? 50.409 175.849 -9.688 1.00 29.23 30 LEU D CA 1
ATOM 11795 C C . LEU D 1 30 ? 50.578 175.656 -8.188 1.00 30.05 30 LEU D C 1
ATOM 11796 O O . LEU D 1 30 ? 50.106 176.471 -7.390 1.00 28.37 30 LEU D O 1
ATOM 11801 N N . SER D 1 31 ? 51.264 174.583 -7.814 1.00 31.35 31 SER D N 1
ATOM 11802 C CA . SER D 1 31 ? 51.515 174.277 -6.414 1.00 36.60 31 SER D CA 1
ATOM 11803 C C . SER D 1 31 ? 51.929 175.524 -5.644 1.00 39.90 31 SER D C 1
ATOM 11804 O O . SER D 1 31 ? 51.288 175.903 -4.663 1.00 39.99 31 SER D O 1
ATOM 11807 N N . ASN D 1 32 ? 53.006 176.156 -6.096 1.00 42.56 32 ASN D N 1
ATOM 11808 C CA . ASN D 1 32 ? 53.508 177.360 -5.458 1.00 46.14 32 ASN D CA 1
ATOM 11809 C C . ASN D 1 32 ? 53.796 178.389 -6.549 1.00 45.77 32 ASN D C 1
ATOM 11810 O O . ASN D 1 32 ? 54.913 178.473 -7.070 1.00 46.95 32 ASN D O 1
ATOM 11815 N N . GLY D 1 33 ? 52.770 179.157 -6.904 1.00 42.84 33 GLY D N 1
ATOM 11816 C CA . GLY D 1 33 ? 52.920 180.162 -7.938 1.00 38.31 33 GLY D CA 1
ATOM 11817 C C . GLY D 1 33 ? 51.778 180.151 -8.938 1.00 36.02 33 GLY D C 1
ATOM 11818 O O . GLY D 1 33 ? 50.787 179.450 -8.760 1.00 34.74 33 GLY D O 1
ATOM 11819 N N . TYR D 1 34 ? 51.916 180.925 -10.005 1.00 33.83 34 TYR D N 1
ATOM 11820 C CA . TYR D 1 34 ? 50.867 180.987 -11.001 1.00 31.32 34 TYR D CA 1
ATOM 11821 C C . TYR D 1 34 ? 51.458 181.033 -12.401 1.00 29.41 34 TYR D C 1
ATOM 11822 O O . TYR D 1 34 ? 52.496 181.662 -12.637 1.00 27.92 34 TYR D O 1
ATOM 11831 N N . LEU D 1 35 ? 50.793 180.359 -13.331 1.00 26.91 35 LEU D N 1
ATOM 11832 C CA . LEU D 1 35 ? 51.252 180.312 -14.709 1.00 25.53 35 LEU D CA 1
ATOM 11833 C C . LEU D 1 35 ? 50.280 181.031 -15.656 1.00 24.85 35 LEU D C 1
ATOM 11834 O O . LEU D 1 35 ? 49.067 180.973 -15.469 1.00 25.58 35 LEU D O 1
ATOM 11839 N N . PHE D 1 36 ? 50.823 181.739 -16.647 1.00 23.14 36 PHE D N 1
ATOM 11840 C CA . PHE D 1 36 ? 50.016 182.453 -17.642 1.00 20.87 36 PHE D CA 1
ATOM 11841 C C . PHE D 1 36 ? 50.414 182.012 -19.048 1.00 21.47 36 PHE D C 1
ATOM 11842 O O . PHE D 1 36 ? 51.602 181.892 -19.345 1.00 20.75 36 PHE D O 1
ATOM 11850 N N . ILE D 1 37 ? 49.425 181.786 -19.913 1.00 21.85 37 ILE D N 1
ATOM 11851 C CA . ILE D 1 37 ? 49.690 181.374 -21.293 1.00 25.38 37 ILE D CA 1
ATOM 11852 C C . ILE D 1 37 ? 48.887 182.226 -22.278 1.00 28.07 37 ILE D C 1
ATOM 11853 O O . ILE D 1 37 ? 47.663 182.326 -22.158 1.00 29.16 37 ILE D O 1
ATOM 11858 N N . GLU D 1 38 ? 49.569 182.831 -23.251 1.00 28.71 38 GLU D N 1
ATOM 11859 C CA . GLU D 1 38 ? 48.895 183.664 -24.253 1.00 31.48 38 GLU D CA 1
ATOM 11860 C C . GLU D 1 38 ? 47.839 182.897 -25.054 1.00 32.85 38 GLU D C 1
ATOM 11861 O O . GLU D 1 38 ? 47.943 181.683 -25.243 1.00 33.62 38 GLU D O 1
ATOM 11867 N N . GLN D 1 39 ? 46.835 183.637 -25.520 1.00 34.02 39 GLN D N 1
ATOM 11868 C CA . GLN D 1 39 ? 45.710 183.132 -26.313 1.00 36.13 39 GLN D CA 1
ATOM 11869 C C . GLN D 1 39 ? 46.037 181.980 -27.264 1.00 36.11 39 GLN D C 1
ATOM 11870 O O . GLN D 1 39 ? 45.398 180.928 -27.212 1.00 37.44 39 GLN D O 1
ATOM 11876 N N . ASN D 1 40 ? 47.016 182.183 -28.139 1.00 35.74 40 ASN D N 1
ATOM 11877 C CA . ASN D 1 40 ? 47.395 181.160 -29.103 1.00 37.50 40 ASN D CA 1
ATOM 11878 C C . ASN D 1 40 ? 48.560 180.287 -28.661 1.00 37.59 40 ASN D C 1
ATOM 11879 O O . ASN D 1 40 ? 49.252 179.700 -29.490 1.00 36.85 40 ASN D O 1
ATOM 11884 N N . GLY D 1 41 ? 48.775 180.202 -27.355 1.00 36.25 41 GLY D N 1
ATOM 11885 C CA . GLY D 1 41 ? 49.858 179.386 -26.849 1.00 35.83 41 GLY D CA 1
ATOM 11886 C C . GLY D 1 41 ? 49.424 177.951 -26.639 1.00 35.61 41 GLY D C 1
ATOM 11887 O O . GLY D 1 41 ? 48.289 177.689 -26.240 1.00 37.21 41 GLY D O 1
ATOM 11888 N N . HIS D 1 42 ? 50.324 177.014 -26.910 1.00 35.81 42 HIS D N 1
ATOM 11889 C CA . HIS D 1 42 ? 50.014 175.598 -26.743 1.00 36.08 42 HIS D CA 1
ATOM 11890 C C . HIS D 1 42 ? 50.691 175.049 -25.491 1.00 34.53 42 HIS D C 1
ATOM 11891 O O . HIS D 1 42 ? 51.766 175.510 -25.107 1.00 33.55 42 HIS D O 1
ATOM 11898 N N . TYR D 1 43 ? 50.049 174.084 -24.843 1.00 32.64 43 TYR D N 1
ATOM 11899 C CA . TYR D 1 43 ? 50.623 173.472 -23.656 1.00 31.98 43 TYR D CA 1
ATOM 11900 C C . TYR D 1 43 ? 49.907 172.177 -23.276 1.00 30.48 43 TYR D C 1
ATOM 11901 O O . TYR D 1 43 ? 48.704 172.036 -23.488 1.00 29.05 43 TYR D O 1
ATOM 11910 N N . GLN D 1 44 ? 50.666 171.232 -22.729 1.00 27.55 44 GLN D N 1
ATOM 11911 C CA . GLN D 1 44 ? 50.137 169.938 -22.315 1.00 25.50 44 GLN D CA 1
ATOM 11912 C C . GLN D 1 44 ? 50.643 169.640 -20.907 1.00 26.22 44 GLN D C 1
ATOM 11913 O O . GLN D 1 44 ? 51.622 170.236 -20.445 1.00 21.58 44 GLN D O 1
ATOM 11919 N N . LYS D 1 45 ? 49.985 168.708 -20.228 1.00 27.20 45 LYS D N 1
ATOM 11920 C CA . LYS D 1 45 ? 50.387 168.349 -18.875 1.00 30.58 45 LYS D CA 1
ATOM 11921 C C . LYS D 1 45 ? 50.195 166.870 -18.578 1.00 29.97 45 LYS D C 1
ATOM 11922 O O . LYS D 1 45 ? 49.534 166.150 -19.323 1.00 28.85 45 LYS D O 1
ATOM 11928 N N . CYS D 1 46 ? 50.799 166.424 -17.486 1.00 30.27 46 CYS D N 1
ATOM 11929 C CA . CYS D 1 46 ? 50.670 165.044 -17.066 1.00 32.39 46 CYS D CA 1
ATOM 11930 C C . CYS D 1 46 ? 51.172 164.918 -15.637 1.00 32.11 46 CYS D C 1
ATOM 11931 O O . CYS D 1 46 ? 52.041 165.675 -15.197 1.00 30.95 46 CYS D O 1
ATOM 11934 N N . GLU D 1 47 ? 50.602 163.963 -14.917 1.00 31.78 47 GLU D N 1
ATOM 11935 C CA . GLU D 1 47 ? 50.960 163.725 -13.533 1.00 33.00 47 GLU D CA 1
ATOM 11936 C C . GLU D 1 47 ? 52.139 162.767 -13.394 1.00 32.28 47 GLU D C 1
ATOM 11937 O O . GLU D 1 47 ? 52.040 161.600 -13.762 1.00 32.20 47 GLU D O 1
ATOM 11943 N N . MET D 1 48 ? 53.251 163.265 -12.861 1.00 31.96 48 MET D N 1
ATOM 11944 C CA . MET D 1 48 ? 54.439 162.442 -12.651 1.00 33.19 48 MET D CA 1
ATOM 11945 C C . MET D 1 48 ? 54.437 161.966 -11.197 1.00 36.89 48 MET D C 1
ATOM 11946 O O . MET D 1 48 ? 53.517 162.282 -10.446 1.00 38.93 48 MET D O 1
ATOM 11951 N N . GLU D 1 49 ? 55.457 161.208 -10.802 1.00 41.20 49 GLU D N 1
ATOM 11952 C CA . GLU D 1 49 ? 55.542 160.711 -9.431 1.00 45.49 49 GLU D CA 1
ATOM 11953 C C . GLU D 1 49 ? 55.943 161.853 -8.500 1.00 46.19 49 GLU D C 1
ATOM 11954 O O . GLU D 1 49 ? 55.498 161.928 -7.350 1.00 46.55 49 GLU D O 1
ATOM 11960 N N . ARG D 1 50 ? 56.786 162.746 -9.004 1.00 46.60 50 ARG D N 1
ATOM 11961 C CA . ARG D 1 50 ? 57.255 163.860 -8.195 1.00 47.64 50 ARG D CA 1
ATOM 11962 C C . ARG D 1 50 ? 56.549 165.180 -8.500 1.00 45.27 50 ARG D C 1
ATOM 11963 O O . ARG D 1 50 ? 57.112 166.254 -8.281 1.00 46.61 50 ARG D O 1
ATOM 11971 N N . GLY D 1 51 ? 55.316 165.097 -8.998 1.00 41.47 51 GLY D N 1
ATOM 11972 C CA . GLY D 1 51 ? 54.552 166.298 -9.298 1.00 35.74 51 GLY D CA 1
ATOM 11973 C C . GLY D 1 51 ? 53.920 166.372 -10.681 1.00 32.66 51 GLY D C 1
ATOM 11974 O O . GLY D 1 51 ? 53.900 165.395 -11.432 1.00 30.07 51 GLY D O 1
ATOM 11975 N N . THR D 1 52 ? 53.398 167.549 -11.015 1.00 30.17 52 THR D N 1
ATOM 11976 C CA . THR D 1 52 ? 52.763 167.774 -12.309 1.00 26.38 52 THR D CA 1
ATOM 11977 C C . THR D 1 52 ? 53.760 168.334 -13.324 1.00 24.35 52 THR D C 1
ATOM 11978 O O . THR D 1 52 ? 54.438 169.322 -13.055 1.00 21.73 52 THR D O 1
ATOM 11982 N N . ALA D 1 53 ? 53.858 167.690 -14.484 1.00 23.07 53 ALA D N 1
ATOM 11983 C CA . ALA D 1 53 ? 54.770 168.143 -15.531 1.00 21.82 53 ALA D CA 1
ATOM 11984 C C . ALA D 1 53 ? 54.013 169.039 -16.504 1.00 21.12 53 ALA D C 1
ATOM 11985 O O . ALA D 1 53 ? 52.877 168.748 -16.870 1.00 20.02 53 ALA D O 1
ATOM 11987 N N . TYR D 1 54 ? 54.640 170.134 -16.914 1.00 21.23 54 TYR D N 1
ATOM 11988 C CA . TYR D 1 54 ? 54.024 171.055 -17.863 1.00 20.55 54 TYR D CA 1
ATOM 11989 C C . TYR D 1 54 ? 54.931 171.219 -19.070 1.00 19.09 54 TYR D C 1
ATOM 11990 O O . TYR D 1 54 ? 56.150 171.305 -18.931 1.00 18.84 54 TYR D O 1
ATOM 11999 N N . LEU D 1 55 ? 54.346 171.245 -20.259 1.00 19.54 55 LEU D N 1
ATOM 12000 C CA . LEU D 1 55 ? 55.135 171.460 -21.458 1.00 19.08 55 LEU D CA 1
ATOM 12001 C C . LEU D 1 55 ? 54.481 172.623 -22.199 1.00 18.81 55 LEU D C 1
ATOM 12002 O O . LEU D 1 55 ? 53.347 172.500 -22.639 1.00 21.07 55 LEU D O 1
ATOM 12007 N N . ILE D 1 56 ? 55.172 173.762 -22.295 1.00 21.20 56 ILE D N 1
ATOM 12008 C CA . ILE D 1 56 ? 54.633 174.934 -23.004 1.00 21.00 56 ILE D CA 1
ATOM 12009 C C . ILE D 1 56 ? 55.324 175.035 -24.359 1.00 20.77 56 ILE D C 1
ATOM 12010 O O . ILE D 1 56 ? 56.518 174.766 -24.469 1.00 20.70 56 ILE D O 1
ATOM 12015 N N . GLY D 1 57 ? 54.585 175.431 -25.387 1.00 19.07 57 GLY D N 1
ATOM 12016 C CA . GLY D 1 57 ? 55.185 175.531 -26.707 1.00 18.73 57 GLY D CA 1
ATOM 12017 C C . GLY D 1 57 ? 54.948 174.229 -27.447 1.00 19.05 57 GLY D C 1
ATOM 12018 O O . GLY D 1 57 ? 53.996 173.520 -27.138 1.00 19.82 57 GLY D O 1
ATOM 12019 N N . SER D 1 58 ? 55.798 173.890 -28.409 1.00 19.60 58 SER D N 1
ATOM 12020 C CA . SER D 1 58 ? 55.589 172.651 -29.143 1.00 21.20 58 SER D CA 1
ATOM 12021 C C . SER D 1 58 ? 56.869 171.882 -29.459 1.00 21.17 58 SER D C 1
ATOM 12022 O O . SER D 1 58 ? 57.977 172.387 -29.271 1.00 21.15 58 SER D O 1
ATOM 12025 N N . LEU D 1 59 ? 56.700 170.653 -29.942 1.00 22.06 59 LEU D N 1
ATOM 12026 C CA . LEU D 1 59 ? 57.821 169.782 -30.289 1.00 20.02 59 LEU D CA 1
ATOM 12027 C C . LEU D 1 59 ? 57.902 169.559 -31.794 1.00 20.30 59 LEU D C 1
ATOM 12028 O O . LEU D 1 59 ? 56.900 169.247 -32.436 1.00 21.37 59 LEU D O 1
ATOM 12033 N N . TYR D 1 60 ? 59.101 169.700 -32.354 1.00 20.74 60 TYR D N 1
ATOM 12034 C CA . TYR D 1 60 ? 59.286 169.520 -33.789 1.00 19.10 60 TYR D CA 1
ATOM 12035 C C . TYR D 1 60 ? 59.667 168.104 -34.211 1.00 19.70 60 TYR D C 1
ATOM 12036 O O . TYR D 1 60 ? 59.426 167.715 -35.353 1.00 20.03 60 TYR D O 1
ATOM 12045 N N . ASN D 1 61 ? 60.262 167.328 -33.315 1.00 18.56 61 ASN D N 1
ATOM 12046 C CA . ASN D 1 61 ? 60.651 165.983 -33.702 1.00 18.35 61 ASN D CA 1
ATOM 12047 C C . ASN D 1 61 ? 59.961 164.869 -32.925 1.00 17.68 61 ASN D C 1
ATOM 12048 O O . ASN D 1 61 ? 60.592 163.884 -32.534 1.00 17.97 61 ASN D O 1
ATOM 12053 N N . ARG D 1 62 ? 58.656 165.019 -32.726 1.00 18.14 62 ARG D N 1
ATOM 12054 C CA . ARG D 1 62 ? 57.881 164.013 -32.013 1.00 20.42 62 ARG D CA 1
ATOM 12055 C C . ARG D 1 62 ? 58.152 162.613 -32.555 1.00 20.44 62 ARG D C 1
ATOM 12056 O O . ARG D 1 62 ? 58.370 161.675 -31.778 1.00 21.20 62 ARG D O 1
ATOM 12064 N N . THR D 1 63 ? 58.159 162.470 -33.879 1.00 20.38 63 THR D N 1
ATOM 12065 C CA . THR D 1 63 ? 58.396 161.164 -34.494 1.00 22.71 63 THR D CA 1
ATOM 12066 C C . THR D 1 63 ? 59.708 160.562 -34.005 1.00 23.87 63 THR D C 1
ATOM 12067 O O . THR D 1 63 ? 59.797 159.358 -33.780 1.00 23.32 63 THR D O 1
ATOM 12071 N N . PHE D 1 64 ? 60.725 161.400 -33.826 1.00 23.94 64 PHE D N 1
ATOM 12072 C CA . PHE D 1 64 ? 62.007 160.907 -33.338 1.00 21.66 64 PHE D CA 1
ATOM 12073 C C . PHE D 1 64 ? 61.939 160.591 -31.837 1.00 19.08 64 PHE D C 1
ATOM 12074 O O . PHE D 1 64 ? 62.429 159.556 -31.397 1.00 18.02 64 PHE D O 1
ATOM 12082 N N . LEU D 1 65 ? 61.323 161.477 -31.058 1.00 19.33 65 LEU D N 1
ATOM 12083 C CA . LEU D 1 65 ? 61.213 161.277 -29.613 1.00 18.13 65 LEU D CA 1
ATOM 12084 C C . LEU D 1 65 ? 60.375 160.041 -29.261 1.00 18.35 65 LEU D C 1
ATOM 12085 O O . LEU D 1 65 ? 60.695 159.304 -28.324 1.00 17.21 65 LEU D O 1
ATOM 12090 N N . ILE D 1 66 ? 59.300 159.834 -30.019 1.00 17.83 66 ILE D N 1
ATOM 12091 C CA . ILE D 1 66 ? 58.410 158.694 -29.841 1.00 18.68 66 ILE D CA 1
ATOM 12092 C C . ILE D 1 66 ? 59.182 157.411 -30.175 1.00 20.66 66 ILE D C 1
ATOM 12093 O O . ILE D 1 66 ? 59.088 156.408 -29.463 1.00 19.43 66 ILE D O 1
ATOM 12098 N N . GLY D 1 67 ? 59.945 157.454 -31.264 1.00 18.80 67 GLY D N 1
ATOM 12099 C CA . GLY D 1 67 ? 60.730 156.301 -31.650 1.00 19.78 67 GLY D CA 1
ATOM 12100 C C . GLY D 1 67 ? 61.743 155.948 -30.574 1.00 21.01 67 GLY D C 1
ATOM 12101 O O . GLY D 1 67 ? 62.120 154.780 -30.427 1.00 20.85 67 GLY D O 1
ATOM 12102 N N . LEU D 1 68 ? 62.182 156.958 -29.823 1.00 19.05 68 LEU D N 1
ATOM 12103 C CA . LEU D 1 68 ? 63.151 156.768 -28.747 1.00 17.14 68 LEU D CA 1
ATOM 12104 C C . LEU D 1 68 ? 62.507 156.171 -27.501 1.00 17.35 68 LEU D C 1
ATOM 12105 O O . LEU D 1 68 ? 63.018 155.212 -26.937 1.00 17.45 68 LEU D O 1
ATOM 12110 N N . ALA D 1 69 ? 61.391 156.751 -27.066 1.00 17.04 69 ALA D N 1
ATOM 12111 C CA . ALA D 1 69 ? 60.693 156.259 -25.881 1.00 17.13 69 ALA D CA 1
ATOM 12112 C C . ALA D 1 69 ? 59.978 154.931 -26.165 1.00 17.08 69 ALA D C 1
ATOM 12113 O O . ALA D 1 69 ? 59.677 154.169 -25.245 1.00 19.15 69 ALA D O 1
ATOM 12115 N N . GLY D 1 70 ? 59.699 154.669 -27.437 1.00 15.16 70 GLY D N 1
ATOM 12116 C CA . GLY D 1 70 ? 59.034 153.436 -27.809 1.00 16.80 70 GLY D CA 1
ATOM 12117 C C . GLY D 1 70 ? 59.935 152.235 -27.597 1.00 17.26 70 GLY D C 1
ATOM 12118 O O . GLY D 1 70 ? 59.474 151.092 -27.525 1.00 14.64 70 GLY D O 1
ATOM 12119 N N . VAL D 1 71 ? 61.234 152.485 -27.497 1.00 17.28 71 VAL D N 1
ATOM 12120 C CA . VAL D 1 71 ? 62.166 151.393 -27.286 1.00 17.55 71 VAL D CA 1
ATOM 12121 C C . VAL D 1 71 ? 61.823 150.632 -26.001 1.00 17.53 71 VAL D C 1
ATOM 12122 O O . VAL D 1 71 ? 61.931 149.401 -25.944 1.00 16.66 71 VAL D O 1
ATOM 12126 N N . TRP D 1 72 ? 61.366 151.359 -24.986 1.00 17.96 72 TRP D N 1
ATOM 12127 C CA . TRP D 1 72 ? 61.028 150.737 -23.708 1.00 18.55 72 TRP D CA 1
ATOM 12128 C C . TRP D 1 72 ? 59.574 150.920 -23.238 1.00 19.15 72 TRP D C 1
ATOM 12129 O O . TRP D 1 72 ? 59.130 150.226 -22.323 1.00 21.16 72 TRP D O 1
ATOM 12140 N N . GLU D 1 73 ? 58.836 151.839 -23.854 1.00 18.74 73 GLU D N 1
ATOM 12141 C CA . GLU D 1 73 ? 57.447 152.102 -23.449 1.00 18.51 73 GLU D CA 1
ATOM 12142 C C . GLU D 1 73 ? 56.476 152.279 -24.611 1.00 18.89 73 GLU D C 1
ATOM 12143 O O . GLU D 1 73 ? 56.596 153.232 -25.393 1.00 17.18 73 GLU D O 1
ATOM 12149 N N . GLY D 1 74 ? 55.495 151.386 -24.697 1.00 16.06 74 GLY D N 1
ATOM 12150 C CA . GLY D 1 74 ? 54.512 151.470 -25.761 1.00 18.39 74 GLY D CA 1
ATOM 12151 C C . GLY D 1 74 ? 53.582 152.666 -25.614 1.00 19.04 74 GLY D C 1
ATOM 12152 O O . GLY D 1 74 ? 52.963 153.102 -26.582 1.00 17.41 74 GLY D O 1
ATOM 12153 N N . GLU D 1 75 ? 53.487 153.203 -24.404 1.00 18.66 75 GLU D N 1
ATOM 12154 C CA . GLU D 1 75 ? 52.619 154.337 -24.157 1.00 20.31 75 GLU D CA 1
ATOM 12155 C C . GLU D 1 75 ? 53.104 155.621 -24.816 1.00 20.56 75 GLU D C 1
ATOM 12156 O O . GLU D 1 75 ? 52.393 156.625 -24.845 1.00 21.37 75 GLU D O 1
ATOM 12162 N N . ALA D 1 76 ? 54.309 155.582 -25.363 1.00 18.05 76 ALA D N 1
ATOM 12163 C CA . ALA D 1 76 ? 54.873 156.743 -26.029 1.00 18.16 76 ALA D CA 1
ATOM 12164 C C . ALA D 1 76 ? 54.068 157.127 -27.272 1.00 16.82 76 ALA D C 1
ATOM 12165 O O . ALA D 1 76 ? 53.964 158.302 -27.596 1.00 16.23 76 ALA D O 1
ATOM 12167 N N . TYR D 1 77 ? 53.504 156.139 -27.961 1.00 17.42 77 TYR D N 1
ATOM 12168 C CA . TYR D 1 77 ? 52.734 156.387 -29.177 1.00 20.00 77 TYR D CA 1
ATOM 12169 C C . TYR D 1 77 ? 51.474 157.217 -28.931 1.00 21.81 77 TYR D C 1
ATOM 12170 O O . TYR D 1 77 ? 51.079 158.005 -29.777 1.00 24.06 77 TYR D O 1
ATOM 12179 N N . LEU D 1 78 ? 50.846 157.056 -27.776 1.00 22.97 78 LEU D N 1
ATOM 12180 C CA . LEU D 1 78 ? 49.635 157.813 -27.494 1.00 25.61 78 LEU D CA 1
ATOM 12181 C C . LEU D 1 78 ? 49.834 158.850 -26.389 1.00 26.38 78 LEU D C 1
ATOM 12182 O O . LEU D 1 78 ? 48.934 159.099 -25.594 1.00 30.38 78 LEU D O 1
ATOM 12187 N N . ALA D 1 79 ? 51.004 159.466 -26.337 1.00 23.06 79 ALA D N 1
ATOM 12188 C CA . ALA D 1 79 ? 51.266 160.442 -25.291 1.00 21.82 79 ALA D CA 1
ATOM 12189 C C . ALA D 1 79 ? 51.289 161.888 -25.783 1.00 19.99 79 ALA D C 1
ATOM 12190 O O . ALA D 1 79 ? 51.695 162.160 -26.914 1.00 18.54 79 ALA D O 1
ATOM 12192 N N . ASN D 1 80 ? 50.842 162.820 -24.946 1.00 17.16 80 ASN D N 1
ATOM 12193 C CA . ASN D 1 80 ? 50.895 164.213 -25.354 1.00 17.56 80 ASN D CA 1
ATOM 12194 C C . ASN D 1 80 ? 52.356 164.634 -25.168 1.00 17.42 80 ASN D C 1
ATOM 12195 O O . ASN D 1 80 ? 53.172 163.840 -24.697 1.00 17.89 80 ASN D O 1
ATOM 12200 N N . ASP D 1 81 ? 52.691 165.862 -25.548 1.00 17.81 81 ASP D N 1
ATOM 12201 C CA . ASP D 1 81 ? 54.064 166.347 -25.450 1.00 20.63 81 ASP D CA 1
ATOM 12202 C C . ASP D 1 81 ? 54.673 166.295 -24.041 1.00 20.69 81 ASP D C 1
ATOM 12203 O O . ASP D 1 81 ? 55.866 166.035 -23.882 1.00 20.28 81 ASP D O 1
ATOM 12208 N N . ALA D 1 82 ? 53.846 166.529 -23.029 1.00 19.45 82 ALA D N 1
ATOM 12209 C CA . ALA D 1 82 ? 54.290 166.521 -21.636 1.00 18.61 82 ALA D CA 1
ATOM 12210 C C . ALA D 1 82 ? 54.629 165.109 -21.146 1.00 19.25 82 ALA D C 1
ATOM 12211 O O . ALA D 1 82 ? 55.675 164.884 -20.522 1.00 17.29 82 ALA D O 1
ATOM 12213 N N . GLU D 1 83 ? 53.731 164.168 -21.422 1.00 18.62 83 GLU D N 1
ATOM 12214 C CA . GLU D 1 83 ? 53.925 162.781 -21.025 1.00 19.98 83 GLU D CA 1
ATOM 12215 C C . GLU D 1 83 ? 55.136 162.207 -21.768 1.00 20.15 83 GLU D C 1
ATOM 12216 O O . GLU D 1 83 ? 55.888 161.405 -21.213 1.00 21.16 83 GLU D O 1
ATOM 12222 N N . LEU D 1 84 ? 55.316 162.624 -23.022 1.00 18.48 84 LEU D N 1
ATOM 12223 C CA . LEU D 1 84 ? 56.424 162.150 -23.843 1.00 16.59 84 LEU D CA 1
ATOM 12224 C C . LEU D 1 84 ? 57.772 162.587 -23.262 1.00 16.03 84 LEU D C 1
ATOM 12225 O O . LEU D 1 84 ? 58.678 161.772 -23.111 1.00 15.81 84 LEU D O 1
ATOM 12230 N N . LEU D 1 85 ? 57.918 163.864 -22.933 1.00 15.70 85 LEU D N 1
ATOM 12231 C CA . LEU D 1 85 ? 59.179 164.306 -22.361 1.00 14.92 85 LEU D CA 1
ATOM 12232 C C . LEU D 1 85 ? 59.362 163.713 -20.963 1.00 15.08 85 LEU D C 1
ATOM 12233 O O . LEU D 1 85 ? 60.486 163.419 -20.560 1.00 16.09 85 LEU D O 1
ATOM 12238 N N . ALA D 1 86 ? 58.258 163.517 -20.240 1.00 13.97 86 ALA D N 1
ATOM 12239 C CA . ALA D 1 86 ? 58.311 162.930 -18.907 1.00 16.81 86 ALA D CA 1
ATOM 12240 C C . ALA D 1 86 ? 58.932 161.528 -18.999 1.00 16.96 86 ALA D C 1
ATOM 12241 O O . ALA D 1 86 ? 59.854 161.204 -18.249 1.00 18.59 86 ALA D O 1
ATOM 12243 N N . LEU D 1 87 ? 58.434 160.706 -19.919 1.00 16.41 87 LEU D N 1
ATOM 12244 C CA . LEU D 1 87 ? 58.980 159.360 -20.104 1.00 17.97 87 LEU D CA 1
ATOM 12245 C C . LEU D 1 87 ? 60.500 159.428 -20.272 1.00 16.86 87 LEU D C 1
ATOM 12246 O O . LEU D 1 87 ? 61.238 158.693 -19.619 1.00 16.38 87 LEU D O 1
ATOM 12251 N N . LEU D 1 88 ? 60.963 160.319 -21.140 1.00 17.12 88 LEU D N 1
ATOM 12252 C CA . LEU D 1 88 ? 62.395 160.474 -21.371 1.00 18.08 88 LEU D CA 1
ATOM 12253 C C . LEU D 1 88 ? 63.111 160.913 -20.104 1.00 17.90 88 LEU D C 1
ATOM 12254 O O . LEU D 1 88 ? 64.202 160.432 -19.798 1.00 17.88 88 LEU D O 1
ATOM 12259 N N . PHE D 1 89 ? 62.493 161.836 -19.376 1.00 18.58 89 PHE D N 1
ATOM 12260 C CA . PHE D 1 89 ? 63.069 162.358 -18.143 1.00 18.33 89 PHE D CA 1
ATOM 12261 C C . PHE D 1 89 ? 63.320 161.254 -17.122 1.00 19.57 89 PHE D C 1
ATOM 12262 O O . PHE D 1 89 ? 64.448 161.078 -16.657 1.00 18.68 89 PHE D O 1
ATOM 12270 N N . THR D 1 90 ? 62.265 160.509 -16.789 1.00 19.93 90 THR D N 1
ATOM 12271 C CA . THR D 1 90 ? 62.344 159.431 -15.803 1.00 21.80 90 THR D CA 1
ATOM 12272 C C . THR D 1 90 ? 63.230 158.251 -16.200 1.00 22.25 90 THR D C 1
ATOM 12273 O O . THR D 1 90 ? 63.913 157.673 -15.346 1.00 23.73 90 THR D O 1
ATOM 12277 N N . ARG D 1 91 ? 63.231 157.892 -17.482 1.00 20.78 91 ARG D N 1
ATOM 12278 C CA . ARG D 1 91 ? 64.054 156.773 -17.944 1.00 21.20 91 ARG D CA 1
ATOM 12279 C C . ARG D 1 91 ? 65.500 157.125 -18.324 1.00 21.62 91 ARG D C 1
ATOM 12280 O O . ARG D 1 91 ? 66.402 156.351 -18.009 1.00 21.30 91 ARG D O 1
ATOM 12288 N N . LEU D 1 92 ? 65.732 158.266 -18.986 1.00 18.51 92 LEU D N 1
ATOM 12289 C CA . LEU D 1 92 ? 67.096 158.643 -19.383 1.00 18.57 92 LEU D CA 1
ATOM 12290 C C . LEU D 1 92 ? 67.657 159.901 -18.726 1.00 18.90 92 LEU D C 1
ATOM 12291 O O . LEU D 1 92 ? 68.781 160.313 -19.030 1.00 20.75 92 LEU D O 1
ATOM 12296 N N . GLY D 1 93 ? 66.888 160.505 -17.824 1.00 16.93 93 GLY D N 1
ATOM 12297 C CA . GLY D 1 93 ? 67.343 161.710 -17.153 1.00 14.06 93 GLY D CA 1
ATOM 12298 C C . GLY D 1 93 ? 67.070 162.989 -17.932 1.00 14.42 93 GLY D C 1
ATOM 12299 O O . GLY D 1 93 ? 66.600 162.954 -19.072 1.00 14.44 93 GLY D O 1
ATOM 12300 N N . ALA D 1 94 ? 67.361 164.123 -17.300 1.00 14.02 94 ALA D N 1
ATOM 12301 C CA . ALA D 1 94 ? 67.168 165.443 -17.899 1.00 14.56 94 ALA D CA 1
ATOM 12302 C C . ALA D 1 94 ? 67.961 165.629 -19.198 1.00 14.35 94 ALA D C 1
ATOM 12303 O O . ALA D 1 94 ? 67.506 166.300 -20.125 1.00 14.48 94 ALA D O 1
ATOM 12305 N N . ASN D 1 95 ? 69.149 165.042 -19.258 1.00 12.67 95 ASN D N 1
ATOM 12306 C CA . ASN D 1 95 ? 69.978 165.159 -20.443 1.00 12.82 95 ASN D CA 1
ATOM 12307 C C . ASN D 1 95 ? 69.229 164.724 -21.696 1.00 14.16 95 ASN D C 1
ATOM 12308 O O . ASN D 1 95 ? 69.505 165.223 -22.795 1.00 14.88 95 ASN D O 1
ATOM 12313 N N . ALA D 1 96 ? 68.278 163.802 -21.537 1.00 13.57 96 ALA D N 1
ATOM 12314 C CA . ALA D 1 96 ? 67.498 163.318 -22.675 1.00 13.25 96 ALA D CA 1
ATOM 12315 C C . ALA D 1 96 ? 66.620 164.410 -23.298 1.00 14.49 96 ALA D C 1
ATOM 12316 O O . ALA D 1 96 ? 66.366 164.381 -24.499 1.00 13.20 96 ALA D O 1
ATOM 12318 N N . LEU D 1 97 ? 66.172 165.381 -22.506 1.00 14.44 97 LEU D N 1
ATOM 12319 C CA . LEU D 1 97 ? 65.323 166.428 -23.069 1.00 16.57 97 LEU D CA 1
ATOM 12320 C C . LEU D 1 97 ? 66.030 167.358 -24.050 1.00 16.52 97 LEU D C 1
ATOM 12321 O O . LEU D 1 97 ? 65.383 168.115 -24.770 1.00 16.77 97 LEU D O 1
ATOM 12326 N N . ALA D 1 98 ? 67.356 167.293 -24.089 1.00 16.15 98 ALA D N 1
ATOM 12327 C CA . ALA D 1 98 ? 68.115 168.117 -25.014 1.00 15.64 98 ALA D CA 1
ATOM 12328 C C . ALA D 1 98 ? 67.980 167.549 -26.433 1.00 15.36 98 ALA D C 1
ATOM 12329 O O . ALA D 1 98 ? 68.307 168.219 -27.409 1.00 13.40 98 ALA D O 1
ATOM 12331 N N . LEU D 1 99 ? 67.494 166.316 -26.541 1.00 15.96 99 LEU D N 1
ATOM 12332 C CA . LEU D 1 99 ? 67.327 165.669 -27.841 1.00 15.94 99 LEU D CA 1
ATOM 12333 C C . LEU D 1 99 ? 66.059 166.150 -28.536 1.00 15.24 99 LEU D C 1
ATOM 12334 O O . LEU D 1 99 ? 65.889 165.952 -29.734 1.00 12.59 99 LEU D O 1
ATOM 12339 N N . ALA D 1 100 ? 65.164 166.773 -27.776 1.00 15.48 100 ALA D N 1
ATOM 12340 C CA . ALA D 1 100 ? 63.919 167.274 -28.339 1.00 17.07 100 ALA D CA 1
ATOM 12341 C C . ALA D 1 100 ? 64.166 168.607 -29.043 1.00 18.10 100 ALA D C 1
ATOM 12342 O O . ALA D 1 100 ? 65.010 169.390 -28.614 1.00 18.62 100 ALA D O 1
ATOM 12344 N N . GLU D 1 101 ? 63.448 168.848 -30.135 1.00 19.59 101 GLU D N 1
ATOM 12345 C CA . GLU D 1 101 ? 63.575 170.105 -30.868 1.00 20.52 101 GLU D CA 1
ATOM 12346 C C . GLU D 1 101 ? 62.228 170.806 -30.781 1.00 20.89 101 GLU D C 1
ATOM 12347 O O . GLU D 1 101 ? 61.183 170.159 -30.900 1.00 20.34 101 GLU D O 1
ATOM 12353 N N . GLY D 1 102 ? 62.254 172.119 -30.567 1.00 19.58 102 GLY D N 1
ATOM 12354 C CA . GLY D 1 102 ? 61.018 172.876 -30.496 1.00 18.99 102 GLY D CA 1
ATOM 12355 C C . GLY D 1 102 ? 61.107 174.147 -29.678 1.00 19.55 102 GLY D C 1
ATOM 12356 O O . GLY D 1 102 ? 62.080 174.355 -28.944 1.00 17.91 102 GLY D O 1
ATOM 12357 N N . ASP D 1 103 ? 60.095 175.003 -29.809 1.00 18.40 103 ASP D N 1
ATOM 12358 C CA . ASP D 1 103 ? 60.062 176.243 -29.048 1.00 20.60 103 ASP D CA 1
ATOM 12359 C C . ASP D 1 103 ? 59.294 175.908 -27.788 1.00 21.05 103 ASP D C 1
ATOM 12360 O O . ASP D 1 103 ? 58.193 176.396 -27.561 1.00 26.76 103 ASP D O 1
ATOM 12365 N N . PHE D 1 104 ? 59.883 175.056 -26.962 1.00 19.67 104 PHE D N 1
ATOM 12366 C CA . PHE D 1 104 ? 59.219 174.638 -25.739 1.00 18.09 104 PHE D CA 1
ATOM 12367 C C . PHE D 1 104 ? 60.032 174.915 -24.490 1.00 16.42 104 PHE D C 1
ATOM 12368 O O . PHE D 1 104 ? 61.207 175.256 -24.555 1.00 15.74 104 PHE D O 1
ATOM 12376 N N . CYS D 1 105 ? 59.367 174.745 -23.356 1.00 15.75 105 CYS D N 1
ATOM 12377 C CA . CYS D 1 105 ? 59.967 174.862 -22.038 1.00 16.31 105 CYS D CA 1
ATOM 12378 C C . CYS D 1 105 ? 59.239 173.798 -21.209 1.00 16.89 105 CYS D C 1
ATOM 12379 O O . CYS D 1 105 ? 58.006 173.723 -21.209 1.00 17.54 105 CYS D O 1
ATOM 12382 N N . PHE D 1 106 ? 60.008 172.966 -20.519 1.00 17.74 106 PHE D N 1
ATOM 12383 C CA . PHE D 1 106 ? 59.459 171.889 -19.704 1.00 16.15 106 PHE D CA 1
ATOM 12384 C C . PHE D 1 106 ? 59.757 172.162 -18.239 1.00 17.10 106 PHE D C 1
ATOM 12385 O O . PHE D 1 106 ? 60.863 172.571 -17.882 1.00 18.77 106 PHE D O 1
ATOM 12393 N N . PHE D 1 107 ? 58.768 171.966 -17.385 1.00 15.06 107 PHE D N 1
ATOM 12394 C CA . PHE D 1 107 ? 59.023 172.146 -15.978 1.00 17.70 107 PHE D CA 1
ATOM 12395 C C . PHE D 1 107 ? 58.108 171.271 -15.140 1.00 19.71 107 PHE D C 1
ATOM 12396 O O . PHE D 1 107 ? 56.996 170.926 -15.547 1.00 18.17 107 PHE D O 1
ATOM 12404 N N . ILE D 1 108 ? 58.614 170.868 -13.984 1.00 21.83 108 ILE D N 1
ATOM 12405 C CA . ILE D 1 108 ? 57.857 170.032 -13.084 1.00 23.49 108 ILE D CA 1
ATOM 12406 C C . ILE D 1 108 ? 57.515 170.844 -11.845 1.00 24.88 108 ILE D C 1
ATOM 12407 O O . ILE D 1 108 ? 58.380 171.492 -11.250 1.00 23.18 108 ILE D O 1
ATOM 12412 N N . ASP D 1 109 ? 56.234 170.827 -11.493 1.00 27.94 109 ASP D N 1
ATOM 12413 C CA . ASP D 1 109 ? 55.712 171.540 -10.332 1.00 31.46 109 ASP D CA 1
ATOM 12414 C C . ASP D 1 109 ? 55.716 170.542 -9.179 1.00 33.83 109 ASP D C 1
ATOM 12415 O O . ASP D 1 109 ? 54.742 169.827 -8.963 1.00 34.70 109 ASP D O 1
ATOM 12420 N N . GLU D 1 110 ? 56.823 170.487 -8.452 1.00 37.00 110 GLU D N 1
ATOM 12421 C CA . GLU D 1 110 ? 56.961 169.560 -7.340 1.00 40.98 110 GLU D CA 1
ATOM 12422 C C . GLU D 1 110 ? 56.173 170.057 -6.135 1.00 42.60 110 GLU D C 1
ATOM 12423 O O . GLU D 1 110 ? 56.135 171.254 -5.853 1.00 41.43 110 GLU D O 1
ATOM 12429 N N . PRO D 1 111 ? 55.522 169.137 -5.411 1.00 44.74 111 PRO D N 1
ATOM 12430 C CA . PRO D 1 111 ? 54.742 169.528 -4.233 1.00 46.95 111 PRO D CA 1
ATOM 12431 C C . PRO D 1 111 ? 55.645 170.020 -3.097 1.00 47.23 111 PRO D C 1
ATOM 12432 O O . PRO D 1 111 ? 55.163 170.485 -2.069 1.00 48.21 111 PRO D O 1
ATOM 12436 N N . ASN D 1 112 ? 56.955 169.919 -3.292 1.00 47.09 112 ASN D N 1
ATOM 12437 C CA . ASN D 1 112 ? 57.902 170.358 -2.280 1.00 47.24 112 ASN D CA 1
ATOM 12438 C C . ASN D 1 112 ? 58.170 171.854 -2.403 1.00 46.07 112 ASN D C 1
ATOM 12439 O O . ASN D 1 112 ? 59.059 172.388 -1.742 1.00 45.88 112 ASN D O 1
ATOM 12444 N N . GLY D 1 113 ? 57.405 172.524 -3.260 1.00 45.27 113 GLY D N 1
ATOM 12445 C CA . GLY D 1 113 ? 57.577 173.955 -3.441 1.00 43.06 113 GLY D CA 1
ATOM 12446 C C . GLY D 1 113 ? 58.356 174.353 -4.682 1.00 42.00 113 GLY D C 1
ATOM 12447 O O . GLY D 1 113 ? 57.872 175.143 -5.496 1.00 42.89 113 GLY D O 1
ATOM 12448 N N . GLU D 1 114 ? 59.559 173.807 -4.835 1.00 39.16 114 GLU D N 1
ATOM 12449 C CA . GLU D 1 114 ? 60.408 174.129 -5.979 1.00 37.00 114 GLU D CA 1
ATOM 12450 C C . GLU D 1 114 ? 59.971 173.481 -7.295 1.00 35.23 114 GLU D C 1
ATOM 12451 O O . GLU D 1 114 ? 59.226 172.504 -7.310 1.00 34.28 114 GLU D O 1
ATOM 12457 N N . LEU D 1 115 ? 60.423 174.048 -8.407 1.00 31.03 115 LEU D N 1
ATOM 12458 C CA . LEU D 1 115 ? 60.089 173.487 -9.700 1.00 28.13 115 LEU D CA 1
ATOM 12459 C C . LEU D 1 115 ? 61.356 173.239 -10.493 1.00 24.15 115 LEU D C 1
ATOM 12460 O O . LEU D 1 115 ? 62.345 173.979 -10.396 1.00 22.54 115 LEU D O 1
ATOM 12465 N N . THR D 1 116 ? 61.310 172.176 -11.276 1.00 20.02 116 THR D N 1
ATOM 12466 C CA . THR D 1 116 ? 62.436 171.785 -12.086 1.00 18.40 116 THR D CA 1
ATOM 12467 C C . THR D 1 116 ? 62.146 172.175 -13.510 1.00 17.41 116 THR D C 1
ATOM 12468 O O . THR D 1 116 ? 61.117 171.806 -14.068 1.00 17.23 116 THR D O 1
ATOM 12472 N N . VAL D 1 117 ? 63.062 172.942 -14.088 1.00 17.95 117 VAL D N 1
ATOM 12473 C CA . VAL D 1 117 ? 62.905 173.442 -15.441 1.00 16.98 117 VAL D CA 1
ATOM 12474 C C . VAL D 1 117 ? 63.984 172.992 -16.422 1.00 19.08 117 VAL D C 1
ATOM 12475 O O . VAL D 1 117 ? 65.176 172.962 -16.103 1.00 18.43 117 VAL D O 1
ATOM 12479 N N . ILE D 1 118 ? 63.543 172.644 -17.625 1.00 16.81 118 ILE D N 1
ATOM 12480 C CA . ILE D 1 118 ? 64.442 172.249 -18.691 1.00 15.28 118 ILE D CA 1
ATOM 12481 C C . ILE D 1 118 ? 64.144 173.209 -19.847 1.00 16.34 118 ILE D C 1
ATOM 12482 O O . ILE D 1 118 ? 62.993 173.329 -20.281 1.00 16.61 118 ILE D O 1
ATOM 12487 N N . THR D 1 119 ? 65.163 173.926 -20.315 1.00 14.39 119 THR D N 1
ATOM 12488 C CA . THR D 1 119 ? 64.986 174.854 -21.435 1.00 14.37 119 THR D CA 1
ATOM 12489 C C . THR D 1 119 ? 65.433 174.186 -22.738 1.00 14.80 119 THR D C 1
ATOM 12490 O O . THR D 1 119 ? 66.383 173.404 -22.740 1.00 12.35 119 THR D O 1
ATOM 12494 N N . GLU D 1 120 ? 64.743 174.486 -23.838 1.00 14.40 120 GLU D N 1
ATOM 12495 C CA . GLU D 1 120 ? 65.078 173.915 -25.144 1.00 15.87 120 GLU D CA 1
ATOM 12496 C C . GLU D 1 120 ? 66.515 174.321 -25.519 1.00 17.75 120 GLU D C 1
ATOM 12497 O O . GLU D 1 120 ? 66.969 175.423 -25.194 1.00 18.57 120 GLU D O 1
ATOM 12503 N N . SER D 1 121 ? 67.230 173.442 -26.213 1.00 19.93 121 SER D N 1
ATOM 12504 C CA . SER D 1 121 ? 68.641 173.691 -26.532 1.00 22.49 121 SER D CA 1
ATOM 12505 C C . SER D 1 121 ? 69.101 174.555 -27.708 1.00 22.68 121 SER D C 1
ATOM 12506 O O . SER D 1 121 ? 70.306 174.686 -27.921 1.00 22.40 121 SER D O 1
ATOM 12509 N N . ARG D 1 122 ? 68.187 175.167 -28.453 1.00 23.35 122 ARG D N 1
ATOM 12510 C CA . ARG D 1 122 ? 68.620 175.962 -29.601 1.00 22.93 122 ARG D CA 1
ATOM 12511 C C . ARG D 1 122 ? 68.327 177.453 -29.586 1.00 23.75 122 ARG D C 1
ATOM 12512 O O . ARG D 1 122 ? 68.959 178.210 -30.321 1.00 25.30 122 ARG D O 1
ATOM 12520 N N . GLY D 1 123 ? 67.377 177.885 -28.765 1.00 23.24 123 GLY D N 1
ATOM 12521 C CA . GLY D 1 123 ? 67.054 179.299 -28.728 1.00 22.86 123 GLY D CA 1
ATOM 12522 C C . GLY D 1 123 ? 65.705 179.583 -29.356 1.00 23.62 123 GLY D C 1
ATOM 12523 O O . GLY D 1 123 ? 65.322 180.741 -29.545 1.00 23.25 123 GLY D O 1
ATOM 12524 N N . PHE D 1 124 ? 64.983 178.519 -29.689 1.00 22.56 124 PHE D N 1
ATOM 12525 C CA . PHE D 1 124 ? 63.658 178.654 -30.283 1.00 23.29 124 PHE D CA 1
ATOM 12526 C C . PHE D 1 124 ? 62.691 179.273 -29.284 1.00 23.68 124 PHE D C 1
ATOM 12527 O O . PHE D 1 124 ? 61.693 179.879 -29.674 1.00 21.38 124 PHE D O 1
ATOM 12535 N N . SER D 1 125 ? 62.994 179.106 -27.999 1.00 23.13 125 SER D N 1
ATOM 12536 C CA . SER D 1 125 ? 62.159 179.629 -26.921 1.00 25.55 125 SER D CA 1
ATOM 12537 C C . SER D 1 125 ? 63.002 180.057 -25.712 1.00 26.46 125 SER D C 1
ATOM 12538 O O . SER D 1 125 ? 63.088 179.332 -24.715 1.00 26.21 125 SER D O 1
ATOM 12541 N N . PRO D 1 126 ? 63.636 181.244 -25.790 1.00 26.18 126 PRO D N 1
ATOM 12542 C CA . PRO D 1 126 ? 64.484 181.808 -24.729 1.00 24.34 126 PRO D CA 1
ATOM 12543 C C . PRO D 1 126 ? 63.688 182.067 -23.458 1.00 22.06 126 PRO D C 1
ATOM 12544 O O . PRO D 1 126 ? 62.589 182.618 -23.516 1.00 22.01 126 PRO D O 1
ATOM 12548 N N . VAL D 1 127 ? 64.255 181.688 -22.318 1.00 21.12 127 VAL D N 1
ATOM 12549 C CA . VAL D 1 127 ? 63.597 181.872 -21.028 1.00 20.85 127 VAL D CA 1
ATOM 12550 C C . VAL D 1 127 ? 64.433 182.673 -20.021 1.00 21.75 127 VAL D C 1
ATOM 12551 O O . VAL D 1 127 ? 65.599 182.352 -19.740 1.00 22.60 127 VAL D O 1
ATOM 12555 N N . HIS D 1 128 ? 63.811 183.708 -19.472 1.00 19.06 128 HIS D N 1
ATOM 12556 C CA . HIS D 1 128 ? 64.448 184.567 -18.486 1.00 19.32 128 HIS D CA 1
ATOM 12557 C C . HIS D 1 128 ? 63.772 184.396 -17.141 1.00 19.55 128 HIS D C 1
ATOM 12558 O O . HIS D 1 128 ? 62.611 184.006 -17.062 1.00 18.38 128 HIS D O 1
ATOM 12565 N N . VAL D 1 129 ? 64.523 184.686 -16.090 1.00 19.28 129 VAL D N 1
ATOM 12566 C CA . VAL D 1 129 ? 64.000 184.673 -14.741 1.00 20.17 129 VAL D CA 1
ATOM 12567 C C . VAL D 1 129 ? 64.270 186.122 -14.349 1.00 21.07 129 VAL D C 1
ATOM 12568 O O . VAL D 1 129 ? 65.424 186.565 -14.325 1.00 20.01 129 VAL D O 1
ATOM 12572 N N . VAL D 1 130 ? 63.196 186.869 -14.104 1.00 21.07 130 VAL D N 1
ATOM 12573 C CA . VAL D 1 130 ? 63.283 188.286 -13.747 1.00 21.86 130 VAL D CA 1
ATOM 12574 C C . VAL D 1 130 ? 62.977 188.463 -12.267 1.00 23.01 130 VAL D C 1
ATOM 12575 O O . VAL D 1 130 ? 62.073 187.821 -11.733 1.00 25.19 130 VAL D O 1
ATOM 12579 N N . GLN D 1 131 ? 63.719 189.341 -11.607 1.00 24.53 131 GLN D N 1
ATOM 12580 C CA . GLN D 1 131 ? 63.484 189.602 -10.191 1.00 27.66 131 GLN D CA 1
ATOM 12581 C C . GLN D 1 131 ? 62.896 190.998 -9.988 1.00 28.11 131 GLN D C 1
ATOM 12582 O O . GLN D 1 131 ? 63.625 191.987 -9.955 1.00 28.29 131 GLN D O 1
ATOM 12588 N N . GLY D 1 132 ? 61.575 191.072 -9.873 1.00 28.89 132 GLY D N 1
ATOM 12589 C CA . GLY D 1 132 ? 60.917 192.346 -9.642 1.00 31.01 132 GLY D CA 1
ATOM 12590 C C . GLY D 1 132 ? 60.322 192.281 -8.249 1.00 32.37 132 GLY D C 1
ATOM 12591 O O . GLY D 1 132 ? 60.965 191.751 -7.335 1.00 32.15 132 GLY D O 1
ATOM 12592 N N . LYS D 1 133 ? 59.112 192.809 -8.072 1.00 33.16 133 LYS D N 1
ATOM 12593 C CA . LYS D 1 133 ? 58.449 192.753 -6.769 1.00 33.71 133 LYS D CA 1
ATOM 12594 C C . LYS D 1 133 ? 58.418 191.270 -6.403 1.00 33.34 133 LYS D C 1
ATOM 12595 O O . LYS D 1 133 ? 58.608 190.894 -5.245 1.00 35.21 133 LYS D O 1
ATOM 12601 N N . LYS D 1 134 ? 58.177 190.429 -7.407 1.00 32.08 134 LYS D N 1
ATOM 12602 C CA . LYS D 1 134 ? 58.178 188.977 -7.219 1.00 29.50 134 LYS D CA 1
ATOM 12603 C C . LYS D 1 134 ? 59.108 188.412 -8.282 1.00 27.80 134 LYS D C 1
ATOM 12604 O O . LYS D 1 134 ? 59.553 189.142 -9.166 1.00 27.57 134 LYS D O 1
ATOM 12610 N N . ALA D 1 135 ? 59.406 187.120 -8.175 1.00 25.78 135 ALA D N 1
ATOM 12611 C CA . ALA D 1 135 ? 60.279 186.419 -9.114 1.00 23.20 135 ALA D CA 1
ATOM 12612 C C . ALA D 1 135 ? 59.444 185.835 -10.264 1.00 23.85 135 ALA D C 1
ATOM 12613 O O . ALA D 1 135 ? 58.449 185.149 -10.023 1.00 25.39 135 ALA D O 1
ATOM 12615 N N . TRP D 1 136 ? 59.852 186.107 -11.504 1.00 22.08 136 TRP D N 1
ATOM 12616 C CA . TRP D 1 136 ? 59.133 185.629 -12.684 1.00 19.99 136 TRP D CA 1
ATOM 12617 C C . TRP D 1 136 ? 60.011 184.832 -13.645 1.00 18.46 136 TRP D C 1
ATOM 12618 O O . TRP D 1 136 ? 61.166 185.180 -13.855 1.00 21.27 136 TRP D O 1
ATOM 12629 N N . MET D 1 137 ? 59.458 183.768 -14.225 1.00 18.29 137 MET D N 1
ATOM 12630 C CA . MET D 1 137 ? 60.160 182.965 -15.230 1.00 17.85 137 MET D CA 1
ATOM 12631 C C . MET D 1 137 ? 59.295 183.149 -16.480 1.00 18.77 137 MET D C 1
ATOM 12632 O O . MET D 1 137 ? 58.111 182.818 -16.462 1.00 20.30 137 MET D O 1
ATOM 12637 N N . THR D 1 138 ? 59.864 183.688 -17.554 1.00 20.47 138 THR D N 1
ATOM 12638 C CA . THR D 1 138 ? 59.085 183.916 -18.773 1.00 21.24 138 THR D CA 1
ATOM 12639 C C . THR D 1 138 ? 59.895 183.810 -20.062 1.00 19.82 138 THR D C 1
ATOM 12640 O O . THR D 1 138 ? 61.126 183.802 -20.028 1.00 19.69 138 THR D O 1
ATOM 12644 N N . ASN D 1 139 ? 59.209 183.712 -21.200 1.00 17.79 139 ASN D N 1
ATOM 12645 C CA . ASN D 1 139 ? 59.916 183.660 -22.477 1.00 19.21 139 ASN D CA 1
ATOM 12646 C C . ASN D 1 139 ? 59.647 184.964 -23.218 1.00 18.21 139 ASN D C 1
ATOM 12647 O O . ASN D 1 139 ? 60.032 185.140 -24.374 1.00 17.98 139 ASN D O 1
ATOM 12652 N N . SER D 1 140 ? 58.995 185.884 -22.512 1.00 18.29 140 SER D N 1
ATOM 12653 C CA . SER D 1 140 ? 58.684 187.207 -23.041 1.00 19.29 140 SER D CA 1
ATOM 12654 C C . SER D 1 140 ? 58.843 188.240 -21.924 1.00 20.26 140 SER D C 1
ATOM 12655 O O . SER D 1 140 ? 58.036 188.309 -20.995 1.00 19.61 140 SER D O 1
ATOM 12658 N N . LEU D 1 141 ? 59.902 189.034 -22.015 1.00 20.40 141 LEU D N 1
ATOM 12659 C CA . LEU D 1 141 ? 60.176 190.049 -21.015 1.00 20.25 141 LEU D CA 1
ATOM 12660 C C . LEU D 1 141 ? 59.071 191.099 -20.880 1.00 21.71 141 LEU D C 1
ATOM 12661 O O . LEU D 1 141 ? 58.862 191.638 -19.797 1.00 24.61 141 LEU D O 1
ATOM 12666 N N . LYS D 1 142 ? 58.351 191.394 -21.956 1.00 21.09 142 LYS D N 1
ATOM 12667 C CA . LYS D 1 142 ? 57.309 192.401 -21.852 1.00 22.16 142 LYS D CA 1
ATOM 12668 C C . LYS D 1 142 ? 56.159 191.957 -20.941 1.00 20.93 142 LYS D C 1
ATOM 12669 O O . LYS D 1 142 ? 55.467 192.792 -20.362 1.00 20.82 142 LYS D O 1
ATOM 12675 N N . LEU D 1 143 ? 55.960 190.652 -20.790 1.00 20.32 143 LEU D N 1
ATOM 12676 C CA . LEU D 1 143 ? 54.893 190.175 -19.914 1.00 21.70 143 LEU D CA 1
ATOM 12677 C C . LEU D 1 143 ? 55.141 190.668 -18.474 1.00 20.94 143 LEU D C 1
ATOM 12678 O O . LEU D 1 143 ? 54.205 191.034 -17.765 1.00 21.82 143 LEU D O 1
ATOM 12683 N N . VAL D 1 144 ? 56.399 190.687 -18.043 1.00 20.80 144 VAL D N 1
ATOM 12684 C CA . VAL D 1 144 ? 56.722 191.158 -16.695 1.00 21.01 144 VAL D CA 1
ATOM 12685 C C . VAL D 1 144 ? 56.373 192.642 -16.568 1.00 22.37 144 VAL D C 1
ATOM 12686 O O . VAL D 1 144 ? 55.776 193.071 -15.571 1.00 22.64 144 VAL D O 1
ATOM 12690 N N . THR D 1 145 ? 56.728 193.424 -17.582 1.00 22.18 145 THR D N 1
ATOM 12691 C CA . THR D 1 145 ? 56.417 194.851 -17.567 1.00 23.22 145 THR D CA 1
ATOM 12692 C C . THR D 1 145 ? 54.916 195.101 -17.411 1.00 24.00 145 THR D C 1
ATOM 12693 O O . THR D 1 145 ? 54.495 195.975 -16.648 1.00 22.63 145 THR D O 1
ATOM 12697 N N . ALA D 1 146 ? 54.113 194.337 -18.145 1.00 24.80 146 ALA D N 1
ATOM 12698 C CA . ALA D 1 146 ? 52.660 194.484 -18.096 1.00 26.13 146 ALA D CA 1
ATOM 12699 C C . ALA D 1 146 ? 52.115 194.082 -16.739 1.00 27.36 146 ALA D C 1
ATOM 12700 O O . ALA D 1 146 ? 51.049 194.534 -16.332 1.00 29.09 146 ALA D O 1
ATOM 12702 N N . ALA D 1 147 ? 52.851 193.224 -16.043 1.00 27.52 147 ALA D N 1
ATOM 12703 C CA . ALA D 1 147 ? 52.423 192.757 -14.738 1.00 26.56 147 ALA D CA 1
ATOM 12704 C C . ALA D 1 147 ? 52.806 193.703 -13.603 1.00 27.76 147 ALA D C 1
ATOM 12705 O O . ALA D 1 147 ? 52.000 193.948 -12.711 1.00 29.62 147 ALA D O 1
ATOM 12707 N N . GLU D 1 148 ? 54.016 194.252 -13.636 1.00 26.73 148 GLU D N 1
ATOM 12708 C CA . GLU D 1 148 ? 54.442 195.117 -12.545 1.00 27.90 148 GLU D CA 1
ATOM 12709 C C . GLU D 1 148 ? 54.640 196.595 -12.839 1.00 28.00 148 GLU D C 1
ATOM 12710 O O . GLU D 1 148 ? 54.822 197.384 -11.910 1.00 30.37 148 GLU D O 1
ATOM 12716 N N . GLY D 1 149 ? 54.615 196.981 -14.108 1.00 26.69 149 GLY D N 1
ATOM 12717 C CA . GLY D 1 149 ? 54.789 198.384 -14.431 1.00 27.40 149 GLY D CA 1
ATOM 12718 C C . GLY D 1 149 ? 55.919 198.718 -15.384 1.00 28.45 149 GLY D C 1
ATOM 12719 O O . GLY D 1 149 ? 56.780 197.888 -15.689 1.00 27.19 149 GLY D O 1
ATOM 12720 N N . GLU D 1 150 ? 55.908 199.966 -15.837 1.00 28.56 150 GLU D N 1
ATOM 12721 C CA . GLU D 1 150 ? 56.895 200.490 -16.774 1.00 30.63 150 GLU D CA 1
ATOM 12722 C C . GLU D 1 150 ? 58.336 200.370 -16.289 1.00 27.94 150 GLU D C 1
ATOM 12723 O O . GLU D 1 150 ? 59.260 200.269 -17.090 1.00 28.88 150 GLU D O 1
ATOM 12729 N N . GLY D 1 151 ? 58.533 200.388 -14.978 1.00 28.81 151 GLY D N 1
ATOM 12730 C CA . GLY D 1 151 ? 59.884 200.291 -14.455 1.00 26.48 151 GLY D CA 1
ATOM 12731 C C . GLY D 1 151 ? 60.284 198.928 -13.915 1.00 26.21 151 GLY D C 1
ATOM 12732 O O . GLY D 1 151 ? 61.328 198.806 -13.270 1.00 27.04 151 GLY D O 1
ATOM 12733 N N . ALA D 1 152 ? 59.473 197.902 -14.164 1.00 24.33 152 ALA D N 1
ATOM 12734 C CA . ALA D 1 152 ? 59.797 196.562 -13.673 1.00 24.83 152 ALA D CA 1
ATOM 12735 C C . ALA D 1 152 ? 61.168 196.077 -14.157 1.00 24.99 152 ALA D C 1
ATOM 12736 O O . ALA D 1 152 ? 61.943 195.525 -13.377 1.00 27.01 152 ALA D O 1
ATOM 12738 N N . LEU D 1 153 ? 61.472 196.302 -15.432 1.00 23.38 153 LEU D N 1
ATOM 12739 C CA . LEU D 1 153 ? 62.740 195.867 -15.999 1.00 25.02 153 LEU D CA 1
ATOM 12740 C C . LEU D 1 153 ? 63.796 196.965 -16.000 1.00 25.93 153 LEU D C 1
ATOM 12741 O O . LEU D 1 153 ? 63.552 198.075 -16.475 1.00 26.23 153 LEU D O 1
ATOM 12746 N N . TRP D 1 154 ? 64.977 196.648 -15.478 1.00 26.43 154 TRP D N 1
ATOM 12747 C CA . TRP D 1 154 ? 66.069 197.614 -15.434 1.00 28.76 154 TRP D CA 1
ATOM 12748 C C . TRP D 1 154 ? 67.072 197.292 -16.539 1.00 29.35 154 TRP D C 1
ATOM 12749 O O . TRP D 1 154 ? 67.684 196.227 -16.547 1.00 30.32 154 TRP D O 1
ATOM 12760 N N . PHE D 1 155 ? 67.245 198.235 -17.455 1.00 29.58 155 PHE D N 1
ATOM 12761 C CA . PHE D 1 155 ? 68.134 198.067 -18.592 1.00 29.76 155 PHE D CA 1
ATOM 12762 C C . PHE D 1 155 ? 69.529 198.645 -18.409 1.00 30.87 155 PHE D C 1
ATOM 12763 O O . PHE D 1 155 ? 69.728 199.626 -17.684 1.00 29.80 155 PHE D O 1
ATOM 12771 N N . GLU D 1 156 ? 70.488 198.021 -19.088 1.00 31.30 156 GLU D N 1
ATOM 12772 C CA . GLU D 1 156 ? 71.885 198.437 -19.052 1.00 32.97 156 GLU D CA 1
ATOM 12773 C C . GLU D 1 156 ? 72.143 199.615 -19.977 1.00 32.89 156 GLU D C 1
ATOM 12774 O O . GLU D 1 156 ? 71.418 199.820 -20.944 1.00 31.71 156 GLU D O 1
ATOM 12780 N N . GLU D 1 157 ? 73.185 200.379 -19.669 1.00 35.51 157 GLU D N 1
ATOM 12781 C CA . GLU D 1 157 ? 73.565 201.531 -20.473 1.00 39.54 157 GLU D CA 1
ATOM 12782 C C . GLU D 1 157 ? 73.880 201.016 -21.869 1.00 40.17 157 GLU D C 1
ATOM 12783 O O . GLU D 1 157 ? 74.626 200.043 -22.023 1.00 41.32 157 GLU D O 1
ATOM 12789 N N . GLU D 1 158 ? 73.300 201.656 -22.881 1.00 38.68 158 GLU D N 1
ATOM 12790 C CA . GLU D 1 158 ? 73.523 201.246 -24.264 1.00 38.21 158 GLU D CA 1
ATOM 12791 C C . GLU D 1 158 ? 75.007 201.174 -24.596 1.00 37.41 158 GLU D C 1
ATOM 12792 O O . GLU D 1 158 ? 75.435 200.341 -25.397 1.00 37.33 158 GLU D O 1
ATOM 12798 N N . ALA D 1 159 ? 75.793 202.048 -23.977 1.00 37.39 159 ALA D N 1
ATOM 12799 C CA . ALA D 1 159 ? 77.231 202.070 -24.223 1.00 37.35 159 ALA D CA 1
ATOM 12800 C C . ALA D 1 159 ? 77.855 200.711 -23.910 1.00 36.28 159 ALA D C 1
ATOM 12801 O O . ALA D 1 159 ? 78.781 200.274 -24.586 1.00 35.64 159 ALA D O 1
ATOM 12803 N N . LEU D 1 160 ? 77.343 200.042 -22.887 1.00 34.85 160 LEU D N 1
ATOM 12804 C CA . LEU D 1 160 ? 77.881 198.750 -22.515 1.00 36.58 160 LEU D CA 1
ATOM 12805 C C . LEU D 1 160 ? 77.221 197.584 -23.249 1.00 36.23 160 LEU D C 1
ATOM 12806 O O . LEU D 1 160 ? 77.804 196.512 -23.372 1.00 37.22 160 LEU D O 1
ATOM 12811 N N . VAL D 1 161 ? 76.016 197.799 -23.757 1.00 35.88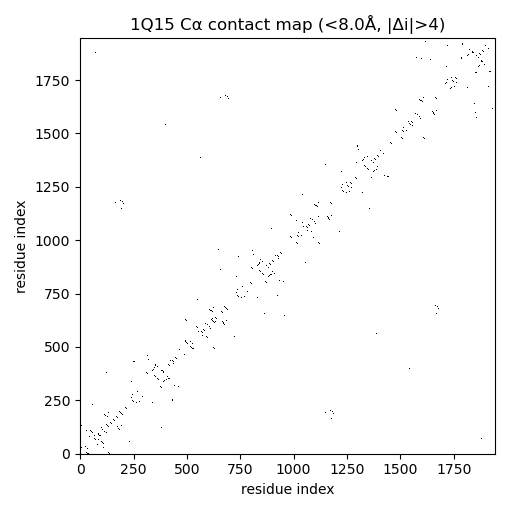 161 VAL D N 1
ATOM 12812 C CA . VAL D 1 161 ? 75.293 196.748 -24.464 1.00 35.29 161 VAL D CA 1
ATOM 12813 C C . VAL D 1 161 ? 75.629 196.639 -25.946 1.00 36.26 161 VAL D C 1
ATOM 12814 O O . VAL D 1 161 ? 75.758 195.537 -26.480 1.00 36.27 161 VAL D O 1
ATOM 12818 N N . CYS D 1 162 ? 75.771 197.783 -26.606 1.00 37.58 162 CYS D N 1
ATOM 12819 C CA . CYS D 1 162 ? 76.060 197.811 -28.034 1.00 39.09 162 CYS D CA 1
ATOM 12820 C C . CYS D 1 162 ? 77.545 197.763 -28.359 1.00 41.12 162 CYS D C 1
ATOM 12821 O O . CYS D 1 162 ? 77.943 198.013 -29.492 1.00 41.32 162 CYS D O 1
ATOM 12824 N N . GLN D 1 163 ? 78.367 197.438 -27.371 1.00 44.40 163 GLN D N 1
ATOM 12825 C CA . GLN D 1 163 ? 79.797 197.379 -27.599 1.00 47.48 163 GLN D CA 1
ATOM 12826 C C . GLN D 1 163 ? 80.225 196.148 -28.405 1.00 48.77 163 GLN D C 1
ATOM 12827 O O . GLN D 1 163 ? 80.614 196.278 -29.564 1.00 49.79 163 GLN D O 1
ATOM 12833 N N . SER D 1 164 ? 80.136 194.959 -27.815 1.00 48.86 164 SER D N 1
ATOM 12834 C CA . SER D 1 164 ? 80.554 193.735 -28.504 1.00 49.11 164 SER D CA 1
ATOM 12835 C C . SER D 1 164 ? 79.489 193.122 -29.426 1.00 47.44 164 SER D C 1
ATOM 12836 O O . SER D 1 164 ? 78.291 193.341 -29.244 1.00 47.42 164 SER D O 1
ATOM 12839 N N . LEU D 1 165 ? 79.937 192.356 -30.420 1.00 45.15 165 LEU D N 1
ATOM 12840 C CA . LEU D 1 165 ? 79.021 191.714 -31.361 1.00 44.48 165 LEU D CA 1
ATOM 12841 C C . LEU D 1 165 ? 78.813 190.224 -31.067 1.00 41.23 165 LEU D C 1
ATOM 12842 O O . LEU D 1 165 ? 77.936 189.591 -31.654 1.00 41.46 165 LEU D O 1
ATOM 12847 N N . MET D 1 166 ? 79.630 189.671 -30.172 1.00 37.66 166 MET D N 1
ATOM 12848 C CA . MET D 1 166 ? 79.523 188.265 -29.782 1.00 34.16 166 MET D CA 1
ATOM 12849 C C . MET D 1 166 ? 79.320 188.185 -28.259 1.00 32.81 166 MET D C 1
ATOM 12850 O O . MET D 1 166 ? 80.038 188.831 -27.492 1.00 32.28 166 MET D O 1
ATOM 12855 N N . ARG D 1 167 ? 78.341 187.388 -27.834 1.00 30.49 167 ARG D N 1
ATOM 12856 C CA . ARG D 1 167 ? 78.009 187.236 -26.418 1.00 28.63 167 ARG D CA 1
ATOM 12857 C C . ARG D 1 167 ? 77.767 185.770 -26.041 1.00 26.93 167 ARG D C 1
ATOM 12858 O O . ARG D 1 167 ? 77.573 184.922 -26.912 1.00 26.51 167 ARG D O 1
ATOM 12866 N N . ALA D 1 168 ? 77.781 185.474 -24.742 1.00 24.31 168 ALA D N 1
ATOM 12867 C CA . ALA D 1 168 ? 77.523 184.115 -24.266 1.00 23.96 168 ALA D CA 1
ATOM 12868 C C . ALA D 1 168 ? 76.030 183.883 -24.474 1.00 21.62 168 ALA D C 1
ATOM 12869 O O . ALA D 1 168 ? 75.275 184.846 -24.573 1.00 21.76 168 ALA D O 1
ATOM 12871 N N . ASP D 1 169 ? 75.584 182.631 -24.531 1.00 18.69 169 ASP D N 1
ATOM 12872 C CA . ASP D 1 169 ? 74.159 182.398 -24.760 1.00 18.94 169 ASP D CA 1
ATOM 12873 C C . ASP D 1 169 ? 73.272 182.672 -23.554 1.00 18.08 169 ASP D C 1
ATOM 12874 O O . ASP D 1 169 ? 72.074 182.407 -23.590 1.00 16.71 169 ASP D O 1
ATOM 12879 N N . THR D 1 170 ? 73.868 183.208 -22.491 1.00 19.37 170 THR D N 1
ATOM 12880 C CA . THR D 1 170 ? 73.129 183.554 -21.277 1.00 20.37 170 THR D CA 1
ATOM 12881 C C . THR D 1 170 ? 73.086 185.073 -21.099 1.00 20.06 170 THR D C 1
ATOM 12882 O O . THR D 1 170 ? 72.646 185.565 -20.062 1.00 21.30 170 THR D O 1
ATOM 12886 N N . TYR D 1 171 ? 73.551 185.816 -22.096 1.00 21.30 171 TYR D N 1
ATOM 12887 C CA . TYR D 1 171 ? 73.577 187.276 -21.981 1.00 23.74 171 TYR D CA 1
ATOM 12888 C C . TYR D 1 171 ? 72.214 187.953 -22.082 1.00 23.97 171 TYR D C 1
ATOM 12889 O O . TYR D 1 171 ? 71.379 187.574 -22.901 1.00 24.42 171 TYR D O 1
ATOM 12898 N N . THR D 1 172 ? 71.999 188.953 -21.231 1.00 22.67 172 THR D N 1
ATOM 12899 C CA . THR D 1 172 ? 70.768 189.729 -21.246 1.00 21.88 172 THR D CA 1
ATOM 12900 C C . THR D 1 172 ? 71.036 191.164 -20.819 1.00 21.52 172 THR D C 1
ATOM 12901 O O . THR D 1 172 ? 71.819 191.420 -19.905 1.00 20.56 172 THR D O 1
ATOM 12905 N N . PRO D 1 173 ? 70.407 192.127 -21.506 1.00 22.28 173 PRO D N 1
ATOM 12906 C CA . PRO D 1 173 ? 70.590 193.541 -21.176 1.00 21.96 173 PRO D CA 1
ATOM 12907 C C . PRO D 1 173 ? 69.734 193.952 -19.977 1.00 21.52 173 PRO D C 1
ATOM 12908 O O . PRO D 1 173 ? 69.721 195.119 -19.591 1.00 21.77 173 PRO D O 1
ATOM 12912 N N . VAL D 1 174 ? 69.008 192.991 -19.409 1.00 20.99 174 VAL D N 1
ATOM 12913 C CA . VAL D 1 174 ? 68.176 193.245 -18.232 1.00 20.88 174 VAL D CA 1
ATOM 12914 C C . VAL D 1 174 ? 69.013 192.881 -16.995 1.00 22.65 174 VAL D C 1
ATOM 12915 O O . VAL D 1 174 ? 69.287 191.705 -16.736 1.00 23.23 174 VAL D O 1
ATOM 12919 N N . LYS D 1 175 ? 69.422 193.909 -16.253 1.00 22.16 175 LYS D N 1
ATOM 12920 C CA . LYS D 1 175 ? 70.255 193.775 -15.055 1.00 22.12 175 LYS D CA 1
ATOM 12921 C C . LYS D 1 175 ? 69.615 192.954 -13.953 1.00 23.19 175 LYS D C 1
ATOM 12922 O O . LYS D 1 175 ? 70.280 192.128 -13.322 1.00 25.11 175 LYS D O 1
ATOM 12928 N N . ASN D 1 176 ? 68.326 193.183 -13.718 1.00 21.86 176 ASN D N 1
ATOM 12929 C CA . ASN D 1 176 ? 67.621 192.461 -12.675 1.00 22.39 176 ASN D CA 1
ATOM 12930 C C . ASN D 1 176 ? 66.992 191.187 -13.211 1.00 23.71 176 ASN D C 1
ATOM 12931 O O . ASN D 1 176 ? 65.884 190.818 -12.838 1.00 25.41 176 ASN D O 1
ATOM 12936 N N . ALA D 1 177 ? 67.709 190.507 -14.090 1.00 24.16 177 ALA D N 1
ATOM 12937 C CA . ALA D 1 177 ? 67.199 189.272 -14.642 1.00 26.00 177 ALA D CA 1
ATOM 12938 C C . ALA D 1 177 ? 68.338 188.431 -15.154 1.00 25.49 177 ALA D C 1
ATOM 12939 O O . ALA D 1 177 ? 69.427 188.934 -15.422 1.00 26.54 177 ALA D O 1
ATOM 12941 N N . GLN D 1 178 ? 68.090 187.137 -15.275 1.00 25.62 178 GLN D N 1
ATOM 12942 C CA . GLN D 1 178 ? 69.102 186.257 -15.799 1.00 24.62 178 GLN D CA 1
ATOM 12943 C C . GLN D 1 178 ? 68.460 185.460 -16.910 1.00 24.25 178 GLN D C 1
ATOM 12944 O O . GLN D 1 178 ? 67.263 185.138 -16.866 1.00 22.63 178 GLN D O 1
ATOM 12950 N N . ARG D 1 179 ? 69.252 185.174 -17.930 1.00 22.57 179 ARG D N 1
ATOM 12951 C CA . ARG D 1 179 ? 68.764 184.403 -19.056 1.00 22.86 179 ARG D CA 1
ATOM 12952 C C . ARG D 1 179 ? 69.172 182.964 -18.807 1.00 21.59 179 ARG D C 1
ATOM 12953 O O . ARG D 1 179 ? 70.360 182.663 -18.709 1.00 22.68 179 ARG D O 1
ATOM 12961 N N . LEU D 1 180 ? 68.185 182.083 -18.683 1.00 21.65 180 LEU D N 1
ATOM 12962 C CA . LEU D 1 180 ? 68.460 180.673 -18.453 1.00 20.00 180 LEU D CA 1
ATOM 12963 C C . LEU D 1 180 ? 69.111 180.090 -19.689 1.00 19.45 180 LEU D C 1
ATOM 12964 O O . LEU D 1 180 ? 68.596 180.222 -20.804 1.00 17.04 180 LEU D O 1
ATOM 12969 N N . LYS D 1 181 ? 70.251 179.448 -19.486 1.00 18.81 181 LYS D N 1
ATOM 12970 C CA . LYS D 1 181 ? 70.990 178.836 -20.581 1.00 18.69 181 LYS D CA 1
ATOM 12971 C C . LYS D 1 181 ? 70.155 177.816 -21.373 1.00 18.84 181 LYS D C 1
ATOM 12972 O O . LYS D 1 181 ? 69.499 176.935 -20.806 1.00 15.89 181 LYS D O 1
ATOM 12978 N N . PRO D 1 182 ? 70.130 177.956 -22.701 1.00 19.45 182 PRO D N 1
ATOM 12979 C CA . PRO D 1 182 ? 69.367 176.996 -23.505 1.00 20.92 182 PRO D CA 1
ATOM 12980 C C . PRO D 1 182 ? 70.013 175.616 -23.300 1.00 20.66 182 PRO D C 1
ATOM 12981 O O . PRO D 1 182 ? 71.212 175.524 -23.025 1.00 19.91 182 PRO D O 1
ATOM 12985 N N . GLY D 1 183 ? 69.223 174.553 -23.420 1.00 20.64 183 GLY D N 1
ATOM 12986 C CA . GLY D 1 183 ? 69.763 173.221 -23.244 1.00 16.58 183 GLY D CA 1
ATOM 12987 C C . GLY D 1 183 ? 70.297 173.001 -21.845 1.00 17.79 183 GLY D C 1
ATOM 12988 O O . GLY D 1 183 ? 71.417 172.525 -21.670 1.00 18.17 183 GLY D O 1
ATOM 12989 N N . ALA D 1 184 ? 69.495 173.342 -20.840 1.00 17.82 184 ALA D N 1
ATOM 12990 C CA . ALA D 1 184 ? 69.920 173.177 -19.455 1.00 17.10 184 ALA D CA 1
ATOM 12991 C C . ALA D 1 184 ? 68.771 172.815 -18.531 1.00 16.55 184 ALA D C 1
ATOM 12992 O O . ALA D 1 184 ? 67.609 173.088 -18.832 1.00 17.80 184 ALA D O 1
ATOM 12994 N N . VAL D 1 185 ? 69.101 172.175 -17.416 1.00 15.85 185 VAL D N 1
ATOM 12995 C CA . VAL D 1 185 ? 68.093 171.833 -16.434 1.00 15.02 185 VAL D CA 1
ATOM 12996 C C . VAL D 1 185 ? 68.334 172.822 -15.301 1.00 17.57 185 VAL D C 1
ATOM 12997 O O . VAL D 1 185 ? 69.476 173.084 -14.915 1.00 18.13 185 VAL D O 1
ATOM 13001 N N . HIS D 1 186 ? 67.250 173.414 -14.813 1.00 19.26 186 HIS D N 1
ATOM 13002 C CA . HIS D 1 186 ? 67.321 174.415 -13.759 1.00 21.19 186 HIS D CA 1
ATOM 13003 C C . HIS D 1 186 ? 66.375 174.059 -12.626 1.00 22.22 186 HIS D C 1
ATOM 13004 O O . HIS D 1 186 ? 65.294 173.525 -12.851 1.00 24.89 186 HIS D O 1
ATOM 13011 N N . VAL D 1 187 ? 66.773 174.360 -11.402 1.00 24.01 187 VAL D N 1
ATOM 13012 C CA . VAL D 1 187 ? 65.910 174.086 -10.269 1.00 25.20 187 VAL D CA 1
ATOM 13013 C C . VAL D 1 187 ? 65.720 175.405 -9.536 1.00 26.26 187 VAL D C 1
ATOM 13014 O O . VAL D 1 187 ? 66.668 175.938 -8.965 1.00 25.63 187 VAL D O 1
ATOM 13018 N N . LEU D 1 188 ? 64.505 175.947 -9.587 1.00 29.57 188 LEU D N 1
ATOM 13019 C CA . LEU D 1 188 ? 64.193 177.206 -8.907 1.00 31.91 188 LEU D CA 1
ATOM 13020 C C . LEU D 1 188 ? 63.759 176.935 -7.473 1.00 33.46 188 LEU D C 1
ATOM 13021 O O . LEU D 1 188 ? 62.582 176.703 -7.217 1.00 34.61 188 LEU D O 1
ATOM 13026 N N . THR D 1 189 ? 64.707 176.968 -6.540 1.00 35.09 189 THR D N 1
ATOM 13027 C CA . THR D 1 189 ? 64.400 176.716 -5.131 1.00 36.15 189 THR D CA 1
ATOM 13028 C C . THR D 1 189 ? 64.317 178.016 -4.332 1.00 35.15 189 THR D C 1
ATOM 13029 O O . THR D 1 189 ? 64.310 179.104 -4.898 1.00 34.51 189 THR D O 1
ATOM 13033 N N . HIS D 1 190 ? 64.253 177.890 -3.011 1.00 35.78 190 HIS D N 1
ATOM 13034 C CA . HIS D 1 190 ? 64.192 179.044 -2.122 1.00 35.55 190 HIS D CA 1
ATOM 13035 C C . HIS D 1 190 ? 64.893 178.705 -0.817 1.00 32.82 190 HIS D C 1
ATOM 13036 O O . HIS D 1 190 ? 64.671 177.636 -0.255 1.00 31.92 190 HIS D O 1
ATOM 13043 N N . ASP D 1 191 ? 65.747 179.605 -0.337 1.00 29.75 191 ASP D N 1
ATOM 13044 C CA . ASP D 1 191 ? 66.470 179.337 0.901 1.00 27.83 191 ASP D CA 1
ATOM 13045 C C . ASP D 1 191 ? 65.624 179.593 2.141 1.00 25.68 191 ASP D C 1
ATOM 13046 O O . ASP D 1 191 ? 64.460 179.988 2.051 1.00 23.13 191 ASP D O 1
ATOM 13051 N N . SER D 1 192 ? 66.236 179.362 3.296 1.00 25.24 192 SER D N 1
ATOM 13052 C CA . SER D 1 192 ? 65.591 179.543 4.590 1.00 25.64 192 SER D CA 1
ATOM 13053 C C . SER D 1 192 ? 64.883 180.890 4.787 1.00 25.88 192 SER D C 1
ATOM 13054 O O . SER D 1 192 ? 64.054 181.028 5.685 1.00 25.78 192 SER D O 1
ATOM 13057 N N . GLU D 1 193 ? 65.203 181.887 3.970 1.00 24.19 193 GLU D N 1
ATOM 13058 C CA . GLU D 1 193 ? 64.533 183.173 4.108 1.00 23.82 193 GLU D CA 1
ATOM 13059 C C . GLU D 1 193 ? 63.630 183.445 2.909 1.00 24.46 193 GLU D C 1
ATOM 13060 O O . GLU D 1 193 ? 63.195 184.575 2.679 1.00 21.92 193 GLU D O 1
ATOM 13066 N N . GLY D 1 194 ? 63.355 182.391 2.146 1.00 24.48 194 GLY D N 1
ATOM 13067 C CA . GLY D 1 194 ? 62.475 182.509 0.996 1.00 25.07 194 GLY D CA 1
ATOM 13068 C C . GLY D 1 194 ? 63.030 183.274 -0.182 1.00 26.25 194 GLY D C 1
ATOM 13069 O O . GLY D 1 194 ? 62.270 183.740 -1.032 1.00 25.97 194 GLY D O 1
ATOM 13070 N N . TYR D 1 195 ? 64.352 183.421 -0.228 1.00 27.01 195 TYR D N 1
ATOM 13071 C CA . TYR D 1 195 ? 65.002 184.116 -1.335 1.00 26.19 195 TYR D CA 1
ATOM 13072 C C . TYR D 1 195 ? 65.247 183.130 -2.465 1.00 26.40 195 TYR D C 1
ATOM 13073 O O . TYR D 1 195 ? 65.736 182.024 -2.241 1.00 24.05 195 TYR D O 1
ATOM 13082 N N . SER D 1 196 ? 64.898 183.544 -3.677 1.00 27.29 196 SER D N 1
ATOM 13083 C CA . SER D 1 196 ? 65.060 182.723 -4.865 1.00 27.80 196 SER D CA 1
ATOM 13084 C C . SER D 1 196 ? 66.514 182.371 -5.185 1.00 28.91 196 SER D C 1
ATOM 13085 O O . SER D 1 196 ? 67.426 183.172 -4.995 1.00 29.58 196 SER D O 1
ATOM 13088 N N . PHE D 1 197 ? 66.719 181.157 -5.673 1.00 28.98 197 PHE D N 1
ATOM 13089 C CA . PHE D 1 197 ? 68.044 180.686 -6.031 1.00 29.59 197 PHE D CA 1
ATOM 13090 C C . PHE D 1 197 ? 67.883 179.704 -7.186 1.00 31.61 197 PHE D C 1
ATOM 13091 O O . PHE D 1 197 ? 67.147 178.720 -7.078 1.00 33.08 197 PHE D O 1
ATOM 13099 N N . VAL D 1 198 ? 68.565 179.977 -8.293 1.00 31.04 198 VAL D N 1
ATOM 13100 C CA . VAL D 1 198 ? 68.487 179.111 -9.462 1.00 29.15 198 VAL D CA 1
ATOM 13101 C C . VAL D 1 198 ? 69.717 178.205 -9.549 1.00 28.95 198 VAL D C 1
ATOM 13102 O O . VAL D 1 198 ? 70.851 178.687 -9.580 1.00 29.38 198 VAL D O 1
ATOM 13106 N N . GLU D 1 199 ? 69.483 176.895 -9.562 1.00 27.61 199 GLU D N 1
ATOM 13107 C CA . GLU D 1 199 ? 70.554 175.906 -9.666 1.00 27.41 199 GLU D CA 1
ATOM 13108 C C . GLU D 1 199 ? 70.477 175.325 -11.072 1.00 26.70 199 GLU D C 1
ATOM 13109 O O . GLU D 1 199 ? 69.570 174.550 -11.376 1.00 27.42 199 GLU D O 1
ATOM 13115 N N . SER D 1 200 ? 71.425 175.709 -11.923 1.00 23.82 200 SER D N 1
ATOM 13116 C CA . SER D 1 200 ? 71.468 175.255 -13.307 1.00 23.66 200 SER D CA 1
ATOM 13117 C C . SER D 1 200 ? 72.588 174.267 -13.608 1.00 24.69 200 SER D C 1
ATOM 13118 O O . SER D 1 200 ? 73.623 174.251 -12.937 1.00 25.99 200 SER D O 1
ATOM 13121 N N . ARG D 1 201 ? 72.372 173.472 -14.651 1.00 22.85 201 ARG D N 1
ATOM 13122 C CA . ARG D 1 201 ? 73.336 172.476 -15.103 1.00 23.77 201 ARG D CA 1
ATOM 13123 C C . ARG D 1 201 ? 73.133 172.235 -16.593 1.00 22.04 201 ARG D C 1
ATOM 13124 O O . ARG D 1 201 ? 72.017 171.970 -17.039 1.00 22.05 201 ARG D O 1
ATOM 13132 N N . THR D 1 202 ? 74.206 172.306 -17.364 1.00 20.47 202 THR D N 1
ATOM 13133 C CA . THR D 1 202 ? 74.088 172.082 -18.790 1.00 20.58 202 THR D CA 1
ATOM 13134 C C . THR D 1 202 ? 73.746 170.617 -19.070 1.00 21.28 202 THR D C 1
ATOM 13135 O O . THR D 1 202 ? 74.175 169.711 -18.347 1.00 21.45 202 THR D O 1
ATOM 13139 N N . LEU D 1 203 ? 72.960 170.386 -20.116 1.00 22.52 203 LEU D N 1
ATOM 13140 C CA . LEU D 1 203 ? 72.559 169.030 -20.477 1.00 22.99 203 LEU D CA 1
ATOM 13141 C C . LEU D 1 203 ? 73.438 168.486 -21.584 1.00 23.47 203 LEU D C 1
ATOM 13142 O O . LEU D 1 203 ? 73.234 167.372 -22.061 1.00 23.68 203 LEU D O 1
ATOM 13147 N N . THR D 1 204 ? 74.419 169.277 -21.990 1.00 25.63 204 THR D N 1
ATOM 13148 C CA . THR D 1 204 ? 75.310 168.868 -23.063 1.00 28.40 204 THR D CA 1
ATOM 13149 C C . THR D 1 204 ? 76.754 169.275 -22.789 1.00 29.11 204 THR D C 1
ATOM 13150 O O . THR D 1 204 ? 77.034 170.013 -21.849 1.00 29.89 204 THR D O 1
ATOM 13154 N N . THR D 1 205 ? 77.666 168.787 -23.620 1.00 30.37 205 THR D N 1
ATOM 13155 C CA . THR D 1 205 ? 79.074 169.144 -23.504 1.00 30.78 205 THR D CA 1
ATOM 13156 C C . THR D 1 205 ? 79.589 169.469 -24.904 1.00 29.90 205 THR D C 1
ATOM 13157 O O . THR D 1 205 ? 79.019 169.029 -25.902 1.00 26.89 205 THR D O 1
ATOM 13161 N N . PRO D 1 206 ? 80.674 170.251 -24.996 1.00 28.99 206 PRO D N 1
ATOM 13162 C CA . PRO D 1 206 ? 81.223 170.605 -26.307 1.00 29.05 206 PRO D CA 1
ATOM 13163 C C . PRO D 1 206 ? 81.528 169.367 -27.151 1.00 28.29 206 PRO D C 1
ATOM 13164 O O . PRO D 1 206 ? 82.056 168.379 -26.644 1.00 29.78 206 PRO D O 1
ATOM 13168 N N . ALA D 1 207 ? 81.183 169.424 -28.431 1.00 27.02 207 ALA D N 1
ATOM 13169 C CA . ALA D 1 207 ? 81.437 168.315 -29.341 1.00 27.19 207 ALA D CA 1
ATOM 13170 C C . ALA D 1 207 ? 82.864 168.397 -29.877 1.00 26.22 207 ALA D C 1
ATOM 13171 O O . ALA D 1 207 ? 83.511 169.447 -29.802 1.00 26.22 207 ALA D O 1
ATOM 13173 N N . SER D 1 208 ? 83.353 167.286 -30.417 1.00 25.12 208 SER D N 1
ATOM 13174 C CA . SER D 1 208 ? 84.704 167.233 -30.969 1.00 25.55 208 SER D CA 1
ATOM 13175 C C . SER D 1 208 ? 84.901 168.260 -32.091 1.00 25.62 208 SER D C 1
ATOM 13176 O O . SER D 1 208 ? 83.973 168.541 -32.845 1.00 22.57 208 SER D O 1
ATOM 13179 N N . ASN D 1 209 ? 86.111 168.809 -32.191 1.00 26.07 209 ASN D N 1
ATOM 13180 C CA . ASN D 1 209 ? 86.434 169.776 -33.235 1.00 28.34 209 ASN D CA 1
ATOM 13181 C C . ASN D 1 209 ? 87.362 169.164 -34.279 1.00 30.93 209 ASN D C 1
ATOM 13182 O O . ASN D 1 209 ? 87.945 169.872 -35.104 1.00 30.45 209 ASN D O 1
ATOM 13187 N N . GLN D 1 210 ? 87.501 167.843 -34.234 1.00 34.04 210 GLN D N 1
ATOM 13188 C CA . GLN D 1 210 ? 88.344 167.127 -35.188 1.00 37.64 210 GLN D CA 1
ATOM 13189 C C . GLN D 1 210 ? 87.610 167.074 -36.524 1.00 37.47 210 GLN D C 1
ATOM 13190 O O . GLN D 1 210 ? 86.399 166.849 -36.561 1.00 36.68 210 GLN D O 1
ATOM 13196 N N . LEU D 1 211 ? 88.342 167.283 -37.615 1.00 37.76 211 LEU D N 1
ATOM 13197 C CA . LEU D 1 211 ? 87.746 167.245 -38.946 1.00 38.21 211 LEU D CA 1
ATOM 13198 C C . LEU D 1 211 ? 87.057 165.907 -39.190 1.00 38.33 211 LEU D C 1
ATOM 13199 O O . LEU D 1 211 ? 87.673 164.844 -39.086 1.00 38.03 211 LEU D O 1
ATOM 13204 N N . LEU D 1 212 ? 85.770 165.973 -39.510 1.00 38.09 212 LEU D N 1
ATOM 13205 C CA . LEU D 1 212 ? 84.981 164.785 -39.775 1.00 38.51 212 LEU D CA 1
ATOM 13206 C C . LEU D 1 212 ? 85.169 164.412 -41.240 1.00 39.17 212 LEU D C 1
ATOM 13207 O O . LEU D 1 212 ? 84.520 164.984 -42.117 1.00 39.16 212 LEU D O 1
ATOM 13212 N N . ALA D 1 213 ? 86.064 163.464 -41.502 1.00 39.30 213 ALA D N 1
ATOM 13213 C CA . ALA D 1 213 ? 86.329 163.018 -42.866 1.00 39.25 213 ALA D CA 1
ATOM 13214 C C . ALA D 1 213 ? 85.350 161.916 -43.256 1.00 38.71 213 ALA D C 1
ATOM 13215 O O . ALA D 1 213 ? 85.731 160.759 -43.427 1.00 38.35 213 ALA D O 1
ATOM 13217 N N . LEU D 1 214 ? 84.084 162.285 -43.393 1.00 38.31 214 LEU D N 1
ATOM 13218 C CA . LEU D 1 214 ? 83.046 161.336 -43.755 1.00 38.17 214 LEU D CA 1
ATOM 13219 C C . LEU D 1 214 ? 82.928 161.253 -45.271 1.00 38.56 214 LEU D C 1
ATOM 13220 O O . LEU D 1 214 ? 82.848 162.271 -45.949 1.00 38.14 214 LEU D O 1
ATOM 13225 N N . PRO D 1 215 ? 82.922 160.031 -45.824 1.00 40.61 215 PRO D N 1
ATOM 13226 C CA . PRO D 1 215 ? 82.811 159.828 -47.273 1.00 41.87 215 PRO D CA 1
ATOM 13227 C C . PRO D 1 215 ? 81.574 160.481 -47.893 1.00 42.43 215 PRO D C 1
ATOM 13228 O O . PRO D 1 215 ? 80.541 160.626 -47.240 1.00 43.02 215 PRO D O 1
ATOM 13232 N N . ARG D 1 216 ? 81.698 160.861 -49.162 1.00 43.76 216 ARG D N 1
ATOM 13233 C CA . ARG D 1 216 ? 80.638 161.536 -49.909 1.00 44.54 216 ARG D CA 1
ATOM 13234 C C . ARG D 1 216 ? 79.253 160.880 -49.913 1.00 44.43 216 ARG D C 1
ATOM 13235 O O . ARG D 1 216 ? 78.271 161.505 -49.508 1.00 43.34 216 ARG D O 1
ATOM 13243 N N . GLU D 1 217 ? 79.165 159.634 -50.368 1.00 43.84 217 GLU D N 1
ATOM 13244 C CA . GLU D 1 217 ? 77.875 158.952 -50.432 1.00 44.05 217 GLU D CA 1
ATOM 13245 C C . GLU D 1 217 ? 77.123 158.932 -49.106 1.00 41.81 217 GLU D C 1
ATOM 13246 O O . GLU D 1 217 ? 75.962 159.335 -49.041 1.00 41.86 217 GLU D O 1
ATOM 13252 N N . PRO D 1 218 ? 77.767 158.454 -48.033 1.00 39.12 218 PRO D N 1
ATOM 13253 C CA . PRO D 1 218 ? 77.097 158.417 -46.732 1.00 36.87 218 PRO D CA 1
ATOM 13254 C C . PRO D 1 218 ? 76.643 159.830 -46.340 1.00 34.92 218 PRO D C 1
ATOM 13255 O O . PRO D 1 218 ? 75.511 160.038 -45.903 1.00 33.67 218 PRO D O 1
ATOM 13259 N N . LEU D 1 219 ? 77.540 160.794 -46.514 1.00 33.02 219 LEU D N 1
ATOM 13260 C CA . LEU D 1 219 ? 77.261 162.183 -46.182 1.00 31.96 219 LEU D CA 1
ATOM 13261 C C . LEU D 1 219 ? 75.994 162.697 -46.875 1.00 31.08 219 LEU D C 1
ATOM 13262 O O . LEU D 1 219 ? 75.136 163.316 -46.237 1.00 30.22 219 LEU D O 1
ATOM 13267 N N . LEU D 1 220 ? 75.869 162.434 -48.174 1.00 28.79 220 LEU D N 1
ATOM 13268 C CA . LEU D 1 220 ? 74.699 162.873 -48.932 1.00 26.97 220 LEU D CA 1
ATOM 13269 C C . LEU D 1 220 ? 73.437 162.173 -48.443 1.00 26.33 220 LEU D C 1
ATOM 13270 O O . LEU D 1 220 ? 72.354 162.765 -48.409 1.00 25.26 220 LEU D O 1
ATOM 13275 N N . ALA D 1 221 ? 73.582 160.906 -48.071 1.00 24.44 221 ALA D N 1
ATOM 13276 C CA . ALA D 1 221 ? 72.457 160.131 -47.570 1.00 22.19 221 ALA D CA 1
ATOM 13277 C C . ALA D 1 221 ? 71.927 160.787 -46.293 1.00 22.84 221 ALA D C 1
ATOM 13278 O O . ALA D 1 221 ? 70.718 160.911 -46.111 1.00 22.51 221 ALA D O 1
ATOM 13280 N N . LEU D 1 222 ? 72.845 161.209 -45.422 1.00 21.84 222 LEU D N 1
ATOM 13281 C CA . LEU D 1 222 ? 72.483 161.856 -44.167 1.00 22.10 222 LEU D CA 1
ATOM 13282 C C . LEU D 1 222 ? 71.770 163.191 -44.410 1.00 22.64 222 LEU D C 1
ATOM 13283 O O . LEU D 1 222 ? 70.715 163.451 -43.834 1.00 22.66 222 LEU D O 1
ATOM 13288 N N . ILE D 1 223 ? 72.338 164.028 -45.274 1.00 23.23 223 ILE D N 1
ATOM 13289 C CA . ILE D 1 223 ? 71.737 165.320 -45.593 1.00 24.15 223 ILE D CA 1
ATOM 13290 C C . ILE D 1 223 ? 70.285 165.138 -46.038 1.00 25.24 223 ILE D C 1
ATOM 13291 O O . ILE D 1 223 ? 69.381 165.801 -45.528 1.00 24.66 223 ILE D O 1
ATOM 13296 N N . ASP D 1 224 ? 70.074 164.233 -46.990 1.00 26.57 224 ASP D N 1
ATOM 13297 C CA . ASP D 1 224 ? 68.742 163.945 -47.509 1.00 25.62 224 ASP D CA 1
ATOM 13298 C C . ASP D 1 224 ? 67.820 163.524 -46.376 1.00 25.87 224 ASP D C 1
ATOM 13299 O O . ASP D 1 224 ? 66.654 163.914 -46.334 1.00 25.73 224 ASP D O 1
ATOM 13304 N N . ARG D 1 225 ? 68.348 162.734 -45.446 1.00 26.18 225 ARG D N 1
ATOM 13305 C CA . ARG D 1 225 ? 67.532 162.249 -44.337 1.00 27.18 225 ARG D CA 1
ATOM 13306 C C . ARG D 1 225 ? 67.102 163.342 -43.368 1.00 24.79 225 ARG D C 1
ATOM 13307 O O . ARG D 1 225 ? 65.915 163.501 -43.090 1.00 24.77 225 ARG D O 1
ATOM 13315 N N . TYR D 1 226 ? 68.066 164.094 -42.852 1.00 23.81 226 TYR D N 1
ATOM 13316 C CA . TYR D 1 226 ? 67.763 165.137 -41.886 1.00 21.57 226 TYR D CA 1
ATOM 13317 C C . TYR D 1 226 ? 67.003 166.337 -42.422 1.00 20.38 226 TYR D C 1
ATOM 13318 O O . TYR D 1 226 ? 66.288 166.991 -41.672 1.00 21.89 226 TYR D O 1
ATOM 13327 N N . LEU D 1 227 ? 67.158 166.638 -43.704 1.00 20.04 227 LEU D N 1
ATOM 13328 C CA . LEU D 1 227 ? 66.439 167.763 -44.291 1.00 21.47 227 LEU D CA 1
ATOM 13329 C C . LEU D 1 227 ? 64.979 167.410 -44.529 1.00 23.25 227 LEU D C 1
ATOM 13330 O O . LEU D 1 227 ? 64.103 168.258 -44.387 1.00 25.90 227 LEU D O 1
ATOM 13335 N N . ASN D 1 228 ? 64.730 166.154 -44.888 1.00 24.37 228 ASN D N 1
ATOM 13336 C CA . ASN D 1 228 ? 63.385 165.679 -45.150 1.00 26.03 228 ASN D CA 1
ATOM 13337 C C . ASN D 1 228 ? 62.607 165.288 -43.892 1.00 27.35 228 ASN D C 1
ATOM 13338 O O . ASN D 1 228 ? 61.382 165.385 -43.868 1.00 27.66 228 ASN D O 1
ATOM 13343 N N . ALA D 1 229 ? 63.308 164.860 -42.847 1.00 26.05 229 ALA D N 1
ATOM 13344 C CA . ALA D 1 229 ? 62.638 164.456 -41.615 1.00 26.90 229 ALA D CA 1
ATOM 13345 C C . ALA D 1 229 ? 61.681 165.521 -41.053 1.00 26.48 229 ALA D C 1
ATOM 13346 O O . ALA D 1 229 ? 60.553 165.202 -40.668 1.00 24.46 229 ALA D O 1
ATOM 13348 N N . PRO D 1 230 ? 62.113 166.795 -40.995 1.00 27.79 230 PRO D N 1
ATOM 13349 C CA . PRO D 1 230 ? 61.249 167.864 -40.471 1.00 29.20 230 PRO D CA 1
ATOM 13350 C C . PRO D 1 230 ? 59.934 167.992 -41.256 1.00 31.95 230 PRO D C 1
ATOM 13351 O O . PRO D 1 230 ? 58.874 168.268 -40.678 1.00 31.69 230 PRO D O 1
ATOM 13355 N N . LEU D 1 231 ? 60.016 167.792 -42.572 1.00 32.86 231 LEU D N 1
ATOM 13356 C CA . LEU D 1 231 ? 58.852 167.873 -43.459 1.00 35.16 231 LEU D CA 1
ATOM 13357 C C . LEU D 1 231 ? 57.927 166.672 -43.303 1.00 35.45 231 LEU D C 1
ATOM 13358 O O . LEU D 1 231 ? 56.709 166.814 -43.334 1.00 35.60 231 LEU D O 1
ATOM 13363 N N . GLU D 1 232 ? 58.506 165.488 -43.143 1.00 36.68 232 GLU D N 1
ATOM 13364 C CA . GLU D 1 232 ? 57.712 164.277 -42.985 1.00 37.80 232 GLU D CA 1
ATOM 13365 C C . GLU D 1 232 ? 56.853 164.375 -41.734 1.00 39.42 232 GLU D C 1
ATOM 13366 O O . GLU D 1 232 ? 55.765 163.799 -41.664 1.00 40.01 232 GLU D O 1
ATOM 13372 N N . ASP D 1 233 ? 57.341 165.137 -40.760 1.00 40.73 233 ASP D N 1
ATOM 13373 C CA . ASP D 1 233 ? 56.647 165.326 -39.494 1.00 41.40 233 ASP D CA 1
ATOM 13374 C C . ASP D 1 233 ? 55.523 166.359 -39.619 1.00 41.53 233 ASP D C 1
ATOM 13375 O O . ASP D 1 233 ? 54.518 166.285 -38.912 1.00 42.68 233 ASP D O 1
ATOM 13380 N N . LEU D 1 234 ? 55.700 167.324 -40.514 1.00 39.74 234 LEU D N 1
ATOM 13381 C CA . LEU D 1 234 ? 54.695 168.363 -40.724 1.00 39.83 234 LEU D CA 1
ATOM 13382 C C . LEU D 1 234 ? 53.674 167.992 -41.794 1.00 39.89 234 LEU D C 1
ATOM 13383 O O . LEU D 1 234 ? 52.531 168.442 -41.750 1.00 39.33 234 LEU D O 1
ATOM 13388 N N . ALA D 1 235 ? 54.094 167.175 -42.754 1.00 41.45 235 ALA D N 1
ATOM 13389 C CA . ALA D 1 235 ? 53.230 166.760 -43.857 1.00 43.96 235 ALA D CA 1
ATOM 13390 C C . ALA D 1 235 ? 51.863 166.244 -43.419 1.00 44.31 235 ALA D C 1
ATOM 13391 O O . ALA D 1 235 ? 50.839 166.679 -43.939 1.00 44.61 235 ALA D O 1
ATOM 13393 N N . PRO D 1 236 ? 51.831 165.301 -42.465 1.00 46.19 236 PRO D N 1
ATOM 13394 C CA . PRO D 1 236 ? 50.585 164.719 -41.957 1.00 47.01 236 PRO D CA 1
ATOM 13395 C C . PRO D 1 236 ? 49.571 165.714 -41.415 1.00 47.56 236 PRO D C 1
ATOM 13396 O O . PRO D 1 236 ? 48.374 165.435 -41.397 1.00 48.29 236 PRO D O 1
ATOM 13400 N N . ARG D 1 237 ? 50.032 166.876 -40.975 1.00 47.83 237 ARG D N 1
ATOM 13401 C CA . ARG D 1 237 ? 49.100 167.831 -40.406 1.00 49.51 237 ARG D CA 1
ATOM 13402 C C . ARG D 1 237 ? 48.992 169.180 -41.097 1.00 48.84 237 ARG D C 1
ATOM 13403 O O . ARG D 1 237 ? 48.605 170.167 -40.477 1.00 48.68 237 ARG D O 1
ATOM 13411 N N . PHE D 1 238 ? 49.314 169.218 -42.385 1.00 47.85 238 PHE D N 1
ATOM 13412 C CA . PHE D 1 238 ? 49.229 170.456 -43.148 1.00 47.16 238 PHE D CA 1
ATOM 13413 C C . PHE D 1 238 ? 49.038 170.200 -44.632 1.00 47.13 238 PHE D C 1
ATOM 13414 O O . PHE D 1 238 ? 49.769 169.416 -45.234 1.00 48.10 238 PHE D O 1
ATOM 13422 N N . ASP D 1 239 ? 48.037 170.854 -45.212 1.00 46.83 239 ASP D N 1
ATOM 13423 C CA . ASP D 1 239 ? 47.751 170.715 -46.637 1.00 47.01 239 ASP D CA 1
ATOM 13424 C C . ASP D 1 239 ? 48.592 171.706 -47.433 1.00 44.80 239 ASP D C 1
ATOM 13425 O O . ASP D 1 239 ? 49.184 171.360 -48.456 1.00 42.58 239 ASP D O 1
ATOM 13430 N N . THR D 1 240 ? 48.628 172.944 -46.953 1.00 42.61 240 THR D N 1
ATOM 13431 C CA . THR D 1 240 ? 49.372 174.004 -47.614 1.00 41.53 240 THR D CA 1
ATOM 13432 C C . THR D 1 240 ? 50.508 174.491 -46.727 1.00 40.11 240 THR D C 1
ATOM 13433 O O . THR D 1 240 ? 50.426 174.421 -45.504 1.00 39.80 240 THR D O 1
ATOM 13437 N N . VAL D 1 241 ? 51.576 174.975 -47.347 1.00 38.73 241 VAL D N 1
ATOM 13438 C CA . VAL D 1 241 ? 52.701 175.500 -46.594 1.00 37.02 241 VAL D CA 1
ATOM 13439 C C . VAL D 1 241 ? 53.300 176.667 -47.365 1.00 35.83 241 VAL D C 1
ATOM 13440 O O . VAL D 1 241 ? 53.426 176.610 -48.590 1.00 36.23 241 VAL D O 1
ATOM 13444 N N . GLY D 1 242 ? 53.637 177.734 -46.644 1.00 32.96 242 GLY D N 1
ATOM 13445 C CA . GLY D 1 242 ? 54.228 178.900 -47.272 1.00 32.69 242 GLY D CA 1
ATOM 13446 C C . GLY D 1 242 ? 55.743 178.831 -47.221 1.00 32.80 242 GLY D C 1
ATOM 13447 O O . GLY D 1 242 ? 56.297 178.236 -46.300 1.00 33.64 242 GLY D O 1
ATOM 13448 N N . ILE D 1 243 ? 56.415 179.432 -48.201 1.00 32.92 243 ILE D N 1
ATOM 13449 C CA . ILE D 1 243 ? 57.881 179.430 -48.258 1.00 32.37 243 ILE D CA 1
ATOM 13450 C C . ILE D 1 243 ? 58.407 180.782 -48.766 1.00 33.14 243 ILE D C 1
ATOM 13451 O O . ILE D 1 243 ? 57.963 181.271 -49.808 1.00 33.06 243 ILE D O 1
ATOM 13456 N N . PRO D 1 244 ? 59.340 181.413 -48.025 1.00 33.14 244 PRO D N 1
ATOM 13457 C CA . PRO D 1 244 ? 59.912 182.701 -48.441 1.00 33.14 244 PRO D CA 1
ATOM 13458 C C . PRO D 1 244 ? 61.001 182.430 -49.475 1.00 34.14 244 PRO D C 1
ATOM 13459 O O . PRO D 1 244 ? 62.141 182.130 -49.113 1.00 34.48 244 PRO D O 1
ATOM 13463 N N . LEU D 1 245 ? 60.644 182.526 -50.753 1.00 34.84 245 LEU D N 1
ATOM 13464 C CA . LEU D 1 245 ? 61.578 182.276 -51.851 1.00 35.20 245 LEU D CA 1
ATOM 13465 C C . LEU D 1 245 ? 62.493 183.448 -52.160 1.00 35.90 245 LEU D C 1
ATOM 13466 O O . LEU D 1 245 ? 62.039 184.492 -52.620 1.00 36.35 245 LEU D O 1
ATOM 13471 N N . SER D 1 246 ? 63.785 183.268 -51.930 1.00 37.16 246 SER D N 1
ATOM 13472 C CA . SER D 1 246 ? 64.737 184.329 -52.207 1.00 39.26 246 SER D CA 1
ATOM 13473 C C . SER D 1 246 ? 65.368 184.091 -53.571 1.00 39.93 246 SER D C 1
ATOM 13474 O O . SER D 1 246 ? 66.082 184.944 -54.093 1.00 42.04 246 SER D O 1
ATOM 13477 N N . GLY D 1 247 ? 65.099 182.924 -54.147 1.00 39.34 247 GLY D N 1
ATOM 13478 C CA . GLY D 1 247 ? 65.663 182.600 -55.443 1.00 38.84 247 GLY D CA 1
ATOM 13479 C C . GLY D 1 247 ? 67.011 181.920 -55.298 1.00 38.49 247 GLY D C 1
ATOM 13480 O O . GLY D 1 247 ? 67.523 181.341 -56.256 1.00 40.16 247 GLY D O 1
ATOM 13481 N N . GLY D 1 248 ? 67.583 181.987 -54.098 1.00 37.12 248 GLY D N 1
ATOM 13482 C CA . GLY D 1 248 ? 68.871 181.366 -53.849 1.00 34.89 248 GLY D CA 1
ATOM 13483 C C . GLY D 1 248 ? 68.769 179.861 -53.694 1.00 35.04 248 GLY D C 1
ATOM 13484 O O . GLY D 1 248 ? 67.680 179.293 -53.778 1.00 33.39 248 GLY D O 1
ATOM 13485 N N . LEU D 1 249 ? 69.905 179.212 -53.455 1.00 34.44 249 LEU D N 1
ATOM 13486 C CA . LEU D 1 249 ? 69.949 177.759 -53.302 1.00 33.32 249 LEU D CA 1
ATOM 13487 C C . LEU D 1 249 ? 69.201 177.264 -52.053 1.00 32.02 249 LEU D C 1
ATOM 13488 O O . LEU D 1 249 ? 68.456 176.285 -52.114 1.00 32.03 249 LEU D O 1
ATOM 13493 N N . ASP D 1 250 ? 69.386 177.963 -50.936 1.00 30.47 250 ASP D N 1
ATOM 13494 C CA . ASP D 1 250 ? 68.750 177.604 -49.674 1.00 28.04 250 ASP D CA 1
ATOM 13495 C C . ASP D 1 250 ? 67.222 177.506 -49.761 1.00 26.97 250 ASP D C 1
ATOM 13496 O O . ASP D 1 250 ? 66.651 176.419 -49.629 1.00 24.64 250 ASP D O 1
ATOM 13501 N N . SER D 1 251 ? 66.559 178.638 -49.979 1.00 23.77 251 SER D N 1
ATOM 13502 C CA . SER D 1 251 ? 65.106 178.640 -50.071 1.00 23.79 251 SER D CA 1
ATOM 13503 C C . SER D 1 251 ? 64.598 177.803 -51.243 1.00 21.84 251 SER D C 1
ATOM 13504 O O . SER D 1 251 ? 63.517 177.217 -51.174 1.00 20.38 251 SER D O 1
ATOM 13507 N N . SER D 1 252 ? 65.382 177.718 -52.311 1.00 21.92 252 SER D N 1
ATOM 13508 C CA . SER D 1 252 ? 64.958 176.945 -53.478 1.00 21.52 252 SER D CA 1
ATOM 13509 C C . SER D 1 252 ? 64.910 175.448 -53.205 1.00 22.20 252 SER D C 1
ATOM 13510 O O . SER D 1 252 ? 63.996 174.749 -53.665 1.00 21.51 252 SER D O 1
ATOM 13513 N N . LEU D 1 253 ? 65.899 174.964 -52.458 1.00 21.80 253 LEU D N 1
ATOM 13514 C CA . LEU D 1 253 ? 65.985 173.551 -52.102 1.00 21.89 253 LEU D CA 1
ATOM 13515 C C . LEU D 1 253 ? 64.811 173.163 -51.209 1.00 20.98 253 LEU D C 1
ATOM 13516 O O . LEU D 1 253 ? 64.178 172.125 -51.407 1.00 21.54 253 LEU D O 1
ATOM 13521 N N . VAL D 1 254 ? 64.526 173.991 -50.213 1.00 20.17 254 VAL D N 1
ATOM 13522 C CA . VAL D 1 254 ? 63.407 173.708 -49.334 1.00 19.82 254 VAL D CA 1
ATOM 13523 C C . VAL D 1 254 ? 62.114 173.582 -50.144 1.00 21.04 254 VAL D C 1
ATOM 13524 O O . VAL D 1 254 ? 61.325 172.663 -49.923 1.00 21.65 254 VAL D O 1
ATOM 13528 N N . THR D 1 255 ? 61.903 174.496 -51.086 1.00 21.96 255 THR D N 1
ATOM 13529 C CA . THR D 1 255 ? 60.696 174.462 -51.911 1.00 23.94 255 THR D CA 1
ATOM 13530 C C . THR D 1 255 ? 60.613 173.181 -52.734 1.00 22.82 255 THR D C 1
ATOM 13531 O O . THR D 1 255 ? 59.539 172.598 -52.894 1.00 23.49 255 THR D O 1
ATOM 13535 N N . ALA D 1 256 ? 61.756 172.752 -53.254 1.00 23.72 256 ALA D N 1
ATOM 13536 C CA . ALA D 1 256 ? 61.837 171.538 -54.053 1.00 24.43 256 ALA D CA 1
ATOM 13537 C C . ALA D 1 256 ? 61.431 170.330 -53.216 1.00 26.16 256 ALA D C 1
ATOM 13538 O O . ALA D 1 256 ? 60.629 169.498 -53.649 1.00 26.87 256 ALA D O 1
ATOM 13540 N N . LEU D 1 257 ? 61.994 170.227 -52.016 1.00 26.93 257 LEU D N 1
ATOM 13541 C CA . LEU D 1 257 ? 61.677 169.109 -51.133 1.00 27.56 257 LEU D CA 1
ATOM 13542 C C . LEU D 1 257 ? 60.238 169.192 -50.662 1.00 27.89 257 LEU D C 1
ATOM 13543 O O . LEU D 1 257 ? 59.522 168.194 -50.665 1.00 27.88 257 LEU D O 1
ATOM 13548 N N . ALA D 1 258 ? 59.817 170.387 -50.262 1.00 27.85 258 ALA D N 1
ATOM 13549 C CA . ALA D 1 258 ? 58.455 170.588 -49.786 1.00 30.17 258 ALA D CA 1
ATOM 13550 C C . ALA D 1 258 ? 57.427 170.091 -50.796 1.00 30.59 258 ALA D C 1
ATOM 13551 O O . ALA D 1 258 ? 56.435 169.475 -50.421 1.00 31.19 258 ALA D O 1
ATOM 13553 N N . SER D 1 259 ? 57.664 170.358 -52.077 1.00 33.62 259 SER D N 1
ATOM 13554 C CA . SER D 1 259 ? 56.729 169.951 -53.128 1.00 37.15 259 SER D CA 1
ATOM 13555 C C . SER D 1 259 ? 56.527 168.442 -53.183 1.00 38.58 259 SER D C 1
ATOM 13556 O O . SER D 1 259 ? 55.629 167.958 -53.866 1.00 37.28 259 SER D O 1
ATOM 13559 N N . ARG D 1 260 ? 57.366 167.707 -52.459 1.00 40.88 260 ARG D N 1
ATOM 13560 C CA . ARG D 1 260 ? 57.292 166.256 -52.444 1.00 43.31 260 ARG D CA 1
ATOM 13561 C C . ARG D 1 260 ? 56.654 165.735 -51.161 1.00 43.03 260 ARG D C 1
ATOM 13562 O O . ARG D 1 260 ? 56.528 164.527 -50.966 1.00 44.35 260 ARG D O 1
ATOM 13570 N N . HIS D 1 261 ? 56.237 166.659 -50.299 1.00 42.68 261 HIS D N 1
ATOM 13571 C CA . HIS D 1 261 ? 55.603 166.324 -49.025 1.00 42.35 261 HIS D CA 1
ATOM 13572 C C . HIS D 1 261 ? 54.263 167.028 -48.846 1.00 42.54 261 HIS D C 1
ATOM 13573 O O . HIS D 1 261 ? 53.399 166.550 -48.111 1.00 43.11 261 HIS D O 1
ATOM 13580 N N . PHE D 1 262 ? 54.092 168.168 -49.510 1.00 41.49 262 PHE D N 1
ATOM 13581 C CA . PHE D 1 262 ? 52.848 168.927 -49.404 1.00 41.65 262 PHE D CA 1
ATOM 13582 C C . PHE D 1 262 ? 52.151 169.072 -50.753 1.00 41.91 262 PHE D C 1
ATOM 13583 O O . PHE D 1 262 ? 52.803 169.110 -51.798 1.00 41.91 262 PHE D O 1
ATOM 13591 N N . LYS D 1 263 ? 50.825 169.161 -50.726 1.00 42.44 263 LYS D N 1
ATOM 13592 C CA . LYS D 1 263 ? 50.056 169.293 -51.960 1.00 44.76 263 LYS D CA 1
ATOM 13593 C C . LYS D 1 263 ? 50.060 170.714 -52.509 1.00 43.94 263 LYS D C 1
ATOM 13594 O O . LYS D 1 263 ? 50.244 170.923 -53.709 1.00 44.09 263 LYS D O 1
ATOM 13600 N N . LYS D 1 264 ? 49.856 171.689 -51.631 1.00 43.02 264 LYS D N 1
ATOM 13601 C CA . LYS D 1 264 ? 49.823 173.084 -52.046 1.00 42.40 264 LYS D CA 1
ATOM 13602 C C . LYS D 1 264 ? 51.025 173.853 -51.503 1.00 41.33 264 LYS D C 1
ATOM 13603 O O . LYS D 1 264 ? 51.290 173.848 -50.299 1.00 41.58 264 LYS D O 1
ATOM 13609 N N . LEU D 1 265 ? 51.743 174.512 -52.405 1.00 39.87 265 LEU D N 1
ATOM 13610 C CA . LEU D 1 265 ? 52.917 175.299 -52.054 1.00 39.10 265 LEU D CA 1
ATOM 13611 C C . LEU D 1 265 ? 52.693 176.773 -52.371 1.00 37.84 265 LEU D C 1
ATOM 13612 O O . LEU D 1 265 ? 52.386 177.129 -53.509 1.00 37.90 265 LEU D O 1
ATOM 13617 N N . ASN D 1 266 ? 52.844 177.619 -51.356 1.00 35.67 266 ASN D N 1
ATOM 13618 C CA . ASN D 1 266 ? 52.688 179.067 -51.497 1.00 34.46 266 ASN D CA 1
ATOM 13619 C C . ASN D 1 266 ? 54.047 179.744 -51.297 1.00 34.66 266 ASN D C 1
ATOM 13620 O O . ASN D 1 266 ? 54.559 179.809 -50.179 1.00 34.89 266 ASN D O 1
ATOM 13625 N N . THR D 1 267 ? 54.638 180.242 -52.378 1.00 33.81 267 THR D N 1
ATOM 13626 C CA . THR D 1 267 ? 55.928 180.907 -52.271 1.00 34.53 267 THR D CA 1
ATOM 13627 C C . THR D 1 267 ? 55.746 182.425 -52.236 1.00 34.55 267 THR D C 1
ATOM 13628 O O . THR D 1 267 ? 54.858 182.973 -52.895 1.00 33.54 267 THR D O 1
ATOM 13632 N N . TYR D 1 268 ? 56.568 183.092 -51.433 1.00 32.56 268 TYR D N 1
ATOM 13633 C CA . TYR D 1 268 ? 56.496 184.541 -51.297 1.00 32.86 268 TYR D CA 1
ATOM 13634 C C . TYR D 1 268 ? 57.878 185.142 -51.477 1.00 32.78 268 TYR D C 1
ATOM 13635 O O . TYR D 1 268 ? 58.840 184.676 -50.877 1.00 33.31 268 TYR D O 1
ATOM 13644 N N . SER D 1 269 ? 57.972 186.175 -52.305 1.00 33.05 269 SER D N 1
ATOM 13645 C CA . SER D 1 269 ? 59.242 186.846 -52.541 1.00 34.96 269 SER D CA 1
ATOM 13646 C C . SER D 1 269 ? 59.070 188.339 -52.288 1.00 36.23 269 SER D C 1
ATOM 13647 O O . SER D 1 269 ? 58.213 188.981 -52.895 1.00 35.65 269 SER D O 1
ATOM 13650 N N . ILE D 1 270 ? 59.867 188.885 -51.378 1.00 38.25 270 ILE D N 1
ATOM 13651 C CA . ILE D 1 270 ? 59.796 190.311 -51.081 1.00 41.42 270 ILE D CA 1
ATOM 13652 C C . ILE D 1 270 ? 61.115 190.930 -51.509 1.00 42.38 270 ILE D C 1
ATOM 13653 O O . ILE D 1 270 ? 62.043 190.220 -51.889 1.00 42.65 270 ILE D O 1
ATOM 13658 N N . GLY D 1 271 ? 61.201 192.252 -51.446 1.00 44.73 271 GLY D N 1
ATOM 13659 C CA . GLY D 1 271 ? 62.432 192.916 -51.831 1.00 46.50 271 GLY D CA 1
ATOM 13660 C C . GLY D 1 271 ? 62.243 194.389 -52.124 1.00 46.79 271 GLY D C 1
ATOM 13661 O O . GLY D 1 271 ? 61.131 194.911 -52.056 1.00 46.56 271 GLY D O 1
ATOM 13662 N N . THR D 1 272 ? 63.344 195.062 -52.439 1.00 48.67 272 THR D N 1
ATOM 13663 C CA . THR D 1 272 ? 63.319 196.482 -52.764 1.00 51.02 272 THR D CA 1
ATOM 13664 C C . THR D 1 272 ? 63.746 196.646 -54.215 1.00 53.54 272 THR D C 1
ATOM 13665 O O . THR D 1 272 ? 64.134 195.674 -54.869 1.00 53.10 272 THR D O 1
ATOM 13669 N N . GLU D 1 273 ? 63.687 197.880 -54.708 1.00 56.59 273 GLU D N 1
ATOM 13670 C CA . GLU D 1 273 ? 64.069 198.172 -56.086 1.00 59.91 273 GLU D CA 1
ATOM 13671 C C . GLU D 1 273 ? 65.443 197.605 -56.425 1.00 60.71 273 GLU D C 1
ATOM 13672 O O . GLU D 1 273 ? 65.718 197.278 -57.578 1.00 60.66 273 GLU D O 1
ATOM 13678 N N . LEU D 1 274 ? 66.300 197.484 -55.418 1.00 61.76 274 LEU D N 1
ATOM 13679 C CA . LEU D 1 274 ? 67.634 196.942 -55.625 1.00 63.08 274 LEU D CA 1
ATOM 13680 C C . LEU D 1 274 ? 67.888 195.693 -54.783 1.00 64.39 274 LEU D C 1
ATOM 13681 O O . LEU D 1 274 ? 67.185 195.433 -53.804 1.00 64.66 274 LEU D O 1
ATOM 13686 N N . SER D 1 275 ? 68.891 194.920 -55.193 1.00 65.91 275 SER D N 1
ATOM 13687 C CA . SER D 1 275 ? 69.290 193.682 -54.521 1.00 67.20 275 SER D CA 1
ATOM 13688 C C . SER D 1 275 ? 68.191 192.623 -54.480 1.00 67.40 275 SER D C 1
ATOM 13689 O O . SER D 1 275 ? 68.368 191.565 -53.872 1.00 67.85 275 SER D O 1
ATOM 13692 N N . ASN D 1 276 ? 67.059 192.904 -55.121 1.00 66.40 276 ASN D N 1
ATOM 13693 C CA . ASN D 1 276 ? 65.954 191.950 -55.147 1.00 65.10 276 ASN D CA 1
ATOM 13694 C C . ASN D 1 276 ? 66.291 190.842 -56.135 1.00 64.42 276 ASN D C 1
ATOM 13695 O O . ASN D 1 276 ? 67.221 190.975 -56.931 1.00 63.69 276 ASN D O 1
ATOM 13700 N N . GLU D 1 277 ? 65.529 189.755 -56.094 1.00 64.07 277 GLU D N 1
ATOM 13701 C CA . GLU D 1 277 ? 65.777 188.638 -56.994 1.00 63.28 277 GLU D CA 1
ATOM 13702 C C . GLU D 1 277 ? 64.478 187.958 -57.411 1.00 61.74 277 GLU D C 1
ATOM 13703 O O . GLU D 1 277 ? 64.343 186.742 -57.294 1.00 62.56 277 GLU D O 1
ATOM 13709 N N . PHE D 1 278 ? 63.530 188.745 -57.908 1.00 59.98 278 PHE D N 1
ATOM 13710 C CA . PHE D 1 278 ? 62.241 188.211 -58.333 1.00 58.16 278 PHE D CA 1
ATOM 13711 C C . PHE D 1 278 ? 62.329 187.291 -59.550 1.00 56.72 278 PHE D C 1
ATOM 13712 O O . PHE D 1 278 ? 61.517 186.382 -59.703 1.00 56.58 278 PHE D O 1
ATOM 13720 N N . GLU D 1 279 ? 63.308 187.522 -60.415 1.00 55.22 279 GLU D N 1
ATOM 13721 C CA . GLU D 1 279 ? 63.460 186.695 -61.606 1.00 54.15 279 GLU D CA 1
ATOM 13722 C C . GLU D 1 279 ? 63.767 185.249 -61.241 1.00 51.98 279 GLU D C 1
ATOM 13723 O O . GLU D 1 279 ? 63.079 184.331 -61.683 1.00 50.59 279 GLU D O 1
ATOM 13729 N N . PHE D 1 280 ? 64.807 185.058 -60.434 1.00 49.62 280 PHE D N 1
ATOM 13730 C CA . PHE D 1 280 ? 65.212 183.728 -59.999 1.00 48.02 280 PHE D CA 1
ATOM 13731 C C . PHE D 1 280 ? 64.079 183.011 -59.268 1.00 45.82 280 PHE D C 1
ATOM 13732 O O . PHE D 1 280 ? 63.828 181.834 -59.515 1.00 45.29 280 PHE D O 1
ATOM 13740 N N . SER D 1 281 ? 63.397 183.727 -58.377 1.00 42.90 281 SER D N 1
ATOM 13741 C CA . SER D 1 281 ? 62.289 183.161 -57.612 1.00 41.68 281 SER D CA 1
ATOM 13742 C C . SER D 1 281 ? 61.194 182.630 -58.532 1.00 40.13 281 SER D C 1
ATOM 13743 O O . SER D 1 281 ? 60.764 181.479 -58.418 1.00 38.05 281 SER D O 1
ATOM 13746 N N . GLN D 1 282 ? 60.750 183.491 -59.439 1.00 38.62 282 GLN D N 1
ATOM 13747 C CA . GLN D 1 282 ? 59.714 183.164 -60.405 1.00 38.01 282 GLN D CA 1
ATOM 13748 C C . GLN D 1 282 ? 60.140 181.953 -61.233 1.00 37.45 282 GLN D C 1
ATOM 13749 O O . GLN D 1 282 ? 59.313 181.140 -61.644 1.00 37.09 282 GLN D O 1
ATOM 13755 N N . GLN D 1 283 ? 61.436 181.828 -61.479 1.00 36.83 283 GLN D N 1
ATOM 13756 C CA . GLN D 1 283 ? 61.908 180.701 -62.255 1.00 38.18 283 GLN D CA 1
ATOM 13757 C C . GLN D 1 283 ? 61.651 179.422 -61.460 1.00 38.52 283 GLN D C 1
ATOM 13758 O O . GLN D 1 283 ? 61.012 178.497 -61.958 1.00 38.99 283 GLN D O 1
ATOM 13764 N N . VAL D 1 284 ? 62.140 179.379 -60.221 1.00 37.92 284 VAL D N 1
ATOM 13765 C CA . VAL D 1 284 ? 61.944 178.214 -59.359 1.00 37.16 284 VAL D CA 1
ATOM 13766 C C . VAL D 1 284 ? 60.451 177.922 -59.207 1.00 37.60 284 VAL D C 1
ATOM 13767 O O . VAL D 1 284 ? 60.012 176.778 -59.356 1.00 37.13 284 VAL D O 1
ATOM 13771 N N . ALA D 1 285 ? 59.674 178.964 -58.923 1.00 38.36 285 ALA D N 1
ATOM 13772 C CA . ALA D 1 285 ? 58.229 178.825 -58.756 1.00 39.52 285 ALA D CA 1
ATOM 13773 C C . ALA D 1 285 ? 57.591 178.165 -59.980 1.00 40.29 285 ALA D C 1
ATOM 13774 O O . ALA D 1 285 ? 56.711 177.313 -59.850 1.00 40.18 285 ALA D O 1
ATOM 13776 N N . ASP D 1 286 ? 58.047 178.565 -61.163 1.00 41.07 286 ASP D N 1
ATOM 13777 C CA . ASP D 1 286 ? 57.545 178.022 -62.419 1.00 41.49 286 ASP D CA 1
ATOM 13778 C C . ASP D 1 286 ? 57.914 176.546 -62.583 1.00 41.25 286 ASP D C 1
ATOM 13779 O O . ASP D 1 286 ? 57.114 175.751 -63.074 1.00 41.22 286 ASP D O 1
ATOM 13784 N N . ALA D 1 287 ? 59.124 176.182 -62.172 1.00 40.40 287 ALA D N 1
ATOM 13785 C CA . ALA D 1 287 ? 59.586 174.802 -62.289 1.00 39.86 287 ALA D CA 1
ATOM 13786 C C . ALA D 1 287 ? 58.833 173.859 -61.355 1.00 39.83 287 ALA D C 1
ATOM 13787 O O . ALA D 1 287 ? 58.475 172.748 -61.738 1.00 40.94 287 ALA D O 1
ATOM 13789 N N . LEU D 1 288 ? 58.595 174.301 -60.126 1.00 39.57 288 LEU D N 1
ATOM 13790 C CA . LEU D 1 288 ? 57.895 173.479 -59.145 1.00 38.27 288 LEU D CA 1
ATOM 13791 C C . LEU D 1 288 ? 56.392 173.695 -59.201 1.00 37.63 288 LEU D C 1
ATOM 13792 O O . LEU D 1 288 ? 55.629 172.999 -58.534 1.00 35.64 288 LEU D O 1
ATOM 13797 N N . GLY D 1 289 ? 55.976 174.666 -60.005 1.00 38.09 289 GLY D N 1
ATOM 13798 C CA . GLY D 1 289 ? 54.564 174.962 -60.137 1.00 39.35 289 GLY D CA 1
ATOM 13799 C C . GLY D 1 289 ? 53.938 175.350 -58.813 1.00 39.85 289 GLY D C 1
ATOM 13800 O O . GLY D 1 289 ? 52.913 174.795 -58.424 1.00 40.90 289 GLY D O 1
ATOM 13801 N N . THR D 1 290 ? 54.554 176.303 -58.119 1.00 39.70 290 THR D N 1
ATOM 13802 C CA . THR D 1 290 ? 54.048 176.760 -56.830 1.00 39.43 290 THR D CA 1
ATOM 13803 C C . THR D 1 290 ? 53.153 177.974 -57.007 1.00 39.24 290 THR D C 1
ATOM 13804 O O . THR D 1 290 ? 53.274 178.701 -57.987 1.00 39.01 290 THR D O 1
ATOM 13808 N N . HIS D 1 291 ? 52.255 178.194 -56.054 1.00 39.78 291 HIS D N 1
ATOM 13809 C CA . HIS D 1 291 ? 51.365 179.344 -56.110 1.00 40.01 291 HIS D CA 1
ATOM 13810 C C . HIS D 1 291 ? 52.193 180.579 -55.750 1.00 39.50 291 HIS D C 1
ATOM 13811 O O . HIS D 1 291 ? 52.267 180.978 -54.588 1.00 38.96 291 HIS D O 1
ATOM 13818 N N . HIS D 1 292 ? 52.813 181.173 -56.765 1.00 38.85 292 HIS D N 1
ATOM 13819 C CA . HIS D 1 292 ? 53.672 182.341 -56.593 1.00 37.80 292 HIS D CA 1
ATOM 13820 C C . HIS D 1 292 ? 52.952 183.635 -56.953 1.00 38.92 292 HIS D C 1
ATOM 13821 O O . HIS D 1 292 ? 52.085 184.101 -56.215 1.00 39.48 292 HIS D O 1
ATOM 13828 N N . GLN D 1 293 ? 54.046 184.630 -54.774 1.00 57.37 293 GLN D N 1
ATOM 13829 C CA . GLN D 1 293 ? 53.684 186.007 -55.072 1.00 56.89 293 GLN D CA 1
ATOM 13830 C C . GLN D 1 293 ? 54.778 186.955 -54.620 1.00 56.72 293 GLN D C 1
ATOM 13831 O O . GLN D 1 293 ? 55.329 186.810 -53.533 1.00 57.12 293 GLN D O 1
ATOM 13837 N N . MET D 1 294 ? 55.098 187.919 -55.474 1.00 56.52 294 MET D N 1
ATOM 13838 C CA . MET D 1 294 ? 56.140 188.886 -55.180 1.00 57.11 294 MET D CA 1
ATOM 13839 C C . MET D 1 294 ? 55.573 190.255 -54.841 1.00 56.47 294 MET D C 1
ATOM 13840 O O . MET D 1 294 ? 54.461 190.598 -55.244 1.00 56.19 294 MET D O 1
ATOM 13845 N N . LYS D 1 295 ? 56.349 191.034 -54.095 1.00 56.31 295 LYS D N 1
ATOM 13846 C CA . LYS D 1 295 ? 55.945 192.377 -53.699 1.00 55.95 295 LYS D CA 1
ATOM 13847 C C . LYS D 1 295 ? 57.158 193.214 -53.329 1.00 55.16 295 LYS D C 1
ATOM 13848 O O . LYS D 1 295 ? 58.021 192.764 -52.577 1.00 54.58 295 LYS D O 1
ATOM 13854 N N . ILE D 1 296 ? 57.225 194.430 -53.863 1.00 54.26 296 ILE D N 1
ATOM 13855 C CA . ILE D 1 296 ? 58.335 195.321 -53.558 1.00 53.25 296 ILE D CA 1
ATOM 13856 C C . ILE D 1 296 ? 57.972 196.143 -52.325 1.00 51.45 296 ILE D C 1
ATOM 13857 O O . ILE D 1 296 ? 56.936 196.804 -52.289 1.00 50.35 296 ILE D O 1
ATOM 13862 N N . LEU D 1 297 ? 58.829 196.086 -51.312 1.00 50.97 297 LEU D N 1
ATOM 13863 C CA . LEU D 1 297 ? 58.600 196.800 -50.060 1.00 50.17 297 LEU D CA 1
ATOM 13864 C C . LEU D 1 297 ? 59.076 198.250 -50.106 1.00 49.57 297 LEU D C 1
ATOM 13865 O O . LEU D 1 297 ? 60.002 198.588 -50.842 1.00 49.05 297 LEU D O 1
ATOM 13870 N N . SER D 1 298 ? 58.436 199.102 -49.312 1.00 49.66 298 SER D N 1
ATOM 13871 C CA . SER D 1 298 ? 58.806 200.509 -49.238 1.00 49.36 298 SER D CA 1
ATOM 13872 C C . SER D 1 298 ? 59.788 200.660 -48.091 1.00 49.15 298 SER D C 1
ATOM 13873 O O . SER D 1 298 ? 59.878 199.788 -47.229 1.00 50.36 298 SER D O 1
ATOM 13876 N N . GLU D 1 299 ? 60.519 201.766 -48.072 1.00 48.92 299 GLU D N 1
ATOM 13877 C CA . GLU D 1 299 ? 61.483 201.995 -47.008 1.00 48.03 299 GLU D CA 1
ATOM 13878 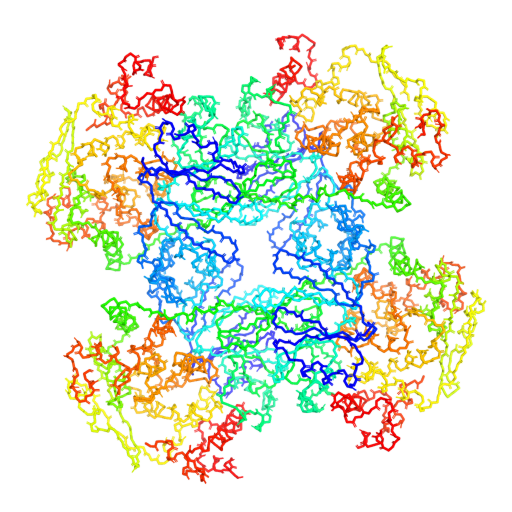C C . GLU D 1 299 ? 60.786 201.922 -45.641 1.00 47.02 299 GLU D C 1
ATOM 13879 O O . GLU D 1 299 ? 61.360 201.431 -44.666 1.00 47.06 299 GLU D O 1
ATOM 13885 N N . THR D 1 300 ? 59.541 202.388 -45.575 1.00 45.47 300 THR D N 1
ATOM 13886 C CA . THR D 1 300 ? 58.782 202.345 -44.329 1.00 44.14 300 THR D CA 1
ATOM 13887 C C . THR D 1 300 ? 58.515 200.884 -43.944 1.00 42.99 300 THR D C 1
ATOM 13888 O O . THR D 1 300 ? 58.569 200.522 -42.768 1.00 42.51 300 THR D O 1
ATOM 13892 N N . GLU D 1 301 ? 58.232 200.055 -44.948 1.00 41.82 301 GLU D N 1
ATOM 13893 C CA . GLU D 1 301 ? 57.963 198.632 -44.742 1.00 40.42 301 GLU D CA 1
ATOM 13894 C C . GLU D 1 301 ? 59.228 197.887 -44.316 1.00 39.16 301 GLU D C 1
ATOM 13895 O O . GLU D 1 301 ? 59.181 196.967 -43.495 1.00 40.08 301 GLU D O 1
ATOM 13901 N N . VAL D 1 302 ? 60.365 198.291 -44.863 1.00 36.76 302 VAL D N 1
ATOM 13902 C CA . VAL D 1 302 ? 61.609 197.642 -44.501 1.00 34.85 302 VAL D CA 1
ATOM 13903 C C . VAL D 1 302 ? 61.886 197.915 -43.036 1.00 34.42 302 VAL D C 1
ATOM 13904 O O . VAL D 1 302 ? 62.215 197.006 -42.275 1.00 33.73 302 VAL D O 1
ATOM 13908 N N . ILE D 1 303 ? 61.754 199.174 -42.642 1.00 34.65 303 ILE D N 1
ATOM 13909 C CA . ILE D 1 303 ? 61.978 199.552 -41.256 1.00 34.30 303 ILE D CA 1
ATOM 13910 C C . ILE D 1 303 ? 60.943 198.886 -40.352 1.00 33.69 303 ILE D C 1
ATOM 13911 O O . ILE D 1 303 ? 61.273 198.399 -39.266 1.00 31.98 303 ILE D O 1
ATOM 13916 N N . ASN D 1 304 ? 59.693 198.859 -40.805 1.00 31.95 304 ASN D N 1
ATOM 13917 C CA . ASN D 1 304 ? 58.631 198.254 -40.017 1.00 32.31 304 ASN D CA 1
ATOM 13918 C C . ASN D 1 304 ? 58.918 196.784 -39.735 1.00 32.83 304 ASN D C 1
ATOM 13919 O O . ASN D 1 304 ? 58.613 196.281 -38.653 1.00 33.00 304 ASN D O 1
ATOM 13924 N N . GLY D 1 305 ? 59.495 196.097 -40.716 1.00 30.77 305 GLY D N 1
ATOM 13925 C CA . GLY D 1 305 ? 59.811 194.692 -40.539 1.00 28.35 305 GLY D CA 1
ATOM 13926 C C . GLY D 1 305 ? 60.848 194.540 -39.448 1.00 26.25 305 GLY D C 1
ATOM 13927 O O . GLY D 1 305 ? 60.813 193.595 -38.662 1.00 25.99 305 GLY D O 1
ATOM 13928 N N . ILE D 1 306 ? 61.779 195.482 -39.402 1.00 24.99 306 ILE D N 1
ATOM 13929 C CA . ILE D 1 306 ? 62.826 195.469 -38.394 1.00 24.59 306 ILE D CA 1
ATOM 13930 C C . ILE D 1 306 ? 62.235 195.658 -37.000 1.00 24.42 306 ILE D C 1
ATOM 13931 O O . ILE D 1 306 ? 62.360 194.788 -36.145 1.00 24.15 306 ILE D O 1
ATOM 13936 N N . ILE D 1 307 ? 61.572 196.786 -36.776 1.00 24.80 307 ILE D N 1
ATOM 13937 C CA . ILE D 1 307 ? 61.004 197.056 -35.465 1.00 24.49 307 ILE D CA 1
ATOM 13938 C C . ILE D 1 307 ? 60.010 196.000 -34.989 1.00 25.02 307 ILE D C 1
ATOM 13939 O O . ILE D 1 307 ? 59.905 195.768 -33.786 1.00 26.85 307 ILE D O 1
ATOM 13944 N N . GLU D 1 308 ? 59.293 195.361 -35.916 1.00 24.99 308 GLU D N 1
ATOM 13945 C CA . GLU D 1 308 ? 58.331 194.314 -35.558 1.00 23.90 308 GLU D CA 1
ATOM 13946 C C . GLU D 1 308 ? 59.060 193.076 -35.011 1.00 22.98 308 GLU D C 1
ATOM 13947 O O . GLU D 1 308 ? 58.567 192.413 -34.098 1.00 21.62 308 GLU D O 1
ATOM 13953 N N . SER D 1 309 ? 60.228 192.764 -35.572 1.00 21.32 309 SER D N 1
ATOM 13954 C CA . SER D 1 309 ? 60.985 191.605 -35.119 1.00 19.61 309 SER D CA 1
ATOM 13955 C C . SER D 1 309 ? 61.518 191.890 -33.722 1.00 20.35 309 SER D C 1
ATOM 13956 O O . SER D 1 309 ? 61.589 190.997 -32.878 1.00 20.73 309 SER D O 1
ATOM 13959 N N . ILE D 1 310 ? 61.874 193.149 -33.485 1.00 19.21 310 ILE D N 1
ATOM 13960 C CA . ILE D 1 310 ? 62.380 193.583 -32.196 1.00 18.61 310 ILE D CA 1
ATOM 13961 C C . ILE D 1 310 ? 61.286 193.431 -31.154 1.00 19.10 310 ILE D C 1
ATOM 13962 O O . ILE D 1 310 ? 61.514 192.914 -30.054 1.00 17.80 310 ILE D O 1
ATOM 13967 N N . TYR D 1 311 ? 60.085 193.869 -31.502 1.00 19.22 311 TYR D N 1
ATOM 13968 C CA . TYR D 1 311 ? 58.966 193.774 -30.573 1.00 19.64 311 TYR D CA 1
ATOM 13969 C C . TYR D 1 311 ? 58.541 192.339 -30.301 1.00 19.58 311 TYR D C 1
ATOM 13970 O O . TYR D 1 311 ? 58.549 191.885 -29.161 1.00 21.26 311 TYR D O 1
ATOM 13979 N N . TYR D 1 312 ? 58.164 191.631 -31.357 1.00 19.59 312 TYR D N 1
ATOM 13980 C CA . TYR D 1 312 ? 57.679 190.265 -31.221 1.00 21.22 312 TYR D CA 1
ATOM 13981 C C . TYR D 1 312 ? 58.654 189.211 -30.706 1.00 21.10 312 TYR D C 1
ATOM 13982 O O . TYR D 1 312 ? 58.290 188.384 -29.876 1.00 21.10 312 TYR D O 1
ATOM 13991 N N . ASN D 1 313 ? 59.887 189.235 -31.196 1.00 22.57 313 ASN D N 1
ATOM 13992 C CA . ASN D 1 313 ? 60.884 188.253 -30.776 1.00 23.11 313 ASN D CA 1
ATOM 13993 C C . ASN D 1 313 ? 61.893 188.863 -29.792 1.00 23.40 313 ASN D C 1
ATOM 13994 O O . ASN D 1 313 ? 62.930 188.267 -29.509 1.00 22.08 313 ASN D O 1
ATOM 13999 N N . GLU D 1 314 ? 61.568 190.051 -29.282 1.00 23.34 314 GLU D N 1
ATOM 14000 C CA . GLU D 1 314 ? 62.410 190.789 -28.336 1.00 23.33 314 GLU D CA 1
ATOM 14001 C C . GLU D 1 314 ? 63.888 190.718 -28.687 1.00 23.65 314 GLU D C 1
ATOM 14002 O O . GLU D 1 314 ? 64.697 190.172 -27.937 1.00 22.74 314 GLU D O 1
ATOM 14008 N N . ILE D 1 315 ? 64.229 191.279 -29.845 1.00 23.99 315 ILE D N 1
ATOM 14009 C CA . ILE D 1 315 ? 65.603 191.304 -30.334 1.00 23.38 315 ILE D CA 1
ATOM 14010 C C . ILE D 1 315 ? 66.208 192.678 -30.073 1.00 22.70 315 ILE D C 1
ATOM 14011 O O . ILE D 1 315 ? 65.658 193.692 -30.497 1.00 25.43 315 ILE D O 1
ATOM 14016 N N . PHE D 1 316 ? 67.344 192.711 -29.394 1.00 22.76 316 PHE D N 1
ATOM 14017 C CA . PHE D 1 316 ? 68.012 193.971 -29.102 1.00 25.00 316 PHE D CA 1
ATOM 14018 C C . PHE D 1 316 ? 69.262 194.145 -29.959 1.00 26.27 316 PHE D C 1
ATOM 14019 O O . PHE D 1 316 ? 69.900 195.203 -29.939 1.00 27.20 316 PHE D O 1
ATOM 14027 N N . ASP D 1 317 ? 69.602 193.097 -30.708 1.00 27.88 317 ASP D N 1
ATOM 14028 C CA . ASP D 1 317 ? 70.774 193.087 -31.593 1.00 27.65 317 ASP D CA 1
ATOM 14029 C C . ASP D 1 317 ? 70.430 193.642 -32.974 1.00 29.21 317 ASP D C 1
ATOM 14030 O O . ASP D 1 317 ? 69.532 193.139 -33.649 1.00 30.67 317 ASP D O 1
ATOM 14035 N N . GLY D 1 318 ? 71.167 194.661 -33.399 1.00 29.87 318 GLY D N 1
ATOM 14036 C CA . GLY D 1 318 ? 70.910 195.280 -34.687 1.00 30.09 318 GLY D CA 1
ATOM 14037 C C . GLY D 1 318 ? 70.996 194.379 -35.904 1.00 30.57 318 GLY D C 1
ATOM 14038 O O . GLY D 1 318 ? 70.127 194.415 -36.784 1.00 30.83 318 GLY D O 1
ATOM 14039 N N . LEU D 1 319 ? 72.044 193.566 -35.968 1.00 31.54 319 LEU D N 1
ATOM 14040 C CA . LEU D 1 319 ? 72.231 192.673 -37.110 1.00 31.10 319 LEU D CA 1
ATOM 14041 C C . LEU D 1 319 ? 71.061 191.706 -37.272 1.00 30.70 319 LEU D C 1
ATOM 14042 O O . LEU D 1 319 ? 70.508 191.567 -38.368 1.00 30.26 319 LEU D O 1
ATOM 14047 N N . SER D 1 320 ? 70.677 191.049 -36.179 1.00 28.89 320 SER D N 1
ATOM 14048 C CA . SER D 1 320 ? 69.568 190.093 -36.210 1.00 28.55 320 SER D CA 1
ATOM 14049 C C . SER D 1 320 ? 68.244 190.733 -36.607 1.00 28.02 320 SER D C 1
ATOM 14050 O O . SER D 1 320 ? 67.490 190.168 -37.398 1.00 27.07 320 SER D O 1
ATOM 14053 N N . ALA D 1 321 ? 67.953 191.905 -36.049 1.00 28.63 321 ALA D N 1
ATOM 14054 C CA . ALA D 1 321 ? 66.696 192.583 -36.366 1.00 28.97 321 ALA D CA 1
ATOM 14055 C C . ALA D 1 321 ? 66.677 193.011 -37.830 1.00 28.44 321 ALA D C 1
ATOM 14056 O O . ALA D 1 321 ? 65.624 193.068 -38.460 1.00 27.41 321 ALA D O 1
ATOM 14058 N N . GLU D 1 322 ? 67.856 193.303 -38.363 1.00 29.55 322 GLU D N 1
ATOM 14059 C CA . GLU D 1 322 ? 67.979 193.721 -39.750 1.00 32.09 322 GLU D CA 1
ATOM 14060 C C . GLU D 1 322 ? 67.611 192.579 -40.697 1.00 31.48 322 GLU D C 1
ATOM 14061 O O . GLU D 1 322 ? 66.870 192.772 -41.662 1.00 32.63 322 GLU D O 1
ATOM 14067 N N . ILE D 1 323 ? 68.123 191.390 -40.405 1.00 30.29 323 ILE D N 1
ATOM 14068 C CA . ILE D 1 323 ? 67.870 190.206 -41.217 1.00 30.48 323 ILE D CA 1
ATOM 14069 C C . ILE D 1 323 ? 66.416 189.745 -41.135 1.00 29.55 323 ILE D C 1
ATOM 14070 O O . ILE D 1 323 ? 65.842 189.274 -42.119 1.00 29.79 323 ILE D O 1
ATOM 14075 N N . GLN D 1 324 ? 65.830 189.879 -39.954 1.00 30.11 324 GLN D N 1
ATOM 14076 C CA . GLN D 1 324 ? 64.457 189.461 -39.730 1.00 31.39 324 GLN D CA 1
ATOM 14077 C C . GLN D 1 324 ? 63.462 190.302 -40.519 1.00 31.49 324 GLN D C 1
ATOM 14078 O O . GLN D 1 324 ? 62.340 189.870 -40.773 1.00 31.61 324 GLN D O 1
ATOM 14084 N N . SER D 1 325 ? 63.874 191.497 -40.919 1.00 32.26 325 SER D N 1
ATOM 14085 C CA . SER D 1 325 ? 62.983 192.374 -41.667 1.00 33.67 325 SER D CA 1
ATOM 14086 C C . SER D 1 325 ? 62.247 191.675 -42.808 1.00 32.23 325 SER D C 1
ATOM 14087 O O . SER D 1 325 ? 61.017 191.712 -42.875 1.00 33.53 325 SER D O 1
ATOM 14090 N N . GLY D 1 326 ? 63.000 191.046 -43.702 1.00 29.59 326 GLY D N 1
ATOM 14091 C CA . GLY D 1 326 ? 62.389 190.369 -44.829 1.00 28.42 326 GLY D CA 1
ATOM 14092 C C . GLY D 1 326 ? 61.377 189.321 -44.418 1.00 28.88 326 GLY D C 1
ATOM 14093 O O . GLY D 1 326 ? 60.266 189.273 -44.951 1.00 29.41 326 GLY D O 1
ATOM 14094 N N . LEU D 1 327 ? 61.759 188.482 -43.460 1.00 28.00 327 LEU D N 1
ATOM 14095 C CA . LEU D 1 327 ? 60.885 187.422 -42.976 1.00 28.54 327 LEU D CA 1
ATOM 14096 C C . LEU D 1 327 ? 59.567 187.997 -42.461 1.00 28.29 327 LEU D C 1
ATOM 14097 O O . LEU D 1 327 ? 58.493 187.633 -42.943 1.00 29.14 327 LEU D O 1
ATOM 14102 N N . PHE D 1 328 ? 59.644 188.902 -41.490 1.00 27.09 328 PHE D N 1
ATOM 14103 C CA . PHE D 1 328 ? 58.430 189.495 -40.937 1.00 28.38 328 PHE D CA 1
ATOM 14104 C C . PHE D 1 328 ? 57.527 190.141 -41.986 1.00 27.76 328 PHE D C 1
ATOM 14105 O O . PHE D 1 328 ? 56.312 190.200 -41.804 1.00 29.31 328 PHE D O 1
ATOM 14113 N N . ASN D 1 329 ? 58.114 190.609 -43.086 1.00 28.06 329 ASN D N 1
ATOM 14114 C CA . ASN D 1 329 ? 57.328 191.210 -44.158 1.00 27.24 329 ASN D CA 1
ATOM 14115 C C . ASN D 1 329 ? 56.616 190.094 -44.924 1.00 27.74 329 ASN D C 1
ATOM 14116 O O . ASN D 1 329 ? 55.538 190.304 -45.492 1.00 27.92 329 ASN D O 1
ATOM 14121 N N . VAL D 1 330 ? 57.220 188.906 -44.939 1.00 26.33 330 VAL D N 1
ATOM 14122 C CA . VAL D 1 330 ? 56.608 187.765 -45.610 1.00 24.84 330 VAL D CA 1
ATOM 14123 C C . VAL D 1 330 ? 55.414 187.306 -44.794 1.00 25.59 330 VAL D C 1
ATOM 14124 O O . VAL D 1 330 ? 54.385 186.919 -45.346 1.00 25.35 330 VAL D O 1
ATOM 14128 N N . TYR D 1 331 ? 55.553 187.338 -43.472 1.00 27.45 331 TYR D N 1
ATOM 14129 C CA . TYR D 1 331 ? 54.450 186.930 -42.607 1.00 28.95 331 TYR D CA 1
ATOM 14130 C C . TYR D 1 331 ? 53.203 187.742 -42.942 1.00 30.04 331 TYR D C 1
ATOM 14131 O O . TYR D 1 331 ? 52.115 187.185 -43.103 1.00 30.14 331 TYR D O 1
ATOM 14140 N N . ARG D 1 332 ? 53.376 189.059 -43.042 1.00 30.15 332 ARG D N 1
ATOM 14141 C CA . ARG D 1 332 ? 52.281 189.976 -43.352 1.00 32.58 332 ARG D CA 1
ATOM 14142 C C . ARG D 1 332 ? 51.620 189.634 -44.682 1.00 32.95 332 ARG D C 1
ATOM 14143 O O . ARG D 1 332 ? 50.392 189.574 -44.786 1.00 33.81 332 ARG D O 1
ATOM 14151 N N . GLN D 1 333 ? 52.437 189.405 -45.700 1.00 33.09 333 GLN D N 1
ATOM 14152 C CA . GLN D 1 333 ? 51.908 189.060 -47.007 1.00 34.52 333 GLN D CA 1
ATOM 14153 C C . GLN D 1 333 ? 51.248 187.680 -47.001 1.00 35.28 333 GLN D C 1
ATOM 14154 O O . GLN D 1 333 ? 50.347 187.420 -47.796 1.00 36.87 333 GLN D O 1
ATOM 14160 N N . ALA D 1 334 ? 51.674 186.804 -46.093 1.00 34.41 334 ALA D N 1
ATOM 14161 C CA . ALA D 1 334 ? 51.120 185.447 -46.025 1.00 33.97 334 ALA D CA 1
ATOM 14162 C C . ALA D 1 334 ? 49.983 185.252 -45.014 1.00 33.90 334 ALA D C 1
ATOM 14163 O O . ALA D 1 334 ? 49.301 184.224 -45.020 1.00 33.03 334 ALA D O 1
ATOM 14165 N N . GLN D 1 335 ? 49.785 186.237 -44.150 1.00 33.47 335 GLN D N 1
ATOM 14166 C CA . GLN D 1 335 ? 48.750 186.158 -43.134 1.00 33.40 335 GLN D CA 1
ATOM 14167 C C . GLN D 1 335 ? 47.381 185.725 -43.664 1.00 33.79 335 GLN D C 1
ATOM 14168 O O . GLN D 1 335 ? 46.861 186.286 -44.635 1.00 34.18 335 GLN D O 1
ATOM 14174 N N . GLY D 1 336 ? 46.809 184.712 -43.020 1.00 32.32 336 GLY D N 1
ATOM 14175 C CA . GLY D 1 336 ? 45.511 184.211 -43.423 1.00 31.21 336 GLY D CA 1
ATOM 14176 C C . GLY D 1 336 ? 45.557 183.248 -44.593 1.00 32.64 336 GLY D C 1
ATOM 14177 O O . GLY D 1 336 ? 44.547 182.629 -44.923 1.00 30.41 336 GLY D O 1
ATOM 14178 N N . GLN D 1 337 ? 46.718 183.118 -45.234 1.00 33.92 337 GLN D N 1
ATOM 14179 C CA . GLN D 1 337 ? 46.842 182.209 -46.374 1.00 34.45 337 GLN D CA 1
ATOM 14180 C C . GLN D 1 337 ? 47.489 180.878 -46.008 1.00 33.85 337 GLN D C 1
ATOM 14181 O O . GLN D 1 337 ? 47.155 179.846 -46.587 1.00 33.43 337 GLN D O 1
ATOM 14187 N N . VAL D 1 338 ? 48.416 180.907 -45.055 1.00 32.08 338 VAL D N 1
ATOM 14188 C CA . VAL D 1 338 ? 49.102 179.694 -44.615 1.00 32.25 338 VAL D CA 1
ATOM 14189 C C . VAL D 1 338 ? 49.202 179.652 -43.095 1.00 32.23 338 VAL D C 1
ATOM 14190 O O . VAL D 1 338 ? 49.139 180.686 -42.431 1.00 33.52 338 VAL D O 1
ATOM 14194 N N . SER D 1 339 ? 49.375 178.453 -42.550 1.00 32.09 339 SER D N 1
ATOM 14195 C CA . SER D 1 339 ? 49.497 178.277 -41.109 1.00 31.83 339 SER D CA 1
ATOM 14196 C C . SER D 1 339 ? 50.846 177.662 -40.776 1.00 31.60 339 SER D C 1
ATOM 14197 O O . SER D 1 339 ? 51.207 177.530 -39.607 1.00 31.15 339 SER D O 1
ATOM 14200 N N . CYS D 1 340 ? 51.583 177.278 -41.813 1.00 31.32 340 CYS D N 1
ATOM 14201 C CA . CYS D 1 340 ? 52.898 176.672 -41.642 1.00 31.86 340 CYS D CA 1
ATOM 14202 C C . CYS D 1 340 ? 53.836 177.210 -42.714 1.00 30.67 340 CYS D C 1
ATOM 14203 O O . CYS D 1 340 ? 53.491 177.226 -43.893 1.00 31.90 340 CYS D O 1
ATOM 14206 N N . MET D 1 341 ? 55.018 177.653 -42.301 1.00 30.01 341 MET D N 1
ATOM 14207 C CA . MET D 1 341 ? 55.995 178.204 -43.231 1.00 26.59 341 MET D CA 1
ATOM 14208 C C . MET D 1 341 ? 57.367 177.572 -43.002 1.00 26.55 341 MET D C 1
ATOM 14209 O O . MET D 1 341 ? 57.779 177.353 -41.862 1.00 26.79 341 MET D O 1
ATOM 14214 N N . LEU D 1 342 ? 58.054 177.269 -44.101 1.00 25.69 342 LEU D N 1
ATOM 14215 C CA . LEU D 1 342 ? 59.382 176.663 -44.075 1.00 24.94 342 LEU D CA 1
ATOM 14216 C C . LEU D 1 342 ? 60.354 177.634 -44.735 1.00 25.37 342 LEU D C 1
ATOM 14217 O O . LEU D 1 342 ? 60.015 178.247 -45.750 1.00 26.05 342 LEU D O 1
ATOM 14222 N N . THR D 1 343 ? 61.556 177.765 -44.172 1.00 23.50 343 THR D N 1
ATOM 14223 C CA . THR D 1 343 ? 62.573 178.659 -44.728 1.00 22.61 343 THR D CA 1
ATOM 14224 C C . THR D 1 343 ? 63.918 177.971 -44.961 1.00 21.85 343 THR D C 1
ATOM 14225 O O . THR D 1 343 ? 64.100 176.790 -44.652 1.00 19.88 343 THR D O 1
ATOM 14229 N N . GLY D 1 344 ? 64.856 178.736 -45.513 1.00 19.39 344 GLY D N 1
ATOM 14230 C CA . GLY D 1 344 ? 66.192 178.235 -45.772 1.00 20.53 344 GLY D CA 1
ATOM 14231 C C . GLY D 1 344 ? 67.149 178.837 -44.758 1.00 21.39 344 GLY D C 1
ATOM 14232 O O . GLY D 1 344 ? 68.368 178.802 -44.925 1.00 22.90 344 GLY D O 1
ATOM 14233 N N . TYR D 1 345 ? 66.572 179.395 -43.699 1.00 21.87 345 TYR D N 1
ATOM 14234 C CA . TYR D 1 345 ? 67.324 180.031 -42.625 1.00 24.23 345 TYR D CA 1
ATOM 14235 C C . TYR D 1 345 ? 68.303 179.056 -41.976 1.00 24.00 345 TYR D C 1
ATOM 14236 O O . TYR D 1 345 ? 67.942 177.922 -41.669 1.00 25.84 345 TYR D O 1
ATOM 14245 N N . GLY D 1 346 ? 69.539 179.499 -41.780 1.00 23.68 346 GLY D N 1
ATOM 14246 C CA . GLY D 1 346 ? 70.532 178.657 -41.140 1.00 25.31 346 GLY D CA 1
ATOM 14247 C C . GLY D 1 346 ? 71.495 177.920 -42.051 1.00 25.44 346 GLY D C 1
ATOM 14248 O O . GLY D 1 346 ? 72.635 177.657 -41.664 1.00 24.57 346 GLY D O 1
ATOM 14249 N N . SER D 1 347 ? 71.039 177.581 -43.254 1.00 26.59 347 SER D N 1
ATOM 14250 C CA . SER D 1 347 ? 71.861 176.863 -44.220 1.00 26.27 347 SER D CA 1
ATOM 14251 C C . SER D 1 347 ? 73.259 177.456 -44.380 1.00 26.48 347 SER D C 1
ATOM 14252 O O . SER D 1 347 ? 74.262 176.730 -44.380 1.00 25.41 347 SER D O 1
ATOM 14255 N N . ASP D 1 348 ? 73.315 178.776 -44.532 1.00 25.35 348 ASP D N 1
ATOM 14256 C CA . ASP D 1 348 ? 74.578 179.487 -44.704 1.00 26.17 348 ASP D CA 1
ATOM 14257 C C . ASP D 1 348 ? 75.557 179.257 -43.542 1.00 25.80 348 ASP D C 1
ATOM 14258 O O . ASP D 1 348 ? 76.770 179.251 -43.743 1.00 24.11 348 ASP D O 1
ATOM 14263 N N . LEU D 1 349 ? 75.043 179.045 -42.335 1.00 25.12 349 LEU D N 1
ATOM 14264 C CA . LEU D 1 349 ? 75.929 178.840 -41.191 1.00 25.72 349 LEU D CA 1
ATOM 14265 C C . LEU D 1 349 ? 76.464 177.415 -41.080 1.00 25.25 349 LEU D C 1
ATOM 14266 O O . LEU D 1 349 ? 77.522 177.187 -40.496 1.00 26.99 349 LEU D O 1
ATOM 14271 N N . LEU D 1 350 ? 75.740 176.464 -41.653 1.00 24.75 350 LEU D N 1
ATOM 14272 C CA . LEU D 1 350 ? 76.131 175.061 -41.592 1.00 27.05 350 LEU D CA 1
ATOM 14273 C C . LEU D 1 350 ? 77.057 174.603 -42.720 1.00 28.23 350 LEU D C 1
ATOM 14274 O O . LEU D 1 350 ? 78.006 173.845 -42.498 1.00 28.02 350 LEU D O 1
ATOM 14279 N N . PHE D 1 351 ? 76.772 175.070 -43.928 1.00 28.79 351 PHE D N 1
ATOM 14280 C CA . PHE D 1 351 ? 77.531 174.688 -45.107 1.00 29.95 351 PHE D CA 1
ATOM 14281 C C . PHE D 1 351 ? 78.544 175.706 -45.620 1.00 31.31 351 PHE D C 1
ATOM 14282 O O . PHE D 1 351 ? 79.105 175.530 -46.701 1.00 30.46 351 PHE D O 1
ATOM 14290 N N . GLY D 1 352 ? 78.762 176.773 -44.853 1.00 32.51 352 GLY D N 1
ATOM 14291 C CA . GLY D 1 352 ? 79.736 177.782 -45.231 1.00 31.57 352 GLY D CA 1
ATOM 14292 C C . GLY D 1 352 ? 79.260 178.870 -46.172 1.00 33.06 352 GLY D C 1
ATOM 14293 O O . GLY D 1 352 ? 80.075 179.525 -46.823 1.00 32.33 352 GLY D O 1
ATOM 14294 N N . GLY D 1 353 ? 77.950 179.074 -46.242 1.00 33.31 353 GLY D N 1
ATOM 14295 C CA . GLY D 1 353 ? 77.403 180.096 -47.114 1.00 34.09 353 GLY D CA 1
ATOM 14296 C C . GLY D 1 353 ? 77.877 181.517 -46.837 1.00 35.29 353 GLY D C 1
ATOM 14297 O O . GLY D 1 353 ? 77.879 182.348 -47.743 1.00 34.93 353 GLY D O 1
ATOM 14298 N N . ILE D 1 354 ? 78.273 181.811 -45.600 1.00 36.05 354 ILE D N 1
ATOM 14299 C CA . ILE D 1 354 ? 78.744 183.156 -45.259 1.00 36.37 354 ILE D CA 1
ATOM 14300 C C . ILE D 1 354 ? 80.223 183.349 -45.561 1.00 37.18 354 ILE D C 1
ATOM 14301 O O . ILE D 1 354 ? 80.755 184.440 -45.381 1.00 37.90 354 ILE D O 1
ATOM 14306 N N . LEU D 1 355 ? 80.889 182.292 -46.008 1.00 39.39 355 LEU D N 1
ATOM 14307 C CA . LEU D 1 355 ? 82.309 182.377 -46.327 1.00 41.30 355 LEU D CA 1
ATOM 14308 C C . LEU D 1 355 ? 82.496 182.932 -47.734 1.00 43.98 355 LEU D C 1
ATOM 14309 O O . LEU D 1 355 ? 81.586 182.869 -48.564 1.00 43.72 355 LEU D O 1
ATOM 14314 N N . LYS D 1 356 ? 83.681 183.473 -48.000 1.00 46.64 356 LYS D N 1
ATOM 14315 C CA . LYS D 1 356 ? 83.982 184.023 -49.316 1.00 48.63 356 LYS D CA 1
ATOM 14316 C C . LYS D 1 356 ? 84.714 183.000 -50.183 1.00 49.02 356 LYS D C 1
ATOM 14317 O O . LYS D 1 356 ? 85.752 182.466 -49.791 1.00 48.83 356 LYS D O 1
ATOM 14323 N N . PRO D 1 357 ? 84.175 182.709 -51.376 1.00 49.39 357 PRO D N 1
ATOM 14324 C CA . PRO D 1 357 ? 84.799 181.740 -52.285 1.00 50.92 357 PRO D CA 1
ATOM 14325 C C . PRO D 1 357 ? 86.246 182.100 -52.634 1.00 52.07 357 PRO D C 1
ATOM 14326 O O . PRO D 1 357 ? 86.595 183.277 -52.739 1.00 51.96 357 PRO D O 1
ATOM 14330 N N . GLY D 1 358 ? 87.081 181.077 -52.804 1.00 52.83 358 GLY D N 1
ATOM 14331 C CA . GLY D 1 358 ? 88.473 181.298 -53.154 1.00 54.08 358 GLY D CA 1
ATOM 14332 C C . GLY D 1 358 ? 89.352 181.830 -52.038 1.00 55.13 358 GLY D C 1
ATOM 14333 O O . GLY D 1 358 ? 90.578 181.763 -52.131 1.00 55.69 358 GLY D O 1
ATOM 14334 N N . ALA D 1 359 ? 88.735 182.362 -50.985 1.00 55.28 359 ALA D N 1
ATOM 14335 C CA . ALA D 1 359 ? 89.484 182.901 -49.857 1.00 54.79 359 ALA D CA 1
ATOM 14336 C C . ALA D 1 359 ? 90.105 181.768 -49.055 1.00 55.17 359 ALA D C 1
ATOM 14337 O O . ALA D 1 359 ? 89.644 180.627 -49.112 1.00 54.92 359 ALA D O 1
ATOM 14339 N N . GLN D 1 360 ? 91.157 182.088 -48.309 1.00 55.47 360 GLN D N 1
ATOM 14340 C CA . GLN D 1 360 ? 91.847 181.096 -47.496 1.00 55.27 360 GLN D CA 1
ATOM 14341 C C . GLN D 1 360 ? 91.541 181.376 -46.025 1.00 54.33 360 GLN D C 1
ATOM 14342 O O . GLN D 1 360 ? 91.668 182.510 -45.562 1.00 55.15 360 GLN D O 1
ATOM 14348 N N . TYR D 1 361 ? 91.126 180.340 -45.301 1.00 51.89 361 TYR D N 1
ATOM 14349 C CA . TYR D 1 361 ? 90.789 180.473 -43.887 1.00 48.80 361 TYR D CA 1
ATOM 14350 C C . TYR D 1 361 ? 91.604 179.516 -43.029 1.00 48.56 361 TYR D C 1
ATOM 14351 O O . TYR D 1 361 ? 91.754 178.340 -43.361 1.00 47.18 361 TYR D O 1
ATOM 14360 N N . ASP D 1 362 ? 92.136 180.023 -41.923 1.00 48.38 362 ASP D N 1
ATOM 14361 C CA . ASP D 1 362 ? 92.922 179.184 -41.035 1.00 48.50 362 ASP D CA 1
ATOM 14362 C C . ASP D 1 362 ? 92.022 178.104 -40.457 1.00 47.60 362 ASP D C 1
ATOM 14363 O O . ASP D 1 362 ? 92.424 176.948 -40.328 1.00 47.87 362 ASP D O 1
ATOM 14368 N N . ASN D 1 363 ? 90.795 178.485 -40.117 1.00 44.91 363 ASN D N 1
ATOM 14369 C CA . ASN D 1 363 ? 89.843 177.541 -39.554 1.00 41.96 363 ASN D CA 1
ATOM 14370 C C . ASN D 1 363 ? 88.416 177.979 -39.851 1.00 39.11 363 ASN D C 1
ATOM 14371 O O . ASN D 1 363 ? 87.756 178.593 -39.014 1.00 38.76 363 ASN D O 1
ATOM 14376 N N . PRO D 1 364 ? 87.917 177.654 -41.048 1.00 35.82 364 PRO D N 1
ATOM 14377 C CA . PRO D 1 364 ? 86.558 178.027 -41.440 1.00 33.54 364 PRO D CA 1
ATOM 14378 C C . PRO D 1 364 ? 85.453 177.494 -40.521 1.00 31.32 364 PRO D C 1
ATOM 14379 O O . PRO D 1 364 ? 84.508 178.217 -40.213 1.00 30.87 364 PRO D O 1
ATOM 14383 N N . ASN D 1 365 ? 85.561 176.246 -40.075 1.00 28.69 365 ASN D N 1
ATOM 14384 C CA . ASN D 1 365 ? 84.526 175.701 -39.198 1.00 27.39 365 ASN D CA 1
ATOM 14385 C C . ASN D 1 365 ? 84.384 176.480 -37.903 1.00 26.87 365 ASN D C 1
ATOM 14386 O O . ASN D 1 365 ? 83.290 176.556 -37.339 1.00 23.63 365 ASN D O 1
ATOM 14391 N N . GLN D 1 366 ? 85.483 177.054 -37.424 1.00 27.56 366 GLN D N 1
ATOM 14392 C CA . GLN D 1 366 ? 85.417 177.822 -36.195 1.00 29.81 366 GLN D CA 1
ATOM 14393 C C . GLN D 1 366 ? 84.542 179.051 -36.431 1.00 29.80 366 GLN D C 1
ATOM 14394 O O . GLN D 1 366 ? 83.655 179.351 -35.628 1.00 30.07 366 GLN D O 1
ATOM 14400 N N . LEU D 1 367 ? 84.774 179.743 -37.543 1.00 28.84 367 LEU D N 1
ATOM 14401 C CA . LEU D 1 367 ? 83.981 180.921 -37.866 1.00 28.61 367 LEU D CA 1
ATOM 14402 C C . LEU D 1 367 ? 82.501 180.554 -37.974 1.00 26.59 367 LEU D C 1
ATOM 14403 O O . LEU D 1 367 ? 81.641 181.268 -37.456 1.00 26.61 367 LEU D O 1
ATOM 14408 N N . LEU D 1 368 ? 82.209 179.433 -38.629 1.00 23.67 368 LEU D N 1
ATOM 14409 C CA . LEU D 1 368 ? 80.827 178.989 -38.788 1.00 22.58 368 LEU D CA 1
ATOM 14410 C C . LEU D 1 368 ? 80.165 178.600 -37.465 1.00 21.70 368 LEU D C 1
ATOM 14411 O O . LEU D 1 368 ? 79.003 178.950 -37.220 1.00 21.53 368 LEU D O 1
ATOM 14416 N N . ALA D 1 369 ? 80.897 177.877 -36.619 1.00 19.91 369 ALA D N 1
ATOM 14417 C CA . ALA D 1 369 ? 80.357 177.454 -35.332 1.00 18.48 369 ALA D CA 1
ATOM 14418 C C . ALA D 1 369 ? 80.041 178.666 -34.470 1.00 19.82 369 ALA D C 1
ATOM 14419 O O . ALA D 1 369 ? 79.047 178.677 -33.739 1.00 20.59 369 ALA D O 1
ATOM 14421 N N . GLU D 1 370 ? 80.882 179.691 -34.564 1.00 21.02 370 GLU D N 1
ATOM 14422 C CA . GLU D 1 370 ? 80.673 180.922 -33.800 1.00 23.09 370 GLU D CA 1
ATOM 14423 C C . GLU D 1 370 ? 79.332 181.554 -34.141 1.00 21.77 370 GLU D C 1
ATOM 14424 O O . GLU D 1 370 ? 78.623 182.033 -33.260 1.00 21.41 370 GLU D O 1
ATOM 14430 N N . GLN D 1 371 ? 79.004 181.558 -35.429 1.00 20.75 371 GLN D N 1
ATOM 14431 C CA . GLN D 1 371 ? 77.749 182.123 -35.896 1.00 22.24 371 GLN D CA 1
ATOM 14432 C C . GLN D 1 371 ? 76.574 181.240 -35.479 1.00 22.74 371 GLN D C 1
ATOM 14433 O O . GLN D 1 371 ? 75.503 181.747 -35.154 1.00 23.18 371 GLN D O 1
ATOM 14439 N N . VAL D 1 372 ? 76.774 179.923 -35.493 1.00 21.96 372 VAL D N 1
ATOM 14440 C CA . VAL D 1 372 ? 75.720 179.000 -35.087 1.00 21.28 372 VAL D CA 1
ATOM 14441 C C . VAL D 1 372 ? 75.378 179.288 -33.629 1.00 20.99 372 VAL D C 1
ATOM 14442 O O . VAL D 1 372 ? 74.210 179.389 -33.257 1.00 21.19 372 VAL D O 1
ATOM 14446 N N . TYR D 1 373 ? 76.409 179.429 -32.803 1.00 19.66 373 TYR D N 1
ATOM 14447 C CA . TYR D 1 373 ? 76.220 179.708 -31.384 1.00 18.20 373 TYR D CA 1
ATOM 14448 C C . TYR D 1 373 ? 75.532 181.064 -31.169 1.00 17.20 373 TYR D C 1
ATOM 14449 O O . TYR D 1 373 ? 74.634 181.187 -30.336 1.00 15.60 373 TYR D O 1
ATOM 14458 N N . ARG D 1 374 ? 75.952 182.067 -31.940 1.00 16.99 374 ARG D N 1
ATOM 14459 C CA . ARG D 1 374 ? 75.402 183.427 -31.846 1.00 16.57 374 ARG D CA 1
ATOM 14460 C C . ARG D 1 374 ? 73.876 183.486 -31.935 1.00 15.83 374 ARG D C 1
ATOM 14461 O O . ARG D 1 374 ? 73.238 184.271 -31.221 1.00 16.25 374 ARG D O 1
ATOM 14469 N N . THR D 1 375 ? 73.291 182.654 -32.795 1.00 13.83 375 THR D N 1
ATOM 14470 C CA . THR D 1 375 ? 71.842 182.643 -32.973 1.00 15.55 375 THR D CA 1
ATOM 14471 C C . THR D 1 375 ? 71.076 182.214 -31.726 1.00 16.77 375 THR D C 1
ATOM 14472 O O . THR D 1 375 ? 69.857 182.359 -31.667 1.00 14.67 375 THR D O 1
ATOM 14476 N N . ARG D 1 376 ? 71.788 181.688 -30.733 1.00 18.63 376 ARG D N 1
ATOM 14477 C CA . ARG D 1 376 ? 71.162 181.231 -29.491 1.00 20.78 376 ARG D CA 1
ATOM 14478 C C . ARG D 1 376 ? 70.613 182.360 -28.616 1.00 20.44 376 ARG D C 1
ATOM 14479 O O . ARG D 1 376 ? 69.616 182.176 -27.921 1.00 21.89 376 ARG D O 1
ATOM 14487 N N . TRP D 1 377 ? 71.256 183.524 -28.647 1.00 19.84 377 TRP D N 1
ATOM 14488 C CA . TRP D 1 377 ? 70.813 184.647 -27.826 1.00 20.54 377 TRP D CA 1
ATOM 14489 C C . TRP D 1 377 ? 70.109 185.783 -28.566 1.00 20.70 377 TRP D C 1
ATOM 14490 O O . TRP D 1 377 ? 69.359 186.543 -27.960 1.00 21.06 377 TRP D O 1
ATOM 14501 N N . THR D 1 378 ? 70.355 185.905 -29.866 1.00 21.56 378 THR D N 1
ATOM 14502 C CA . THR D 1 378 ? 69.753 186.973 -30.659 1.00 21.26 378 THR D CA 1
ATOM 14503 C C . THR D 1 378 ? 68.231 187.022 -30.526 1.00 21.62 378 THR D C 1
ATOM 14504 O O . THR D 1 378 ? 67.657 188.089 -30.318 1.00 21.72 378 THR D O 1
ATOM 14508 N N . GLY D 1 379 ? 67.585 185.866 -30.638 1.00 21.69 379 GLY D N 1
ATOM 14509 C CA . GLY D 1 379 ? 66.140 185.812 -30.543 1.00 20.20 379 GLY D CA 1
ATOM 14510 C C . GLY D 1 379 ? 65.555 185.669 -31.931 1.00 20.73 379 GLY D C 1
ATOM 14511 O O . GLY D 1 379 ? 64.337 185.635 -32.108 1.00 20.61 379 GLY D O 1
ATOM 14512 N N . GLU D 1 380 ? 66.443 185.585 -32.919 1.00 21.25 380 GLU D N 1
ATOM 14513 C CA . GLU D 1 380 ? 66.051 185.444 -34.307 1.00 20.55 380 GLU D CA 1
ATOM 14514 C C . GLU D 1 380 ? 65.273 184.154 -34.523 1.00 20.92 380 GLU D C 1
ATOM 14515 O O . GLU D 1 380 ? 64.487 184.052 -35.461 1.00 21.93 380 GLU D O 1
ATOM 14521 N N . PHE D 1 381 ? 65.480 183.171 -33.652 1.00 19.24 381 PHE D N 1
ATOM 14522 C CA . PHE D 1 381 ? 64.766 181.907 -33.774 1.00 19.22 381 PHE D CA 1
ATOM 14523 C C . PHE D 1 381 ? 63.497 181.832 -32.934 1.00 18.82 381 PHE D C 1
ATOM 14524 O O . PHE D 1 381 ? 62.860 180.783 -32.872 1.00 19.74 381 PHE D O 1
ATOM 14532 N N . ALA D 1 382 ? 63.131 182.929 -32.280 1.00 17.26 382 ALA D N 1
ATOM 14533 C CA . ALA D 1 382 ? 61.917 182.939 -31.472 1.00 16.41 382 ALA D CA 1
ATOM 14534 C C . ALA D 1 382 ? 60.750 182.747 -32.430 1.00 15.45 382 ALA D C 1
ATOM 14535 O O . ALA D 1 382 ? 60.848 183.092 -33.607 1.00 17.39 382 ALA D O 1
ATOM 14537 N N . THR D 1 383 ? 59.640 182.215 -31.933 1.00 13.99 383 THR D N 1
ATOM 14538 C CA . THR D 1 383 ? 58.489 181.965 -32.791 1.00 14.61 383 THR D CA 1
ATOM 14539 C C . THR D 1 383 ? 57.301 182.886 -32.545 1.00 16.34 383 THR D C 1
ATOM 14540 O O . THR D 1 383 ? 56.260 182.726 -33.176 1.00 15.27 383 THR D O 1
ATOM 14544 N N . HIS D 1 384 ? 57.454 183.835 -31.626 1.00 17.61 384 HIS D N 1
ATOM 14545 C CA . HIS D 1 384 ? 56.375 184.763 -31.292 1.00 20.88 384 HIS D CA 1
ATOM 14546 C C . HIS D 1 384 ? 55.850 185.533 -32.505 1.00 19.96 384 HIS D C 1
ATOM 14547 O O . HIS D 1 384 ? 54.647 185.545 -32.761 1.00 19.67 384 HIS D O 1
ATOM 14554 N N . GLY D 1 385 ? 56.749 186.173 -33.246 1.00 21.50 385 GLY D N 1
ATOM 14555 C CA . GLY D 1 385 ? 56.343 186.929 -34.419 1.00 20.97 385 GLY D CA 1
ATOM 14556 C C . GLY D 1 385 ? 55.466 186.160 -35.394 1.00 22.82 385 GLY D C 1
ATOM 14557 O O . GLY D 1 385 ? 54.350 186.585 -35.701 1.00 23.26 385 GLY D O 1
ATOM 14558 N N . ALA D 1 386 ? 55.956 185.026 -35.889 1.00 22.88 386 ALA D N 1
ATOM 14559 C CA . ALA D 1 386 ? 55.181 184.234 -36.834 1.00 22.10 386 ALA D CA 1
ATOM 14560 C C . ALA D 1 386 ? 53.861 183.796 -36.211 1.00 22.31 386 ALA D C 1
ATOM 14561 O O . ALA D 1 386 ? 52.822 183.803 -36.875 1.00 22.49 386 ALA D O 1
ATOM 14563 N N . SER D 1 387 ? 53.892 183.438 -34.933 1.00 20.75 387 SER D N 1
ATOM 14564 C CA . SER D 1 387 ? 52.675 182.994 -34.265 1.00 23.62 387 SER D CA 1
ATOM 14565 C C . SER D 1 387 ? 51.582 184.050 -34.246 1.00 23.04 387 SER D C 1
ATOM 14566 O O . SER D 1 387 ? 50.425 183.739 -34.494 1.00 22.27 387 SER D O 1
ATOM 14569 N N . CYS D 1 388 ? 51.939 185.296 -33.946 1.00 25.35 388 CYS D N 1
ATOM 14570 C CA . CYS D 1 388 ? 50.933 186.355 -33.910 1.00 27.81 388 CYS D CA 1
ATOM 14571 C C . CYS D 1 388 ? 50.300 186.583 -35.287 1.00 26.47 388 CYS D C 1
ATOM 14572 O O . CYS D 1 388 ? 49.285 187.263 -35.404 1.00 26.63 388 CYS D O 1
ATOM 14575 N N . TYR D 1 389 ? 50.910 186.004 -36.316 1.00 26.48 389 TYR D N 1
ATOM 14576 C CA . TYR D 1 389 ? 50.424 186.106 -37.687 1.00 26.63 389 TYR D CA 1
ATOM 14577 C C . TYR D 1 389 ? 49.713 184.814 -38.085 1.00 25.48 389 TYR D C 1
ATOM 14578 O O . TYR D 1 389 ? 49.442 184.580 -39.263 1.00 25.02 389 TYR D O 1
ATOM 14587 N N . GLY D 1 390 ? 49.424 183.977 -37.090 1.00 25.29 390 GLY D N 1
ATOM 14588 C CA . GLY D 1 390 ? 48.745 182.711 -37.330 1.00 22.74 390 GLY D CA 1
ATOM 14589 C C . GLY D 1 390 ? 49.589 181.686 -38.062 1.00 22.61 390 GLY D C 1
ATOM 14590 O O . GLY D 1 390 ? 49.054 180.769 -38.683 1.00 22.25 390 GLY D O 1
ATOM 14591 N N . ILE D 1 391 ? 50.909 181.823 -37.965 1.00 22.65 391 ILE D N 1
ATOM 14592 C CA . ILE D 1 391 ? 51.828 180.923 -38.657 1.00 23.52 391 ILE D CA 1
ATOM 14593 C C . ILE D 1 391 ? 52.812 180.167 -37.762 1.00 24.32 391 ILE D C 1
ATOM 14594 O O . ILE D 1 391 ? 53.408 180.746 -36.851 1.00 22.74 391 ILE D O 1
ATOM 14599 N N . ASP D 1 392 ? 52.980 178.874 -38.042 1.00 23.88 392 ASP D N 1
ATOM 14600 C CA . ASP D 1 392 ? 53.917 178.023 -37.310 1.00 24.52 392 ASP D CA 1
ATOM 14601 C C . ASP D 1 392 ? 55.227 178.043 -38.102 1.00 24.09 392 ASP D C 1
ATOM 14602 O O . ASP D 1 392 ? 55.368 177.332 -39.101 1.00 22.54 392 ASP D O 1
ATOM 14607 N N . ILE D 1 393 ? 56.180 178.853 -37.658 1.00 23.69 393 ILE D N 1
ATOM 14608 C CA . ILE D 1 393 ? 57.451 178.965 -38.356 1.00 25.27 393 ILE D CA 1
ATOM 14609 C C . ILE D 1 393 ? 58.379 177.779 -38.119 1.00 25.37 393 ILE D C 1
ATOM 14610 O O . ILE D 1 393 ? 58.571 177.336 -36.987 1.00 25.05 393 ILE D O 1
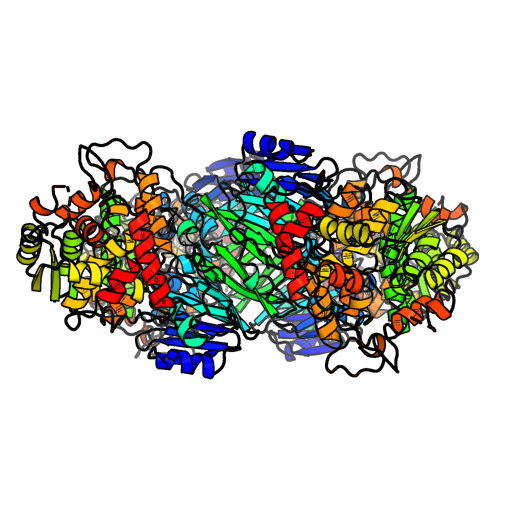ATOM 14615 N N . ARG D 1 394 ? 58.963 177.276 -39.199 1.00 25.45 394 ARG D N 1
ATOM 14616 C CA . ARG D 1 394 ? 59.864 176.132 -39.121 1.00 25.27 394 ARG D CA 1
ATOM 14617 C C . ARG D 1 394 ? 61.076 176.328 -40.039 1.00 23.78 394 ARG D C 1
ATOM 14618 O O . ARG D 1 394 ? 60.949 176.852 -41.147 1.00 25.48 394 ARG D O 1
ATOM 14626 N N . HIS D 1 395 ? 62.245 175.898 -39.583 1.00 23.01 395 HIS D N 1
ATOM 14627 C CA . HIS D 1 395 ? 63.485 176.040 -40.353 1.00 22.12 395 HIS D CA 1
ATOM 14628 C C . HIS D 1 395 ? 64.148 174.669 -40.520 1.00 22.52 395 HIS D C 1
ATOM 14629 O O . HIS D 1 395 ? 65.041 174.304 -39.751 1.00 21.54 395 HIS D O 1
ATOM 14636 N N . PRO D 1 396 ? 63.746 173.911 -41.549 1.00 22.03 396 PRO D N 1
ATOM 14637 C CA . PRO D 1 396 ? 64.281 172.570 -41.828 1.00 22.11 396 PRO D CA 1
ATOM 14638 C C . PRO D 1 396 ? 65.772 172.344 -41.570 1.00 20.38 396 PRO D C 1
ATOM 14639 O O . PRO D 1 396 ? 66.162 171.299 -41.043 1.00 19.94 396 PRO D O 1
ATOM 14643 N N . PHE D 1 397 ? 66.602 173.311 -41.951 1.00 18.82 397 PHE D N 1
ATOM 14644 C CA . PHE D 1 397 ? 68.049 173.190 -41.764 1.00 20.23 397 PHE D CA 1
ATOM 14645 C C . PHE D 1 397 ? 68.491 173.172 -40.303 1.00 19.30 397 PHE D C 1
ATOM 14646 O O . PHE D 1 397 ? 69.492 172.541 -39.960 1.00 19.91 397 PHE D O 1
ATOM 14654 N N . TRP D 1 398 ? 67.744 173.859 -39.449 1.00 17.10 398 TRP D N 1
ATOM 14655 C CA . TRP D 1 398 ? 68.103 173.939 -38.045 1.00 17.17 398 TRP D CA 1
ATOM 14656 C C . TRP D 1 398 ? 67.622 172.782 -37.167 1.00 17.43 398 TRP D C 1
ATOM 14657 O O . TRP D 1 398 ? 66.811 172.975 -36.263 1.00 15.23 398 TRP D O 1
ATOM 14668 N N . SER D 1 399 ? 68.139 171.584 -37.448 1.00 14.77 399 SER D N 1
ATOM 14669 C CA . SER D 1 399 ? 67.817 170.378 -36.693 1.00 15.22 399 SER D CA 1
ATOM 14670 C C . SER D 1 399 ? 69.099 169.960 -35.972 1.00 15.22 399 SER D C 1
ATOM 14671 O O . SER D 1 399 ? 70.206 170.185 -36.480 1.00 16.63 399 SER D O 1
ATOM 14674 N N . HIS D 1 400 ? 68.967 169.355 -34.799 1.00 13.13 400 HIS D N 1
ATOM 14675 C CA . HIS D 1 400 ? 70.155 168.930 -34.054 1.00 15.25 400 HIS D CA 1
ATOM 14676 C C . HIS D 1 400 ? 71.135 168.119 -34.900 1.00 13.91 400 HIS D C 1
ATOM 14677 O O . HIS D 1 400 ? 72.327 168.428 -34.956 1.00 14.08 400 HIS D O 1
ATOM 14684 N N . SER D 1 401 ? 70.617 167.091 -35.560 1.00 12.96 401 SER D N 1
ATOM 14685 C CA . SER D 1 401 ? 71.428 166.214 -36.391 1.00 14.96 401 SER D CA 1
ATOM 14686 C C . SER D 1 401 ? 72.167 166.877 -37.564 1.00 15.72 401 SER D C 1
ATOM 14687 O O . SER D 1 401 ? 73.310 166.531 -37.854 1.00 17.81 401 SER D O 1
ATOM 14690 N 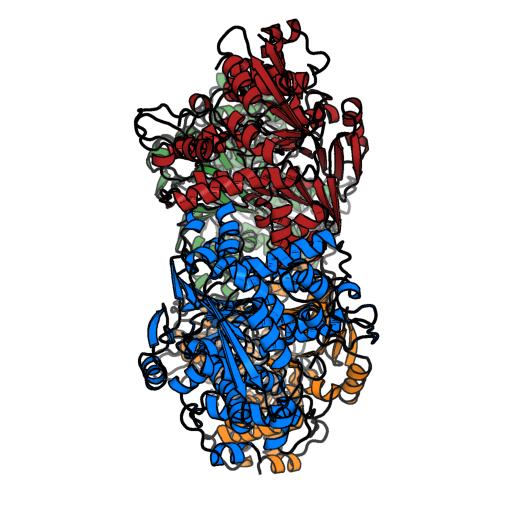N . LEU D 1 402 ? 71.517 167.808 -38.250 1.00 17.22 402 LEU D N 1
ATOM 14691 C CA . LEU D 1 402 ? 72.167 168.469 -39.358 1.00 17.60 402 LEU D CA 1
ATOM 14692 C C . LEU D 1 402 ? 73.226 169.436 -38.832 1.00 18.58 402 LEU D C 1
ATOM 14693 O O . LEU D 1 402 ? 74.316 169.553 -39.402 1.00 19.55 402 LEU D O 1
ATOM 14698 N N . ILE D 1 403 ? 72.908 170.116 -37.734 1.00 18.94 403 ILE D N 1
ATOM 14699 C CA . ILE D 1 403 ? 73.830 171.064 -37.109 1.00 17.60 403 ILE D CA 1
ATOM 14700 C C . ILE D 1 403 ? 75.076 170.332 -36.593 1.00 18.98 403 ILE D C 1
ATOM 14701 O O . ILE D 1 403 ? 76.204 170.752 -36.866 1.00 20.65 403 ILE D O 1
ATOM 14706 N N . SER D 1 404 ? 74.870 169.241 -35.856 1.00 17.26 404 SER D N 1
ATOM 14707 C CA . SER D 1 404 ? 75.978 168.449 -35.313 1.00 15.99 404 SER D CA 1
ATOM 14708 C C . SER D 1 404 ? 76.852 167.873 -36.417 1.00 15.56 404 SER D C 1
ATOM 14709 O O . SER D 1 404 ? 78.076 167.832 -36.294 1.00 14.03 404 SER D O 1
ATOM 14712 N N . LEU D 1 405 ? 76.210 167.398 -37.480 1.00 15.52 405 LEU D N 1
ATOM 14713 C CA . LEU D 1 405 ? 76.911 166.796 -38.614 1.00 17.64 405 LEU D CA 1
ATOM 14714 C C . LEU D 1 405 ? 77.889 167.800 -39.217 1.00 19.90 405 LEU D C 1
ATOM 14715 O O . LEU D 1 405 ? 79.064 167.495 -39.434 1.00 19.58 405 LEU D O 1
ATOM 14720 N N . CYS D 1 406 ? 77.392 169.009 -39.467 1.00 21.41 406 CYS D N 1
ATOM 14721 C CA . CYS D 1 406 ? 78.195 170.076 -40.063 1.00 23.03 406 CYS D CA 1
ATOM 14722 C C . CYS D 1 406 ? 79.198 170.708 -39.109 1.00 21.80 406 CYS D C 1
ATOM 14723 O O . CYS D 1 406 ? 80.181 171.305 -39.545 1.00 20.81 406 CYS D O 1
ATOM 14726 N N . HIS D 1 407 ? 78.950 170.578 -37.811 1.00 21.68 407 HIS D N 1
ATOM 14727 C CA . HIS D 1 407 ? 79.841 171.182 -36.827 1.00 22.54 407 HIS D CA 1
ATOM 14728 C C . HIS D 1 407 ? 81.336 171.045 -37.144 1.00 22.66 407 HIS D C 1
ATOM 14729 O O . HIS D 1 407 ? 82.059 172.039 -37.139 1.00 22.54 407 HIS D O 1
ATOM 14736 N N . ALA D 1 408 ? 81.806 169.829 -37.407 1.00 23.52 408 ALA D N 1
ATOM 14737 C CA . ALA D 1 408 ? 83.219 169.633 -37.731 1.00 26.08 408 ALA D CA 1
ATOM 14738 C C . ALA D 1 408 ? 83.409 168.944 -39.083 1.00 28.09 408 ALA D C 1
ATOM 14739 O O . ALA D 1 408 ? 84.470 168.380 -39.357 1.00 26.84 408 ALA D O 1
ATOM 14741 N N . LEU D 1 409 ? 82.375 168.985 -39.921 1.00 27.74 409 LEU D N 1
ATOM 14742 C CA . LEU D 1 409 ? 82.458 168.389 -41.249 1.00 29.56 409 LEU D CA 1
ATOM 14743 C C . LEU D 1 409 ? 83.666 169.005 -41.958 1.00 30.26 409 LEU D C 1
ATOM 14744 O O . LEU D 1 409 ? 83.915 170.207 -41.840 1.00 29.41 409 LEU D O 1
ATOM 14749 N N . HIS D 1 410 ? 84.410 168.179 -42.688 1.00 31.67 410 HIS D N 1
ATOM 14750 C CA . HIS D 1 410 ? 85.596 168.638 -43.403 1.00 32.43 410 HIS D CA 1
ATOM 14751 C C . HIS D 1 410 ? 85.310 169.857 -44.273 1.00 32.34 410 HIS D C 1
ATOM 14752 O O . HIS D 1 410 ? 84.425 169.821 -45.130 1.00 31.48 410 HIS D O 1
ATOM 14759 N N . PRO D 1 411 ? 86.075 170.945 -44.069 1.00 32.12 411 PRO D N 1
ATOM 14760 C CA . PRO D 1 411 ? 85.969 172.217 -44.789 1.00 31.62 411 PRO D CA 1
ATOM 14761 C C . PRO D 1 411 ? 85.825 172.106 -46.304 1.00 31.64 411 PRO D C 1
ATOM 14762 O O . PRO D 1 411 ? 85.113 172.899 -46.909 1.00 32.26 411 PRO D O 1
ATOM 14766 N N . ASP D 1 412 ? 86.497 171.135 -46.919 1.00 31.24 412 ASP D N 1
ATOM 14767 C CA . ASP D 1 412 ? 86.412 170.982 -48.372 1.00 31.29 412 ASP D CA 1
ATOM 14768 C C . ASP D 1 412 ? 84.994 170.769 -48.864 1.00 31.65 412 ASP D C 1
ATOM 14769 O O . ASP D 1 412 ? 84.707 170.982 -50.045 1.00 31.12 412 ASP D O 1
ATOM 14774 N N . TYR D 1 413 ? 84.105 170.338 -47.974 1.00 30.40 413 TYR D N 1
ATOM 14775 C CA . TYR D 1 413 ? 82.713 170.139 -48.362 1.00 29.39 413 TYR D CA 1
ATOM 14776 C C . TYR D 1 413 ? 81.971 171.470 -48.336 1.00 29.43 413 TYR D C 1
ATOM 14777 O O . TYR D 1 413 ? 80.942 171.623 -48.994 1.00 27.94 413 TYR D O 1
ATOM 14786 N N . LYS D 1 414 ? 82.509 172.430 -47.582 1.00 30.02 414 LYS D N 1
ATOM 14787 C CA . LYS D 1 414 ? 81.886 173.748 -47.432 1.00 31.90 414 LYS D CA 1
ATOM 14788 C C . LYS D 1 414 ? 82.471 174.851 -48.312 1.00 33.81 414 LYS D C 1
ATOM 14789 O O . LYS D 1 414 ? 81.752 175.745 -48.767 1.00 34.01 414 LYS D O 1
ATOM 14795 N N . ILE D 1 415 ? 83.779 174.797 -48.531 1.00 35.68 415 ILE D N 1
ATOM 14796 C CA . ILE D 1 415 ? 84.455 175.789 -49.357 1.00 36.63 415 ILE D CA 1
ATOM 14797 C C . ILE D 1 415 ? 85.624 175.153 -50.098 1.00 38.12 415 ILE D C 1
ATOM 14798 O O . ILE D 1 415 ? 86.696 174.949 -49.531 1.00 37.81 415 ILE D O 1
ATOM 14803 N N . PHE D 1 416 ? 85.405 174.837 -51.371 1.00 40.54 416 PHE D N 1
ATOM 14804 C CA . PHE D 1 416 ? 86.434 174.205 -52.184 1.00 43.88 416 PHE D CA 1
ATOM 14805 C C . PHE D 1 416 ? 86.592 174.918 -53.518 1.00 45.91 416 PHE D C 1
ATOM 14806 O O . PHE D 1 416 ? 85.627 175.457 -54.062 1.00 46.07 416 PHE D O 1
ATOM 14814 N N . ASP D 1 417 ? 87.815 174.898 -54.039 1.00 48.80 417 ASP D N 1
ATOM 14815 C CA . ASP D 1 417 ? 88.157 175.526 -55.311 1.00 51.33 417 ASP D CA 1
ATOM 14816 C C . ASP D 1 417 ? 87.216 176.652 -55.743 1.00 51.29 417 ASP D C 1
ATOM 14817 O O . ASP D 1 417 ? 86.396 176.497 -56.651 1.00 50.97 417 ASP D O 1
ATOM 14822 N N . ASN D 1 418 ? 87.355 177.788 -55.066 1.00 52.06 418 ASN D N 1
ATOM 14823 C CA . ASN D 1 418 ? 86.568 178.987 -55.333 1.00 52.45 418 ASN D CA 1
ATOM 14824 C C . ASN D 1 418 ? 85.057 178.735 -55.381 1.00 50.73 418 ASN D C 1
ATOM 14825 O O . ASN D 1 418 ? 84.369 179.185 -56.298 1.00 50.06 418 ASN D O 1
ATOM 14830 N N . GLU D 1 419 ? 84.556 178.021 -54.377 1.00 49.74 419 GLU D N 1
ATOM 14831 C CA . GLU D 1 419 ? 83.136 177.698 -54.261 1.00 47.84 419 GLU D CA 1
ATOM 14832 C C . GLU D 1 419 ? 82.730 177.509 -52.797 1.00 45.40 419 GLU D C 1
ATOM 14833 O O . GLU D 1 419 ? 83.575 177.254 -51.937 1.00 44.43 419 GLU D O 1
ATOM 14839 N N . VAL D 1 420 ? 81.433 177.633 -52.523 1.00 42.73 420 VAL D N 1
ATOM 14840 C CA . VAL D 1 420 ? 80.900 177.472 -51.172 1.00 39.46 420 VAL D CA 1
ATOM 14841 C C . VAL D 1 420 ? 79.612 176.652 -51.183 1.00 38.84 420 VAL D C 1
ATOM 14842 O O . VAL D 1 420 ? 78.847 176.701 -52.144 1.00 38.18 420 VAL D O 1
ATOM 14846 N N . LYS D 1 421 ? 79.379 175.899 -50.110 1.00 36.86 421 LYS D N 1
ATOM 14847 C CA . LYS D 1 421 ? 78.187 175.063 -50.009 1.00 36.46 421 LYS D CA 1
ATOM 14848 C C . LYS D 1 421 ? 78.224 173.974 -51.075 1.00 34.92 421 LYS D C 1
ATOM 14849 O O . LYS D 1 421 ? 77.186 173.480 -51.522 1.00 33.88 421 LYS D O 1
ATOM 14855 N N . ASN D 1 422 ? 79.441 173.599 -51.461 1.00 33.55 422 ASN D N 1
ATOM 14856 C CA . ASN D 1 422 ? 79.672 172.570 -52.476 1.00 33.24 422 ASN D CA 1
ATOM 14857 C C . ASN D 1 422 ? 78.797 171.334 -52.277 1.00 31.16 422 ASN D C 1
ATOM 14858 O O . ASN D 1 422 ? 77.985 170.989 -53.133 1.00 32.18 422 ASN D O 1
ATOM 14863 N N . ILE D 1 423 ? 78.963 170.665 -51.144 1.00 30.20 423 ILE D N 1
ATOM 14864 C CA . ILE D 1 423 ? 78.198 169.457 -50.887 1.00 28.73 423 ILE D CA 1
ATOM 14865 C C . ILE D 1 423 ? 76.689 169.670 -50.967 1.00 27.87 423 ILE D C 1
ATOM 14866 O O . ILE D 1 423 ? 75.950 168.779 -51.384 1.00 25.49 423 ILE D O 1
ATOM 14871 N N . LEU D 1 424 ? 76.238 170.851 -50.560 1.00 28.67 424 LEU D N 1
ATOM 14872 C CA . LEU D 1 424 ? 74.816 171.176 -50.588 1.00 29.21 424 LEU D CA 1
ATOM 14873 C C . LEU D 1 424 ? 74.351 171.301 -52.027 1.00 29.77 424 LEU D C 1
ATOM 14874 O O . LEU D 1 424 ? 73.305 170.769 -52.404 1.00 29.73 424 LEU D O 1
ATOM 14879 N N . ARG D 1 425 ? 75.127 172.020 -52.833 1.00 30.52 425 ARG D N 1
ATOM 14880 C CA . ARG D 1 425 ? 74.766 172.203 -54.229 1.00 32.60 425 ARG D CA 1
ATOM 14881 C C . ARG D 1 425 ? 74.675 170.832 -54.903 1.00 32.66 425 ARG D C 1
ATOM 14882 O O . ARG D 1 425 ? 73.750 170.576 -55.669 1.00 30.34 425 ARG D O 1
ATOM 14890 N N . GLU D 1 426 ? 75.625 169.948 -54.597 1.00 33.42 426 GLU D N 1
ATOM 14891 C CA . GLU D 1 426 ? 75.631 168.610 -55.188 1.00 36.00 426 GLU D CA 1
ATOM 14892 C C . GLU D 1 426 ? 74.370 167.826 -54.832 1.00 35.75 426 GLU D C 1
ATOM 14893 O O . GLU D 1 426 ? 73.791 167.154 -55.686 1.00 35.41 426 GLU D O 1
ATOM 14899 N N . TYR D 1 427 ? 73.948 167.910 -53.572 1.00 34.19 427 TYR D N 1
ATOM 14900 C CA . TYR D 1 427 ? 72.739 167.220 -53.141 1.00 32.96 427 TYR D CA 1
ATOM 14901 C C . TYR D 1 427 ? 71.519 167.822 -53.832 1.00 33.88 427 TYR D C 1
ATOM 14902 O O . TYR D 1 427 ? 70.592 167.108 -54.213 1.00 32.90 427 TYR D O 1
ATOM 14911 N N . ALA D 1 428 ? 71.534 169.142 -53.994 1.00 34.56 428 ALA D N 1
ATOM 14912 C CA . ALA D 1 428 ? 70.428 169.853 -54.618 1.00 36.00 428 ALA D CA 1
ATOM 14913 C C . ALA D 1 428 ? 70.158 169.459 -56.070 1.00 36.60 428 ALA D C 1
ATOM 14914 O O . ALA D 1 428 ? 69.048 169.052 -56.400 1.00 36.34 428 ALA D O 1
ATOM 14916 N N . ASP D 1 429 ? 71.154 169.573 -56.942 1.00 38.64 429 ASP D N 1
ATOM 14917 C CA . ASP D 1 429 ? 70.915 169.236 -58.343 1.00 42.91 429 ASP D CA 1
ATOM 14918 C C . ASP D 1 429 ? 70.743 167.741 -58.587 1.00 42.97 429 ASP D C 1
ATOM 14919 O O . ASP D 1 429 ? 70.255 167.338 -59.642 1.00 43.28 429 ASP D O 1
ATOM 14924 N N . SER D 1 430 ? 71.147 166.914 -57.628 1.00 42.46 430 SER D N 1
ATOM 14925 C CA . SER D 1 430 ? 71.006 165.475 -57.800 1.00 41.28 430 SER D CA 1
ATOM 14926 C C . SER D 1 430 ? 69.532 165.095 -57.709 1.00 41.06 430 SER D C 1
ATOM 14927 O O . SER D 1 430 ? 69.147 163.982 -58.059 1.00 40.28 430 SER D O 1
ATOM 14930 N N . LEU D 1 431 ? 68.708 166.021 -57.232 1.00 41.73 431 LEU D N 1
ATOM 14931 C CA . LEU D 1 431 ? 67.279 165.755 -57.103 1.00 43.80 431 LEU D CA 1
ATOM 14932 C C . LEU D 1 431 ? 66.551 165.877 -58.438 1.00 44.41 431 LEU D C 1
ATOM 14933 O O . LEU D 1 431 ? 65.467 165.323 -58.606 1.00 44.12 431 LEU D O 1
ATOM 14938 N N . GLN D 1 432 ? 67.153 166.602 -59.380 1.00 45.17 432 GLN D N 1
ATOM 14939 C CA . GLN D 1 432 ? 66.569 166.795 -60.704 1.00 46.40 432 GLN D CA 1
ATOM 14940 C C . GLN D 1 432 ? 65.242 167.545 -60.593 1.00 46.27 432 GLN D C 1
ATOM 14941 O O . GLN D 1 432 ? 64.280 167.225 -61.289 1.00 46.69 432 GLN D O 1
ATOM 14947 N N . LEU D 1 433 ? 65.188 168.538 -59.716 1.00 45.83 433 LEU D N 1
ATOM 14948 C CA . LEU D 1 433 ? 63.968 169.305 -59.528 1.00 45.01 433 LEU D CA 1
ATOM 14949 C C . LEU D 1 433 ? 64.148 170.795 -59.794 1.00 45.34 433 LEU D C 1
ATOM 14950 O O . LEU D 1 433 ? 63.221 171.470 -60.243 1.00 45.06 433 LEU D O 1
ATOM 14955 N N . LEU D 1 434 ? 65.344 171.301 -59.527 1.00 45.09 434 LEU D N 1
ATOM 14956 C CA . LEU D 1 434 ? 65.632 172.715 -59.720 1.00 45.91 434 LEU D CA 1
ATOM 14957 C C . LEU D 1 434 ? 66.500 173.028 -60.938 1.00 45.64 434 LEU D C 1
ATOM 14958 O O . LEU D 1 434 ? 67.412 172.270 -61.282 1.00 45.99 434 LEU D O 1
ATOM 14963 N N . PRO D 1 435 ? 66.219 174.158 -61.610 1.00 45.46 435 PRO D N 1
ATOM 14964 C CA . PRO D 1 435 ? 67.007 174.540 -62.784 1.00 45.10 435 PRO D CA 1
ATOM 14965 C C . PRO D 1 435 ? 68.475 174.686 -62.409 1.00 44.87 435 PRO D C 1
ATOM 14966 O O . PRO D 1 435 ? 68.810 175.264 -61.375 1.00 44.04 435 PRO D O 1
ATOM 14970 N N . LYS D 1 436 ? 69.347 174.155 -63.256 1.00 46.59 436 LYS D N 1
ATOM 14971 C CA . LYS D 1 436 ? 70.779 174.195 -63.005 1.00 48.45 436 LYS D CA 1
ATOM 14972 C C . LYS D 1 436 ? 71.326 175.591 -62.732 1.00 49.30 436 LYS D C 1
ATOM 14973 O O . LYS D 1 436 ? 72.291 175.743 -61.980 1.00 50.27 436 LYS D O 1
ATOM 14979 N N . ASP D 1 437 ? 70.714 176.607 -63.333 1.00 48.97 437 ASP D N 1
ATOM 14980 C CA . ASP D 1 437 ? 71.177 177.979 -63.137 1.00 49.57 437 ASP D CA 1
ATOM 14981 C C . ASP D 1 437 ? 70.955 178.438 -61.697 1.00 50.00 437 ASP D C 1
ATOM 14982 O O . ASP D 1 437 ? 71.723 179.245 -61.172 1.00 49.87 437 ASP D O 1
ATOM 14987 N N . ILE D 1 438 ? 69.905 177.924 -61.061 1.00 50.56 438 ILE D N 1
ATOM 14988 C CA . ILE D 1 438 ? 69.606 178.285 -59.678 1.00 51.46 438 ILE D CA 1
ATOM 14989 C C . ILE D 1 438 ? 70.555 177.585 -58.714 1.00 52.53 438 ILE D C 1
ATOM 14990 O O . ILE D 1 438 ? 71.038 178.189 -57.756 1.00 52.25 438 ILE D O 1
ATOM 14995 N N . VAL D 1 439 ? 70.822 176.311 -58.972 1.00 53.88 439 VAL D N 1
ATOM 14996 C CA . VAL D 1 439 ? 71.706 175.530 -58.116 1.00 55.98 439 VAL D CA 1
ATOM 14997 C C . VAL D 1 439 ? 73.175 175.939 -58.248 1.00 57.63 439 VAL D C 1
ATOM 14998 O O . VAL D 1 439 ? 73.945 175.792 -57.300 1.00 57.27 439 VAL D O 1
ATOM 15002 N N . TRP D 1 440 ? 73.550 176.452 -59.421 1.00 60.21 440 TRP D N 1
ATOM 15003 C CA . TRP D 1 440 ? 74.927 176.864 -59.716 1.00 62.16 440 TRP D CA 1
ATOM 15004 C C . TRP D 1 440 ? 75.813 175.636 -59.870 1.00 63.46 440 TRP D C 1
ATOM 15005 O O . TRP D 1 440 ? 76.813 175.669 -60.588 1.00 64.12 440 TRP D O 1
ATOM 15016 N N . ARG D 1 441 ? 75.432 174.556 -59.192 1.00 64.97 441 ARG D N 1
ATOM 15017 C CA . ARG D 1 441 ? 76.174 173.299 -59.218 1.00 66.31 441 ARG D CA 1
ATOM 15018 C C . ARG D 1 441 ? 77.631 173.490 -58.808 1.00 65.72 441 ARG D C 1
ATOM 15019 O O . ARG D 1 441 ? 78.053 173.023 -57.750 1.00 65.01 441 ARG D O 1
ATOM 15027 N N . GLN D 1 468 ? 77.802 200.411 -35.628 1.00 62.00 468 GLN D N 1
ATOM 15028 C CA . GLN D 1 468 ? 77.362 200.300 -34.241 1.00 61.56 468 GLN D CA 1
ATOM 15029 C C . GLN D 1 468 ? 76.170 201.219 -33.983 1.00 59.72 468 GLN D C 1
ATOM 15030 O O . GLN D 1 468 ? 75.526 201.153 -32.935 1.00 59.77 468 GLN D O 1
ATOM 15036 N N . THR D 1 469 ? 75.889 202.082 -34.949 1.00 57.57 469 THR D N 1
ATOM 15037 C CA . THR D 1 469 ? 74.787 203.024 -34.843 1.00 54.97 469 THR D CA 1
ATOM 15038 C C . THR D 1 469 ? 73.431 202.321 -34.941 1.00 52.54 469 THR D C 1
ATOM 15039 O O . THR D 1 469 ? 72.441 202.769 -34.362 1.00 50.67 469 THR D O 1
ATOM 15043 N N . LYS D 1 470 ? 73.397 201.211 -35.669 1.00 49.86 470 LYS D N 1
ATOM 15044 C CA . LYS D 1 470 ? 72.166 200.454 -35.841 1.00 47.87 470 LYS D CA 1
ATOM 15045 C C . LYS D 1 470 ? 71.778 199.736 -34.552 1.00 45.72 470 LYS D C 1
ATOM 15046 O O . LYS D 1 470 ? 70.599 199.627 -34.224 1.00 44.86 470 LYS D O 1
ATOM 15052 N N . SER D 1 471 ? 72.777 199.248 -33.824 1.00 43.69 471 SER D N 1
ATOM 15053 C CA . SER D 1 471 ? 72.528 198.542 -32.578 1.00 42.16 471 SER D CA 1
ATOM 15054 C C . SER D 1 471 ? 72.005 199.488 -31.514 1.00 40.89 471 SER D C 1
ATOM 15055 O O . SER D 1 471 ? 71.208 199.102 -30.654 1.00 39.42 471 SER D O 1
ATOM 15058 N N . ARG D 1 472 ? 72.456 200.732 -31.582 1.00 38.65 472 ARG D N 1
ATOM 15059 C CA . ARG D 1 472 ? 72.031 201.736 -30.627 1.00 38.29 472 ARG D CA 1
ATOM 15060 C C . ARG D 1 472 ? 70.545 202.000 -30.841 1.00 36.04 472 ARG D C 1
ATOM 15061 O O . ARG D 1 472 ? 69.780 202.112 -29.884 1.00 34.78 472 ARG D O 1
ATOM 15069 N N . PHE D 1 473 ? 70.141 202.085 -32.103 1.00 33.37 473 PHE D N 1
ATOM 15070 C CA . PHE D 1 473 ? 68.744 202.321 -32.436 1.00 31.29 473 PHE D CA 1
ATOM 15071 C C . PHE D 1 473 ? 67.880 201.115 -32.033 1.00 31.11 473 PHE D C 1
ATOM 15072 O O . PHE D 1 473 ? 66.870 201.270 -31.339 1.00 29.59 473 PHE D O 1
ATOM 15080 N N . THR D 1 474 ? 68.288 199.924 -32.474 1.00 29.27 474 THR D N 1
ATOM 15081 C CA . THR D 1 474 ? 67.576 198.681 -32.171 1.00 28.99 474 THR D CA 1
ATOM 15082 C C . THR D 1 474 ? 67.378 198.523 -30.668 1.00 28.10 474 THR D C 1
ATOM 15083 O O . THR D 1 474 ? 66.275 198.230 -30.199 1.00 28.64 474 THR D O 1
ATOM 15087 N N . TYR D 1 475 ? 68.449 198.722 -29.914 1.00 25.46 475 TYR D N 1
ATOM 15088 C CA . TYR D 1 475 ? 68.366 198.608 -28.476 1.00 25.73 475 TYR D CA 1
ATOM 15089 C C . TYR D 1 475 ? 67.388 199.658 -27.943 1.00 27.12 475 TYR D C 1
ATOM 15090 O O . TYR D 1 475 ? 66.665 199.408 -26.975 1.00 28.06 475 TYR D O 1
ATOM 15099 N N . ARG D 1 476 ? 67.369 200.828 -28.583 1.00 27.69 476 ARG D N 1
ATOM 15100 C CA . ARG D 1 476 ? 66.475 201.930 -28.194 1.00 28.68 476 ARG D CA 1
ATOM 15101 C C . ARG D 1 476 ? 65.007 201.508 -28.283 1.00 28.09 476 ARG D C 1
ATOM 15102 O O . ARG D 1 476 ? 64.257 201.649 -27.313 1.00 27.42 476 ARG D O 1
ATOM 15110 N N . VAL D 1 477 ? 64.603 201.007 -29.454 1.00 26.41 477 VAL D N 1
ATOM 15111 C CA . VAL D 1 477 ? 63.226 200.578 -29.663 1.00 24.90 477 VAL D CA 1
ATOM 15112 C C . VAL D 1 477 ? 62.912 199.369 -28.795 1.00 24.39 477 VAL D C 1
ATOM 15113 O O . VAL D 1 477 ? 61.781 199.202 -28.333 1.00 25.16 477 VAL D O 1
ATOM 15117 N N . TYR D 1 478 ? 63.925 198.534 -28.571 1.00 22.93 478 TYR D N 1
ATOM 15118 C CA . TYR D 1 478 ? 63.800 197.333 -27.746 1.00 21.04 478 TYR D CA 1
ATOM 15119 C C . TYR D 1 478 ? 63.295 197.741 -26.365 1.00 21.74 478 TYR D C 1
ATOM 15120 O O . TYR D 1 478 ? 62.283 197.228 -25.883 1.00 20.55 478 TYR D O 1
ATOM 15129 N N . GLN D 1 479 ? 64.009 198.675 -25.737 1.00 21.46 479 GLN D N 1
ATOM 15130 C CA . GLN D 1 479 ? 63.644 199.170 -24.412 1.00 21.41 479 GLN D CA 1
ATOM 15131 C C . GLN D 1 479 ? 62.278 199.841 -24.435 1.00 21.81 479 GLN D C 1
ATOM 15132 O O . GLN D 1 479 ? 61.456 199.642 -23.533 1.00 20.60 479 GLN D O 1
ATOM 15138 N N . ALA D 1 480 ? 62.045 200.642 -25.471 1.00 22.06 480 ALA D N 1
ATOM 15139 C CA . ALA D 1 480 ? 60.781 201.354 -25.614 1.00 23.81 480 ALA D CA 1
ATOM 15140 C C . ALA D 1 480 ? 59.595 200.385 -25.645 1.00 24.56 480 ALA D C 1
ATOM 15141 O O . ALA D 1 480 ? 58.572 200.632 -25.004 1.00 25.31 480 ALA D O 1
ATOM 15143 N N . PHE D 1 481 ? 59.736 199.285 -26.381 1.00 24.41 481 PHE D N 1
ATOM 15144 C CA . PHE D 1 481 ? 58.678 198.279 -26.462 1.00 25.68 481 PHE D CA 1
ATOM 15145 C C . PHE D 1 481 ? 58.530 197.472 -25.175 1.00 27.79 481 PHE D C 1
ATOM 15146 O O . PHE D 1 481 ? 57.417 197.272 -24.692 1.00 27.05 481 PHE D O 1
ATOM 15154 N N . LEU D 1 482 ? 59.644 196.995 -24.624 1.00 29.37 482 LEU D N 1
ATOM 15155 C CA . LEU D 1 482 ? 59.585 196.188 -23.405 1.00 30.32 482 LEU D CA 1
ATOM 15156 C C . LEU D 1 482 ? 59.085 196.925 -22.176 1.00 31.54 482 LEU D C 1
ATOM 15157 O O . LEU D 1 482 ? 58.564 196.306 -21.250 1.00 31.76 482 LEU D O 1
ATOM 15162 N N . ARG D 1 483 ? 59.244 198.242 -22.157 1.00 32.55 483 ARG D N 1
ATOM 15163 C CA . ARG D 1 483 ? 58.783 199.018 -21.018 1.00 32.93 483 ARG D CA 1
ATOM 15164 C C . ARG D 1 483 ? 57.354 199.502 -21.191 1.00 31.36 483 ARG D C 1
ATOM 15165 O O . ARG D 1 483 ? 56.820 200.190 -20.328 1.00 32.02 483 ARG D O 1
ATOM 15173 N N . GLY D 1 484 ? 56.741 199.140 -22.313 1.00 30.70 484 GLY D N 1
ATOM 15174 C CA . GLY D 1 484 ? 55.363 199.532 -22.568 1.00 29.58 484 GLY D CA 1
ATOM 15175 C C . GLY D 1 484 ? 55.115 200.930 -23.112 1.00 28.65 484 GLY D C 1
ATOM 15176 O O . GLY D 1 484 ? 53.964 201.347 -23.193 1.00 29.72 484 GLY D O 1
ATOM 15177 N N . ARG D 1 485 ? 56.164 201.657 -23.488 1.00 27.52 485 ARG D N 1
ATOM 15178 C CA . ARG D 1 485 ? 55.974 203.002 -24.018 1.00 28.79 485 ARG D CA 1
ATOM 15179 C C . ARG D 1 485 ? 55.418 202.950 -25.435 1.00 29.10 485 ARG D C 1
ATOM 15180 O O . ARG D 1 485 ? 54.445 203.627 -25.759 1.00 28.15 485 ARG D O 1
ATOM 15188 N N . LEU D 1 486 ? 56.047 202.146 -26.283 1.00 31.25 486 LEU D N 1
ATOM 15189 C CA . LEU D 1 486 ? 55.594 201.995 -27.655 1.00 32.45 486 LEU D CA 1
ATOM 15190 C C . LEU D 1 486 ? 54.750 200.734 -27.759 1.00 34.24 486 LEU D C 1
ATOM 15191 O O . LEU D 1 486 ? 54.977 199.762 -27.038 1.00 34.60 486 LEU D O 1
ATOM 15196 N N . SER D 1 487 ? 53.771 200.762 -28.653 1.00 35.64 487 SER D N 1
ATOM 15197 C CA . SER D 1 487 ? 52.888 199.625 -28.850 1.00 37.77 487 SER D CA 1
ATOM 15198 C C . SER D 1 487 ? 52.955 199.160 -30.301 1.00 38.68 487 SER D C 1
ATOM 15199 O O . SER D 1 487 ? 52.974 199.973 -31.224 1.00 38.43 487 SER D O 1
ATOM 15202 N N . ILE D 1 488 ? 52.989 197.847 -30.493 1.00 40.47 488 ILE D N 1
ATOM 15203 C CA . ILE D 1 488 ? 53.074 197.263 -31.829 1.00 42.06 488 ILE D CA 1
ATOM 15204 C C . ILE D 1 488 ? 51.969 197.746 -32.767 1.00 42.91 488 ILE D C 1
ATOM 15205 O O . ILE D 1 488 ? 52.180 197.854 -33.973 1.00 42.97 488 ILE D O 1
ATOM 15210 N N . THR D 1 489 ? 50.796 198.038 -32.217 1.00 45.00 489 THR D N 1
ATOM 15211 C CA . THR D 1 489 ? 49.678 198.508 -33.030 1.00 48.18 489 THR D CA 1
ATOM 15212 C C . THR D 1 489 ? 49.560 200.026 -33.031 1.00 50.23 489 THR D C 1
ATOM 15213 O O . THR D 1 489 ? 48.672 200.576 -33.678 1.00 51.47 489 THR D O 1
ATOM 15217 N N . ASP D 1 490 ? 50.445 200.699 -32.302 1.00 52.02 490 ASP D N 1
ATOM 15218 C CA . ASP D 1 490 ? 50.405 202.157 -32.207 1.00 54.51 490 ASP D CA 1
ATOM 15219 C C . ASP D 1 490 ? 51.702 202.781 -32.716 1.00 53.40 490 ASP D C 1
ATOM 15220 O O . ASP D 1 490 ? 51.856 204.002 -32.711 1.00 54.22 490 ASP D O 1
ATOM 15225 N N . VAL D 1 491 ? 52.632 201.939 -33.154 1.00 51.71 491 VAL D N 1
ATOM 15226 C CA . VAL D 1 491 ? 53.921 202.411 -33.650 1.00 51.19 491 VAL D CA 1
ATOM 15227 C C . VAL D 1 491 ? 53.759 203.566 -34.635 1.00 49.81 491 VAL D C 1
ATOM 15228 O O . VAL D 1 491 ? 53.075 203.437 -35.648 1.00 50.32 491 VAL D O 1
ATOM 15232 N N . THR D 1 492 ? 54.400 204.689 -34.332 1.00 47.98 492 THR D N 1
ATOM 15233 C CA . THR D 1 492 ? 54.334 205.870 -35.183 1.00 47.70 492 THR D CA 1
ATOM 15234 C C . THR D 1 492 ? 55.706 206.208 -35.763 1.00 47.88 492 THR D C 1
ATOM 15235 O O . THR D 1 492 ? 56.725 206.062 -35.089 1.00 48.22 492 THR D O 1
ATOM 15239 N N . PRO D 1 493 ? 55.750 206.666 -37.027 1.00 47.96 493 PRO D N 1
ATOM 15240 C CA . PRO D 1 493 ? 57.025 207.015 -37.659 1.00 47.04 493 PRO D CA 1
ATOM 15241 C C . PRO D 1 493 ? 57.792 208.095 -36.911 1.00 46.64 493 PRO D C 1
ATOM 15242 O O . PRO D 1 493 ? 59.023 208.073 -36.874 1.00 46.34 493 PRO D O 1
ATOM 15246 N N . SER D 1 494 ? 57.070 209.037 -36.310 1.00 45.86 494 SER D N 1
ATOM 15247 C CA . SER D 1 494 ? 57.727 210.104 -35.565 1.00 45.47 494 SER D CA 1
ATOM 15248 C C . SER D 1 494 ? 58.220 209.578 -34.219 1.00 45.27 494 SER D C 1
ATOM 15249 O O . SER D 1 494 ? 59.248 210.025 -33.709 1.00 44.87 494 SER D O 1
ATOM 15252 N N . GLN D 1 495 ? 57.494 208.624 -33.644 1.00 44.62 495 GLN D N 1
ATOM 15253 C CA . GLN D 1 495 ? 57.908 208.055 -32.365 1.00 45.55 495 GLN D CA 1
ATOM 15254 C C . GLN D 1 495 ? 59.271 207.379 -32.525 1.00 46.08 495 GLN D C 1
ATOM 15255 O O . GLN D 1 495 ? 60.119 207.459 -31.639 1.00 45.30 495 GLN D O 1
ATOM 15261 N N . LEU D 1 496 ? 59.475 206.722 -33.664 1.00 46.07 496 LEU D N 1
ATOM 15262 C CA . LEU D 1 496 ? 60.736 206.049 -33.943 1.00 47.76 496 LEU D CA 1
ATOM 15263 C C . LEU D 1 496 ? 61.852 207.059 -34.170 1.00 49.42 496 LEU D C 1
ATOM 15264 O O . LEU D 1 496 ? 62.989 206.850 -33.746 1.00 48.99 496 LEU D O 1
ATOM 15269 N N . LYS D 1 497 ? 61.520 208.156 -34.842 1.00 51.60 497 LYS D N 1
ATOM 15270 C CA . LYS D 1 497 ? 62.498 209.196 -35.134 1.00 53.84 497 LYS D CA 1
ATOM 15271 C C . LYS D 1 497 ? 62.924 209.882 -33.839 1.00 54.64 497 LYS D C 1
ATOM 15272 O O . LYS D 1 497 ? 64.097 210.205 -33.659 1.00 54.82 497 LYS D O 1
ATOM 15278 N N . ASP D 1 498 ? 61.971 210.090 -32.933 1.00 56.52 498 ASP D N 1
ATOM 15279 C CA . ASP D 1 498 ? 62.265 210.732 -31.654 1.00 58.84 498 ASP D CA 1
ATOM 15280 C C . ASP D 1 498 ? 63.377 209.993 -30.923 1.00 60.63 498 ASP D C 1
ATOM 15281 O O . ASP D 1 498 ? 64.092 210.574 -30.104 1.00 60.15 498 ASP D O 1
ATOM 15286 N N . LEU D 1 499 ? 63.514 208.705 -31.221 1.00 62.08 499 LEU D N 1
ATOM 15287 C CA . LEU D 1 499 ? 64.535 207.880 -30.591 1.00 63.54 499 LEU D CA 1
ATOM 15288 C C . LEU D 1 499 ? 65.915 208.184 -31.168 1.00 65.30 499 LEU D C 1
ATOM 15289 O O . LEU D 1 499 ? 66.617 207.288 -31.639 1.00 65.60 499 LEU D O 1
ATOM 15294 N N . ILE D 1 500 ? 66.295 209.459 -31.119 1.00 67.61 500 ILE D N 1
ATOM 15295 C CA . ILE D 1 500 ? 67.586 209.910 -31.634 1.00 68.39 500 ILE D CA 1
ATOM 15296 C C . ILE D 1 500 ? 67.828 209.309 -33.017 1.00 68.32 500 ILE D C 1
ATOM 15297 O O . ILE D 1 500 ? 68.616 208.345 -33.115 1.00 67.79 500 ILE D O 1
#

Organism: Pectobacterium carotovorum subsp. carotovorum (NCBI:txid555)

Foldseek 3Di:
DWKKKWFFQEDVLLVVLLCVPFAWDWDDALGTIITTGPLWDKDWDADPQAIKIKTFDWQQLVVLLVVLVVPDVCSVPDDPRRSVRSCCVPVNLLSQLQIDGQIKMKGQGNVRKMKIAAHAQQQQWWKWFDFVTTMIISALLSNCSRRHLPRFAFADLCVVLVDLFDALFDDRGPRMTTAHHQKMWIFDADPVGHTDIDIDHSDDDDDQAADADDQVVVLVLVVCLLCSSLQSCLVPFQEEEFAFQLALLRLLNQLSNLVRHPAYEYEYEAEPPGGRCVSSVVSCVLSVHNYDYDYDYLVLLVLLLLLLCLFLVFLFLVLSLVSSSVLSVLVVCQVVGQEYEYSPPVCLQQPVVPQFPDDDPRSLVVSVSVSSSSSRGSSSHCRSSVVSNYDYDYSCPRPSNNVCRNNHHCCCAYHDRDGNNSSLVSRCVSVRDDCVNSVCPSLPSLCVLLVHDSPPSSLSSQLSNLSSSCSSSPVADSVDDDPVNSNVSSD/DAKKKWFFQEDPLLQVLLCVPFPWDKDDALGTIMTTGPLKDKDWDQDPFAIKMKIWDWLQLVVLLVVLVVPDVCSVPDDPRVSVSSCCVPVNLLSQQQTDTQIKMWGRGNVNKIKIAAHAQQQQWWKWADFVTIMIISALLSQCSRPHLPRWDFADLCVVLVDDFDALFDDRTPRMTTAHHQKMWMWDADPVRHIDIDIDHSDDDDDQAADADDQPVVLVLCVVLLLSSLQSCLVPFQEEEFAFQLALLSLLNQLSNLVRHVAYEYEYEEEPVDGRVVSSVQSCVLSVHHYDYYYDYLVLQVLQLLLLCQQLVFLFLVLSLVRSSVLVRLVVCQPVGQEYEYSPLVCLQFVVVPFFPDDDPRSLVVSVSVSSRSSRRSSSHCRSSVVSNHDYDYSCPRPSNNVCSNNHHCCCAYHDRDGVNSSLVSSVVSVRHDNDNSGYPSLCSLCVVLVHDSVPSSLSSQLSNLSSSCSSSVVADSVDQDPVNSVVSSD/DAKKKKFFQDDVLLVVLLCVFFAFDWDDALGTIITTGPLWDKDWDDDPFFIKIKTWDWLQLVVLLVVLVVPDPCSVVDDPRRSVSSCCVPPNLLRCQQTDGQIKMWGQGNVRKIKIAAHAQQQQWWKWFDFVTIMIISALLSNCSRPHLPRWAFADLCVVLVDLFDALFDDRTPRMTTAHHQKIWIFDADPVGHTDIDIDHSDDDDDQAADADDQVVVLVLVVCLLCSSLQSCLVPFQEEEFAFQLALLSLLNQLSNLVRHNAYEYEAEEEPVDGRCPSRVQSCVLSVHNYDYDYDYLFLLVLLLLLLCQQQVFLALVLSNVSSSVLSVLVVCQPVGQEYEYSPLLCLLQVVVPAFPDDDPRSLVVSVSVSSSSSRRRSSHCRSSVVSNYRYDYSCPRPSNNSCSNNHHCCCAYNHRDGSNSSLCSSVVSVRHDCVRSVCPSLPSLCVVLVHDSVPSSLSSQLSNQSSSCSSSVNADSVDHDVVVSVVSSD/DAKKKKFFQADVLLQVLLCVPFPWDKDDALGTIMTTGPLKDKDWDADPQAIKIKTWDWQQLVVLLVVLVVPDVCSVVDDPRVSVVSCCVPVNLLSQQQTDTQMKMKGRGNVRKMKIAAHAQQQQWWKWAPFPTIMIISALLSQCSSPHLPRFDFDDLVVVLPDPADALFDDRTPRMTIAHHQKMWMFDADPVRHTDIDIDHSDDDDDQAADADDQPVLLVLVVVLLLSSLQSCLVPFQEEEFAFQLALLSLLNQLSNLVRHPAYHYEFEEAPPPGDVPSRVQSCVLSVHNDDYDYDDPVLLVLQLLLCCQQLVFLALVLSNVSSRVLSVLVVCQPPGQEYEYSPPVCLLQVVVPFAPDDDPRSLVVSVSVSSRSSRRSSSHCRSSVVSNYDYDYSCPRPSNNSCSNNHHCCCAYNRRDGVLSVLCSRVVVVRGDCVNSVVRVSSLLSNLSSSCSSSPNDDSVRDDPVVSVVSD

Radius of gyration: 39.62 Å; Cα contacts (8 Å, |Δi|>4): 4166; chains: 4; bounding box: 74×113×108 Å

InterPro domains:
  IPR001962 Asparagine synthase [PF00733] (240-357)
  IPR001962 Asparagine synthase [PF00733] (388-467)
  IPR001962 Asparagine synthase [cd01991] (241-450)
  IPR014729 Rossmann-like alpha/beta/alpha sandwich fold [G3DSA:3.40.50.620] (207-503)
  IPR015230 Carbapenam-3-carboxylate synthase, N-terminal [PF09147] (4-199)
  IPR029055 Nucleophile aminohydrolases, N-terminal [G3DSA:3.60.20.10] (1-206)
  IPR029055 Nucleophile aminohydrolases, N-terminal [SSF56235] (2-202)
  IPR050795 Asparagine Synthetase [PTHR11772] (80-466)

Solvent-accessible surface area: 71332 Å² total; per-residue (Å²): 26,14,3,2,0,9,1,55,116,15,43,90,77,12,12,88,44,0,63,159,89,26,104,21,95,32,39,69,24,63,45,14,58,0,0,6,26,128,81,17,112,44,78,80,17,131,30,116,63,16,26,0,8,0,5,11,24,6,23,19,67,84,67,0,23,14,2,0,0,10,28,18,7,66,0,26,101,9,43,21,0,66,0,0,9,40,0,47,75,22,8,31,13,43,0,1,8,3,1,20,0,10,1,0,1,0,5,12,18,87,76,6,56,14,27,0,2,3,3,10,39,1,7,4,16,2,12,12,0,94,21,167,60,18,2,2,0,14,5,2,15,0,0,12,6,6,22,28,82,54,13,4,81,21,18,99,46,55,50,3,7,92,51,122,57,18,21,1,38,60,24,0,2,59,22,20,76,12,2,10,7,1,0,18,1,30,20,13,41,23,68,52,45,65,34,20,22,21,10,125,38,2,43,86,80,29,34,112,132,104,8,71,8,75,119,140,59,0,28,53,14,0,57,123,20,2,8,45,22,1,100,16,1,25,110,120,46,112,31,0,0,0,20,1,57,4,33,8,22,9,0,0,5,0,0,5,0,38,145,47,11,184,134,14,8,0,0,2,47,6,5,120,162,52,54,89,33,117,86,0,59,52,0,2,101,56,36,67,20,110,30,52,90,66,96,6,50,66,92,48,0,14,59,2,0,9,9,0,0,35,34,9,23,0,3,4,0,58,1,0,10,87,2,1,19,16,2,9,0,6,136,28,0,93,80,80,10,59,0,0,0,6,11,36,10,0,49,27,3,0,0,25,86,8,138,72,47,32,164,54,158,72,10,11,102,79,3,14,58,48,21,12,12,4,34,1,1,2,15,1,8,8,14,0,2,9,62,14,52,4,40,4,10,16,3,0,8,9,6,15,0,9,11,1,2,49,10,0,52,20,70,43,3,22,107,92,117,34,9,16,14,0,0,24,52,6,0,31,63,30,152,56,13,38,123,102,7,0,176,125,63,41,60,85,6,0,0,85,40,23,71,35,85,51,105,57,64,104,39,0,12,66,5,0,0,70,0,4,25,16,6,0,83,57,168,12,53,43,126,83,40,54,115,62,59,20,114,85,28,45,195,25,20,3,1,0,1,0,4,86,16,59,74,92,34,1,82,63,0,65,170,93,31,104,19,118,16,29,72,20,75,9,9,36,0,0,7,14,127,81,15,115,57,79,80,21,134,31,150,109,10,24,0,6,0,3,9,26,2,22,20,56,92,68,0,26,21,3,0,0,8,27,18,8,74,0,24,109,8,43,22,0,63,0,0,9,38,0,47,94,14,7,33,11,35,0,1,9,4,1,22,0,14,0,0,0,0,9,8,25,99,97,22,44,0,17,0,0,3,4,13,38,2,8,3,16,2,7,12,0,88,25,173,81,7,4,2,0,11,5,2,15,1,0,13,10,13,37,30,91,60,8,8,68,25,17,91,44,50,45,7,8,104,48,117,67,27,21,1,38,46,24,1,1,48,19,17,82,16,4,10,8,2,0,19,1,29,6,19,63,23,62,50,28,66,28,25,19,16,10,110,37,2,49,97,77,32,29,112,126,105,9,68,9,70,133,135,57,0,24,50,15,0,58,132,22,1,16,47,20,0,98,19,0,30,116,113,49,87,34,0,0,0,22,1,58,7,35,10,20,9,0,0,3,0,0,3,0,39,135,52,9,150,110,15,19,0,2,3,42,8,4,133,96,45,71,90,34,138,103,0,68,69,0,2,102,56,34,66,22,104,32,47,80,60,78,1,38,77,93,45,0,12,57,2,0,9,14,0,0,32,44,9,20,0,8,13,0,55,0,0,12,86,2,0,13,15,2,8,1,8,127,52,0,92,79,89,8,62,0,0,0,6,12,35,9,0,48,22,3,0,0,15,66,2,125,53,65,43,160,55,153,77,13,15,104,73,2,18,56,44,22,13,15,5,37,4,2,3,13,1,7,12,11,0,2,15,55,17,44,5,50,4,8,16,3,0,8,10,7,13,0,9,11,0,1,50,9,0,52,22,64,39,3,29,113,122,116,19,10,19,19,0,0,20,48,7,1,30,68,21,140,55,9,34,112,92,12,0,98,187,49,29,58,62,1,0,0,65,39,22,66,44,72,46,114,59,53,99,47,0,13,75,4,0,0,74,1,3,30,8,8,0,79,58,153,22,48,38,128,76,36,46,102,72,64,28,138,106,19,44,205,19,19,4,0,1,11,1,56,131,16,38,93,80,12,14,92,35,0,63,181,101,28,103,25,94,29,36,71,22,60,51,13,58,0,1,6,18,124,88,15,121,54,76,82,20,135,20,124,120,13,26,0,8,0,3,8,29,4,23,19,54,91,65,0,25,20,3,0,0,9,28,15,8,69,0,24,108,8,42,24,0,66,0,0,10,38,0,46,71,19,8,32,13,33,0,1,8,2,1,20,0,16,0,0,0,0,11,12,23,106,108,7,60,10,19,0,0,4,3,10,42,1,7,4,17,2,11,14,0,93,19,168,64,19,2,2,0,14,4,1,16,1,0,12,11,5,27,29,85,54,11,4,80,17,18,104,44,48,42,9,11,104,49,105,56,30,20,1,38,44,24,0,1,59,14,18,81,12,2,9,6,1,0,18,0,35,22,16,44,22,66,49,48,63,34,19,22,22,11,104,29,3,44,92,82,31,32,114,126,113,10,72,6,67,114,144,58,0,31,55,16,0,56,124,21,2,18,42,23,1,99,16,0,27,112,114,47,108,36,0,0,0,22,2,58,7,31,9,22,8,0,0,3,0,0,12,0,26,159,56,8,165,122,12,12,0,3,3,44,8,11,144,94,50,76,79,35,114,83,0,62,53,0,2,99,59,29,66,19,115,32,51,93,57,91,4,42,77,85,50,1,16,44,2,0,2,5,0,0,30,35,9,24,0,10,11,0,59,1,0,12,86,2,0,16,17,2,7,1,7,104,54,0,96,78,85,9,60,0,0,0,6,10,38,10,0,46,26,4,0,0,25,82,10,139,73,46,32,159,55,156,69,11,15,98,67,2,17,58,50,22,11,9,3,29,4,1,3,14,1,7,10,12,0,2,20,51,15,50,6,49,3,10,18,4,0,9,9,6,15,0,9,11,0,1,49,10,0,50,22,73,41,3,22,109,105,117,47,7,16,22,0,0,32,59,7,1,27,76,45,131,52,15,42,116,63,8,0,161,186,51,38,62,72,4,0,1,81,53,26,69,36,76,47,121,54,64,94,35,0,17,60,5,0,1,75,0,4,26,11,5,0,66,51,131,18,45,36,123,95,25,58,90,77,73,9,129,99,39,47,211,18,15,4,1,0,6,0,19,145,14,51,76,90,31,2,81,65,0,72,162,83,35,103,20,111,21,37,68,19,69,38,8,34,0,0,3,20,124,77,15,119,53,78,89,20,131,26,143,75,8,23,0,7,0,3,8,25,2,24,19,48,82,71,0,28,22,2,0,0,9,24,17,7,72,0,24,94,10,41,22,0,64,0,0,8,38,0,50,67,16,9,31,12,35,0,1,9,4,1,22,1,13,0,0,0,0,2,14,20,95,78,21,47,10,18,0,1,4,4,10,42,1,7,4,13,1,9,12,0,95,20,161,74,14,4,2,0,13,5,1,16,1,0,10,7,9,31,25,116,52,11,3,74,21,16,96,42,52,41,9,9,90,54,124,48,30,21,1,39,40,21,0,1,48,16,17,82,16,3,11,5,2,0,13,1,32,10,16,51,22,69,52,50,62,31,21,22,21,11,114,35,1,45,93,72,27,28,112,123,108,8,74,5,69,121,140,58,0,31,63,14,0,52,109,18,2,10,45,23,1,98,17,0,27,113,116,54,106,30,0,0,0,20,2,70,4,33,8,18,5,0,1,3,0,1,3,0,42,127,44,10,184,121,13,13,0,2,3,44,13,38,145,128,110,47,84,33,145,71,1,66,69,0,1,95,61,32,65,16,112,35,59,87,66,90,14,56,146,102,52,39,71,41,1,30,2,6,0,0,25,30,8,20,0,13,15,4,97,2,0,73,94,2,8,23,20,1,6,0,7,107,56,0,94,78,82,9,60,0,0,0,6,11,38,8,0,52,24,3,1,0,23,85,9,140,58,52,45,152,62,153,71,12,16,103,67,3,16,58,52,20,12,16,5,34,6,1,2,17,1,7,11,12,0,2,17,46,18,54,5,49,4,11,16,4,0,8,9,9,14,0,11,11,1,2,46,10,1,51,22,66,43,4,23,104,105,101,58,9,19,21,0,0,21,58,7,2,23,68,39,138,58,10,30,112,71,3,0,171,145,140,107,127,27,77,60,4,0,56,0,3,26,9,5,0,85,56,130,6,48,41,125,88,41,44,113,64,47,17,162,99,23,163

Nearest PDB structures (foldseek):
  1q15-assembly1_D  TM=1.002E+00  e=1.419E-89  Pectobacterium carotovorum
  1q15-assembly1_B  TM=9.990E-01  e=9.151E-83  Pectobacterium carotovorum
  1q19-assembly1_D  TM=9.945E-01  e=4.787E-81  Pectobacterium carotovorum
  1mc1-assembly1_A  TM=8.046E-01  e=1.060E-25  Streptomyces clavuligerus
  1jgt-assembly1_B  TM=7.909E-01  e=3.354E-25  Streptomyces clavuligerus

Sequence (1946 aa):
SNSFCVVYKGSDTDINNIQRDFDGKGEALSNGYLFIEQNGHYQKCEMERGTAYLIGSLYNRTFLIGLAGVWEGEAYLANDAELLALLFTRLGANALALAEGDFCFFIDEPNGELTVITESRGFSPVHVVQGKKAWMTNSLKLVTAAEGEGALWFEEEALVCQSLMRADTYTPVKNAQRLKPGAVHVLTHDSEGYSFVESRTLTTPASNQLLALPREPLLALIDRYLNAPLEDLAPRFDTVGIPLSGGLDSSLVTALASRHFKKLNTYSIGTELSNEFEFSQQVADALGTHHQMKILSETEVINGIIESIYYNEIFDGLSAEIQSGLFNVYRQAQGQVSCMLTGYGSDLLFGGILKPGAQYDNPNQLLAEQVYRTRWTGEFATHGASCYGIDIRHPFWSHSLISLCHALHPDYKIFDNEVKNILREYADSLQLLPKDIVWRSVNQAFANVLGSTVDNYQTKSRFTYRVYQAFLRGRLSITDVTPSQLKDLIKSNSFCVVYKGSDTDINNIQRDFDGKGEALSNGYLFIEQNGHYQKCEMERGTAYLIGSLYNRTFLIGLAGVWEGEAYLANDAELLALLFTRLGANALALAEGDFCFFIDEPNGELTVITESRGFSPVHVVQGKKAWMTNSLKLVTAAEGEGALWFEEEALVCQSLMRADTYTPVKNAQRLKPGAVHVLTHDSEGYSFVESRTLTTPASNQLLALPREPLLALIDRYLNAPLEDLAPRFDTVGIPLSGGLDSSLVTALASRHFKKLNTYSIGTELSNEFEFSQQVADALGTHHQMKILSETEVINGIIESIYYNEIFDGLSAEIQSGLFNVYRQAQGQVSCMLTGYGSDLLFGGILKPGAQYDNPNQLLAEQVYRTRWTGEFATHGASCYGIDIRHPFWSHSLISLCHALHPDYKIFDNEVKNILREYADSLQLLPKDIVWRSVNQAFANVLGSTVDNYQTKSRFTYRVYQAFLRGRLSITDVTPSQLKDLIKSNSFCVVYKGSDTDINNIQRDFDGKGEALSNGYLFIEQNGHYQKCEMERGTAYLIGSLYNRTFLIGLAGVWEGEAYLANDAELLALLFTRLGANALALAEGDFCFFIDEPNGELTVITESRGFSPVHVVQGKKAWMTNSLKLVTAAEGEGALWFEEEALVCQSLMRADTYTPVKNAQRLKPGAVHVLTHDSEGYSFVESRTLTTPASNQLLALPREPLLALIDRYLNAPLEDLAPRFDTVGIPLSGGLDSSLVTALASRHFKKLNTYSIGTELSNEFEFSQQVADALGTHHQMKILSETEVINGIIESIYYNEIFDGLSAEIQSGLFNVYRQAQGQVSCMLTGYGSDLLFGGILKPGAQYDNPNQLLAEQVYRTRWTGEFATHGASCYGIDIRHPFWSHSLISLCHALHPDYKIFDNEVKNILREYADSLQLLPKDIVWRSVNQAFANVLGSTVDNYQTKSRFTYRVYQAFLRGRLSITDVTPSQLKDLIKSNSFCVVYKGSDTDINNIQRDFDGKGEALSNGYLFIEQNGHYQKCEMERGTAYLIGSLYNRTFLIGLAGVWEGEAYLANDAELLALLFTRLGANALALAEGDFCFFIDEPNGELTVITESRGFSPVHVVQGKKAWMTNSLKLVTAAEGEGALWFEEEALVCQSLMRADTYTPVKNAQRLKPGAVHVLTHDSEGYSFVESRTLTTPASNQLLALPREPLLALIDRYLNAPLEDLAPRFDTVGIPLSGGLDSSLVTALASRHFKKLNTYSIGTELSNEFEFSQQVADALGTHHQMKILSETEVINGIIESIYYNEIFDGLSAEIQSGLFNVYRQAQGQVSCMLTGYGSDLLFGGILKPGAQYDNPNQLLAEQVYRTRWTGEFATHGASCYGIDIRHPFWSHSLISLCHALHPDYKIFDNEVKNILREYADSLQLLPKDIVWRQTKSRFTYRVYQAFLRGRLSITDVTPSQLKDLI